Protein 1EGO (pdb70)

Nearest PDB structures (foldseek):
  1egr-assembly1_A  TM=8.446E-01  e=6.139E-14  Escherichia coli
  1ego-assembly1_A  TM=8.620E-01  e=3.626E-13  Escherichia coli
  1grx-assembly1_A  TM=8.720E-01  e=1.522E-12  Escherichia coli
  1qfn-assembly1_A  TM=8.353E-01  e=6.707E-13  Escherichia coli
  1t1v-assembly1_B  TM=6.371E-01  e=1.704E-03  Mus musculus

Sequence (85 aa):
MQTVIFGRSGCPYCVRAKDLAEKLSNERDDFQYQYVDIRAEGITKEDLQQKAGKPVETVPQIFVDQQHIGGYTDFAAWVKENLDAMQTVIFGRSGCPYCVRAKDLAEKLSNERDDFQYQYVDIRAEGITKEDLQQKAGKPVETVPQIFVDQQHIGGYTDFAAWVKENLDAMQTVIFGRSGCPYCVRAKDLAEKLSNERDDFQYQYVDIRAEGITKEDLQQKAGKPVETVPQIFVDQQHIGGYTDFAAWVKENLDAMQTVIFGRSGCPYCVRAKDLAEKLSNERDDFQYQYVDIRAEGITKEDLQQKAGKPVETVPQIFVDQQHIGGYTDFAAWVKENLDAMQTVIFGRSGCPYCVRAKDLAEKLSNERDDFQYQYVDIRAEGITKEDLQQKAGKPVETVPQIFVDQQHIGGYTDFAAWVKENLDAMQTVIFGRSGCPYCVRAKDLAEKLSNERDDFQYQYVDIRAEGITKEDLQQKAGKPVETVPQIFVDQQHIGGYTDFAAWVKENLDAMQTVIFGRSGCPYCVRAKDLAEKLSNERDDFQYQYVDIRAEGITKEDLQQKAGKPVETVPQIFVDQQHIGGYTDFAAWVKENLDAMQTVIFGRSGCPYCVRAKDLAEKLSNERDDFQYQYVDIRAEGITKEDLQQKAGKPVETVPQIFVDQQHIGGYTDFAAWVKENLDAMQTVIFGRSGCPYCVRAKDLAEKLSNERDDFQYQYVDIRAEGITKEDLQQKAGKPVETVPQIFVDQQHIGGYTDFAAWVKENLDAMQTVIFGRSGCPYCVRAKDLAEKLSNERDDFQYQYVDIRAEGITKEDLQQKAGKPVETVPQIFVDQQHIGGYTDFAAWVKENLDAMQTVIFGRSGCPYCVRAKDLAEKLSNERDDFQYQYVDIRAEGITKEDLQQKAGKPVETVPQIFVDQQHIGGYTDFAAWVKENLDAMQTVIFGRSGCPYCVRAKDLAEKLSNERDDFQYQYVDIRAEGITKEDLQQKAGKPVETVPQIFVDQQHIGGYTDFAAWVKENLDAMQTVIFGRSGCPYCVRAKDLAEKLSNERDDFQYQYVDIRAEGITKEDLQQKAGKPVETVPQIFVDQQHIGGYTDFAAWVKENLDAMQTVIFGRSGCPYCVRAKDLAEKLSNERDDFQYQYVDIRAEGITKEDLQQKAGKPVETVPQIFVDQQHIGGYTDFAAWVKENLDAMQTVIFGRSGCPYCVRAKDLAEKLSNERDDFQYQYVDIRAEGITKEDLQQKAGKPVETVPQIFVDQQHIGGYTDFAAWVKENLDAMQTVIFGRSGCPYCVRAKDLAEKLSNERDDFQYQYVDIRAEGITKEDLQQKAGKPVETVPQIFVDQQHIGGYTDFAAWVKENLDAMQTVIFGRSGCPYCVRAKDLAEKLSNERDDFQYQYVDIRAEGITKEDLQQKAGKPVETVPQIFVDQQHIGGYTDFAAWVKENLDAMQTVIFGRSGCPYCVRAKDLAEKLSNERDDFQYQYVDIRAEGITKEDLQQKAGKPVETVPQIFVDQQHIGGYTDFAAWVKENLDAMQTVIFGRSGCPYCVRAKDLAEKLSNERDDFQYQYVDIRAEGITKEDLQQKAGKPVETVPQIFVDQQHIGGYTDFAAWVKENLDAMQTVIFGRSGCPYCVRAKDLAEKLSNERDDFQYQYVDIRAEGITKEDLQQKAGKPVETVPQIFVDQQHIGGYTDFAAWVKENLDA

Foldseek 3Di:
DEKEFAAAPDDDQRVLACCVQVVCVVVDVPRHYDYHHCVVVVDDLVVVCVQAVHSPVDDDWIDRPHHTQGGHVRSVVVCVVPVPD

Structure (mmCIF, N/CA/C/O backbone):
data_1EGO
#
_entry.id   1EGO
#
_cell.length_a   1.000
_cell.length_b   1.000
_cell.length_c   1.000
_cell.angle_alpha   90.00
_cell.angle_beta   90.00
_cell.angle_gamma   90.00
#
_symmetry.space_group_name_H-M   'P 1'
#
loop_
_atom_site.group_PDB
_atom_site.id
_atom_site.type_symbol
_atom_site.label_atom_id
_atom_site.label_alt_id
_atom_site.label_comp_id
_atom_site.label_asym_id
_atom_site.label_entity_id
_atom_site.label_seq_id
_atom_site.pdbx_PDB_ins_code
_atom_site.Cartn_x
_atom_site.Cartn_y
_atom_site.Cartn_z
_atom_site.occupancy
_atom_site.B_iso_or_equiv
_atom_site.auth_seq_id
_atom_site.auth_comp_id
_atom_site.auth_asym_id
_atom_site.auth_atom_id
_atom_site.pdbx_PDB_model_num
ATOM 1 N N . MET A 1 1 ? -8.629 -3.431 8.016 1.00 2.16 1 MET A N 1
ATOM 2 C CA . MET A 1 1 ? -8.571 -3.525 6.539 1.00 1.46 1 MET A CA 1
ATOM 3 C C . MET A 1 1 ? -7.219 -4.124 6.158 1.00 1.29 1 MET A C 1
ATOM 4 O O . MET A 1 1 ? -6.329 -4.216 6.997 1.00 1.47 1 MET A O 1
ATOM 18 N N . GLN A 1 2 ? -7.073 -4.469 4.897 1.00 1.08 2 GLN A N 1
ATOM 19 C CA . GLN A 1 2 ? -5.814 -5.089 4.420 1.00 0.99 2 GLN A CA 1
ATOM 20 C C . GLN A 1 2 ? -5.222 -4.274 3.270 1.00 0.95 2 GLN A C 1
ATOM 21 O O . GLN A 1 2 ? -5.938 -3.703 2.478 1.00 1.41 2 GLN A O 1
ATOM 35 N N . THR A 1 3 ? -3.927 -4.239 3.179 1.00 0.68 3 THR A N 1
ATOM 36 C CA . THR A 1 3 ? -3.299 -3.488 2.053 1.00 0.63 3 THR A CA 1
ATOM 37 C C . THR A 1 3 ? -2.292 -4.393 1.347 1.00 0.64 3 THR A C 1
ATOM 38 O O . THR A 1 3 ? -1.795 -5.331 1.936 1.00 1.02 3 THR A O 1
ATOM 49 N N . VAL A 1 4 ? -2.043 -4.120 0.100 1.00 0.46 4 VAL A N 1
ATOM 50 C CA . VAL A 1 4 ? -1.072 -4.942 -0.684 1.00 0.46 4 VAL A CA 1
ATOM 51 C C . VAL A 1 4 ? -0.164 -3.982 -1.448 1.00 0.50 4 VAL A C 1
ATOM 52 O O . VAL A 1 4 ? -0.672 -3.074 -2.096 1.00 0.53 4 VAL A O 1
ATOM 65 N N . ILE A 1 5 ? 1.130 -4.167 -1.325 1.00 0.56 5 ILE A N 1
ATOM 66 C CA . ILE A 1 5 ? 2.072 -3.273 -2.066 1.00 0.60 5 ILE A CA 1
ATOM 67 C C . ILE A 1 5 ? 2.762 -4.104 -3.152 1.00 0.54 5 ILE A C 1
ATOM 68 O O . ILE A 1 5 ? 3.456 -5.052 -2.836 1.00 0.60 5 ILE A O 1
ATOM 84 N N . PHE A 1 6 ? 2.595 -3.711 -4.392 1.00 0.51 6 PHE A N 1
ATOM 85 C CA . PHE A 1 6 ? 3.219 -4.462 -5.521 1.00 0.48 6 PHE A CA 1
ATOM 86 C C . PHE A 1 6 ? 4.457 -3.691 -5.969 1.00 0.53 6 PHE A C 1
ATOM 87 O O . PHE A 1 6 ? 4.435 -3.037 -6.994 1.00 0.62 6 PHE A O 1
ATOM 104 N N . GLY A 1 7 ? 5.495 -3.754 -5.195 1.00 0.66 7 GLY A N 1
ATOM 105 C CA . GLY A 1 7 ? 6.728 -3.004 -5.572 1.00 0.73 7 GLY A CA 1
ATOM 106 C C . GLY A 1 7 ? 7.951 -3.766 -5.109 1.00 1.43 7 GLY A C 1
ATOM 107 O O . GLY A 1 7 ? 7.834 -4.876 -4.645 1.00 2.20 7 GLY A O 1
ATOM 111 N N . ARG A 1 8 ? 9.095 -3.168 -5.246 1.00 1.34 8 ARG A N 1
ATOM 112 C CA . ARG A 1 8 ? 10.335 -3.867 -4.802 1.00 2.12 8 ARG A CA 1
ATOM 113 C C . ARG A 1 8 ? 11.072 -3.004 -3.774 1.00 2.55 8 ARG A C 1
ATOM 114 O O . ARG A 1 8 ? 11.002 -1.788 -3.801 1.00 3.35 8 ARG A O 1
ATOM 135 N N . SER A 1 9 ? 11.842 -3.641 -2.942 1.00 2.80 9 SER A N 1
ATOM 136 C CA . SER A 1 9 ? 12.579 -2.880 -1.900 1.00 3.29 9 SER A CA 1
ATOM 137 C C . SER A 1 9 ? 13.730 -2.070 -2.511 1.00 3.02 9 SER A C 1
ATOM 138 O O . SER A 1 9 ? 14.882 -2.446 -2.406 1.00 3.44 9 SER A O 1
ATOM 146 N N . GLY A 1 10 ? 13.402 -0.967 -3.132 1.00 2.97 10 GLY A N 1
ATOM 147 C CA . GLY A 1 10 ? 14.479 -0.116 -3.741 1.00 3.01 10 GLY A CA 1
ATOM 148 C C . GLY A 1 10 ? 14.049 0.551 -5.052 1.00 2.53 10 GLY A C 1
ATOM 149 O O . GLY A 1 10 ? 14.886 0.917 -5.855 1.00 2.81 10 GLY A O 1
ATOM 153 N N . CYS A 1 11 ? 12.763 0.674 -5.246 1.00 2.14 11 CYS A N 1
ATOM 154 C CA . CYS A 1 11 ? 12.234 1.343 -6.474 1.00 2.11 11 CYS A CA 1
ATOM 155 C C . CYS A 1 11 ? 11.353 2.530 -6.058 1.00 2.52 11 CYS A C 1
ATOM 156 O O . CYS A 1 11 ? 10.142 2.442 -6.050 1.00 3.10 11 CYS A O 1
ATOM 163 N N . PRO A 1 12 ? 12.002 3.631 -5.738 1.00 2.50 12 PRO A N 1
ATOM 164 C CA . PRO A 1 12 ? 11.581 4.566 -4.662 1.00 2.53 12 PRO A CA 1
ATOM 165 C C . PRO A 1 12 ? 10.105 4.421 -4.237 1.00 2.27 12 PRO A C 1
ATOM 166 O O . PRO A 1 12 ? 9.835 3.989 -3.130 1.00 2.21 12 PRO A O 1
ATOM 177 N N . TYR A 1 13 ? 9.194 4.803 -5.107 1.00 2.49 13 TYR A N 1
ATOM 178 C CA . TYR A 1 13 ? 7.725 4.693 -4.791 1.00 2.49 13 TYR A CA 1
ATOM 179 C C . TYR A 1 13 ? 7.411 3.465 -3.926 1.00 1.99 13 TYR A C 1
ATOM 180 O O . TYR A 1 13 ? 6.675 3.553 -2.965 1.00 2.01 13 TYR A O 1
ATOM 198 N N . CYS A 1 14 ? 7.996 2.357 -4.306 1.00 1.68 14 CYS A N 1
ATOM 199 C CA . CYS A 1 14 ? 7.776 1.078 -3.572 1.00 1.31 14 CYS A CA 1
ATOM 200 C C . CYS A 1 14 ? 8.048 1.286 -2.089 1.00 0.97 14 CYS A C 1
ATOM 201 O O . CYS A 1 14 ? 7.180 1.083 -1.245 1.00 1.05 14 CYS A O 1
ATOM 208 N N . VAL A 1 15 ? 9.236 1.756 -1.826 1.00 0.79 15 VAL A N 1
ATOM 209 C CA . VAL A 1 15 ? 9.631 1.998 -0.425 1.00 0.68 15 VAL A CA 1
ATOM 210 C C . VAL A 1 15 ? 8.641 2.976 0.182 1.00 0.67 15 VAL A C 1
ATOM 211 O O . VAL A 1 15 ? 8.151 2.765 1.254 1.00 0.74 15 VAL A O 1
ATOM 224 N N . ARG A 1 16 ? 8.346 4.019 -0.548 1.00 0.77 16 ARG A N 1
ATOM 225 C CA . ARG A 1 16 ? 7.378 5.042 -0.026 1.00 0.88 16 ARG A CA 1
ATOM 226 C C . ARG A 1 16 ? 6.031 4.423 0.358 1.00 0.89 16 ARG A C 1
ATOM 227 O O . ARG A 1 16 ? 5.519 4.675 1.436 1.00 1.34 16 ARG A O 1
ATOM 248 N N . ALA A 1 17 ? 5.454 3.681 -0.545 1.00 0.82 17 ALA A N 1
ATOM 249 C CA . ALA A 1 17 ? 4.160 3.009 -0.238 1.00 0.77 17 ALA A CA 1
ATOM 250 C C . ALA A 1 17 ? 4.359 2.222 1.052 1.00 0.65 17 ALA A C 1
ATOM 251 O O . ALA A 1 17 ? 3.581 2.331 1.971 1.00 0.69 17 ALA A O 1
ATOM 258 N N . LYS A 1 18 ? 5.418 1.448 1.071 1.00 0.60 18 LYS A N 1
ATOM 259 C CA . LYS A 1 18 ? 5.732 0.651 2.286 1.00 0.60 18 LYS A CA 1
ATOM 260 C C . LYS A 1 18 ? 5.788 1.580 3.500 1.00 0.63 18 LYS A C 1
ATOM 261 O O . LYS A 1 18 ? 5.111 1.339 4.460 1.00 0.74 18 LYS A O 1
ATOM 280 N N . ASP A 1 19 ? 6.593 2.597 3.443 1.00 0.61 19 ASP A N 1
ATOM 281 C CA . ASP A 1 19 ? 6.688 3.555 4.576 1.00 0.72 19 ASP A CA 1
ATOM 282 C C . ASP A 1 19 ? 5.293 3.962 5.018 1.00 0.62 19 ASP A C 1
ATOM 283 O O . ASP A 1 19 ? 4.917 3.778 6.153 1.00 0.59 19 ASP A O 1
ATOM 292 N N . LEU A 1 20 ? 4.551 4.483 4.085 1.00 0.61 20 LEU A N 1
ATOM 293 C CA . LEU A 1 20 ? 3.167 4.938 4.393 1.00 0.58 20 LEU A CA 1
ATOM 294 C C . LEU A 1 20 ? 2.330 3.811 5.012 1.00 0.55 20 LEU A C 1
ATOM 295 O O . LEU A 1 20 ? 1.811 3.957 6.102 1.00 0.60 20 LEU A O 1
ATOM 311 N N . ALA A 1 21 ? 2.211 2.709 4.321 1.00 0.53 21 ALA A N 1
ATOM 312 C CA . ALA A 1 21 ? 1.394 1.582 4.869 1.00 0.56 21 ALA A CA 1
ATOM 313 C C . ALA A 1 21 ? 1.911 1.201 6.247 1.00 0.58 21 ALA A C 1
ATOM 314 O O . ALA A 1 21 ? 1.167 1.208 7.219 1.00 0.65 21 ALA A O 1
ATOM 321 N N . GLU A 1 22 ? 3.183 0.918 6.310 1.00 0.63 22 GLU A N 1
ATOM 322 C CA . GLU A 1 22 ? 3.777 0.525 7.604 1.00 0.75 22 GLU A CA 1
ATOM 323 C C . GLU A 1 22 ? 3.319 1.515 8.667 1.00 0.73 22 GLU A C 1
ATOM 324 O O . GLU A 1 22 ? 2.866 1.120 9.724 1.00 0.78 22 GLU A O 1
ATOM 336 N N . LYS A 1 23 ? 3.427 2.775 8.340 1.00 0.77 23 LYS A N 1
ATOM 337 C CA . LYS A 1 23 ? 2.993 3.833 9.293 1.00 0.86 23 LYS A CA 1
ATOM 338 C C . LYS A 1 23 ? 1.554 3.585 9.750 1.00 0.76 23 LYS A C 1
ATOM 339 O O . LYS A 1 23 ? 1.342 3.321 10.913 1.00 0.95 23 LYS A O 1
ATOM 358 N N . LEU A 1 24 ? 0.617 3.651 8.830 1.00 0.67 24 LEU A N 1
ATOM 359 C CA . LEU A 1 24 ? -0.829 3.440 9.194 1.00 0.65 24 LEU A CA 1
ATOM 360 C C . LEU A 1 24 ? -1.023 2.344 10.236 1.00 0.64 24 LEU A C 1
ATOM 361 O O . LEU A 1 24 ? -1.788 2.505 11.155 1.00 0.74 24 LEU A O 1
ATOM 377 N N . SER A 1 25 ? -0.381 1.241 10.019 1.00 0.62 25 SER A N 1
ATOM 378 C CA . SER A 1 25 ? -0.480 0.090 10.974 1.00 0.71 25 SER A CA 1
ATOM 379 C C . SER A 1 25 ? -0.501 0.525 12.457 1.00 1.01 25 SER A C 1
ATOM 380 O O . SER A 1 25 ? -1.225 -0.039 13.248 1.00 1.27 25 SER A O 1
ATOM 388 N N . ASN A 1 26 ? 0.242 1.559 12.778 1.00 1.16 26 ASN A N 1
ATOM 389 C CA . ASN A 1 26 ? 0.337 2.028 14.205 1.00 1.50 26 ASN A CA 1
ATOM 390 C C . ASN A 1 26 ? -0.591 3.201 14.540 1.00 1.59 26 ASN A C 1
ATOM 391 O O . ASN A 1 26 ? -0.442 3.827 15.577 1.00 1.94 26 ASN A O 1
ATOM 402 N N . GLU A 1 27 ? -1.503 3.470 13.658 1.00 1.69 27 GLU A N 1
ATOM 403 C CA . GLU A 1 27 ? -2.472 4.583 13.867 1.00 1.94 27 GLU A CA 1
ATOM 404 C C . GLU A 1 27 ? -3.903 4.121 13.590 1.00 1.97 27 GLU A C 1
ATOM 405 O O . GLU A 1 27 ? -4.846 4.642 14.156 1.00 2.46 27 GLU A O 1
ATOM 417 N N . ARG A 1 28 ? -4.034 3.185 12.687 1.00 1.64 28 ARG A N 1
ATOM 418 C CA . ARG A 1 28 ? -5.396 2.685 12.317 1.00 1.81 28 ARG A CA 1
ATOM 419 C C . ARG A 1 28 ? -5.761 1.373 13.017 1.00 1.79 28 ARG A C 1
ATOM 420 O O . ARG A 1 28 ? -6.929 1.073 13.124 1.00 3.30 28 ARG A O 1
ATOM 441 N N . ASP A 1 29 ? -4.767 0.615 13.419 1.00 1.74 29 ASP A N 1
ATOM 442 C CA . ASP A 1 29 ? -5.007 -0.694 14.130 1.00 1.97 29 ASP A CA 1
ATOM 443 C C . ASP A 1 29 ? -5.587 -1.734 13.163 1.00 1.60 29 ASP A C 1
ATOM 444 O O . ASP A 1 29 ? -4.962 -2.742 12.888 1.00 2.12 29 ASP A O 1
ATOM 453 N N . ASP A 1 30 ? -6.749 -1.468 12.638 1.00 1.27 30 ASP A N 1
ATOM 454 C CA . ASP A 1 30 ? -7.351 -2.429 11.674 1.00 1.14 30 ASP A CA 1
ATOM 455 C C . ASP A 1 30 ? -6.721 -2.138 10.305 1.00 1.00 30 ASP A C 1
ATOM 456 O O . ASP A 1 30 ? -7.388 -1.866 9.329 1.00 1.66 30 ASP A O 1
ATOM 465 N N . PHE A 1 31 ? -5.419 -2.187 10.271 1.00 1.09 31 PHE A N 1
ATOM 466 C CA . PHE A 1 31 ? -4.682 -1.910 9.009 1.00 0.87 31 PHE A CA 1
ATOM 467 C C . PHE A 1 31 ? -3.497 -2.864 8.877 1.00 0.79 31 PHE A C 1
ATOM 468 O O . PHE A 1 31 ? -2.411 -2.584 9.355 1.00 0.82 31 PHE A O 1
ATOM 485 N N . GLN A 1 32 ? -3.716 -3.965 8.233 1.00 0.90 32 GLN A N 1
ATOM 486 C CA . GLN A 1 32 ? -2.601 -4.936 8.056 1.00 0.86 32 GLN A CA 1
ATOM 487 C C . GLN A 1 32 ? -2.222 -4.915 6.578 1.00 0.86 32 GLN A C 1
ATOM 488 O O . GLN A 1 32 ? -3.079 -5.047 5.729 1.00 1.55 32 GLN A O 1
ATOM 502 N N . TYR A 1 33 ? -0.965 -4.737 6.279 1.00 0.54 33 TYR A N 1
ATOM 503 C CA . TYR A 1 33 ? -0.558 -4.698 4.840 1.00 0.46 33 TYR A CA 1
ATOM 504 C C . TYR A 1 33 ? 0.273 -5.935 4.481 1.00 0.54 33 TYR A C 1
ATOM 505 O O . TYR A 1 33 ? 0.778 -6.619 5.348 1.00 0.68 33 TYR A O 1
ATOM 523 N N . GLN A 1 34 ? 0.353 -6.221 3.212 1.00 0.57 34 GLN A N 1
ATOM 524 C CA . GLN A 1 34 ? 1.161 -7.383 2.742 1.00 0.75 34 GLN A CA 1
ATOM 525 C C . GLN A 1 34 ? 2.170 -6.856 1.732 1.00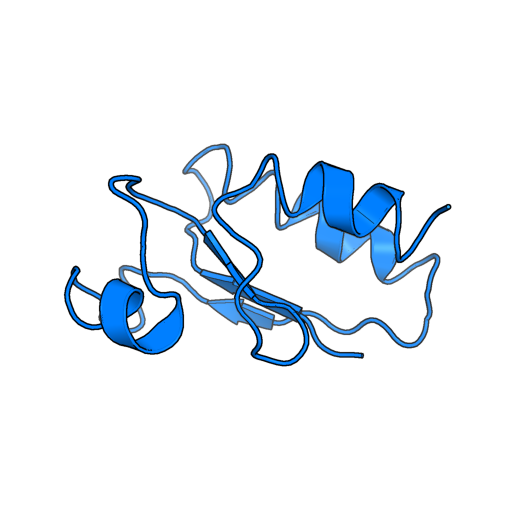 0.67 34 GLN A C 1
ATOM 526 O O . GLN A 1 34 ? 1.871 -5.949 0.967 1.00 0.55 34 GLN A O 1
ATOM 540 N N . TYR A 1 35 ? 3.320 -7.461 1.710 1.00 0.88 35 TYR A N 1
ATOM 541 C CA . TYR A 1 35 ? 4.356 -7.000 0.756 1.00 0.91 35 TYR A CA 1
ATOM 542 C C . TYR A 1 35 ? 4.388 -7.968 -0.425 1.00 0.80 35 TYR A C 1
ATOM 543 O O . TYR A 1 35 ? 4.360 -9.170 -0.238 1.00 0.95 35 TYR A O 1
ATOM 561 N N . VAL A 1 36 ? 4.379 -7.416 -1.606 1.00 0.65 36 VAL A N 1
ATOM 562 C CA . VAL A 1 36 ? 4.428 -8.237 -2.845 1.00 0.56 36 VAL A CA 1
ATOM 563 C C . VAL A 1 36 ? 5.527 -7.642 -3.747 1.00 0.52 36 VAL A C 1
ATOM 564 O O . VAL A 1 36 ? 5.599 -6.434 -3.887 1.00 0.62 36 VAL A O 1
ATOM 577 N N . ASP A 1 37 ? 6.353 -8.498 -4.319 1.00 0.47 37 ASP A N 1
ATOM 578 C CA . ASP A 1 37 ? 7.484 -8.038 -5.203 1.00 0.52 37 ASP A CA 1
ATOM 579 C C . ASP A 1 37 ? 7.197 -8.426 -6.667 1.00 0.55 37 ASP A C 1
ATOM 580 O O . ASP A 1 37 ? 7.210 -9.596 -7.051 1.00 0.88 37 ASP A O 1
ATOM 589 N N . ILE A 1 38 ? 6.957 -7.411 -7.454 1.00 0.69 38 ILE A N 1
ATOM 590 C CA . ILE A 1 38 ? 6.644 -7.601 -8.906 1.00 0.93 38 ILE A CA 1
ATOM 591 C C . ILE A 1 38 ? 7.622 -8.534 -9.641 1.00 1.14 38 ILE A C 1
ATOM 592 O O . ILE A 1 38 ? 7.217 -9.258 -10.546 1.00 1.38 38 ILE A O 1
ATOM 608 N N . ARG A 1 39 ? 8.865 -8.538 -9.230 1.00 1.15 39 ARG A N 1
ATOM 609 C CA . ARG A 1 39 ? 9.874 -9.395 -9.928 1.00 1.47 39 ARG A CA 1
ATOM 610 C C . ARG A 1 39 ? 10.164 -10.673 -9.149 1.00 1.59 39 ARG A C 1
ATOM 611 O O . ARG A 1 39 ? 11.180 -11.298 -9.369 1.00 2.28 39 ARG A O 1
ATOM 632 N N . ALA A 1 40 ? 9.276 -11.026 -8.268 1.00 1.32 40 ALA A N 1
ATOM 633 C CA . ALA A 1 40 ? 9.463 -12.270 -7.475 1.00 1.51 40 ALA A CA 1
ATOM 634 C C . ALA A 1 40 ? 8.251 -13.154 -7.711 1.00 1.38 40 ALA A C 1
ATOM 635 O O . ALA A 1 40 ? 8.368 -14.350 -7.913 1.00 1.60 40 ALA A O 1
ATOM 642 N N . GLU A 1 41 ? 7.119 -12.502 -7.676 1.00 1.11 41 GLU A N 1
ATOM 643 C CA . GLU A 1 41 ? 5.821 -13.200 -7.875 1.00 1.12 41 GLU A CA 1
ATOM 644 C C . GLU A 1 41 ? 5.627 -13.559 -9.355 1.00 1.10 41 GLU A C 1
ATOM 645 O O . GLU A 1 41 ? 5.220 -14.658 -9.674 1.00 1.33 41 GLU A O 1
ATOM 657 N N . GLY A 1 42 ? 5.908 -12.619 -10.229 1.00 1.13 42 GLY A N 1
ATOM 658 C CA . GLY A 1 42 ? 5.763 -12.899 -11.696 1.00 1.33 42 GLY A CA 1
ATOM 659 C C . GLY A 1 42 ? 4.697 -12.022 -12.363 1.00 1.38 42 GLY A C 1
ATOM 660 O O . GLY A 1 42 ? 3.722 -12.523 -12.868 1.00 1.68 42 GLY A O 1
ATOM 664 N N . ILE A 1 43 ? 4.909 -10.734 -12.375 1.00 1.28 43 ILE A N 1
ATOM 665 C CA . ILE A 1 43 ? 3.913 -9.824 -13.018 1.00 1.35 43 ILE A CA 1
ATOM 666 C C . ILE A 1 43 ? 4.529 -9.212 -14.286 1.00 1.51 43 ILE A C 1
ATOM 667 O O . ILE A 1 43 ? 5.729 -8.977 -14.324 1.00 1.60 43 ILE A O 1
ATOM 683 N N . THR A 1 44 ? 3.711 -8.995 -15.293 1.00 1.68 44 THR A N 1
ATOM 684 C CA . THR A 1 44 ? 4.232 -8.398 -16.564 1.00 1.99 44 THR A CA 1
ATOM 685 C C . THR A 1 44 ? 3.570 -7.030 -16.820 1.00 2.19 44 THR A C 1
ATOM 686 O O . THR A 1 44 ? 4.017 -6.029 -16.289 1.00 2.46 44 THR A O 1
ATOM 697 N N . LYS A 1 45 ? 2.557 -7.011 -17.634 1.00 3.04 45 LYS A N 1
ATOM 698 C CA . LYS A 1 45 ? 1.820 -5.741 -17.925 1.00 3.30 45 LYS A CA 1
ATOM 699 C C . LYS A 1 45 ? 0.347 -6.107 -17.915 1.00 3.31 45 LYS A C 1
ATOM 700 O O . LYS A 1 45 ? -0.458 -5.484 -17.254 1.00 3.42 45 LYS A O 1
ATOM 719 N N . GLU A 1 46 ? 0.057 -7.138 -18.665 1.00 3.44 46 GLU A N 1
ATOM 720 C CA . GLU A 1 46 ? -1.335 -7.653 -18.766 1.00 3.69 46 GLU A CA 1
ATOM 721 C C . GLU A 1 46 ? -1.889 -7.870 -17.350 1.00 3.16 46 GLU A C 1
ATOM 722 O O . GLU A 1 46 ? -2.981 -7.433 -17.046 1.00 3.32 46 GLU A O 1
ATOM 734 N N . ASP A 1 47 ? -1.129 -8.563 -16.526 1.00 2.64 47 ASP A N 1
ATOM 735 C CA . ASP A 1 47 ? -1.559 -8.806 -15.110 1.00 2.32 47 ASP A CA 1
ATOM 736 C C . ASP A 1 47 ? -2.057 -7.502 -14.504 1.00 2.03 47 ASP A C 1
ATOM 737 O O . ASP A 1 47 ? -3.205 -7.354 -14.151 1.00 2.14 47 ASP A O 1
ATOM 746 N N . LEU A 1 48 ? -1.141 -6.578 -14.395 1.00 1.75 48 LEU A N 1
ATOM 747 C CA . LEU A 1 48 ? -1.482 -5.255 -13.812 1.00 1.66 48 LEU A CA 1
ATOM 748 C C . LEU A 1 48 ? -2.733 -4.693 -14.485 1.00 2.01 48 LEU A C 1
ATOM 749 O O . LEU A 1 48 ? -3.661 -4.315 -13.819 1.00 2.04 48 LEU A O 1
ATOM 765 N N . GLN A 1 49 ? -2.759 -4.658 -15.786 1.00 2.39 49 GLN A N 1
ATOM 766 C CA . GLN A 1 49 ? -3.981 -4.108 -16.454 1.00 2.84 49 GLN A CA 1
ATOM 767 C C . GLN A 1 49 ? -5.239 -4.868 -16.000 1.00 2.83 49 GLN A C 1
ATOM 768 O O . GLN A 1 49 ? -6.281 -4.277 -15.822 1.00 2.97 49 GLN A O 1
ATOM 782 N N . GLN A 1 50 ? -5.100 -6.144 -15.801 1.00 2.79 50 GLN A N 1
ATOM 783 C CA . GLN A 1 50 ? -6.263 -6.977 -15.365 1.00 2.98 50 GLN A CA 1
ATOM 784 C C . GLN A 1 50 ? -6.597 -6.770 -13.875 1.00 2.69 50 GLN A C 1
ATOM 785 O O . GLN A 1 50 ? -7.744 -6.738 -13.486 1.00 2.93 50 GLN A O 1
ATOM 799 N N . LYS A 1 51 ? -5.579 -6.654 -13.078 1.00 2.24 51 LYS A N 1
ATOM 800 C CA . LYS A 1 51 ? -5.771 -6.492 -11.595 1.00 2.06 51 LYS A CA 1
ATOM 801 C C . LYS A 1 51 ? -5.952 -5.039 -11.129 1.00 1.81 51 LYS A C 1
ATOM 802 O O . LYS A 1 51 ? -6.541 -4.800 -10.085 1.00 1.84 51 LYS A O 1
ATOM 821 N N . ALA A 1 52 ? -5.376 -4.135 -11.855 1.00 1.75 52 ALA A N 1
ATOM 822 C CA . ALA A 1 52 ? -5.431 -2.680 -11.503 1.00 1.61 52 ALA A CA 1
ATOM 823 C C . ALA A 1 52 ? -6.126 -1.841 -12.573 1.00 1.54 52 ALA A C 1
ATOM 824 O O . ALA A 1 52 ? -6.779 -0.854 -12.274 1.00 1.55 52 ALA A O 1
ATOM 831 N N . GLY A 1 53 ? -5.915 -2.230 -13.795 1.00 1.85 53 GLY A N 1
ATOM 832 C CA . GLY A 1 53 ? -6.504 -1.482 -14.943 1.00 2.05 53 GLY A CA 1
ATOM 833 C C . GLY A 1 53 ? -5.330 -0.860 -15.688 1.00 2.85 53 GLY A C 1
ATOM 834 O O . GLY A 1 53 ? -5.240 -0.918 -16.895 1.00 3.87 53 GLY A O 1
ATOM 838 N N . LYS A 1 54 ? -4.444 -0.301 -14.890 1.00 2.77 54 LYS A N 1
ATOM 839 C CA . LYS A 1 54 ? -3.204 0.370 -15.388 1.00 3.64 54 LYS A CA 1
ATOM 840 C C . LYS A 1 54 ? -3.497 1.442 -16.455 1.00 2.69 54 LYS A C 1
ATOM 841 O O . LYS A 1 54 ? -3.765 1.156 -17.610 1.00 3.38 54 LYS A O 1
ATOM 860 N N . PRO A 1 55 ? -3.441 2.679 -16.010 1.00 2.78 55 PRO A N 1
ATOM 861 C CA . PRO A 1 55 ? -2.907 3.790 -16.831 1.00 2.99 55 PRO A CA 1
ATOM 862 C C . PRO A 1 55 ? -1.526 3.419 -17.399 1.00 2.47 55 PRO A C 1
ATOM 863 O O . PRO A 1 55 ? -0.981 2.380 -17.082 1.00 3.18 55 PRO A O 1
ATOM 874 N N . VAL A 1 56 ? -0.932 4.295 -18.153 1.00 2.81 56 VAL A N 1
ATOM 875 C CA . VAL A 1 56 ? 0.392 3.944 -18.749 1.00 3.18 56 VAL A CA 1
ATOM 876 C C . VAL A 1 56 ? 1.527 4.316 -17.785 1.00 2.94 56 VAL A C 1
ATOM 877 O O . VAL A 1 56 ? 2.424 5.081 -18.102 1.00 4.13 56 VAL A O 1
ATOM 890 N N . GLU A 1 57 ? 1.449 3.716 -16.627 1.00 2.22 57 GLU A N 1
ATOM 891 C CA . GLU A 1 57 ? 2.467 3.935 -15.554 1.00 2.55 57 GLU A CA 1
ATOM 892 C C . GLU A 1 57 ? 3.383 2.704 -15.527 1.00 2.32 57 GLU A C 1
ATOM 893 O O . GLU A 1 57 ? 3.152 1.764 -16.271 1.00 2.87 57 GLU A O 1
ATOM 905 N N . THR A 1 58 ? 4.368 2.684 -14.677 1.00 2.55 58 THR A N 1
ATOM 906 C CA . THR A 1 58 ? 5.256 1.481 -14.647 1.00 3.33 58 THR A CA 1
ATOM 907 C C . THR A 1 58 ? 5.130 0.799 -13.290 1.00 2.85 58 THR A C 1
ATOM 908 O O . THR A 1 58 ? 4.118 0.160 -13.059 1.00 2.92 58 THR A O 1
ATOM 919 N N . VAL A 1 59 ? 6.129 0.923 -12.445 1.00 2.60 59 VAL A N 1
ATOM 920 C CA . VAL A 1 59 ? 6.056 0.288 -11.104 1.00 2.20 59 VAL A CA 1
ATOM 921 C C . VAL A 1 59 ? 6.539 1.276 -10.033 1.00 2.21 59 VAL A C 1
ATOM 922 O O . VAL A 1 59 ? 7.342 2.155 -10.310 1.00 2.70 59 VAL A O 1
ATOM 935 N N . PRO A 1 60 ? 6.079 1.098 -8.815 1.00 1.87 60 PRO A N 1
ATOM 936 C CA . PRO A 1 60 ? 5.121 0.046 -8.392 1.00 1.55 60 PRO A CA 1
ATOM 937 C C . PRO A 1 60 ? 3.693 0.602 -8.364 1.00 1.18 60 PRO A C 1
ATOM 938 O O . PRO A 1 60 ? 3.429 1.647 -8.931 1.00 1.51 60 PRO A O 1
ATOM 949 N N . GLN A 1 61 ? 2.812 -0.132 -7.718 1.00 0.75 61 GLN A N 1
ATOM 950 C CA . GLN A 1 61 ? 1.388 0.317 -7.593 1.00 0.67 61 GLN A CA 1
ATOM 951 C C . GLN A 1 61 ? 0.830 -0.184 -6.247 1.00 0.57 61 GLN A C 1
ATOM 952 O O . GLN A 1 61 ? 1.417 -1.073 -5.628 1.00 0.64 61 GLN A O 1
ATOM 966 N N . ILE A 1 62 ? -0.280 0.385 -5.820 1.00 0.51 62 ILE A N 1
ATOM 967 C CA . ILE A 1 62 ? -0.869 -0.048 -4.511 1.00 0.50 62 ILE A CA 1
ATOM 968 C C . ILE A 1 62 ? -2.292 -0.571 -4.676 1.00 0.50 62 ILE A C 1
ATOM 969 O O . ILE A 1 62 ? -3.041 -0.167 -5.561 1.00 0.58 62 ILE A O 1
ATOM 985 N N . PHE A 1 63 ? -2.608 -1.459 -3.782 1.00 0.55 63 PHE A N 1
ATOM 986 C CA . PHE A 1 63 ? -3.948 -2.076 -3.737 1.00 0.61 63 PHE A CA 1
ATOM 987 C C . PHE A 1 63 ? -4.446 -2.057 -2.301 1.00 0.59 63 PHE A C 1
ATOM 988 O O . PHE A 1 63 ? -3.692 -2.397 -1.404 1.00 0.68 63 PHE A O 1
ATOM 1005 N N . VAL A 1 64 ? -5.649 -1.604 -2.101 1.00 0.55 64 VAL A N 1
ATOM 1006 C CA . VAL A 1 64 ? -6.212 -1.612 -0.717 1.00 0.57 64 VAL A CA 1
ATOM 1007 C C . VAL A 1 64 ? -7.492 -2.447 -0.766 1.00 0.68 64 VAL A C 1
ATOM 1008 O O . VAL A 1 64 ? -8.307 -2.267 -1.658 1.00 0.98 64 VAL A O 1
ATOM 1021 N N . ASP A 1 65 ? -7.616 -3.391 0.137 1.00 0.86 65 ASP A N 1
ATOM 1022 C CA . ASP A 1 65 ? -8.843 -4.259 0.159 1.00 1.13 65 ASP A CA 1
ATOM 1023 C C . ASP A 1 65 ? -9.144 -4.876 -1.214 1.00 1.18 65 ASP A C 1
ATOM 1024 O O . ASP A 1 65 ? -10.269 -5.161 -1.573 1.00 2.53 65 ASP A O 1
ATOM 1033 N N . GLN A 1 66 ? -8.092 -4.980 -1.940 1.00 1.67 66 GLN A N 1
ATOM 1034 C CA . GLN A 1 66 ? -8.066 -5.578 -3.322 1.00 2.09 66 GLN A CA 1
ATOM 1035 C C . GLN A 1 66 ? -8.554 -4.642 -4.429 1.00 1.52 66 GLN A C 1
ATOM 1036 O O . GLN A 1 66 ? -8.440 -4.994 -5.598 1.00 1.83 66 GLN A O 1
ATOM 1050 N N . GLN A 1 67 ? -9.058 -3.488 -4.079 1.00 0.96 67 GLN A N 1
ATOM 1051 C CA . GLN A 1 67 ? -9.520 -2.550 -5.129 1.00 0.80 67 GLN A CA 1
ATOM 1052 C C . GLN A 1 67 ? -8.272 -1.787 -5.592 1.00 0.64 67 GLN A C 1
ATOM 1053 O O . GLN A 1 67 ? -7.314 -1.676 -4.831 1.00 0.62 67 GLN A O 1
ATOM 1067 N N . HIS A 1 68 ? -8.274 -1.284 -6.796 1.00 0.76 68 HIS A N 1
ATOM 1068 C CA . HIS A 1 68 ? -7.048 -0.568 -7.243 1.00 0.73 68 HIS A CA 1
ATOM 1069 C C . HIS A 1 68 ? -7.083 0.867 -6.733 1.00 0.62 68 HIS A C 1
ATOM 1070 O O . HIS A 1 68 ? -8.146 1.454 -6.610 1.00 0.76 68 HIS A O 1
ATOM 1084 N N . ILE A 1 69 ? -5.921 1.386 -6.453 1.00 0.56 69 ILE A N 1
ATOM 1085 C CA . ILE A 1 69 ? -5.828 2.774 -5.938 1.00 0.57 69 ILE A CA 1
ATOM 1086 C C . ILE A 1 69 ? -5.056 3.634 -6.946 1.00 0.76 69 ILE A C 1
ATOM 1087 O O . ILE A 1 69 ? -5.361 4.800 -7.133 1.00 0.92 69 ILE A O 1
ATOM 1103 N N . GLY A 1 70 ? -4.076 3.039 -7.575 1.00 0.93 70 GLY A N 1
ATOM 1104 C CA . GLY A 1 70 ? -3.273 3.796 -8.580 1.00 1.23 70 GLY A CA 1
ATOM 1105 C C . GLY A 1 70 ? -1.799 3.411 -8.479 1.00 1.19 70 GLY A C 1
ATOM 1106 O O . GLY A 1 70 ? -1.473 2.249 -8.271 1.00 1.94 70 GLY A O 1
ATOM 1110 N N . GLY A 1 71 ? -0.944 4.390 -8.601 1.00 1.35 71 GLY A N 1
ATOM 1111 C CA . GLY A 1 71 ? 0.522 4.118 -8.540 1.00 1.66 71 GLY A CA 1
ATOM 1112 C C . GLY A 1 71 ? 1.069 4.435 -7.151 1.00 1.75 71 GLY A C 1
ATOM 1113 O O . GLY A 1 71 ? 1.507 3.547 -6.456 1.00 2.80 71 GLY A O 1
ATOM 1117 N N . TYR A 1 72 ? 1.051 5.677 -6.756 1.00 1.57 72 TYR A N 1
ATOM 1118 C CA . TYR A 1 72 ? 1.583 5.996 -5.388 1.00 1.49 72 TYR A CA 1
ATOM 1119 C C . TYR A 1 72 ? 1.010 7.312 -4.882 1.00 1.23 72 TYR A C 1
ATOM 1120 O O . TYR A 1 72 ? 0.515 7.391 -3.775 1.00 1.27 72 TYR A O 1
ATOM 1138 N N . THR A 1 73 ? 1.162 8.337 -5.674 1.00 1.18 73 THR A N 1
ATOM 1139 C CA . THR A 1 73 ? 0.609 9.669 -5.286 1.00 1.07 73 THR A CA 1
ATOM 1140 C C . THR A 1 73 ? -0.824 9.444 -4.799 1.00 0.90 73 THR A C 1
ATOM 1141 O O . THR A 1 73 ? -1.249 9.931 -3.769 1.00 1.06 73 THR A O 1
ATOM 1152 N N . ASP A 1 74 ? -1.522 8.699 -5.593 1.00 0.83 74 ASP A N 1
ATOM 1153 C CA . ASP A 1 74 ? -2.923 8.334 -5.267 1.00 0.73 74 ASP A CA 1
ATOM 1154 C C . ASP A 1 74 ? -2.980 7.714 -3.869 1.00 0.67 74 ASP A C 1
ATOM 1155 O O . ASP A 1 74 ? -3.652 8.230 -3.025 1.00 0.77 74 ASP A O 1
ATOM 1164 N N . PHE A 1 75 ? -2.275 6.633 -3.655 1.00 0.64 75 PHE A N 1
ATOM 1165 C CA . PHE A 1 75 ? -2.300 5.994 -2.301 1.00 0.69 75 PHE A CA 1
ATOM 1166 C C . PHE A 1 75 ? -1.987 7.051 -1.239 1.00 0.76 75 PHE A C 1
ATOM 1167 O O . PHE A 1 75 ? -2.668 7.150 -0.252 1.00 0.85 75 PHE A O 1
ATOM 1184 N N . ALA A 1 76 ? -0.961 7.820 -1.460 1.00 0.82 76 ALA A N 1
ATOM 1185 C CA . ALA A 1 76 ? -0.617 8.883 -0.469 1.00 0.94 76 ALA A CA 1
ATOM 1186 C C . ALA A 1 76 ? -1.856 9.738 -0.168 1.00 0.94 76 ALA A C 1
ATOM 1187 O O . ALA A 1 76 ? -2.325 9.806 0.958 1.00 0.97 76 ALA A O 1
ATOM 1194 N N . ALA A 1 77 ? -2.381 10.342 -1.199 1.00 0.94 77 ALA A N 1
ATOM 1195 C CA . ALA A 1 77 ? -3.592 11.197 -1.017 1.00 0.99 77 ALA A CA 1
ATOM 1196 C C . ALA A 1 77 ? -4.741 10.348 -0.478 1.00 0.95 77 ALA A C 1
ATOM 1197 O O . ALA A 1 77 ? -5.203 10.563 0.623 1.00 1.04 77 ALA A O 1
ATOM 1204 N N . TRP A 1 78 ? -5.156 9.398 -1.271 1.00 0.90 78 TRP A N 1
ATOM 1205 C CA . TRP A 1 78 ? -6.270 8.491 -0.867 1.00 0.90 78 TRP A CA 1
ATOM 1206 C C . TRP A 1 78 ? -6.132 8.113 0.606 1.00 0.88 78 TRP A C 1
ATOM 1207 O O . TRP A 1 78 ? -7.090 8.195 1.355 1.00 0.95 78 TRP A O 1
ATOM 1228 N N . VAL A 1 79 ? -4.948 7.697 0.989 1.00 0.87 79 VAL A N 1
ATOM 1229 C CA . VAL A 1 79 ? -4.733 7.322 2.412 1.00 0.89 79 VAL A CA 1
ATOM 1230 C C . VAL A 1 79 ? -5.009 8.535 3.270 1.00 1.12 79 VAL A C 1
ATOM 1231 O O . VAL A 1 79 ? -5.834 8.498 4.157 1.00 1.23 79 VAL A O 1
ATOM 1244 N N . LYS A 1 80 ? -4.263 9.572 3.010 1.00 1.33 80 LYS A N 1
ATOM 1245 C CA . LYS A 1 80 ? -4.438 10.819 3.798 1.00 1.65 80 LYS A CA 1
ATOM 1246 C C . LYS A 1 80 ? -5.925 11.089 4.022 1.00 1.73 80 LYS A C 1
ATOM 1247 O O . LYS A 1 80 ? -6.355 11.256 5.142 1.00 2.25 80 LYS A O 1
ATOM 1266 N N . GLU A 1 81 ? -6.663 11.031 2.954 1.00 1.51 81 GLU A N 1
ATOM 1267 C CA . GLU A 1 81 ? -8.122 11.320 3.014 1.00 1.67 81 GLU A CA 1
ATOM 1268 C C . GLU A 1 81 ? -8.995 10.275 3.714 1.00 1.83 81 GLU A C 1
ATOM 1269 O O . GLU A 1 81 ? -9.674 10.589 4.671 1.00 2.72 81 GLU A O 1
ATOM 1281 N N . ASN A 1 82 ? -8.928 9.057 3.273 1.00 1.34 82 ASN A N 1
ATOM 1282 C CA . ASN A 1 82 ? -9.827 8.023 3.865 1.00 1.42 82 ASN A CA 1
ATOM 1283 C C . ASN A 1 82 ? -9.301 7.413 5.153 1.00 1.52 82 ASN A C 1
ATOM 1284 O O . ASN A 1 82 ? -10.074 6.854 5.909 1.00 1.71 82 ASN A O 1
ATOM 1295 N N . LEU A 1 83 ? -8.031 7.509 5.407 1.00 1.49 83 LEU A N 1
ATOM 1296 C CA . LEU A 1 83 ? -7.518 6.880 6.657 1.00 1.73 83 LEU A CA 1
ATOM 1297 C C . LEU A 1 83 ? -7.091 7.895 7.709 1.00 2.28 83 LEU A C 1
ATOM 1298 O O . LEU A 1 83 ? -7.373 7.682 8.872 1.00 2.09 83 LEU A O 1
ATOM 1314 N N . ASP A 1 84 ? -6.503 8.994 7.303 1.00 2.99 84 ASP A N 1
ATOM 1315 C CA . ASP A 1 84 ? -6.033 9.967 8.341 1.00 3.65 84 ASP A CA 1
ATOM 1316 C C . ASP A 1 84 ? -6.708 11.333 8.219 1.00 4.17 84 ASP A C 1
ATOM 1317 O O . ASP A 1 84 ? -6.191 12.303 8.739 1.00 5.23 84 ASP A O 1
ATOM 1326 N N . ALA A 1 85 ? -7.841 11.374 7.560 1.00 3.75 85 ALA A N 1
ATOM 1327 C CA . ALA A 1 85 ? -8.598 12.664 7.373 1.00 4.65 85 ALA A CA 1
ATOM 1328 C C . ALA A 1 85 ? -7.686 13.787 6.831 1.00 6.25 85 ALA A C 1
ATOM 1329 O O . ALA A 1 85 ? -7.450 13.753 5.638 1.00 6.91 85 ALA A O 1
ATOM 1336 N N . MET A 1 1 ? -8.844 -2.374 7.416 1.00 2.24 1 MET A N 2
ATOM 1337 C CA . MET A 1 1 ? -8.758 -2.679 5.966 1.00 1.40 1 MET A CA 2
ATOM 1338 C C . MET A 1 1 ? -7.381 -3.297 5.720 1.00 1.27 1 MET A C 2
ATOM 1339 O O . MET A 1 1 ? -6.520 -3.221 6.587 1.00 1.39 1 MET A O 2
ATOM 1353 N N . GLN A 1 2 ? -7.177 -3.861 4.552 1.00 1.15 2 GLN A N 2
ATOM 1354 C CA . GLN A 1 2 ? -5.854 -4.489 4.253 1.00 1.11 2 GLN A CA 2
ATOM 1355 C C . GLN A 1 2 ? -5.265 -3.886 2.977 1.00 0.96 2 GLN A C 2
ATOM 1356 O O . GLN A 1 2 ? -5.988 -3.626 2.028 1.00 1.32 2 GLN A O 2
ATOM 1370 N N . THR A 1 3 ? -3.965 -3.717 2.951 1.00 0.56 3 THR A N 2
ATOM 1371 C CA . THR A 1 3 ? -3.335 -3.094 1.741 1.00 0.47 3 THR A CA 2
ATOM 1372 C C . THR A 1 3 ? -2.220 -3.955 1.125 1.00 0.43 3 THR A C 2
ATOM 1373 O O . THR A 1 3 ? -1.473 -4.600 1.819 1.00 0.54 3 THR A O 2
ATOM 1384 N N . VAL A 1 4 ? -2.115 -3.914 -0.179 1.00 0.37 4 VAL A N 2
ATOM 1385 C CA . VAL A 1 4 ? -1.045 -4.691 -0.896 1.00 0.37 4 VAL A CA 2
ATOM 1386 C C . VAL A 1 4 ? -0.187 -3.698 -1.680 1.00 0.37 4 VAL A C 2
ATOM 1387 O O . VAL A 1 4 ? -0.735 -2.789 -2.287 1.00 0.45 4 VAL A O 2
ATOM 1400 N N . ILE A 1 5 ? 1.113 -3.877 -1.634 1.00 0.34 5 ILE A N 2
ATOM 1401 C CA . ILE A 1 5 ? 2.024 -2.956 -2.381 1.00 0.36 5 ILE A CA 2
ATOM 1402 C C . ILE A 1 5 ? 2.810 -3.748 -3.437 1.00 0.37 5 ILE A C 2
ATOM 1403 O O . ILE A 1 5 ? 3.532 -4.667 -3.093 1.00 0.42 5 ILE A O 2
ATOM 1419 N N . PHE A 1 6 ? 2.689 -3.367 -4.687 1.00 0.43 6 PHE A N 2
ATOM 1420 C CA . PHE A 1 6 ? 3.456 -4.087 -5.752 1.00 0.51 6 PHE A CA 2
ATOM 1421 C C . PHE A 1 6 ? 4.770 -3.327 -5.972 1.00 0.64 6 PHE A C 2
ATOM 1422 O O . PHE A 1 6 ? 4.854 -2.448 -6.817 1.00 0.85 6 PHE A O 2
ATOM 1439 N N . GLY A 1 7 ? 5.760 -3.677 -5.184 1.00 0.70 7 GLY A N 2
ATOM 1440 C CA . GLY A 1 7 ? 7.091 -2.995 -5.291 1.00 0.97 7 GLY A CA 2
ATOM 1441 C C . GLY A 1 7 ? 8.141 -3.997 -5.757 1.00 0.93 7 GLY A C 2
ATOM 1442 O O . GLY A 1 7 ? 7.788 -5.036 -6.267 1.00 0.94 7 GLY A O 2
ATOM 1446 N N . ARG A 1 8 ? 9.406 -3.677 -5.610 1.00 1.09 8 ARG A N 2
ATOM 1447 C CA . ARG A 1 8 ? 10.473 -4.643 -6.053 1.00 1.21 8 ARG A CA 2
ATOM 1448 C C . ARG A 1 8 ? 11.473 -4.875 -4.902 1.00 1.60 8 ARG A C 2
ATOM 1449 O O . ARG A 1 8 ? 11.172 -4.582 -3.760 1.00 2.57 8 ARG A O 2
ATOM 1470 N N . SER A 1 9 ? 12.658 -5.322 -5.228 1.00 2.13 9 SER A N 2
ATOM 1471 C CA . SER A 1 9 ? 13.685 -5.584 -4.173 1.00 2.60 9 SER A CA 2
ATOM 1472 C C . SER A 1 9 ? 14.690 -4.417 -4.163 1.00 2.48 9 SER A C 2
ATOM 1473 O O . SER A 1 9 ? 15.868 -4.584 -4.431 1.00 3.17 9 SER A O 2
ATOM 1481 N N . GLY A 1 10 ? 14.183 -3.245 -3.883 1.00 2.24 10 GLY A N 2
ATOM 1482 C CA . GLY A 1 10 ? 15.061 -2.037 -3.860 1.00 2.44 10 GLY A CA 2
ATOM 1483 C C . GLY A 1 10 ? 14.755 -1.206 -5.104 1.00 2.22 10 GLY A C 2
ATOM 1484 O O . GLY A 1 10 ? 15.282 -1.475 -6.171 1.00 2.82 10 GLY A O 2
ATOM 1488 N N . CYS A 1 11 ? 13.853 -0.279 -4.963 1.00 1.83 11 CYS A N 2
ATOM 1489 C CA . CYS A 1 11 ? 13.468 0.577 -6.119 1.00 1.76 11 CYS A CA 2
ATOM 1490 C C . CYS A 1 11 ? 12.906 1.921 -5.622 1.00 1.76 11 CYS A C 2
ATOM 1491 O O . CYS A 1 11 ? 11.768 2.241 -5.886 1.00 2.35 11 CYS A O 2
ATOM 1498 N N . PRO A 1 12 ? 13.745 2.693 -4.953 1.00 1.77 12 PRO A N 2
ATOM 1499 C CA . PRO A 1 12 ? 13.344 3.579 -3.825 1.00 1.78 12 PRO A CA 2
ATOM 1500 C C . PRO A 1 12 ? 11.845 3.917 -3.798 1.00 1.59 12 PRO A C 2
ATOM 1501 O O . PRO A 1 12 ? 11.182 3.710 -2.797 1.00 1.86 12 PRO A O 2
ATOM 1512 N N . TYR A 1 13 ? 11.354 4.446 -4.892 1.00 1.48 13 TYR A N 2
ATOM 1513 C CA . TYR A 1 13 ? 9.899 4.805 -4.971 1.00 1.44 13 TYR A CA 2
ATOM 1514 C C . TYR A 1 13 ? 9.015 3.717 -4.360 1.00 1.19 13 TYR A C 2
ATOM 1515 O O . TYR A 1 13 ? 8.091 4.009 -3.623 1.00 1.30 13 TYR A O 2
ATOM 1533 N N . CYS A 1 14 ? 9.304 2.486 -4.688 1.00 1.02 14 CYS A N 2
ATOM 1534 C CA . CYS A 1 14 ? 8.487 1.366 -4.135 1.00 0.86 14 CYS A CA 2
ATOM 1535 C C . CYS A 1 14 ? 8.490 1.387 -2.602 1.00 0.67 14 CYS A C 2
ATOM 1536 O O . CYS A 1 14 ? 7.450 1.268 -1.972 1.00 0.69 14 CYS A O 2
ATOM 1543 N N . VAL A 1 15 ? 9.658 1.557 -2.041 1.00 0.61 15 VAL A N 2
ATOM 1544 C CA . VAL A 1 15 ? 9.786 1.573 -0.551 1.00 0.54 15 VAL A CA 2
ATOM 1545 C C . VAL A 1 15 ? 8.869 2.633 0.065 1.00 0.52 15 VAL A C 2
ATOM 1546 O O . VAL A 1 15 ? 8.236 2.406 1.083 1.00 0.60 15 VAL A O 2
ATOM 1559 N N . ARG A 1 16 ? 8.838 3.788 -0.538 1.00 0.55 16 ARG A N 2
ATOM 1560 C CA . ARG A 1 16 ? 7.970 4.871 0.028 1.00 0.63 16 ARG A CA 2
ATOM 1561 C C . ARG A 1 16 ? 6.563 4.379 0.366 1.00 0.70 16 ARG A C 2
ATOM 1562 O O . ARG A 1 16 ? 6.057 4.652 1.448 1.00 1.26 16 ARG A O 2
ATOM 1583 N N . ALA A 1 17 ? 5.950 3.701 -0.560 1.00 0.58 17 ALA A N 2
ATOM 1584 C CA . ALA A 1 17 ? 4.577 3.176 -0.289 1.00 0.58 17 ALA A CA 2
ATOM 1585 C C . ALA A 1 17 ? 4.603 2.368 1.018 1.00 0.59 17 ALA A C 2
ATOM 1586 O O . ALA A 1 17 ? 3.761 2.529 1.883 1.00 0.67 17 ALA A O 2
ATOM 1593 N N . LYS A 1 18 ? 5.599 1.522 1.145 1.00 0.56 18 LYS A N 2
ATOM 1594 C CA . LYS A 1 18 ? 5.707 0.708 2.382 1.00 0.64 18 LYS A CA 2
ATOM 1595 C C . LYS A 1 18 ? 5.800 1.657 3.578 1.00 0.67 18 LYS A C 2
ATOM 1596 O O . LYS A 1 18 ? 5.080 1.486 4.523 1.00 0.83 18 LYS A O 2
ATOM 1615 N N . ASP A 1 19 ? 6.687 2.619 3.539 1.00 0.61 19 ASP A N 2
ATOM 1616 C CA . ASP A 1 19 ? 6.766 3.561 4.695 1.00 0.70 19 ASP A CA 2
ATOM 1617 C C . ASP A 1 19 ? 5.390 4.081 5.034 1.00 0.68 19 ASP A C 2
ATOM 1618 O O . ASP A 1 19 ? 5.014 4.060 6.174 1.00 0.73 19 ASP A O 2
ATOM 1627 N N . LEU A 1 20 ? 4.673 4.525 4.043 1.00 0.63 20 LEU A N 2
ATOM 1628 C CA . LEU A 1 20 ? 3.303 5.039 4.333 1.00 0.63 20 LEU A CA 2
ATOM 1629 C C . LEU A 1 20 ? 2.444 3.930 4.957 1.00 0.60 20 LEU A C 2
ATOM 1630 O O . LEU A 1 20 ? 2.081 4.000 6.120 1.00 0.61 20 LEU A O 2
ATOM 1646 N N . ALA A 1 21 ? 2.175 2.911 4.185 1.00 0.68 21 ALA A N 2
ATOM 1647 C CA . ALA A 1 21 ? 1.330 1.784 4.686 1.00 0.73 21 ALA A CA 2
ATOM 1648 C C . ALA A 1 21 ? 1.755 1.375 6.093 1.00 0.74 21 ALA A C 2
ATOM 1649 O O . ALA A 1 21 ? 0.961 1.327 7.014 1.00 0.80 21 ALA A O 2
ATOM 1656 N N . GLU A 1 22 ? 3.014 1.134 6.224 1.00 0.77 22 GLU A N 2
ATOM 1657 C CA . GLU A 1 22 ? 3.568 0.728 7.531 1.00 0.85 22 GLU A CA 2
ATOM 1658 C C . GLU A 1 22 ? 3.259 1.843 8.542 1.00 0.86 22 GLU A C 2
ATOM 1659 O O . GLU A 1 22 ? 2.682 1.594 9.587 1.00 0.97 22 GLU A O 2
ATOM 1671 N N . LYS A 1 23 ? 3.628 3.055 8.181 1.00 0.88 23 LYS A N 2
ATOM 1672 C CA . LYS A 1 23 ? 3.381 4.244 9.070 1.00 1.04 23 LYS A CA 2
ATOM 1673 C C . LYS A 1 23 ? 1.968 4.189 9.660 1.00 1.01 23 LYS A C 2
ATOM 1674 O O . LYS A 1 23 ? 1.723 4.684 10.749 1.00 1.55 23 LYS A O 2
ATOM 1693 N N . LEU A 1 24 ? 1.055 3.717 8.864 1.00 0.64 24 LEU A N 2
ATOM 1694 C CA . LEU A 1 24 ? -0.356 3.595 9.339 1.00 0.69 24 LEU A CA 2
ATOM 1695 C C . LEU A 1 24 ? -0.514 2.370 10.223 1.00 0.66 24 LEU A C 2
ATOM 1696 O O . LEU A 1 24 ? -1.215 2.397 11.222 1.00 0.71 24 LEU A O 2
ATOM 1712 N N . SER A 1 25 ? 0.049 1.289 9.782 1.00 0.62 25 SER A N 2
ATOM 1713 C CA . SER A 1 25 ? -0.027 0.052 10.603 1.00 0.69 25 SER A CA 2
ATOM 1714 C C . SER A 1 25 ? 0.404 0.365 12.030 1.00 0.93 25 SER A C 2
ATOM 1715 O O . SER A 1 25 ? -0.235 -0.052 12.964 1.00 1.10 25 SER A O 2
ATOM 1723 N N . ASN A 1 26 ? 1.445 1.138 12.183 1.00 1.13 26 ASN A N 2
ATOM 1724 C CA . ASN A 1 26 ? 1.878 1.468 13.579 1.00 1.37 26 ASN A CA 2
ATOM 1725 C C . ASN A 1 26 ? 1.023 2.601 14.178 1.00 1.34 26 ASN A C 2
ATOM 1726 O O . ASN A 1 26 ? 1.482 3.370 15.003 1.00 2.01 26 ASN A O 2
ATOM 1737 N N . GLU A 1 27 ? -0.182 2.673 13.709 1.00 1.28 27 GLU A N 2
ATOM 1738 C CA . GLU A 1 27 ? -1.180 3.685 14.185 1.00 1.56 27 GLU A CA 2
ATOM 1739 C C . GLU A 1 27 ? -2.483 3.002 14.596 1.00 2.02 27 GLU A C 2
ATOM 1740 O O . GLU A 1 27 ? -2.855 3.020 15.754 1.00 2.91 27 GLU A O 2
ATOM 1752 N N . ARG A 1 28 ? -3.137 2.410 13.637 1.00 1.63 28 ARG A N 2
ATOM 1753 C CA . ARG A 1 28 ? -4.433 1.746 13.935 1.00 2.10 28 ARG A CA 2
ATOM 1754 C C . ARG A 1 28 ? -4.333 0.254 13.612 1.00 2.04 28 ARG A C 2
ATOM 1755 O O . ARG A 1 28 ? -3.660 -0.147 12.680 1.00 2.74 28 ARG A O 2
ATOM 1776 N N . ASP A 1 29 ? -5.084 -0.526 14.330 1.00 2.49 29 ASP A N 2
ATOM 1777 C CA . ASP A 1 29 ? -5.054 -1.999 14.113 1.00 2.69 29 ASP A CA 2
ATOM 1778 C C . ASP A 1 29 ? -5.774 -2.313 12.814 1.00 1.89 29 ASP A C 2
ATOM 1779 O O . ASP A 1 29 ? -5.485 -3.287 12.155 1.00 2.44 29 ASP A O 2
ATOM 1788 N N . ASP A 1 30 ? -6.674 -1.446 12.444 1.00 1.24 30 ASP A N 2
ATOM 1789 C CA . ASP A 1 30 ? -7.438 -1.689 11.199 1.00 1.04 30 ASP A CA 2
ATOM 1790 C C . ASP A 1 30 ? -6.592 -1.425 9.957 1.00 1.04 30 ASP A C 2
ATOM 1791 O O . ASP A 1 30 ? -7.030 -1.749 8.886 1.00 1.66 30 ASP A O 2
ATOM 1800 N N . PHE A 1 31 ? -5.414 -0.873 10.077 1.00 0.96 31 PHE A N 2
ATOM 1801 C CA . PHE A 1 31 ? -4.643 -0.649 8.814 1.00 0.93 31 PHE A CA 2
ATOM 1802 C C . PHE A 1 31 ? -3.489 -1.634 8.693 1.00 0.98 31 PHE A C 2
ATOM 1803 O O . PHE A 1 31 ? -2.429 -1.431 9.257 1.00 1.14 31 PHE A O 2
ATOM 1820 N N . GLN A 1 32 ? -3.723 -2.689 7.959 1.00 0.95 32 GLN A N 2
ATOM 1821 C CA . GLN A 1 32 ? -2.646 -3.696 7.757 1.00 1.02 32 GLN A CA 2
ATOM 1822 C C . GLN A 1 32 ? -2.254 -3.673 6.282 1.00 0.96 32 GLN A C 2
ATOM 1823 O O . GLN A 1 32 ? -2.995 -3.181 5.439 1.00 1.42 32 GLN A O 2
ATOM 1837 N N . TYR A 1 33 ? -1.089 -4.174 5.994 1.00 0.71 33 TYR A N 2
ATOM 1838 C CA . TYR A 1 33 ? -0.637 -4.206 4.584 1.00 0.60 33 TYR A CA 2
ATOM 1839 C C . TYR A 1 33 ? 0.243 -5.435 4.374 1.00 0.56 33 TYR A C 2
ATOM 1840 O O . TYR A 1 33 ? 0.688 -6.041 5.335 1.00 0.63 33 TYR A O 2
ATOM 1858 N N . GLN A 1 34 ? 0.467 -5.762 3.140 1.00 0.51 34 GLN A N 2
ATOM 1859 C CA . GLN A 1 34 ? 1.323 -6.922 2.793 1.00 0.55 34 GLN A CA 2
ATOM 1860 C C . GLN A 1 34 ? 2.322 -6.448 1.745 1.00 0.45 34 GLN A C 2
ATOM 1861 O O . GLN A 1 34 ? 1.946 -5.762 0.800 1.00 0.48 34 GLN A O 2
ATOM 1875 N N . TYR A 1 35 ? 3.561 -6.833 1.892 1.00 0.54 35 TYR A N 2
ATOM 1876 C CA . TYR A 1 35 ? 4.537 -6.375 0.879 1.00 0.59 35 TYR A CA 2
ATOM 1877 C C . TYR A 1 35 ? 4.556 -7.403 -0.241 1.00 0.52 35 TYR A C 2
ATOM 1878 O O . TYR A 1 35 ? 4.440 -8.595 0.000 1.00 0.65 35 TYR A O 2
ATOM 1896 N N . VAL A 1 36 ? 4.650 -6.916 -1.437 1.00 0.52 36 VAL A N 2
ATOM 1897 C CA . VAL A 1 36 ? 4.688 -7.819 -2.608 1.00 0.48 36 VAL A CA 2
ATOM 1898 C C . VAL A 1 36 ? 5.830 -7.378 -3.525 1.00 0.53 36 VAL A C 2
ATOM 1899 O O . VAL A 1 36 ? 6.004 -6.193 -3.750 1.00 0.63 36 VAL A O 2
ATOM 1912 N N . ASP A 1 37 ? 6.571 -8.332 -4.034 1.00 0.54 37 ASP A N 2
ATOM 1913 C CA . ASP A 1 37 ? 7.715 -8.002 -4.941 1.00 0.64 37 ASP A CA 2
ATOM 1914 C C . ASP A 1 37 ? 7.350 -8.500 -6.342 1.00 0.63 37 ASP A C 2
ATOM 1915 O O . ASP A 1 37 ? 7.058 -9.671 -6.530 1.00 0.91 37 ASP A O 2
ATOM 1924 N N . ILE A 1 38 ? 7.335 -7.607 -7.284 1.00 0.75 38 ILE A N 2
ATOM 1925 C CA . ILE A 1 38 ? 6.979 -8.002 -8.672 1.00 0.81 38 ILE A CA 2
ATOM 1926 C C . ILE A 1 38 ? 7.666 -9.304 -9.143 1.00 0.75 38 ILE A C 2
ATOM 1927 O O . ILE A 1 38 ? 7.070 -10.048 -9.906 1.00 0.91 38 ILE A O 2
ATOM 1943 N N . ARG A 1 39 ? 8.865 -9.606 -8.672 1.00 0.81 39 ARG A N 2
ATOM 1944 C CA . ARG A 1 39 ? 9.523 -10.874 -9.160 1.00 1.01 39 ARG A CA 2
ATOM 1945 C C . ARG A 1 39 ? 9.300 -12.053 -8.186 1.00 1.02 39 ARG A C 2
ATOM 1946 O O . ARG A 1 39 ? 9.995 -13.048 -8.230 1.00 1.37 39 ARG A O 2
ATOM 1967 N N . ALA A 1 40 ? 8.334 -11.916 -7.329 1.00 1.15 40 ALA A N 2
ATOM 1968 C CA . ALA A 1 40 ? 7.988 -13.002 -6.362 1.00 1.31 40 ALA A CA 2
ATOM 1969 C C . ALA A 1 40 ? 6.703 -13.645 -6.883 1.00 1.35 40 ALA A C 2
ATOM 1970 O O . ALA A 1 40 ? 6.549 -14.855 -6.874 1.00 1.58 40 ALA A O 2
ATOM 1977 N N . GLU A 1 41 ? 5.822 -12.780 -7.326 1.00 1.19 41 GLU A N 2
ATOM 1978 C CA . GLU A 1 41 ? 4.520 -13.242 -7.892 1.00 1.33 41 GLU A CA 2
ATOM 1979 C C . GLU A 1 41 ? 4.726 -13.632 -9.364 1.00 1.31 41 GLU A C 2
ATOM 1980 O O . GLU A 1 41 ? 4.169 -14.604 -9.840 1.00 1.54 41 GLU A O 2
ATOM 1992 N N . GLY A 1 42 ? 5.525 -12.850 -10.055 1.00 1.19 42 GLY A N 2
ATOM 1993 C CA . GLY A 1 42 ? 5.794 -13.137 -11.501 1.00 1.25 42 GLY A CA 2
ATOM 1994 C C . GLY A 1 42 ? 5.141 -12.058 -12.359 1.00 1.23 42 GLY A C 2
ATOM 1995 O O . GLY A 1 42 ? 4.466 -12.340 -13.331 1.00 1.46 42 GLY A O 2
ATOM 1999 N N . ILE A 1 43 ? 5.413 -10.839 -11.998 1.00 1.10 43 ILE A N 2
ATOM 2000 C CA . ILE A 1 43 ? 4.817 -9.692 -12.734 1.00 1.33 43 ILE A CA 2
ATOM 2001 C C . ILE A 1 43 ? 5.845 -9.039 -13.666 1.00 1.43 43 ILE A C 2
ATOM 2002 O O . ILE A 1 43 ? 7.041 -9.166 -13.487 1.00 1.42 43 ILE A O 2
ATOM 2018 N N . THR A 1 44 ? 5.331 -8.321 -14.621 1.00 1.71 44 THR A N 2
ATOM 2019 C CA . THR A 1 44 ? 6.187 -7.639 -15.634 1.00 1.88 44 THR A CA 2
ATOM 2020 C C . THR A 1 44 ? 6.108 -6.113 -15.478 1.00 2.40 44 THR A C 2
ATOM 2021 O O . THR A 1 44 ? 5.809 -5.613 -14.414 1.00 3.01 44 THR A O 2
ATOM 2032 N N . LYS A 1 45 ? 6.434 -5.411 -16.539 1.00 2.61 45 LYS A N 2
ATOM 2033 C CA . LYS A 1 45 ? 6.363 -3.919 -16.539 1.00 3.18 45 LYS A CA 2
ATOM 2034 C C . LYS A 1 45 ? 5.261 -3.534 -17.543 1.00 3.61 45 LYS A C 2
ATOM 2035 O O . LYS A 1 45 ? 5.125 -2.378 -17.930 1.00 4.62 45 LYS A O 2
ATOM 2054 N N . GLU A 1 46 ? 4.502 -4.530 -17.930 1.00 3.04 46 GLU A N 2
ATOM 2055 C CA . GLU A 1 46 ? 3.410 -4.328 -18.923 1.00 3.44 46 GLU A CA 2
ATOM 2056 C C . GLU A 1 46 ? 2.066 -4.689 -18.289 1.00 3.24 46 GLU A C 2
ATOM 2057 O O . GLU A 1 46 ? 1.139 -3.908 -18.360 1.00 3.51 46 GLU A O 2
ATOM 2069 N N . ASP A 1 47 ? 1.990 -5.854 -17.676 1.00 2.86 47 ASP A N 2
ATOM 2070 C CA . ASP A 1 47 ? 0.711 -6.271 -17.022 1.00 2.81 47 ASP A CA 2
ATOM 2071 C C . ASP A 1 47 ? 0.344 -5.206 -15.983 1.00 2.73 47 ASP A C 2
ATOM 2072 O O . ASP A 1 47 ? -0.780 -4.771 -15.899 1.00 2.97 47 ASP A O 2
ATOM 2081 N N . LEU A 1 48 ? 1.333 -4.808 -15.217 1.00 2.48 48 LEU A N 2
ATOM 2082 C CA . LEU A 1 48 ? 1.120 -3.751 -14.173 1.00 2.50 48 LEU A CA 2
ATOM 2083 C C . LEU A 1 48 ? 0.249 -2.624 -14.724 1.00 2.73 48 LEU A C 2
ATOM 2084 O O . LEU A 1 48 ? -0.698 -2.203 -14.094 1.00 2.80 48 LEU A O 2
ATOM 2100 N N . GLN A 1 49 ? 0.594 -2.168 -15.894 1.00 2.90 49 GLN A N 2
ATOM 2101 C CA . GLN A 1 49 ? -0.208 -1.079 -16.532 1.00 3.17 49 GLN A CA 2
ATOM 2102 C C . GLN A 1 49 ? -1.698 -1.436 -16.418 1.00 3.22 49 GLN A C 2
ATOM 2103 O O . GLN A 1 49 ? -2.496 -0.643 -15.942 1.00 3.37 49 GLN A O 2
ATOM 2117 N N . GLN A 1 50 ? -2.005 -2.655 -16.797 1.00 3.13 50 GLN A N 2
ATOM 2118 C CA . GLN A 1 50 ? -3.415 -3.159 -16.741 1.00 3.23 50 GLN A CA 2
ATOM 2119 C C . GLN A 1 50 ? -3.840 -3.445 -15.292 1.00 3.01 50 GLN A C 2
ATOM 2120 O O . GLN A 1 50 ? -4.970 -3.202 -14.925 1.00 3.06 50 GLN A O 2
ATOM 2134 N N . LYS A 1 51 ? -2.944 -4.011 -14.526 1.00 2.82 51 LYS A N 2
ATOM 2135 C CA . LYS A 1 51 ? -3.244 -4.332 -13.101 1.00 2.76 51 LYS A CA 2
ATOM 2136 C C . LYS A 1 51 ? -3.737 -3.073 -12.387 1.00 2.43 51 LYS A C 2
ATOM 2137 O O . LYS A 1 51 ? -4.713 -3.110 -11.669 1.00 2.20 51 LYS A O 2
ATOM 2156 N N . ALA A 1 52 ? -3.014 -2.002 -12.584 1.00 2.59 52 ALA A N 2
ATOM 2157 C CA . ALA A 1 52 ? -3.383 -0.710 -11.960 1.00 2.43 52 ALA A CA 2
ATOM 2158 C C . ALA A 1 52 ? -4.556 -0.085 -12.709 1.00 2.37 52 ALA A C 2
ATOM 2159 O O . ALA A 1 52 ? -5.520 0.351 -12.099 1.00 2.32 52 ALA A O 2
ATOM 2166 N N . GLY A 1 53 ? -4.441 -0.014 -14.012 1.00 2.54 53 GLY A N 2
ATOM 2167 C CA . GLY A 1 53 ? -5.554 0.584 -14.812 1.00 2.57 53 GLY A CA 2
ATOM 2168 C C . GLY A 1 53 ? -5.324 2.083 -14.971 1.00 2.73 53 GLY A C 2
ATOM 2169 O O . GLY A 1 53 ? -6.224 2.825 -15.302 1.00 3.00 53 GLY A O 2
ATOM 2173 N N . LYS A 1 54 ? -4.118 2.490 -14.708 1.00 2.85 54 LYS A N 2
ATOM 2174 C CA . LYS A 1 54 ? -3.763 3.922 -14.824 1.00 3.12 54 LYS A CA 2
ATOM 2175 C C . LYS A 1 54 ? -2.639 4.065 -15.856 1.00 3.21 54 LYS A C 2
ATOM 2176 O O . LYS A 1 54 ? -1.489 4.228 -15.504 1.00 4.05 54 LYS A O 2
ATOM 2195 N N . PRO A 1 55 ? -2.986 3.993 -17.116 1.00 2.95 55 PRO A N 2
ATOM 2196 C CA . PRO A 1 55 ? -2.314 3.070 -18.053 1.00 2.84 55 PRO A CA 2
ATOM 2197 C C . PRO A 1 55 ? -0.980 3.628 -18.573 1.00 2.82 55 PRO A C 2
ATOM 2198 O O . PRO A 1 55 ? -0.480 3.206 -19.603 1.00 3.65 55 PRO A O 2
ATOM 2209 N N . VAL A 1 56 ? -0.439 4.529 -17.812 1.00 2.88 56 VAL A N 2
ATOM 2210 C CA . VAL A 1 56 ? 0.855 5.188 -18.152 1.00 3.41 56 VAL A CA 2
ATOM 2211 C C . VAL A 1 56 ? 1.862 5.117 -16.977 1.00 3.09 56 VAL A C 2
ATOM 2212 O O . VAL A 1 56 ? 3.039 5.386 -17.174 1.00 4.18 56 VAL A O 2
ATOM 2225 N N . GLU A 1 57 ? 1.417 4.739 -15.789 1.00 2.46 57 GLU A N 2
ATOM 2226 C CA . GLU A 1 57 ? 2.382 4.697 -14.634 1.00 2.90 57 GLU A CA 2
ATOM 2227 C C . GLU A 1 57 ? 3.134 3.360 -14.538 1.00 2.23 57 GLU A C 2
ATOM 2228 O O . GLU A 1 57 ? 2.890 2.440 -15.294 1.00 2.59 57 GLU A O 2
ATOM 2240 N N . THR A 1 58 ? 4.060 3.310 -13.616 1.00 2.34 58 THR A N 2
ATOM 2241 C CA . THR A 1 58 ? 4.865 2.071 -13.413 1.00 2.75 58 THR A CA 2
ATOM 2242 C C . THR A 1 58 ? 4.910 1.690 -11.924 1.00 2.27 58 THR A C 2
ATOM 2243 O O . THR A 1 58 ? 4.159 0.850 -11.472 1.00 2.37 58 THR A O 2
ATOM 2254 N N . VAL A 1 59 ? 5.770 2.356 -11.192 1.00 2.14 59 VAL A N 2
ATOM 2255 C CA . VAL A 1 59 ? 5.910 2.069 -9.735 1.00 2.00 59 VAL A CA 2
ATOM 2256 C C . VAL A 1 59 ? 5.585 3.339 -8.929 1.00 1.96 59 VAL A C 2
ATOM 2257 O O . VAL A 1 59 ? 5.796 4.442 -9.401 1.00 2.31 59 VAL A O 2
ATOM 2270 N N . PRO A 1 60 ? 5.105 3.167 -7.712 1.00 1.90 60 PRO A N 2
ATOM 2271 C CA . PRO A 1 60 ? 4.501 1.911 -7.211 1.00 1.73 60 PRO A CA 2
ATOM 2272 C C . PRO A 1 60 ? 3.014 1.860 -7.519 1.00 1.33 60 PRO A C 2
ATOM 2273 O O . PRO A 1 60 ? 2.413 2.836 -7.912 1.00 1.35 60 PRO A O 2
ATOM 2284 N N . GLN A 1 61 ? 2.470 0.707 -7.324 1.00 1.07 61 GLN A N 2
ATOM 2285 C CA . GLN A 1 61 ? 1.018 0.519 -7.543 1.00 0.72 61 GLN A CA 2
ATOM 2286 C C . GLN A 1 61 ? 0.505 -0.203 -6.290 1.00 0.49 61 GLN A C 2
ATOM 2287 O O . GLN A 1 61 ? 0.980 -1.284 -5.941 1.00 0.50 61 GLN A O 2
ATOM 2301 N N . ILE A 1 62 ? -0.375 0.464 -5.592 1.00 0.61 62 ILE A N 2
ATOM 2302 C CA . ILE A 1 62 ? -0.935 -0.093 -4.344 1.00 0.55 62 ILE A CA 2
ATOM 2303 C C . ILE A 1 62 ? -2.408 -0.376 -4.551 1.00 0.54 62 ILE A C 2
ATOM 2304 O O . ILE A 1 62 ? -3.145 0.413 -5.140 1.00 0.74 62 ILE A O 2
ATOM 2320 N N . PHE A 1 63 ? -2.795 -1.459 -3.968 1.00 0.45 63 PHE A N 2
ATOM 2321 C CA . PHE A 1 63 ? -4.199 -1.923 -4.072 1.00 0.50 63 PHE A CA 2
ATOM 2322 C C . PHE A 1 63 ? -4.797 -1.994 -2.671 1.00 0.51 63 PHE A C 2
ATOM 2323 O O . PHE A 1 63 ? -4.123 -2.445 -1.751 1.00 0.55 63 PHE A O 2
ATOM 2340 N N . VAL A 1 64 ? -6.024 -1.556 -2.537 1.00 0.57 64 VAL A N 2
ATOM 2341 C CA . VAL A 1 64 ? -6.669 -1.613 -1.199 1.00 0.72 64 VAL A CA 2
ATOM 2342 C C . VAL A 1 64 ? -7.867 -2.544 -1.277 1.00 0.93 64 VAL A C 2
ATOM 2343 O O . VAL A 1 64 ? -8.732 -2.409 -2.150 1.00 1.22 64 VAL A O 2
ATOM 2356 N N . ASP A 1 65 ? -7.873 -3.437 -0.321 1.00 1.03 65 ASP A N 2
ATOM 2357 C CA . ASP A 1 65 ? -8.940 -4.467 -0.168 1.00 1.23 65 ASP A CA 2
ATOM 2358 C C . ASP A 1 65 ? -9.167 -5.303 -1.437 1.00 1.24 65 ASP A C 2
ATOM 2359 O O . ASP A 1 65 ? -8.846 -6.476 -1.452 1.00 1.67 65 ASP A O 2
ATOM 2368 N N . GLN A 1 66 ? -9.700 -4.716 -2.475 1.00 1.35 66 GLN A N 2
ATOM 2369 C CA . GLN A 1 66 ? -9.943 -5.512 -3.723 1.00 1.48 66 GLN A CA 2
ATOM 2370 C C . GLN A 1 66 ? -9.440 -4.861 -5.022 1.00 1.35 66 GLN A C 2
ATOM 2371 O O . GLN A 1 66 ? -9.071 -5.570 -5.934 1.00 1.70 66 GLN A O 2
ATOM 2385 N N . GLN A 1 67 ? -9.437 -3.556 -5.106 1.00 1.29 67 GLN A N 2
ATOM 2386 C CA . GLN A 1 67 ? -9.005 -2.905 -6.369 1.00 1.57 67 GLN A CA 2
ATOM 2387 C C . GLN A 1 67 ? -7.763 -2.029 -6.223 1.00 1.05 67 GLN A C 2
ATOM 2388 O O . GLN A 1 67 ? -7.295 -1.758 -5.127 1.00 0.73 67 GLN A O 2
ATOM 2402 N N . HIS A 1 68 ? -7.279 -1.586 -7.358 1.00 1.25 68 HIS A N 2
ATOM 2403 C CA . HIS A 1 68 ? -6.096 -0.681 -7.362 1.00 0.97 68 HIS A CA 2
ATOM 2404 C C . HIS A 1 68 ? -6.611 0.670 -6.873 1.00 0.63 68 HIS A C 2
ATOM 2405 O O . HIS A 1 68 ? -7.751 1.007 -7.129 1.00 0.82 68 HIS A O 2
ATOM 2419 N N . ILE A 1 69 ? -5.795 1.410 -6.191 1.00 0.52 69 ILE A N 2
ATOM 2420 C CA . ILE A 1 69 ? -6.270 2.741 -5.706 1.00 0.77 69 ILE A CA 2
ATOM 2421 C C . ILE A 1 69 ? -5.343 3.826 -6.254 1.00 1.02 69 ILE A C 2
ATOM 2422 O O . ILE A 1 69 ? -5.733 4.962 -6.437 1.00 1.26 69 ILE A O 2
ATOM 2438 N N . GLY A 1 70 ? -4.112 3.455 -6.464 1.00 1.17 70 GLY A N 2
ATOM 2439 C CA . GLY A 1 70 ? -3.123 4.425 -7.021 1.00 1.63 70 GLY A CA 2
ATOM 2440 C C . GLY A 1 70 ? -1.686 4.013 -6.682 1.00 1.33 70 GLY A C 2
ATOM 2441 O O . GLY A 1 70 ? -1.454 2.944 -6.152 1.00 2.13 70 GLY A O 2
ATOM 2445 N N . GLY A 1 71 ? -0.762 4.886 -6.977 1.00 1.12 71 GLY A N 2
ATOM 2446 C CA . GLY A 1 71 ? 0.675 4.603 -6.698 1.00 1.14 71 GLY A CA 2
ATOM 2447 C C . GLY A 1 71 ? 1.069 5.429 -5.482 1.00 1.02 71 GLY A C 2
ATOM 2448 O O . GLY A 1 71 ? 0.220 5.708 -4.658 1.00 1.56 71 GLY A O 2
ATOM 2452 N N . TYR A 1 72 ? 2.301 5.849 -5.374 1.00 1.13 72 TYR A N 2
ATOM 2453 C CA . TYR A 1 72 ? 2.655 6.669 -4.165 1.00 1.07 72 TYR A CA 2
ATOM 2454 C C . TYR A 1 72 ? 2.181 8.127 -4.374 1.00 1.36 72 TYR A C 2
ATOM 2455 O O . TYR A 1 72 ? 2.873 9.086 -4.072 1.00 2.97 72 TYR A O 2
ATOM 2473 N N . THR A 1 73 ? 0.990 8.247 -4.900 1.00 0.90 73 THR A N 2
ATOM 2474 C CA . THR A 1 73 ? 0.384 9.586 -5.160 1.00 1.02 73 THR A CA 2
ATOM 2475 C C . THR A 1 73 ? -1.125 9.526 -4.916 1.00 0.95 73 THR A C 2
ATOM 2476 O O . THR A 1 73 ? -1.633 10.053 -3.949 1.00 1.07 73 THR A O 2
ATOM 2487 N N . ASP A 1 74 ? -1.792 8.819 -5.782 1.00 0.98 74 ASP A N 2
ATOM 2488 C CA . ASP A 1 74 ? -3.276 8.696 -5.664 1.00 1.01 74 ASP A CA 2
ATOM 2489 C C . ASP A 1 74 ? -3.590 7.768 -4.500 1.00 1.06 74 ASP A C 2
ATOM 2490 O O . ASP A 1 74 ? -4.346 8.140 -3.636 1.00 1.01 74 ASP A O 2
ATOM 2499 N N . PHE A 1 75 ? -3.029 6.572 -4.504 1.00 1.29 75 PHE A N 2
ATOM 2500 C CA . PHE A 1 75 ? -3.293 5.677 -3.332 1.00 1.43 75 PHE A CA 2
ATOM 2501 C C . PHE A 1 75 ? -2.929 6.513 -2.108 1.00 1.33 75 PHE A C 2
ATOM 2502 O O . PHE A 1 75 ? -3.740 6.728 -1.238 1.00 1.33 75 PHE A O 2
ATOM 2519 N N . ALA A 1 76 ? -1.699 6.973 -2.104 1.00 1.37 76 ALA A N 2
ATOM 2520 C CA . ALA A 1 76 ? -1.216 7.847 -0.985 1.00 1.41 76 ALA A CA 2
ATOM 2521 C C . ALA A 1 76 ? -2.331 8.819 -0.548 1.00 1.22 76 ALA A C 2
ATOM 2522 O O . ALA A 1 76 ? -2.673 8.902 0.617 1.00 1.21 76 ALA A O 2
ATOM 2529 N N . ALA A 1 77 ? -2.883 9.541 -1.491 1.00 1.14 77 ALA A N 2
ATOM 2530 C CA . ALA A 1 77 ? -3.989 10.486 -1.138 1.00 1.04 77 ALA A CA 2
ATOM 2531 C C . ALA A 1 77 ? -5.198 9.706 -0.608 1.00 0.94 77 ALA A C 2
ATOM 2532 O O . ALA A 1 77 ? -5.619 9.943 0.500 1.00 0.98 77 ALA A O 2
ATOM 2539 N N . TRP A 1 78 ? -5.735 8.794 -1.398 1.00 0.92 78 TRP A N 2
ATOM 2540 C CA . TRP A 1 78 ? -6.925 8.006 -0.911 1.00 0.87 78 TRP A CA 2
ATOM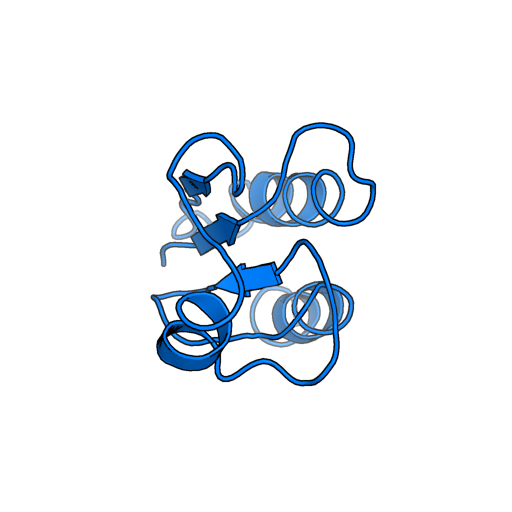 2541 C C . TRP A 1 78 ? -6.714 7.635 0.553 1.00 0.81 78 TRP A C 2
ATOM 2542 O O . TRP A 1 78 ? -7.583 7.845 1.379 1.00 0.82 78 TRP A O 2
ATOM 2563 N N . VAL A 1 79 ? -5.560 7.065 0.819 1.00 0.90 79 VAL A N 2
ATOM 2564 C CA . VAL A 1 79 ? -5.231 6.678 2.213 1.00 0.97 79 VAL A CA 2
ATOM 2565 C C . VAL A 1 79 ? -5.657 7.817 3.135 1.00 1.00 79 VAL A C 2
ATOM 2566 O O . VAL A 1 79 ? -6.500 7.649 3.987 1.00 1.12 79 VAL A O 2
ATOM 2579 N N . LYS A 1 80 ? -5.099 8.961 2.883 1.00 1.04 80 LYS A N 2
ATOM 2580 C CA . LYS A 1 80 ? -5.417 10.147 3.718 1.00 1.19 80 LYS A CA 2
ATOM 2581 C C . LYS A 1 80 ? -6.935 10.367 3.837 1.00 1.28 80 LYS A C 2
ATOM 2582 O O . LYS A 1 80 ? -7.476 10.333 4.921 1.00 1.90 80 LYS A O 2
ATOM 2601 N N . GLU A 1 81 ? -7.580 10.585 2.728 1.00 1.03 81 GLU A N 2
ATOM 2602 C CA . GLU A 1 81 ? -9.060 10.853 2.739 1.00 1.19 81 GLU A CA 2
ATOM 2603 C C . GLU A 1 81 ? -9.945 9.753 3.345 1.00 1.26 81 GLU A C 2
ATOM 2604 O O . GLU A 1 81 ? -10.988 10.074 3.873 1.00 1.71 81 GLU A O 2
ATOM 2616 N N . ASN A 1 82 ? -9.594 8.497 3.218 1.00 1.11 82 ASN A N 2
ATOM 2617 C CA . ASN A 1 82 ? -10.501 7.449 3.814 1.00 1.18 82 ASN A CA 2
ATOM 2618 C C . ASN A 1 82 ? -10.032 6.958 5.156 1.00 1.16 82 ASN A C 2
ATOM 2619 O O . ASN A 1 82 ? -10.833 6.442 5.911 1.00 1.33 82 ASN A O 2
ATOM 2630 N N . LEU A 1 83 ? -8.779 7.079 5.445 1.00 1.07 83 LEU A N 2
ATOM 2631 C CA . LEU A 1 83 ? -8.365 6.623 6.778 1.00 1.19 83 LEU A CA 2
ATOM 2632 C C . LEU A 1 83 ? -8.658 7.794 7.704 1.00 1.26 83 LEU A C 2
ATOM 2633 O O . LEU A 1 83 ? -9.229 7.561 8.739 1.00 1.35 83 LEU A O 2
ATOM 2649 N N . ASP A 1 84 ? -8.139 8.974 7.370 1.00 1.72 84 ASP A N 2
ATOM 2650 C CA . ASP A 1 84 ? -8.416 10.225 8.165 1.00 1.82 84 ASP A CA 2
ATOM 2651 C C . ASP A 1 84 ? -8.930 9.950 9.575 1.00 3.07 84 ASP A C 2
ATOM 2652 O O . ASP A 1 84 ? -8.212 10.030 10.559 1.00 4.18 84 ASP A O 2
ATOM 2661 N N . ALA A 1 85 ? -10.204 9.594 9.562 1.00 3.66 85 ALA A N 2
ATOM 2662 C CA . ALA A 1 85 ? -10.957 9.309 10.833 1.00 5.61 85 ALA A CA 2
ATOM 2663 C C . ALA A 1 85 ? -10.122 8.499 11.828 1.00 7.60 85 ALA A C 2
ATOM 2664 O O . ALA A 1 85 ? -9.820 9.056 12.865 1.00 8.60 85 ALA A O 2
ATOM 2671 N N . MET A 1 1 ? -8.337 -3.644 7.870 1.00 2.10 1 MET A N 3
ATOM 2672 C CA . MET A 1 1 ? -8.147 -3.271 6.437 1.00 1.40 1 MET A CA 3
ATOM 2673 C C . MET A 1 1 ? -6.876 -3.969 5.946 1.00 1.15 1 MET A C 3
ATOM 2674 O O . MET A 1 1 ? -6.009 -4.261 6.751 1.00 1.37 1 MET A O 3
ATOM 2688 N N . GLN A 1 2 ? -6.783 -4.203 4.651 1.00 0.98 2 GLN A N 3
ATOM 2689 C CA . GLN A 1 2 ? -5.587 -4.884 4.075 1.00 0.88 2 GLN A CA 3
ATOM 2690 C C . GLN A 1 2 ? -5.070 -4.110 2.849 1.00 0.81 2 GLN A C 3
ATOM 2691 O O . GLN A 1 2 ? -5.844 -3.762 1.991 1.00 1.22 2 GLN A O 3
ATOM 2705 N N . THR A 1 3 ? -3.789 -3.868 2.763 1.00 0.50 3 THR A N 3
ATOM 2706 C CA . THR A 1 3 ? -3.248 -3.138 1.561 1.00 0.48 3 THR A CA 3
ATOM 2707 C C . THR A 1 3 ? -2.195 -3.983 0.835 1.00 0.51 3 THR A C 3
ATOM 2708 O O . THR A 1 3 ? -1.414 -4.659 1.469 1.00 0.62 3 THR A O 3
ATOM 2719 N N . VAL A 1 4 ? -2.187 -3.911 -0.481 1.00 0.50 4 VAL A N 3
ATOM 2720 C CA . VAL A 1 4 ? -1.178 -4.680 -1.293 1.00 0.58 4 VAL A CA 3
ATOM 2721 C C . VAL A 1 4 ? -0.340 -3.680 -2.097 1.00 0.53 4 VAL A C 3
ATOM 2722 O O . VAL A 1 4 ? -0.892 -2.817 -2.775 1.00 0.54 4 VAL A O 3
ATOM 2735 N N . ILE A 1 5 ? 0.957 -3.807 -1.958 1.00 0.49 5 ILE A N 3
ATOM 2736 C CA . ILE A 1 5 ? 1.898 -2.906 -2.677 1.00 0.43 5 ILE A CA 3
ATOM 2737 C C . ILE A 1 5 ? 2.747 -3.748 -3.629 1.00 0.39 5 ILE A C 3
ATOM 2738 O O . ILE A 1 5 ? 3.570 -4.523 -3.183 1.00 0.47 5 ILE A O 3
ATOM 2754 N N . PHE A 1 6 ? 2.507 -3.600 -4.902 1.00 0.38 6 PHE A N 3
ATOM 2755 C CA . PHE A 1 6 ? 3.286 -4.365 -5.923 1.00 0.39 6 PHE A CA 3
ATOM 2756 C C . PHE A 1 6 ? 4.544 -3.555 -6.269 1.00 0.43 6 PHE A C 3
ATOM 2757 O O . PHE A 1 6 ? 4.443 -2.611 -7.022 1.00 0.56 6 PHE A O 3
ATOM 2774 N N . GLY A 1 7 ? 5.669 -3.908 -5.704 1.00 0.52 7 GLY A N 3
ATOM 2775 C CA . GLY A 1 7 ? 6.933 -3.151 -5.992 1.00 0.61 7 GLY A CA 3
ATOM 2776 C C . GLY A 1 7 ? 7.947 -4.096 -6.630 1.00 0.80 7 GLY A C 3
ATOM 2777 O O . GLY A 1 7 ? 7.580 -5.178 -7.046 1.00 0.99 7 GLY A O 3
ATOM 2781 N N . ARG A 1 8 ? 9.198 -3.694 -6.716 1.00 0.96 8 ARG A N 3
ATOM 2782 C CA . ARG A 1 8 ? 10.207 -4.628 -7.335 1.00 1.36 8 ARG A CA 3
ATOM 2783 C C . ARG A 1 8 ? 11.331 -5.003 -6.349 1.00 1.78 8 ARG A C 3
ATOM 2784 O O . ARG A 1 8 ? 12.483 -5.119 -6.737 1.00 2.99 8 ARG A O 3
ATOM 2805 N N . SER A 1 9 ? 10.934 -5.163 -5.098 1.00 1.92 9 SER A N 3
ATOM 2806 C CA . SER A 1 9 ? 11.853 -5.583 -3.968 1.00 2.44 9 SER A CA 3
ATOM 2807 C C . SER A 1 9 ? 12.671 -4.455 -3.303 1.00 2.57 9 SER A C 3
ATOM 2808 O O . SER A 1 9 ? 13.867 -4.592 -3.130 1.00 2.98 9 SER A O 3
ATOM 2816 N N . GLY A 1 10 ? 12.030 -3.392 -2.885 1.00 3.09 10 GLY A N 3
ATOM 2817 C CA . GLY A 1 10 ? 12.799 -2.300 -2.192 1.00 3.78 10 GLY A CA 3
ATOM 2818 C C . GLY A 1 10 ? 13.492 -1.323 -3.144 1.00 3.16 10 GLY A C 3
ATOM 2819 O O . GLY A 1 10 ? 14.706 -1.260 -3.189 1.00 3.68 10 GLY A O 3
ATOM 2823 N N . CYS A 1 11 ? 12.726 -0.556 -3.864 1.00 2.38 11 CYS A N 3
ATOM 2824 C CA . CYS A 1 11 ? 13.349 0.428 -4.804 1.00 2.09 11 CYS A CA 3
ATOM 2825 C C . CYS A 1 11 ? 13.097 1.857 -4.306 1.00 1.84 11 CYS A C 3
ATOM 2826 O O . CYS A 1 11 ? 12.180 2.089 -3.544 1.00 2.16 11 CYS A O 3
ATOM 2833 N N . PRO A 1 12 ? 13.903 2.806 -4.748 1.00 1.79 12 PRO A N 3
ATOM 2834 C CA . PRO A 1 12 ? 13.490 4.226 -4.758 1.00 1.97 12 PRO A CA 3
ATOM 2835 C C . PRO A 1 12 ? 12.029 4.343 -5.193 1.00 2.10 12 PRO A C 3
ATOM 2836 O O . PRO A 1 12 ? 11.592 3.590 -6.039 1.00 3.66 12 PRO A O 3
ATOM 2847 N N . TYR A 1 13 ? 11.317 5.276 -4.619 1.00 1.59 13 TYR A N 3
ATOM 2848 C CA . TYR A 1 13 ? 9.861 5.456 -4.958 1.00 1.51 13 TYR A CA 3
ATOM 2849 C C . TYR A 1 13 ? 9.077 4.353 -4.234 1.00 1.30 13 TYR A C 3
ATOM 2850 O O . TYR A 1 13 ? 8.258 4.625 -3.378 1.00 1.47 13 TYR A O 3
ATOM 2868 N N . CYS A 1 14 ? 9.417 3.120 -4.547 1.00 1.10 14 CYS A N 3
ATOM 2869 C CA . CYS A 1 14 ? 8.732 1.954 -3.919 1.00 0.98 14 CYS A CA 3
ATOM 2870 C C . CYS A 1 14 ? 8.786 2.072 -2.407 1.00 0.92 14 CYS A C 3
ATOM 2871 O O . CYS A 1 14 ? 7.795 1.845 -1.749 1.00 0.89 14 CYS A O 3
ATOM 2878 N N . VAL A 1 15 ? 9.951 2.372 -1.876 1.00 0.97 15 VAL A N 3
ATOM 2879 C CA . VAL A 1 15 ? 10.048 2.533 -0.392 1.00 1.05 15 VAL A CA 3
ATOM 2880 C C . VAL A 1 15 ? 8.923 3.461 0.057 1.00 0.93 15 VAL A C 3
ATOM 2881 O O . VAL A 1 15 ? 8.287 3.214 1.068 1.00 0.99 15 VAL A O 3
ATOM 2894 N N . ARG A 1 16 ? 8.698 4.503 -0.720 1.00 0.89 16 ARG A N 3
ATOM 2895 C CA . ARG A 1 16 ? 7.619 5.473 -0.376 1.00 1.01 16 ARG A CA 3
ATOM 2896 C C . ARG A 1 16 ? 6.289 4.816 -0.699 1.00 1.31 16 ARG A C 3
ATOM 2897 O O . ARG A 1 16 ? 5.717 4.999 -1.749 1.00 3.16 16 ARG A O 3
ATOM 2918 N N . ALA A 1 17 ? 5.885 4.041 0.246 1.00 1.01 17 ALA A N 3
ATOM 2919 C CA . ALA A 1 17 ? 4.618 3.261 0.189 1.00 0.76 17 ALA A CA 3
ATOM 2920 C C . ALA A 1 17 ? 4.632 2.375 1.422 1.00 0.75 17 ALA A C 3
ATOM 2921 O O . ALA A 1 17 ? 3.725 2.414 2.224 1.00 0.76 17 ALA A O 3
ATOM 2928 N N . LYS A 1 18 ? 5.713 1.656 1.580 1.00 0.80 18 LYS A N 3
ATOM 2929 C CA . LYS A 1 18 ? 5.850 0.761 2.745 1.00 0.83 18 LYS A CA 3
ATOM 2930 C C . LYS A 1 18 ? 5.993 1.652 3.977 1.00 0.83 18 LYS A C 3
ATOM 2931 O O . LYS A 1 18 ? 5.316 1.457 4.968 1.00 0.96 18 LYS A O 3
ATOM 2950 N N . ASP A 1 19 ? 6.850 2.639 3.878 1.00 0.75 19 ASP A N 3
ATOM 2951 C CA . ASP A 1 19 ? 7.051 3.569 5.028 1.00 0.82 19 ASP A CA 3
ATOM 2952 C C . ASP A 1 19 ? 5.700 4.160 5.424 1.00 0.86 19 ASP A C 3
ATOM 2953 O O . ASP A 1 19 ? 5.443 4.428 6.589 1.00 1.18 19 ASP A O 3
ATOM 2962 N N . LEU A 1 20 ? 4.883 4.430 4.438 1.00 0.67 20 LEU A N 3
ATOM 2963 C CA . LEU A 1 20 ? 3.542 4.985 4.765 1.00 0.71 20 LEU A CA 3
ATOM 2964 C C . LEU A 1 20 ? 2.709 3.887 5.427 1.00 0.73 20 LEU A C 3
ATOM 2965 O O . LEU A 1 20 ? 2.296 4.056 6.557 1.00 0.84 20 LEU A O 3
ATOM 2981 N N . ALA A 1 21 ? 2.499 2.779 4.745 1.00 0.68 21 ALA A N 3
ATOM 2982 C CA . ALA A 1 21 ? 1.693 1.672 5.362 1.00 0.76 21 ALA A CA 3
ATOM 2983 C C . ALA A 1 21 ? 2.039 1.505 6.850 1.00 0.92 21 ALA A C 3
ATOM 2984 O O . ALA A 1 21 ? 1.161 1.569 7.686 1.00 1.02 21 ALA A O 3
ATOM 2991 N N . GLU A 1 22 ? 3.313 1.323 7.138 1.00 1.06 22 GLU A N 3
ATOM 2992 C CA . GLU A 1 22 ? 3.776 1.143 8.547 1.00 1.28 22 GLU A CA 3
ATOM 2993 C C . GLU A 1 22 ? 3.028 2.044 9.536 1.00 1.25 22 GLU A C 3
ATOM 2994 O O . GLU A 1 22 ? 2.662 1.639 10.623 1.00 1.26 22 GLU A O 3
ATOM 3006 N N . LYS A 1 23 ? 2.824 3.262 9.125 1.00 1.37 23 LYS A N 3
ATOM 3007 C CA . LYS A 1 23 ? 2.142 4.249 9.990 1.00 1.54 23 LYS A CA 3
ATOM 3008 C C . LYS A 1 23 ? 0.672 3.884 10.115 1.00 1.38 23 LYS A C 3
ATOM 3009 O O . LYS A 1 23 ? 0.152 3.710 11.195 1.00 1.62 23 LYS A O 3
ATOM 3028 N N . LEU A 1 24 ? 0.053 3.752 8.986 1.00 1.08 24 LEU A N 3
ATOM 3029 C CA . LEU A 1 24 ? -1.387 3.388 8.973 1.00 1.05 24 LEU A CA 3
ATOM 3030 C C . LEU A 1 24 ? -1.580 2.165 9.884 1.00 1.00 24 LEU A C 3
ATOM 3031 O O . LEU A 1 24 ? -2.463 2.150 10.724 1.00 1.23 24 LEU A O 3
ATOM 3047 N N . SER A 1 25 ? -0.708 1.200 9.712 1.00 0.73 25 SER A N 3
ATOM 3048 C CA . SER A 1 25 ? -0.756 -0.050 10.544 1.00 0.68 25 SER A CA 3
ATOM 3049 C C . SER A 1 25 ? -0.647 0.236 12.048 1.00 0.92 25 SER A C 3
ATOM 3050 O O . SER A 1 25 ? -1.135 -0.529 12.849 1.00 1.05 25 SER A O 3
ATOM 3058 N N . ASN A 1 26 ? 0.015 1.300 12.398 1.00 1.10 26 ASN A N 3
ATOM 3059 C CA . ASN A 1 26 ? 0.197 1.633 13.846 1.00 1.38 26 ASN A CA 3
ATOM 3060 C C . ASN A 1 26 ? -0.753 2.742 14.296 1.00 1.56 26 ASN A C 3
ATOM 3061 O O . ASN A 1 26 ? -0.954 2.935 15.473 1.00 2.00 26 ASN A O 3
ATOM 3072 N N . GLU A 1 27 ? -1.295 3.452 13.350 1.00 1.51 27 GLU A N 3
ATOM 3073 C CA . GLU A 1 27 ? -2.226 4.567 13.687 1.00 1.75 27 GLU A CA 3
ATOM 3074 C C . GLU A 1 27 ? -3.657 4.051 13.810 1.00 1.80 27 GLU A C 3
ATOM 3075 O O . GLU A 1 27 ? -4.362 4.399 14.733 1.00 2.19 27 GLU A O 3
ATOM 3087 N N . ARG A 1 28 ? -4.046 3.238 12.867 1.00 1.61 28 ARG A N 3
ATOM 3088 C CA . ARG A 1 28 ? -5.438 2.700 12.877 1.00 1.71 28 ARG A CA 3
ATOM 3089 C C . ARG A 1 28 ? -5.471 1.239 13.331 1.00 1.59 28 ARG A C 3
ATOM 3090 O O . ARG A 1 28 ? -6.530 0.734 13.657 1.00 2.91 28 ARG A O 3
ATOM 3111 N N . ASP A 1 29 ? -4.322 0.599 13.296 1.00 1.98 29 ASP A N 3
ATOM 3112 C CA . ASP A 1 29 ? -4.194 -0.849 13.712 1.00 2.52 29 ASP A CA 3
ATOM 3113 C C . ASP A 1 29 ? -4.880 -1.803 12.723 1.00 2.07 29 ASP A C 3
ATOM 3114 O O . ASP A 1 29 ? -4.275 -2.756 12.271 1.00 2.61 29 ASP A O 3
ATOM 3123 N N . ASP A 1 30 ? -6.122 -1.546 12.396 1.00 1.52 30 ASP A N 3
ATOM 3124 C CA . ASP A 1 30 ? -6.846 -2.430 11.428 1.00 1.24 30 ASP A CA 3
ATOM 3125 C C . ASP A 1 30 ? -6.363 -2.101 10.006 1.00 0.99 30 ASP A C 3
ATOM 3126 O O . ASP A 1 30 ? -7.126 -1.780 9.117 1.00 1.62 30 ASP A O 3
ATOM 3135 N N . PHE A 1 31 ? -5.082 -2.168 9.825 1.00 1.17 31 PHE A N 3
ATOM 3136 C CA . PHE A 1 31 ? -4.498 -1.862 8.498 1.00 0.89 31 PHE A CA 3
ATOM 3137 C C . PHE A 1 31 ? -3.266 -2.740 8.260 1.00 0.94 31 PHE A C 3
ATOM 3138 O O . PHE A 1 31 ? -2.142 -2.328 8.496 1.00 1.28 31 PHE A O 3
ATOM 3155 N N . GLN A 1 32 ? -3.503 -3.942 7.832 1.00 0.92 32 GLN A N 3
ATOM 3156 C CA . GLN A 1 32 ? -2.367 -4.860 7.560 1.00 0.94 32 GLN A CA 3
ATOM 3157 C C . GLN A 1 32 ? -1.974 -4.642 6.103 1.00 0.83 32 GLN A C 3
ATOM 3158 O O . GLN A 1 32 ? -2.820 -4.407 5.271 1.00 1.23 32 GLN A O 3
ATOM 3172 N N . TYR A 1 33 ? -0.710 -4.676 5.810 1.00 0.76 33 TYR A N 3
ATOM 3173 C CA . TYR A 1 33 ? -0.284 -4.484 4.394 1.00 0.69 33 TYR A CA 3
ATOM 3174 C C . TYR A 1 33 ? 0.670 -5.610 4.015 1.00 0.76 33 TYR A C 3
ATOM 3175 O O . TYR A 1 33 ? 1.366 -6.122 4.871 1.00 0.92 33 TYR A O 3
ATOM 3193 N N . GLN A 1 34 ? 0.677 -5.969 2.760 1.00 0.69 34 GLN A N 3
ATOM 3194 C CA . GLN A 1 34 ? 1.589 -7.057 2.295 1.00 0.76 34 GLN A CA 3
ATOM 3195 C C . GLN A 1 34 ? 2.582 -6.473 1.290 1.00 0.66 34 GLN A C 3
ATOM 3196 O O . GLN A 1 34 ? 2.192 -5.706 0.418 1.00 0.74 34 GLN A O 3
ATOM 3210 N N . TYR A 1 35 ? 3.836 -6.839 1.417 1.00 0.58 35 TYR A N 3
ATOM 3211 C CA . TYR A 1 35 ? 4.836 -6.313 0.449 1.00 0.62 35 TYR A CA 3
ATOM 3212 C C . TYR A 1 35 ? 4.971 -7.371 -0.634 1.00 0.60 35 TYR A C 3
ATOM 3213 O O . TYR A 1 35 ? 5.405 -8.484 -0.380 1.00 0.87 35 TYR A O 3
ATOM 3231 N N . VAL A 1 36 ? 4.570 -6.998 -1.813 1.00 0.43 36 VAL A N 3
ATOM 3232 C CA . VAL A 1 36 ? 4.618 -7.930 -2.958 1.00 0.42 36 VAL A CA 3
ATOM 3233 C C . VAL A 1 36 ? 5.657 -7.441 -3.966 1.00 0.47 36 VAL A C 3
ATOM 3234 O O . VAL A 1 36 ? 5.709 -6.272 -4.276 1.00 0.60 36 VAL A O 3
ATOM 3247 N N . ASP A 1 37 ? 6.463 -8.345 -4.438 1.00 0.43 37 ASP A N 3
ATOM 3248 C CA . ASP A 1 37 ? 7.514 -7.992 -5.432 1.00 0.53 37 ASP A CA 3
ATOM 3249 C C . ASP A 1 37 ? 7.171 -8.667 -6.762 1.00 0.57 37 ASP A C 3
ATOM 3250 O O . ASP A 1 37 ? 6.899 -9.860 -6.803 1.00 0.92 37 ASP A O 3
ATOM 3259 N N . ILE A 1 38 ? 7.232 -7.912 -7.824 1.00 0.69 38 ILE A N 3
ATOM 3260 C CA . ILE A 1 38 ? 6.894 -8.507 -9.142 1.00 0.77 38 ILE A CA 3
ATOM 3261 C C . ILE A 1 38 ? 7.830 -9.664 -9.501 1.00 0.82 38 ILE A C 3
ATOM 3262 O O . ILE A 1 38 ? 7.389 -10.575 -10.168 1.00 0.98 38 ILE A O 3
ATOM 3278 N N . ARG A 1 39 ? 9.063 -9.646 -9.044 1.00 0.82 39 ARG A N 3
ATOM 3279 C CA . ARG A 1 39 ? 9.968 -10.787 -9.411 1.00 0.96 39 ARG A CA 3
ATOM 3280 C C . ARG A 1 39 ? 9.644 -12.023 -8.570 1.00 0.91 39 ARG A C 3
ATOM 3281 O O . ARG A 1 39 ? 9.816 -13.133 -9.027 1.00 1.25 39 ARG A O 3
ATOM 3302 N N . ALA A 1 40 ? 9.252 -11.811 -7.341 1.00 0.86 40 ALA A N 3
ATOM 3303 C CA . ALA A 1 40 ? 8.925 -12.971 -6.459 1.00 0.92 40 ALA A CA 3
ATOM 3304 C C . ALA A 1 40 ? 7.672 -13.705 -6.948 1.00 0.96 40 ALA A C 3
ATOM 3305 O O . ALA A 1 40 ? 7.670 -14.924 -7.016 1.00 1.10 40 ALA A O 3
ATOM 3312 N N . GLU A 1 41 ? 6.641 -12.957 -7.270 1.00 0.88 41 GLU A N 3
ATOM 3313 C CA . GLU A 1 41 ? 5.378 -13.613 -7.753 1.00 1.02 41 GLU A CA 3
ATOM 3314 C C . GLU A 1 41 ? 5.438 -13.892 -9.271 1.00 1.07 41 GLU A C 3
ATOM 3315 O O . GLU A 1 41 ? 4.899 -14.883 -9.725 1.00 1.32 41 GLU A O 3
ATOM 3327 N N . GLY A 1 42 ? 6.078 -13.030 -10.025 1.00 1.02 42 GLY A N 3
ATOM 3328 C CA . GLY A 1 42 ? 6.176 -13.260 -11.509 1.00 1.14 42 GLY A CA 3
ATOM 3329 C C . GLY A 1 42 ? 5.156 -12.388 -12.232 1.00 1.17 42 GLY A C 3
ATOM 3330 O O . GLY A 1 42 ? 4.423 -12.857 -13.084 1.00 1.33 42 GLY A O 3
ATOM 3334 N N . ILE A 1 43 ? 5.208 -11.122 -11.929 1.00 1.06 43 ILE A N 3
ATOM 3335 C CA . ILE A 1 43 ? 4.231 -10.170 -12.536 1.00 1.16 43 ILE A CA 3
ATOM 3336 C C . ILE A 1 43 ? 4.895 -9.332 -13.629 1.00 1.23 43 ILE A C 3
ATOM 3337 O O . ILE A 1 43 ? 6.098 -9.130 -13.624 1.00 1.22 43 ILE A O 3
ATOM 3353 N N . THR A 1 44 ? 4.081 -8.849 -14.531 1.00 1.41 44 THR A N 3
ATOM 3354 C CA . THR A 1 44 ? 4.597 -8.021 -15.658 1.00 1.58 44 THR A CA 3
ATOM 3355 C C . THR A 1 44 ? 3.991 -6.609 -15.615 1.00 1.68 44 THR A C 3
ATOM 3356 O O . THR A 1 44 ? 2.983 -6.384 -14.959 1.00 2.32 44 THR A O 3
ATOM 3367 N N . LYS A 1 45 ? 4.615 -5.672 -16.297 1.00 1.64 45 LYS A N 3
ATOM 3368 C CA . LYS A 1 45 ? 4.043 -4.288 -16.306 1.00 1.79 45 LYS A CA 3
ATOM 3369 C C . LYS A 1 45 ? 2.608 -4.411 -16.802 1.00 1.90 45 LYS A C 3
ATOM 3370 O O . LYS A 1 45 ? 1.712 -3.768 -16.310 1.00 2.23 45 LYS A O 3
ATOM 3389 N N . GLU A 1 46 ? 2.459 -5.219 -17.812 1.00 1.85 46 GLU A N 3
ATOM 3390 C CA . GLU A 1 46 ? 1.118 -5.471 -18.396 1.00 2.00 46 GLU A CA 3
ATOM 3391 C C . GLU A 1 46 ? 0.135 -5.866 -17.282 1.00 1.88 46 GLU A C 3
ATOM 3392 O O . GLU A 1 46 ? -0.876 -5.217 -17.107 1.00 1.98 46 GLU A O 3
ATOM 3404 N N . ASP A 1 47 ? 0.453 -6.910 -16.539 1.00 1.75 47 ASP A N 3
ATOM 3405 C CA . ASP A 1 47 ? -0.465 -7.338 -15.430 1.00 1.75 47 ASP A CA 3
ATOM 3406 C C . ASP A 1 47 ? -0.905 -6.139 -14.583 1.00 1.64 47 ASP A C 3
ATOM 3407 O O . ASP A 1 47 ? -2.083 -5.950 -14.338 1.00 1.72 47 ASP A O 3
ATOM 3416 N N . LEU A 1 48 ? 0.065 -5.378 -14.144 1.00 1.52 48 LEU A N 3
ATOM 3417 C CA . LEU A 1 48 ? -0.235 -4.186 -13.296 1.00 1.52 48 LEU A CA 3
ATOM 3418 C C . LEU A 1 48 ? -1.057 -3.159 -14.086 1.00 1.69 48 LEU A C 3
ATOM 3419 O O . LEU A 1 48 ? -2.123 -2.755 -13.661 1.00 1.76 48 LEU A O 3
ATOM 3435 N N . GLN A 1 49 ? -0.578 -2.806 -15.240 1.00 1.85 49 GLN A N 3
ATOM 3436 C CA . GLN A 1 49 ? -1.313 -1.819 -16.076 1.00 2.11 49 GLN A CA 3
ATOM 3437 C C . GLN A 1 49 ? -2.768 -2.286 -16.265 1.00 2.14 49 GLN A C 3
ATOM 3438 O O . GLN A 1 49 ? -3.675 -1.478 -16.271 1.00 2.32 49 GLN A O 3
ATOM 3452 N N . GLN A 1 50 ? -2.944 -3.581 -16.448 1.00 2.09 50 GLN A N 3
ATOM 3453 C CA . GLN A 1 50 ? -4.316 -4.150 -16.616 1.00 2.23 50 GLN A CA 3
ATOM 3454 C C . GLN A 1 50 ? -5.014 -4.209 -15.250 1.00 2.01 50 GLN A C 3
ATOM 3455 O O . GLN A 1 50 ? -6.216 -4.085 -15.164 1.00 2.03 50 GLN A O 3
ATOM 3469 N N . LYS A 1 51 ? -4.251 -4.451 -14.219 1.00 1.84 51 LYS A N 3
ATOM 3470 C CA . LYS A 1 51 ? -4.826 -4.516 -12.854 1.00 1.74 51 LYS A CA 3
ATOM 3471 C C . LYS A 1 51 ? -5.415 -3.150 -12.482 1.00 1.60 51 LYS A C 3
ATOM 3472 O O . LYS A 1 51 ? -6.412 -3.069 -11.788 1.00 1.69 51 LYS A O 3
ATOM 3491 N N . ALA A 1 52 ? -4.737 -2.114 -12.919 1.00 1.64 52 ALA A N 3
ATOM 3492 C CA . ALA A 1 52 ? -5.196 -0.713 -12.655 1.00 1.72 52 ALA A CA 3
ATOM 3493 C C . ALA A 1 52 ? -5.796 -0.134 -13.946 1.00 2.01 52 ALA A C 3
ATOM 3494 O O . ALA A 1 52 ? -6.995 -0.211 -14.140 1.00 2.34 52 ALA A O 3
ATOM 3501 N N . GLY A 1 53 ? -4.976 0.464 -14.780 1.00 2.61 53 GLY A N 3
ATOM 3502 C CA . GLY A 1 53 ? -5.512 0.997 -16.073 1.00 3.04 53 GLY A CA 3
ATOM 3503 C C . GLY A 1 53 ? -5.508 2.521 -16.162 1.00 2.99 53 GLY A C 3
ATOM 3504 O O . GLY A 1 53 ? -6.456 3.093 -16.667 1.00 3.11 53 GLY A O 3
ATOM 3508 N N . LYS A 1 54 ? -4.466 3.157 -15.701 1.00 3.14 54 LYS A N 3
ATOM 3509 C CA . LYS A 1 54 ? -4.425 4.648 -15.795 1.00 3.34 54 LYS A CA 3
ATOM 3510 C C . LYS A 1 54 ? -3.197 5.069 -16.619 1.00 3.68 54 LYS A C 3
ATOM 3511 O O . LYS A 1 54 ? -2.391 5.873 -16.200 1.00 4.81 54 LYS A O 3
ATOM 3530 N N . PRO A 1 55 ? -3.158 4.571 -17.837 1.00 3.33 55 PRO A N 3
ATOM 3531 C CA . PRO A 1 55 ? -2.229 3.484 -18.272 1.00 2.96 55 PRO A CA 3
ATOM 3532 C C . PRO A 1 55 ? -0.763 3.942 -18.450 1.00 2.91 55 PRO A C 3
ATOM 3533 O O . PRO A 1 55 ? -0.073 3.509 -19.362 1.00 3.67 55 PRO A O 3
ATOM 3544 N N . VAL A 1 56 ? -0.328 4.791 -17.570 1.00 3.00 56 VAL A N 3
ATOM 3545 C CA . VAL A 1 56 ? 1.064 5.300 -17.606 1.00 3.40 56 VAL A CA 3
ATOM 3546 C C . VAL A 1 56 ? 1.634 5.232 -16.179 1.00 3.07 56 VAL A C 3
ATOM 3547 O O . VAL A 1 56 ? 2.382 6.091 -15.748 1.00 4.32 56 VAL A O 3
ATOM 3560 N N . GLU A 1 57 ? 1.270 4.177 -15.493 1.00 2.31 57 GLU A N 3
ATOM 3561 C CA . GLU A 1 57 ? 1.733 3.965 -14.098 1.00 2.95 57 GLU A CA 3
ATOM 3562 C C . GLU A 1 57 ? 2.834 2.889 -14.040 1.00 2.37 57 GLU A C 3
ATOM 3563 O O . GLU A 1 57 ? 2.924 2.022 -14.898 1.00 2.68 57 GLU A O 3
ATOM 3575 N N . THR A 1 58 ? 3.649 3.000 -13.025 1.00 2.45 58 THR A N 3
ATOM 3576 C CA . THR A 1 58 ? 4.770 2.036 -12.815 1.00 2.83 58 THR A CA 3
ATOM 3577 C C . THR A 1 58 ? 4.633 1.456 -11.395 1.00 2.40 58 THR A C 3
ATOM 3578 O O . THR A 1 58 ? 3.552 1.480 -10.823 1.00 2.33 58 THR A O 3
ATOM 3589 N N . VAL A 1 59 ? 5.716 0.987 -10.839 1.00 2.51 59 VAL A N 3
ATOM 3590 C CA . VAL A 1 59 ? 5.660 0.408 -9.461 1.00 2.25 59 VAL A CA 3
ATOM 3591 C C . VAL A 1 59 ? 6.271 1.409 -8.474 1.00 2.25 59 VAL A C 3
ATOM 3592 O O . VAL A 1 59 ? 7.210 2.104 -8.812 1.00 2.80 59 VAL A O 3
ATOM 3605 N N . PRO A 1 60 ? 5.729 1.451 -7.275 1.00 1.89 60 PRO A N 3
ATOM 3606 C CA . PRO A 1 60 ? 4.841 0.394 -6.723 1.00 1.77 60 PRO A CA 3
ATOM 3607 C C . PRO A 1 60 ? 3.360 0.636 -7.065 1.00 1.39 60 PRO A C 3
ATOM 3608 O O . PRO A 1 60 ? 2.913 1.769 -7.128 1.00 1.58 60 PRO A O 3
ATOM 3619 N N . GLN A 1 61 ? 2.624 -0.418 -7.274 1.00 0.96 61 GLN A N 3
ATOM 3620 C CA . GLN A 1 61 ? 1.176 -0.229 -7.571 1.00 0.67 61 GLN A CA 3
ATOM 3621 C C . GLN A 1 61 ? 0.433 -0.555 -6.299 1.00 0.53 61 GLN A C 3
ATOM 3622 O O . GLN A 1 61 ? 0.823 -1.467 -5.588 1.00 0.64 61 GLN A O 3
ATOM 3636 N N . ILE A 1 62 ? -0.626 0.159 -6.049 1.00 0.52 62 ILE A N 3
ATOM 3637 C CA . ILE A 1 62 ? -1.352 -0.100 -4.785 1.00 0.60 62 ILE A CA 3
ATOM 3638 C C . ILE A 1 62 ? -2.833 -0.348 -4.993 1.00 0.65 62 ILE A C 3
ATOM 3639 O O . ILE A 1 62 ? -3.510 0.280 -5.802 1.00 0.66 62 ILE A O 3
ATOM 3655 N N . PHE A 1 63 ? -3.260 -1.288 -4.211 1.00 0.71 63 PHE A N 3
ATOM 3656 C CA . PHE A 1 63 ? -4.670 -1.738 -4.190 1.00 0.79 63 PHE A CA 3
ATOM 3657 C C . PHE A 1 63 ? -5.091 -1.897 -2.726 1.00 0.69 63 PHE A C 3
ATOM 3658 O O . PHE A 1 63 ? -4.322 -2.431 -1.931 1.00 0.68 63 PHE A O 3
ATOM 3675 N N . VAL A 1 64 ? -6.258 -1.423 -2.383 1.00 0.69 64 VAL A N 3
ATOM 3676 C CA . VAL A 1 64 ? -6.734 -1.587 -0.971 1.00 0.70 64 VAL A CA 3
ATOM 3677 C C . VAL A 1 64 ? -7.755 -2.729 -0.977 1.00 0.79 64 VAL A C 3
ATOM 3678 O O . VAL A 1 64 ? -8.757 -2.671 -1.675 1.00 1.08 64 VAL A O 3
ATOM 3691 N N . ASP A 1 65 ? -7.455 -3.741 -0.202 1.00 0.90 65 ASP A N 3
ATOM 3692 C CA . ASP A 1 65 ? -8.309 -4.960 -0.105 1.00 1.18 65 ASP A CA 3
ATOM 3693 C C . ASP A 1 65 ? -8.584 -5.556 -1.490 1.00 1.26 65 ASP A C 3
ATOM 3694 O O . ASP A 1 65 ? -7.932 -6.503 -1.899 1.00 1.89 65 ASP A O 3
ATOM 3703 N N . GLN A 1 66 ? -9.526 -5.004 -2.191 1.00 1.24 66 GLN A N 3
ATOM 3704 C CA . GLN A 1 66 ? -9.839 -5.545 -3.548 1.00 1.40 66 GLN A CA 3
ATOM 3705 C C . GLN A 1 66 ? -10.007 -4.424 -4.579 1.00 1.13 66 GLN A C 3
ATOM 3706 O O . GLN A 1 66 ? -10.299 -4.688 -5.727 1.00 1.48 66 GLN A O 3
ATOM 3720 N N . GLN A 1 67 ? -9.795 -3.213 -4.163 1.00 0.83 67 GLN A N 3
ATOM 3721 C CA . GLN A 1 67 ? -9.943 -2.069 -5.057 1.00 0.94 67 GLN A CA 3
ATOM 3722 C C . GLN A 1 67 ? -8.566 -1.524 -5.461 1.00 0.79 67 GLN A C 3
ATOM 3723 O O . GLN A 1 67 ? -7.603 -1.653 -4.726 1.00 0.66 67 GLN A O 3
ATOM 3737 N N . HIS A 1 68 ? -8.528 -0.871 -6.591 1.00 1.00 68 HIS A N 3
ATOM 3738 C CA . HIS A 1 68 ? -7.247 -0.287 -7.084 1.00 0.92 68 HIS A CA 3
ATOM 3739 C C . HIS A 1 68 ? -7.181 1.153 -6.587 1.00 0.79 68 HIS A C 3
ATOM 3740 O O . HIS A 1 68 ? -8.217 1.766 -6.404 1.00 0.96 68 HIS A O 3
ATOM 3754 N N . ILE A 1 69 ? -6.005 1.668 -6.338 1.00 0.68 69 ILE A N 3
ATOM 3755 C CA . ILE A 1 69 ? -5.959 3.080 -5.847 1.00 0.70 69 ILE A CA 3
ATOM 3756 C C . ILE A 1 69 ? -5.198 3.947 -6.845 1.00 0.89 69 ILE A C 3
ATOM 3757 O O . ILE A 1 69 ? -5.570 5.078 -7.085 1.00 1.06 69 ILE A O 3
ATOM 3773 N N . GLY A 1 70 ? -4.148 3.414 -7.411 1.00 0.98 70 GLY A N 3
ATOM 3774 C CA . GLY A 1 70 ? -3.375 4.221 -8.414 1.00 1.30 70 GLY A CA 3
ATOM 3775 C C . GLY A 1 70 ? -1.866 4.103 -8.218 1.00 0.98 70 GLY A C 3
ATOM 3776 O O . GLY A 1 70 ? -1.119 4.284 -9.164 1.00 2.39 70 GLY A O 3
ATOM 3780 N N . GLY A 1 71 ? -1.443 3.829 -7.016 1.00 1.48 71 GLY A N 3
ATOM 3781 C CA . GLY A 1 71 ? 0.027 3.701 -6.741 1.00 1.64 71 GLY A CA 3
ATOM 3782 C C . GLY A 1 71 ? 0.356 4.536 -5.511 1.00 1.32 71 GLY A C 3
ATOM 3783 O O . GLY A 1 71 ? -0.542 5.085 -4.915 1.00 1.61 71 GLY A O 3
ATOM 3787 N N . TYR A 1 72 ? 1.615 4.658 -5.175 1.00 1.63 72 TYR A N 3
ATOM 3788 C CA . TYR A 1 72 ? 1.966 5.465 -3.960 1.00 1.30 72 TYR A CA 3
ATOM 3789 C C . TYR A 1 72 ? 1.323 6.856 -4.001 1.00 1.14 72 TYR A C 3
ATOM 3790 O O . TYR A 1 72 ? 0.585 7.211 -3.115 1.00 1.11 72 TYR A O 3
ATOM 3808 N N . THR A 1 73 ? 1.633 7.616 -5.007 1.00 1.35 73 THR A N 3
ATOM 3809 C CA . THR A 1 73 ? 1.059 8.987 -5.107 1.00 1.43 73 THR A CA 3
ATOM 3810 C C . THR A 1 73 ? -0.463 9.013 -4.919 1.00 1.23 73 THR A C 3
ATOM 3811 O O . THR A 1 73 ? -0.972 9.814 -4.164 1.00 1.33 73 THR A O 3
ATOM 3822 N N . ASP A 1 74 ? -1.160 8.117 -5.559 1.00 1.15 74 ASP A N 3
ATOM 3823 C CA . ASP A 1 74 ? -2.652 8.111 -5.440 1.00 0.93 74 ASP A CA 3
ATOM 3824 C C . ASP A 1 74 ? -3.071 7.556 -4.078 1.00 0.75 74 ASP A C 3
ATOM 3825 O O . ASP A 1 74 ? -3.861 8.160 -3.379 1.00 0.80 74 ASP A O 3
ATOM 3834 N N . PHE A 1 75 ? -2.551 6.404 -3.750 1.00 0.70 75 PHE A N 3
ATOM 3835 C CA . PHE A 1 75 ? -2.866 5.787 -2.437 1.00 0.66 75 PHE A CA 3
ATOM 3836 C C . PHE A 1 75 ? -2.609 6.839 -1.363 1.00 0.63 75 PHE A C 3
ATOM 3837 O O . PHE A 1 75 ? -3.385 6.995 -0.469 1.00 0.65 75 PHE A O 3
ATOM 3854 N N . ALA A 1 76 ? -1.517 7.541 -1.494 1.00 0.68 76 ALA A N 3
ATOM 3855 C CA . ALA A 1 76 ? -1.187 8.612 -0.516 1.00 0.76 76 ALA A CA 3
ATOM 3856 C C . ALA A 1 76 ? -2.392 9.548 -0.375 1.00 0.84 76 ALA A C 3
ATOM 3857 O O . ALA A 1 76 ? -2.956 9.678 0.696 1.00 0.88 76 ALA A O 3
ATOM 3864 N N . ALA A 1 77 ? -2.769 10.163 -1.471 1.00 0.93 77 ALA A N 3
ATOM 3865 C CA . ALA A 1 77 ? -3.940 11.094 -1.439 1.00 1.08 77 ALA A CA 3
ATOM 3866 C C . ALA A 1 77 ? -5.185 10.406 -0.856 1.00 1.00 77 ALA A C 3
ATOM 3867 O O . ALA A 1 77 ? -5.796 10.912 0.059 1.00 1.18 77 ALA A O 3
ATOM 3874 N N . TRP A 1 78 ? -5.555 9.283 -1.406 1.00 0.84 78 TRP A N 3
ATOM 3875 C CA . TRP A 1 78 ? -6.763 8.561 -0.872 1.00 0.86 78 TRP A CA 3
ATOM 3876 C C . TRP A 1 78 ? -6.605 8.309 0.626 1.00 0.83 78 TRP A C 3
ATOM 3877 O O . TRP A 1 78 ? -7.492 8.620 1.398 1.00 0.99 78 TRP A O 3
ATOM 3898 N N . VAL A 1 79 ? -5.499 7.707 0.974 1.00 0.72 79 VAL A N 3
ATOM 3899 C CA . VAL A 1 79 ? -5.198 7.405 2.396 1.00 0.74 79 VAL A CA 3
ATOM 3900 C C . VAL A 1 79 ? -5.481 8.627 3.227 1.00 0.89 79 VAL A C 3
ATOM 3901 O O . VAL A 1 79 ? -6.315 8.614 4.111 1.00 1.05 79 VAL A O 3
ATOM 3914 N N . LYS A 1 80 ? -4.733 9.645 2.915 1.00 1.04 80 LYS A N 3
ATOM 3915 C CA . LYS A 1 80 ? -4.832 10.928 3.620 1.00 1.40 80 LYS A CA 3
ATOM 3916 C C . LYS A 1 80 ? -6.260 11.268 4.063 1.00 1.53 80 LYS A C 3
ATOM 3917 O O . LYS A 1 80 ? -6.471 11.605 5.208 1.00 2.23 80 LYS A O 3
ATOM 3936 N N . GLU A 1 81 ? -7.206 11.164 3.172 1.00 1.26 81 GLU A N 3
ATOM 3937 C CA . GLU A 1 81 ? -8.594 11.536 3.547 1.00 1.75 81 GLU A CA 3
ATOM 3938 C C . GLU A 1 81 ? -9.543 10.381 3.772 1.00 1.62 81 GLU A C 3
ATOM 3939 O O . GLU A 1 81 ? -10.746 10.580 3.729 1.00 1.73 81 GLU A O 3
ATOM 3951 N N . ASN A 1 82 ? -9.030 9.222 4.016 1.00 1.63 82 ASN A N 3
ATOM 3952 C CA . ASN A 1 82 ? -9.960 8.099 4.273 1.00 1.56 82 ASN A CA 3
ATOM 3953 C C . ASN A 1 82 ? -9.548 7.337 5.495 1.00 1.47 82 ASN A C 3
ATOM 3954 O O . ASN A 1 82 ? -10.374 6.725 6.142 1.00 1.60 82 ASN A O 3
ATOM 3965 N N . LEU A 1 83 ? -8.290 7.384 5.788 1.00 1.38 83 LEU A N 3
ATOM 3966 C CA . LEU A 1 83 ? -7.827 6.686 6.992 1.00 1.53 83 LEU A CA 3
ATOM 3967 C C . LEU A 1 83 ? -7.645 7.725 8.092 1.00 1.88 83 LEU A C 3
ATOM 3968 O O . LEU A 1 83 ? -6.607 7.774 8.715 1.00 2.75 83 LEU A O 3
ATOM 3984 N N . ASP A 1 84 ? -8.630 8.601 8.223 1.00 1.85 84 ASP A N 3
ATOM 3985 C CA . ASP A 1 84 ? -8.592 9.635 9.294 1.00 2.17 84 ASP A CA 3
ATOM 3986 C C . ASP A 1 84 ? -7.208 10.256 9.381 1.00 3.98 84 ASP A C 3
ATOM 3987 O O . ASP A 1 84 ? -6.708 10.572 10.449 1.00 5.03 84 ASP A O 3
ATOM 3996 N N . ALA A 1 85 ? -6.642 10.458 8.230 1.00 4.83 85 ALA A N 3
ATOM 3997 C CA . ALA A 1 85 ? -5.272 11.058 8.211 1.00 7.30 85 ALA A CA 3
ATOM 3998 C C . ALA A 1 85 ? -5.343 12.521 7.762 1.00 7.76 85 ALA A C 3
ATOM 3999 O O . ALA A 1 85 ? -4.299 13.059 7.431 1.00 9.04 85 ALA A O 3
ATOM 4006 N N . MET A 1 1 ? -8.311 -3.742 6.623 1.00 1.74 1 MET A N 4
ATOM 4007 C CA . MET A 1 1 ? -8.187 -4.129 5.201 1.00 1.53 1 MET A CA 4
ATOM 4008 C C . MET A 1 1 ? -6.784 -4.684 4.951 1.00 1.42 1 MET A C 4
ATOM 4009 O O . MET A 1 1 ? -5.903 -4.539 5.786 1.00 1.50 1 MET A O 4
ATOM 4023 N N . GLN A 1 2 ? -6.620 -5.285 3.802 1.00 1.35 2 GLN A N 4
ATOM 4024 C CA . GLN A 1 2 ? -5.297 -5.861 3.413 1.00 1.35 2 GLN A CA 4
ATOM 4025 C C . GLN A 1 2 ? -4.723 -4.994 2.298 1.00 1.18 2 GLN A C 4
ATOM 4026 O O . GLN A 1 2 ? -5.132 -5.101 1.161 1.00 1.70 2 GLN A O 4
ATOM 4040 N N . THR A 1 3 ? -3.797 -4.152 2.624 1.00 0.60 3 THR A N 4
ATOM 4041 C CA . THR A 1 3 ? -3.233 -3.275 1.571 1.00 0.48 3 THR A CA 4
ATOM 4042 C C . THR A 1 3 ? -2.011 -3.952 0.952 1.00 0.45 3 THR A C 4
ATOM 4043 O O . THR A 1 3 ? -1.200 -4.546 1.636 1.00 0.55 3 THR A O 4
ATOM 4054 N N . VAL A 1 4 ? -1.910 -3.832 -0.343 1.00 0.44 4 VAL A N 4
ATOM 4055 C CA . VAL A 1 4 ? -0.778 -4.460 -1.092 1.00 0.56 4 VAL A CA 4
ATOM 4056 C C . VAL A 1 4 ? 0.004 -3.389 -1.851 1.00 0.59 4 VAL A C 4
ATOM 4057 O O . VAL A 1 4 ? -0.581 -2.473 -2.420 1.00 0.66 4 VAL A O 4
ATOM 4070 N N . ILE A 1 5 ? 1.304 -3.546 -1.814 1.00 0.56 5 ILE A N 4
ATOM 4071 C CA . ILE A 1 5 ? 2.223 -2.607 -2.517 1.00 0.59 5 ILE A CA 4
ATOM 4072 C C . ILE A 1 5 ? 3.002 -3.411 -3.573 1.00 0.63 5 ILE A C 4
ATOM 4073 O O . ILE A 1 5 ? 3.823 -4.238 -3.216 1.00 0.74 5 ILE A O 4
ATOM 4089 N N . PHE A 1 6 ? 2.723 -3.190 -4.834 1.00 0.57 6 PHE A N 4
ATOM 4090 C CA . PHE A 1 6 ? 3.451 -3.943 -5.903 1.00 0.62 6 PHE A CA 4
ATOM 4091 C C . PHE A 1 6 ? 4.670 -3.101 -6.300 1.00 0.67 6 PHE A C 4
ATOM 4092 O O . PHE A 1 6 ? 4.567 -2.234 -7.154 1.00 0.78 6 PHE A O 4
ATOM 4109 N N . GLY A 1 7 ? 5.779 -3.336 -5.640 1.00 0.71 7 GLY A N 4
ATOM 4110 C CA . GLY A 1 7 ? 7.019 -2.540 -5.935 1.00 0.80 7 GLY A CA 4
ATOM 4111 C C . GLY A 1 7 ? 8.153 -3.449 -6.400 1.00 0.93 7 GLY A C 4
ATOM 4112 O O . GLY A 1 7 ? 7.905 -4.573 -6.788 1.00 1.06 7 GLY A O 4
ATOM 4116 N N . ARG A 1 8 ? 9.374 -2.963 -6.358 1.00 1.03 8 ARG A N 4
ATOM 4117 C CA . ARG A 1 8 ? 10.527 -3.811 -6.812 1.00 1.27 8 ARG A CA 4
ATOM 4118 C C . ARG A 1 8 ? 11.585 -3.975 -5.696 1.00 1.43 8 ARG A C 4
ATOM 4119 O O . ARG A 1 8 ? 12.685 -3.457 -5.766 1.00 2.45 8 ARG A O 4
ATOM 4140 N N . SER A 1 9 ? 11.194 -4.745 -4.719 1.00 1.73 9 SER A N 4
ATOM 4141 C CA . SER A 1 9 ? 12.054 -5.077 -3.529 1.00 2.20 9 SER A CA 4
ATOM 4142 C C . SER A 1 9 ? 13.027 -3.983 -3.063 1.00 2.40 9 SER A C 4
ATOM 4143 O O . SER A 1 9 ? 12.746 -3.288 -2.099 1.00 3.71 9 SER A O 4
ATOM 4151 N N . GLY A 1 10 ? 14.121 -3.822 -3.765 1.00 2.44 10 GLY A N 4
ATOM 4152 C CA . GLY A 1 10 ? 15.142 -2.816 -3.342 1.00 2.77 10 GLY A CA 4
ATOM 4153 C C . GLY A 1 10 ? 15.135 -1.537 -4.175 1.00 2.54 10 GLY A C 4
ATOM 4154 O O . GLY A 1 10 ? 16.185 -1.077 -4.592 1.00 2.92 10 GLY A O 4
ATOM 4158 N N . CYS A 1 11 ? 13.969 -1.002 -4.405 1.00 2.15 11 CYS A N 4
ATOM 4159 C CA . CYS A 1 11 ? 13.877 0.274 -5.170 1.00 2.05 11 CYS A CA 4
ATOM 4160 C C . CYS A 1 11 ? 13.293 1.351 -4.241 1.00 2.01 11 CYS A C 4
ATOM 4161 O O . CYS A 1 11 ? 12.169 1.232 -3.790 1.00 2.15 11 CYS A O 4
ATOM 4168 N N . PRO A 1 12 ? 14.084 2.359 -3.926 1.00 2.17 12 PRO A N 4
ATOM 4169 C CA . PRO A 1 12 ? 13.736 3.336 -2.860 1.00 2.20 12 PRO A CA 4
ATOM 4170 C C . PRO A 1 12 ? 12.302 3.862 -3.017 1.00 1.90 12 PRO A C 4
ATOM 4171 O O . PRO A 1 12 ? 11.497 3.779 -2.100 1.00 2.08 12 PRO A O 4
ATOM 4182 N N . TYR A 1 13 ? 12.007 4.392 -4.180 1.00 1.79 13 TYR A N 4
ATOM 4183 C CA . TYR A 1 13 ? 10.628 4.928 -4.412 1.00 1.71 13 TYR A CA 4
ATOM 4184 C C . TYR A 1 13 ? 9.586 3.863 -4.050 1.00 1.36 13 TYR A C 4
ATOM 4185 O O . TYR A 1 13 ? 8.574 4.165 -3.449 1.00 1.43 13 TYR A O 4
ATOM 4203 N N . CYS A 1 14 ? 9.860 2.629 -4.402 1.00 1.16 14 CYS A N 4
ATOM 4204 C CA . CYS A 1 14 ? 8.882 1.547 -4.081 1.00 0.92 14 CYS A CA 4
ATOM 4205 C C . CYS A 1 14 ? 8.707 1.422 -2.567 1.00 0.67 14 CYS A C 4
ATOM 4206 O O . CYS A 1 14 ? 7.601 1.468 -2.055 1.00 0.71 14 CYS A O 4
ATOM 4213 N N . VAL A 1 15 ? 9.819 1.265 -1.901 1.00 0.74 15 VAL A N 4
ATOM 4214 C CA . VAL A 1 15 ? 9.802 1.110 -0.415 1.00 0.79 15 VAL A CA 4
ATOM 4215 C C . VAL A 1 15 ? 9.020 2.243 0.264 1.00 0.72 15 VAL A C 4
ATOM 4216 O O . VAL A 1 15 ? 8.303 2.000 1.212 1.00 0.75 15 VAL A O 4
ATOM 4229 N N . ARG A 1 16 ? 9.206 3.459 -0.192 1.00 0.82 16 ARG A N 4
ATOM 4230 C CA . ARG A 1 16 ? 8.447 4.602 0.435 1.00 0.94 16 ARG A CA 4
ATOM 4231 C C . ARG A 1 16 ? 6.983 4.229 0.698 1.00 0.94 16 ARG A C 4
ATOM 4232 O O . ARG A 1 16 ? 6.435 4.557 1.729 1.00 1.45 16 ARG A O 4
ATOM 4253 N N . ALA A 1 17 ? 6.382 3.551 -0.240 1.00 0.71 17 ALA A N 4
ATOM 4254 C CA . ALA A 1 17 ? 4.964 3.141 -0.052 1.00 0.67 17 ALA A CA 4
ATOM 4255 C C . ALA A 1 17 ? 4.896 2.121 1.088 1.00 0.61 17 ALA A C 4
ATOM 4256 O O . ALA A 1 17 ? 4.040 2.197 1.942 1.00 0.67 17 ALA A O 4
ATOM 4263 N N . LYS A 1 18 ? 5.829 1.204 1.104 1.00 0.57 18 LYS A N 4
ATOM 4264 C CA . LYS A 1 18 ? 5.835 0.182 2.186 1.00 0.63 18 LYS A CA 4
ATOM 4265 C C . LYS A 1 18 ? 6.034 0.895 3.534 1.00 0.70 18 LYS A C 4
ATOM 4266 O O . LYS A 1 18 ? 5.525 0.471 4.561 1.00 0.88 18 LYS A O 4
ATOM 4285 N N . ASP A 1 19 ? 6.865 1.901 3.514 1.00 0.69 19 ASP A N 4
ATOM 4286 C CA . ASP A 1 19 ? 7.085 2.689 4.751 1.00 0.81 19 ASP A CA 4
ATOM 4287 C C . ASP A 1 19 ? 5.747 3.295 5.124 1.00 0.74 19 ASP A C 4
ATOM 4288 O O . ASP A 1 19 ? 5.275 3.112 6.203 1.00 0.78 19 ASP A O 4
ATOM 4297 N N . LEU A 1 20 ? 5.182 4.040 4.209 1.00 0.73 20 LEU A N 4
ATOM 4298 C CA . LEU A 1 20 ? 3.868 4.664 4.496 1.00 0.76 20 LEU A CA 4
ATOM 4299 C C . LEU A 1 20 ? 2.936 3.599 5.065 1.00 0.68 20 LEU A C 4
ATOM 4300 O O . LEU A 1 20 ? 2.437 3.753 6.160 1.00 0.73 20 LEU A O 4
ATOM 4316 N N . ALA A 1 21 ? 2.740 2.531 4.324 1.00 0.60 21 ALA A N 4
ATOM 4317 C CA . ALA A 1 21 ? 1.863 1.433 4.817 1.00 0.60 21 ALA A CA 4
ATOM 4318 C C . ALA A 1 21 ? 2.209 1.158 6.270 1.00 0.58 21 ALA A C 4
ATOM 4319 O O . ALA A 1 21 ? 1.340 1.131 7.107 1.00 0.63 21 ALA A O 4
ATOM 4326 N N . GLU A 1 22 ? 3.471 0.979 6.536 1.00 0.65 22 GLU A N 4
ATOM 4327 C CA . GLU A 1 22 ? 3.908 0.712 7.929 1.00 0.78 22 GLU A CA 4
ATOM 4328 C C . GLU A 1 22 ? 3.461 1.845 8.858 1.00 0.81 22 GLU A C 4
ATOM 4329 O O . GLU A 1 22 ? 2.855 1.611 9.897 1.00 0.92 22 GLU A O 4
ATOM 4341 N N . LYS A 1 23 ? 3.799 3.047 8.456 1.00 0.84 23 LYS A N 4
ATOM 4342 C CA . LYS A 1 23 ? 3.439 4.263 9.246 1.00 1.02 23 LYS A CA 4
ATOM 4343 C C . LYS A 1 23 ? 1.935 4.280 9.547 1.00 1.08 23 LYS A C 4
ATOM 4344 O O . LYS A 1 23 ? 1.466 5.055 10.361 1.00 1.92 23 LYS A O 4
ATOM 4363 N N . LEU A 1 24 ? 1.204 3.490 8.807 1.00 0.66 24 LEU A N 4
ATOM 4364 C CA . LEU A 1 24 ? -0.265 3.399 9.041 1.00 0.65 24 LEU A CA 4
ATOM 4365 C C . LEU A 1 24 ? -0.545 2.161 9.900 1.00 0.62 24 LEU A C 4
ATOM 4366 O O . LEU A 1 24 ? -1.185 2.265 10.929 1.00 0.70 24 LEU A O 4
ATOM 4382 N N . SER A 1 25 ? -0.061 1.028 9.466 1.00 0.59 25 SER A N 4
ATOM 4383 C CA . SER A 1 25 ? -0.266 -0.242 10.236 1.00 0.68 25 SER A CA 4
ATOM 4384 C C . SER A 1 25 ? -0.040 -0.062 11.735 1.00 0.82 25 SER A C 4
ATOM 4385 O O . SER A 1 25 ? -0.697 -0.698 12.529 1.00 0.99 25 SER A O 4
ATOM 4393 N N . ASN A 1 26 ? 0.902 0.775 12.079 1.00 0.93 26 ASN A N 4
ATOM 4394 C CA . ASN A 1 26 ? 1.210 0.988 13.528 1.00 1.16 26 ASN A CA 4
ATOM 4395 C C . ASN A 1 26 ? 0.703 2.324 14.086 1.00 1.24 26 ASN A C 4
ATOM 4396 O O . ASN A 1 26 ? 1.213 2.791 15.083 1.00 1.82 26 ASN A O 4
ATOM 4407 N N . GLU A 1 27 ? -0.275 2.904 13.450 1.00 1.14 27 GLU A N 4
ATOM 4408 C CA . GLU A 1 27 ? -0.841 4.197 13.942 1.00 1.31 27 GLU A CA 4
ATOM 4409 C C . GLU A 1 27 ? -2.375 4.124 13.984 1.00 1.36 27 GLU A C 4
ATOM 4410 O O . GLU A 1 27 ? -3.014 4.834 14.737 1.00 1.74 27 GLU A O 4
ATOM 4422 N N . ARG A 1 28 ? -2.932 3.303 13.133 1.00 1.17 28 ARG A N 4
ATOM 4423 C CA . ARG A 1 28 ? -4.420 3.157 13.106 1.00 1.30 28 ARG A CA 4
ATOM 4424 C C . ARG A 1 28 ? -4.797 1.681 13.315 1.00 1.31 28 ARG A C 4
ATOM 4425 O O . ARG A 1 28 ? -3.967 0.903 13.748 1.00 1.88 28 ARG A O 4
ATOM 4446 N N . ASP A 1 29 ? -6.025 1.324 13.001 1.00 1.66 29 ASP A N 4
ATOM 4447 C CA . ASP A 1 29 ? -6.479 -0.065 13.164 1.00 1.95 29 ASP A CA 4
ATOM 4448 C C . ASP A 1 29 ? -6.907 -0.540 11.770 1.00 2.03 29 ASP A C 4
ATOM 4449 O O . ASP A 1 29 ? -6.820 0.207 10.807 1.00 3.65 29 ASP A O 4
ATOM 4458 N N . ASP A 1 30 ? -7.338 -1.750 11.726 1.00 1.53 30 ASP A N 4
ATOM 4459 C CA . ASP A 1 30 ? -7.777 -2.431 10.451 1.00 1.53 30 ASP A CA 4
ATOM 4460 C C . ASP A 1 30 ? -6.800 -2.159 9.280 1.00 1.33 30 ASP A C 4
ATOM 4461 O O . ASP A 1 30 ? -7.189 -2.199 8.126 1.00 1.99 30 ASP A O 4
ATOM 4470 N N . PHE A 1 31 ? -5.538 -1.970 9.557 1.00 1.01 31 PHE A N 4
ATOM 4471 C CA . PHE A 1 31 ? -4.619 -1.698 8.410 1.00 0.81 31 PHE A CA 4
ATOM 4472 C C . PHE A 1 31 ? -3.435 -2.667 8.347 1.00 0.81 31 PHE A C 4
ATOM 4473 O O . PHE A 1 31 ? -2.352 -2.373 8.818 1.00 0.98 31 PHE A O 4
ATOM 4490 N N . GLN A 1 32 ? -3.657 -3.790 7.716 1.00 0.82 32 GLN A N 4
ATOM 4491 C CA . GLN A 1 32 ? -2.560 -4.790 7.570 1.00 0.83 32 GLN A CA 4
ATOM 4492 C C . GLN A 1 32 ? -2.069 -4.638 6.131 1.00 0.79 32 GLN A C 4
ATOM 4493 O O . GLN A 1 32 ? -2.877 -4.408 5.253 1.00 1.24 32 GLN A O 4
ATOM 4507 N N . TYR A 1 33 ? -0.794 -4.740 5.892 1.00 0.69 33 TYR A N 4
ATOM 4508 C CA . TYR A 1 33 ? -0.317 -4.603 4.484 1.00 0.63 33 TYR A CA 4
ATOM 4509 C C . TYR A 1 33 ? 0.662 -5.727 4.165 1.00 0.67 33 TYR A C 4
ATOM 4510 O O . TYR A 1 33 ? 1.304 -6.244 5.058 1.00 0.78 33 TYR A O 4
ATOM 4528 N N . GLN A 1 34 ? 0.745 -6.063 2.909 1.00 0.62 34 GLN A N 4
ATOM 4529 C CA . GLN A 1 34 ? 1.687 -7.137 2.465 1.00 0.67 34 GLN A CA 4
ATOM 4530 C C . GLN A 1 34 ? 2.645 -6.509 1.437 1.00 0.60 34 GLN A C 4
ATOM 4531 O O . GLN A 1 34 ? 2.232 -5.680 0.631 1.00 0.63 34 GLN A O 4
ATOM 4545 N N . TYR A 1 35 ? 3.893 -6.907 1.470 1.00 0.60 35 TYR A N 4
ATOM 4546 C CA . TYR A 1 35 ? 4.859 -6.313 0.501 1.00 0.63 35 TYR A CA 4
ATOM 4547 C C . TYR A 1 35 ? 4.981 -7.222 -0.707 1.00 0.65 35 TYR A C 4
ATOM 4548 O O . TYR A 1 35 ? 5.465 -8.334 -0.601 1.00 1.02 35 TYR A O 4
ATOM 4566 N N . VAL A 1 36 ? 4.628 -6.683 -1.841 1.00 0.53 36 VAL A N 4
ATOM 4567 C CA . VAL A 1 36 ? 4.688 -7.461 -3.095 1.00 0.66 36 VAL A CA 4
ATOM 4568 C C . VAL A 1 36 ? 5.830 -6.923 -3.967 1.00 0.70 36 VAL A C 4
ATOM 4569 O O . VAL A 1 36 ? 5.990 -5.721 -4.115 1.00 0.76 36 VAL A O 4
ATOM 4582 N N . ASP A 1 37 ? 6.577 -7.844 -4.526 1.00 0.69 37 ASP A N 4
ATOM 4583 C CA . ASP A 1 37 ? 7.747 -7.508 -5.409 1.00 0.74 37 ASP A CA 4
ATOM 4584 C C . ASP A 1 37 ? 7.488 -8.080 -6.810 1.00 0.80 37 ASP A C 4
ATOM 4585 O O . ASP A 1 37 ? 8.343 -8.673 -7.432 1.00 1.89 37 ASP A O 4
ATOM 4594 N N . ILE A 1 38 ? 6.285 -7.870 -7.262 1.00 0.97 38 ILE A N 4
ATOM 4595 C CA . ILE A 1 38 ? 5.810 -8.355 -8.602 1.00 1.12 38 ILE A CA 4
ATOM 4596 C C . ILE A 1 38 ? 6.468 -9.667 -9.068 1.00 1.41 38 ILE A C 4
ATOM 4597 O O . ILE A 1 38 ? 5.872 -10.726 -9.027 1.00 2.00 38 ILE A O 4
ATOM 4613 N N . ARG A 1 39 ? 7.689 -9.567 -9.482 1.00 1.45 39 ARG A N 4
ATOM 4614 C CA . ARG A 1 39 ? 8.437 -10.760 -9.970 1.00 1.73 39 ARG A CA 4
ATOM 4615 C C . ARG A 1 39 ? 8.528 -11.832 -8.878 1.00 1.41 39 ARG A C 4
ATOM 4616 O O . ARG A 1 39 ? 8.227 -12.992 -9.133 1.00 2.11 39 ARG A O 4
ATOM 4637 N N . ALA A 1 40 ? 8.973 -11.440 -7.698 1.00 0.87 40 ALA A N 4
ATOM 4638 C CA . ALA A 1 40 ? 9.081 -12.436 -6.586 1.00 0.99 40 ALA A CA 4
ATOM 4639 C C . ALA A 1 40 ? 7.876 -13.369 -6.595 1.00 1.08 40 ALA A C 4
ATOM 4640 O O . ALA A 1 40 ? 8.051 -14.575 -6.635 1.00 1.27 40 ALA A O 4
ATOM 4647 N N . GLU A 1 41 ? 6.695 -12.787 -6.617 1.00 1.13 41 GLU A N 4
ATOM 4648 C CA . GLU A 1 41 ? 5.453 -13.621 -6.614 1.00 1.58 41 GLU A CA 4
ATOM 4649 C C . GLU A 1 41 ? 5.229 -14.256 -7.994 1.00 1.77 41 GLU A C 4
ATOM 4650 O O . GLU A 1 41 ? 4.875 -15.415 -8.099 1.00 2.22 41 GLU A O 4
ATOM 4662 N N . GLY A 1 42 ? 5.430 -13.476 -9.019 1.00 1.67 42 GLY A N 4
ATOM 4663 C CA . GLY A 1 42 ? 5.244 -13.987 -10.409 1.00 2.03 42 GLY A CA 4
ATOM 4664 C C . GLY A 1 42 ? 4.194 -13.155 -11.139 1.00 2.13 42 GLY A C 4
ATOM 4665 O O . GLY A 1 42 ? 3.527 -13.645 -12.026 1.00 2.20 42 GLY A O 4
ATOM 4669 N N . ILE A 1 43 ? 4.113 -11.905 -10.782 1.00 2.18 43 ILE A N 4
ATOM 4670 C CA . ILE A 1 43 ? 3.130 -10.994 -11.421 1.00 2.29 43 ILE A CA 4
ATOM 4671 C C . ILE A 1 43 ? 3.857 -10.191 -12.505 1.00 2.30 43 ILE A C 4
ATOM 4672 O O . ILE A 1 43 ? 5.047 -9.945 -12.404 1.00 2.23 43 ILE A O 4
ATOM 4688 N N . THR A 1 44 ? 3.114 -9.785 -13.507 1.00 2.44 44 THR A N 4
ATOM 4689 C CA . THR A 1 44 ? 3.715 -9.012 -14.638 1.00 2.51 44 THR A CA 4
ATOM 4690 C C . THR A 1 44 ? 3.007 -7.659 -14.865 1.00 2.53 44 THR A C 4
ATOM 4691 O O . THR A 1 44 ? 2.054 -7.328 -14.176 1.00 3.15 44 THR A O 4
ATOM 4702 N N . LYS A 1 45 ? 3.420 -6.947 -15.897 1.00 2.22 45 LYS A N 4
ATOM 4703 C CA . LYS A 1 45 ? 2.802 -5.612 -16.181 1.00 2.26 45 LYS A CA 4
ATOM 4704 C C . LYS A 1 45 ? 1.520 -5.775 -16.993 1.00 2.34 45 LYS A C 4
ATOM 4705 O O . LYS A 1 45 ? 0.893 -4.800 -17.362 1.00 2.48 45 LYS A O 4
ATOM 4724 N N . GLU A 1 46 ? 1.169 -7.000 -17.253 1.00 2.70 46 GLU A N 4
ATOM 4725 C CA . GLU A 1 46 ? -0.079 -7.285 -18.009 1.00 2.83 46 GLU A CA 4
ATOM 4726 C C . GLU A 1 46 ? -1.095 -7.709 -16.951 1.00 2.71 46 GLU A C 4
ATOM 4727 O O . GLU A 1 46 ? -2.221 -7.249 -16.935 1.00 2.84 46 GLU A O 4
ATOM 4739 N N . ASP A 1 47 ? -0.650 -8.577 -16.067 1.00 2.53 47 ASP A N 4
ATOM 4740 C CA . ASP A 1 47 ? -1.529 -9.042 -14.954 1.00 2.50 47 ASP A CA 4
ATOM 4741 C C . ASP A 1 47 ? -2.051 -7.813 -14.201 1.00 2.28 47 ASP A C 4
ATOM 4742 O O . ASP A 1 47 ? -3.243 -7.602 -14.058 1.00 2.32 47 ASP A O 4
ATOM 4751 N N . LEU A 1 48 ? -1.119 -7.016 -13.741 1.00 2.06 48 LEU A N 4
ATOM 4752 C CA . LEU A 1 48 ? -1.473 -5.783 -12.987 1.00 1.89 48 LEU A CA 4
ATOM 4753 C C . LEU A 1 48 ? -2.537 -4.970 -13.714 1.00 2.04 48 LEU A C 4
ATOM 4754 O O . LEU A 1 48 ? -3.412 -4.451 -13.074 1.00 2.00 48 LEU A O 4
ATOM 4770 N N . GLN A 1 49 ? -2.456 -4.862 -15.018 1.00 2.30 49 GLN A N 4
ATOM 4771 C CA . GLN A 1 49 ? -3.503 -4.078 -15.746 1.00 2.53 49 GLN A CA 4
ATOM 4772 C C . GLN A 1 49 ? -4.892 -4.448 -15.195 1.00 2.53 49 GLN A C 4
ATOM 4773 O O . GLN A 1 49 ? -5.655 -3.595 -14.775 1.00 2.41 49 GLN A O 4
ATOM 4787 N N . GLN A 1 50 ? -5.132 -5.728 -15.209 1.00 2.78 50 GLN A N 4
ATOM 4788 C CA . GLN A 1 50 ? -6.419 -6.322 -14.727 1.00 3.01 50 GLN A CA 4
ATOM 4789 C C . GLN A 1 50 ? -6.924 -5.697 -13.412 1.00 2.63 50 GLN A C 4
ATOM 4790 O O . GLN A 1 50 ? -8.064 -5.295 -13.281 1.00 2.62 50 GLN A O 4
ATOM 4804 N N . LYS A 1 51 ? -6.033 -5.635 -12.467 1.00 2.45 51 LYS A N 4
ATOM 4805 C CA . LYS A 1 51 ? -6.388 -5.102 -11.115 1.00 2.38 51 LYS A CA 4
ATOM 4806 C C . LYS A 1 51 ? -6.162 -3.598 -10.956 1.00 1.82 51 LYS A C 4
ATOM 4807 O O . LYS A 1 51 ? -6.816 -2.967 -10.142 1.00 1.99 51 LYS A O 4
ATOM 4826 N N . ALA A 1 52 ? -5.230 -3.093 -11.700 1.00 1.50 52 ALA A N 4
ATOM 4827 C CA . ALA A 1 52 ? -4.870 -1.655 -11.636 1.00 1.30 52 ALA A CA 4
ATOM 4828 C C . ALA A 1 52 ? -5.912 -0.753 -12.288 1.00 1.52 52 ALA A C 4
ATOM 4829 O O . ALA A 1 52 ? -6.327 0.236 -11.711 1.00 1.95 52 ALA A O 4
ATOM 4836 N N . GLY A 1 53 ? -6.285 -1.059 -13.498 1.00 1.61 53 GLY A N 4
ATOM 4837 C CA . GLY A 1 53 ? -7.276 -0.172 -14.185 1.00 1.95 53 GLY A CA 4
ATOM 4838 C C . GLY A 1 53 ? -6.518 1.025 -14.774 1.00 2.05 53 GLY A C 4
ATOM 4839 O O . GLY A 1 53 ? -6.895 1.580 -15.787 1.00 2.32 53 GLY A O 4
ATOM 4843 N N . LYS A 1 54 ? -5.478 1.410 -14.073 1.00 2.27 54 LYS A N 4
ATOM 4844 C CA . LYS A 1 54 ? -4.611 2.549 -14.497 1.00 2.54 54 LYS A CA 4
ATOM 4845 C C . LYS A 1 54 ? -3.536 2.022 -15.455 1.00 2.58 54 LYS A C 4
ATOM 4846 O O . LYS A 1 54 ? -3.513 0.845 -15.768 1.00 3.12 54 LYS A O 4
ATOM 4865 N N . PRO A 1 55 ? -2.676 2.917 -15.903 1.00 3.00 55 PRO A N 4
ATOM 4866 C CA . PRO A 1 55 ? -1.315 2.557 -16.376 1.00 3.39 55 PRO A CA 4
ATOM 4867 C C . PRO A 1 55 ? -0.463 1.945 -15.250 1.00 3.83 55 PRO A C 4
ATOM 4868 O O . PRO A 1 55 ? -0.187 2.593 -14.247 1.00 4.81 55 PRO A O 4
ATOM 4879 N N . VAL A 1 56 ? 0.045 0.766 -15.495 1.00 4.13 56 VAL A N 4
ATOM 4880 C CA . VAL A 1 56 ? 0.873 0.073 -14.460 1.00 5.28 56 VAL A CA 4
ATOM 4881 C C . VAL A 1 56 ? 2.297 0.659 -14.395 1.00 4.58 56 VAL A C 4
ATOM 4882 O O . VAL A 1 56 ? 3.247 -0.036 -14.065 1.00 5.62 56 VAL A O 4
ATOM 4895 N N . GLU A 1 57 ? 2.409 1.927 -14.685 1.00 3.30 57 GLU A N 4
ATOM 4896 C CA . GLU A 1 57 ? 3.743 2.593 -14.634 1.00 3.22 57 GLU A CA 4
ATOM 4897 C C . GLU A 1 57 ? 3.722 3.631 -13.511 1.00 2.78 57 GLU A C 4
ATOM 4898 O O . GLU A 1 57 ? 4.746 4.144 -13.099 1.00 4.07 57 GLU A O 4
ATOM 4910 N N . THR A 1 58 ? 2.553 3.829 -12.968 1.00 2.61 58 THR A N 4
ATOM 4911 C CA . THR A 1 58 ? 2.389 4.797 -11.853 1.00 4.00 58 THR A CA 4
ATOM 4912 C C . THR A 1 58 ? 2.730 4.055 -10.552 1.00 3.68 58 THR A C 4
ATOM 4913 O O . THR A 1 58 ? 1.978 4.050 -9.590 1.00 4.25 58 THR A O 4
ATOM 4924 N N . VAL A 1 59 ? 3.904 3.477 -10.557 1.00 3.00 59 VAL A N 4
ATOM 4925 C CA . VAL A 1 59 ? 4.344 2.684 -9.376 1.00 2.63 59 VAL A CA 4
ATOM 4926 C C . VAL A 1 59 ? 5.087 3.556 -8.346 1.00 2.40 59 VAL A C 4
ATOM 4927 O O . VAL A 1 59 ? 5.451 4.674 -8.640 1.00 2.74 59 VAL A O 4
ATOM 4940 N N . PRO A 1 60 ? 5.345 3.022 -7.157 1.00 2.07 60 PRO A N 4
ATOM 4941 C CA . PRO A 1 60 ? 4.735 1.770 -6.631 1.00 1.98 60 PRO A CA 4
ATOM 4942 C C . PRO A 1 60 ? 3.226 1.770 -6.866 1.00 1.64 60 PRO A C 4
ATOM 4943 O O . PRO A 1 60 ? 2.570 2.784 -6.721 1.00 1.99 60 PRO A O 4
ATOM 4954 N N . GLN A 1 61 ? 2.713 0.652 -7.275 1.00 1.07 61 GLN A N 4
ATOM 4955 C CA . GLN A 1 61 ? 1.255 0.580 -7.537 1.00 0.77 61 GLN A CA 4
ATOM 4956 C C . GLN A 1 61 ? 0.623 0.048 -6.260 1.00 0.63 61 GLN A C 4
ATOM 4957 O O . GLN A 1 61 ? 0.938 -1.055 -5.838 1.00 0.56 61 GLN A O 4
ATOM 4971 N N . ILE A 1 62 ? -0.205 0.853 -5.644 1.00 0.83 62 ILE A N 4
ATOM 4972 C CA . ILE A 1 62 ? -0.838 0.418 -4.374 1.00 0.75 62 ILE A CA 4
ATOM 4973 C C . ILE A 1 62 ? -2.316 0.117 -4.565 1.00 0.82 62 ILE A C 4
ATOM 4974 O O . ILE A 1 62 ? -3.059 0.820 -5.239 1.00 0.98 62 ILE A O 4
ATOM 4990 N N . PHE A 1 63 ? -2.683 -0.937 -3.904 1.00 0.74 63 PHE A N 4
ATOM 4991 C CA . PHE A 1 63 ? -4.081 -1.445 -3.908 1.00 0.79 63 PHE A CA 4
ATOM 4992 C C . PHE A 1 63 ? -4.492 -1.574 -2.447 1.00 0.73 63 PHE A C 4
ATOM 4993 O O . PHE A 1 63 ? -3.721 -2.102 -1.661 1.00 0.74 63 PHE A O 4
ATOM 5010 N N . VAL A 1 64 ? -5.684 -1.155 -2.119 1.00 0.65 64 VAL A N 4
ATOM 5011 C CA . VAL A 1 64 ? -6.111 -1.252 -0.687 1.00 0.68 64 VAL A CA 4
ATOM 5012 C C . VAL A 1 64 ? -7.185 -2.312 -0.541 1.00 0.81 64 VAL A C 4
ATOM 5013 O O . VAL A 1 64 ? -8.274 -2.150 -1.066 1.00 1.14 64 VAL A O 4
ATOM 5026 N N . ASP A 1 65 ? -6.827 -3.397 0.090 1.00 0.97 65 ASP A N 4
ATOM 5027 C CA . ASP A 1 65 ? -7.799 -4.504 0.335 1.00 1.18 65 ASP A CA 4
ATOM 5028 C C . ASP A 1 65 ? -8.074 -5.318 -0.923 1.00 1.31 65 ASP A C 4
ATOM 5029 O O . ASP A 1 65 ? -7.615 -6.436 -1.075 1.00 1.91 65 ASP A O 4
ATOM 5038 N N . GLN A 1 66 ? -8.796 -4.722 -1.826 1.00 1.22 66 GLN A N 4
ATOM 5039 C CA . GLN A 1 66 ? -9.158 -5.445 -3.076 1.00 1.40 66 GLN A CA 4
ATOM 5040 C C . GLN A 1 66 ? -8.957 -4.614 -4.345 1.00 1.26 66 GLN A C 4
ATOM 5041 O O . GLN A 1 66 ? -8.428 -5.123 -5.330 1.00 1.84 66 GLN A O 4
ATOM 5055 N N . GLN A 1 67 ? -9.314 -3.354 -4.297 1.00 0.84 67 GLN A N 4
ATOM 5056 C CA . GLN A 1 67 ? -9.208 -2.518 -5.514 1.00 0.89 67 GLN A CA 4
ATOM 5057 C C . GLN A 1 67 ? -7.905 -1.740 -5.605 1.00 0.71 67 GLN A C 4
ATOM 5058 O O . GLN A 1 67 ? -7.210 -1.530 -4.623 1.00 0.67 67 GLN A O 4
ATOM 5072 N N . HIS A 1 68 ? -7.622 -1.329 -6.810 1.00 0.84 68 HIS A N 4
ATOM 5073 C CA . HIS A 1 68 ? -6.405 -0.523 -7.048 1.00 0.78 68 HIS A CA 4
ATOM 5074 C C . HIS A 1 68 ? -6.735 0.871 -6.567 1.00 0.61 68 HIS A C 4
ATOM 5075 O O . HIS A 1 68 ? -7.861 1.310 -6.729 1.00 0.68 68 HIS A O 4
ATOM 5089 N N . ILE A 1 69 ? -5.785 1.546 -6.010 1.00 0.63 69 ILE A N 4
ATOM 5090 C CA . ILE A 1 69 ? -6.095 2.910 -5.528 1.00 0.76 69 ILE A CA 4
ATOM 5091 C C . ILE A 1 69 ? -5.522 3.936 -6.500 1.00 1.07 69 ILE A C 4
ATOM 5092 O O . ILE A 1 69 ? -6.027 5.038 -6.578 1.00 1.38 69 ILE A O 4
ATOM 5108 N N . GLY A 1 70 ? -4.492 3.574 -7.228 1.00 1.20 70 GLY A N 4
ATOM 5109 C CA . GLY A 1 70 ? -3.930 4.555 -8.209 1.00 1.71 70 GLY A CA 4
ATOM 5110 C C . GLY A 1 70 ? -2.397 4.584 -8.227 1.00 1.43 70 GLY A C 4
ATOM 5111 O O . GLY A 1 70 ? -1.808 4.827 -9.276 1.00 2.77 70 GLY A O 4
ATOM 5115 N N . GLY A 1 71 ? -1.791 4.377 -7.093 1.00 1.46 71 GLY A N 4
ATOM 5116 C CA . GLY A 1 71 ? -0.298 4.400 -7.038 1.00 1.32 71 GLY A CA 4
ATOM 5117 C C . GLY A 1 71 ? 0.153 5.085 -5.756 1.00 1.11 71 GLY A C 4
ATOM 5118 O O . GLY A 1 71 ? -0.666 5.455 -4.948 1.00 1.70 71 GLY A O 4
ATOM 5122 N N . TYR A 1 72 ? 1.439 5.272 -5.612 1.00 1.11 72 TYR A N 4
ATOM 5123 C CA . TYR A 1 72 ? 1.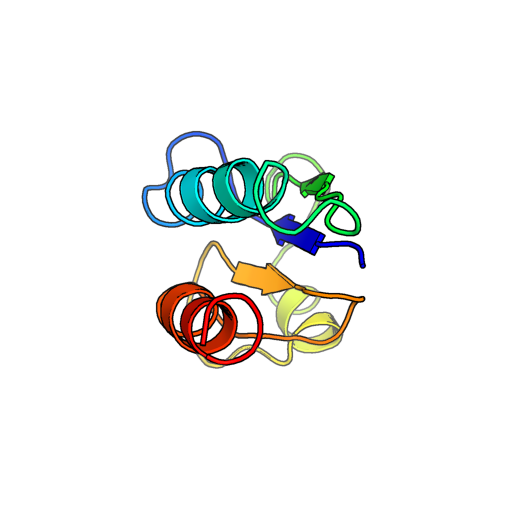953 5.921 -4.360 1.00 0.93 72 TYR A CA 4
ATOM 5124 C C . TYR A 1 72 ? 1.218 7.240 -4.062 1.00 0.87 72 TYR A C 4
ATOM 5125 O O . TYR A 1 72 ? 0.807 7.466 -2.942 1.00 1.00 72 TYR A O 4
ATOM 5143 N N . THR A 1 73 ? 1.020 8.058 -5.062 1.00 1.01 73 THR A N 4
ATOM 5144 C CA . THR A 1 73 ? 0.314 9.363 -4.833 1.00 1.01 73 THR A CA 4
ATOM 5145 C C . THR A 1 73 ? -1.147 9.123 -4.451 1.00 0.94 73 THR A C 4
ATOM 5146 O O . THR A 1 73 ? -1.617 9.551 -3.411 1.00 1.13 73 THR A O 4
ATOM 5157 N N . ASP A 1 74 ? -1.835 8.467 -5.332 1.00 0.88 74 ASP A N 4
ATOM 5158 C CA . ASP A 1 74 ? -3.269 8.159 -5.094 1.00 0.83 74 ASP A CA 4
ATOM 5159 C C . ASP A 1 74 ? -3.429 7.569 -3.706 1.00 0.69 74 ASP A C 4
ATOM 5160 O O . ASP A 1 74 ? -4.287 7.977 -2.968 1.00 0.76 74 ASP A O 4
ATOM 5169 N N . PHE A 1 75 ? -2.580 6.634 -3.376 1.00 0.62 75 PHE A N 4
ATOM 5170 C CA . PHE A 1 75 ? -2.657 6.025 -2.029 1.00 0.62 75 PHE A CA 4
ATOM 5171 C C . PHE A 1 75 ? -2.433 7.124 -0.996 1.00 0.58 75 PHE A C 4
ATOM 5172 O O . PHE A 1 75 ? -3.239 7.300 -0.134 1.00 0.66 75 PHE A O 4
ATOM 5189 N N . ALA A 1 76 ? -1.364 7.861 -1.113 1.00 0.60 76 ALA A N 4
ATOM 5190 C CA . ALA A 1 76 ? -1.103 8.950 -0.123 1.00 0.68 76 ALA A CA 4
ATOM 5191 C C . ALA A 1 76 ? -2.346 9.816 0.147 1.00 0.70 76 ALA A C 4
ATOM 5192 O O . ALA A 1 76 ? -2.752 9.982 1.282 1.00 0.79 76 ALA A O 4
ATOM 5199 N N . ALA A 1 77 ? -2.942 10.337 -0.890 1.00 0.71 77 ALA A N 4
ATOM 5200 C CA . ALA A 1 77 ? -4.152 11.198 -0.677 1.00 0.80 77 ALA A CA 4
ATOM 5201 C C . ALA A 1 77 ? -5.349 10.335 -0.293 1.00 0.77 77 ALA A C 4
ATOM 5202 O O . ALA A 1 77 ? -6.001 10.594 0.706 1.00 0.82 77 ALA A O 4
ATOM 5209 N N . TRP A 1 78 ? -5.603 9.338 -1.098 1.00 0.75 78 TRP A N 4
ATOM 5210 C CA . TRP A 1 78 ? -6.745 8.419 -0.819 1.00 0.79 78 TRP A CA 4
ATOM 5211 C C . TRP A 1 78 ? -6.739 8.063 0.662 1.00 0.74 78 TRP A C 4
ATOM 5212 O O . TRP A 1 78 ? -7.761 8.145 1.318 1.00 0.84 78 TRP A O 4
ATOM 5233 N N . VAL A 1 79 ? -5.575 7.676 1.149 1.00 0.66 79 VAL A N 4
ATOM 5234 C CA . VAL A 1 79 ? -5.449 7.317 2.584 1.00 0.68 79 VAL A CA 4
ATOM 5235 C C . VAL A 1 79 ? -6.106 8.396 3.418 1.00 0.82 79 VAL A C 4
ATOM 5236 O O . VAL A 1 79 ? -7.045 8.148 4.139 1.00 1.02 79 VAL A O 4
ATOM 5249 N N . LYS A 1 80 ? -5.622 9.589 3.282 1.00 0.87 80 LYS A N 4
ATOM 5250 C CA . LYS A 1 80 ? -6.209 10.685 4.085 1.00 1.11 80 LYS A CA 4
ATOM 5251 C C . LYS A 1 80 ? -7.719 10.827 3.833 1.00 1.25 80 LYS A C 4
ATOM 5252 O O . LYS A 1 80 ? -8.516 10.659 4.746 1.00 1.87 80 LYS A O 4
ATOM 5271 N N . GLU A 1 81 ? -8.061 11.086 2.599 1.00 1.09 81 GLU A N 4
ATOM 5272 C CA . GLU A 1 81 ? -9.490 11.308 2.226 1.00 1.24 81 GLU A CA 4
ATOM 5273 C C . GLU A 1 81 ? -10.459 10.208 2.669 1.00 1.25 81 GLU A C 4
ATOM 5274 O O . GLU A 1 81 ? -11.589 10.502 3.005 1.00 1.57 81 GLU A O 4
ATOM 5286 N N . ASN A 1 82 ? -10.030 8.981 2.637 1.00 1.21 82 ASN A N 4
ATOM 5287 C CA . ASN A 1 82 ? -10.965 7.880 3.026 1.00 1.25 82 ASN A CA 4
ATOM 5288 C C . ASN A 1 82 ? -10.737 7.358 4.440 1.00 1.22 82 ASN A C 4
ATOM 5289 O O . ASN A 1 82 ? -11.668 6.883 5.062 1.00 1.34 82 ASN A O 4
ATOM 5300 N N . LEU A 1 83 ? -9.542 7.430 4.944 1.00 1.13 83 LEU A N 4
ATOM 5301 C CA . LEU A 1 83 ? -9.332 6.893 6.322 1.00 1.21 83 LEU A CA 4
ATOM 5302 C C . LEU A 1 83 ? -9.670 7.915 7.408 1.00 1.42 83 LEU A C 4
ATOM 5303 O O . LEU A 1 83 ? -10.045 7.507 8.503 1.00 1.75 83 LEU A O 4
ATOM 5319 N N . ASP A 1 84 ? -9.573 9.198 7.109 1.00 1.51 84 ASP A N 4
ATOM 5320 C CA . ASP A 1 84 ? -9.884 10.205 8.177 1.00 1.76 84 ASP A CA 4
ATOM 5321 C C . ASP A 1 84 ? -11.272 10.811 7.976 1.00 2.46 84 ASP A C 4
ATOM 5322 O O . ASP A 1 84 ? -11.480 12.003 8.155 1.00 3.11 84 ASP A O 4
ATOM 5331 N N . ALA A 1 85 ? -12.187 9.963 7.610 1.00 3.05 85 ALA A N 4
ATOM 5332 C CA . ALA A 1 85 ? -13.589 10.398 7.394 1.00 4.06 85 ALA A CA 4
ATOM 5333 C C . ALA A 1 85 ? -14.531 9.393 8.074 1.00 5.86 85 ALA A C 4
ATOM 5334 O O . ALA A 1 85 ? -14.028 8.343 8.451 1.00 6.59 85 ALA A O 4
ATOM 5341 N N . MET A 1 1 ? -8.317 -3.362 7.044 1.00 1.78 1 MET A N 5
ATOM 5342 C CA . MET A 1 1 ? -8.084 -3.515 5.577 1.00 1.21 1 MET A CA 5
ATOM 5343 C C . MET A 1 1 ? -6.626 -3.919 5.339 1.00 1.09 1 MET A C 5
ATOM 5344 O O . MET A 1 1 ? -5.805 -3.760 6.225 1.00 1.22 1 MET A O 5
ATOM 5358 N N . GLN A 1 2 ? -6.330 -4.381 4.141 1.00 1.04 2 GLN A N 5
ATOM 5359 C CA . GLN A 1 2 ? -4.939 -4.806 3.821 1.00 1.11 2 GLN A CA 5
ATOM 5360 C C . GLN A 1 2 ? -4.404 -4.042 2.594 1.00 1.02 2 GLN A C 5
ATOM 5361 O O . GLN A 1 2 ? -5.022 -4.024 1.546 1.00 1.27 2 GLN A O 5
ATOM 5375 N N . THR A 1 3 ? -3.278 -3.411 2.752 1.00 0.91 3 THR A N 5
ATOM 5376 C CA . THR A 1 3 ? -2.685 -2.660 1.607 1.00 0.88 3 THR A CA 5
ATOM 5377 C C . THR A 1 3 ? -1.686 -3.575 0.891 1.00 0.77 3 THR A C 5
ATOM 5378 O O . THR A 1 3 ? -0.843 -4.179 1.529 1.00 0.88 3 THR A O 5
ATOM 5389 N N . VAL A 1 4 ? -1.777 -3.645 -0.410 1.00 0.62 4 VAL A N 5
ATOM 5390 C CA . VAL A 1 4 ? -0.851 -4.522 -1.180 1.00 0.54 4 VAL A CA 5
ATOM 5391 C C . VAL A 1 4 ? 0.036 -3.601 -2.002 1.00 0.52 4 VAL A C 5
ATOM 5392 O O . VAL A 1 4 ? -0.464 -2.813 -2.795 1.00 0.62 4 VAL A O 5
ATOM 5405 N N . ILE A 1 5 ? 1.310 -3.655 -1.740 1.00 0.47 5 ILE A N 5
ATOM 5406 C CA . ILE A 1 5 ? 2.231 -2.774 -2.505 1.00 0.48 5 ILE A CA 5
ATOM 5407 C C . ILE A 1 5 ? 3.052 -3.636 -3.461 1.00 0.51 5 ILE A C 5
ATOM 5408 O O . ILE A 1 5 ? 3.729 -4.551 -3.033 1.00 0.51 5 ILE A O 5
ATOM 5424 N N . PHE A 1 6 ? 3.012 -3.301 -4.729 1.00 0.65 6 PHE A N 5
ATOM 5425 C CA . PHE A 1 6 ? 3.765 -4.077 -5.760 1.00 0.71 6 PHE A CA 5
ATOM 5426 C C . PHE A 1 6 ? 5.041 -3.323 -6.113 1.00 0.78 6 PHE A C 5
ATOM 5427 O O . PHE A 1 6 ? 5.025 -2.418 -6.950 1.00 0.94 6 PHE A O 5
ATOM 5444 N N . GLY A 1 7 ? 6.109 -3.706 -5.476 1.00 0.76 7 GLY A N 5
ATOM 5445 C CA . GLY A 1 7 ? 7.408 -3.039 -5.737 1.00 0.90 7 GLY A CA 5
ATOM 5446 C C . GLY A 1 7 ? 8.352 -4.049 -6.371 1.00 0.85 7 GLY A C 5
ATOM 5447 O O . GLY A 1 7 ? 7.947 -5.152 -6.718 1.00 0.93 7 GLY A O 5
ATOM 5451 N N . ARG A 1 8 ? 9.577 -3.654 -6.545 1.00 1.00 8 ARG A N 5
ATOM 5452 C CA . ARG A 1 8 ? 10.569 -4.572 -7.160 1.00 1.30 8 ARG A CA 5
ATOM 5453 C C . ARG A 1 8 ? 11.944 -3.915 -7.110 1.00 2.29 8 ARG A C 5
ATOM 5454 O O . ARG A 1 8 ? 12.057 -2.728 -6.855 1.00 2.98 8 ARG A O 5
ATOM 5475 N N . SER A 1 9 ? 12.957 -4.664 -7.442 1.00 3.32 9 SER A N 5
ATOM 5476 C CA . SER A 1 9 ? 14.323 -4.074 -7.429 1.00 4.50 9 SER A CA 5
ATOM 5477 C C . SER A 1 9 ? 14.550 -3.516 -8.832 1.00 5.33 9 SER A C 5
ATOM 5478 O O . SER A 1 9 ? 15.474 -3.889 -9.534 1.00 6.05 9 SER A O 5
ATOM 5486 N N . GLY A 1 10 ? 13.612 -2.700 -9.218 1.00 5.69 10 GLY A N 5
ATOM 5487 C CA . GLY A 1 10 ? 13.636 -2.043 -10.555 1.00 6.99 10 GLY A CA 5
ATOM 5488 C C . GLY A 1 10 ? 13.216 -0.588 -10.382 1.00 6.03 10 GLY A C 5
ATOM 5489 O O . GLY A 1 10 ? 13.755 0.302 -11.006 1.00 6.31 10 GLY A O 5
ATOM 5493 N N . CYS A 1 11 ? 12.249 -0.380 -9.525 1.00 5.02 11 CYS A N 5
ATOM 5494 C CA . CYS A 1 11 ? 11.778 1.003 -9.274 1.00 4.14 11 CYS A CA 5
ATOM 5495 C C . CYS A 1 11 ? 12.590 1.593 -8.112 1.00 3.58 11 CYS A C 5
ATOM 5496 O O . CYS A 1 11 ? 13.104 0.873 -7.274 1.00 3.71 11 CYS A O 5
ATOM 5503 N N . PRO A 1 12 ? 12.733 2.891 -8.129 1.00 3.81 12 PRO A N 5
ATOM 5504 C CA . PRO A 1 12 ? 12.806 3.698 -6.897 1.00 3.53 12 PRO A CA 5
ATOM 5505 C C . PRO A 1 12 ? 11.399 4.155 -6.517 1.00 3.15 12 PRO A C 5
ATOM 5506 O O . PRO A 1 12 ? 10.445 3.807 -7.189 1.00 4.69 12 PRO A O 5
ATOM 5517 N N . TYR A 1 13 ? 11.286 4.870 -5.424 1.00 1.62 13 TYR A N 5
ATOM 5518 C CA . TYR A 1 13 ? 9.941 5.384 -4.984 1.00 1.50 13 TYR A CA 5
ATOM 5519 C C . TYR A 1 13 ? 9.090 4.275 -4.343 1.00 1.28 13 TYR A C 5
ATOM 5520 O O . TYR A 1 13 ? 8.424 4.516 -3.359 1.00 1.47 13 TYR A O 5
ATOM 5538 N N . CYS A 1 14 ? 9.194 3.068 -4.863 1.00 1.12 14 CYS A N 5
ATOM 5539 C CA . CYS A 1 14 ? 8.369 1.931 -4.316 1.00 0.99 14 CYS A CA 5
ATOM 5540 C C . CYS A 1 14 ? 8.466 1.836 -2.795 1.00 0.79 14 CYS A C 5
ATOM 5541 O O . CYS A 1 14 ? 7.515 1.422 -2.157 1.00 0.73 14 CYS A O 5
ATOM 5548 N N . VAL A 1 15 ? 9.589 2.201 -2.241 1.00 0.84 15 VAL A N 5
ATOM 5549 C CA . VAL A 1 15 ? 9.729 2.139 -0.755 1.00 0.74 15 VAL A CA 5
ATOM 5550 C C . VAL A 1 15 ? 8.672 3.040 -0.097 1.00 0.69 15 VAL A C 5
ATOM 5551 O O . VAL A 1 15 ? 7.910 2.593 0.729 1.00 0.81 15 VAL A O 5
ATOM 5564 N N . ARG A 1 16 ? 8.651 4.284 -0.522 1.00 0.72 16 ARG A N 5
ATOM 5565 C CA . ARG A 1 16 ? 7.685 5.288 0.034 1.00 0.78 16 ARG A CA 5
ATOM 5566 C C . ARG A 1 16 ? 6.334 4.681 0.417 1.00 0.80 16 ARG A C 5
ATOM 5567 O O . ARG A 1 16 ? 5.851 4.882 1.515 1.00 1.30 16 ARG A O 5
ATOM 5588 N N . ALA A 1 17 ? 5.732 3.993 -0.506 1.00 0.73 17 ALA A N 5
ATOM 5589 C CA . ALA A 1 17 ? 4.412 3.362 -0.208 1.00 0.69 17 ALA A CA 5
ATOM 5590 C C . ALA A 1 17 ? 4.566 2.358 0.935 1.00 0.59 17 ALA A C 5
ATOM 5591 O O . ALA A 1 17 ? 3.811 2.366 1.889 1.00 0.63 17 ALA A O 5
ATOM 5598 N N . LYS A 1 18 ? 5.566 1.533 0.809 1.00 0.62 18 LYS A N 5
ATOM 5599 C CA . LYS A 1 18 ? 5.827 0.511 1.857 1.00 0.67 18 LYS A CA 5
ATOM 5600 C C . LYS A 1 18 ? 5.930 1.181 3.242 1.00 0.63 18 LYS A C 5
ATOM 5601 O O . LYS A 1 18 ? 5.287 0.735 4.183 1.00 0.74 18 LYS A O 5
ATOM 5620 N N . ASP A 1 19 ? 6.697 2.250 3.354 1.00 0.55 19 ASP A N 5
ATOM 5621 C CA . ASP A 1 19 ? 6.791 2.910 4.684 1.00 0.63 19 ASP A CA 5
ATOM 5622 C C . ASP A 1 19 ? 5.448 3.542 5.022 1.00 0.55 19 ASP A C 5
ATOM 5623 O O . ASP A 1 19 ? 5.007 3.417 6.134 1.00 0.59 19 ASP A O 5
ATOM 5632 N N . LEU A 1 20 ? 4.813 4.194 4.087 1.00 0.53 20 LEU A N 5
ATOM 5633 C CA . LEU A 1 20 ? 3.484 4.793 4.419 1.00 0.54 20 LEU A CA 5
ATOM 5634 C C . LEU A 1 20 ? 2.554 3.715 5.010 1.00 0.50 20 LEU A C 5
ATOM 5635 O O . LEU A 1 20 ? 2.119 3.827 6.134 1.00 0.56 20 LEU A O 5
ATOM 5651 N N . ALA A 1 21 ? 2.308 2.664 4.266 1.00 0.50 21 ALA A N 5
ATOM 5652 C CA . ALA A 1 21 ? 1.401 1.595 4.779 1.00 0.57 21 ALA A CA 5
ATOM 5653 C C . ALA A 1 21 ? 1.974 0.962 6.049 1.00 0.59 21 ALA A C 5
ATOM 5654 O O . ALA A 1 21 ? 1.275 0.830 7.045 1.00 0.59 21 ALA A O 5
ATOM 5661 N N . GLU A 1 22 ? 3.215 0.555 5.989 1.00 0.82 22 GLU A N 5
ATOM 5662 C CA . GLU A 1 22 ? 3.828 -0.063 7.196 1.00 1.09 22 GLU A CA 5
ATOM 5663 C C . GLU A 1 22 ? 3.601 0.846 8.396 1.00 1.08 22 GLU A C 5
ATOM 5664 O O . GLU A 1 22 ? 3.001 0.450 9.373 1.00 1.15 22 GLU A O 5
ATOM 5676 N N . LYS A 1 23 ? 4.071 2.053 8.266 1.00 1.14 23 LYS A N 5
ATOM 5677 C CA . LYS A 1 23 ? 3.919 3.045 9.362 1.00 1.35 23 LYS A CA 5
ATOM 5678 C C . LYS A 1 23 ? 2.461 3.079 9.848 1.00 1.18 23 LYS A C 5
ATOM 5679 O O . LYS A 1 23 ? 2.209 2.916 11.027 1.00 1.39 23 LYS A O 5
ATOM 5698 N N . LEU A 1 24 ? 1.542 3.283 8.936 1.00 0.91 24 LEU A N 5
ATOM 5699 C CA . LEU A 1 24 ? 0.088 3.338 9.320 1.00 0.88 24 LEU A CA 5
ATOM 5700 C C . LEU A 1 24 ? -0.370 2.174 10.207 1.00 0.69 24 LEU A C 5
ATOM 5701 O O . LEU A 1 24 ? -1.134 2.385 11.131 1.00 0.73 24 LEU A O 5
ATOM 5717 N N . SER A 1 25 ? 0.027 0.975 9.883 1.00 0.56 25 SER A N 5
ATOM 5718 C CA . SER A 1 25 ? -0.402 -0.203 10.731 1.00 0.55 25 SER A CA 5
ATOM 5719 C C . SER A 1 25 ? -0.159 0.018 12.242 1.00 0.75 25 SER A C 5
ATOM 5720 O O . SER A 1 25 ? -0.758 -0.656 13.059 1.00 0.93 25 SER A O 5
ATOM 5728 N N . ASN A 1 26 ? 0.717 0.948 12.574 1.00 0.86 26 ASN A N 5
ATOM 5729 C CA . ASN A 1 26 ? 1.036 1.222 14.017 1.00 1.10 26 ASN A CA 5
ATOM 5730 C C . ASN A 1 26 ? 0.271 2.456 14.542 1.00 1.20 26 ASN A C 5
ATOM 5731 O O . ASN A 1 26 ? 0.389 2.803 15.701 1.00 1.64 26 ASN A O 5
ATOM 5742 N N . GLU A 1 27 ? -0.468 3.091 13.668 1.00 1.14 27 GLU A N 5
ATOM 5743 C CA . GLU A 1 27 ? -1.253 4.314 14.037 1.00 1.32 27 GLU A CA 5
ATOM 5744 C C . GLU A 1 27 ? -2.766 4.058 13.931 1.00 1.38 27 GLU A C 5
ATOM 5745 O O . GLU A 1 27 ? -3.566 4.632 14.659 1.00 1.79 27 GLU A O 5
ATOM 5757 N N . ARG A 1 28 ? -3.139 3.224 12.996 1.00 1.19 28 ARG A N 5
ATOM 5758 C CA . ARG A 1 28 ? -4.593 2.959 12.811 1.00 1.32 28 ARG A CA 5
ATOM 5759 C C . ARG A 1 28 ? -5.094 1.710 13.538 1.00 1.34 28 ARG A C 5
ATOM 5760 O O . ARG A 1 28 ? -4.378 1.076 14.288 1.00 1.82 28 ARG A O 5
ATOM 5781 N N . ASP A 1 29 ? -6.341 1.411 13.263 1.00 1.77 29 ASP A N 5
ATOM 5782 C CA . ASP A 1 29 ? -7.029 0.246 13.884 1.00 2.07 29 ASP A CA 5
ATOM 5783 C C . ASP A 1 29 ? -6.997 -1.001 12.968 1.00 1.51 29 ASP A C 5
ATOM 5784 O O . ASP A 1 29 ? -6.264 -1.930 13.238 1.00 1.76 29 ASP A O 5
ATOM 5793 N N . ASP A 1 30 ? -7.748 -0.998 11.892 1.00 1.44 30 ASP A N 5
ATOM 5794 C CA . ASP A 1 30 ? -7.743 -2.187 10.985 1.00 1.18 30 ASP A CA 5
ATOM 5795 C C . ASP A 1 30 ? -6.875 -1.875 9.766 1.00 1.06 30 ASP A C 5
ATOM 5796 O O . ASP A 1 30 ? -7.351 -1.778 8.637 1.00 1.81 30 ASP A O 5
ATOM 5805 N N . PHE A 1 31 ? -5.608 -1.729 10.022 1.00 0.78 31 PHE A N 5
ATOM 5806 C CA . PHE A 1 31 ? -4.664 -1.413 8.919 1.00 0.62 31 PHE A CA 5
ATOM 5807 C C . PHE A 1 31 ? -3.548 -2.457 8.865 1.00 0.61 31 PHE A C 5
ATOM 5808 O O . PHE A 1 31 ? -2.631 -2.442 9.662 1.00 0.77 31 PHE A O 5
ATOM 5825 N N . GLN A 1 32 ? -3.672 -3.346 7.928 1.00 0.64 32 GLN A N 5
ATOM 5826 C CA . GLN A 1 32 ? -2.661 -4.418 7.729 1.00 0.67 32 GLN A CA 5
ATOM 5827 C C . GLN A 1 32 ? -2.099 -4.225 6.314 1.00 0.68 32 GLN A C 5
ATOM 5828 O O . GLN A 1 32 ? -2.687 -3.513 5.513 1.00 1.24 32 GLN A O 5
ATOM 5842 N N . TYR A 1 33 ? -0.983 -4.810 6.002 1.00 0.57 33 TYR A N 5
ATOM 5843 C CA . TYR A 1 33 ? -0.448 -4.622 4.623 1.00 0.51 33 TYR A CA 5
ATOM 5844 C C . TYR A 1 33 ? 0.521 -5.743 4.280 1.00 0.56 33 TYR A C 5
ATOM 5845 O O . TYR A 1 33 ? 1.008 -6.436 5.153 1.00 0.65 33 TYR A O 5
ATOM 5863 N N . GLN A 1 34 ? 0.790 -5.859 3.015 1.00 0.57 34 GLN A N 5
ATOM 5864 C CA . GLN A 1 34 ? 1.729 -6.902 2.527 1.00 0.63 34 GLN A CA 5
ATOM 5865 C C . GLN A 1 34 ? 2.662 -6.278 1.490 1.00 0.59 34 GLN A C 5
ATOM 5866 O O . GLN A 1 34 ? 2.210 -5.521 0.638 1.00 0.63 34 GLN A O 5
ATOM 5880 N N . TYR A 1 35 ? 3.927 -6.605 1.558 1.00 0.61 35 TYR A N 5
ATOM 5881 C CA . TYR A 1 35 ? 4.853 -6.042 0.543 1.00 0.66 35 TYR A CA 5
ATOM 5882 C C . TYR A 1 35 ? 4.966 -7.131 -0.499 1.00 0.62 35 TYR A C 5
ATOM 5883 O O . TYR A 1 35 ? 5.044 -8.301 -0.157 1.00 0.63 35 TYR A O 5
ATOM 5901 N N . VAL A 1 36 ? 4.927 -6.742 -1.733 1.00 0.63 36 VAL A N 5
ATOM 5902 C CA . VAL A 1 36 ? 5.000 -7.742 -2.809 1.00 0.59 36 VAL A CA 5
ATOM 5903 C C . VAL A 1 36 ? 6.061 -7.379 -3.845 1.00 0.58 36 VAL A C 5
ATOM 5904 O O . VAL A 1 36 ? 6.212 -6.220 -4.209 1.00 0.70 36 VAL A O 5
ATOM 5917 N N . ASP A 1 37 ? 6.765 -8.403 -4.266 1.00 0.56 37 ASP A N 5
ATOM 5918 C CA . ASP A 1 37 ? 7.815 -8.259 -5.307 1.00 0.67 37 ASP A CA 5
ATOM 5919 C C . ASP A 1 37 ? 7.308 -9.086 -6.491 1.00 0.80 37 ASP A C 5
ATOM 5920 O O . ASP A 1 37 ? 6.980 -10.268 -6.359 1.00 1.17 37 ASP A O 5
ATOM 5929 N N . ILE A 1 38 ? 7.216 -8.441 -7.615 1.00 0.92 38 ILE A N 5
ATOM 5930 C CA . ILE A 1 38 ? 6.726 -9.139 -8.835 1.00 1.12 38 ILE A CA 5
ATOM 5931 C C . ILE A 1 38 ? 7.480 -10.455 -9.085 1.00 1.36 38 ILE A C 5
ATOM 5932 O O . ILE A 1 38 ? 6.863 -11.431 -9.478 1.00 1.68 38 ILE A O 5
ATOM 5948 N N 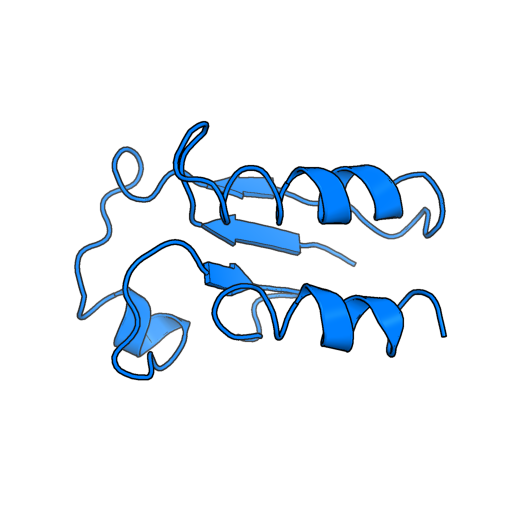. ARG A 1 39 ? 8.760 -10.469 -8.780 1.00 1.35 39 ARG A N 5
ATOM 5949 C CA . ARG A 1 39 ? 9.586 -11.697 -9.036 1.00 1.60 39 ARG A CA 5
ATOM 5950 C C . ARG A 1 39 ? 9.447 -12.759 -7.939 1.00 1.52 39 ARG A C 5
ATOM 5951 O O . ARG A 1 39 ? 10.130 -13.767 -7.994 1.00 1.84 39 ARG A O 5
ATOM 5972 N N . ALA A 1 40 ? 8.592 -12.526 -6.976 1.00 1.42 40 ALA A N 5
ATOM 5973 C CA . ALA A 1 40 ? 8.418 -13.523 -5.872 1.00 1.45 40 ALA A CA 5
ATOM 5974 C C . ALA A 1 40 ? 7.020 -14.131 -5.936 1.00 1.70 40 ALA A C 5
ATOM 5975 O O . ALA A 1 40 ? 6.859 -15.335 -5.844 1.00 1.96 40 ALA A O 5
ATOM 5982 N N . GLU A 1 41 ? 6.046 -13.280 -6.100 1.00 1.70 41 GLU A N 5
ATOM 5983 C CA . GLU A 1 41 ? 4.643 -13.777 -6.171 1.00 2.09 41 GLU A CA 5
ATOM 5984 C C . GLU A 1 41 ? 4.408 -14.444 -7.533 1.00 2.43 41 GLU A C 5
ATOM 5985 O O . GLU A 1 41 ? 3.632 -15.374 -7.642 1.00 2.90 41 GLU A O 5
ATOM 5997 N N . GLY A 1 42 ? 5.058 -13.929 -8.551 1.00 2.31 42 GLY A N 5
ATOM 5998 C CA . GLY A 1 42 ? 4.906 -14.527 -9.920 1.00 2.73 42 GLY A CA 5
ATOM 5999 C C . GLY A 1 42 ? 3.901 -13.733 -10.748 1.00 2.77 42 GLY A C 5
ATOM 6000 O O . GLY A 1 42 ? 3.045 -14.305 -11.395 1.00 3.08 42 GLY A O 5
ATOM 6004 N N . ILE A 1 43 ? 4.060 -12.440 -10.763 1.00 2.47 43 ILE A N 5
ATOM 6005 C CA . ILE A 1 43 ? 3.099 -11.592 -11.529 1.00 2.52 43 ILE A CA 5
ATOM 6006 C C . ILE A 1 43 ? 3.819 -10.852 -12.654 1.00 2.57 43 ILE A C 5
ATOM 6007 O O . ILE A 1 43 ? 4.976 -10.487 -12.518 1.00 2.49 43 ILE A O 5
ATOM 6023 N N . THR A 1 44 ? 3.114 -10.634 -13.730 1.00 2.76 44 THR A N 5
ATOM 6024 C CA . THR A 1 44 ? 3.700 -9.889 -14.882 1.00 2.88 44 THR A CA 5
ATOM 6025 C C . THR A 1 44 ? 2.873 -8.608 -15.080 1.00 3.02 44 THR A C 5
ATOM 6026 O O . THR A 1 44 ? 1.834 -8.452 -14.457 1.00 3.71 44 THR A O 5
ATOM 6037 N N . LYS A 1 45 ? 3.332 -7.707 -15.922 1.00 2.67 45 LYS A N 5
ATOM 6038 C CA . LYS A 1 45 ? 2.550 -6.443 -16.136 1.00 2.82 45 LYS A CA 5
ATOM 6039 C C . LYS A 1 45 ? 1.120 -6.805 -16.537 1.00 3.13 45 LYS A C 5
ATOM 6040 O O . LYS A 1 45 ? 0.163 -6.286 -15.986 1.00 3.50 45 LYS A O 5
ATOM 6059 N N . GLU A 1 46 ? 1.031 -7.614 -17.566 1.00 3.07 46 GLU A N 5
ATOM 6060 C CA . GLU A 1 46 ? -0.294 -8.073 -18.084 1.00 3.37 46 GLU A CA 5
ATOM 6061 C C . GLU A 1 46 ? -1.287 -8.259 -16.932 1.00 3.11 46 GLU A C 5
ATOM 6062 O O . GLU A 1 46 ? -2.292 -7.568 -16.859 1.00 3.05 46 GLU A O 5
ATOM 6074 N N . ASP A 1 47 ? -0.957 -9.175 -16.050 1.00 3.01 47 ASP A N 5
ATOM 6075 C CA . ASP A 1 47 ? -1.836 -9.471 -14.870 1.00 2.88 47 ASP A CA 5
ATOM 6076 C C . ASP A 1 47 ? -2.301 -8.188 -14.163 1.00 2.59 47 ASP A C 5
ATOM 6077 O O . ASP A 1 47 ? -3.494 -7.927 -14.041 1.00 2.59 47 ASP A O 5
ATOM 6086 N N . LEU A 1 48 ? -1.351 -7.419 -13.706 1.00 2.39 48 LEU A N 5
ATOM 6087 C CA . LEU A 1 48 ? -1.699 -6.152 -12.987 1.00 2.19 48 LEU A CA 5
ATOM 6088 C C . LEU A 1 48 ? -2.691 -5.307 -13.793 1.00 2.26 48 LEU A C 5
ATOM 6089 O O . LEU A 1 48 ? -3.664 -4.811 -13.247 1.00 2.25 48 LEU A O 5
ATOM 6105 N N . GLN A 1 49 ? -2.445 -5.175 -15.067 1.00 2.45 49 GLN A N 5
ATOM 6106 C CA . GLN A 1 49 ? -3.377 -4.376 -15.920 1.00 2.60 49 GLN A CA 5
ATOM 6107 C C . GLN A 1 49 ? -4.834 -4.691 -15.550 1.00 2.51 49 GLN A C 5
ATOM 6108 O O . GLN A 1 49 ? -5.603 -3.803 -15.226 1.00 2.33 49 GLN A O 5
ATOM 6122 N N . GLN A 1 50 ? -5.157 -5.958 -15.603 1.00 2.74 50 GLN A N 5
ATOM 6123 C CA . GLN A 1 50 ? -6.553 -6.419 -15.295 1.00 2.83 50 GLN A CA 5
ATOM 6124 C C . GLN A 1 50 ? -7.108 -5.842 -13.979 1.00 2.47 50 GLN A C 5
ATOM 6125 O O . GLN A 1 50 ? -8.295 -5.598 -13.855 1.00 2.52 50 GLN A O 5
ATOM 6139 N N . LYS A 1 51 ? -6.235 -5.660 -13.022 1.00 2.26 51 LYS A N 5
ATOM 6140 C CA . LYS A 1 51 ? -6.680 -5.138 -11.695 1.00 2.22 51 LYS A CA 5
ATOM 6141 C C . LYS A 1 51 ? -6.617 -3.605 -11.634 1.00 1.75 51 LYS A C 5
ATOM 6142 O O . LYS A 1 51 ? -7.313 -2.991 -10.845 1.00 1.97 51 LYS A O 5
ATOM 6161 N N . ALA A 1 52 ? -5.753 -3.029 -12.421 1.00 1.43 52 ALA A N 5
ATOM 6162 C CA . ALA A 1 52 ? -5.642 -1.542 -12.441 1.00 1.34 52 ALA A CA 5
ATOM 6163 C C . ALA A 1 52 ? -6.846 -0.950 -13.165 1.00 1.51 52 ALA A C 5
ATOM 6164 O O . ALA A 1 52 ? -7.427 0.017 -12.705 1.00 1.69 52 ALA A O 5
ATOM 6171 N N . GLY A 1 53 ? -7.170 -1.537 -14.292 1.00 1.87 53 GLY A N 5
ATOM 6172 C CA . GLY A 1 53 ? -8.335 -1.043 -15.094 1.00 2.22 53 GLY A CA 5
ATOM 6173 C C . GLY A 1 53 ? -7.822 -0.391 -16.373 1.00 2.77 53 GLY A C 5
ATOM 6174 O O . GLY A 1 53 ? -8.200 -0.755 -17.470 1.00 3.61 53 GLY A O 5
ATOM 6178 N N . LYS A 1 54 ? -6.914 0.524 -16.187 1.00 2.77 54 LYS A N 5
ATOM 6179 C CA . LYS A 1 54 ? -6.317 1.262 -17.337 1.00 3.51 54 LYS A CA 5
ATOM 6180 C C . LYS A 1 54 ? -5.010 0.557 -17.727 1.00 3.63 54 LYS A C 5
ATOM 6181 O O . LYS A 1 54 ? -4.481 -0.219 -16.951 1.00 3.95 54 LYS A O 5
ATOM 6200 N N . PRO A 1 55 ? -4.508 0.809 -18.929 1.00 4.05 55 PRO A N 5
ATOM 6201 C CA . PRO A 1 55 ? -3.050 0.825 -19.170 1.00 3.86 55 PRO A CA 5
ATOM 6202 C C . PRO A 1 55 ? -2.336 1.276 -17.895 1.00 3.24 55 PRO A C 5
ATOM 6203 O O . PRO A 1 55 ? -2.586 2.371 -17.404 1.00 3.28 55 PRO A O 5
ATOM 6214 N N . VAL A 1 56 ? -1.470 0.433 -17.394 1.00 3.81 56 VAL A N 5
ATOM 6215 C CA . VAL A 1 56 ? -0.765 0.769 -16.132 1.00 4.07 56 VAL A CA 5
ATOM 6216 C C . VAL A 1 56 ? 0.763 0.636 -16.277 1.00 3.82 56 VAL A C 5
ATOM 6217 O O . VAL A 1 56 ? 1.446 0.091 -15.420 1.00 4.70 56 VAL A O 5
ATOM 6230 N N . GLU A 1 57 ? 1.276 1.200 -17.339 1.00 3.48 57 GLU A N 5
ATOM 6231 C CA . GLU A 1 57 ? 2.756 1.162 -17.566 1.00 4.13 57 GLU A CA 5
ATOM 6232 C C . GLU A 1 57 ? 3.403 2.301 -16.775 1.00 3.00 57 GLU A C 5
ATOM 6233 O O . GLU A 1 57 ? 4.102 3.152 -17.292 1.00 3.43 57 GLU A O 5
ATOM 6245 N N . THR A 1 58 ? 3.082 2.305 -15.518 1.00 2.75 58 THR A N 5
ATOM 6246 C CA . THR A 1 58 ? 3.612 3.317 -14.578 1.00 2.79 58 THR A CA 5
ATOM 6247 C C . THR A 1 58 ? 3.730 2.606 -13.235 1.00 2.37 58 THR A C 5
ATOM 6248 O O . THR A 1 58 ? 2.738 2.412 -12.560 1.00 2.43 58 THR A O 5
ATOM 6259 N N . VAL A 1 59 ? 4.923 2.178 -12.921 1.00 2.30 59 VAL A N 5
ATOM 6260 C CA . VAL A 1 59 ? 5.153 1.447 -11.634 1.00 2.00 59 VAL A CA 5
ATOM 6261 C C . VAL A 1 59 ? 6.051 2.322 -10.733 1.00 2.05 59 VAL A C 5
ATOM 6262 O O . VAL A 1 59 ? 6.904 3.033 -11.234 1.00 2.60 59 VAL A O 5
ATOM 6275 N N . PRO A 1 60 ? 5.871 2.248 -9.423 1.00 1.80 60 PRO A N 5
ATOM 6276 C CA . PRO A 1 60 ? 5.228 1.119 -8.706 1.00 1.47 60 PRO A CA 5
ATOM 6277 C C . PRO A 1 60 ? 3.699 1.256 -8.698 1.00 1.26 60 PRO A C 5
ATOM 6278 O O . PRO A 1 60 ? 3.174 2.259 -9.117 1.00 1.44 60 PRO A O 5
ATOM 6289 N N . GLN A 1 61 ? 3.017 0.258 -8.192 1.00 0.96 61 GLN A N 5
ATOM 6290 C CA . GLN A 1 61 ? 1.513 0.329 -8.161 1.00 0.82 61 GLN A CA 5
ATOM 6291 C C . GLN A 1 61 ? 0.992 0.125 -6.729 1.00 0.85 61 GLN A C 5
ATOM 6292 O O . GLN A 1 61 ? 1.589 -0.632 -5.967 1.00 0.96 61 GLN A O 5
ATOM 6306 N N . ILE A 1 62 ? -0.101 0.781 -6.407 1.00 0.90 62 ILE A N 5
ATOM 6307 C CA . ILE A 1 62 ? -0.694 0.638 -5.042 1.00 1.01 62 ILE A CA 5
ATOM 6308 C C . ILE A 1 62 ? -2.122 0.088 -5.175 1.00 0.92 62 ILE A C 5
ATOM 6309 O O . ILE A 1 62 ? -2.888 0.536 -6.027 1.00 0.90 62 ILE A O 5
ATOM 6325 N N . PHE A 1 63 ? -2.437 -0.878 -4.347 1.00 0.91 63 PHE A N 5
ATOM 6326 C CA . PHE A 1 63 ? -3.801 -1.486 -4.369 1.00 0.91 63 PHE A CA 5
ATOM 6327 C C . PHE A 1 63 ? -4.331 -1.705 -2.951 1.00 0.78 63 PHE A C 5
ATOM 6328 O O . PHE A 1 63 ? -3.616 -2.227 -2.111 1.00 0.80 63 PHE A O 5
ATOM 6345 N N . VAL A 1 64 ? -5.555 -1.322 -2.695 1.00 0.69 64 VAL A N 5
ATOM 6346 C CA . VAL A 1 64 ? -6.108 -1.582 -1.327 1.00 0.70 64 VAL A CA 5
ATOM 6347 C C . VAL A 1 64 ? -6.981 -2.827 -1.449 1.00 1.06 64 VAL A C 5
ATOM 6348 O O . VAL A 1 64 ? -7.891 -2.861 -2.252 1.00 1.30 64 VAL A O 5
ATOM 6361 N N . ASP A 1 65 ? -6.659 -3.827 -0.674 1.00 1.35 65 ASP A N 5
ATOM 6362 C CA . ASP A 1 65 ? -7.412 -5.114 -0.704 1.00 1.83 65 ASP A CA 5
ATOM 6363 C C . ASP A 1 65 ? -7.516 -5.671 -2.122 1.00 2.08 65 ASP A C 5
ATOM 6364 O O . ASP A 1 65 ? -6.732 -6.517 -2.513 1.00 2.82 65 ASP A O 5
ATOM 6373 N N . GLN A 1 66 ? -8.478 -5.194 -2.859 1.00 1.79 66 GLN A N 5
ATOM 6374 C CA . GLN A 1 66 ? -8.651 -5.688 -4.251 1.00 2.05 66 GLN A CA 5
ATOM 6375 C C . GLN A 1 66 ? -8.974 -4.554 -5.234 1.00 1.56 66 GLN A C 5
ATOM 6376 O O . GLN A 1 66 ? -9.296 -4.827 -6.372 1.00 1.72 66 GLN A O 5
ATOM 6390 N N . GLN A 1 67 ? -8.860 -3.323 -4.806 1.00 1.24 67 GLN A N 5
ATOM 6391 C CA . GLN A 1 67 ? -9.161 -2.182 -5.706 1.00 0.99 67 GLN A CA 5
ATOM 6392 C C . GLN A 1 67 ? -7.867 -1.460 -6.092 1.00 0.94 67 GLN A C 5
ATOM 6393 O O . GLN A 1 67 ? -6.918 -1.442 -5.323 1.00 0.99 67 GLN A O 5
ATOM 6407 N N . HIS A 1 68 ? -7.878 -0.840 -7.241 1.00 1.00 68 HIS A N 5
ATOM 6408 C CA . HIS A 1 68 ? -6.662 -0.101 -7.690 1.00 1.04 68 HIS A CA 5
ATOM 6409 C C . HIS A 1 68 ? -6.716 1.290 -7.075 1.00 0.85 68 HIS A C 5
ATOM 6410 O O . HIS A 1 68 ? -7.792 1.833 -6.943 1.00 0.81 68 HIS A O 5
ATOM 6424 N N . ILE A 1 69 ? -5.581 1.839 -6.722 1.00 0.90 69 ILE A N 5
ATOM 6425 C CA . ILE A 1 69 ? -5.589 3.201 -6.102 1.00 0.83 69 ILE A CA 5
ATOM 6426 C C . ILE A 1 69 ? -4.916 4.223 -7.021 1.00 1.05 69 ILE A C 5
ATOM 6427 O O . ILE A 1 69 ? -5.314 5.376 -7.068 1.00 1.20 69 ILE A O 5
ATOM 6443 N N . GLY A 1 70 ? -3.914 3.778 -7.735 1.00 1.28 70 GLY A N 5
ATOM 6444 C CA . GLY A 1 70 ? -3.191 4.698 -8.659 1.00 1.60 70 GLY A CA 5
ATOM 6445 C C . GLY A 1 70 ? -1.680 4.495 -8.536 1.00 1.30 70 GLY A C 5
ATOM 6446 O O . GLY A 1 70 ? -1.209 3.365 -8.578 1.00 1.77 70 GLY A O 5
ATOM 6450 N N . GLY A 1 71 ? -0.952 5.571 -8.342 1.00 1.52 71 GLY A N 5
ATOM 6451 C CA . GLY A 1 71 ? 0.538 5.456 -8.246 1.00 1.43 71 GLY A CA 5
ATOM 6452 C C . GLY A 1 71 ? 1.038 5.641 -6.811 1.00 1.27 71 GLY A C 5
ATOM 6453 O O . GLY A 1 71 ? 1.708 4.781 -6.288 1.00 2.32 71 GLY A O 5
ATOM 6457 N N . TYR A 1 72 ? 0.769 6.760 -6.213 1.00 1.62 72 TYR A N 5
ATOM 6458 C CA . TYR A 1 72 ? 1.243 6.963 -4.808 1.00 1.31 72 TYR A CA 5
ATOM 6459 C C . TYR A 1 72 ? 0.486 8.130 -4.189 1.00 1.14 72 TYR A C 5
ATOM 6460 O O . TYR A 1 72 ? -0.159 7.982 -3.173 1.00 1.24 72 TYR A O 5
ATOM 6478 N N . THR A 1 73 ? 0.634 9.282 -4.796 1.00 1.21 73 THR A N 5
ATOM 6479 C CA . THR A 1 73 ? -0.075 10.503 -4.301 1.00 1.26 73 THR A CA 5
ATOM 6480 C C . THR A 1 73 ? -1.501 10.098 -3.916 1.00 1.20 73 THR A C 5
ATOM 6481 O O . THR A 1 73 ? -2.011 10.427 -2.861 1.00 1.35 73 THR A O 5
ATOM 6492 N N . ASP A 1 74 ? -2.084 9.389 -4.829 1.00 1.16 74 ASP A N 5
ATOM 6493 C CA . ASP A 1 74 ? -3.457 8.855 -4.651 1.00 1.06 74 ASP A CA 5
ATOM 6494 C C . ASP A 1 74 ? -3.573 8.124 -3.318 1.00 0.94 74 ASP A C 5
ATOM 6495 O O . ASP A 1 74 ? -4.227 8.599 -2.430 1.00 1.01 74 ASP A O 5
ATOM 6504 N N . PHE A 1 75 ? -2.916 7.002 -3.200 1.00 0.86 75 PHE A N 5
ATOM 6505 C CA . PHE A 1 75 ? -2.999 6.236 -1.917 1.00 0.80 75 PHE A CA 5
ATOM 6506 C C . PHE A 1 75 ? -2.656 7.137 -0.722 1.00 0.72 75 PHE A C 5
ATOM 6507 O O . PHE A 1 75 ? -3.274 7.038 0.308 1.00 0.78 75 PHE A O 5
ATOM 6524 N N . ALA A 1 76 ? -1.683 7.995 -0.886 1.00 0.75 76 ALA A N 5
ATOM 6525 C CA . ALA A 1 76 ? -1.284 8.916 0.229 1.00 0.77 76 ALA A CA 5
ATOM 6526 C C . ALA A 1 76 ? -2.470 9.775 0.690 1.00 0.90 76 ALA A C 5
ATOM 6527 O O . ALA A 1 76 ? -2.841 9.752 1.844 1.00 0.94 76 ALA A O 5
ATOM 6534 N N . ALA A 1 77 ? -3.043 10.520 -0.214 1.00 1.06 77 ALA A N 5
ATOM 6535 C CA . ALA A 1 77 ? -4.211 11.378 0.173 1.00 1.28 77 ALA A CA 5
ATOM 6536 C C . ALA A 1 77 ? -5.384 10.460 0.479 1.00 1.12 77 ALA A C 5
ATOM 6537 O O . ALA A 1 77 ? -6.033 10.585 1.501 1.00 1.14 77 ALA A O 5
ATOM 6544 N N . TRP A 1 78 ? -5.613 9.548 -0.425 1.00 1.04 78 TRP A N 5
ATOM 6545 C CA . TRP A 1 78 ? -6.715 8.561 -0.244 1.00 0.93 78 TRP A CA 5
ATOM 6546 C C . TRP A 1 78 ? -6.727 8.091 1.216 1.00 0.83 78 TRP A C 5
ATOM 6547 O O . TRP A 1 78 ? -7.764 8.110 1.864 1.00 0.88 78 TRP A O 5
ATOM 6568 N N . VAL A 1 79 ? -5.568 7.656 1.673 1.00 0.77 79 VAL A N 5
ATOM 6569 C CA . VAL A 1 79 ? -5.432 7.198 3.088 1.00 0.77 79 VAL A CA 5
ATOM 6570 C C . VAL A 1 79 ? -6.204 8.175 3.965 1.00 0.99 79 VAL A C 5
ATOM 6571 O O . VAL A 1 79 ? -7.212 7.826 4.519 1.00 1.16 79 VAL A O 5
ATOM 6584 N N . LYS A 1 80 ? -5.742 9.394 4.012 1.00 1.23 80 LYS A N 5
ATOM 6585 C CA . LYS A 1 80 ? -6.426 10.437 4.841 1.00 1.54 80 LYS A CA 5
ATOM 6586 C C . LYS A 1 80 ? -7.954 10.438 4.592 1.00 1.68 80 LYS A C 5
ATOM 6587 O O . LYS A 1 80 ? -8.754 10.362 5.519 1.00 2.31 80 LYS A O 5
ATOM 6606 N N . GLU A 1 81 ? -8.345 10.542 3.352 1.00 1.36 81 GLU A N 5
ATOM 6607 C CA . GLU A 1 81 ? -9.814 10.570 3.026 1.00 1.53 81 GLU A CA 5
ATOM 6608 C C . GLU A 1 81 ? -10.566 9.288 3.412 1.00 1.52 81 GLU A C 5
ATOM 6609 O O . GLU A 1 81 ? -11.779 9.314 3.489 1.00 1.89 81 GLU A O 5
ATOM 6621 N N . ASN A 1 82 ? -9.871 8.206 3.629 1.00 1.36 82 ASN A N 5
ATOM 6622 C CA . ASN A 1 82 ? -10.596 6.937 3.977 1.00 1.44 82 ASN A CA 5
ATOM 6623 C C . ASN A 1 82 ? -10.380 6.492 5.423 1.00 1.41 82 ASN A C 5
ATOM 6624 O O . ASN A 1 82 ? -11.251 5.893 6.014 1.00 1.53 82 ASN A O 5
ATOM 6635 N N . LEU A 1 83 ? -9.236 6.765 5.963 1.00 1.32 83 LEU A N 5
ATOM 6636 C CA . LEU A 1 83 ? -8.961 6.318 7.359 1.00 1.37 83 LEU A CA 5
ATOM 6637 C C . LEU A 1 83 ? -9.316 7.396 8.376 1.00 1.56 83 LEU A C 5
ATOM 6638 O O . LEU A 1 83 ? -9.454 7.086 9.555 1.00 1.74 83 LEU A O 5
ATOM 6654 N N . ASP A 1 84 ? -9.407 8.621 7.923 1.00 1.68 84 ASP A N 5
ATOM 6655 C CA . ASP A 1 84 ? -9.755 9.733 8.859 1.00 1.93 84 ASP A CA 5
ATOM 6656 C C . ASP A 1 84 ? -11.126 10.272 8.476 1.00 2.49 84 ASP A C 5
ATOM 6657 O O . ASP A 1 84 ? -11.998 10.375 9.312 1.00 3.36 84 ASP A O 5
ATOM 6666 N N . ALA A 1 85 ? -11.226 10.579 7.199 1.00 2.47 85 ALA A N 5
ATOM 6667 C CA . ALA A 1 85 ? -12.466 11.135 6.552 1.00 3.44 85 ALA A CA 5
ATOM 6668 C C . ALA A 1 85 ? -12.131 12.496 5.927 1.00 4.47 85 ALA A C 5
ATOM 6669 O O . ALA A 1 85 ? -11.287 13.178 6.487 1.00 5.23 85 ALA A O 5
ATOM 6676 N N . MET A 1 1 ? -10.450 -4.912 3.791 1.00 4.04 1 MET A N 6
ATOM 6677 C CA . MET A 1 1 ? -9.925 -3.549 3.481 1.00 3.02 1 MET A CA 6
ATOM 6678 C C . MET A 1 1 ? -8.447 -3.432 3.884 1.00 2.45 1 MET A C 6
ATOM 6679 O O . MET A 1 1 ? -8.068 -2.536 4.608 1.00 3.11 1 MET A O 6
ATOM 6693 N N . GLN A 1 2 ? -7.629 -4.329 3.400 1.00 1.54 2 GLN A N 6
ATOM 6694 C CA . GLN A 1 2 ? -6.179 -4.259 3.745 1.00 1.38 2 GLN A CA 6
ATOM 6695 C C . GLN A 1 2 ? -5.417 -3.773 2.513 1.00 1.11 2 GLN A C 6
ATOM 6696 O O . GLN A 1 2 ? -6.007 -3.625 1.460 1.00 1.37 2 GLN A O 6
ATOM 6710 N N . THR A 1 3 ? -4.145 -3.549 2.652 1.00 0.75 3 THR A N 6
ATOM 6711 C CA . THR A 1 3 ? -3.373 -3.037 1.479 1.00 0.57 3 THR A CA 6
ATOM 6712 C C . THR A 1 3 ? -2.313 -4.017 0.964 1.00 0.50 3 THR A C 6
ATOM 6713 O O . THR A 1 3 ? -1.645 -4.677 1.729 1.00 0.62 3 THR A O 6
ATOM 6724 N N . VAL A 1 4 ? -2.187 -4.069 -0.335 1.00 0.42 4 VAL A N 6
ATOM 6725 C CA . VAL A 1 4 ? -1.164 -4.940 -0.988 1.00 0.44 4 VAL A CA 6
ATOM 6726 C C . VAL A 1 4 ? -0.271 -3.986 -1.772 1.00 0.40 4 VAL A C 6
ATOM 6727 O O . VAL A 1 4 ? -0.791 -3.151 -2.506 1.00 0.41 4 VAL A O 6
ATOM 6740 N N . ILE A 1 5 ? 1.018 -4.091 -1.565 1.00 0.41 5 ILE A N 6
ATOM 6741 C CA . ILE A 1 5 ? 1.960 -3.183 -2.298 1.00 0.43 5 ILE A CA 6
ATOM 6742 C C . ILE A 1 5 ? 2.810 -3.983 -3.296 1.00 0.42 5 ILE A C 6
ATOM 6743 O O . ILE A 1 5 ? 3.565 -4.843 -2.892 1.00 0.48 5 ILE A O 6
ATOM 6759 N N . PHE A 1 6 ? 2.718 -3.645 -4.558 1.00 0.42 6 PHE A N 6
ATOM 6760 C CA . PHE A 1 6 ? 3.515 -4.359 -5.601 1.00 0.50 6 PHE A CA 6
ATOM 6761 C C . PHE A 1 6 ? 4.730 -3.494 -5.909 1.00 0.62 6 PHE A C 6
ATOM 6762 O O . PHE A 1 6 ? 4.728 -2.728 -6.862 1.00 0.70 6 PHE A O 6
ATOM 6779 N N . GLY A 1 7 ? 5.712 -3.609 -5.068 1.00 0.79 7 GLY A N 6
ATOM 6780 C CA . GLY A 1 7 ? 6.947 -2.801 -5.252 1.00 1.00 7 GLY A CA 6
ATOM 6781 C C . GLY A 1 7 ? 8.165 -3.694 -5.166 1.00 1.42 7 GLY A C 6
ATOM 6782 O O . GLY A 1 7 ? 8.049 -4.896 -5.046 1.00 1.87 7 GLY A O 6
ATOM 6786 N N . ARG A 1 8 ? 9.313 -3.091 -5.193 1.00 1.42 8 ARG A N 6
ATOM 6787 C CA . ARG A 1 8 ? 10.568 -3.888 -5.108 1.00 1.89 8 ARG A CA 6
ATOM 6788 C C . ARG A 1 8 ? 11.175 -3.802 -3.705 1.00 2.30 8 ARG A C 6
ATOM 6789 O O . ARG A 1 8 ? 11.302 -4.812 -3.048 1.00 3.09 8 ARG A O 6
ATOM 6810 N N . SER A 1 9 ? 11.561 -2.605 -3.339 1.00 3.04 9 SER A N 6
ATOM 6811 C CA . SER A 1 9 ? 12.196 -2.291 -2.011 1.00 3.56 9 SER A CA 6
ATOM 6812 C C . SER A 1 9 ? 13.706 -2.260 -2.213 1.00 3.09 9 SER A C 6
ATOM 6813 O O . SER A 1 9 ? 14.248 -3.003 -3.009 1.00 2.89 9 SER A O 6
ATOM 6821 N N . GLY A 1 10 ? 14.349 -1.395 -1.478 1.00 3.71 10 GLY A N 6
ATOM 6822 C CA . GLY A 1 10 ? 15.825 -1.240 -1.625 1.00 3.81 10 GLY A CA 6
ATOM 6823 C C . GLY A 1 10 ? 16.056 0.091 -2.340 1.00 3.92 10 GLY A C 6
ATOM 6824 O O . GLY A 1 10 ? 17.124 0.668 -2.287 1.00 4.70 10 GLY A O 6
ATOM 6828 N N . CYS A 1 11 ? 15.019 0.521 -3.012 1.00 3.29 11 CYS A N 6
ATOM 6829 C CA . CYS A 1 11 ? 15.049 1.808 -3.768 1.00 3.44 11 CYS A CA 6
ATOM 6830 C C . CYS A 1 11 ? 14.085 2.825 -3.121 1.00 3.00 11 CYS A C 6
ATOM 6831 O O . CYS A 1 11 ? 13.063 2.454 -2.576 1.00 3.05 11 CYS A O 6
ATOM 6838 N N . PRO A 1 12 ? 14.402 4.098 -3.237 1.00 2.82 12 PRO A N 6
ATOM 6839 C CA . PRO A 1 12 ? 13.652 5.155 -2.521 1.00 2.58 12 PRO A CA 6
ATOM 6840 C C . PRO A 1 12 ? 12.140 5.089 -2.799 1.00 2.10 12 PRO A C 6
ATOM 6841 O O . PRO A 1 12 ? 11.346 4.953 -1.881 1.00 2.31 12 PRO A O 6
ATOM 6852 N N . TYR A 1 13 ? 11.784 5.153 -4.066 1.00 1.80 13 TYR A N 6
ATOM 6853 C CA . TYR A 1 13 ? 10.328 5.128 -4.429 1.00 1.58 13 TYR A CA 6
ATOM 6854 C C . TYR A 1 13 ? 9.681 3.776 -4.122 1.00 1.43 13 TYR A C 6
ATOM 6855 O O . TYR A 1 13 ? 8.590 3.751 -3.597 1.00 1.46 13 TYR A O 6
ATOM 6873 N N . CYS A 1 14 ? 10.321 2.681 -4.445 1.00 1.48 14 CYS A N 6
ATOM 6874 C CA . CYS A 1 14 ? 9.661 1.375 -4.113 1.00 1.46 14 CYS A CA 6
ATOM 6875 C C . CYS A 1 14 ? 9.338 1.375 -2.615 1.00 1.05 14 CYS A C 6
ATOM 6876 O O . CYS A 1 14 ? 8.184 1.253 -2.221 1.00 1.00 14 CYS A O 6
ATOM 6883 N N . VAL A 1 15 ? 10.363 1.604 -1.829 1.00 0.93 15 VAL A N 6
ATOM 6884 C CA . VAL A 1 15 ? 10.208 1.637 -0.352 1.00 0.68 15 VAL A CA 6
ATOM 6885 C C . VAL A 1 15 ? 9.091 2.609 0.068 1.00 0.56 15 VAL A C 6
ATOM 6886 O O . VAL A 1 15 ? 8.305 2.288 0.936 1.00 0.64 15 VAL A O 6
ATOM 6899 N N . ARG A 1 16 ? 9.100 3.803 -0.487 1.00 0.61 16 ARG A N 6
ATOM 6900 C CA . ARG A 1 16 ? 8.035 4.815 -0.133 1.00 0.67 16 ARG A CA 6
ATOM 6901 C C . ARG A 1 16 ? 6.674 4.187 0.180 1.00 0.75 16 ARG A C 6
ATOM 6902 O O . ARG A 1 16 ? 6.082 4.512 1.193 1.00 1.23 16 ARG A O 6
ATOM 6923 N N . ALA A 1 17 ? 6.198 3.325 -0.678 1.00 0.72 17 ALA A N 6
ATOM 6924 C CA . ALA A 1 17 ? 4.877 2.683 -0.403 1.00 0.75 17 ALA A CA 6
ATOM 6925 C C . ALA A 1 17 ? 4.954 1.811 0.864 1.00 0.75 17 ALA A C 6
ATOM 6926 O O . ALA A 1 17 ? 4.070 1.852 1.701 1.00 0.82 17 ALA A O 6
ATOM 6933 N N . LYS A 1 18 ? 6.022 1.062 0.990 1.00 0.72 18 LYS A N 6
ATOM 6934 C CA . LYS A 1 18 ? 6.184 0.171 2.187 1.00 0.75 18 LYS A CA 6
ATOM 6935 C C . LYS A 1 18 ? 6.207 1.023 3.447 1.00 0.72 18 LYS A C 6
ATOM 6936 O O . LYS A 1 18 ? 5.553 0.709 4.428 1.00 0.78 18 LYS A O 6
ATOM 6955 N N . ASP A 1 19 ? 6.991 2.065 3.408 1.00 0.68 19 ASP A N 6
ATOM 6956 C CA . ASP A 1 19 ? 7.058 2.951 4.590 1.00 0.70 19 ASP A CA 6
ATOM 6957 C C . ASP A 1 19 ? 5.679 3.449 4.914 1.00 0.67 19 ASP A C 6
ATOM 6958 O O . ASP A 1 19 ? 5.301 3.415 6.051 1.00 0.68 19 ASP A O 6
ATOM 6967 N N . LEU A 1 20 ? 4.976 3.918 3.923 1.00 0.69 20 LEU A N 6
ATOM 6968 C CA . LEU A 1 20 ? 3.609 4.415 4.201 1.00 0.70 20 LEU A CA 6
ATOM 6969 C C . LEU A 1 20 ? 2.774 3.288 4.811 1.00 0.69 20 LEU A C 6
ATOM 6970 O O . LEU A 1 20 ? 2.302 3.443 5.908 1.00 0.74 20 LEU A O 6
ATOM 6986 N N . ALA A 1 21 ? 2.633 2.176 4.140 1.00 0.66 21 ALA A N 6
ATOM 6987 C CA . ALA A 1 21 ? 1.819 1.080 4.753 1.00 0.65 21 ALA A CA 6
ATOM 6988 C C . ALA A 1 21 ? 2.295 0.810 6.193 1.00 0.63 21 ALA A C 6
ATOM 6989 O O . ALA A 1 21 ? 1.512 0.844 7.123 1.00 0.63 21 ALA A O 6
ATOM 6996 N N . GLU A 1 22 ? 3.572 0.571 6.339 1.00 0.72 22 GLU A N 6
ATOM 6997 C CA . GLU A 1 22 ? 4.151 0.294 7.687 1.00 0.81 22 GLU A CA 6
ATOM 6998 C C . GLU A 1 22 ? 3.838 1.407 8.692 1.00 0.85 22 GLU A C 6
ATOM 6999 O O . GLU A 1 22 ? 3.400 1.160 9.802 1.00 0.92 22 GLU A O 6
ATOM 7011 N N . LYS A 1 23 ? 4.092 2.615 8.283 1.00 0.92 23 LYS A N 6
ATOM 7012 C CA . LYS A 1 23 ? 3.859 3.751 9.181 1.00 1.10 23 LYS A CA 6
ATOM 7013 C C . LYS A 1 23 ? 2.383 3.757 9.561 1.00 1.03 23 LYS A C 6
ATOM 7014 O O . LYS A 1 23 ? 2.047 3.744 10.725 1.00 1.16 23 LYS A O 6
ATOM 7033 N N . LEU A 1 24 ? 1.547 3.692 8.563 1.00 0.95 24 LEU A N 6
ATOM 7034 C CA . LEU A 1 24 ? 0.083 3.685 8.825 1.00 0.99 24 LEU A CA 6
ATOM 7035 C C . LEU A 1 24 ? -0.254 2.625 9.864 1.00 0.93 24 LEU A C 6
ATOM 7036 O O . LEU A 1 24 ? -0.903 2.907 10.852 1.00 1.10 24 LEU A O 6
ATOM 7052 N N . SER A 1 25 ? 0.184 1.416 9.621 1.00 0.75 25 SER A N 6
ATOM 7053 C CA . SER A 1 25 ? -0.131 0.336 10.616 1.00 0.79 25 SER A CA 6
ATOM 7054 C C . SER A 1 25 ? 0.448 0.638 12.012 1.00 1.05 25 SER A C 6
ATOM 7055 O O . SER A 1 25 ? 0.057 0.007 12.966 1.00 1.25 25 SER A O 6
ATOM 7063 N N . ASN A 1 26 ? 1.355 1.587 12.101 1.00 1.19 26 ASN A N 6
ATOM 7064 C CA . ASN A 1 26 ? 1.953 1.952 13.438 1.00 1.52 26 ASN A CA 6
ATOM 7065 C C . ASN A 1 26 ? 1.619 3.419 13.789 1.00 1.95 26 ASN A C 6
ATOM 7066 O O . ASN A 1 26 ? 2.272 4.035 14.614 1.00 2.81 26 ASN A O 6
ATOM 7077 N N . GLU A 1 27 ? 0.634 3.947 13.110 1.00 1.60 27 GLU A N 6
ATOM 7078 C CA . GLU A 1 27 ? 0.178 5.351 13.343 1.00 1.99 27 GLU A CA 6
ATOM 7079 C C . GLU A 1 27 ? -1.345 5.372 13.513 1.00 2.12 27 GLU A C 6
ATOM 7080 O O . GLU A 1 27 ? -1.890 6.020 14.383 1.00 2.42 27 GLU A O 6
ATOM 7092 N N . ARG A 1 28 ? -1.990 4.663 12.632 1.00 2.09 28 ARG A N 6
ATOM 7093 C CA . ARG A 1 28 ? -3.474 4.595 12.628 1.00 2.28 28 ARG A CA 6
ATOM 7094 C C . ARG A 1 28 ? -3.973 3.292 13.245 1.00 2.21 28 ARG A C 6
ATOM 7095 O O . ARG A 1 28 ? -5.029 3.281 13.839 1.00 2.82 28 ARG A O 6
ATOM 7116 N N . ASP A 1 29 ? -3.249 2.229 12.993 1.00 2.94 29 ASP A N 6
ATOM 7117 C CA . ASP A 1 29 ? -3.607 0.864 13.528 1.00 3.02 29 ASP A CA 6
ATOM 7118 C C . ASP A 1 29 ? -4.747 0.255 12.713 1.00 2.42 29 ASP A C 6
ATOM 7119 O O . ASP A 1 29 ? -4.675 -0.900 12.332 1.00 2.37 29 ASP A O 6
ATOM 7128 N N . ASP A 1 30 ? -5.721 1.060 12.357 1.00 2.70 30 ASP A N 6
ATOM 7129 C CA . ASP A 1 30 ? -6.862 0.524 11.541 1.00 2.76 30 ASP A CA 6
ATOM 7130 C C . ASP A 1 30 ? -6.393 0.264 10.102 1.00 2.37 30 ASP A C 6
ATOM 7131 O O . ASP A 1 30 ? -7.184 0.127 9.185 1.00 2.83 30 ASP A O 6
ATOM 7140 N N . PHE A 1 31 ? -5.101 0.191 9.946 1.00 1.91 31 PHE A N 6
ATOM 7141 C CA . PHE A 1 31 ? -4.503 -0.057 8.622 1.00 1.48 31 PHE A CA 6
ATOM 7142 C C . PHE A 1 31 ? -3.568 -1.273 8.696 1.00 1.28 31 PHE A C 6
ATOM 7143 O O . PHE A 1 31 ? -2.618 -1.293 9.458 1.00 1.21 31 PHE A O 6
ATOM 7160 N N . GLN A 1 32 ? -3.877 -2.261 7.898 1.00 1.31 32 GLN A N 6
ATOM 7161 C CA . GLN A 1 32 ? -3.048 -3.502 7.848 1.00 1.18 32 GLN A CA 6
ATOM 7162 C C . GLN A 1 32 ? -2.691 -3.754 6.375 1.00 0.99 32 GLN A C 6
ATOM 7163 O O . GLN A 1 32 ? -3.496 -3.500 5.489 1.00 1.39 32 GLN A O 6
ATOM 7177 N N . TYR A 1 33 ? -1.506 -4.252 6.123 1.00 0.72 33 TYR A N 6
ATOM 7178 C CA . TYR A 1 33 ? -1.084 -4.477 4.704 1.00 0.64 33 TYR A CA 6
ATOM 7179 C C . TYR A 1 33 ? -0.215 -5.724 4.536 1.00 0.76 33 TYR A C 6
ATOM 7180 O O . TYR A 1 33 ? 0.130 -6.388 5.488 1.00 0.99 33 TYR A O 6
ATOM 7198 N N . GLN A 1 34 ? 0.098 -5.985 3.299 1.00 0.67 34 GLN A N 6
ATOM 7199 C CA . GLN A 1 34 ? 0.978 -7.122 2.914 1.00 0.79 34 GLN A CA 6
ATOM 7200 C C . GLN A 1 34 ? 1.954 -6.584 1.858 1.00 0.68 34 GLN A C 6
ATOM 7201 O O . GLN A 1 34 ? 1.567 -5.798 1.000 1.00 0.61 34 GLN A O 6
ATOM 7215 N N . TYR A 1 35 ? 3.182 -7.013 1.910 1.00 0.75 35 TYR A N 6
ATOM 7216 C CA . TYR A 1 35 ? 4.140 -6.510 0.889 1.00 0.73 35 TYR A CA 6
ATOM 7217 C C . TYR A 1 35 ? 4.267 -7.565 -0.198 1.00 0.68 35 TYR A C 6
ATOM 7218 O O . TYR A 1 35 ? 4.255 -8.747 0.092 1.00 0.84 35 TYR A O 6
ATOM 7236 N N . VAL A 1 36 ? 4.360 -7.117 -1.417 1.00 0.56 36 VAL A N 6
ATOM 7237 C CA . VAL A 1 36 ? 4.501 -8.052 -2.555 1.00 0.54 36 VAL A CA 6
ATOM 7238 C C . VAL A 1 36 ? 5.660 -7.563 -3.428 1.00 0.61 36 VAL A C 6
ATOM 7239 O O . VAL A 1 36 ? 5.884 -6.370 -3.542 1.00 0.75 36 VAL A O 6
ATOM 7252 N N . ASP A 1 37 ? 6.337 -8.491 -4.041 1.00 0.57 37 ASP A N 6
ATOM 7253 C CA . ASP A 1 37 ? 7.499 -8.150 -4.920 1.00 0.66 37 ASP A CA 6
ATOM 7254 C C . ASP A 1 37 ? 7.118 -8.495 -6.357 1.00 0.63 37 ASP A C 6
ATOM 7255 O O . ASP A 1 37 ? 6.746 -9.621 -6.671 1.00 0.99 37 ASP A O 6
ATOM 7264 N N . ILE A 1 38 ? 7.205 -7.519 -7.206 1.00 0.76 38 ILE A N 6
ATOM 7265 C CA . ILE A 1 38 ? 6.871 -7.770 -8.633 1.00 0.89 38 ILE A CA 6
ATOM 7266 C C . ILE A 1 38 ? 7.698 -8.952 -9.170 1.00 0.86 38 ILE A C 6
ATOM 7267 O O . ILE A 1 38 ? 7.257 -9.637 -10.076 1.00 1.05 38 ILE A O 6
ATOM 7283 N N . ARG A 1 39 ? 8.840 -9.180 -8.553 1.00 0.84 39 ARG A N 6
ATOM 7284 C CA . ARG A 1 39 ? 9.737 -10.289 -8.981 1.00 0.95 39 ARG A CA 6
ATOM 7285 C C . ARG A 1 39 ? 9.392 -11.608 -8.264 1.00 0.90 39 ARG A C 6
ATOM 7286 O O . ARG A 1 39 ? 10.154 -12.559 -8.346 1.00 1.28 39 ARG A O 6
ATOM 7307 N N . ALA A 1 40 ? 8.272 -11.650 -7.587 1.00 1.17 40 ALA A N 6
ATOM 7308 C CA . ALA A 1 40 ? 7.851 -12.897 -6.866 1.00 1.42 40 ALA A CA 6
ATOM 7309 C C . ALA A 1 40 ? 6.573 -13.445 -7.503 1.00 1.53 40 ALA A C 6
ATOM 7310 O O . ALA A 1 40 ? 6.502 -14.605 -7.870 1.00 1.79 40 ALA A O 6
ATOM 7317 N N . GLU A 1 41 ? 5.615 -12.568 -7.638 1.00 1.41 41 GLU A N 6
ATOM 7318 C CA . GLU A 1 41 ? 4.307 -12.956 -8.246 1.00 1.62 41 GLU A CA 6
ATOM 7319 C C . GLU A 1 41 ? 4.474 -13.131 -9.758 1.00 1.69 41 GLU A C 6
ATOM 7320 O O . GLU A 1 41 ? 3.792 -13.932 -10.372 1.00 2.05 41 GLU A O 6
ATOM 7332 N N . GLY A 1 42 ? 5.358 -12.350 -10.329 1.00 1.48 42 GLY A N 6
ATOM 7333 C CA . GLY A 1 42 ? 5.607 -12.459 -11.801 1.00 1.60 42 GLY A CA 6
ATOM 7334 C C . GLY A 1 42 ? 4.861 -11.376 -12.569 1.00 1.67 42 GLY A C 6
ATOM 7335 O O . GLY A 1 42 ? 4.249 -11.649 -13.582 1.00 1.95 42 GLY A O 6
ATOM 7339 N N . ILE A 1 43 ? 4.953 -10.164 -12.100 1.00 1.51 43 ILE A N 6
ATOM 7340 C CA . ILE A 1 43 ? 4.234 -9.069 -12.817 1.00 1.66 43 ILE A CA 6
ATOM 7341 C C . ILE A 1 43 ? 5.257 -8.105 -13.408 1.00 1.79 43 ILE A C 6
ATOM 7342 O O . ILE A 1 43 ? 6.305 -7.873 -12.826 1.00 1.86 43 ILE A O 6
ATOM 7358 N N . THR A 1 44 ? 4.921 -7.535 -14.529 1.00 2.03 44 THR A N 6
ATOM 7359 C CA . THR A 1 44 ? 5.867 -6.579 -15.167 1.00 2.34 44 THR A CA 6
ATOM 7360 C C . THR A 1 44 ? 5.374 -5.133 -14.970 1.00 2.59 44 THR A C 6
ATOM 7361 O O . THR A 1 44 ? 5.570 -4.539 -13.921 1.00 3.51 44 THR A O 6
ATOM 7372 N N . LYS A 1 45 ? 4.752 -4.606 -15.984 1.00 2.20 45 LYS A N 6
ATOM 7373 C CA . LYS A 1 45 ? 4.217 -3.216 -15.938 1.00 2.38 45 LYS A CA 6
ATOM 7374 C C . LYS A 1 45 ? 2.875 -3.231 -16.660 1.00 2.51 45 LYS A C 6
ATOM 7375 O O . LYS A 1 45 ? 1.837 -2.955 -16.082 1.00 2.59 45 LYS A O 6
ATOM 7394 N N . GLU A 1 46 ? 2.939 -3.544 -17.922 1.00 2.84 46 GLU A N 6
ATOM 7395 C CA . GLU A 1 46 ? 1.699 -3.618 -18.749 1.00 3.05 46 GLU A CA 6
ATOM 7396 C C . GLU A 1 46 ? 0.619 -4.382 -17.975 1.00 2.73 46 GLU A C 6
ATOM 7397 O O . GLU A 1 46 ? -0.547 -4.026 -18.016 1.00 2.63 46 GLU A O 6
ATOM 7409 N N . ASP A 1 47 ? 1.040 -5.427 -17.304 1.00 2.65 47 ASP A N 6
ATOM 7410 C CA . ASP A 1 47 ? 0.078 -6.223 -16.492 1.00 2.44 47 ASP A CA 6
ATOM 7411 C C . ASP A 1 47 ? -0.595 -5.295 -15.489 1.00 2.17 47 ASP A C 6
ATOM 7412 O O . ASP A 1 47 ? -1.766 -5.036 -15.582 1.00 2.34 47 ASP A O 6
ATOM 7421 N N . LEU A 1 48 ? 0.191 -4.817 -14.555 1.00 1.86 48 LEU A N 6
ATOM 7422 C CA . LEU A 1 48 ? -0.342 -3.890 -13.501 1.00 1.68 48 LEU A CA 6
ATOM 7423 C C . LEU A 1 48 ? -1.390 -2.959 -14.108 1.00 1.77 48 LEU A C 6
ATOM 7424 O O . LEU A 1 48 ? -2.509 -2.858 -13.623 1.00 1.68 48 LEU A O 6
ATOM 7440 N N . GLN A 1 49 ? -0.992 -2.337 -15.192 1.00 2.03 49 GLN A N 6
ATOM 7441 C CA . GLN A 1 49 ? -1.911 -1.399 -15.909 1.00 2.18 49 GLN A CA 6
ATOM 7442 C C . GLN A 1 49 ? -3.245 -2.085 -16.221 1.00 2.12 49 GLN A C 6
ATOM 7443 O O . GLN A 1 49 ? -4.285 -1.700 -15.714 1.00 1.94 49 GLN A O 6
ATOM 7457 N N . GLN A 1 50 ? -3.182 -3.127 -17.010 1.00 2.41 50 GLN A N 6
ATOM 7458 C CA . GLN A 1 50 ? -4.434 -3.858 -17.385 1.00 2.63 50 GLN A CA 6
ATOM 7459 C C . GLN A 1 50 ? -5.170 -4.369 -16.141 1.00 2.28 50 GLN A C 6
ATOM 7460 O O . GLN A 1 50 ? -6.370 -4.233 -16.017 1.00 2.33 50 GLN A O 6
ATOM 7474 N N . LYS A 1 51 ? -4.423 -4.944 -15.247 1.00 2.06 51 LYS A N 6
ATOM 7475 C CA . LYS A 1 51 ? -5.015 -5.499 -13.997 1.00 2.02 51 LYS A CA 6
ATOM 7476 C C . LYS A 1 51 ? -5.678 -4.390 -13.178 1.00 1.69 51 LYS A C 6
ATOM 7477 O O . LYS A 1 51 ? -6.583 -4.648 -12.405 1.00 1.97 51 LYS A O 6
ATOM 7496 N N . ALA A 1 52 ? -5.161 -3.209 -13.306 1.00 1.40 52 ALA A N 6
ATOM 7497 C CA . ALA A 1 52 ? -5.738 -2.066 -12.557 1.00 1.40 52 ALA A CA 6
ATOM 7498 C C . ALA A 1 52 ? -6.958 -1.512 -13.282 1.00 1.62 52 ALA A C 6
ATOM 7499 O O . ALA A 1 52 ? -8.038 -1.423 -12.731 1.00 2.07 52 ALA A O 6
ATOM 7506 N N . GLY A 1 53 ? -6.742 -1.165 -14.513 1.00 1.66 53 GLY A N 6
ATOM 7507 C CA . GLY A 1 53 ? -7.838 -0.573 -15.335 1.00 1.94 53 GLY A CA 6
ATOM 7508 C C . GLY A 1 53 ? -7.417 0.839 -15.734 1.00 2.15 53 GLY A C 6
ATOM 7509 O O . GLY A 1 53 ? -7.969 1.429 -16.639 1.00 2.54 53 GLY A O 6
ATOM 7513 N N . LYS A 1 54 ? -6.429 1.337 -15.028 1.00 2.20 54 LYS A N 6
ATOM 7514 C CA . LYS A 1 54 ? -5.892 2.693 -15.287 1.00 2.50 54 LYS A CA 6
ATOM 7515 C C . LYS A 1 54 ? -4.442 2.561 -15.798 1.00 2.45 54 LYS A C 6
ATOM 7516 O O . LYS A 1 54 ? -3.508 2.620 -15.029 1.00 3.01 54 LYS A O 6
ATOM 7535 N N . PRO A 1 55 ? -4.278 2.340 -17.086 1.00 2.71 55 PRO A N 6
ATOM 7536 C CA . PRO A 1 55 ? -2.951 2.434 -17.739 1.00 2.81 55 PRO A CA 6
ATOM 7537 C C . PRO A 1 55 ? -2.246 3.750 -17.392 1.00 2.57 55 PRO A C 6
ATOM 7538 O O . PRO A 1 55 ? -2.791 4.569 -16.692 1.00 3.55 55 PRO A O 6
ATOM 7549 N N . VAL A 1 56 ? -1.044 3.911 -17.878 1.00 2.60 56 VAL A N 6
ATOM 7550 C CA . VAL A 1 56 ? -0.270 5.168 -17.598 1.00 3.16 56 VAL A CA 6
ATOM 7551 C C . VAL A 1 56 ? 0.165 5.168 -16.127 1.00 3.06 56 VAL A C 6
ATOM 7552 O O . VAL A 1 56 ? -0.383 5.865 -15.279 1.00 4.47 56 VAL A O 6
ATOM 7565 N N . GLU A 1 57 ? 1.094 4.291 -15.862 1.00 2.28 57 GLU A N 6
ATOM 7566 C CA . GLU A 1 57 ? 1.651 4.142 -14.493 1.00 2.84 57 GLU A CA 6
ATOM 7567 C C . GLU A 1 57 ? 2.862 3.209 -14.529 1.00 2.22 57 GLU A C 6
ATOM 7568 O O . GLU A 1 57 ? 3.092 2.517 -15.509 1.00 2.57 57 GLU A O 6
ATOM 7580 N N . THR A 1 58 ? 3.590 3.216 -13.460 1.00 2.27 58 THR A N 6
ATOM 7581 C CA . THR A 1 58 ? 4.792 2.358 -13.351 1.00 2.68 58 THR A CA 6
ATOM 7582 C C . THR A 1 58 ? 4.811 1.805 -11.921 1.00 2.23 58 THR A C 6
ATOM 7583 O O . THR A 1 58 ? 3.940 2.151 -11.145 1.00 2.34 58 THR A O 6
ATOM 7594 N N . VAL A 1 59 ? 5.785 0.990 -11.603 1.00 2.36 59 VAL A N 6
ATOM 7595 C CA . VAL A 1 59 ? 5.858 0.404 -10.224 1.00 2.03 59 VAL A CA 6
ATOM 7596 C C . VAL A 1 59 ? 6.559 1.378 -9.261 1.00 2.13 59 VAL A C 6
ATOM 7597 O O . VAL A 1 59 ? 7.374 2.178 -9.678 1.00 2.67 59 VAL A O 6
ATOM 7610 N N . PRO A 1 60 ? 6.256 1.275 -7.979 1.00 1.85 60 PRO A N 6
ATOM 7611 C CA . PRO A 1 60 ? 5.396 0.209 -7.379 1.00 1.61 60 PRO A CA 6
ATOM 7612 C C . PRO A 1 60 ? 3.906 0.463 -7.641 1.00 1.35 60 PRO A C 6
ATOM 7613 O O . PRO A 1 60 ? 3.533 1.526 -8.077 1.00 1.45 60 PRO A O 6
ATOM 7624 N N . GLN A 1 61 ? 3.085 -0.517 -7.378 1.00 1.11 61 GLN A N 6
ATOM 7625 C CA . GLN A 1 61 ? 1.605 -0.343 -7.589 1.00 0.90 61 GLN A CA 6
ATOM 7626 C C . GLN A 1 61 ? 0.864 -0.611 -6.275 1.00 0.61 61 GLN A C 6
ATOM 7627 O O . GLN A 1 61 ? 1.277 -1.466 -5.507 1.00 0.64 61 GLN A O 6
ATOM 7641 N N . ILE A 1 62 ? -0.207 0.109 -6.044 1.00 0.56 62 ILE A N 6
ATOM 7642 C CA . ILE A 1 62 ? -0.977 -0.076 -4.780 1.00 0.49 62 ILE A CA 6
ATOM 7643 C C . ILE A 1 62 ? -2.406 -0.545 -5.055 1.00 0.53 62 ILE A C 6
ATOM 7644 O O . ILE A 1 62 ? -3.149 0.101 -5.792 1.00 0.55 62 ILE A O 6
ATOM 7660 N N . PHE A 1 63 ? -2.765 -1.625 -4.426 1.00 0.61 63 PHE A N 6
ATOM 7661 C CA . PHE A 1 63 ? -4.140 -2.166 -4.563 1.00 0.74 63 PHE A CA 6
ATOM 7662 C C . PHE A 1 63 ? -4.682 -2.279 -3.142 1.00 0.76 63 PHE A C 6
ATOM 7663 O O . PHE A 1 63 ? -3.973 -2.758 -2.264 1.00 0.75 63 PHE A O 6
ATOM 7680 N N . VAL A 1 64 ? -5.876 -1.805 -2.917 1.00 0.82 64 VAL A N 6
ATOM 7681 C CA . VAL A 1 64 ? -6.444 -1.908 -1.542 1.00 0.91 64 VAL A CA 6
ATOM 7682 C C . VAL A 1 64 ? -7.713 -2.739 -1.601 1.00 1.09 64 VAL A C 6
ATOM 7683 O O . VAL A 1 64 ? -8.462 -2.657 -2.557 1.00 1.42 64 VAL A O 6
ATOM 7696 N N . ASP A 1 65 ? -7.931 -3.490 -0.554 1.00 1.16 65 ASP A N 6
ATOM 7697 C CA . ASP A 1 65 ? -9.132 -4.374 -0.455 1.00 1.46 65 ASP A CA 6
ATOM 7698 C C . ASP A 1 65 ? -9.188 -5.293 -1.679 1.00 1.35 65 ASP A C 6
ATOM 7699 O O . ASP A 1 65 ? -8.715 -6.409 -1.638 1.00 1.67 65 ASP A O 6
ATOM 7708 N N . GLN A 1 66 ? -9.753 -4.798 -2.733 1.00 1.51 66 GLN A N 6
ATOM 7709 C CA . GLN A 1 66 ? -9.850 -5.594 -3.987 1.00 1.61 66 GLN A CA 6
ATOM 7710 C C . GLN A 1 66 ? -9.793 -4.663 -5.204 1.00 1.41 66 GLN A C 6
ATOM 7711 O O . GLN A 1 66 ? -10.026 -5.094 -6.311 1.00 1.68 66 GLN A O 6
ATOM 7725 N N . GLN A 1 67 ? -9.480 -3.415 -4.985 1.00 1.17 67 GLN A N 6
ATOM 7726 C CA . GLN A 1 67 ? -9.414 -2.446 -6.099 1.00 1.16 67 GLN A CA 6
ATOM 7727 C C . GLN A 1 67 ? -8.002 -1.903 -6.279 1.00 0.99 67 GLN A C 6
ATOM 7728 O O . GLN A 1 67 ? -7.145 -2.065 -5.427 1.00 1.02 67 GLN A O 6
ATOM 7742 N N . HIS A 1 68 ? -7.835 -1.215 -7.368 1.00 0.97 68 HIS A N 6
ATOM 7743 C CA . HIS A 1 68 ? -6.525 -0.588 -7.678 1.00 0.88 68 HIS A CA 6
ATOM 7744 C C . HIS A 1 68 ? -6.646 0.831 -7.156 1.00 0.73 68 HIS A C 6
ATOM 7745 O O . HIS A 1 68 ? -7.660 1.458 -7.395 1.00 0.89 68 HIS A O 6
ATOM 7759 N N . ILE A 1 69 ? -5.650 1.323 -6.480 1.00 0.55 69 ILE A N 6
ATOM 7760 C CA . ILE A 1 69 ? -5.790 2.705 -5.937 1.00 0.56 69 ILE A CA 6
ATOM 7761 C C . ILE A 1 69 ? -4.844 3.647 -6.683 1.00 0.73 69 ILE A C 6
ATOM 7762 O O . ILE A 1 69 ? -5.197 4.784 -6.953 1.00 0.92 69 ILE A O 6
ATOM 7778 N N . GLY A 1 70 ? -3.684 3.156 -7.023 1.00 0.80 70 GLY A N 6
ATOM 7779 C CA . GLY A 1 70 ? -2.721 4.014 -7.774 1.00 1.12 70 GLY A CA 6
ATOM 7780 C C . GLY A 1 70 ? -1.275 3.631 -7.463 1.00 0.92 70 GLY A C 6
ATOM 7781 O O . GLY A 1 70 ? -0.973 2.470 -7.239 1.00 1.78 70 GLY A O 6
ATOM 7785 N N . GLY A 1 71 ? -0.417 4.624 -7.428 1.00 0.98 71 GLY A N 6
ATOM 7786 C CA . GLY A 1 71 ? 1.030 4.374 -7.156 1.00 1.15 71 GLY A CA 6
ATOM 7787 C C . GLY A 1 71 ? 1.445 4.753 -5.725 1.00 1.25 71 GLY A C 6
ATOM 7788 O O . GLY A 1 71 ? 1.934 3.906 -5.007 1.00 2.57 71 GLY A O 6
ATOM 7792 N N . TYR A 1 72 ? 1.312 5.993 -5.329 1.00 0.98 72 TYR A N 6
ATOM 7793 C CA . TYR A 1 72 ? 1.738 6.334 -3.928 1.00 0.89 72 TYR A CA 6
ATOM 7794 C C . TYR A 1 72 ? 0.914 7.488 -3.369 1.00 1.05 72 TYR A C 6
ATOM 7795 O O . TYR A 1 72 ? 0.163 7.320 -2.429 1.00 1.32 72 TYR A O 6
ATOM 7813 N N . THR A 1 73 ? 1.112 8.651 -3.923 1.00 1.24 73 THR A N 6
ATOM 7814 C CA . THR A 1 73 ? 0.339 9.839 -3.458 1.00 1.49 73 THR A CA 6
ATOM 7815 C C . THR A 1 73 ? -1.144 9.453 -3.411 1.00 1.32 73 THR A C 6
ATOM 7816 O O . THR A 1 73 ? -1.831 9.645 -2.429 1.00 1.60 73 THR A O 6
ATOM 7827 N N . ASP A 1 74 ? -1.580 8.920 -4.510 1.00 1.03 74 ASP A N 6
ATOM 7828 C CA . ASP A 1 74 ? -2.989 8.441 -4.648 1.00 0.83 74 ASP A CA 6
ATOM 7829 C C . ASP A 1 74 ? -3.388 7.579 -3.444 1.00 0.74 74 ASP A C 6
ATOM 7830 O O . ASP A 1 74 ? -4.381 7.827 -2.800 1.00 0.85 74 ASP A O 6
ATOM 7839 N N . PHE A 1 75 ? -2.602 6.583 -3.177 1.00 0.70 75 PHE A N 6
ATOM 7840 C CA . PHE A 1 75 ? -2.890 5.691 -2.030 1.00 0.70 75 PHE A CA 6
ATOM 7841 C C . PHE A 1 75 ? -2.916 6.517 -0.747 1.00 0.89 75 PHE A C 6
ATOM 7842 O O . PHE A 1 75 ? -3.847 6.424 0.014 1.00 1.02 75 PHE A O 6
ATOM 7859 N N . ALA A 1 76 ? -1.887 7.290 -0.529 1.00 1.07 76 ALA A N 6
ATOM 7860 C CA . ALA A 1 76 ? -1.846 8.149 0.694 1.00 1.36 76 ALA A CA 6
ATOM 7861 C C . ALA A 1 76 ? -3.177 8.890 0.824 1.00 1.40 76 ALA A C 6
ATOM 7862 O O . ALA A 1 76 ? -3.840 8.837 1.847 1.00 1.54 76 ALA A O 6
ATOM 7869 N N . ALA A 1 77 ? -3.539 9.559 -0.240 1.00 1.32 77 ALA A N 6
ATOM 7870 C CA . ALA A 1 77 ? -4.821 10.308 -0.242 1.00 1.38 77 ALA A CA 6
ATOM 7871 C C . ALA A 1 77 ? -5.956 9.351 0.093 1.00 1.36 77 ALA A C 6
ATOM 7872 O O . ALA A 1 77 ? -6.569 9.507 1.117 1.00 1.46 77 ALA A O 6
ATOM 7879 N N . TRP A 1 78 ? -6.185 8.365 -0.750 1.00 1.28 78 TRP A N 6
ATOM 7880 C CA . TRP A 1 78 ? -7.293 7.387 -0.472 1.00 1.31 78 TRP A CA 6
ATOM 7881 C C . TRP A 1 78 ? -7.280 6.994 1.011 1.00 1.37 78 TRP A C 6
ATOM 7882 O O . TRP A 1 78 ? -8.288 7.084 1.684 1.00 1.45 78 TRP A O 6
ATOM 7903 N N . VAL A 1 79 ? -6.133 6.541 1.459 1.00 1.37 79 VAL A N 6
ATOM 7904 C CA . VAL A 1 79 ? -5.983 6.136 2.883 1.00 1.46 79 VAL A CA 6
ATOM 7905 C C . VAL A 1 79 ? -6.632 7.202 3.744 1.00 1.65 79 VAL A C 6
ATOM 7906 O O . VAL A 1 79 ? -7.619 6.955 4.398 1.00 1.86 79 VAL A O 6
ATOM 7919 N N . LYS A 1 80 ? -6.089 8.380 3.689 1.00 1.67 80 LYS A N 6
ATOM 7920 C CA . LYS A 1 80 ? -6.670 9.479 4.501 1.00 1.92 80 LYS A CA 6
ATOM 7921 C C . LYS A 1 80 ? -8.185 9.608 4.223 1.00 2.07 80 LYS A C 6
ATOM 7922 O O . LYS A 1 80 ? -8.988 9.618 5.149 1.00 2.66 80 LYS A O 6
ATOM 7941 N N . GLU A 1 81 ? -8.540 9.625 2.964 1.00 1.77 81 GLU A N 6
ATOM 7942 C CA . GLU A 1 81 ? -9.978 9.783 2.579 1.00 1.91 81 GLU A CA 6
ATOM 7943 C C . GLU A 1 81 ? -10.789 8.483 2.773 1.00 2.01 81 GLU A C 6
ATOM 7944 O O . GLU A 1 81 ? -11.793 8.286 2.112 1.00 2.65 81 GLU A O 6
ATOM 7956 N N . ASN A 1 82 ? -10.293 7.595 3.596 1.00 1.81 82 ASN A N 6
ATOM 7957 C CA . ASN A 1 82 ? -11.037 6.325 3.877 1.00 1.87 82 ASN A CA 6
ATOM 7958 C C . ASN A 1 82 ? -10.891 5.905 5.344 1.00 1.85 82 ASN A C 6
ATOM 7959 O O . ASN A 1 82 ? -11.818 5.394 5.936 1.00 1.91 82 ASN A O 6
ATOM 7970 N N . LEU A 1 83 ? -9.722 6.099 5.888 1.00 1.79 83 LEU A N 6
ATOM 7971 C CA . LEU A 1 83 ? -9.480 5.693 7.305 1.00 1.80 83 LEU A CA 6
ATOM 7972 C C . LEU A 1 83 ? -9.701 6.849 8.277 1.00 1.90 83 LEU A C 6
ATOM 7973 O O . LEU A 1 83 ? -9.766 6.624 9.479 1.00 2.03 83 LEU A O 6
ATOM 7989 N N . ASP A 1 84 ? -9.771 8.053 7.758 1.00 1.96 84 ASP A N 6
ATOM 7990 C CA . ASP A 1 84 ? -9.991 9.233 8.653 1.00 2.13 84 ASP A CA 6
ATOM 7991 C C . ASP A 1 84 ? -11.306 9.940 8.299 1.00 2.64 84 ASP A C 6
ATOM 7992 O O . ASP A 1 84 ? -12.096 10.249 9.171 1.00 3.42 84 ASP A O 6
ATOM 8001 N N . ALA A 1 85 ? -11.483 10.207 7.032 1.00 2.61 85 ALA A N 6
ATOM 8002 C CA . ALA A 1 85 ? -12.732 10.891 6.568 1.00 3.55 85 ALA A CA 6
ATOM 8003 C C . ALA A 1 85 ? -13.357 10.081 5.431 1.00 4.94 85 ALA A C 6
ATOM 8004 O O . ALA A 1 85 ? -14.570 9.977 5.431 1.00 6.03 85 ALA A O 6
ATOM 8011 N N . MET A 1 1 ? -9.349 -4.245 7.520 1.00 2.06 1 MET A N 7
ATOM 8012 C CA . MET A 1 1 ? -9.107 -3.807 6.116 1.00 1.53 1 MET A CA 7
ATOM 8013 C C . MET A 1 1 ? -7.698 -4.246 5.708 1.00 1.31 1 MET A C 7
ATOM 8014 O O . MET A 1 1 ? -6.829 -4.265 6.552 1.00 1.47 1 MET A O 7
ATOM 8028 N N . GLN A 1 2 ? -7.477 -4.562 4.451 1.00 1.10 2 GLN A N 7
ATOM 8029 C CA . GLN A 1 2 ? -6.109 -4.988 4.040 1.00 1.02 2 GLN A CA 7
ATOM 8030 C C . GLN A 1 2 ? -5.490 -4.009 3.034 1.00 1.02 2 GLN A C 7
ATOM 8031 O O . GLN A 1 2 ? -6.180 -3.244 2.394 1.00 1.67 2 GLN A O 7
ATOM 8045 N N . THR A 1 3 ? -4.184 -4.011 2.951 1.00 0.63 3 THR A N 7
ATOM 8046 C CA . THR A 1 3 ? -3.481 -3.141 1.962 1.00 0.57 3 THR A CA 7
ATOM 8047 C C . THR A 1 3 ? -2.225 -3.873 1.442 1.00 0.57 3 THR A C 7
ATOM 8048 O O . THR A 1 3 ? -1.405 -4.313 2.216 1.00 0.75 3 THR A O 7
ATOM 8059 N N . VAL A 1 4 ? -2.088 -3.969 0.140 1.00 0.49 4 VAL A N 7
ATOM 8060 C CA . VAL A 1 4 ? -0.905 -4.679 -0.463 1.00 0.60 4 VAL A CA 7
ATOM 8061 C C . VAL A 1 4 ? -0.181 -3.721 -1.405 1.00 0.51 4 VAL A C 7
ATOM 8062 O O . VAL A 1 4 ? -0.810 -3.005 -2.174 1.00 0.48 4 VAL A O 7
ATOM 8075 N N . ILE A 1 5 ? 1.121 -3.732 -1.317 1.00 0.53 5 ILE A N 7
ATOM 8076 C CA . ILE A 1 5 ? 1.941 -2.844 -2.199 1.00 0.47 5 ILE A CA 7
ATOM 8077 C C . ILE A 1 5 ? 2.735 -3.726 -3.161 1.00 0.50 5 ILE A C 7
ATOM 8078 O O . ILE A 1 5 ? 3.391 -4.644 -2.721 1.00 0.58 5 ILE A O 7
ATOM 8094 N N . PHE A 1 6 ? 2.686 -3.402 -4.429 1.00 0.52 6 PHE A N 7
ATOM 8095 C CA . PHE A 1 6 ? 3.421 -4.207 -5.453 1.00 0.57 6 PHE A CA 7
ATOM 8096 C C . PHE A 1 6 ? 4.627 -3.419 -5.968 1.00 0.56 6 PHE A C 7
ATOM 8097 O O . PHE A 1 6 ? 4.463 -2.545 -6.800 1.00 0.67 6 PHE A O 7
ATOM 8114 N N . GLY A 1 7 ? 5.789 -3.693 -5.431 1.00 0.58 7 GLY A N 7
ATOM 8115 C CA . GLY A 1 7 ? 7.013 -2.957 -5.892 1.00 0.63 7 GLY A CA 7
ATOM 8116 C C . GLY A 1 7 ? 8.140 -3.963 -6.111 1.00 0.77 7 GLY A C 7
ATOM 8117 O O . GLY A 1 7 ? 7.894 -5.056 -6.568 1.00 0.90 7 GLY A O 7
ATOM 8121 N N . ARG A 1 8 ? 9.339 -3.590 -5.763 1.00 0.97 8 ARG A N 7
ATOM 8122 C CA . ARG A 1 8 ? 10.496 -4.518 -5.949 1.00 1.23 8 ARG A CA 7
ATOM 8123 C C . ARG A 1 8 ? 11.096 -4.859 -4.577 1.00 1.72 8 ARG A C 7
ATOM 8124 O O . ARG A 1 8 ? 10.687 -4.313 -3.557 1.00 2.75 8 ARG A O 7
ATOM 8145 N N . SER A 1 9 ? 12.077 -5.718 -4.598 1.00 2.12 9 SER A N 7
ATOM 8146 C CA . SER A 1 9 ? 12.767 -6.145 -3.348 1.00 2.72 9 SER A CA 7
ATOM 8147 C C . SER A 1 9 ? 13.854 -5.123 -2.953 1.00 2.85 9 SER A C 7
ATOM 8148 O O . SER A 1 9 ? 15.038 -5.424 -2.926 1.00 3.50 9 SER A O 7
ATOM 8156 N N . GLY A 1 10 ? 13.432 -3.912 -2.686 1.00 2.83 10 GLY A N 7
ATOM 8157 C CA . GLY A 1 10 ? 14.422 -2.865 -2.286 1.00 3.29 10 GLY A CA 7
ATOM 8158 C C . GLY A 1 10 ? 14.588 -1.830 -3.391 1.00 2.95 10 GLY A C 7
ATOM 8159 O O . GLY A 1 10 ? 15.599 -1.802 -4.073 1.00 3.30 10 GLY A O 7
ATOM 8163 N N . CYS A 1 11 ? 13.556 -1.060 -3.601 1.00 2.52 11 CYS A N 7
ATOM 8164 C CA . CYS A 1 11 ? 13.603 0.007 -4.641 1.00 2.33 11 CYS A CA 7
ATOM 8165 C C . CYS A 1 11 ? 13.385 1.347 -3.937 1.00 2.18 11 CYS A C 7
ATOM 8166 O O . CYS A 1 11 ? 12.320 1.574 -3.408 1.00 2.26 11 CYS A O 7
ATOM 8173 N N . PRO A 1 12 ? 14.397 2.200 -3.909 1.00 2.34 12 PRO A N 7
ATOM 8174 C CA . PRO A 1 12 ? 14.351 3.458 -3.126 1.00 2.32 12 PRO A CA 7
ATOM 8175 C C . PRO A 1 12 ? 12.968 4.124 -3.135 1.00 2.15 12 PRO A C 7
ATOM 8176 O O . PRO A 1 12 ? 12.442 4.455 -2.090 1.00 2.47 12 PRO A O 7
ATOM 8187 N N . TYR A 1 13 ? 12.397 4.298 -4.301 1.00 2.01 13 TYR A N 7
ATOM 8188 C CA . TYR A 1 13 ? 11.052 4.957 -4.342 1.00 1.99 13 TYR A CA 7
ATOM 8189 C C . TYR A 1 13 ? 9.971 4.060 -3.731 1.00 1.68 13 TYR A C 7
ATOM 8190 O O . TYR A 1 13 ? 9.214 4.506 -2.890 1.00 1.96 13 TYR A O 7
ATOM 8208 N N . CYS A 1 14 ? 9.926 2.806 -4.111 1.00 1.27 14 CYS A N 7
ATOM 8209 C CA . CYS A 1 14 ? 8.852 1.933 -3.535 1.00 1.12 14 CYS A CA 7
ATOM 8210 C C . CYS A 1 14 ? 8.955 1.904 -2.012 1.00 1.02 14 CYS A C 7
ATOM 8211 O O . CYS A 1 14 ? 7.957 1.989 -1.310 1.00 1.19 14 CYS A O 7
ATOM 8218 N N . VAL A 1 15 ? 10.170 1.793 -1.542 1.00 0.90 15 VAL A N 7
ATOM 8219 C CA . VAL A 1 15 ? 10.413 1.743 -0.069 1.00 0.91 15 VAL A CA 7
ATOM 8220 C C . VAL A 1 15 ? 9.566 2.796 0.659 1.00 1.02 15 VAL A C 7
ATOM 8221 O O . VAL A 1 15 ? 9.214 2.618 1.807 1.00 1.35 15 VAL A O 7
ATOM 8234 N N . ARG A 1 16 ? 9.218 3.857 -0.019 1.00 0.81 16 ARG A N 7
ATOM 8235 C CA . ARG A 1 16 ? 8.393 4.884 0.636 1.00 0.97 16 ARG A CA 7
ATOM 8236 C C . ARG A 1 16 ? 6.955 4.371 0.768 1.00 0.94 16 ARG A C 7
ATOM 8237 O O . ARG A 1 16 ? 6.382 4.433 1.835 1.00 1.50 16 ARG A O 7
ATOM 8258 N N . ALA A 1 17 ? 6.394 3.882 -0.311 1.00 0.73 17 ALA A N 7
ATOM 8259 C CA . ALA A 1 17 ? 5.005 3.321 -0.230 1.00 0.71 17 ALA A CA 7
ATOM 8260 C C . ALA A 1 17 ? 5.019 2.288 0.898 1.00 0.66 17 ALA A C 7
ATOM 8261 O O . ALA A 1 17 ? 4.108 2.205 1.707 1.00 0.70 17 ALA A O 7
ATOM 8268 N N . LYS A 1 18 ? 6.095 1.530 0.915 1.00 0.70 18 LYS A N 7
ATOM 8269 C CA . LYS A 1 18 ? 6.254 0.494 1.963 1.00 0.77 18 LYS A CA 7
ATOM 8270 C C . LYS A 1 18 ? 6.132 1.169 3.324 1.00 0.65 18 LYS A C 7
ATOM 8271 O O . LYS A 1 18 ? 5.285 0.808 4.097 1.00 0.75 18 LYS A O 7
ATOM 8290 N N . ASP A 1 19 ? 6.991 2.125 3.591 1.00 0.64 19 ASP A N 7
ATOM 8291 C CA . ASP A 1 19 ? 6.908 2.821 4.897 1.00 0.70 19 ASP A CA 7
ATOM 8292 C C . ASP A 1 19 ? 5.505 3.369 5.109 1.00 0.61 19 ASP A C 7
ATOM 8293 O O . ASP A 1 19 ? 4.916 3.094 6.107 1.00 0.76 19 ASP A O 7
ATOM 8302 N N . LEU A 1 20 ? 5.004 4.127 4.180 1.00 0.61 20 LEU A N 7
ATOM 8303 C CA . LEU A 1 20 ? 3.629 4.679 4.359 1.00 0.60 20 LEU A CA 7
ATOM 8304 C C . LEU A 1 20 ? 2.669 3.578 4.836 1.00 0.56 20 LEU A C 7
ATOM 8305 O O . LEU A 1 20 ? 2.143 3.654 5.932 1.00 0.61 20 LEU A O 7
ATOM 8321 N N . ALA A 1 21 ? 2.513 2.550 4.040 1.00 0.59 21 ALA A N 7
ATOM 8322 C CA . ALA A 1 21 ? 1.581 1.462 4.445 1.00 0.69 21 ALA A CA 7
ATOM 8323 C C . ALA A 1 21 ? 2.036 0.807 5.749 1.00 0.80 21 ALA A C 7
ATOM 8324 O O . ALA A 1 21 ? 1.291 0.795 6.701 1.00 0.78 21 ALA A O 7
ATOM 8331 N N . GLU A 1 22 ? 3.248 0.332 5.796 1.00 1.03 22 GLU A N 7
ATOM 8332 C CA . GLU A 1 22 ? 3.725 -0.337 7.043 1.00 1.34 22 GLU A CA 7
ATOM 8333 C C . GLU A 1 22 ? 3.500 0.554 8.260 1.00 1.31 22 GLU A C 7
ATOM 8334 O O . GLU A 1 22 ? 2.888 0.160 9.233 1.00 1.39 22 GLU A O 7
ATOM 8346 N N . LYS A 1 23 ? 4.056 1.728 8.173 1.00 1.37 23 LYS A N 7
ATOM 8347 C CA . LYS A 1 23 ? 3.929 2.712 9.273 1.00 1.57 23 LYS A CA 7
ATOM 8348 C C . LYS A 1 23 ? 2.486 2.743 9.718 1.00 1.38 23 LYS A C 7
ATOM 8349 O O . LYS A 1 23 ? 2.208 2.512 10.862 1.00 1.61 23 LYS A O 7
ATOM 8368 N N . LEU A 1 24 ? 1.595 3.023 8.806 1.00 1.04 24 LEU A N 7
ATOM 8369 C CA . LEU A 1 24 ? 0.156 3.051 9.196 1.00 0.95 24 LEU A CA 7
ATOM 8370 C C . LEU A 1 24 ? -0.244 1.714 9.816 1.00 0.92 24 LEU A C 7
ATOM 8371 O O . LEU A 1 24 ? -0.949 1.672 10.794 1.00 1.05 24 LEU A O 7
ATOM 8387 N N . SER A 1 25 ? 0.157 0.660 9.181 1.00 0.93 25 SER A N 7
ATOM 8388 C CA . SER A 1 25 ? -0.163 -0.702 9.698 1.00 1.23 25 SER A CA 7
ATOM 8389 C C . SER A 1 25 ? 0.209 -0.829 11.184 1.00 1.53 25 SER A C 7
ATOM 8390 O O . SER A 1 25 ? -0.594 -1.247 11.992 1.00 1.48 25 SER A O 7
ATOM 8398 N N . ASN A 1 26 ? 1.410 -0.432 11.509 1.00 2.06 26 ASN A N 7
ATOM 8399 C CA . ASN A 1 26 ? 1.867 -0.520 12.935 1.00 2.53 26 ASN A CA 7
ATOM 8400 C C . ASN A 1 26 ? 1.357 0.658 13.782 1.00 2.59 26 ASN A C 7
ATOM 8401 O O . ASN A 1 26 ? 1.169 0.520 14.969 1.00 3.09 26 ASN A O 7
ATOM 8412 N N . GLU A 1 27 ? 1.151 1.778 13.156 1.00 2.40 27 GLU A N 7
ATOM 8413 C CA . GLU A 1 27 ? 0.696 2.992 13.895 1.00 2.66 27 GLU A CA 7
ATOM 8414 C C . GLU A 1 27 ? -0.812 3.249 13.742 1.00 2.41 27 GLU A C 7
ATOM 8415 O O . GLU A 1 27 ? -1.269 4.374 13.559 1.00 2.74 27 GLU A O 7
ATOM 8427 N N . ARG A 1 28 ? -1.572 2.201 13.817 1.00 2.35 28 ARG A N 7
ATOM 8428 C CA . ARG A 1 28 ? -3.045 2.367 13.709 1.00 2.17 28 ARG A CA 7
ATOM 8429 C C . ARG A 1 28 ? -3.737 1.284 14.533 1.00 2.01 28 ARG A C 7
ATOM 8430 O O . ARG A 1 28 ? -3.256 0.916 15.589 1.00 2.72 28 ARG A O 7
ATOM 8451 N N . ASP A 1 29 ? -4.844 0.811 14.032 1.00 1.76 29 ASP A N 7
ATOM 8452 C CA . ASP A 1 29 ? -5.636 -0.231 14.750 1.00 1.84 29 ASP A CA 7
ATOM 8453 C C . ASP A 1 29 ? -6.030 -1.325 13.748 1.00 1.50 29 ASP A C 7
ATOM 8454 O O . ASP A 1 29 ? -5.840 -2.504 13.982 1.00 2.07 29 ASP A O 7
ATOM 8463 N N . ASP A 1 30 ? -6.559 -0.883 12.628 1.00 1.23 30 ASP A N 7
ATOM 8464 C CA . ASP A 1 30 ? -6.980 -1.858 11.564 1.00 1.09 30 ASP A CA 7
ATOM 8465 C C . ASP A 1 30 ? -5.899 -1.963 10.476 1.00 1.22 30 ASP A C 7
ATOM 8466 O O . ASP A 1 30 ? -5.087 -2.864 10.518 1.00 2.77 30 ASP A O 7
ATOM 8475 N N . PHE A 1 31 ? -5.913 -1.017 9.559 1.00 1.01 31 PHE A N 7
ATOM 8476 C CA . PHE A 1 31 ? -4.934 -0.972 8.415 1.00 0.80 31 PHE A CA 7
ATOM 8477 C C . PHE A 1 31 ? -3.943 -2.159 8.403 1.00 0.76 31 PHE A C 7
ATOM 8478 O O . PHE A 1 31 ? -2.807 -2.026 8.828 1.00 0.94 31 PHE A O 7
ATOM 8495 N N . GLN A 1 32 ? -4.377 -3.311 7.952 1.00 0.81 32 GLN A N 7
ATOM 8496 C CA . GLN A 1 32 ? -3.418 -4.454 7.919 1.00 0.87 32 GLN A CA 7
ATOM 8497 C C . GLN A 1 32 ? -2.807 -4.489 6.534 1.00 0.84 32 GLN A C 7
ATOM 8498 O O . GLN A 1 32 ? -3.480 -4.771 5.564 1.00 1.48 32 GLN A O 7
ATOM 8512 N N . TYR A 1 33 ? -1.556 -4.199 6.467 1.00 0.83 33 TYR A N 7
ATOM 8513 C CA . TYR A 1 33 ? -0.903 -4.196 5.135 1.00 0.73 33 TYR A CA 7
ATOM 8514 C C . TYR A 1 33 ? 0.080 -5.361 4.994 1.00 0.80 33 TYR A C 7
ATOM 8515 O O . TYR A 1 33 ? 0.430 -6.025 5.952 1.00 0.92 33 TYR A O 7
ATOM 8533 N N . GLN A 1 34 ? 0.430 -5.602 3.771 1.00 0.78 34 GLN A N 7
ATOM 8534 C CA . GLN A 1 34 ? 1.416 -6.657 3.425 1.00 0.85 34 GLN A CA 7
ATOM 8535 C C . GLN A 1 34 ? 2.219 -6.104 2.244 1.00 0.78 34 GLN A C 7
ATOM 8536 O O . GLN A 1 34 ? 1.740 -5.224 1.540 1.00 0.91 34 GLN A O 7
ATOM 8550 N N . TYR A 1 35 ? 3.405 -6.604 2.035 1.00 0.68 35 TYR A N 7
ATOM 8551 C CA . TYR A 1 35 ? 4.206 -6.084 0.889 1.00 0.67 35 TYR A CA 7
ATOM 8552 C C . TYR A 1 35 ? 4.309 -7.166 -0.179 1.00 0.65 35 TYR A C 7
ATOM 8553 O O . TYR A 1 35 ? 4.293 -8.345 0.124 1.00 0.78 35 TYR A O 7
ATOM 8571 N N . VAL A 1 36 ? 4.399 -6.740 -1.405 1.00 0.56 36 VAL A N 7
ATOM 8572 C CA . VAL A 1 36 ? 4.517 -7.700 -2.530 1.00 0.55 36 VAL A CA 7
ATOM 8573 C C . VAL A 1 36 ? 5.654 -7.255 -3.472 1.00 0.56 36 VAL A C 7
ATOM 8574 O O . VAL A 1 36 ? 5.885 -6.068 -3.669 1.00 0.66 36 VAL A O 7
ATOM 8587 N N . ASP A 1 37 ? 6.306 -8.228 -4.052 1.00 0.53 37 ASP A N 7
ATOM 8588 C CA . ASP A 1 37 ? 7.460 -7.959 -4.966 1.00 0.59 37 ASP A CA 7
ATOM 8589 C C . ASP A 1 37 ? 7.169 -8.509 -6.367 1.00 0.61 37 ASP A C 7
ATOM 8590 O O . ASP A 1 37 ? 6.967 -9.706 -6.572 1.00 0.91 37 ASP A O 7
ATOM 8599 N N . ILE A 1 38 ? 7.196 -7.629 -7.320 1.00 0.67 38 ILE A N 7
ATOM 8600 C CA . ILE A 1 38 ? 6.920 -8.044 -8.709 1.00 0.76 38 ILE A CA 7
ATOM 8601 C C . ILE A 1 38 ? 7.883 -9.139 -9.177 1.00 0.83 38 ILE A C 7
ATOM 8602 O O . ILE A 1 38 ? 7.468 -9.993 -9.933 1.00 0.97 38 ILE A O 7
ATOM 8618 N N . ARG A 1 39 ? 9.103 -9.172 -8.683 1.00 0.85 39 ARG A N 7
ATOM 8619 C CA . ARG A 1 39 ? 10.032 -10.235 -9.192 1.00 0.94 39 ARG A CA 7
ATOM 8620 C C . ARG A 1 39 ? 9.852 -11.561 -8.436 1.00 0.90 39 ARG A C 7
ATOM 8621 O O . ARG A 1 39 ? 10.652 -12.467 -8.579 1.00 1.42 39 ARG A O 7
ATOM 8642 N N . ALA A 1 40 ? 8.829 -11.631 -7.624 1.00 0.86 40 ALA A N 7
ATOM 8643 C CA . ALA A 1 40 ? 8.533 -12.888 -6.875 1.00 1.01 40 ALA A CA 7
ATOM 8644 C C . ALA A 1 40 ? 7.235 -13.454 -7.452 1.00 1.11 40 ALA A C 7
ATOM 8645 O O . ALA A 1 40 ? 7.121 -14.650 -7.673 1.00 1.33 40 ALA A O 7
ATOM 8652 N N . GLU A 1 41 ? 6.289 -12.567 -7.671 1.00 1.01 41 GLU A N 7
ATOM 8653 C CA . GLU A 1 41 ? 4.991 -13.012 -8.263 1.00 1.23 41 GLU A CA 7
ATOM 8654 C C . GLU A 1 41 ? 5.215 -13.303 -9.763 1.00 1.28 41 GLU A C 7
ATOM 8655 O O . GLU A 1 41 ? 4.632 -14.217 -10.316 1.00 1.55 41 GLU A O 7
ATOM 8667 N N . GLY A 1 42 ? 6.055 -12.505 -10.387 1.00 1.19 42 GLY A N 7
ATOM 8668 C CA . GLY A 1 42 ? 6.352 -12.705 -11.846 1.00 1.32 42 GLY A CA 7
ATOM 8669 C C . GLY A 1 42 ? 5.646 -11.622 -12.654 1.00 1.50 42 GLY A C 7
ATOM 8670 O O . GLY A 1 42 ? 5.074 -11.880 -13.696 1.00 1.83 42 GLY A O 7
ATOM 8674 N N . ILE A 1 43 ? 5.775 -10.420 -12.185 1.00 1.39 43 ILE A N 7
ATOM 8675 C CA . ILE A 1 43 ? 5.096 -9.270 -12.843 1.00 1.67 43 ILE A CA 7
ATOM 8676 C C . ILE A 1 43 ? 6.077 -8.351 -13.586 1.00 1.85 43 ILE A C 7
ATOM 8677 O O . ILE A 1 43 ? 7.204 -8.157 -13.157 1.00 1.82 43 ILE A O 7
ATOM 8693 N N . THR A 1 44 ? 5.626 -7.792 -14.681 1.00 2.13 44 THR A N 7
ATOM 8694 C CA . THR A 1 44 ? 6.501 -6.861 -15.454 1.00 2.40 44 THR A CA 7
ATOM 8695 C C . THR A 1 44 ? 5.837 -5.479 -15.467 1.00 2.49 44 THR A C 7
ATOM 8696 O O . THR A 1 44 ? 6.010 -4.710 -14.538 1.00 3.48 44 THR A O 7
ATOM 8707 N N . LYS A 1 45 ? 5.078 -5.193 -16.494 1.00 1.89 45 LYS A N 7
ATOM 8708 C CA . LYS A 1 45 ? 4.382 -3.873 -16.563 1.00 1.99 45 LYS A CA 7
ATOM 8709 C C . LYS A 1 45 ? 2.941 -4.110 -17.012 1.00 2.01 45 LYS A C 7
ATOM 8710 O O . LYS A 1 45 ? 2.000 -3.797 -16.303 1.00 2.24 45 LYS A O 7
ATOM 8729 N N . GLU A 1 46 ? 2.822 -4.648 -18.199 1.00 2.12 46 GLU A N 7
ATOM 8730 C CA . GLU A 1 46 ? 1.484 -4.959 -18.793 1.00 2.18 46 GLU A CA 7
ATOM 8731 C C . GLU A 1 46 ? 0.490 -5.441 -17.721 1.00 2.03 46 GLU A C 7
ATOM 8732 O O . GLU A 1 46 ? -0.603 -4.911 -17.592 1.00 2.06 46 GLU A O 7
ATOM 8744 N N . ASP A 1 47 ? 0.893 -6.437 -16.968 1.00 1.93 47 ASP A N 7
ATOM 8745 C CA . ASP A 1 47 ? -0.025 -6.962 -15.917 1.00 1.89 47 ASP A CA 7
ATOM 8746 C C . ASP A 1 47 ? -0.400 -5.857 -14.934 1.00 1.82 47 ASP A C 7
ATOM 8747 O O . ASP A 1 47 ? -1.560 -5.588 -14.736 1.00 1.92 47 ASP A O 7
ATOM 8756 N N . LEU A 1 48 ? 0.587 -5.251 -14.324 1.00 1.70 48 LEU A N 7
ATOM 8757 C CA . LEU A 1 48 ? 0.282 -4.153 -13.353 1.00 1.70 48 LEU A CA 7
ATOM 8758 C C . LEU A 1 48 ? -0.678 -3.162 -13.976 1.00 1.83 48 LEU A C 7
ATOM 8759 O O . LEU A 1 48 ? -1.645 -2.808 -13.365 1.00 1.88 48 LEU A O 7
ATOM 8775 N N . GLN A 1 49 ? -0.410 -2.742 -15.175 1.00 1.95 49 GLN A N 7
ATOM 8776 C CA . GLN A 1 49 ? -1.348 -1.791 -15.824 1.00 2.10 49 GLN A CA 7
ATOM 8777 C C . GLN A 1 49 ? -2.750 -2.429 -15.850 1.00 2.05 49 GLN A C 7
ATOM 8778 O O . GLN A 1 49 ? -3.714 -1.830 -15.384 1.00 2.03 49 GLN A O 7
ATOM 8792 N N . GLN A 1 50 ? -2.810 -3.618 -16.390 1.00 2.11 50 GLN A N 7
ATOM 8793 C CA . GLN A 1 50 ? -4.098 -4.364 -16.474 1.00 2.18 50 GLN A CA 7
ATOM 8794 C C . GLN A 1 50 ? -4.789 -4.442 -15.101 1.00 1.95 50 GLN A 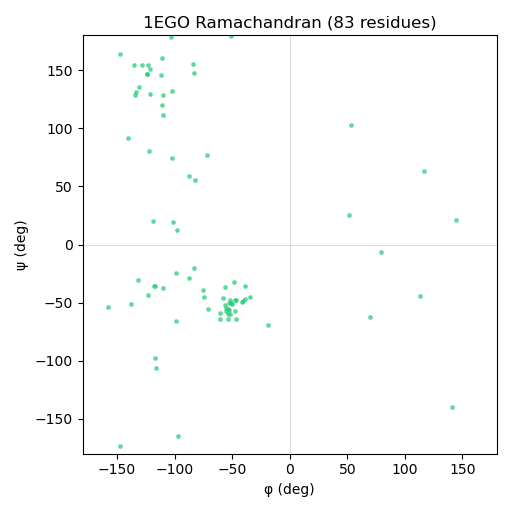C 7
ATOM 8795 O O . GLN A 1 50 ? -5.850 -3.891 -14.904 1.00 2.19 50 GLN A O 7
ATOM 8809 N N . LYS A 1 51 ? -4.146 -5.113 -14.188 1.00 1.60 51 LYS A N 7
ATOM 8810 C CA . LYS A 1 51 ? -4.695 -5.296 -12.817 1.00 1.50 51 LYS A CA 7
ATOM 8811 C C . LYS A 1 51 ? -4.961 -3.971 -12.117 1.00 1.30 51 LYS A C 7
ATOM 8812 O O . LYS A 1 51 ? -5.976 -3.810 -11.473 1.00 1.30 51 LYS A O 7
ATOM 8831 N N . ALA A 1 52 ? -4.012 -3.090 -12.207 1.00 1.56 52 ALA A N 7
ATOM 8832 C CA . ALA A 1 52 ? -4.144 -1.760 -11.554 1.00 1.65 52 ALA A CA 7
ATOM 8833 C C . ALA A 1 52 ? -5.384 -1.042 -12.074 1.00 1.76 52 ALA A C 7
ATOM 8834 O O . ALA A 1 52 ? -6.045 -0.313 -11.350 1.00 2.10 52 ALA A O 7
ATOM 8841 N N . GLY A 1 53 ? -5.615 -1.196 -13.348 1.00 1.73 53 GLY A N 7
ATOM 8842 C CA . GLY A 1 53 ? -6.810 -0.550 -13.962 1.00 2.02 53 GLY A CA 7
ATOM 8843 C C . GLY A 1 53 ? -6.433 0.859 -14.394 1.00 2.19 53 GLY A C 7
ATOM 8844 O O . GLY A 1 53 ? -7.193 1.793 -14.238 1.00 2.94 53 GLY A O 7
ATOM 8848 N N . LYS A 1 54 ? -5.250 0.987 -14.926 1.00 2.05 54 LYS A N 7
ATOM 8849 C CA . LYS A 1 54 ? -4.794 2.336 -15.370 1.00 2.33 54 LYS A CA 7
ATOM 8850 C C . LYS A 1 54 ? -4.504 2.336 -16.873 1.00 2.55 54 LYS A C 7
ATOM 8851 O O . LYS A 1 54 ? -4.169 1.318 -17.435 1.00 3.32 54 LYS A O 7
ATOM 8870 N N . PRO A 1 55 ? -4.663 3.490 -17.488 1.00 2.88 55 PRO A N 7
ATOM 8871 C CA . PRO A 1 55 ? -3.937 3.817 -18.735 1.00 3.35 55 PRO A CA 7
ATOM 8872 C C . PRO A 1 55 ? -2.611 4.505 -18.449 1.00 3.08 55 PRO A C 7
ATOM 8873 O O . PRO A 1 55 ? -1.670 4.456 -19.211 1.00 3.46 55 PRO A O 7
ATOM 8884 N N . VAL A 1 56 ? -2.610 5.111 -17.329 1.00 3.45 56 VAL A N 7
ATOM 8885 C CA . VAL A 1 56 ? -1.413 5.857 -16.836 1.00 3.81 56 VAL A CA 7
ATOM 8886 C C . VAL A 1 56 ? -0.948 5.234 -15.518 1.00 3.69 56 VAL A C 7
ATOM 8887 O O . VAL A 1 56 ? -1.611 5.360 -14.489 1.00 5.11 56 VAL A O 7
ATOM 8900 N N . GLU A 1 57 ? 0.169 4.553 -15.594 1.00 2.68 57 GLU A N 7
ATOM 8901 C CA . GLU A 1 57 ? 0.732 3.868 -14.390 1.00 3.17 57 GLU A CA 7
ATOM 8902 C C . GLU A 1 57 ? 2.122 4.405 -14.025 1.00 2.86 57 GLU A C 7
ATOM 8903 O O . GLU A 1 57 ? 2.742 5.136 -14.777 1.00 3.73 57 GLU A O 7
ATOM 8915 N N . THR A 1 58 ? 2.539 4.023 -12.856 1.00 2.72 58 THR A N 7
ATOM 8916 C CA . THR A 1 58 ? 3.872 4.407 -12.311 1.00 3.24 58 THR A CA 7
ATOM 8917 C C . THR A 1 58 ? 4.218 3.330 -11.282 1.00 2.62 58 THR A C 7
ATOM 8918 O O . THR A 1 58 ? 3.382 2.483 -11.029 1.00 2.41 58 THR A O 7
ATOM 8929 N N . VAL A 1 59 ? 5.394 3.355 -10.705 1.00 2.58 59 VAL A N 7
ATOM 8930 C CA . VAL A 1 59 ? 5.699 2.320 -9.675 1.00 2.08 59 VAL A CA 7
ATOM 8931 C C . VAL A 1 59 ? 5.883 3.014 -8.328 1.00 2.11 59 VAL A C 7
ATOM 8932 O O . VAL A 1 59 ? 6.216 4.187 -8.268 1.00 2.65 59 VAL A O 7
ATOM 8945 N N . PRO A 1 60 ? 5.680 2.273 -7.268 1.00 1.78 60 PRO A N 7
ATOM 8946 C CA . PRO A 1 60 ? 4.952 0.972 -7.277 1.00 1.34 60 PRO A CA 7
ATOM 8947 C C . PRO A 1 60 ? 3.439 1.180 -7.457 1.00 1.08 60 PRO A C 7
ATOM 8948 O O . PRO A 1 60 ? 2.976 2.280 -7.715 1.00 1.18 60 PRO A O 7
ATOM 8959 N N . GLN A 1 61 ? 2.704 0.105 -7.326 1.00 0.83 61 GLN A N 7
ATOM 8960 C CA . GLN A 1 61 ? 1.208 0.188 -7.450 1.00 0.64 61 GLN A CA 7
ATOM 8961 C C . GLN A 1 61 ? 0.605 -0.286 -6.122 1.00 0.54 61 GLN A C 7
ATOM 8962 O O . GLN A 1 61 ? 1.186 -1.151 -5.468 1.00 0.62 61 GLN A O 7
ATOM 8976 N N . ILE A 1 62 ? -0.522 0.279 -5.747 1.00 0.51 62 ILE A N 7
ATOM 8977 C CA . ILE A 1 62 ? -1.150 -0.116 -4.456 1.00 0.52 62 ILE A CA 7
ATOM 8978 C C . ILE A 1 62 ? -2.569 -0.623 -4.631 1.00 0.52 62 ILE A C 7
ATOM 8979 O O . ILE A 1 62 ? -3.361 -0.095 -5.395 1.00 0.58 62 ILE A O 7
ATOM 8995 N N . PHE A 1 63 ? -2.842 -1.595 -3.824 1.00 0.52 63 PHE A N 7
ATOM 8996 C CA . PHE A 1 63 ? -4.177 -2.245 -3.768 1.00 0.60 63 PHE A CA 7
ATOM 8997 C C . PHE A 1 63 ? -4.655 -2.111 -2.325 1.00 0.55 63 PHE A C 7
ATOM 8998 O O . PHE A 1 63 ? -3.923 -2.497 -1.430 1.00 0.60 63 PHE A O 7
ATOM 9015 N N . VAL A 1 64 ? -5.810 -1.551 -2.107 1.00 0.53 64 VAL A N 7
ATOM 9016 C CA . VAL A 1 64 ? -6.281 -1.438 -0.693 1.00 0.59 64 VAL A CA 7
ATOM 9017 C C . VAL A 1 64 ? -7.238 -2.614 -0.428 1.00 0.82 64 VAL A C 7
ATOM 9018 O O . VAL A 1 64 ? -7.390 -3.489 -1.252 1.00 1.69 64 VAL A O 7
ATOM 9031 N N . ASP A 1 65 ? -7.857 -2.604 0.699 1.00 1.45 65 ASP A N 7
ATOM 9032 C CA . ASP A 1 65 ? -8.788 -3.695 1.088 1.00 1.62 65 ASP A CA 7
ATOM 9033 C C . ASP A 1 65 ? -9.790 -4.039 -0.006 1.00 2.16 65 ASP A C 7
ATOM 9034 O O . ASP A 1 65 ? -10.136 -5.191 -0.188 1.00 2.63 65 ASP A O 7
ATOM 9043 N N . GLN A 1 66 ? -10.204 -3.048 -0.725 1.00 2.51 66 GLN A N 7
ATOM 9044 C CA . GLN A 1 66 ? -11.202 -3.315 -1.795 1.00 3.18 66 GLN A CA 7
ATOM 9045 C C . GLN A 1 66 ? -10.577 -3.556 -3.188 1.00 2.03 66 GLN A C 7
ATOM 9046 O O . GLN A 1 66 ? -10.592 -4.674 -3.672 1.00 2.33 66 GLN A O 7
ATOM 9060 N N . GLN A 1 67 ? -10.070 -2.527 -3.830 1.00 1.24 67 GLN A N 7
ATOM 9061 C CA . GLN A 1 67 ? -9.500 -2.705 -5.192 1.00 0.87 67 GLN A CA 7
ATOM 9062 C C . GLN A 1 67 ? -8.150 -1.998 -5.382 1.00 0.74 67 GLN A C 7
ATOM 9063 O O . GLN A 1 67 ? -7.521 -1.571 -4.421 1.00 0.74 67 GLN A O 7
ATOM 9077 N N . HIS A 1 68 ? -7.731 -1.896 -6.629 1.00 1.03 68 HIS A N 7
ATOM 9078 C CA . HIS A 1 68 ? -6.458 -1.178 -6.893 1.00 0.97 68 HIS A CA 7
ATOM 9079 C C . HIS A 1 68 ? -6.771 0.285 -6.610 1.00 0.79 68 HIS A C 7
ATOM 9080 O O . HIS A 1 68 ? -7.835 0.761 -6.969 1.00 0.95 68 HIS A O 7
ATOM 9094 N N . ILE A 1 69 ? -5.861 0.975 -6.012 1.00 0.68 69 ILE A N 7
ATOM 9095 C CA . ILE A 1 69 ? -6.136 2.399 -5.677 1.00 0.77 69 ILE A CA 7
ATOM 9096 C C . ILE A 1 69 ? -5.340 3.327 -6.589 1.00 0.89 69 ILE A C 7
ATOM 9097 O O . ILE A 1 69 ? -5.837 4.365 -6.984 1.00 1.12 69 ILE A O 7
ATOM 9113 N N . GLY A 1 70 ? -4.155 2.921 -6.949 1.00 0.88 70 GLY A N 7
ATOM 9114 C CA . GLY A 1 70 ? -3.326 3.779 -7.846 1.00 1.14 70 GLY A CA 7
ATOM 9115 C C . GLY A 1 70 ? -1.857 3.709 -7.449 1.00 0.88 70 GLY A C 7
ATOM 9116 O O . GLY A 1 70 ? -1.406 2.695 -6.947 1.00 1.74 70 GLY A O 7
ATOM 9120 N N . GLY A 1 71 ? -1.142 4.775 -7.689 1.00 0.96 71 GLY A N 7
ATOM 9121 C CA . GLY A 1 71 ? 0.313 4.798 -7.341 1.00 0.91 71 GLY A CA 7
ATOM 9122 C C . GLY A 1 71 ? 0.516 5.469 -5.983 1.00 0.90 71 GLY A C 7
ATOM 9123 O O . GLY A 1 71 ? -0.438 5.736 -5.278 1.00 1.64 71 GLY A O 7
ATOM 9127 N N . TYR A 1 72 ? 1.753 5.758 -5.650 1.00 0.89 72 TYR A N 7
ATOM 9128 C CA . TYR A 1 72 ? 2.011 6.401 -4.318 1.00 0.77 72 TYR A CA 7
ATOM 9129 C C . TYR A 1 72 ? 1.134 7.645 -4.137 1.00 0.75 72 TYR A C 7
ATOM 9130 O O . TYR A 1 72 ? 0.522 7.802 -3.103 1.00 0.92 72 TYR A O 7
ATOM 9148 N N . THR A 1 73 ? 1.083 8.501 -5.118 1.00 0.86 73 THR A N 7
ATOM 9149 C CA . THR A 1 73 ? 0.233 9.721 -4.983 1.00 0.95 73 THR A CA 7
ATOM 9150 C C . THR A 1 73 ? -1.242 9.318 -4.828 1.00 0.98 73 THR A C 7
ATOM 9151 O O . THR A 1 73 ? -1.873 9.612 -3.831 1.00 1.19 73 THR A O 7
ATOM 9162 N N . ASP A 1 74 ? -1.731 8.667 -5.842 1.00 1.02 74 ASP A N 7
ATOM 9163 C CA . ASP A 1 74 ? -3.148 8.194 -5.872 1.00 1.13 74 ASP A CA 7
ATOM 9164 C C . ASP A 1 74 ? -3.514 7.597 -4.509 1.00 1.06 74 ASP A C 7
ATOM 9165 O O . ASP A 1 74 ? -4.465 8.000 -3.871 1.00 1.24 74 ASP A O 7
ATOM 9174 N N . PHE A 1 75 ? -2.714 6.658 -4.091 1.00 0.86 75 PHE A N 7
ATOM 9175 C CA . PHE A 1 75 ? -2.944 5.993 -2.785 1.00 0.84 75 PHE A CA 7
ATOM 9176 C C . PHE A 1 75 ? -2.861 7.029 -1.666 1.00 0.90 75 PHE A C 7
ATOM 9177 O O . PHE A 1 75 ? -3.789 7.187 -0.918 1.00 1.11 75 PHE A O 7
ATOM 9194 N N . ALA A 1 76 ? -1.752 7.716 -1.571 1.00 0.78 76 ALA A N 7
ATOM 9195 C CA . ALA A 1 76 ? -1.600 8.755 -0.501 1.00 0.88 76 ALA A CA 7
ATOM 9196 C C . ALA A 1 76 ? -2.889 9.575 -0.368 1.00 0.98 76 ALA A C 7
ATOM 9197 O O . ALA A 1 76 ? -3.468 9.678 0.699 1.00 1.06 76 ALA A O 7
ATOM 9204 N N . ALA A 1 77 ? -3.311 10.126 -1.476 1.00 1.03 77 ALA A N 7
ATOM 9205 C CA . ALA A 1 77 ? -4.558 10.941 -1.482 1.00 1.20 77 ALA A CA 7
ATOM 9206 C C . ALA A 1 77 ? -5.714 10.060 -1.018 1.00 1.18 77 ALA A C 7
ATOM 9207 O O . ALA A 1 77 ? -6.361 10.364 -0.043 1.00 1.25 77 ALA A O 7
ATOM 9214 N N . TRP A 1 78 ? -5.925 8.974 -1.717 1.00 1.11 78 TRP A N 7
ATOM 9215 C CA . TRP A 1 78 ? -7.022 8.042 -1.332 1.00 1.11 78 TRP A CA 7
ATOM 9216 C C . TRP A 1 78 ? -7.034 7.885 0.192 1.00 1.06 78 TRP A C 7
ATOM 9217 O O . TRP A 1 78 ? -8.063 7.995 0.819 1.00 1.19 78 TRP A O 7
ATOM 9238 N N . VAL A 1 79 ? -5.871 7.661 0.752 1.00 0.94 79 VAL A N 7
ATOM 9239 C CA . VAL A 1 79 ? -5.750 7.506 2.236 1.00 1.00 79 VAL A CA 7
ATOM 9240 C C . VAL A 1 79 ? -6.184 8.802 2.922 1.00 1.13 79 VAL A C 7
ATOM 9241 O O . VAL A 1 79 ? -6.747 8.772 3.997 1.00 1.11 79 VAL A O 7
ATOM 9254 N N . LYS A 1 80 ? -5.860 9.910 2.315 1.00 1.43 80 LYS A N 7
ATOM 9255 C CA . LYS A 1 80 ? -6.248 11.229 2.880 1.00 1.67 80 LYS A CA 7
ATOM 9256 C C . LYS A 1 80 ? -7.565 11.749 2.283 1.00 2.09 80 LYS A C 7
ATOM 9257 O O . LYS A 1 80 ? -7.821 12.944 2.288 1.00 3.31 80 LYS A O 7
ATOM 9276 N N . GLU A 1 81 ? -8.354 10.846 1.766 1.00 1.55 81 GLU A N 7
ATOM 9277 C CA . GLU A 1 81 ? -9.678 11.240 1.187 1.00 1.83 81 GLU A CA 7
ATOM 9278 C C . GLU A 1 81 ? -10.774 10.268 1.661 1.00 1.86 81 GLU A C 7
ATOM 9279 O O . GLU A 1 81 ? -11.867 10.677 1.991 1.00 2.01 81 GLU A O 7
ATOM 9291 N N . ASN A 1 82 ? -10.444 9.000 1.694 1.00 1.93 82 ASN A N 7
ATOM 9292 C CA . ASN A 1 82 ? -11.430 7.965 2.134 1.00 1.97 82 ASN A CA 7
ATOM 9293 C C . ASN A 1 82 ? -11.325 7.661 3.635 1.00 1.99 82 ASN A C 7
ATOM 9294 O O . ASN A 1 82 ? -12.277 7.183 4.208 1.00 2.12 82 ASN A O 7
ATOM 9305 N N . LEU A 1 83 ? -10.194 7.913 4.255 1.00 1.92 83 LEU A N 7
ATOM 9306 C CA . LEU A 1 83 ? -10.098 7.591 5.722 1.00 2.06 83 LEU A CA 7
ATOM 9307 C C . LEU A 1 83 ? -10.267 8.858 6.573 1.00 2.31 83 LEU A C 7
ATOM 9308 O O . LEU A 1 83 ? -10.006 8.841 7.766 1.00 2.28 83 LEU A O 7
ATOM 9324 N N . ASP A 1 84 ? -10.719 9.911 5.948 1.00 2.70 84 ASP A N 7
ATOM 9325 C CA . ASP A 1 84 ? -10.903 11.198 6.690 1.00 2.99 84 ASP A CA 7
ATOM 9326 C C . ASP A 1 84 ? -12.385 11.588 6.747 1.00 3.53 84 ASP A C 7
ATOM 9327 O O . ASP A 1 84 ? -12.957 11.668 7.818 1.00 3.94 84 ASP A O 7
ATOM 9336 N N . ALA A 1 85 ? -12.964 11.838 5.603 1.00 3.90 85 ALA A N 7
ATOM 9337 C CA . ALA A 1 85 ? -14.410 12.207 5.551 1.00 4.73 85 ALA A CA 7
ATOM 9338 C C . ALA A 1 85 ? -15.113 11.250 4.572 1.00 5.99 85 ALA A C 7
ATOM 9339 O O . ALA A 1 85 ? -15.461 11.701 3.493 1.00 7.07 85 ALA A O 7
ATOM 9346 N N . MET A 1 1 ? -7.509 -3.875 7.988 1.00 2.51 1 MET A N 8
ATOM 9347 C CA . MET A 1 1 ? -7.540 -3.585 6.531 1.00 1.70 1 MET A CA 8
ATOM 9348 C C . MET A 1 1 ? -6.383 -4.365 5.908 1.00 1.39 1 MET A C 8
ATOM 9349 O O . MET A 1 1 ? -5.386 -4.575 6.580 1.00 1.67 1 MET A O 8
ATOM 9363 N N . GLN A 1 2 ? -6.516 -4.766 4.665 1.00 1.05 2 GLN A N 8
ATOM 9364 C CA . GLN A 1 2 ? -5.417 -5.531 4.009 1.00 0.99 2 GLN A CA 8
ATOM 9365 C C . GLN A 1 2 ? -4.971 -4.800 2.741 1.00 0.91 2 GLN A C 8
ATOM 9366 O O . GLN A 1 2 ? -5.439 -5.075 1.648 1.00 1.49 2 GLN A O 8
ATOM 9380 N N . THR A 1 3 ? -4.088 -3.869 2.912 1.00 0.56 3 THR A N 8
ATOM 9381 C CA . THR A 1 3 ? -3.594 -3.114 1.738 1.00 0.60 3 THR A CA 8
ATOM 9382 C C . THR A 1 3 ? -2.386 -3.865 1.156 1.00 0.53 3 THR A C 8
ATOM 9383 O O . THR A 1 3 ? -1.476 -4.227 1.875 1.00 0.68 3 THR A O 8
ATOM 9394 N N . VAL A 1 4 ? -2.390 -4.075 -0.136 1.00 0.52 4 VAL A N 8
ATOM 9395 C CA . VAL A 1 4 ? -1.265 -4.815 -0.794 1.00 0.48 4 VAL A CA 8
ATOM 9396 C C . VAL A 1 4 ? -0.501 -3.850 -1.689 1.00 0.48 4 VAL A C 8
ATOM 9397 O O . VAL A 1 4 ? -1.102 -3.031 -2.371 1.00 0.52 4 VAL A O 8
ATOM 9410 N N . ILE A 1 5 ? 0.797 -3.965 -1.644 1.00 0.48 5 ILE A N 8
ATOM 9411 C CA . ILE A 1 5 ? 1.651 -3.076 -2.476 1.00 0.50 5 ILE A CA 8
ATOM 9412 C C . ILE A 1 5 ? 2.396 -3.916 -3.513 1.00 0.50 5 ILE A C 8
ATOM 9413 O O . ILE A 1 5 ? 3.159 -4.787 -3.144 1.00 0.54 5 ILE A O 8
ATOM 9429 N N . PHE A 1 6 ? 2.175 -3.635 -4.772 1.00 0.52 6 PHE A N 8
ATOM 9430 C CA . PHE A 1 6 ? 2.874 -4.383 -5.855 1.00 0.54 6 PHE A CA 8
ATOM 9431 C C . PHE A 1 6 ? 4.127 -3.561 -6.151 1.00 0.55 6 PHE A C 8
ATOM 9432 O O . PHE A 1 6 ? 4.109 -2.697 -7.014 1.00 0.61 6 PHE A O 8
ATOM 9449 N N . GLY A 1 7 ? 5.173 -3.799 -5.409 1.00 0.67 7 GLY A N 8
ATOM 9450 C CA . GLY A 1 7 ? 6.408 -2.992 -5.634 1.00 0.80 7 GLY A CA 8
ATOM 9451 C C . GLY A 1 7 ? 7.542 -3.875 -6.105 1.00 0.83 7 GLY A C 8
ATOM 9452 O O . GLY A 1 7 ? 7.333 -5.013 -6.486 1.00 0.94 7 GLY A O 8
ATOM 9456 N N . ARG A 1 8 ? 8.716 -3.323 -6.107 1.00 0.92 8 ARG A N 8
ATOM 9457 C CA . ARG A 1 8 ? 9.896 -4.108 -6.531 1.00 1.14 8 ARG A CA 8
ATOM 9458 C C . ARG A 1 8 ? 10.793 -4.347 -5.314 1.00 1.41 8 ARG A C 8
ATOM 9459 O O . ARG A 1 8 ? 11.067 -3.438 -4.538 1.00 2.23 8 ARG A O 8
ATOM 9480 N N . SER A 1 9 ? 11.214 -5.570 -5.163 1.00 2.02 9 SER A N 8
ATOM 9481 C CA . SER A 1 9 ? 12.114 -5.927 -4.032 1.00 2.57 9 SER A CA 8
ATOM 9482 C C . SER A 1 9 ? 13.483 -5.259 -4.219 1.00 2.69 9 SER A C 8
ATOM 9483 O O . SER A 1 9 ? 14.316 -5.761 -4.961 1.00 3.40 9 SER A O 8
ATOM 9491 N N . GLY A 1 10 ? 13.642 -4.108 -3.620 1.00 2.60 10 GLY A N 8
ATOM 9492 C CA . GLY A 1 10 ? 14.943 -3.370 -3.720 1.00 2.92 10 GLY A CA 8
ATOM 9493 C C . GLY A 1 10 ? 14.819 -2.182 -4.674 1.00 2.68 10 GLY A C 8
ATOM 9494 O O . GLY A 1 10 ? 15.808 -1.710 -5.204 1.00 2.94 10 GLY A O 8
ATOM 9498 N N . CYS A 1 11 ? 13.610 -1.725 -4.858 1.00 2.40 11 CYS A N 8
ATOM 9499 C CA . CYS A 1 11 ? 13.377 -0.570 -5.774 1.00 2.30 11 CYS A CA 8
ATOM 9500 C C . CYS A 1 11 ? 13.122 0.712 -4.976 1.00 2.15 11 CYS A C 8
ATOM 9501 O O . CYS A 1 11 ? 12.121 0.834 -4.281 1.00 2.20 11 CYS A O 8
ATOM 9508 N N . PRO A 1 12 ? 14.023 1.665 -5.117 1.00 2.30 12 PRO A N 8
ATOM 9509 C CA . PRO A 1 12 ? 14.189 2.762 -4.127 1.00 2.40 12 PRO A CA 8
ATOM 9510 C C . PRO A 1 12 ? 12.886 3.543 -3.927 1.00 2.11 12 PRO A C 8
ATOM 9511 O O . PRO A 1 12 ? 12.614 4.052 -2.839 1.00 2.38 12 PRO A O 8
ATOM 9522 N N . TYR A 1 13 ? 12.119 3.609 -4.986 1.00 2.08 13 TYR A N 8
ATOM 9523 C CA . TYR A 1 13 ? 10.831 4.355 -4.925 1.00 1.92 13 TYR A CA 8
ATOM 9524 C C . TYR A 1 13 ? 9.676 3.421 -4.556 1.00 1.51 13 TYR A C 8
ATOM 9525 O O . TYR A 1 13 ? 8.820 3.802 -3.785 1.00 1.58 13 TYR A O 8
ATOM 9543 N N . CYS A 1 14 ? 9.694 2.209 -5.051 1.00 1.30 14 CYS A N 8
ATOM 9544 C CA . CYS A 1 14 ? 8.566 1.286 -4.725 1.00 1.12 14 CYS A CA 8
ATOM 9545 C C . CYS A 1 14 ? 8.368 1.250 -3.211 1.00 1.00 14 CYS A C 8
ATOM 9546 O O . CYS A 1 14 ? 7.259 1.348 -2.715 1.00 1.13 14 CYS A O 8
ATOM 9553 N N . VAL A 1 15 ? 9.467 1.136 -2.522 1.00 1.00 15 VAL A N 8
ATOM 9554 C CA . VAL A 1 15 ? 9.417 1.104 -1.029 1.00 1.03 15 VAL A CA 8
ATOM 9555 C C . VAL A 1 15 ? 8.501 2.226 -0.468 1.00 1.00 15 VAL A C 8
ATOM 9556 O O . VAL A 1 15 ? 7.746 1.991 0.450 1.00 1.14 15 VAL A O 8
ATOM 9569 N N . ARG A 1 16 ? 8.586 3.409 -1.043 1.00 0.94 16 ARG A N 8
ATOM 9570 C CA . ARG A 1 16 ? 7.750 4.578 -0.565 1.00 0.97 16 ARG A CA 8
ATOM 9571 C C . ARG A 1 16 ? 6.301 4.182 -0.310 1.00 0.97 16 ARG A C 8
ATOM 9572 O O . ARG A 1 16 ? 5.701 4.640 0.644 1.00 1.31 16 ARG A O 8
ATOM 9593 N N . ALA A 1 17 ? 5.775 3.317 -1.127 1.00 0.98 17 ALA A N 8
ATOM 9594 C CA . ALA A 1 17 ? 4.364 2.883 -0.901 1.00 0.94 17 ALA A CA 8
ATOM 9595 C C . ALA A 1 17 ? 4.295 2.163 0.451 1.00 0.87 17 ALA A C 8
ATOM 9596 O O . ALA A 1 17 ? 3.384 2.366 1.238 1.00 0.97 17 ALA A O 8
ATOM 9603 N N . LYS A 1 18 ? 5.289 1.362 0.720 1.00 0.75 18 LYS A N 8
ATOM 9604 C CA . LYS A 1 18 ? 5.291 0.618 2.003 1.00 0.82 18 LYS A CA 8
ATOM 9605 C C . LYS A 1 18 ? 5.603 1.552 3.166 1.00 0.76 18 LYS A C 8
ATOM 9606 O O . LYS A 1 18 ? 5.177 1.298 4.280 1.00 0.73 18 LYS A O 8
ATOM 9625 N N . ASP A 1 19 ? 6.411 2.544 2.941 1.00 0.87 19 ASP A N 8
ATOM 9626 C CA . ASP A 1 19 ? 6.692 3.480 4.056 1.00 0.95 19 ASP A CA 8
ATOM 9627 C C . ASP A 1 19 ? 5.367 3.949 4.644 1.00 0.76 19 ASP A C 8
ATOM 9628 O O . ASP A 1 19 ? 5.099 3.740 5.812 1.00 0.72 19 ASP A O 8
ATOM 9637 N N . LEU A 1 20 ? 4.547 4.531 3.805 1.00 0.73 20 LEU A N 8
ATOM 9638 C CA . LEU A 1 20 ? 3.216 5.036 4.278 1.00 0.65 20 LEU A CA 8
ATOM 9639 C C . LEU A 1 20 ? 2.462 4.023 5.160 1.00 0.67 20 LEU A C 8
ATOM 9640 O O . LEU A 1 20 ? 2.150 4.322 6.298 1.00 0.85 20 LEU A O 8
ATOM 9656 N N . ALA A 1 21 ? 2.149 2.873 4.616 1.00 0.69 21 ALA A N 8
ATOM 9657 C CA . ALA A 1 21 ? 1.400 1.835 5.405 1.00 0.87 21 ALA A CA 8
ATOM 9658 C C . ALA A 1 21 ? 1.865 1.754 6.871 1.00 1.11 21 ALA A C 8
ATOM 9659 O O . ALA A 1 21 ? 1.041 1.587 7.758 1.00 1.09 21 ALA A O 8
ATOM 9666 N N . GLU A 1 22 ? 3.153 1.859 7.114 1.00 1.40 22 GLU A N 8
ATOM 9667 C CA . GLU A 1 22 ? 3.635 1.784 8.530 1.00 1.73 22 GLU A CA 8
ATOM 9668 C C . GLU A 1 22 ? 2.922 2.845 9.387 1.00 1.75 22 GLU A C 8
ATOM 9669 O O . GLU A 1 22 ? 2.389 2.569 10.453 1.00 1.86 22 GLU A O 8
ATOM 9681 N N . LYS A 1 23 ? 2.949 4.052 8.888 1.00 1.74 23 LYS A N 8
ATOM 9682 C CA . LYS A 1 23 ? 2.293 5.193 9.612 1.00 1.92 23 LYS A CA 8
ATOM 9683 C C . LYS A 1 23 ? 0.898 4.775 10.113 1.00 1.69 23 LYS A C 8
ATOM 9684 O O . LYS A 1 23 ? 0.562 4.945 11.267 1.00 1.97 23 LYS A O 8
ATOM 9703 N N . LEU A 1 24 ? 0.170 4.164 9.220 1.00 1.23 24 LEU A N 8
ATOM 9704 C CA . LEU A 1 24 ? -1.233 3.716 9.517 1.00 1.06 24 LEU A CA 8
ATOM 9705 C C . LEU A 1 24 ? -1.280 2.508 10.462 1.00 0.92 24 LEU A C 8
ATOM 9706 O O . LEU A 1 24 ? -2.047 2.482 11.420 1.00 0.95 24 LEU A O 8
ATOM 9722 N N . SER A 1 25 ? -0.519 1.503 10.139 1.00 0.85 25 SER A N 8
ATOM 9723 C CA . SER A 1 25 ? -0.501 0.280 10.996 1.00 0.82 25 SER A CA 8
ATOM 9724 C C . SER A 1 25 ? -0.147 0.635 12.443 1.00 0.98 25 SER A C 8
ATOM 9725 O O . SER A 1 25 ? -0.540 -0.050 13.362 1.00 1.13 25 SER A O 8
ATOM 9733 N N . ASN A 1 26 ? 0.577 1.713 12.615 1.00 1.09 26 ASN A N 8
ATOM 9734 C CA . ASN A 1 26 ? 0.955 2.149 13.998 1.00 1.32 26 ASN A CA 8
ATOM 9735 C C . ASN A 1 26 ? -0.071 3.159 14.541 1.00 1.34 26 ASN A C 8
ATOM 9736 O O . ASN A 1 26 ? 0.253 3.971 15.390 1.00 1.84 26 ASN A O 8
ATOM 9747 N N . GLU A 1 27 ? -1.269 3.103 14.008 1.00 1.61 27 GLU A N 8
ATOM 9748 C CA . GLU A 1 27 ? -2.355 4.019 14.454 1.00 2.04 27 GLU A CA 8
ATOM 9749 C C . GLU A 1 27 ? -3.677 3.261 14.624 1.00 2.24 27 GLU A C 8
ATOM 9750 O O . GLU A 1 27 ? -4.342 3.371 15.637 1.00 2.90 27 GLU A O 8
ATOM 9762 N N . ARG A 1 28 ? -4.025 2.508 13.608 1.00 1.89 28 ARG A N 8
ATOM 9763 C CA . ARG A 1 28 ? -5.315 1.759 13.646 1.00 2.18 28 ARG A CA 8
ATOM 9764 C C . ARG A 1 28 ? -5.087 0.249 13.820 1.00 2.05 28 ARG A C 8
ATOM 9765 O O . ARG A 1 28 ? -4.434 -0.374 13.000 1.00 2.64 28 ARG A O 8
ATOM 9786 N N . ASP A 1 29 ? -5.702 -0.291 14.851 1.00 2.56 29 ASP A N 8
ATOM 9787 C CA . ASP A 1 29 ? -5.595 -1.752 15.182 1.00 2.68 29 ASP A CA 8
ATOM 9788 C C . ASP A 1 29 ? -6.437 -2.554 14.190 1.00 2.31 29 ASP A C 8
ATOM 9789 O O . ASP A 1 29 ? -7.363 -3.263 14.548 1.00 3.16 29 ASP A O 8
ATOM 9798 N N . ASP A 1 30 ? -6.066 -2.417 12.957 1.00 2.14 30 ASP A N 8
ATOM 9799 C CA . ASP A 1 30 ? -6.796 -3.099 11.867 1.00 1.73 30 ASP A CA 8
ATOM 9800 C C . ASP A 1 30 ? -5.956 -3.080 10.588 1.00 1.75 30 ASP A C 8
ATOM 9801 O O . ASP A 1 30 ? -5.914 -4.046 9.846 1.00 2.70 30 ASP A O 8
ATOM 9810 N N . PHE A 1 31 ? -5.336 -1.963 10.339 1.00 0.99 31 PHE A N 8
ATOM 9811 C CA . PHE A 1 31 ? -4.503 -1.831 9.111 1.00 0.89 31 PHE A CA 8
ATOM 9812 C C . PHE A 1 31 ? -3.286 -2.770 9.197 1.00 0.92 31 PHE A C 8
ATOM 9813 O O . PHE A 1 31 ? -2.317 -2.467 9.870 1.00 0.95 31 PHE A O 8
ATOM 9830 N N . GLN A 1 32 ? -3.361 -3.885 8.494 1.00 1.07 32 GLN A N 8
ATOM 9831 C CA . GLN A 1 32 ? -2.234 -4.873 8.521 1.00 1.19 32 GLN A CA 8
ATOM 9832 C C . GLN A 1 32 ? -1.237 -4.605 7.407 1.00 1.61 32 GLN A C 8
ATOM 9833 O O . GLN A 1 32 ? -0.076 -4.421 7.642 1.00 3.74 32 GLN A O 8
ATOM 9847 N N . TYR A 1 33 ? -1.792 -4.572 6.255 1.00 0.80 33 TYR A N 8
ATOM 9848 C CA . TYR A 1 33 ? -1.038 -4.328 4.955 1.00 0.67 33 TYR A CA 8
ATOM 9849 C C . TYR A 1 33 ? 0.076 -5.373 4.680 1.00 0.65 33 TYR A C 8
ATOM 9850 O O . TYR A 1 33 ? 0.683 -5.913 5.580 1.00 0.69 33 TYR A O 8
ATOM 9868 N N . GLN A 1 34 ? 0.316 -5.614 3.410 1.00 0.63 34 GLN A N 8
ATOM 9869 C CA . GLN A 1 34 ? 1.352 -6.616 2.982 1.00 0.66 34 GLN A CA 8
ATOM 9870 C C . GLN A 1 34 ? 2.148 -6.098 1.769 1.00 0.61 34 GLN A C 8
ATOM 9871 O O . GLN A 1 34 ? 1.588 -5.484 0.869 1.00 0.58 34 GLN A O 8
ATOM 9885 N N . TYR A 1 35 ? 3.415 -6.424 1.732 1.00 0.66 35 TYR A N 8
ATOM 9886 C CA . TYR A 1 35 ? 4.249 -5.973 0.580 1.00 0.62 35 TYR A CA 8
ATOM 9887 C C . TYR A 1 35 ? 4.352 -7.136 -0.394 1.00 0.56 35 TYR A C 8
ATOM 9888 O O . TYR A 1 35 ? 4.492 -8.278 0.015 1.00 0.67 3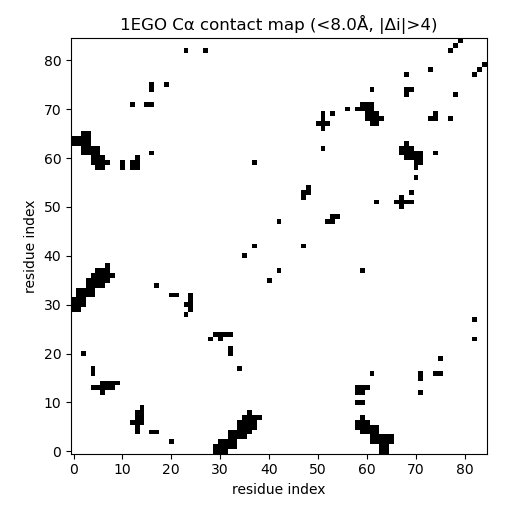5 TYR A O 8
ATOM 9906 N N . VAL A 1 36 ? 4.240 -6.819 -1.649 1.00 0.51 36 VAL A N 8
ATOM 9907 C CA . VAL A 1 36 ? 4.339 -7.846 -2.711 1.00 0.50 36 VAL A CA 8
ATOM 9908 C C . VAL A 1 36 ? 5.428 -7.384 -3.690 1.00 0.51 36 VAL A C 8
ATOM 9909 O O . VAL A 1 36 ? 5.527 -6.200 -3.963 1.00 0.60 36 VAL A O 8
ATOM 9922 N N . ASP A 1 37 ? 6.163 -8.327 -4.221 1.00 0.51 37 ASP A N 8
ATOM 9923 C CA . ASP A 1 37 ? 7.288 -8.003 -5.158 1.00 0.57 37 ASP A CA 8
ATOM 9924 C C . ASP A 1 37 ? 7.027 -8.542 -6.563 1.00 0.58 37 ASP A C 8
ATOM 9925 O O . ASP A 1 37 ? 6.948 -9.741 -6.773 1.00 0.89 37 ASP A O 8
ATOM 9934 N N . ILE A 1 38 ? 6.950 -7.656 -7.514 1.00 0.59 38 ILE A N 8
ATOM 9935 C CA . ILE A 1 38 ? 6.699 -8.119 -8.911 1.00 0.66 38 ILE A CA 8
ATOM 9936 C C . ILE A 1 38 ? 7.794 -9.111 -9.373 1.00 0.79 38 ILE A C 8
ATOM 9937 O O . ILE A 1 38 ? 7.566 -9.869 -10.293 1.00 1.05 38 ILE A O 8
ATOM 9953 N N . ARG A 1 39 ? 8.938 -9.097 -8.711 1.00 0.82 39 ARG A N 8
ATOM 9954 C CA . ARG A 1 39 ? 10.064 -10.005 -9.094 1.00 1.05 39 ARG A CA 8
ATOM 9955 C C . ARG A 1 39 ? 9.935 -11.363 -8.398 1.00 0.98 39 ARG A C 8
ATOM 9956 O O . ARG A 1 39 ? 10.666 -12.282 -8.707 1.00 1.44 39 ARG A O 8
ATOM 9977 N N . ALA A 1 40 ? 9.032 -11.462 -7.465 1.00 0.82 40 ALA A N 8
ATOM 9978 C CA . ALA A 1 40 ? 8.823 -12.748 -6.741 1.00 0.91 40 ALA A CA 8
ATOM 9979 C C . ALA A 1 40 ? 7.617 -13.440 -7.368 1.00 1.00 40 ALA A C 8
ATOM 9980 O O . ALA A 1 40 ? 7.597 -14.647 -7.550 1.00 1.17 40 ALA A O 8
ATOM 9987 N N . GLU A 1 41 ? 6.639 -12.630 -7.689 1.00 0.96 41 GLU A N 8
ATOM 9988 C CA . GLU A 1 41 ? 5.402 -13.176 -8.330 1.00 1.16 41 GLU A CA 8
ATOM 9989 C C . GLU A 1 41 ? 5.399 -12.845 -9.831 1.00 1.52 41 GLU A C 8
ATOM 9990 O O . GLU A 1 41 ? 4.361 -12.769 -10.456 1.00 2.54 41 GLU A O 8
ATOM 10002 N N . GLY A 1 42 ? 6.588 -12.720 -10.365 1.00 1.22 42 GLY A N 8
ATOM 10003 C CA . GLY A 1 42 ? 6.801 -12.403 -11.823 1.00 1.57 42 GLY A CA 8
ATOM 10004 C C . GLY A 1 42 ? 5.645 -11.617 -12.455 1.00 1.47 42 GLY A C 8
ATOM 10005 O O . GLY A 1 42 ? 5.015 -12.083 -13.389 1.00 1.64 42 GLY A O 8
ATOM 10009 N N . ILE A 1 43 ? 5.442 -10.414 -11.980 1.00 1.31 43 ILE A N 8
ATOM 10010 C CA . ILE A 1 43 ? 4.324 -9.575 -12.536 1.00 1.34 43 ILE A CA 8
ATOM 10011 C C . ILE A 1 43 ? 4.904 -8.388 -13.316 1.00 1.63 43 ILE A C 8
ATOM 10012 O O . ILE A 1 43 ? 5.970 -7.903 -12.981 1.00 1.82 43 ILE A O 8
ATOM 10028 N N . THR A 1 44 ? 4.217 -7.957 -14.341 1.00 1.75 44 THR A N 8
ATOM 10029 C CA . THR A 1 44 ? 4.713 -6.785 -15.123 1.00 2.14 44 THR A CA 8
ATOM 10030 C C . THR A 1 44 ? 3.569 -5.776 -15.302 1.00 2.15 44 THR A C 8
ATOM 10031 O O . THR A 1 44 ? 2.446 -6.024 -14.891 1.00 2.65 44 THR A O 8
ATOM 10042 N N . LYS A 1 45 ? 3.881 -4.630 -15.853 1.00 2.30 45 LYS A N 8
ATOM 10043 C CA . LYS A 1 45 ? 2.821 -3.597 -16.065 1.00 2.36 45 LYS A CA 8
ATOM 10044 C C . LYS A 1 45 ? 1.612 -4.219 -16.774 1.00 2.18 45 LYS A C 8
ATOM 10045 O O . LYS A 1 45 ? 0.494 -4.051 -16.338 1.00 2.54 45 LYS A O 8
ATOM 10064 N N . GLU A 1 46 ? 1.883 -4.900 -17.863 1.00 2.00 46 GLU A N 8
ATOM 10065 C CA . GLU A 1 46 ? 0.812 -5.565 -18.674 1.00 2.00 46 GLU A CA 8
ATOM 10066 C C . GLU A 1 46 ? -0.349 -6.104 -17.815 1.00 1.86 46 GLU A C 8
ATOM 10067 O O . GLU A 1 46 ? -1.456 -5.581 -17.861 1.00 1.96 46 GLU A O 8
ATOM 10079 N N . ASP A 1 47 ? -0.083 -7.127 -17.045 1.00 1.73 47 ASP A N 8
ATOM 10080 C CA . ASP A 1 47 ? -1.165 -7.725 -16.190 1.00 1.73 47 ASP A CA 8
ATOM 10081 C C . ASP A 1 47 ? -1.814 -6.702 -15.248 1.00 1.67 47 ASP A C 8
ATOM 10082 O O . ASP A 1 47 ? -3.031 -6.694 -15.083 1.00 1.77 47 ASP A O 8
ATOM 10091 N N . LEU A 1 48 ? -0.997 -5.926 -14.590 1.00 1.59 48 LEU A N 8
ATOM 10092 C CA . LEU A 1 48 ? -1.572 -4.924 -13.651 1.00 1.67 48 LEU A CA 8
ATOM 10093 C C . LEU A 1 48 ? -2.524 -3.984 -14.385 1.00 1.74 48 LEU A C 8
ATOM 10094 O O . LEU A 1 48 ? -3.663 -3.864 -13.980 1.00 1.97 48 LEU A O 8
ATOM 10110 N N . GLN A 1 49 ? -2.063 -3.372 -15.459 1.00 1.71 49 GLN A N 8
ATOM 10111 C CA . GLN A 1 49 ? -2.971 -2.438 -16.219 1.00 1.85 49 GLN A CA 8
ATOM 10112 C C . GLN A 1 49 ? -4.352 -3.076 -16.332 1.00 1.86 49 GLN A C 8
ATOM 10113 O O . GLN A 1 49 ? -5.352 -2.474 -15.962 1.00 1.91 49 GLN A O 8
ATOM 10127 N N . GLN A 1 50 ? -4.346 -4.294 -16.829 1.00 1.91 50 GLN A N 8
ATOM 10128 C CA . GLN A 1 50 ? -5.619 -5.058 -17.001 1.00 2.05 50 GLN A CA 8
ATOM 10129 C C . GLN A 1 50 ? -6.386 -5.155 -15.667 1.00 1.97 50 GLN A C 8
ATOM 10130 O O . GLN A 1 50 ? -7.577 -4.919 -15.620 1.00 2.11 50 GLN A O 8
ATOM 10144 N N . LYS A 1 51 ? -5.690 -5.459 -14.602 1.00 1.83 51 LYS A N 8
ATOM 10145 C CA . LYS A 1 51 ? -6.382 -5.580 -13.270 1.00 1.95 51 LYS A CA 8
ATOM 10146 C C . LYS A 1 51 ? -6.412 -4.247 -12.521 1.00 1.58 51 LYS A C 8
ATOM 10147 O O . LYS A 1 51 ? -6.784 -4.206 -11.364 1.00 1.40 51 LYS A O 8
ATOM 10166 N N . ALA A 1 52 ? -6.063 -3.197 -13.198 1.00 1.75 52 ALA A N 8
ATOM 10167 C CA . ALA A 1 52 ? -6.003 -1.859 -12.546 1.00 1.53 52 ALA A CA 8
ATOM 10168 C C . ALA A 1 52 ? -7.207 -0.975 -12.891 1.00 1.69 52 ALA A C 8
ATOM 10169 O O . ALA A 1 52 ? -7.991 -0.614 -12.021 1.00 1.86 52 ALA A O 8
ATOM 10176 N N . GLY A 1 53 ? -7.298 -0.608 -14.140 1.00 2.00 53 GLY A N 8
ATOM 10177 C CA . GLY A 1 53 ? -8.439 0.260 -14.584 1.00 2.41 53 GLY A CA 8
ATOM 10178 C C . GLY A 1 53 ? -8.079 1.756 -14.601 1.00 2.80 53 GLY A C 8
ATOM 10179 O O . GLY A 1 53 ? -8.966 2.588 -14.630 1.00 3.52 53 GLY A O 8
ATOM 10183 N N . LYS A 1 54 ? -6.805 2.078 -14.603 1.00 2.60 54 LYS A N 8
ATOM 10184 C CA . LYS A 1 54 ? -6.391 3.522 -14.626 1.00 3.05 54 LYS A CA 8
ATOM 10185 C C . LYS A 1 54 ? -5.508 3.816 -15.845 1.00 3.15 54 LYS A C 8
ATOM 10186 O O . LYS A 1 54 ? -4.739 4.758 -15.836 1.00 4.05 54 LYS A O 8
ATOM 10205 N N . PRO A 1 55 ? -5.666 3.016 -16.864 1.00 3.21 55 PRO A N 8
ATOM 10206 C CA . PRO A 1 55 ? -4.678 1.971 -17.224 1.00 3.53 55 PRO A CA 8
ATOM 10207 C C . PRO A 1 55 ? -3.400 2.535 -17.885 1.00 3.11 55 PRO A C 8
ATOM 10208 O O . PRO A 1 55 ? -2.946 2.022 -18.889 1.00 3.77 55 PRO A O 8
ATOM 10219 N N . VAL A 1 56 ? -2.853 3.576 -17.310 1.00 3.05 56 VAL A N 8
ATOM 10220 C CA . VAL A 1 56 ? -1.597 4.168 -17.858 1.00 3.24 56 VAL A CA 8
ATOM 10221 C C . VAL A 1 56 ? -0.610 4.356 -16.689 1.00 3.01 56 VAL A C 8
ATOM 10222 O O . VAL A 1 56 ? 0.376 5.069 -16.776 1.00 3.67 56 VAL A O 8
ATOM 10235 N N . GLU A 1 57 ? -0.924 3.689 -15.613 1.00 3.17 57 GLU A N 8
ATOM 10236 C CA . GLU A 1 57 ? -0.080 3.745 -14.388 1.00 3.63 57 GLU A CA 8
ATOM 10237 C C . GLU A 1 57 ? 1.064 2.739 -14.509 1.00 2.97 57 GLU A C 8
ATOM 10238 O O . GLU A 1 57 ? 1.098 1.968 -15.442 1.00 3.43 57 GLU A O 8
ATOM 10250 N N . THR A 1 58 ? 1.959 2.763 -13.563 1.00 2.62 58 THR A N 8
ATOM 10251 C CA . THR A 1 58 ? 3.116 1.824 -13.611 1.00 2.83 58 THR A CA 8
ATOM 10252 C C . THR A 1 58 ? 3.551 1.480 -12.178 1.00 2.24 58 THR A C 8
ATOM 10253 O O . THR A 1 58 ? 2.788 1.656 -11.252 1.00 2.23 58 THR A O 8
ATOM 10264 N N . VAL A 1 59 ? 4.777 1.075 -12.017 1.00 2.27 59 VAL A N 8
ATOM 10265 C CA . VAL A 1 59 ? 5.262 0.719 -10.653 1.00 1.80 59 VAL A CA 8
ATOM 10266 C C . VAL A 1 59 ? 5.669 2.020 -9.937 1.00 1.68 59 VAL A C 8
ATOM 10267 O O . VAL A 1 59 ? 6.402 2.824 -10.484 1.00 2.18 59 VAL A O 8
ATOM 10280 N N . PRO A 1 60 ? 5.196 2.201 -8.710 1.00 1.42 60 PRO A N 8
ATOM 10281 C CA . PRO A 1 60 ? 4.537 1.165 -7.882 1.00 1.18 60 PRO A CA 8
ATOM 10282 C C . PRO A 1 60 ? 3.010 1.286 -7.935 1.00 0.96 60 PRO A C 8
ATOM 10283 O O . PRO A 1 60 ? 2.459 2.373 -8.063 1.00 1.11 60 PRO A O 8
ATOM 10294 N N . GLN A 1 61 ? 2.356 0.169 -7.754 1.00 0.73 61 GLN A N 8
ATOM 10295 C CA . GLN A 1 61 ? 0.869 0.169 -7.778 1.00 0.59 61 GLN A CA 8
ATOM 10296 C C . GLN A 1 61 ? 0.349 -0.393 -6.455 1.00 0.50 61 GLN A C 8
ATOM 10297 O O . GLN A 1 61 ? 0.899 -1.353 -5.935 1.00 0.53 61 GLN A O 8
ATOM 10311 N N . ILE A 1 62 ? -0.687 0.214 -5.944 1.00 0.53 62 ILE A N 8
ATOM 10312 C CA . ILE A 1 62 ? -1.258 -0.262 -4.658 1.00 0.56 62 ILE A CA 8
ATOM 10313 C C . ILE A 1 62 ? -2.680 -0.705 -4.923 1.00 0.56 62 ILE A C 8
ATOM 10314 O O . ILE A 1 62 ? -3.344 -0.186 -5.803 1.00 0.63 62 ILE A O 8
ATOM 10330 N N . PHE A 1 63 ? -3.077 -1.652 -4.152 1.00 0.57 63 PHE A N 8
ATOM 10331 C CA . PHE A 1 63 ? -4.449 -2.222 -4.242 1.00 0.63 63 PHE A CA 8
ATOM 10332 C C . PHE A 1 63 ? -4.980 -2.321 -2.809 1.00 0.67 63 PHE A C 8
ATOM 10333 O O . PHE A 1 63 ? -4.365 -2.981 -1.988 1.00 0.82 63 PHE A O 8
ATOM 10350 N N . VAL A 1 64 ? -6.029 -1.605 -2.491 1.00 0.56 64 VAL A N 8
ATOM 10351 C CA . VAL A 1 64 ? -6.552 -1.702 -1.084 1.00 0.63 64 VAL A CA 8
ATOM 10352 C C . VAL A 1 64 ? -7.562 -2.850 -0.976 1.00 0.76 64 VAL A C 8
ATOM 10353 O O . VAL A 1 64 ? -8.635 -2.762 -1.521 1.00 1.04 64 VAL A O 8
ATOM 10366 N N . ASP A 1 65 ? -7.168 -3.911 -0.304 1.00 1.03 65 ASP A N 8
ATOM 10367 C CA . ASP A 1 65 ? -8.053 -5.105 -0.114 1.00 1.31 65 ASP A CA 8
ATOM 10368 C C . ASP A 1 65 ? -8.586 -5.650 -1.453 1.00 1.29 65 ASP A C 8
ATOM 10369 O O . ASP A 1 65 ? -8.068 -6.635 -1.956 1.00 1.91 65 ASP A O 8
ATOM 10378 N N . GLN A 1 66 ? -9.596 -5.029 -2.004 1.00 1.2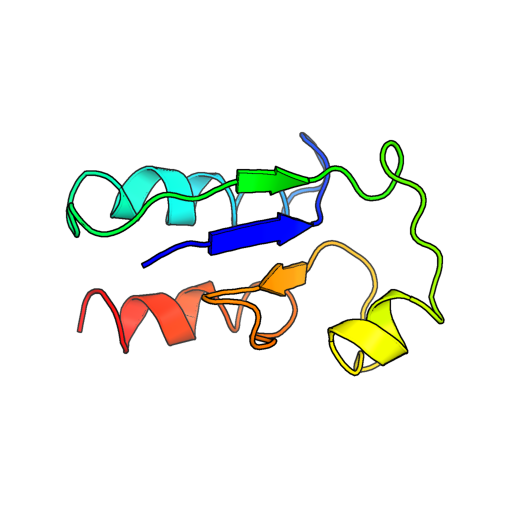3 66 GLN A N 8
ATOM 10379 C CA . GLN A 1 66 ? -10.131 -5.528 -3.314 1.00 1.42 66 GLN A CA 8
ATOM 10380 C C . GLN A 1 66 ? -10.231 -4.396 -4.356 1.00 1.19 66 GLN A C 8
ATOM 10381 O O . GLN A 1 66 ? -10.663 -4.623 -5.468 1.00 1.63 66 GLN A O 8
ATOM 10395 N N . GLN A 1 67 ? -9.818 -3.215 -3.989 1.00 0.86 67 GLN A N 8
ATOM 10396 C CA . GLN A 1 67 ? -9.862 -2.066 -4.932 1.00 0.94 67 GLN A CA 8
ATOM 10397 C C . GLN A 1 67 ? -8.469 -1.804 -5.499 1.00 0.71 67 GLN A C 8
ATOM 10398 O O . GLN A 1 67 ? -7.475 -2.174 -4.902 1.00 0.82 67 GLN A O 8
ATOM 10412 N N . HIS A 1 68 ? -8.436 -1.120 -6.603 1.00 0.87 68 HIS A N 8
ATOM 10413 C CA . HIS A 1 68 ? -7.136 -0.793 -7.224 1.00 0.78 68 HIS A CA 8
ATOM 10414 C C . HIS A 1 68 ? -6.872 0.687 -6.994 1.00 0.63 68 HIS A C 8
ATOM 10415 O O . HIS A 1 68 ? -7.746 1.508 -7.199 1.00 0.76 68 HIS A O 8
ATOM 10429 N N . ILE A 1 69 ? -5.695 1.000 -6.562 1.00 0.65 69 ILE A N 8
ATOM 10430 C CA . ILE A 1 69 ? -5.357 2.429 -6.335 1.00 0.91 69 ILE A CA 8
ATOM 10431 C C . ILE A 1 69 ? -4.327 2.791 -7.408 1.00 1.38 69 ILE A C 8
ATOM 10432 O O . ILE A 1 69 ? -4.554 3.678 -8.195 1.00 1.89 69 ILE A O 8
ATOM 10448 N N . GLY A 1 70 ? -3.248 2.051 -7.444 1.00 1.40 70 GLY A N 8
ATOM 10449 C CA . GLY A 1 70 ? -2.193 2.285 -8.486 1.00 2.01 70 GLY A CA 8
ATOM 10450 C C . GLY A 1 70 ? -1.393 3.587 -8.361 1.00 1.07 70 GLY A C 8
ATOM 10451 O O . GLY A 1 70 ? -1.747 4.555 -9.004 1.00 2.44 70 GLY A O 8
ATOM 10455 N N . GLY A 1 71 ? -0.309 3.590 -7.614 1.00 1.46 71 GLY A N 8
ATOM 10456 C CA . GLY A 1 71 ? 0.509 4.850 -7.508 1.00 0.90 71 GLY A CA 8
ATOM 10457 C C . GLY A 1 71 ? 0.703 5.367 -6.079 1.00 0.85 71 GLY A C 8
ATOM 10458 O O . GLY A 1 71 ? -0.250 5.520 -5.332 1.00 1.49 71 GLY A O 8
ATOM 10462 N N . TYR A 1 72 ? 1.943 5.670 -5.742 1.00 0.96 72 TYR A N 8
ATOM 10463 C CA . TYR A 1 72 ? 2.224 6.208 -4.382 1.00 0.84 72 TYR A CA 8
ATOM 10464 C C . TYR A 1 72 ? 1.570 7.593 -4.243 1.00 0.85 72 TYR A C 8
ATOM 10465 O O . TYR A 1 72 ? 0.733 7.784 -3.390 1.00 0.98 72 TYR A O 8
ATOM 10483 N N . THR A 1 73 ? 1.929 8.515 -5.105 1.00 1.10 73 THR A N 8
ATOM 10484 C CA . THR A 1 73 ? 1.325 9.888 -5.041 1.00 1.24 73 THR A CA 8
ATOM 10485 C C . THR A 1 73 ? -0.204 9.880 -5.303 1.00 1.46 73 THR A C 8
ATOM 10486 O O . THR A 1 73 ? -0.787 10.914 -5.573 1.00 2.57 73 THR A O 8
ATOM 10497 N N . ASP A 1 74 ? -0.801 8.712 -5.243 1.00 1.06 74 ASP A N 8
ATOM 10498 C CA . ASP A 1 74 ? -2.275 8.559 -5.436 1.00 1.07 74 ASP A CA 8
ATOM 10499 C C . ASP A 1 74 ? -2.805 7.961 -4.131 1.00 0.87 74 ASP A C 8
ATOM 10500 O O . ASP A 1 74 ? -3.512 8.606 -3.370 1.00 1.03 74 ASP A O 8
ATOM 10509 N N . PHE A 1 75 ? -2.347 6.763 -3.873 1.00 0.70 75 PHE A N 8
ATOM 10510 C CA . PHE A 1 75 ? -2.753 6.051 -2.633 1.00 0.70 75 PHE A CA 8
ATOM 10511 C C . PHE A 1 75 ? -2.401 6.932 -1.432 1.00 0.64 75 PHE A C 8
ATOM 10512 O O . PHE A 1 75 ? -3.142 7.017 -0.481 1.00 0.65 75 PHE A O 8
ATOM 10529 N N . ALA A 1 76 ? -1.263 7.576 -1.524 1.00 0.71 76 ALA A N 8
ATOM 10530 C CA . ALA A 1 76 ? -0.802 8.480 -0.434 1.00 0.83 76 ALA A CA 8
ATOM 10531 C C . ALA A 1 76 ? -1.881 9.520 -0.139 1.00 0.89 76 ALA A C 8
ATOM 10532 O O . ALA A 1 76 ? -2.447 9.536 0.936 1.00 0.88 76 ALA A O 8
ATOM 10539 N N . ALA A 1 77 ? -2.144 10.377 -1.098 1.00 1.06 77 ALA A N 8
ATOM 10540 C CA . ALA A 1 77 ? -3.199 11.411 -0.881 1.00 1.27 77 ALA A CA 8
ATOM 10541 C C . ALA A 1 77 ? -4.468 10.701 -0.420 1.00 1.23 77 ALA A C 8
ATOM 10542 O O . ALA A 1 77 ? -5.026 11.007 0.604 1.00 1.29 77 ALA A O 8
ATOM 10549 N N . TRP A 1 78 ? -4.857 9.740 -1.200 1.00 1.18 78 TRP A N 8
ATOM 10550 C CA . TRP A 1 78 ? -6.073 8.933 -0.896 1.00 1.21 78 TRP A CA 8
ATOM 10551 C C . TRP A 1 78 ? -6.149 8.600 0.606 1.00 1.10 78 TRP A C 8
ATOM 10552 O O . TRP A 1 78 ? -7.051 9.055 1.280 1.00 1.42 78 TRP A O 8
ATOM 10573 N N . VAL A 1 79 ? -5.208 7.817 1.085 1.00 0.75 79 VAL A N 8
ATOM 10574 C CA . VAL A 1 79 ? -5.191 7.453 2.537 1.00 0.71 79 VAL A CA 8
ATOM 10575 C C . VAL A 1 79 ? -5.500 8.697 3.349 1.00 0.87 79 VAL A C 8
ATOM 10576 O O . VAL A 1 79 ? -6.378 8.695 4.202 1.00 1.04 79 VAL A O 8
ATOM 10589 N N . LYS A 1 80 ? -4.735 9.717 3.050 1.00 1.01 80 LYS A N 8
ATOM 10590 C CA . LYS A 1 80 ? -4.903 11.015 3.748 1.00 1.34 80 LYS A CA 8
ATOM 10591 C C . LYS A 1 80 ? -6.396 11.395 3.798 1.00 1.44 80 LYS A C 8
ATOM 10592 O O . LYS A 1 80 ? -6.867 11.868 4.809 1.00 1.98 80 LYS A O 8
ATOM 10611 N N . GLU A 1 81 ? -7.093 11.192 2.712 1.00 1.24 81 GLU A N 8
ATOM 10612 C CA . GLU A 1 81 ? -8.560 11.519 2.686 1.00 1.38 81 GLU A CA 8
ATOM 10613 C C . GLU A 1 81 ? -9.440 10.266 2.706 1.00 1.36 81 GLU A C 8
ATOM 10614 O O . GLU A 1 81 ? -10.553 10.313 2.213 1.00 1.76 81 GLU A O 8
ATOM 10626 N N . ASN A 1 82 ? -8.951 9.177 3.227 1.00 1.34 82 ASN A N 8
ATOM 10627 C CA . ASN A 1 82 ? -9.806 7.958 3.251 1.00 1.36 82 ASN A CA 8
ATOM 10628 C C . ASN A 1 82 ? -9.882 7.295 4.601 1.00 1.16 82 ASN A C 8
ATOM 10629 O O . ASN A 1 82 ? -10.951 6.901 5.022 1.00 1.29 82 ASN A O 8
ATOM 10640 N N . LEU A 1 83 ? -8.782 7.186 5.260 1.00 1.04 83 LEU A N 8
ATOM 10641 C CA . LEU A 1 83 ? -8.831 6.549 6.600 1.00 1.09 83 LEU A CA 8
ATOM 10642 C C . LEU A 1 83 ? -8.788 7.700 7.587 1.00 1.25 83 LEU A C 8
ATOM 10643 O O . LEU A 1 83 ? -8.267 7.583 8.680 1.00 1.50 83 LEU A O 8
ATOM 10659 N N . ASP A 1 84 ? -9.377 8.789 7.135 1.00 1.48 84 ASP A N 8
ATOM 10660 C CA . ASP A 1 84 ? -9.414 10.032 7.915 1.00 1.67 84 ASP A CA 8
ATOM 10661 C C . ASP A 1 84 ? -7.969 10.382 8.254 1.00 3.14 84 ASP A C 8
ATOM 10662 O O . ASP A 1 84 ? -7.712 11.004 9.265 1.00 3.92 84 ASP A O 8
ATOM 10671 N N . ALA A 1 85 ? -7.083 9.983 7.338 1.00 4.38 85 ALA A N 8
ATOM 10672 C CA . ALA A 1 85 ? -5.577 10.219 7.478 1.00 7.00 85 ALA A CA 8
ATOM 10673 C C . ALA A 1 85 ? -4.809 8.898 7.717 1.00 8.49 85 ALA A C 8
ATOM 10674 O O . ALA A 1 85 ? -5.390 7.874 7.426 1.00 8.66 85 ALA A O 8
ATOM 10681 N N . MET A 1 1 ? -9.067 -3.388 6.259 1.00 1.76 1 MET A N 9
ATOM 10682 C CA . MET A 1 1 ? -8.310 -2.316 5.562 1.00 1.54 1 MET A CA 9
ATOM 10683 C C . MET A 1 1 ? -6.813 -2.675 5.533 1.00 1.62 1 MET A C 9
ATOM 10684 O O . MET A 1 1 ? -5.997 -1.954 6.064 1.00 2.22 1 MET A O 9
ATOM 10698 N N . GLN A 1 2 ? -6.458 -3.763 4.900 1.00 1.34 2 GLN A N 9
ATOM 10699 C CA . GLN A 1 2 ? -5.004 -4.129 4.860 1.00 1.67 2 GLN A CA 9
ATOM 10700 C C . GLN A 1 2 ? -4.398 -3.576 3.564 1.00 1.46 2 GLN A C 9
ATOM 10701 O O . GLN A 1 2 ? -5.120 -3.056 2.757 1.00 1.87 2 GLN A O 9
ATOM 10715 N N . THR A 1 3 ? -3.109 -3.658 3.377 1.00 1.05 3 THR A N 9
ATOM 10716 C CA . THR A 1 3 ? -2.520 -3.113 2.109 1.00 0.91 3 THR A CA 9
ATOM 10717 C C . THR A 1 3 ? -1.594 -4.121 1.435 1.00 0.73 3 THR A C 9
ATOM 10718 O O . THR A 1 3 ? -0.901 -4.878 2.082 1.00 0.77 3 THR A O 9
ATOM 10729 N N . VAL A 1 4 ? -1.606 -4.092 0.136 1.00 0.65 4 VAL A N 9
ATOM 10730 C CA . VAL A 1 4 ? -0.729 -4.995 -0.662 1.00 0.55 4 VAL A CA 9
ATOM 10731 C C . VAL A 1 4 ? 0.122 -4.080 -1.534 1.00 0.58 4 VAL A C 9
ATOM 10732 O O . VAL A 1 4 ? -0.419 -3.301 -2.309 1.00 0.62 4 VAL A O 9
ATOM 10745 N N . ILE A 1 5 ? 1.408 -4.134 -1.337 1.00 0.61 5 ILE A N 9
ATOM 10746 C CA . ILE A 1 5 ? 2.306 -3.269 -2.153 1.00 0.63 5 ILE A CA 9
ATOM 10747 C C . ILE A 1 5 ? 2.899 -4.125 -3.270 1.00 0.51 5 ILE A C 9
ATOM 10748 O O . ILE A 1 5 ? 3.685 -5.010 -3.003 1.00 0.55 5 ILE A O 9
ATOM 10764 N N . PHE A 1 6 ? 2.534 -3.818 -4.484 1.00 0.49 6 PHE A N 9
ATOM 10765 C CA . PHE A 1 6 ? 3.046 -4.592 -5.647 1.00 0.51 6 PHE A CA 9
ATOM 10766 C C . PHE A 1 6 ? 4.208 -3.789 -6.196 1.00 0.55 6 PHE A C 9
ATOM 10767 O O . PHE A 1 6 ? 4.064 -3.067 -7.169 1.00 0.70 6 PHE A O 9
ATOM 10784 N N . GLY A 1 7 ? 5.327 -3.891 -5.531 1.00 0.57 7 GLY A N 9
ATOM 10785 C CA . GLY A 1 7 ? 6.501 -3.100 -5.981 1.00 0.66 7 GLY A CA 9
ATOM 10786 C C . GLY A 1 7 ? 7.714 -3.972 -6.224 1.00 0.74 7 GLY A C 9
ATOM 10787 O O . GLY A 1 7 ? 7.697 -4.823 -7.082 1.00 1.03 7 GLY A O 9
ATOM 10791 N N . ARG A 1 8 ? 8.701 -3.787 -5.399 1.00 1.28 8 ARG A N 9
ATOM 10792 C CA . ARG A 1 8 ? 9.980 -4.536 -5.530 1.00 1.49 8 ARG A CA 9
ATOM 10793 C C . ARG A 1 8 ? 10.919 -4.060 -4.414 1.00 1.75 8 ARG A C 9
ATOM 10794 O O . ARG A 1 8 ? 11.538 -4.869 -3.746 1.00 2.63 8 ARG A O 9
ATOM 10815 N N . SER A 1 9 ? 10.959 -2.745 -4.256 1.00 2.64 9 SER A N 9
ATOM 10816 C CA . SER A 1 9 ? 11.809 -2.046 -3.220 1.00 3.33 9 SER A CA 9
ATOM 10817 C C . SER A 1 9 ? 13.123 -1.557 -3.847 1.00 2.92 9 SER A C 9
ATOM 10818 O O . SER A 1 9 ? 13.499 -1.980 -4.935 1.00 3.16 9 SER A O 9
ATOM 10826 N N . GLY A 1 10 ? 13.781 -0.647 -3.161 1.00 3.14 10 GLY A N 9
ATOM 10827 C CA . GLY A 1 10 ? 15.085 -0.107 -3.678 1.00 3.03 10 GLY A CA 9
ATOM 10828 C C . GLY A 1 10 ? 14.867 1.218 -4.412 1.00 2.98 10 GLY A C 9
ATOM 10829 O O . GLY A 1 10 ? 15.807 1.939 -4.703 1.00 3.52 10 GLY A O 9
ATOM 10833 N N . CYS A 1 11 ? 13.621 1.501 -4.677 1.00 2.53 11 CYS A N 9
ATOM 10834 C CA . CYS A 1 11 ? 13.241 2.745 -5.404 1.00 2.55 11 CYS A CA 9
ATOM 10835 C C . CYS A 1 11 ? 12.404 3.672 -4.499 1.00 2.47 11 CYS A C 9
ATOM 10836 O O . CYS A 1 11 ? 11.572 3.214 -3.745 1.00 2.48 11 CYS A O 9
ATOM 10843 N N . PRO A 1 12 ? 12.591 4.971 -4.620 1.00 2.78 12 PRO A N 9
ATOM 10844 C CA . PRO A 1 12 ? 11.830 5.937 -3.795 1.00 2.95 12 PRO A CA 9
ATOM 10845 C C . PRO A 1 12 ? 10.316 5.659 -3.845 1.00 2.51 12 PRO A C 9
ATOM 10846 O O . PRO A 1 12 ? 9.701 5.406 -2.827 1.00 2.65 12 PRO A O 9
ATOM 10857 N N . TYR A 1 13 ? 9.772 5.611 -5.035 1.00 2.26 13 TYR A N 9
ATOM 10858 C CA . TYR A 1 13 ? 8.292 5.373 -5.168 1.00 2.12 13 TYR A CA 9
ATOM 10859 C C . TYR A 1 13 ? 7.851 3.969 -4.743 1.00 1.70 13 TYR A C 9
ATOM 10860 O O . TYR A 1 13 ? 6.674 3.681 -4.761 1.00 2.31 13 TYR A O 9
ATOM 10878 N N . CYS A 1 14 ? 8.761 3.119 -4.369 1.00 1.21 14 CYS A N 9
ATOM 10879 C CA . CYS A 1 14 ? 8.332 1.748 -3.944 1.00 0.90 14 CYS A CA 9
ATOM 10880 C C . CYS A 1 14 ? 8.578 1.590 -2.447 1.00 0.66 14 CYS A C 9
ATOM 10881 O O . CYS A 1 14 ? 7.743 1.072 -1.720 1.00 0.77 14 CYS A O 9
ATOM 10888 N N . VAL A 1 15 ? 9.702 2.073 -1.993 1.00 0.72 15 VAL A N 9
ATOM 10889 C CA . VAL A 1 15 ? 9.993 1.965 -0.541 1.00 0.62 15 VAL A CA 9
ATOM 10890 C C . VAL A 1 15 ? 9.103 2.961 0.204 1.00 0.62 15 VAL A C 9
ATOM 10891 O O . VAL A 1 15 ? 8.682 2.687 1.308 1.00 0.79 15 VAL A O 9
ATOM 10904 N N . ARG A 1 16 ? 8.774 4.076 -0.428 1.00 0.60 16 ARG A N 9
ATOM 10905 C CA . ARG A 1 16 ? 7.887 5.088 0.247 1.00 0.69 16 ARG A CA 9
ATOM 10906 C C . ARG A 1 16 ? 6.441 4.579 0.336 1.00 0.73 16 ARG A C 9
ATOM 10907 O O . ARG A 1 16 ? 5.503 5.356 0.431 1.00 1.60 16 ARG A O 9
ATOM 10928 N N . ALA A 1 17 ? 6.301 3.290 0.290 1.00 1.06 17 ALA A N 9
ATOM 10929 C CA . ALA A 1 17 ? 4.965 2.652 0.385 1.00 1.02 17 ALA A CA 9
ATOM 10930 C C . ALA A 1 17 ? 4.986 1.710 1.589 1.00 1.02 17 ALA A C 9
ATOM 10931 O O . ALA A 1 17 ? 4.120 1.759 2.447 1.00 1.08 17 ALA A O 9
ATOM 10938 N N . LYS A 1 18 ? 6.010 0.893 1.659 1.00 1.00 18 LYS A N 9
ATOM 10939 C CA . LYS A 1 18 ? 6.113 -0.063 2.780 1.00 1.02 18 LYS A CA 9
ATOM 10940 C C . LYS A 1 18 ? 6.110 0.686 4.114 1.00 1.07 18 LYS A C 9
ATOM 10941 O O . LYS A 1 18 ? 5.728 0.139 5.137 1.00 1.38 18 LYS A O 9
ATOM 10960 N N . ASP A 1 19 ? 6.601 1.890 4.088 1.00 0.90 19 ASP A N 9
ATOM 10961 C CA . ASP A 1 19 ? 6.619 2.704 5.328 1.00 0.97 19 ASP A CA 9
ATOM 10962 C C . ASP A 1 19 ? 5.228 3.331 5.534 1.00 0.78 19 ASP A C 9
ATOM 10963 O O . ASP A 1 19 ? 4.760 3.444 6.641 1.00 0.74 19 ASP A O 9
ATOM 10972 N N . LEU A 1 20 ? 4.598 3.757 4.465 1.00 0.74 20 LEU A N 9
ATOM 10973 C CA . LEU A 1 20 ? 3.238 4.363 4.631 1.00 0.64 20 LEU A CA 9
ATOM 10974 C C . LEU A 1 20 ? 2.350 3.285 5.252 1.00 0.61 20 LEU A C 9
ATOM 10975 O O . LEU A 1 20 ? 1.698 3.518 6.254 1.00 0.63 20 LEU A O 9
ATOM 10991 N N . ALA A 1 21 ? 2.393 2.108 4.671 1.00 0.66 21 ALA A N 9
ATOM 10992 C CA . ALA A 1 21 ? 1.585 0.990 5.228 1.00 0.69 21 ALA A CA 9
ATOM 10993 C C . ALA A 1 21 ? 2.067 0.723 6.652 1.00 0.69 21 ALA A C 9
ATOM 10994 O O . ALA A 1 21 ? 1.302 0.290 7.501 1.00 0.87 21 ALA A O 9
ATOM 11001 N N . GLU A 1 22 ? 3.336 0.951 6.884 1.00 0.76 22 GLU A N 9
ATOM 11002 C CA . GLU A 1 22 ? 3.856 0.727 8.249 1.00 0.91 22 GLU A CA 9
ATOM 11003 C C . GLU A 1 22 ? 3.162 1.698 9.196 1.00 0.88 22 GLU A C 9
ATOM 11004 O O . GLU A 1 22 ? 2.545 1.303 10.168 1.00 0.93 22 GLU A O 9
ATOM 11016 N N . LYS A 1 23 ? 3.278 2.961 8.897 1.00 0.93 23 LYS A N 9
ATOM 11017 C CA . LYS A 1 23 ? 2.627 3.953 9.777 1.00 1.08 23 LYS A CA 9
ATOM 11018 C C . LYS A 1 23 ? 1.147 3.594 9.885 1.00 0.95 23 LYS A C 9
ATOM 11019 O O . LYS A 1 23 ? 0.658 3.467 10.975 1.00 1.21 23 LYS A O 9
ATOM 11038 N N . LEU A 1 24 ? 0.472 3.412 8.769 1.00 0.73 24 LEU A N 9
ATOM 11039 C CA . LEU A 1 24 ? -0.975 3.038 8.864 1.00 0.82 24 LEU A CA 9
ATOM 11040 C C . LEU A 1 24 ? -1.144 1.901 9.884 1.00 0.71 24 LEU A C 9
ATOM 11041 O O . LEU A 1 24 ? -1.973 2.014 10.774 1.00 0.87 24 LEU A O 9
ATOM 11057 N N . SER A 1 25 ? -0.413 0.822 9.713 1.00 0.56 25 SER A N 9
ATOM 11058 C CA . SER A 1 25 ? -0.513 -0.285 10.723 1.00 0.56 25 SER A CA 9
ATOM 11059 C C . SER A 1 25 ? -0.319 0.308 12.124 1.00 0.78 25 SER A C 9
ATOM 11060 O O . SER A 1 25 ? -1.046 0.005 13.041 1.00 1.17 25 SER A O 9
ATOM 11068 N N . ASN A 1 26 ? 0.648 1.174 12.223 1.00 0.83 26 ASN A N 9
ATOM 11069 C CA . ASN A 1 26 ? 0.967 1.850 13.520 1.00 1.16 26 ASN A CA 9
ATOM 11070 C C . ASN A 1 26 ? 0.245 3.207 13.568 1.00 1.40 26 ASN A C 9
ATOM 11071 O O . ASN A 1 26 ? 0.806 4.223 13.947 1.00 2.41 26 ASN A O 9
ATOM 11082 N N . GLU A 1 27 ? -0.976 3.192 13.136 1.00 1.32 27 GLU A N 9
ATOM 11083 C CA . GLU A 1 27 ? -1.790 4.446 13.123 1.00 1.60 27 GLU A CA 9
ATOM 11084 C C . GLU A 1 27 ? -3.263 4.216 13.426 1.00 1.58 27 GLU A C 9
ATOM 11085 O O . GLU A 1 27 ? -3.808 4.789 14.343 1.00 1.83 27 GLU A O 9
ATOM 11097 N N . ARG A 1 28 ? -3.872 3.398 12.604 1.00 1.55 28 ARG A N 9
ATOM 11098 C CA . ARG A 1 28 ? -5.334 3.162 12.758 1.00 1.62 28 ARG A CA 9
ATOM 11099 C C . ARG A 1 28 ? -5.642 1.837 13.458 1.00 1.59 28 ARG A C 9
ATOM 11100 O O . ARG A 1 28 ? -4.814 1.305 14.176 1.00 1.85 28 ARG A O 9
ATOM 11121 N N . ASP A 1 29 ? -6.842 1.351 13.232 1.00 2.08 29 ASP A N 9
ATOM 11122 C CA . ASP A 1 29 ? -7.288 0.085 13.895 1.00 2.21 29 ASP A CA 9
ATOM 11123 C C . ASP A 1 29 ? -7.248 -1.141 12.963 1.00 1.66 29 ASP A C 9
ATOM 11124 O O . ASP A 1 29 ? -6.312 -1.914 13.029 1.00 1.76 29 ASP A O 9
ATOM 11133 N N . ASP A 1 30 ? -8.189 -1.269 12.053 1.00 1.71 30 ASP A N 9
ATOM 11134 C CA . ASP A 1 30 ? -8.177 -2.483 11.173 1.00 1.42 30 ASP A CA 9
ATOM 11135 C C . ASP A 1 30 ? -7.252 -2.316 9.956 1.00 1.27 30 ASP A C 9
ATOM 11136 O O . ASP A 1 30 ? -7.638 -2.565 8.820 1.00 1.86 30 ASP A O 9
ATOM 11145 N N . PHE A 1 31 ? -6.020 -1.966 10.218 1.00 1.01 31 PHE A N 9
ATOM 11146 C CA . PHE A 1 31 ? -5.063 -1.800 9.091 1.00 0.87 31 PHE A CA 9
ATOM 11147 C C . PHE A 1 31 ? -3.918 -2.800 9.231 1.00 0.91 31 PHE A C 9
ATOM 11148 O O . PHE A 1 31 ? -3.436 -3.052 10.312 1.00 1.62 31 PHE A O 9
ATOM 11165 N N . GLN A 1 32 ? -3.519 -3.346 8.119 1.00 0.71 32 GLN A N 9
ATOM 11166 C CA . GLN A 1 32 ? -2.395 -4.334 8.087 1.00 0.81 32 GLN A CA 9
ATOM 11167 C C . GLN A 1 32 ? -1.839 -4.295 6.673 1.00 0.82 32 GLN A C 9
ATOM 11168 O O . GLN A 1 32 ? -2.350 -3.559 5.855 1.00 1.34 32 GLN A O 9
ATOM 11182 N N . TYR A 1 33 ? -0.841 -5.070 6.377 1.00 0.76 33 TYR A N 9
ATOM 11183 C CA . TYR A 1 33 ? -0.323 -5.043 4.982 1.00 0.76 33 TYR A CA 9
ATOM 11184 C C . TYR A 1 33 ? 0.697 -6.144 4.749 1.00 0.78 33 TYR A C 9
ATOM 11185 O O . TYR A 1 33 ? 1.286 -6.660 5.674 1.00 0.82 33 TYR A O 9
ATOM 11203 N N . GLN A 1 34 ? 0.868 -6.451 3.502 1.00 0.78 34 GLN A N 9
ATOM 11204 C CA . GLN A 1 34 ? 1.846 -7.486 3.085 1.00 0.80 34 GLN A CA 9
ATOM 11205 C C . GLN A 1 34 ? 2.647 -6.894 1.922 1.00 0.73 34 GLN A C 9
ATOM 11206 O O . GLN A 1 34 ? 2.130 -6.074 1.171 1.00 0.71 34 GLN A O 9
ATOM 11220 N N . TYR A 1 35 ? 3.868 -7.314 1.759 1.00 0.75 35 TYR A N 9
ATOM 11221 C CA . TYR A 1 35 ? 4.648 -6.733 0.637 1.00 0.69 35 TYR A CA 9
ATOM 11222 C C . TYR A 1 35 ? 4.723 -7.731 -0.504 1.00 0.60 35 TYR A C 9
ATOM 11223 O O . TYR A 1 35 ? 4.796 -8.927 -0.289 1.00 0.69 35 TYR A O 9
ATOM 11241 N N . VAL A 1 36 ? 4.701 -7.195 -1.692 1.00 0.52 36 VAL A N 9
ATOM 11242 C CA . VAL A 1 36 ? 4.771 -8.026 -2.906 1.00 0.46 36 VAL A CA 9
ATOM 11243 C C . VAL A 1 36 ? 5.813 -7.424 -3.863 1.00 0.46 36 VAL A C 9
ATOM 11244 O O . VAL A 1 36 ? 5.997 -6.217 -3.916 1.00 0.57 36 VAL A O 9
ATOM 11257 N N . ASP A 1 37 ? 6.442 -8.288 -4.603 1.00 0.50 37 ASP A N 9
ATOM 11258 C CA . ASP A 1 37 ? 7.480 -7.861 -5.578 1.00 0.60 37 ASP A CA 9
ATOM 11259 C C . ASP A 1 37 ? 7.022 -8.305 -6.965 1.00 0.70 37 ASP A C 9
ATOM 11260 O O . ASP A 1 37 ? 6.943 -9.495 -7.251 1.00 1.00 37 ASP A O 9
ATOM 11269 N N . ILE A 1 38 ? 6.729 -7.336 -7.791 1.00 0.80 38 ILE A N 9
ATOM 11270 C CA . ILE A 1 38 ? 6.251 -7.642 -9.158 1.00 1.01 38 ILE A CA 9
ATOM 11271 C C . ILE A 1 38 ? 7.097 -8.743 -9.784 1.00 1.14 38 ILE A C 9
ATOM 11272 O O . ILE A 1 38 ? 6.599 -9.514 -10.561 1.00 1.35 38 ILE A O 9
ATOM 11288 N N . ARG A 1 39 ? 8.357 -8.813 -9.423 1.00 1.12 39 ARG A N 9
ATOM 11289 C CA . ARG A 1 39 ? 9.225 -9.879 -10.013 1.00 1.31 39 ARG A CA 9
ATOM 11290 C C . ARG A 1 39 ? 8.827 -11.236 -9.430 1.00 1.52 39 ARG A C 9
ATOM 11291 O O . ARG A 1 39 ? 8.471 -12.126 -10.171 1.00 2.36 39 ARG A O 9
ATOM 11312 N N . ALA A 1 40 ? 8.937 -11.375 -8.126 1.00 1.09 40 ALA A N 9
ATOM 11313 C CA . ALA A 1 40 ? 8.543 -12.663 -7.463 1.00 1.31 40 ALA A CA 9
ATOM 11314 C C . ALA A 1 40 ? 7.272 -13.228 -8.116 1.00 1.52 40 ALA A C 9
ATOM 11315 O O . ALA A 1 40 ? 7.168 -14.426 -8.344 1.00 1.75 40 ALA A O 9
ATOM 11322 N N . GLU A 1 41 ? 6.329 -12.340 -8.364 1.00 1.47 41 GLU A N 9
ATOM 11323 C CA . GLU A 1 41 ? 5.048 -12.772 -9.019 1.00 1.75 41 GLU A CA 9
ATOM 11324 C C . GLU A 1 41 ? 5.304 -13.038 -10.518 1.00 1.82 41 GLU A C 9
ATOM 11325 O O . GLU A 1 41 ? 4.908 -14.060 -11.042 1.00 1.99 41 GLU A O 9
ATOM 11337 N N . GLY A 1 42 ? 5.961 -12.114 -11.177 1.00 1.81 42 GLY A N 9
ATOM 11338 C CA . GLY A 1 42 ? 6.268 -12.294 -12.637 1.00 1.92 42 GLY A CA 9
ATOM 11339 C C . GLY A 1 42 ? 5.550 -11.246 -13.487 1.00 2.09 42 GLY A C 9
ATOM 11340 O O . GLY A 1 42 ? 5.075 -11.535 -14.568 1.00 2.47 42 GLY A O 9
ATOM 11344 N N . ILE A 1 43 ? 5.543 -10.040 -13.007 1.00 1.88 43 ILE A N 9
ATOM 11345 C CA . ILE A 1 43 ? 4.860 -8.940 -13.737 1.00 2.10 43 ILE A CA 9
ATOM 11346 C C . ILE A 1 43 ? 5.906 -8.055 -14.434 1.00 2.11 43 ILE A C 9
ATOM 11347 O O . ILE A 1 43 ? 7.088 -8.114 -14.122 1.00 1.88 43 ILE A O 9
ATOM 11363 N N . THR A 1 44 ? 5.441 -7.248 -15.358 1.00 2.50 44 THR A N 9
ATOM 11364 C CA . THR A 1 44 ? 6.358 -6.348 -16.122 1.00 2.68 44 THR A CA 9
ATOM 11365 C C . THR A 1 44 ? 6.121 -4.850 -15.818 1.00 3.03 44 THR A C 9
ATOM 11366 O O . THR A 1 44 ? 6.500 -4.356 -14.773 1.00 3.96 44 THR A O 9
ATOM 11377 N N . LYS A 1 45 ? 5.495 -4.172 -16.750 1.00 2.70 45 LYS A N 9
ATOM 11378 C CA . LYS A 1 45 ? 5.210 -2.705 -16.612 1.00 3.02 45 LYS A CA 9
ATOM 11379 C C . LYS A 1 45 ? 3.831 -2.387 -17.219 1.00 3.36 45 LYS A C 9
ATOM 11380 O O . LYS A 1 45 ? 3.171 -1.429 -16.858 1.00 3.84 45 LYS A O 9
ATOM 11399 N N . GLU A 1 46 ? 3.430 -3.213 -18.147 1.00 3.23 46 GLU A N 9
ATOM 11400 C CA . GLU A 1 46 ? 2.116 -3.012 -18.822 1.00 3.63 46 GLU A CA 9
ATOM 11401 C C . GLU A 1 46 ? 1.037 -3.705 -17.989 1.00 3.35 46 GLU A C 9
ATOM 11402 O O . GLU A 1 46 ? 0.058 -3.093 -17.616 1.00 3.42 46 GLU A O 9
ATOM 11414 N N . ASP A 1 47 ? 1.242 -4.971 -17.700 1.00 3.12 47 ASP A N 9
ATOM 11415 C CA . ASP A 1 47 ? 0.231 -5.720 -16.886 1.00 2.94 47 ASP A CA 9
ATOM 11416 C C . ASP A 1 47 ? -0.189 -4.925 -15.649 1.00 2.58 47 ASP A C 9
ATOM 11417 O O . ASP A 1 47 ? -1.352 -4.621 -15.475 1.00 2.70 47 ASP A O 9
ATOM 11426 N N . LEU A 1 48 ? 0.773 -4.663 -14.793 1.00 2.16 48 LEU A N 9
ATOM 11427 C CA . LEU A 1 48 ? 0.487 -3.902 -13.535 1.00 1.93 48 LEU A CA 9
ATOM 11428 C C . LEU A 1 48 ? -0.602 -2.848 -13.764 1.00 2.08 48 LEU A C 9
ATOM 11429 O O . LEU A 1 48 ? -1.536 -2.760 -12.992 1.00 2.04 48 LEU A O 9
ATOM 11445 N N . GLN A 1 49 ? -0.475 -2.093 -14.832 1.00 2.38 49 GLN A N 9
ATOM 11446 C CA . GLN A 1 49 ? -1.513 -1.052 -15.116 1.00 2.66 49 GLN A CA 9
ATOM 11447 C C . GLN A 1 49 ? -2.895 -1.737 -15.155 1.00 2.53 49 GLN A C 9
ATOM 11448 O O . GLN A 1 49 ? -3.788 -1.369 -14.418 1.00 2.54 49 GLN A O 9
ATOM 11462 N N . GLN A 1 50 ? -3.031 -2.750 -15.974 1.00 2.58 50 GLN A N 9
ATOM 11463 C CA . GLN A 1 50 ? -4.346 -3.487 -16.040 1.00 2.59 50 GLN A CA 9
ATOM 11464 C C . GLN A 1 50 ? -4.675 -4.097 -14.666 1.00 2.16 50 GLN A C 9
ATOM 11465 O O . GLN A 1 50 ? -5.818 -4.195 -14.267 1.00 2.11 50 GLN A O 9
ATOM 11479 N N . LYS A 1 51 ? -3.646 -4.552 -14.010 1.00 2.04 51 LYS A N 9
ATOM 11480 C CA . LYS A 1 51 ? -3.799 -5.173 -12.658 1.00 2.03 51 LYS A CA 9
ATOM 11481 C C . LYS A 1 51 ? -4.308 -4.132 -11.654 1.00 1.74 51 LYS A C 9
ATOM 11482 O O . LYS A 1 51 ? -4.934 -4.465 -10.660 1.00 1.90 51 LYS A O 9
ATOM 11501 N N . ALA A 1 52 ? -3.954 -2.909 -11.914 1.00 1.72 52 ALA A N 9
ATOM 11502 C CA . ALA A 1 52 ? -4.369 -1.778 -11.041 1.00 1.79 52 ALA A CA 9
ATOM 11503 C C . ALA A 1 52 ? -5.552 -1.044 -11.679 1.00 1.93 52 ALA A C 9
ATOM 11504 O O . ALA A 1 52 ? -6.686 -1.229 -11.279 1.00 2.06 52 ALA A O 9
ATOM 11511 N N . GLY A 1 53 ? -5.268 -0.283 -12.697 1.00 2.41 53 GLY A N 9
ATOM 11512 C CA . GLY A 1 53 ? -6.359 0.474 -13.384 1.00 2.67 53 GLY A CA 9
ATOM 11513 C C . GLY A 1 53 ? -6.082 1.972 -13.371 1.00 3.14 53 GLY A C 9
ATOM 11514 O O . GLY A 1 53 ? -6.987 2.765 -13.182 1.00 3.96 53 GLY A O 9
ATOM 11518 N N . LYS A 1 54 ? -4.841 2.342 -13.570 1.00 2.89 54 LYS A N 9
ATOM 11519 C CA . LYS A 1 54 ? -4.500 3.802 -13.583 1.00 3.35 54 LYS A CA 9
ATOM 11520 C C . LYS A 1 54 ? -3.510 4.103 -14.722 1.00 3.29 54 LYS A C 9
ATOM 11521 O O . LYS A 1 54 ? -2.706 3.267 -15.076 1.00 3.24 54 LYS A O 9
ATOM 11540 N N . PRO A 1 55 ? -3.543 5.321 -15.234 1.00 3.94 55 PRO A N 9
ATOM 11541 C CA . PRO A 1 55 ? -2.681 5.729 -16.370 1.00 4.16 55 PRO A CA 9
ATOM 11542 C C . PRO A 1 55 ? -1.268 6.101 -15.890 1.00 4.18 55 PRO A C 9
ATOM 11543 O O . PRO A 1 55 ? -0.725 7.134 -16.242 1.00 5.07 55 PRO A O 9
ATOM 11554 N N . VAL A 1 56 ? -0.703 5.231 -15.105 1.00 3.82 56 VAL A N 9
ATOM 11555 C CA . VAL A 1 56 ? 0.671 5.467 -14.575 1.00 4.22 56 VAL A CA 9
ATOM 11556 C C . VAL A 1 56 ? 1.565 4.294 -14.988 1.00 3.02 56 VAL A C 9
ATOM 11557 O O . VAL A 1 56 ? 1.625 3.279 -14.327 1.00 3.74 56 VAL A O 9
ATOM 11570 N N . GLU A 1 57 ? 2.251 4.459 -16.088 1.00 2.51 57 GLU A N 9
ATOM 11571 C CA . GLU A 1 57 ? 3.144 3.367 -16.578 1.00 2.91 57 GLU A CA 9
ATOM 11572 C C . GLU A 1 57 ? 4.390 3.215 -15.690 1.00 2.73 57 GLU A C 9
ATOM 11573 O O . GLU A 1 57 ? 5.208 2.338 -15.917 1.00 3.34 57 GLU A O 9
ATOM 11585 N N . THR A 1 58 ? 4.484 4.043 -14.685 1.00 2.68 58 THR A N 9
ATOM 11586 C CA . THR A 1 58 ? 5.656 4.005 -13.754 1.00 3.28 58 THR A CA 9
ATOM 11587 C C . THR A 1 58 ? 5.392 3.027 -12.599 1.00 2.63 58 THR A C 9
ATOM 11588 O O . THR A 1 58 ? 4.286 2.551 -12.417 1.00 2.54 58 THR A O 9
ATOM 11599 N N . VAL A 1 59 ? 6.409 2.785 -11.813 1.00 2.44 59 VAL A N 9
ATOM 11600 C CA . VAL A 1 59 ? 6.268 1.836 -10.668 1.00 1.91 59 VAL A CA 9
ATOM 11601 C C . VAL A 1 59 ? 6.087 2.606 -9.340 1.00 1.67 59 VAL A C 9
ATOM 11602 O O . VAL A 1 59 ? 6.438 3.769 -9.242 1.00 2.11 59 VAL A O 9
ATOM 11615 N N . PRO A 1 60 ? 5.562 1.946 -8.325 1.00 1.36 60 PRO A N 9
ATOM 11616 C CA . PRO A 1 60 ? 4.635 0.791 -8.426 1.00 1.24 60 PRO A CA 9
ATOM 11617 C C . PRO A 1 60 ? 3.182 1.222 -8.209 1.00 0.94 60 PRO A C 9
ATOM 11618 O O . PRO A 1 60 ? 2.841 2.393 -8.263 1.00 1.06 60 PRO A O 9
ATOM 11629 N N . GLN A 1 61 ? 2.362 0.238 -7.953 1.00 0.77 61 GLN A N 9
ATOM 11630 C CA . GLN A 1 61 ? 0.917 0.501 -7.686 1.00 0.70 61 GLN A CA 9
ATOM 11631 C C . GLN A 1 61 ? 0.550 -0.114 -6.329 1.00 0.51 61 GLN A C 9
ATOM 11632 O O . GLN A 1 61 ? 1.188 -1.059 -5.880 1.00 0.53 61 GLN A O 9
ATOM 11646 N N . ILE A 1 62 ? -0.474 0.429 -5.725 1.00 0.53 62 ILE A N 9
ATOM 11647 C CA . ILE A 1 62 ? -0.931 -0.072 -4.398 1.00 0.53 62 ILE A CA 9
ATOM 11648 C C . ILE A 1 62 ? -2.392 -0.518 -4.475 1.00 0.57 62 ILE A C 9
ATOM 11649 O O . ILE A 1 62 ? -3.197 0.056 -5.210 1.00 0.61 62 ILE A O 9
ATOM 11665 N N . PHE A 1 63 ? -2.672 -1.537 -3.706 1.00 0.57 63 PHE A N 9
ATOM 11666 C CA . PHE A 1 63 ? -4.037 -2.118 -3.614 1.00 0.67 63 PHE A CA 9
ATOM 11667 C C . PHE A 1 63 ? -4.450 -2.072 -2.148 1.00 0.69 63 PHE A C 9
ATOM 11668 O O . PHE A 1 63 ? -3.664 -2.484 -1.303 1.00 0.73 63 PHE A O 9
ATOM 11685 N N . VAL A 1 64 ? -5.625 -1.573 -1.855 1.00 0.70 64 VAL A N 9
ATOM 11686 C CA . VAL A 1 64 ? -6.043 -1.545 -0.421 1.00 0.77 64 VAL A CA 9
ATOM 11687 C C . VAL A 1 64 ? -7.164 -2.558 -0.203 1.00 0.96 64 VAL A C 9
ATOM 11688 O O . VAL A 1 64 ? -8.081 -2.692 -0.998 1.00 1.13 64 VAL A O 9
ATOM 11701 N N . ASP A 1 65 ? -7.034 -3.237 0.899 1.00 1.27 65 ASP A N 9
ATOM 11702 C CA . ASP A 1 65 ? -7.994 -4.291 1.334 1.00 1.59 65 ASP A CA 9
ATOM 11703 C C . ASP A 1 65 ? -8.213 -5.337 0.248 1.00 1.81 65 ASP A C 9
ATOM 11704 O O . ASP A 1 65 ? -7.622 -6.399 0.290 1.00 2.45 65 ASP A O 9
ATOM 11713 N N . GLN A 1 66 ? -9.062 -5.022 -0.686 1.00 1.70 66 GLN A N 9
ATOM 11714 C CA . GLN A 1 66 ? -9.362 -5.977 -1.786 1.00 2.04 66 GLN A CA 9
ATOM 11715 C C . GLN A 1 66 ? -9.406 -5.272 -3.145 1.00 1.81 66 GLN A C 9
ATOM 11716 O O . GLN A 1 66 ? -9.593 -5.914 -4.154 1.00 2.05 66 GLN A O 9
ATOM 11730 N N . GLN A 1 67 ? -9.239 -3.978 -3.170 1.00 1.54 67 GLN A N 9
ATOM 11731 C CA . GLN A 1 67 ? -9.307 -3.239 -4.456 1.00 1.48 67 GLN A CA 9
ATOM 11732 C C . GLN A 1 67 ? -7.968 -2.605 -4.813 1.00 1.38 67 GLN A C 9
ATOM 11733 O O . GLN A 1 67 ? -7.020 -2.654 -4.052 1.00 1.42 67 GLN A O 9
ATOM 11747 N N . HIS A 1 68 ? -7.950 -2.007 -5.966 1.00 1.34 68 HIS A N 9
ATOM 11748 C CA . HIS A 1 68 ? -6.725 -1.323 -6.456 1.00 1.22 68 HIS A CA 9
ATOM 11749 C C . HIS A 1 68 ? -6.891 0.155 -6.100 1.00 1.09 68 HIS A C 9
ATOM 11750 O O . HIS A 1 68 ? -8.000 0.660 -6.118 1.00 1.26 68 HIS A O 9
ATOM 11764 N N . ILE A 1 69 ? -5.822 0.835 -5.802 1.00 0.85 69 ILE A N 9
ATOM 11765 C CA . ILE A 1 69 ? -5.966 2.276 -5.445 1.00 0.83 69 ILE A CA 9
ATOM 11766 C C . ILE A 1 69 ? -5.252 3.154 -6.473 1.00 0.92 69 ILE A C 9
ATOM 11767 O O . ILE A 1 69 ? -5.805 4.132 -6.939 1.00 1.17 69 ILE A O 9
ATOM 11783 N N . GLY A 1 70 ? -4.048 2.793 -6.815 1.00 0.89 70 GLY A N 9
ATOM 11784 C CA . GLY A 1 70 ? -3.291 3.610 -7.817 1.00 1.13 70 GLY A CA 9
ATOM 11785 C C . GLY A 1 70 ? -1.802 3.622 -7.504 1.00 0.87 70 GLY A C 9
ATOM 11786 O O . GLY A 1 70 ? -1.318 2.694 -6.908 1.00 1.76 70 GLY A O 9
ATOM 11790 N N . GLY A 1 71 ? -1.108 4.654 -7.905 1.00 0.97 71 GLY A N 9
ATOM 11791 C CA . GLY A 1 71 ? 0.372 4.693 -7.638 1.00 0.95 71 GLY A CA 9
ATOM 11792 C C . GLY A 1 71 ? 0.694 5.251 -6.246 1.00 0.89 71 GLY A C 9
ATOM 11793 O O . GLY A 1 71 ? -0.185 5.443 -5.427 1.00 1.46 71 GLY A O 9
ATOM 11797 N N . TYR A 1 72 ? 1.961 5.500 -6.008 1.00 1.09 72 TYR A N 9
ATOM 11798 C CA . TYR A 1 72 ? 2.381 6.049 -4.680 1.00 1.04 72 TYR A CA 9
ATOM 11799 C C . TYR A 1 72 ? 1.545 7.292 -4.342 1.00 0.97 72 TYR A C 9
ATOM 11800 O O . TYR A 1 72 ? 1.058 7.425 -3.231 1.00 1.11 72 TYR A O 9
ATOM 11818 N N . THR A 1 73 ? 1.384 8.158 -5.305 1.00 1.04 73 THR A N 9
ATOM 11819 C CA . THR A 1 73 ? 0.571 9.376 -5.060 1.00 1.06 73 THR A CA 9
ATOM 11820 C C . THR A 1 73 ? -0.886 8.967 -4.779 1.00 1.09 73 THR A C 9
ATOM 11821 O O . THR A 1 73 ? -1.487 9.466 -3.854 1.00 1.21 73 THR A O 9
ATOM 11832 N N . ASP A 1 74 ? -1.406 8.028 -5.530 1.00 1.14 74 ASP A N 9
ATOM 11833 C CA . ASP A 1 74 ? -2.820 7.613 -5.266 1.00 1.14 74 ASP A CA 9
ATOM 11834 C C . ASP A 1 74 ? -2.939 7.033 -3.868 1.00 1.01 74 ASP A C 9
ATOM 11835 O O . ASP A 1 74 ? -3.824 7.395 -3.141 1.00 1.07 74 ASP A O 9
ATOM 11844 N N . PHE A 1 75 ? -2.066 6.131 -3.522 1.00 0.93 75 PHE A N 9
ATOM 11845 C CA . PHE A 1 75 ? -2.160 5.560 -2.153 1.00 0.88 75 PHE A CA 9
ATOM 11846 C C . PHE A 1 75 ? -1.987 6.699 -1.151 1.00 0.78 75 PHE A C 9
ATOM 11847 O O . PHE A 1 75 ? -2.811 6.885 -0.298 1.00 0.74 75 PHE A O 9
ATOM 11864 N N . ALA A 1 76 ? -0.942 7.464 -1.304 1.00 0.82 76 ALA A N 9
ATOM 11865 C CA . ALA A 1 76 ? -0.717 8.596 -0.359 1.00 0.83 76 ALA A CA 9
ATOM 11866 C C . ALA A 1 76 ? -1.985 9.451 -0.209 1.00 0.87 76 ALA A C 9
ATOM 11867 O O . ALA A 1 76 ? -2.446 9.675 0.890 1.00 0.91 76 ALA A O 9
ATOM 11874 N N . ALA A 1 77 ? -2.536 9.894 -1.311 1.00 0.94 77 ALA A N 9
ATOM 11875 C CA . ALA A 1 77 ? -3.768 10.735 -1.236 1.00 1.04 77 ALA A CA 9
ATOM 11876 C C . ALA A 1 77 ? -4.934 9.888 -0.739 1.00 0.98 77 ALA A C 9
ATOM 11877 O O . ALA A 1 77 ? -5.567 10.252 0.217 1.00 1.01 77 ALA A O 9
ATOM 11884 N N . TRP A 1 78 ? -5.198 8.794 -1.415 1.00 0.97 78 TRP A N 9
ATOM 11885 C CA . TRP A 1 78 ? -6.308 7.889 -0.983 1.00 0.94 78 TRP A CA 9
ATOM 11886 C C . TRP A 1 78 ? -6.261 7.781 0.542 1.00 0.83 78 TRP A C 9
ATOM 11887 O O . TRP A 1 78 ? -7.266 7.916 1.218 1.00 0.90 78 TRP A O 9
ATOM 11908 N N . VAL A 1 79 ? -5.072 7.545 1.047 1.00 0.75 79 VAL A N 9
ATOM 11909 C CA . VAL A 1 79 ? -4.887 7.467 2.520 1.00 0.81 79 VAL A CA 9
ATOM 11910 C C . VAL A 1 79 ? -5.290 8.833 3.072 1.00 1.11 79 VAL A C 9
ATOM 11911 O O . VAL A 1 79 ? -6.235 8.956 3.830 1.00 1.34 79 VAL A O 9
ATOM 11924 N N . LYS A 1 80 ? -4.636 9.857 2.597 1.00 1.28 80 LYS A N 9
ATOM 11925 C CA . LYS A 1 80 ? -4.966 11.229 3.068 1.00 1.64 80 LYS A CA 9
ATOM 11926 C C . LYS A 1 80 ? -6.278 11.720 2.420 1.00 2.16 80 LYS A C 9
ATOM 11927 O O . LYS A 1 80 ? -6.420 12.893 2.151 1.00 3.67 80 LYS A O 9
ATOM 11946 N N . GLU A 1 81 ? -7.179 10.809 2.159 1.00 1.29 81 GLU A N 9
ATOM 11947 C CA . GLU A 1 81 ? -8.481 11.150 1.546 1.00 1.64 81 GLU A CA 9
ATOM 11948 C C . GLU A 1 81 ? -9.604 10.465 2.331 1.00 1.46 81 GLU A C 9
ATOM 11949 O O . GLU A 1 81 ? -10.498 11.105 2.851 1.00 1.86 81 GLU A O 9
ATOM 11961 N N . ASN A 1 82 ? -9.494 9.164 2.427 1.00 1.31 82 ASN A N 9
ATOM 11962 C CA . ASN A 1 82 ? -10.533 8.378 3.153 1.00 1.33 82 ASN A CA 9
ATOM 11963 C C . ASN A 1 82 ? -10.086 8.057 4.577 1.00 1.42 82 ASN A C 9
ATOM 11964 O O . ASN A 1 82 ? -10.882 7.576 5.365 1.00 1.53 82 ASN A O 9
ATOM 11975 N N . LEU A 1 83 ? -8.830 8.286 4.875 1.00 1.48 83 LEU A N 9
ATOM 11976 C CA . LEU A 1 83 ? -8.357 8.008 6.272 1.00 1.73 83 LEU A CA 9
ATOM 11977 C C . LEU A 1 83 ? -8.106 9.338 6.982 1.00 2.19 83 LEU A C 9
ATOM 11978 O O . LEU A 1 83 ? -8.289 9.432 8.186 1.00 2.36 83 LEU A O 9
ATOM 11994 N N . ASP A 1 84 ? -7.646 10.311 6.234 1.00 2.60 84 ASP A N 9
ATOM 11995 C CA . ASP A 1 84 ? -7.386 11.648 6.855 1.00 3.18 84 ASP A CA 9
ATOM 11996 C C . ASP A 1 84 ? -7.831 12.775 5.913 1.00 4.39 84 ASP A C 9
ATOM 11997 O O . ASP A 1 84 ? -7.030 13.606 5.511 1.00 6.06 84 ASP A O 9
ATOM 12006 N N . ALA A 1 85 ? -9.119 12.738 5.620 1.00 3.79 85 ALA A N 9
ATOM 12007 C CA . ALA A 1 85 ? -9.823 13.726 4.721 1.00 4.97 85 ALA A CA 9
ATOM 12008 C C . ALA A 1 85 ? -8.895 14.731 4.027 1.00 6.58 85 ALA A C 9
ATOM 12009 O O . ALA A 1 85 ? -8.572 14.448 2.887 1.00 7.53 85 ALA A O 9
ATOM 12016 N N . MET A 1 1 ? -9.075 -2.547 7.755 1.00 2.29 1 MET A N 10
ATOM 12017 C CA . MET A 1 1 ? -8.981 -2.816 6.298 1.00 1.52 1 MET A CA 10
ATOM 12018 C C . MET A 1 1 ? -7.631 -3.487 6.027 1.00 1.39 1 MET A C 10
ATOM 12019 O O . MET A 1 1 ? -6.844 -3.661 6.947 1.00 1.54 1 MET A O 10
ATOM 12033 N N . GLN A 1 2 ? -7.388 -3.846 4.777 1.00 1.30 2 GLN A N 10
ATOM 12034 C CA . GLN A 1 2 ? -6.101 -4.497 4.419 1.00 1.25 2 GLN A CA 10
ATOM 12035 C C . GLN A 1 2 ? -5.448 -3.759 3.240 1.00 1.17 2 GLN A C 10
ATOM 12036 O O . GLN A 1 2 ? -6.134 -3.120 2.455 1.00 1.74 2 GLN A O 10
ATOM 12050 N N . THR A 1 3 ? -4.150 -3.906 3.108 1.00 0.64 3 THR A N 10
ATOM 12051 C CA . THR A 1 3 ? -3.431 -3.214 1.988 1.00 0.56 3 THR A CA 10
ATOM 12052 C C . THR A 1 3 ? -2.317 -4.094 1.383 1.00 0.55 3 THR A C 10
ATOM 12053 O O . THR A 1 3 ? -1.600 -4.781 2.094 1.00 0.68 3 THR A O 10
ATOM 12064 N N . VAL A 1 4 ? -2.181 -4.016 0.078 1.00 0.46 4 VAL A N 10
ATOM 12065 C CA . VAL A 1 4 ? -1.137 -4.803 -0.660 1.00 0.46 4 VAL A CA 10
ATOM 12066 C C . VAL A 1 4 ? -0.455 -3.830 -1.616 1.00 0.47 4 VAL A C 10
ATOM 12067 O O . VAL A 1 4 ? -1.105 -2.974 -2.208 1.00 0.57 4 VAL A O 10
ATOM 12080 N N . ILE A 1 5 ? 0.833 -3.951 -1.714 1.00 0.45 5 ILE A N 10
ATOM 12081 C CA . ILE A 1 5 ? 1.591 -3.047 -2.612 1.00 0.56 5 ILE A CA 10
ATOM 12082 C C . ILE A 1 5 ? 2.377 -3.901 -3.601 1.00 0.53 5 ILE A C 10
ATOM 12083 O O . ILE A 1 5 ? 3.132 -4.757 -3.186 1.00 0.56 5 ILE A O 10
ATOM 12099 N N . PHE A 1 6 ? 2.238 -3.618 -4.867 1.00 0.48 6 PHE A N 10
ATOM 12100 C CA . PHE A 1 6 ? 2.966 -4.404 -5.901 1.00 0.48 6 PHE A CA 10
ATOM 12101 C C . PHE A 1 6 ? 4.219 -3.623 -6.267 1.00 0.49 6 PHE A C 10
ATOM 12102 O O . PHE A 1 6 ? 4.422 -3.239 -7.406 1.00 0.78 6 PHE A O 10
ATOM 12119 N N . GLY A 1 7 ? 5.039 -3.433 -5.281 1.00 0.88 7 GLY A N 10
ATOM 12120 C CA . GLY A 1 7 ? 6.297 -2.680 -5.506 1.00 0.99 7 GLY A CA 10
ATOM 12121 C C . GLY A 1 7 ? 7.440 -3.670 -5.535 1.00 1.20 7 GLY A C 10
ATOM 12122 O O . GLY A 1 7 ? 7.228 -4.837 -5.798 1.00 1.30 7 GLY A O 10
ATOM 12126 N N . ARG A 1 8 ? 8.618 -3.190 -5.291 1.00 1.39 8 ARG A N 10
ATOM 12127 C CA . ARG A 1 8 ? 9.801 -4.094 -5.287 1.00 1.73 8 ARG A CA 10
ATOM 12128 C C . ARG A 1 8 ? 10.540 -3.877 -3.970 1.00 2.19 8 ARG A C 10
ATOM 12129 O O . ARG A 1 8 ? 10.226 -2.947 -3.249 1.00 3.29 8 ARG A O 10
ATOM 12150 N N . SER A 1 9 ? 11.482 -4.723 -3.675 1.00 2.13 9 SER A N 10
ATOM 12151 C CA . SER A 1 9 ? 12.245 -4.559 -2.417 1.00 2.56 9 SER A CA 10
ATOM 12152 C C . SER A 1 9 ? 12.782 -3.134 -2.369 1.00 2.87 9 SER A C 10
ATOM 12153 O O . SER A 1 9 ? 12.633 -2.446 -1.379 1.00 4.41 9 SER A O 10
ATOM 12161 N N . GLY A 1 10 ? 13.412 -2.727 -3.435 1.00 2.25 10 GLY A N 10
ATOM 12162 C CA . GLY A 1 10 ? 13.948 -1.340 -3.493 1.00 2.67 10 GLY A CA 10
ATOM 12163 C C . GLY A 1 10 ? 13.944 -0.799 -4.928 1.00 2.23 10 GLY A C 10
ATOM 12164 O O . GLY A 1 10 ? 13.791 -1.554 -5.880 1.00 3.20 10 GLY A O 10
ATOM 12168 N N . CYS A 1 11 ? 14.144 0.499 -5.026 1.00 2.03 11 CYS A N 10
ATOM 12169 C CA . CYS A 1 11 ? 14.211 1.236 -6.338 1.00 2.03 11 CYS A CA 10
ATOM 12170 C C . CYS A 1 11 ? 14.147 2.750 -6.050 1.00 2.49 11 CYS A C 10
ATOM 12171 O O . CYS A 1 11 ? 13.496 3.523 -6.728 1.00 3.70 11 CYS A O 10
ATOM 12178 N N . PRO A 1 12 ? 14.873 3.149 -5.033 1.00 2.25 12 PRO A N 10
ATOM 12179 C CA . PRO A 1 12 ? 14.318 3.407 -3.688 1.00 2.20 12 PRO A CA 10
ATOM 12180 C C . PRO A 1 12 ? 12.805 3.663 -3.709 1.00 2.03 12 PRO A C 10
ATOM 12181 O O . PRO A 1 12 ? 12.079 3.054 -2.953 1.00 2.33 12 PRO A O 10
ATOM 12192 N N . TYR A 1 13 ? 12.396 4.531 -4.600 1.00 1.95 13 TYR A N 10
ATOM 12193 C CA . TYR A 1 13 ? 10.949 4.919 -4.766 1.00 1.89 13 TYR A CA 10
ATOM 12194 C C . TYR A 1 13 ? 9.953 3.819 -4.338 1.00 1.60 13 TYR A C 10
ATOM 12195 O O . TYR A 1 13 ? 8.944 4.106 -3.734 1.00 1.64 13 TYR A O 10
ATOM 12213 N N . CYS A 1 14 ? 10.244 2.592 -4.662 1.00 1.42 14 CYS A N 10
ATOM 12214 C CA . CYS A 1 14 ? 9.315 1.479 -4.286 1.00 1.21 14 CYS A CA 10
ATOM 12215 C C . CYS A 1 14 ? 8.991 1.472 -2.787 1.00 0.83 14 CYS A C 10
ATOM 12216 O O . CYS A 1 14 ? 7.848 1.358 -2.389 1.00 0.90 14 CYS A O 10
ATOM 12223 N N . VAL A 1 15 ? 10.000 1.634 -1.989 1.00 0.67 15 VAL A N 10
ATOM 12224 C CA . VAL A 1 15 ? 9.805 1.622 -0.514 1.00 0.54 15 VAL A CA 10
ATOM 12225 C C . VAL A 1 15 ? 8.813 2.711 -0.079 1.00 0.55 15 VAL A C 10
ATOM 12226 O O . VAL A 1 15 ? 8.065 2.530 0.856 1.00 0.69 15 VAL A O 10
ATOM 12239 N N . ARG A 1 16 ? 8.831 3.823 -0.761 1.00 0.60 16 ARG A N 10
ATOM 12240 C CA . ARG A 1 16 ? 7.898 4.926 -0.370 1.00 0.76 16 ARG A CA 10
ATOM 12241 C C . ARG A 1 16 ? 6.453 4.437 -0.239 1.00 0.87 16 ARG A C 10
ATOM 12242 O O . ARG A 1 16 ? 5.806 4.672 0.772 1.00 1.25 16 ARG A O 10
ATOM 12263 N N . ALA A 1 17 ? 5.981 3.769 -1.253 1.00 1.00 17 ALA A N 10
ATOM 12264 C CA . ALA A 1 17 ? 4.579 3.252 -1.200 1.00 1.12 17 ALA A CA 10
ATOM 12265 C C . ALA A 1 17 ? 4.406 2.350 0.023 1.00 1.16 17 ALA A C 10
ATOM 12266 O O . ALA A 1 17 ? 3.425 2.426 0.746 1.00 1.33 17 ALA A O 10
ATOM 12273 N N . LYS A 1 18 ? 5.400 1.532 0.229 1.00 1.05 18 LYS A N 10
ATOM 12274 C CA . LYS A 1 18 ? 5.404 0.568 1.350 1.00 1.14 18 LYS A CA 10
ATOM 12275 C C . LYS A 1 18 ? 5.389 1.224 2.738 1.00 1.08 18 LYS A C 10
ATOM 12276 O O . LYS A 1 18 ? 4.580 0.865 3.571 1.00 1.29 18 LYS A O 10
ATOM 12295 N N . ASP A 1 19 ? 6.302 2.124 2.996 1.00 0.86 19 ASP A N 10
ATOM 12296 C CA . ASP A 1 19 ? 6.318 2.742 4.343 1.00 0.94 19 ASP A CA 10
ATOM 12297 C C . ASP A 1 19 ? 4.951 3.329 4.695 1.00 0.88 19 ASP A C 10
ATOM 12298 O O . ASP A 1 19 ? 4.584 3.322 5.835 1.00 0.85 19 ASP A O 10
ATOM 12307 N N . LEU A 1 20 ? 4.227 3.846 3.739 1.00 0.88 20 LEU A N 10
ATOM 12308 C CA . LEU A 1 20 ? 2.872 4.401 4.091 1.00 0.83 20 LEU A CA 10
ATOM 12309 C C . LEU A 1 20 ? 2.001 3.290 4.718 1.00 0.82 20 LEU A C 10
ATOM 12310 O O . LEU A 1 20 ? 1.352 3.503 5.711 1.00 0.95 20 LEU A O 10
ATOM 12326 N N . ALA A 1 21 ? 2.056 2.111 4.148 1.00 0.70 21 ALA A N 10
ATOM 12327 C CA . ALA A 1 21 ? 1.242 0.971 4.681 1.00 0.74 21 ALA A CA 10
ATOM 12328 C C . ALA A 1 21 ? 1.879 0.387 5.949 1.00 0.91 21 ALA A C 10
ATOM 12329 O O . ALA A 1 21 ? 1.196 0.173 6.936 1.00 0.97 21 ALA A O 10
ATOM 12336 N N . GLU A 1 22 ? 3.162 0.131 5.904 1.00 1.10 22 GLU A N 10
ATOM 12337 C CA . GLU A 1 22 ? 3.843 -0.428 7.114 1.00 1.36 22 GLU A CA 10
ATOM 12338 C C . GLU A 1 22 ? 3.656 0.568 8.259 1.00 1.33 22 GLU A C 10
ATOM 12339 O O . GLU A 1 22 ? 3.384 0.208 9.390 1.00 1.39 22 GLU A O 10
ATOM 12351 N N . LYS A 1 23 ? 3.787 1.814 7.903 1.00 1.34 23 LYS A N 10
ATOM 12352 C CA . LYS A 1 23 ? 3.608 2.896 8.898 1.00 1.40 23 LYS A CA 10
ATOM 12353 C C . LYS A 1 23 ? 2.160 2.835 9.359 1.00 1.25 23 LYS A C 10
ATOM 12354 O O . LYS A 1 23 ? 1.934 2.687 10.526 1.00 1.43 23 LYS A O 10
ATOM 12373 N N . LEU A 1 24 ? 1.220 2.911 8.437 1.00 0.99 24 LEU A N 10
ATOM 12374 C CA . LEU A 1 24 ? -0.228 2.821 8.833 1.00 0.88 24 LEU A CA 10
ATOM 12375 C C . LEU A 1 24 ? -0.448 1.649 9.793 1.00 0.85 24 LEU A C 10
ATOM 12376 O O . LEU A 1 24 ? -1.105 1.799 10.799 1.00 0.90 24 LEU A O 10
ATOM 12392 N N . SER A 1 25 ? 0.099 0.517 9.433 1.00 0.84 25 SER A N 10
ATOM 12393 C CA . SER A 1 25 ? -0.024 -0.731 10.279 1.00 0.92 25 SER A CA 10
ATOM 12394 C C . SER A 1 25 ? 0.524 -0.535 11.701 1.00 1.22 25 SER A C 10
ATOM 12395 O O . SER A 1 25 ? 0.358 -1.387 12.552 1.00 1.62 25 SER A O 10
ATOM 12403 N N . ASN A 1 26 ? 1.206 0.550 11.906 1.00 1.18 26 ASN A N 10
ATOM 12404 C CA . ASN A 1 26 ? 1.807 0.849 13.242 1.00 1.51 26 ASN A CA 10
ATOM 12405 C C . ASN A 1 26 ? 1.161 2.097 13.873 1.00 1.55 26 ASN A C 10
ATOM 12406 O O . ASN A 1 26 ? 0.902 2.131 15.061 1.00 1.86 26 ASN A O 10
ATOM 12417 N N . GLU A 1 27 ? 0.932 3.089 13.044 1.00 1.69 27 GLU A N 10
ATOM 12418 C CA . GLU A 1 27 ? 0.319 4.382 13.500 1.00 1.87 27 GLU A CA 10
ATOM 12419 C C . GLU A 1 27 ? -1.182 4.234 13.768 1.00 1.88 27 GLU A C 10
ATOM 12420 O O . GLU A 1 27 ? -1.708 4.812 14.704 1.00 2.25 27 GLU A O 10
ATOM 12432 N N . ARG A 1 28 ? -1.837 3.455 12.942 1.00 1.66 28 ARG A N 10
ATOM 12433 C CA . ARG A 1 28 ? -3.312 3.273 13.092 1.00 1.72 28 ARG A CA 10
ATOM 12434 C C . ARG A 1 28 ? -3.653 1.829 13.479 1.00 1.70 28 ARG A C 10
ATOM 12435 O O . ARG A 1 28 ? -2.790 1.047 13.834 1.00 2.41 28 ARG A O 10
ATOM 12456 N N . ASP A 1 29 ? -4.924 1.532 13.393 1.00 1.62 29 ASP A N 10
ATOM 12457 C CA . ASP A 1 29 ? -5.482 0.210 13.712 1.00 1.74 29 ASP A CA 10
ATOM 12458 C C . ASP A 1 29 ? -6.236 -0.231 12.454 1.00 1.67 29 ASP A C 10
ATOM 12459 O O . ASP A 1 29 ? -6.066 0.358 11.406 1.00 3.27 29 ASP A O 10
ATOM 12468 N N . ASP A 1 30 ? -7.005 -1.263 12.580 1.00 1.17 30 ASP A N 10
ATOM 12469 C CA . ASP A 1 30 ? -7.816 -1.778 11.417 1.00 1.10 30 ASP A CA 10
ATOM 12470 C C . ASP A 1 30 ? -7.015 -1.656 10.101 1.00 1.06 30 ASP A C 10
ATOM 12471 O O . ASP A 1 30 ? -7.547 -1.272 9.075 1.00 1.94 30 ASP A O 10
ATOM 12480 N N . PHE A 1 31 ? -5.748 -1.968 10.140 1.00 0.92 31 PHE A N 10
ATOM 12481 C CA . PHE A 1 31 ? -4.924 -1.847 8.901 1.00 0.81 31 PHE A CA 10
ATOM 12482 C C . PHE A 1 31 ? -3.925 -2.992 8.830 1.00 0.90 31 PHE A C 10
ATOM 12483 O O . PHE A 1 31 ? -2.850 -2.917 9.390 1.00 0.98 31 PHE A O 10
ATOM 12500 N N . GLN A 1 32 ? -4.309 -4.033 8.172 1.00 1.04 32 GLN A N 10
ATOM 12501 C CA . GLN A 1 32 ? -3.383 -5.181 8.049 1.00 1.16 32 GLN A CA 10
ATOM 12502 C C . GLN A 1 32 ? -2.851 -5.159 6.625 1.00 1.21 32 GLN A C 10
ATOM 12503 O O . GLN A 1 32 ? -3.588 -5.274 5.664 1.00 1.85 32 GLN A O 10
ATOM 12517 N N . TYR A 1 33 ? -1.573 -4.992 6.522 1.00 0.81 33 TYR A N 10
ATOM 12518 C CA . TYR A 1 33 ? -0.953 -4.901 5.178 1.00 0.76 33 TYR A CA 10
ATOM 12519 C C . TYR A 1 33 ? 0.059 -6.005 4.939 1.00 0.78 33 TYR A C 10
ATOM 12520 O O . TYR A 1 33 ? 0.615 -6.574 5.858 1.00 0.83 33 TYR A O 10
ATOM 12538 N N . GLN A 1 34 ? 0.235 -6.267 3.682 1.00 0.77 34 GLN A N 10
ATOM 12539 C CA . GLN A 1 34 ? 1.207 -7.284 3.227 1.00 0.77 34 GLN A CA 10
ATOM 12540 C C . GLN A 1 34 ? 2.061 -6.589 2.173 1.00 0.75 34 GLN A C 10
ATOM 12541 O O . GLN A 1 34 ? 1.579 -5.691 1.496 1.00 0.82 34 GLN A O 10
ATOM 12555 N N . TYR A 1 35 ? 3.292 -6.980 2.035 1.00 0.72 35 TYR A N 10
ATOM 12556 C CA . TYR A 1 35 ? 4.125 -6.302 1.000 1.00 0.75 35 TYR A CA 10
ATOM 12557 C C . TYR A 1 35 ? 4.427 -7.301 -0.106 1.00 0.62 35 TYR A C 10
ATOM 12558 O O . TYR A 1 35 ? 4.558 -8.486 0.139 1.00 0.65 35 TYR A O 10
ATOM 12576 N N . VAL A 1 36 ? 4.493 -6.804 -1.300 1.00 0.61 36 VAL A N 10
ATOM 12577 C CA . VAL A 1 36 ? 4.793 -7.678 -2.460 1.00 0.63 36 VAL A CA 10
ATOM 12578 C C . VAL A 1 36 ? 6.022 -7.081 -3.181 1.00 0.91 36 VAL A C 10
ATOM 12579 O O . VAL A 1 36 ? 6.275 -5.895 -3.067 1.00 1.26 36 VAL A O 10
ATOM 12592 N N . ASP A 1 37 ? 6.759 -7.898 -3.897 1.00 0.82 37 ASP A N 10
ATOM 12593 C CA . ASP A 1 37 ? 8.015 -7.409 -4.573 1.00 1.16 37 ASP A CA 10
ATOM 12594 C C . ASP A 1 37 ? 8.055 -7.747 -6.082 1.00 1.43 37 ASP A C 10
ATOM 12595 O O . ASP A 1 37 ? 9.082 -8.117 -6.604 1.00 2.66 37 ASP A O 10
ATOM 12604 N N . ILE A 1 38 ? 6.924 -7.555 -6.727 1.00 1.06 38 ILE A N 10
ATOM 12605 C CA . ILE A 1 38 ? 6.717 -7.828 -8.203 1.00 1.08 38 ILE A CA 10
ATOM 12606 C C . ILE A 1 38 ? 7.548 -8.991 -8.771 1.00 1.02 38 ILE A C 10
ATOM 12607 O O . ILE A 1 38 ? 6.991 -9.980 -9.213 1.00 1.30 38 ILE A O 10
ATOM 12623 N N . ARG A 1 39 ? 8.841 -8.857 -8.790 1.00 0.90 39 ARG A N 10
ATOM 12624 C CA . ARG A 1 39 ? 9.704 -9.956 -9.309 1.00 0.97 39 ARG A CA 10
ATOM 12625 C C . ARG A 1 39 ? 9.394 -11.231 -8.521 1.00 0.96 39 ARG A C 10
ATOM 12626 O O . ARG A 1 39 ? 9.176 -12.283 -9.098 1.00 1.43 39 ARG A O 10
ATOM 12647 N N . ALA A 1 40 ? 9.433 -11.097 -7.213 1.00 1.06 40 ALA A N 10
ATOM 12648 C CA . ALA A 1 40 ? 9.134 -12.258 -6.318 1.00 1.11 40 ALA A CA 10
ATOM 12649 C C . ALA A 1 40 ? 7.947 -13.072 -6.844 1.00 1.11 40 ALA A C 10
ATOM 12650 O O . ALA A 1 40 ? 7.985 -14.291 -6.819 1.00 1.26 40 ALA A O 10
ATOM 12657 N N . GLU A 1 41 ? 6.920 -12.378 -7.288 1.00 1.01 41 GLU A N 10
ATOM 12658 C CA . GLU A 1 41 ? 5.712 -13.084 -7.821 1.00 1.11 41 GLU A CA 10
ATOM 12659 C C . GLU A 1 41 ? 6.030 -13.559 -9.241 1.00 1.23 41 GLU A C 10
ATOM 12660 O O . GLU A 1 41 ? 5.772 -14.687 -9.611 1.00 1.56 41 GLU A O 10
ATOM 12672 N N . GLY A 1 42 ? 6.569 -12.646 -10.001 1.00 1.17 42 GLY A N 10
ATOM 12673 C CA . GLY A 1 42 ? 6.930 -12.938 -11.417 1.00 1.36 42 GLY A CA 10
ATOM 12674 C C . GLY A 1 42 ? 5.969 -12.180 -12.325 1.00 1.37 42 GLY A C 10
ATOM 12675 O O . GLY A 1 42 ? 5.479 -12.724 -13.296 1.00 1.60 42 GLY A O 10
ATOM 12679 N N . ILE A 1 43 ? 5.762 -10.921 -12.012 1.00 1.18 43 ILE A N 10
ATOM 12680 C CA . ILE A 1 43 ? 4.814 -10.085 -12.819 1.00 1.24 43 ILE A CA 10
ATOM 12681 C C . ILE A 1 43 ? 5.525 -9.389 -14.000 1.00 1.30 43 ILE A C 10
ATOM 12682 O O . ILE A 1 43 ? 6.721 -9.151 -13.965 1.00 1.37 43 ILE A O 10
ATOM 12698 N N . THR A 1 44 ? 4.760 -9.060 -15.016 1.00 1.40 44 THR A N 10
ATOM 12699 C CA . THR A 1 44 ? 5.333 -8.374 -16.223 1.00 1.61 44 THR A CA 10
ATOM 12700 C C . THR A 1 44 ? 4.572 -7.073 -16.552 1.00 1.84 44 THR A C 10
ATOM 12701 O O . THR A 1 44 ? 3.558 -7.118 -17.216 1.00 3.12 44 THR A O 10
ATOM 12712 N N . LYS A 1 45 ? 5.085 -5.961 -16.069 1.00 1.73 45 LYS A N 10
ATOM 12713 C CA . LYS A 1 45 ? 4.479 -4.581 -16.285 1.00 1.85 45 LYS A CA 10
ATOM 12714 C C . LYS A 1 45 ? 3.105 -4.529 -17.002 1.00 1.94 45 LYS A C 10
ATOM 12715 O O . LYS A 1 45 ? 2.136 -4.073 -16.422 1.00 2.20 45 LYS A O 10
ATOM 12734 N N . GLU A 1 46 ? 3.036 -4.932 -18.243 1.00 2.08 46 GLU A N 10
ATOM 12735 C CA . GLU A 1 46 ? 1.715 -4.874 -18.963 1.00 2.31 46 GLU A CA 10
ATOM 12736 C C . GLU A 1 46 ? 0.597 -5.477 -18.102 1.00 2.11 46 GLU A C 10
ATOM 12737 O O . GLU A 1 46 ? -0.470 -4.913 -17.962 1.00 2.15 46 GLU A O 10
ATOM 12749 N N . ASP A 1 47 ? 0.889 -6.599 -17.520 1.00 1.97 47 ASP A N 10
ATOM 12750 C CA . ASP A 1 47 ? -0.101 -7.295 -16.651 1.00 1.89 47 ASP A CA 10
ATOM 12751 C C . ASP A 1 47 ? -0.537 -6.379 -15.487 1.00 1.66 47 ASP A C 10
ATOM 12752 O O . ASP A 1 47 ? -1.693 -6.384 -15.068 1.00 1.65 47 ASP A O 10
ATOM 12761 N N . LEU A 1 48 ? 0.408 -5.627 -14.973 1.00 1.57 48 LEU A N 10
ATOM 12762 C CA . LEU A 1 48 ? 0.087 -4.695 -13.850 1.00 1.45 48 LEU A CA 10
ATOM 12763 C C . LEU A 1 48 ? -0.876 -3.636 -14.373 1.00 1.58 48 LEU A C 10
ATOM 12764 O O . LEU A 1 48 ? -1.860 -3.313 -13.730 1.00 1.62 48 LEU A O 10
ATOM 12780 N N . GLN A 1 49 ? -0.560 -3.106 -15.530 1.00 1.75 49 GLN A N 10
ATOM 12781 C CA . GLN A 1 49 ? -1.485 -2.099 -16.143 1.00 1.93 49 GLN A CA 10
ATOM 12782 C C . GLN A 1 49 ? -2.904 -2.700 -16.123 1.00 1.90 49 GLN A C 10
ATOM 12783 O O . GLN A 1 49 ? -3.859 -2.016 -15.820 1.00 1.92 49 GLN A O 10
ATOM 12797 N N . GLN A 1 50 ? -2.987 -3.977 -16.444 1.00 1.93 50 GLN A N 10
ATOM 12798 C CA . GLN A 1 50 ? -4.315 -4.685 -16.456 1.00 2.00 50 GLN A CA 10
ATOM 12799 C C . GLN A 1 50 ? -4.927 -4.814 -15.048 1.00 1.78 50 GLN A C 10
ATOM 12800 O O . GLN A 1 50 ? -6.004 -4.319 -14.806 1.00 1.95 50 GLN A O 10
ATOM 12814 N N . LYS A 1 51 ? -4.248 -5.484 -14.146 1.00 1.53 51 LYS A N 10
ATOM 12815 C CA . LYS A 1 51 ? -4.819 -5.653 -12.768 1.00 1.46 51 LYS A CA 10
ATOM 12816 C C . LYS A 1 51 ? -5.059 -4.333 -12.050 1.00 1.27 51 LYS A C 10
ATOM 12817 O O . LYS A 1 51 ? -6.001 -4.209 -11.304 1.00 1.26 51 LYS A O 10
ATOM 12836 N N . ALA A 1 52 ? -4.172 -3.410 -12.246 1.00 1.48 52 ALA A N 10
ATOM 12837 C CA . ALA A 1 52 ? -4.303 -2.092 -11.574 1.00 1.58 52 ALA A CA 10
ATOM 12838 C C . ALA A 1 52 ? -5.179 -1.153 -12.404 1.00 1.74 52 ALA A C 10
ATOM 12839 O O . ALA A 1 52 ? -6.128 -0.561 -11.915 1.00 1.81 52 ALA A O 10
ATOM 12846 N N . GLY A 1 53 ? -4.816 -1.008 -13.635 1.00 2.04 53 GLY A N 10
ATOM 12847 C CA . GLY A 1 53 ? -5.587 -0.126 -14.550 1.00 2.37 53 GLY A CA 10
ATOM 12848 C C . GLY A 1 53 ? -4.823 1.167 -14.754 1.00 2.76 53 GLY A C 10
ATOM 12849 O O . GLY A 1 53 ? -4.477 1.522 -15.861 1.00 3.57 53 GLY A O 10
ATOM 12853 N N . LYS A 1 54 ? -4.524 1.809 -13.655 1.00 2.77 54 LYS A N 10
ATOM 12854 C CA . LYS A 1 54 ? -3.794 3.115 -13.736 1.00 3.23 54 LYS A CA 10
ATOM 12855 C C . LYS A 1 54 ? -2.703 3.262 -12.666 1.00 4.58 54 LYS A C 10
ATOM 12856 O O . LYS A 1 54 ? -2.849 4.004 -11.698 1.00 5.63 54 LYS A O 10
ATOM 12875 N N . PRO A 1 55 ? -1.632 2.557 -12.898 1.00 5.33 55 PRO A N 10
ATOM 12876 C CA . PRO A 1 55 ? -0.291 3.154 -12.918 1.00 6.09 55 PRO A CA 10
ATOM 12877 C C . PRO A 1 55 ? -0.009 3.614 -14.354 1.00 4.43 55 PRO A C 10
ATOM 12878 O O . PRO A 1 55 ? -0.358 2.920 -15.292 1.00 4.00 55 PRO A O 10
ATOM 12889 N N . VAL A 1 56 ? 0.624 4.747 -14.503 1.00 4.36 56 VAL A N 10
ATOM 12890 C CA . VAL A 1 56 ? 0.928 5.260 -15.879 1.00 3.53 56 VAL A CA 10
ATOM 12891 C C . VAL A 1 56 ? 2.399 5.016 -16.216 1.00 3.24 56 VAL A C 10
ATOM 12892 O O . VAL A 1 56 ? 2.795 5.066 -17.363 1.00 3.99 56 VAL A O 10
ATOM 12905 N N . GLU A 1 57 ? 3.169 4.735 -15.213 1.00 3.24 57 GLU A N 10
ATOM 12906 C CA . GLU A 1 57 ? 4.621 4.497 -15.420 1.00 3.65 57 GLU A CA 10
ATOM 12907 C C . GLU A 1 57 ? 5.021 3.086 -14.982 1.00 3.03 57 GLU A C 10
ATOM 12908 O O . GLU A 1 57 ? 4.792 2.116 -15.688 1.00 3.09 57 GLU A O 10
ATOM 12920 N N . THR A 1 58 ? 5.669 2.990 -13.865 1.00 3.29 58 THR A N 10
ATOM 12921 C CA . THR A 1 58 ? 6.097 1.658 -13.374 1.00 3.52 58 THR A CA 10
ATOM 12922 C C . THR A 1 58 ? 5.909 1.587 -11.866 1.00 2.83 58 THR A C 10
ATOM 12923 O O . THR A 1 58 ? 5.198 0.735 -11.376 1.00 2.97 58 THR A O 10
ATOM 12934 N N . VAL A 1 59 ? 6.529 2.498 -11.173 1.00 2.52 59 VAL A N 10
ATOM 12935 C CA . VAL A 1 59 ? 6.410 2.503 -9.691 1.00 2.39 59 VAL A CA 10
ATOM 12936 C C . VAL A 1 59 ? 5.627 3.754 -9.255 1.00 2.14 59 VAL A C 10
ATOM 12937 O O . VAL A 1 59 ? 5.697 4.773 -9.913 1.00 2.47 59 VAL A O 10
ATOM 12950 N N . PRO A 1 60 ? 4.933 3.677 -8.131 1.00 2.20 60 PRO A N 10
ATOM 12951 C CA . PRO A 1 60 ? 4.584 2.419 -7.413 1.00 2.01 60 PRO A CA 10
ATOM 12952 C C . PRO A 1 60 ? 3.157 1.948 -7.755 1.00 1.31 60 PRO A C 10
ATOM 12953 O O . PRO A 1 60 ? 2.427 2.639 -8.435 1.00 1.21 60 PRO A O 10
ATOM 12964 N N . GLN A 1 61 ? 2.798 0.775 -7.277 1.00 1.17 61 GLN A N 10
ATOM 12965 C CA . GLN A 1 61 ? 1.427 0.224 -7.536 1.00 0.69 61 GLN A CA 10
ATOM 12966 C C . GLN A 1 61 ? 0.817 -0.256 -6.213 1.00 0.56 61 GLN A C 10
ATOM 12967 O O . GLN A 1 61 ? 1.372 -1.122 -5.560 1.00 0.64 61 GLN A O 10
ATOM 12981 N N . ILE A 1 62 ? -0.296 0.312 -5.836 1.00 0.50 62 ILE A N 10
ATOM 12982 C CA . ILE A 1 62 ? -0.935 -0.103 -4.554 1.00 0.48 62 ILE A CA 10
ATOM 12983 C C . ILE A 1 62 ? -2.393 -0.479 -4.760 1.00 0.46 62 ILE A C 10
ATOM 12984 O O . ILE A 1 62 ? -3.091 0.098 -5.583 1.00 0.51 62 ILE A O 10
ATOM 13000 N N . PHE A 1 63 ? -2.790 -1.430 -3.966 1.00 0.45 63 PHE A N 10
ATOM 13001 C CA . PHE A 1 63 ? -4.186 -1.951 -3.970 1.00 0.49 63 PHE A CA 10
ATOM 13002 C C . PHE A 1 63 ? -4.695 -1.877 -2.533 1.00 0.51 63 PHE A C 10
ATOM 13003 O O . PHE A 1 63 ? -3.983 -2.291 -1.616 1.00 0.59 63 PHE A O 10
ATOM 13020 N N . VAL A 1 64 ? -5.885 -1.364 -2.351 1.00 0.51 64 VAL A N 10
ATOM 13021 C CA . VAL A 1 64 ? -6.427 -1.283 -0.962 1.00 0.62 64 VAL A CA 10
ATOM 13022 C C . VAL A 1 64 ? -7.850 -1.825 -0.923 1.00 1.10 64 VAL A C 10
ATOM 13023 O O . VAL A 1 64 ? -8.610 -1.719 -1.885 1.00 1.34 64 VAL A O 10
ATOM 13036 N N . ASP A 1 65 ? -8.176 -2.355 0.233 1.00 1.61 65 ASP A N 10
ATOM 13037 C CA . ASP A 1 65 ? -9.524 -2.932 0.463 1.00 2.21 65 ASP A CA 10
ATOM 13038 C C . ASP A 1 65 ? -9.728 -4.062 -0.536 1.00 1.89 65 ASP A C 10
ATOM 13039 O O . ASP A 1 65 ? -9.385 -5.196 -0.253 1.00 2.20 65 ASP A O 10
ATOM 13048 N N . GLN A 1 66 ? -10.235 -3.718 -1.677 1.00 1.79 66 GLN A N 10
ATOM 13049 C CA . GLN A 1 66 ? -10.482 -4.743 -2.728 1.00 1.69 66 GLN A CA 10
ATOM 13050 C C . GLN A 1 66 ? -10.109 -4.236 -4.126 1.00 1.16 66 GLN A C 10
ATOM 13051 O O . GLN A 1 66 ? -9.949 -5.029 -5.035 1.00 1.33 66 GLN A O 10
ATOM 13065 N N . GLN A 1 67 ? -9.954 -2.942 -4.282 1.00 0.94 67 GLN A N 10
ATOM 13066 C CA . GLN A 1 67 ? -9.637 -2.397 -5.619 1.00 0.85 67 GLN A CA 10
ATOM 13067 C C . GLN A 1 67 ? -8.217 -1.852 -5.721 1.00 0.66 67 GLN A C 10
ATOM 13068 O O . GLN A 1 67 ? -7.512 -1.712 -4.730 1.00 0.63 67 GLN A O 10
ATOM 13082 N N . HIS A 1 68 ? -7.866 -1.520 -6.932 1.00 0.80 68 HIS A N 10
ATOM 13083 C CA . HIS A 1 68 ? -6.527 -0.942 -7.183 1.00 0.76 68 HIS A CA 10
ATOM 13084 C C . HIS A 1 68 ? -6.636 0.533 -6.821 1.00 0.65 68 HIS A C 10
ATOM 13085 O O . HIS A 1 68 ? -7.717 1.093 -6.890 1.00 0.73 68 HIS A O 10
ATOM 13099 N N . ILE A 1 69 ? -5.553 1.137 -6.449 1.00 0.59 69 ILE A N 10
ATOM 13100 C CA . ILE A 1 69 ? -5.639 2.573 -6.066 1.00 0.63 69 ILE A CA 10
ATOM 13101 C C . ILE A 1 69 ? -4.818 3.415 -7.033 1.00 0.78 69 ILE A C 10
ATOM 13102 O O . ILE A 1 69 ? -5.266 4.444 -7.500 1.00 1.01 69 ILE A O 10
ATOM 13118 N N . GLY A 1 70 ? -3.644 2.944 -7.342 1.00 0.82 70 GLY A N 10
ATOM 13119 C CA . GLY A 1 70 ? -2.752 3.695 -8.275 1.00 1.07 70 GLY A CA 10
ATOM 13120 C C . GLY A 1 70 ? -1.316 3.618 -7.776 1.00 0.87 70 GLY A C 10
ATOM 13121 O O . GLY A 1 70 ? -0.845 2.541 -7.456 1.00 1.75 70 GLY A O 10
ATOM 13125 N N . GLY A 1 71 ? -0.658 4.746 -7.716 1.00 0.90 71 GLY A N 10
ATOM 13126 C CA . GLY A 1 71 ? 0.760 4.784 -7.238 1.00 0.93 71 GLY A CA 10
ATOM 13127 C C . GLY A 1 71 ? 0.860 5.509 -5.890 1.00 0.86 71 GLY A C 10
ATOM 13128 O O . GLY A 1 71 ? -0.086 5.547 -5.137 1.00 1.44 71 GLY A O 10
ATOM 13132 N N . TYR A 1 72 ? 2.010 6.071 -5.600 1.00 0.96 72 TYR A N 10
ATOM 13133 C CA . TYR A 1 72 ? 2.167 6.769 -4.290 1.00 0.87 72 TYR A CA 10
ATOM 13134 C C . TYR A 1 72 ? 1.131 7.876 -4.133 1.00 0.77 72 TYR A C 10
ATOM 13135 O O . TYR A 1 72 ? 0.404 7.900 -3.170 1.00 0.95 72 TYR A O 10
ATOM 13153 N N . THR A 1 73 ? 1.110 8.780 -5.063 1.00 0.84 73 THR A N 10
ATOM 13154 C CA . THR A 1 73 ? 0.129 9.893 -4.991 1.00 0.97 73 THR A CA 10
ATOM 13155 C C . THR A 1 73 ? -1.280 9.352 -4.697 1.00 0.92 73 THR A C 10
ATOM 13156 O O . THR A 1 73 ? -2.012 9.902 -3.894 1.00 1.17 73 THR A O 10
ATOM 13167 N N . ASP A 1 74 ? -1.574 8.234 -5.288 1.00 0.94 74 ASP A N 10
ATOM 13168 C CA . ASP A 1 74 ? -2.909 7.602 -5.112 1.00 1.12 74 ASP A CA 10
ATOM 13169 C C . ASP A 1 74 ? -3.032 7.009 -3.713 1.00 1.00 74 ASP A C 10
ATOM 13170 O O . ASP A 1 74 ? -3.901 7.383 -2.969 1.00 1.05 74 ASP A O 10
ATOM 13179 N N . PHE A 1 75 ? -2.161 6.094 -3.388 1.00 0.93 75 PHE A N 10
ATOM 13180 C CA . PHE A 1 75 ? -2.205 5.469 -2.029 1.00 0.93 75 PHE A CA 10
ATOM 13181 C C . PHE A 1 75 ? -2.226 6.590 -0.978 1.00 0.71 75 PHE A C 10
ATOM 13182 O O . PHE A 1 75 ? -3.014 6.583 -0.063 1.00 0.75 75 PHE A O 10
ATOM 13199 N N . ALA A 1 76 ? -1.368 7.544 -1.178 1.00 0.60 76 ALA A N 10
ATOM 13200 C CA . ALA A 1 76 ? -1.288 8.707 -0.257 1.00 0.66 76 ALA A CA 10
ATOM 13201 C C . ALA A 1 76 ? -2.666 9.361 -0.149 1.00 0.79 76 ALA A C 10
ATOM 13202 O O . ALA A 1 76 ? -3.241 9.450 0.919 1.00 0.85 76 ALA A O 10
ATOM 13209 N N . ALA A 1 77 ? -3.191 9.791 -1.266 1.00 0.94 77 ALA A N 10
ATOM 13210 C CA . ALA A 1 77 ? -4.531 10.438 -1.234 1.00 1.20 77 ALA A CA 10
ATOM 13211 C C . ALA A 1 77 ? -5.571 9.488 -0.644 1.00 1.13 77 ALA A C 10
ATOM 13212 O O . ALA A 1 77 ? -6.221 9.847 0.303 1.00 1.15 77 ALA A O 10
ATOM 13219 N N . TRP A 1 78 ? -5.699 8.304 -1.198 1.00 1.15 78 TRP A N 10
ATOM 13220 C CA . TRP A 1 78 ? -6.710 7.338 -0.649 1.00 1.17 78 TRP A CA 10
ATOM 13221 C C . TRP A 1 78 ? -6.603 7.313 0.868 1.00 0.93 78 TRP A C 10
ATOM 13222 O O . TRP A 1 78 ? -7.592 7.500 1.557 1.00 0.96 78 TRP A O 10
ATOM 13243 N N . VAL A 1 79 ? -5.397 7.069 1.344 1.00 0.76 79 VAL A N 10
ATOM 13244 C CA . VAL A 1 79 ? -5.171 7.038 2.813 1.00 0.67 79 VAL A CA 10
ATOM 13245 C C . VAL A 1 79 ? -5.831 8.261 3.420 1.00 0.75 79 VAL A C 10
ATOM 13246 O O . VAL A 1 79 ? -6.721 8.157 4.225 1.00 0.90 79 VAL A O 10
ATOM 13259 N N . LYS A 1 80 ? -5.415 9.406 2.979 1.00 0.85 80 LYS A N 10
ATOM 13260 C CA . LYS A 1 80 ? -5.996 10.665 3.517 1.00 1.12 80 LYS A CA 10
ATOM 13261 C C . LYS A 1 80 ? -7.536 10.758 3.379 1.00 1.25 80 LYS A C 10
ATOM 13262 O O . LYS A 1 80 ? -8.246 11.029 4.341 1.00 1.69 80 LYS A O 10
ATOM 13281 N N . GLU A 1 81 ? -8.016 10.586 2.180 1.00 1.22 81 GLU A N 10
ATOM 13282 C CA . GLU A 1 81 ? -9.484 10.695 1.906 1.00 1.38 81 GLU A CA 10
ATOM 13283 C C . GLU A 1 81 ? -10.329 9.704 2.706 1.00 1.21 81 GLU A C 10
ATOM 13284 O O . GLU A 1 81 ? -11.450 10.010 3.055 1.00 1.50 81 GLU A O 10
ATOM 13296 N N . ASN A 1 82 ? -9.795 8.544 2.962 1.00 1.10 82 ASN A N 10
ATOM 13297 C CA . ASN A 1 82 ? -10.594 7.526 3.707 1.00 1.13 82 ASN A CA 10
ATOM 13298 C C . ASN A 1 82 ? -10.227 7.401 5.182 1.00 1.13 82 ASN A C 10
ATOM 13299 O O . ASN A 1 82 ? -11.054 6.989 5.971 1.00 1.32 82 ASN A O 10
ATOM 13310 N N . LEU A 1 83 ? -9.021 7.711 5.548 1.00 1.07 83 LEU A N 10
ATOM 13311 C CA . LEU A 1 83 ? -8.657 7.565 6.990 1.00 1.34 83 LEU A CA 10
ATOM 13312 C C . LEU A 1 83 ? -8.863 8.875 7.757 1.00 1.54 83 LEU A C 10
ATOM 13313 O O . LEU A 1 83 ? -9.052 8.847 8.966 1.00 1.73 83 LEU A O 10
ATOM 13329 N N . ASP A 1 84 ? -8.860 9.977 7.046 1.00 1.70 84 ASP A N 10
ATOM 13330 C CA . ASP A 1 84 ? -9.054 11.290 7.733 1.00 2.01 84 ASP A CA 10
ATOM 13331 C C . ASP A 1 84 ? -10.410 11.855 7.332 1.00 2.55 84 ASP A C 10
ATOM 13332 O O . ASP A 1 84 ? -11.202 12.233 8.177 1.00 3.09 84 ASP A O 10
ATOM 13341 N N . ALA A 1 85 ? -10.591 11.873 6.031 1.00 2.86 85 ALA A N 10
ATOM 13342 C CA . ALA A 1 85 ? -11.827 12.388 5.350 1.00 3.82 85 ALA A CA 10
ATOM 13343 C C . ALA A 1 85 ? -11.408 13.602 4.521 1.00 5.23 85 ALA A C 10
ATOM 13344 O O . ALA A 1 85 ? -10.835 14.497 5.116 1.00 6.08 85 ALA A O 10
ATOM 13351 N N . MET A 1 1 ? -8.416 -5.112 6.124 1.00 2.34 1 MET A N 11
ATOM 13352 C CA . MET A 1 1 ? -7.707 -4.022 5.392 1.00 1.56 1 MET A CA 11
ATOM 13353 C C . MET A 1 1 ? -6.291 -4.509 5.057 1.00 1.46 1 MET A C 11
ATOM 13354 O O . MET A 1 1 ? -5.352 -4.155 5.741 1.00 1.56 1 MET A O 11
ATOM 13368 N N . GLN A 1 2 ? -6.163 -5.295 4.018 1.00 1.44 2 GLN A N 11
ATOM 13369 C CA . GLN A 1 2 ? -4.822 -5.831 3.651 1.00 1.43 2 GLN A CA 11
ATOM 13370 C C . GLN A 1 2 ? -4.200 -4.965 2.554 1.00 1.30 2 GLN A C 11
ATOM 13371 O O . GLN A 1 2 ? -4.491 -5.126 1.387 1.00 1.91 2 GLN A O 11
ATOM 13385 N N . THR A 1 3 ? -3.359 -4.061 2.961 1.00 0.70 3 THR A N 11
ATOM 13386 C CA . THR A 1 3 ? -2.714 -3.163 1.970 1.00 0.70 3 THR A CA 11
ATOM 13387 C C . THR A 1 3 ? -1.500 -3.861 1.346 1.00 0.78 3 THR A C 11
ATOM 13388 O O . THR A 1 3 ? -0.538 -4.159 2.018 1.00 1.08 3 THR A O 11
ATOM 13399 N N . VAL A 1 4 ? -1.586 -4.134 0.072 1.00 0.64 4 VAL A N 11
ATOM 13400 C CA . VAL A 1 4 ? -0.461 -4.810 -0.651 1.00 0.69 4 VAL A CA 11
ATOM 13401 C C . VAL A 1 4 ? 0.241 -3.766 -1.517 1.00 0.61 4 VAL A C 11
ATOM 13402 O O . VAL A 1 4 ? -0.419 -2.918 -2.095 1.00 0.63 4 VAL A O 11
ATOM 13415 N N . ILE A 1 5 ? 1.549 -3.843 -1.558 1.00 0.57 5 ILE A N 11
ATOM 13416 C CA . ILE A 1 5 ? 2.338 -2.868 -2.377 1.00 0.52 5 ILE A CA 11
ATOM 13417 C C . ILE A 1 5 ? 3.156 -3.605 -3.446 1.00 0.60 5 ILE A C 11
ATOM 13418 O O . ILE A 1 5 ? 4.169 -4.208 -3.137 1.00 0.96 5 ILE A O 11
ATOM 13434 N N . PHE A 1 6 ? 2.716 -3.523 -4.672 1.00 0.39 6 PHE A N 11
ATOM 13435 C CA . PHE A 1 6 ? 3.440 -4.207 -5.777 1.00 0.45 6 PHE A CA 11
ATOM 13436 C C . PHE A 1 6 ? 4.561 -3.296 -6.248 1.00 0.51 6 PHE A C 11
ATOM 13437 O O . PHE A 1 6 ? 4.332 -2.410 -7.051 1.00 0.64 6 PHE A O 11
ATOM 13454 N N . GLY A 1 7 ? 5.720 -3.501 -5.700 1.00 0.59 7 GLY A N 11
ATOM 13455 C CA . GLY A 1 7 ? 6.881 -2.667 -6.096 1.00 0.70 7 GLY A CA 11
ATOM 13456 C C . GLY A 1 7 ? 7.838 -3.480 -6.960 1.00 1.10 7 GLY A C 11
ATOM 13457 O O . GLY A 1 7 ? 7.479 -4.518 -7.490 1.00 1.39 7 GLY A O 11
ATOM 13461 N N . ARG A 1 8 ? 9.041 -3.009 -7.099 1.00 1.29 8 ARG A N 11
ATOM 13462 C CA . ARG A 1 8 ? 10.002 -3.765 -7.955 1.00 1.92 8 ARG A CA 11
ATOM 13463 C C . ARG A 1 8 ? 11.434 -3.759 -7.361 1.00 2.41 8 ARG A C 11
ATOM 13464 O O . ARG A 1 8 ? 12.406 -3.470 -8.039 1.00 3.71 8 ARG A O 11
ATOM 13485 N N . SER A 1 9 ? 11.525 -4.030 -6.090 1.00 2.07 9 SER A N 11
ATOM 13486 C CA . SER A 1 9 ? 12.856 -4.085 -5.371 1.00 2.54 9 SER A CA 11
ATOM 13487 C C . SER A 1 9 ? 13.532 -2.717 -5.214 1.00 2.46 9 SER A C 11
ATOM 13488 O O . SER A 1 9 ? 13.595 -2.174 -4.126 1.00 2.97 9 SER A O 11
ATOM 13496 N N . GLY A 1 10 ? 14.009 -2.175 -6.308 1.00 3.18 10 GLY A N 11
ATOM 13497 C CA . GLY A 1 10 ? 14.730 -0.861 -6.240 1.00 3.29 10 GLY A CA 11
ATOM 13498 C C . GLY A 1 10 ? 13.920 0.286 -6.831 1.00 3.05 10 GLY A C 11
ATOM 13499 O O . GLY A 1 10 ? 14.219 0.785 -7.901 1.00 3.77 10 GLY A O 11
ATOM 13503 N N . CYS A 1 11 ? 12.847 0.607 -6.184 1.00 2.35 11 CYS A N 11
ATOM 13504 C CA . CYS A 1 11 ? 12.004 1.737 -6.654 1.00 2.40 11 CYS A CA 11
ATOM 13505 C C . CYS A 1 11 ? 11.647 2.578 -5.430 1.00 2.17 11 CYS A C 11
ATOM 13506 O O . CYS A 1 11 ? 10.972 2.091 -4.537 1.00 2.14 11 CYS A O 11
ATOM 13513 N N . PRO A 1 12 ? 12.139 3.804 -5.363 1.00 2.37 12 PRO A N 11
ATOM 13514 C CA . PRO A 1 12 ? 11.923 4.644 -4.167 1.00 2.24 12 PRO A CA 11
ATOM 13515 C C . PRO A 1 12 ? 10.457 4.559 -3.758 1.00 2.01 12 PRO A C 11
ATOM 13516 O O . PRO A 1 12 ? 10.139 4.250 -2.638 1.00 2.08 12 PRO A O 11
ATOM 13527 N N . TYR A 1 13 ? 9.605 4.778 -4.715 1.00 2.14 13 TYR A N 11
ATOM 13528 C CA . TYR A 1 13 ? 8.140 4.720 -4.441 1.00 2.17 13 TYR A CA 11
ATOM 13529 C C . TYR A 1 13 ? 7.733 3.402 -3.761 1.00 1.79 13 TYR A C 11
ATOM 13530 O O . TYR A 1 13 ? 6.861 3.406 -2.922 1.00 1.94 13 TYR A O 11
ATOM 13548 N N . CYS A 1 14 ? 8.358 2.316 -4.122 1.00 1.46 14 CYS A N 11
ATOM 13549 C CA . CYS A 1 14 ? 7.984 1.017 -3.491 1.00 1.25 14 CYS A CA 11
ATOM 13550 C C . CYS A 1 14 ? 8.356 1.045 -2.006 1.00 0.98 14 CYS A C 11
ATOM 13551 O O . CYS A 1 14 ? 7.526 0.815 -1.133 1.00 1.15 14 CYS A O 11
ATOM 13558 N N . VAL A 1 15 ? 9.593 1.366 -1.759 1.00 0.73 15 VAL A N 11
ATOM 13559 C CA . VAL A 1 15 ? 10.068 1.418 -0.344 1.00 0.66 15 VAL A CA 11
ATOM 13560 C C . VAL A 1 15 ? 9.287 2.489 0.438 1.00 0.76 15 VAL A C 11
ATOM 13561 O O . VAL A 1 15 ? 8.836 2.258 1.537 1.00 0.95 15 VAL A O 11
ATOM 13574 N N . ARG A 1 16 ? 9.137 3.641 -0.167 1.00 0.73 16 ARG A N 11
ATOM 13575 C CA . ARG A 1 16 ? 8.402 4.763 0.480 1.00 0.90 16 ARG A CA 11
ATOM 13576 C C . ARG A 1 16 ? 6.946 4.363 0.756 1.00 0.94 16 ARG A C 11
ATOM 13577 O O . ARG A 1 16 ? 6.415 4.617 1.823 1.00 1.49 16 ARG A O 11
ATOM 13598 N N . ALA A 1 17 ? 6.294 3.796 -0.222 1.00 0.69 17 ALA A N 11
ATOM 13599 C CA . ALA A 1 17 ? 4.890 3.365 0.024 1.00 0.73 17 ALA A CA 11
ATOM 13600 C C . ALA A 1 17 ? 4.919 2.395 1.207 1.00 0.68 17 ALA A C 11
ATOM 13601 O O . ALA A 1 17 ? 4.145 2.514 2.146 1.00 0.81 17 ALA A O 11
ATOM 13608 N N . LYS A 1 18 ? 5.820 1.447 1.153 1.00 0.55 18 LYS A N 11
ATOM 13609 C CA . LYS A 1 18 ? 5.914 0.496 2.284 1.00 0.57 18 LYS A CA 11
ATOM 13610 C C . LYS A 1 18 ? 6.156 1.266 3.589 1.00 0.62 18 LYS A C 11
ATOM 13611 O O . LYS A 1 18 ? 5.626 0.905 4.624 1.00 0.77 18 LYS A O 11
ATOM 13630 N N . ASP A 1 19 ? 7.032 2.227 3.546 1.00 0.64 19 ASP A N 11
ATOM 13631 C CA . ASP A 1 19 ? 7.301 3.051 4.760 1.00 0.79 19 ASP A CA 11
ATOM 13632 C C . ASP A 1 19 ? 5.956 3.566 5.282 1.00 0.80 19 ASP A C 11
ATOM 13633 O O . ASP A 1 19 ? 5.626 3.393 6.431 1.00 0.89 19 ASP A O 11
ATOM 13642 N N . LEU A 1 20 ? 5.184 4.160 4.405 1.00 0.76 20 LEU A N 11
ATOM 13643 C CA . LEU A 1 20 ? 3.856 4.692 4.851 1.00 0.85 20 LEU A CA 11
ATOM 13644 C C . LEU A 1 20 ? 3.025 3.572 5.478 1.00 0.86 20 LEU A C 11
ATOM 13645 O O . LEU A 1 20 ? 2.506 3.730 6.565 1.00 0.89 20 LEU A O 11
ATOM 13661 N N . ALA A 1 21 ? 2.879 2.475 4.777 1.00 0.81 21 ALA A N 11
ATOM 13662 C CA . ALA A 1 21 ? 2.081 1.349 5.358 1.00 0.86 21 ALA A CA 11
ATOM 13663 C C . ALA A 1 21 ? 2.501 1.107 6.817 1.00 0.89 21 ALA A C 11
ATOM 13664 O O . ALA A 1 21 ? 1.663 1.044 7.705 1.00 0.88 21 ALA A O 11
ATOM 13671 N N . GLU A 1 22 ? 3.791 0.954 7.019 1.00 0.99 22 GLU A N 11
ATOM 13672 C CA . GLU A 1 22 ? 4.330 0.729 8.392 1.00 1.11 22 GLU A CA 11
ATOM 13673 C C . GLU A 1 22 ? 3.670 1.686 9.399 1.00 1.00 22 GLU A C 11
ATOM 13674 O O . GLU A 1 22 ? 3.221 1.296 10.470 1.00 1.08 22 GLU A O 11
ATOM 13686 N N . LYS A 1 23 ? 3.617 2.937 9.029 1.00 0.94 23 LYS A N 11
ATOM 13687 C CA . LYS A 1 23 ? 3.010 3.926 9.962 1.00 1.01 23 LYS A CA 11
ATOM 13688 C C . LYS A 1 23 ? 1.478 3.816 9.995 1.00 0.84 23 LYS A C 11
ATOM 13689 O O . LYS A 1 23 ? 0.911 3.861 11.073 1.00 1.12 23 LYS A O 11
ATOM 13708 N N . LEU A 1 24 ? 0.831 3.724 8.848 1.00 0.63 24 LEU A N 11
ATOM 13709 C CA . LEU A 1 24 ? -0.675 3.610 8.854 1.00 0.73 24 LEU A CA 11
ATOM 13710 C C . LEU A 1 24 ? -1.124 2.524 9.820 1.00 0.81 24 LEU A C 11
ATOM 13711 O O . LEU A 1 24 ? -2.064 2.689 10.581 1.00 1.08 24 LEU A O 11
ATOM 13727 N N . SER A 1 25 ? -0.480 1.409 9.673 1.00 0.69 25 SER A N 11
ATOM 13728 C CA . SER A 1 25 ? -0.752 0.230 10.555 1.00 0.79 25 SER A CA 11
ATOM 13729 C C . SER A 1 25 ? -0.889 0.695 12.003 1.00 1.25 25 SER A C 11
ATOM 13730 O O . SER A 1 25 ? -1.645 0.135 12.771 1.00 1.57 25 SER A O 11
ATOM 13738 N N . ASN A 1 26 ? -0.149 1.727 12.322 1.00 1.37 26 ASN A N 11
ATOM 13739 C CA . ASN A 1 26 ? -0.172 2.296 13.695 1.00 1.86 26 ASN A CA 11
ATOM 13740 C C . ASN A 1 26 ? -0.859 3.672 13.679 1.00 2.01 26 ASN A C 11
ATOM 13741 O O . ASN A 1 26 ? -0.335 4.648 14.199 1.00 2.58 26 ASN A O 11
ATOM 13752 N N . GLU A 1 27 ? -1.966 3.720 12.996 1.00 2.13 27 GLU A N 11
ATOM 13753 C CA . GLU A 1 27 ? -2.779 4.968 12.897 1.00 2.40 27 GLU A CA 11
ATOM 13754 C C . GLU A 1 27 ? -4.254 4.643 13.047 1.00 2.39 27 GLU A C 11
ATOM 13755 O O . GLU A 1 27 ? -4.948 5.234 13.847 1.00 2.60 27 GLU A O 11
ATOM 13767 N N . ARG A 1 28 ? -4.702 3.740 12.224 1.00 2.31 28 ARG A N 11
ATOM 13768 C CA . ARG A 1 28 ? -6.129 3.358 12.280 1.00 2.32 28 ARG A CA 11
ATOM 13769 C C . ARG A 1 28 ? -6.277 2.024 13.020 1.00 2.12 28 ARG A C 11
ATOM 13770 O O . ARG A 1 28 ? -5.311 1.352 13.340 1.00 2.13 28 ARG A O 11
ATOM 13791 N N . ASP A 1 29 ? -7.498 1.657 13.198 1.00 2.63 29 ASP A N 11
ATOM 13792 C CA . ASP A 1 29 ? -7.839 0.418 13.955 1.00 2.66 29 ASP A CA 11
ATOM 13793 C C . ASP A 1 29 ? -7.548 -0.886 13.198 1.00 1.87 29 ASP A C 11
ATOM 13794 O O . ASP A 1 29 ? -6.875 -1.754 13.722 1.00 2.13 29 ASP A O 11
ATOM 13803 N N . ASP A 1 30 ? -8.022 -1.004 11.983 1.00 1.58 30 ASP A N 11
ATOM 13804 C CA . ASP A 1 30 ? -7.787 -2.275 11.223 1.00 1.14 30 ASP A CA 11
ATOM 13805 C C . ASP A 1 30 ? -6.974 -2.032 9.955 1.00 1.04 30 ASP A C 11
ATOM 13806 O O . ASP A 1 30 ? -7.519 -1.864 8.882 1.00 1.76 30 ASP A O 11
ATOM 13815 N N . PHE A 1 31 ? -5.688 -1.959 10.113 1.00 0.90 31 PHE A N 11
ATOM 13816 C CA . PHE A 1 31 ? -4.805 -1.759 8.922 1.00 0.74 31 PHE A CA 11
ATOM 13817 C C . PHE A 1 31 ? -3.669 -2.789 8.918 1.00 0.73 31 PHE A C 11
ATOM 13818 O O . PHE A 1 31 ? -2.833 -2.790 9.799 1.00 0.98 31 PHE A O 11
ATOM 13835 N N . GLN A 1 32 ? -3.695 -3.669 7.947 1.00 0.69 32 GLN A N 11
ATOM 13836 C CA . GLN A 1 32 ? -2.622 -4.704 7.822 1.00 0.71 32 GLN A CA 11
ATOM 13837 C C . GLN A 1 32 ? -1.949 -4.440 6.479 1.00 0.72 32 GLN A C 11
ATOM 13838 O O . GLN A 1 32 ? -2.562 -3.850 5.619 1.00 1.16 32 GLN A O 11
ATOM 13852 N N . TYR A 1 33 ? -0.739 -4.870 6.273 1.00 0.71 33 TYR A N 11
ATOM 13853 C CA . TYR A 1 33 ? -0.130 -4.605 4.936 1.00 0.71 33 TYR A CA 11
ATOM 13854 C C . TYR A 1 33 ? 0.982 -5.611 4.622 1.00 0.80 33 TYR A C 11
ATOM 13855 O O . TYR A 1 33 ? 1.608 -6.148 5.515 1.00 0.91 33 TYR A O 11
ATOM 13873 N N . GLN A 1 34 ? 1.195 -5.824 3.355 1.00 0.80 34 GLN A N 11
ATOM 13874 C CA . GLN A 1 34 ? 2.264 -6.775 2.911 1.00 0.92 34 GLN A CA 11
ATOM 13875 C C . GLN A 1 34 ? 3.025 -6.179 1.720 1.00 0.82 34 GLN A C 11
ATOM 13876 O O . GLN A 1 34 ? 2.440 -5.521 0.864 1.00 0.72 34 GLN A O 11
ATOM 13890 N N . TYR A 1 35 ? 4.294 -6.474 1.643 1.00 0.91 35 TYR A N 11
ATOM 13891 C CA . TYR A 1 35 ? 5.078 -5.940 0.499 1.00 0.86 35 TYR A CA 11
ATOM 13892 C C . TYR A 1 35 ? 5.098 -7.018 -0.578 1.00 0.77 35 TYR A C 11
ATOM 13893 O O . TYR A 1 35 ? 5.119 -8.203 -0.266 1.00 0.72 35 TYR A O 11
ATOM 13911 N N . VAL A 1 36 ? 5.058 -6.592 -1.816 1.00 0.80 36 VAL A N 11
ATOM 13912 C CA . VAL A 1 36 ? 5.070 -7.557 -2.949 1.00 0.73 36 VAL A CA 11
ATOM 13913 C C . VAL A 1 36 ? 5.942 -7.003 -4.094 1.00 0.71 36 VAL A C 11
ATOM 13914 O O . VAL A 1 36 ? 6.127 -5.806 -4.199 1.00 0.77 36 VAL A O 11
ATOM 13927 N N . ASP A 1 37 ? 6.454 -7.878 -4.924 1.00 0.85 37 ASP A N 11
ATOM 13928 C CA . ASP A 1 37 ? 7.316 -7.435 -6.068 1.00 1.11 37 ASP A CA 11
ATOM 13929 C C . ASP A 1 37 ? 6.855 -8.137 -7.352 1.00 1.06 37 ASP A C 11
ATOM 13930 O O . ASP A 1 37 ? 6.601 -9.336 -7.370 1.00 1.22 37 ASP A O 11
ATOM 13939 N N . ILE A 1 38 ? 6.807 -7.393 -8.411 1.00 1.11 38 ILE A N 11
ATOM 13940 C CA . ILE A 1 38 ? 6.346 -7.963 -9.707 1.00 1.10 38 ILE A CA 11
ATOM 13941 C C . ILE A 1 38 ? 7.114 -9.232 -10.125 1.00 1.14 38 ILE A C 11
ATOM 13942 O O . ILE A 1 38 ? 6.577 -10.050 -10.835 1.00 1.30 38 ILE A O 11
ATOM 13958 N N . ARG A 1 39 ? 8.330 -9.410 -9.680 1.00 1.13 39 ARG A N 11
ATOM 13959 C CA . ARG A 1 39 ? 9.073 -10.652 -10.095 1.00 1.33 39 ARG A CA 11
ATOM 13960 C C . ARG A 1 39 ? 8.798 -11.807 -9.122 1.00 1.30 39 ARG A C 11
ATOM 13961 O O . ARG A 1 39 ? 9.125 -12.943 -9.405 1.00 1.52 39 ARG A O 11
ATOM 13982 N N . ALA A 1 40 ? 8.239 -11.488 -7.987 1.00 1.28 40 ALA A N 11
ATOM 13983 C CA . ALA A 1 40 ? 7.935 -12.549 -6.988 1.00 1.38 40 ALA A CA 11
ATOM 13984 C C . ALA A 1 40 ? 6.723 -13.313 -7.505 1.00 1.41 40 ALA A C 11
ATOM 13985 O O . ALA A 1 40 ? 6.649 -14.526 -7.424 1.00 1.52 40 ALA A O 11
ATOM 13992 N N . GLU A 1 41 ? 5.812 -12.546 -8.032 1.00 1.41 41 GLU A N 11
ATOM 13993 C CA . GLU A 1 41 ? 4.572 -13.144 -8.602 1.00 1.54 41 GLU A CA 11
ATOM 13994 C C . GLU A 1 41 ? 4.802 -13.480 -10.087 1.00 1.53 41 GLU A C 11
ATOM 13995 O O . GLU A 1 41 ? 4.367 -14.515 -10.555 1.00 1.68 41 GLU A O 11
ATOM 14007 N N . GLY A 1 42 ? 5.462 -12.601 -10.809 1.00 1.51 42 GLY A N 11
ATOM 14008 C CA . GLY A 1 42 ? 5.735 -12.885 -12.261 1.00 1.55 42 GLY A CA 11
ATOM 14009 C C . GLY A 1 42 ? 4.908 -11.973 -13.165 1.00 1.60 42 GLY A C 11
ATOM 14010 O O . GLY A 1 42 ? 4.142 -12.439 -13.988 1.00 1.73 42 GLY A O 11
ATOM 14014 N N . ILE A 1 43 ? 5.094 -10.699 -13.013 1.00 1.56 43 ILE A N 11
ATOM 14015 C CA . ILE A 1 43 ? 4.318 -9.736 -13.835 1.00 1.70 43 ILE A CA 11
ATOM 14016 C C . ILE A 1 43 ? 5.260 -8.866 -14.667 1.00 1.65 43 ILE A C 11
ATOM 14017 O O . ILE A 1 43 ? 6.401 -8.634 -14.288 1.00 1.53 43 ILE A O 11
ATOM 14033 N N . THR A 1 44 ? 4.742 -8.383 -15.764 1.00 1.83 44 THR A N 11
ATOM 14034 C CA . THR A 1 44 ? 5.546 -7.503 -16.657 1.00 1.92 44 THR A CA 11
ATOM 14035 C C . THR A 1 44 ? 4.926 -6.111 -16.548 1.00 1.98 44 THR A C 11
ATOM 14036 O O . THR A 1 44 ? 4.201 -5.856 -15.604 1.00 2.23 44 THR A O 11
ATOM 14047 N N . LYS A 1 45 ? 5.162 -5.224 -17.479 1.00 2.21 45 LYS A N 11
ATOM 14048 C CA . LYS A 1 45 ? 4.513 -3.883 -17.314 1.00 2.22 45 LYS A CA 11
ATOM 14049 C C . LYS A 1 45 ? 3.259 -3.818 -18.176 1.00 2.50 45 LYS A C 11
ATOM 14050 O O . LYS A 1 45 ? 2.716 -2.754 -18.440 1.00 3.27 45 LYS A O 11
ATOM 14069 N N . GLU A 1 46 ? 2.817 -4.979 -18.541 1.00 2.06 46 GLU A N 11
ATOM 14070 C CA . GLU A 1 46 ? 1.607 -5.101 -19.403 1.00 2.30 46 GLU A CA 11
ATOM 14071 C C . GLU A 1 46 ? 0.374 -5.489 -18.570 1.00 2.20 46 GLU A C 11
ATOM 14072 O O . GLU A 1 46 ? -0.568 -4.725 -18.473 1.00 2.36 46 GLU A O 11
ATOM 14084 N N . ASP A 1 47 ? 0.417 -6.656 -17.965 1.00 2.05 47 ASP A N 11
ATOM 14085 C CA . ASP A 1 47 ? -0.752 -7.122 -17.137 1.00 2.12 47 ASP A CA 11
ATOM 14086 C C . ASP A 1 47 ? -1.066 -6.094 -16.051 1.00 1.89 47 ASP A C 11
ATOM 14087 O O . ASP A 1 47 ? -2.211 -5.809 -15.771 1.00 1.93 47 ASP A O 11
ATOM 14096 N N . LEU A 1 48 ? -0.032 -5.583 -15.420 1.00 1.70 48 LEU A N 11
ATOM 14097 C CA . LEU A 1 48 ? -0.271 -4.556 -14.357 1.00 1.57 48 LEU A CA 11
ATOM 14098 C C . LEU A 1 48 ? -1.321 -3.545 -14.833 1.00 1.62 48 LEU A C 11
ATOM 14099 O O . LEU A 1 48 ? -2.159 -3.135 -14.065 1.00 1.66 48 LEU A O 11
ATOM 14115 N N . GLN A 1 49 ? -1.284 -3.177 -16.090 1.00 1.72 49 GLN A N 11
ATOM 14116 C CA . GLN A 1 49 ? -2.317 -2.213 -16.593 1.00 1.83 49 GLN A CA 11
ATOM 14117 C C . GLN A 1 49 ? -3.717 -2.747 -16.250 1.00 1.76 49 GLN A C 11
ATOM 14118 O O . GLN A 1 49 ? -4.577 -2.021 -15.792 1.00 1.78 49 GLN A O 11
ATOM 14132 N N . GLN A 1 50 ? -3.880 -4.022 -16.453 1.00 1.77 50 GLN A N 11
ATOM 14133 C CA . GLN A 1 50 ? -5.182 -4.693 -16.173 1.00 1.86 50 GLN A CA 11
ATOM 14134 C C . GLN A 1 50 ? -5.375 -4.951 -14.674 1.00 1.63 50 GLN A C 11
ATOM 14135 O O . GLN A 1 50 ? -6.476 -4.870 -14.169 1.00 1.78 50 GLN A O 11
ATOM 14149 N N . LYS A 1 51 ? -4.311 -5.288 -14.000 1.00 1.50 51 LYS A N 11
ATOM 14150 C CA . LYS A 1 51 ? -4.422 -5.566 -12.539 1.00 1.60 51 LYS A CA 11
ATOM 14151 C C . LYS A 1 51 ? -4.730 -4.287 -11.748 1.00 1.46 51 LYS A C 11
ATOM 14152 O O . LYS A 1 51 ? -5.458 -4.325 -10.776 1.00 1.52 51 LYS A O 11
ATOM 14171 N N . ALA A 1 52 ? -4.139 -3.205 -12.179 1.00 1.50 52 ALA A N 11
ATOM 14172 C CA . ALA A 1 52 ? -4.328 -1.899 -11.497 1.00 1.58 52 ALA A CA 11
ATOM 14173 C C . ALA A 1 52 ? -5.537 -1.150 -12.057 1.00 1.71 52 ALA A C 11
ATOM 14174 O O . ALA A 1 52 ? -6.347 -0.637 -11.307 1.00 2.00 52 ALA A O 11
ATOM 14181 N N . GLY A 1 53 ? -5.631 -1.077 -13.359 1.00 1.73 53 GLY A N 11
ATOM 14182 C CA . GLY A 1 53 ? -6.785 -0.351 -13.977 1.00 2.02 53 GLY A CA 11
ATOM 14183 C C . GLY A 1 53 ? -6.410 1.116 -14.193 1.00 2.32 53 GLY A C 11
ATOM 14184 O O . GLY A 1 53 ? -7.262 1.955 -14.422 1.00 2.86 53 GLY A O 11
ATOM 14188 N N . LYS A 1 54 ? -5.136 1.388 -14.112 1.00 2.29 54 LYS A N 11
ATOM 14189 C CA . LYS A 1 54 ? -4.646 2.775 -14.292 1.00 2.64 54 LYS A CA 11
ATOM 14190 C C . LYS A 1 54 ? -3.704 2.769 -15.511 1.00 2.51 54 LYS A C 11
ATOM 14191 O O . LYS A 1 54 ? -2.966 1.821 -15.703 1.00 2.87 54 LYS A O 11
ATOM 14210 N N . PRO A 1 55 ? -3.763 3.784 -16.345 1.00 2.79 55 PRO A N 11
ATOM 14211 C CA . PRO A 1 55 ? -3.140 3.704 -17.686 1.00 2.89 55 PRO A CA 11
ATOM 14212 C C . PRO A 1 55 ? -1.634 4.007 -17.631 1.00 2.58 55 PRO A C 11
ATOM 14213 O O . PRO A 1 55 ? -1.208 4.862 -16.880 1.00 3.37 55 PRO A O 11
ATOM 14224 N N . VAL A 1 56 ? -0.873 3.298 -18.432 1.00 2.74 56 VAL A N 11
ATOM 14225 C CA . VAL A 1 56 ? 0.616 3.505 -18.506 1.00 3.07 56 VAL A CA 11
ATOM 14226 C C . VAL A 1 56 ? 1.385 3.119 -17.221 1.00 2.61 56 VAL A C 11
ATOM 14227 O O . VAL A 1 56 ? 2.181 2.168 -17.263 1.00 3.61 56 VAL A O 11
ATOM 14240 N N . GLU A 1 57 ? 1.156 3.846 -16.133 1.00 2.16 57 GLU A N 11
ATOM 14241 C CA . GLU A 1 57 ? 1.905 3.549 -14.865 1.00 2.61 57 GLU A CA 11
ATOM 14242 C C . GLU A 1 57 ? 1.927 2.047 -14.569 1.00 2.68 57 GLU A C 11
ATOM 14243 O O . GLU A 1 57 ? 0.982 1.337 -14.857 1.00 3.73 57 GLU A O 11
ATOM 14255 N N . THR A 1 58 ? 3.024 1.596 -14.019 1.00 2.74 58 THR A N 11
ATOM 14256 C CA . THR A 1 58 ? 3.163 0.144 -13.725 1.00 3.80 58 THR A CA 11
ATOM 14257 C C . THR A 1 58 ? 3.400 -0.109 -12.240 1.00 3.16 58 THR A C 11
ATOM 14258 O O . THR A 1 58 ? 2.577 -0.716 -11.592 1.00 3.26 58 THR A O 11
ATOM 14269 N N . VAL A 1 59 ? 4.518 0.345 -11.735 1.00 2.74 59 VAL A N 11
ATOM 14270 C CA . VAL A 1 59 ? 4.830 0.133 -10.294 1.00 2.21 59 VAL A CA 11
ATOM 14271 C C . VAL A 1 59 ? 5.300 1.443 -9.655 1.00 1.90 59 VAL A C 11
ATOM 14272 O O . VAL A 1 59 ? 5.885 2.275 -10.318 1.00 2.33 59 VAL A O 11
ATOM 14285 N N . PRO A 1 60 ? 5.121 1.555 -8.359 1.00 1.48 60 PRO A N 11
ATOM 14286 C CA . PRO A 1 60 ? 4.516 0.509 -7.509 1.00 1.30 60 PRO A CA 11
ATOM 14287 C C . PRO A 1 60 ? 3.015 0.752 -7.381 1.00 1.17 60 PRO A C 11
ATOM 14288 O O . PRO A 1 60 ? 2.593 1.884 -7.298 1.00 1.43 60 PRO A O 11
ATOM 14299 N N . GLN A 1 61 ? 2.244 -0.290 -7.367 1.00 0.92 61 GLN A N 11
ATOM 14300 C CA . GLN A 1 61 ? 0.768 -0.096 -7.235 1.00 0.86 61 GLN A CA 11
ATOM 14301 C C . GLN A 1 61 ? 0.327 -0.670 -5.897 1.00 0.81 61 GLN A C 11
ATOM 14302 O O . GLN A 1 61 ? 0.823 -1.697 -5.476 1.00 0.80 61 GLN A O 11
ATOM 14316 N N . ILE A 1 62 ? -0.585 0.013 -5.263 1.00 0.90 62 ILE A N 11
ATOM 14317 C CA . ILE A 1 62 ? -1.070 -0.453 -3.945 1.00 0.94 62 ILE A CA 11
ATOM 14318 C C . ILE A 1 62 ? -2.504 -0.918 -4.085 1.00 0.96 62 ILE A C 11
ATOM 14319 O O . ILE A 1 62 ? -3.295 -0.318 -4.790 1.00 1.02 62 ILE A O 11
ATOM 14335 N N . PHE A 1 63 ? -2.767 -1.988 -3.431 1.00 0.92 63 PHE A N 11
ATOM 14336 C CA . PHE A 1 63 ? -4.126 -2.584 -3.432 1.00 0.97 63 PHE A CA 11
ATOM 14337 C C . PHE A 1 63 ? -4.539 -2.529 -1.984 1.00 0.92 63 PHE A C 11
ATOM 14338 O O . PHE A 1 63 ? -3.836 -3.068 -1.160 1.00 0.93 63 PHE A O 11
ATOM 14355 N N . VAL A 1 64 ? -5.625 -1.894 -1.682 1.00 0.92 64 VAL A N 11
ATOM 14356 C CA . VAL A 1 64 ? -5.988 -1.815 -0.243 1.00 0.96 64 VAL A CA 11
ATOM 14357 C C . VAL A 1 64 ? -7.043 -2.848 0.127 1.00 1.29 64 VAL A C 11
ATOM 14358 O O . VAL A 1 64 ? -8.226 -2.586 0.070 1.00 1.92 64 VAL A O 11
ATOM 14371 N N . ASP A 1 65 ? -6.564 -4.035 0.395 1.00 1.37 65 ASP A N 11
ATOM 14372 C CA . ASP A 1 65 ? -7.444 -5.163 0.833 1.00 1.70 65 ASP A CA 11
ATOM 14373 C C . ASP A 1 65 ? -8.307 -5.735 -0.286 1.00 1.55 65 ASP A C 11
ATOM 14374 O O . ASP A 1 65 ? -8.195 -6.897 -0.631 1.00 1.96 65 ASP A O 11
ATOM 14383 N N . GLN A 1 66 ? -9.129 -4.891 -0.835 1.00 1.57 66 GLN A N 11
ATOM 14384 C CA . GLN A 1 66 ? -10.058 -5.335 -1.904 1.00 1.86 66 GLN A CA 11
ATOM 14385 C C . GLN A 1 66 ? -9.695 -4.873 -3.325 1.00 1.52 66 GLN A C 11
ATOM 14386 O O . GLN A 1 66 ? -9.558 -5.704 -4.201 1.00 1.93 66 GLN A O 11
ATOM 14400 N N . GLN A 1 67 ? -9.552 -3.591 -3.552 1.00 1.09 67 GLN A N 11
ATOM 14401 C CA . GLN A 1 67 ? -9.254 -3.118 -4.929 1.00 1.20 67 GLN A CA 11
ATOM 14402 C C . GLN A 1 67 ? -7.922 -2.374 -5.066 1.00 1.10 67 GLN A C 11
ATOM 14403 O O . GLN A 1 67 ? -7.238 -2.103 -4.091 1.00 1.03 67 GLN A O 11
ATOM 14417 N N . HIS A 1 68 ? -7.625 -2.027 -6.294 1.00 1.24 68 HIS A N 11
ATOM 14418 C CA . HIS A 1 68 ? -6.380 -1.266 -6.572 1.00 1.18 68 HIS A CA 11
ATOM 14419 C C . HIS A 1 68 ? -6.651 0.190 -6.177 1.00 1.04 68 HIS A C 11
ATOM 14420 O O . HIS A 1 68 ? -7.767 0.674 -6.317 1.00 1.14 68 HIS A O 11
ATOM 14434 N N . ILE A 1 69 ? -5.643 0.862 -5.711 1.00 0.90 69 ILE A N 11
ATOM 14435 C CA . ILE A 1 69 ? -5.833 2.275 -5.273 1.00 0.91 69 ILE A CA 11
ATOM 14436 C C . ILE A 1 69 ? -4.990 3.242 -6.116 1.00 1.00 69 ILE A C 11
ATOM 14437 O O . ILE A 1 69 ? -5.350 4.391 -6.281 1.00 1.23 69 ILE A O 11
ATOM 14453 N N . GLY A 1 70 ? -3.883 2.769 -6.604 1.00 0.97 70 GLY A N 11
ATOM 14454 C CA . GLY A 1 70 ? -3.001 3.639 -7.437 1.00 1.20 70 GLY A CA 11
ATOM 14455 C C . GLY A 1 70 ? -1.563 3.478 -6.973 1.00 1.17 70 GLY A C 11
ATOM 14456 O O . GLY A 1 70 ? -1.232 2.478 -6.357 1.00 2.14 70 GLY A O 11
ATOM 14460 N N . GLY A 1 71 ? -0.754 4.464 -7.234 1.00 0.97 71 GLY A N 11
ATOM 14461 C CA . GLY A 1 71 ? 0.674 4.366 -6.822 1.00 1.15 71 GLY A CA 11
ATOM 14462 C C . GLY A 1 71 ? 0.870 5.083 -5.494 1.00 1.00 71 GLY A C 11
ATOM 14463 O O . GLY A 1 71 ? -0.089 5.500 -4.873 1.00 1.48 71 GLY A O 11
ATOM 14467 N N . TYR A 1 72 ? 2.111 5.242 -5.099 1.00 1.33 72 TYR A N 11
ATOM 14468 C CA . TYR A 1 72 ? 2.365 5.927 -3.800 1.00 1.12 72 TYR A CA 11
ATOM 14469 C C . TYR A 1 72 ? 1.635 7.267 -3.752 1.00 0.99 72 TYR A C 11
ATOM 14470 O O . TYR A 1 72 ? 1.141 7.643 -2.719 1.00 1.11 72 TYR A O 11
ATOM 14488 N N . THR A 1 73 ? 1.560 7.953 -4.855 1.00 1.08 73 THR A N 11
ATOM 14489 C CA . THR A 1 73 ? 0.854 9.259 -4.827 1.00 1.11 73 THR A CA 11
ATOM 14490 C C . THR A 1 73 ? -0.624 9.043 -4.499 1.00 1.04 73 THR A C 11
ATOM 14491 O O . THR A 1 73 ? -1.102 9.496 -3.481 1.00 1.23 73 THR A O 11
ATOM 14502 N N . ASP A 1 74 ? -1.289 8.320 -5.350 1.00 0.93 74 ASP A N 11
ATOM 14503 C CA . ASP A 1 74 ? -2.743 8.066 -5.139 1.00 0.84 74 ASP A CA 11
ATOM 14504 C C . ASP A 1 74 ? -2.981 7.481 -3.758 1.00 0.72 74 ASP A C 11
ATOM 14505 O O . ASP A 1 74 ? -3.811 7.968 -3.040 1.00 0.73 74 ASP A O 11
ATOM 14514 N N . PHE A 1 75 ? -2.242 6.458 -3.420 1.00 0.69 75 PHE A N 11
ATOM 14515 C CA . PHE A 1 75 ? -2.418 5.837 -2.080 1.00 0.66 75 PHE A CA 11
ATOM 14516 C C . PHE A 1 75 ? -2.132 6.881 -1.008 1.00 0.65 75 PHE A C 11
ATOM 14517 O O . PHE A 1 75 ? -2.889 7.040 -0.094 1.00 0.69 75 PHE A O 11
ATOM 14534 N N . ALA A 1 76 ? -1.055 7.594 -1.162 1.00 0.70 76 ALA A N 11
ATOM 14535 C CA . ALA A 1 76 ? -0.710 8.638 -0.150 1.00 0.79 76 ALA A CA 11
ATOM 14536 C C . ALA A 1 76 ? -1.869 9.627 0.014 1.00 0.86 76 ALA A C 11
ATOM 14537 O O . ALA A 1 76 ? -2.385 9.807 1.103 1.00 0.90 76 ALA A O 11
ATOM 14544 N N . ALA A 1 77 ? -2.284 10.229 -1.071 1.00 0.94 77 ALA A N 11
ATOM 14545 C CA . ALA A 1 77 ? -3.416 11.206 -0.977 1.00 1.08 77 ALA A CA 11
ATOM 14546 C C . ALA A 1 77 ? -4.666 10.465 -0.517 1.00 1.03 77 ALA A C 11
ATOM 14547 O O . ALA A 1 77 ? -5.248 10.804 0.484 1.00 1.10 77 ALA A O 11
ATOM 14554 N N . TRP A 1 78 ? -5.047 9.485 -1.284 1.00 0.98 78 TRP A N 11
ATOM 14555 C CA . TRP A 1 78 ? -6.242 8.652 -0.947 1.00 1.00 78 TRP A CA 11
ATOM 14556 C C . TRP A 1 78 ? -6.248 8.376 0.564 1.00 0.94 78 TRP A C 11
ATOM 14557 O O . TRP A 1 78 ? -7.198 8.703 1.251 1.00 1.13 78 TRP A O 11
ATOM 14578 N N . VAL A 1 79 ? -5.171 7.772 1.025 1.00 0.76 79 VAL A N 11
ATOM 14579 C CA . VAL A 1 79 ? -5.031 7.466 2.477 1.00 0.76 79 VAL A CA 11
ATOM 14580 C C . VAL A 1 79 ? -5.558 8.660 3.241 1.00 0.87 79 VAL A C 11
ATOM 14581 O O . VAL A 1 79 ? -6.394 8.534 4.112 1.00 1.00 79 VAL A O 11
ATOM 14594 N N . LYS A 1 80 ? -5.048 9.800 2.877 1.00 0.96 80 LYS A N 11
ATOM 14595 C CA . LYS A 1 80 ? -5.496 11.041 3.548 1.00 1.15 80 LYS A CA 11
ATOM 14596 C C . LYS A 1 80 ? -7.015 11.231 3.368 1.00 1.24 80 LYS A C 11
ATOM 14597 O O . LYS A 1 80 ? -7.761 11.243 4.336 1.00 1.61 80 LYS A O 11
ATOM 14616 N N . GLU A 1 81 ? -7.457 11.348 2.144 1.00 1.33 81 GLU A N 11
ATOM 14617 C CA . GLU A 1 81 ? -8.926 11.568 1.895 1.00 1.41 81 GLU A CA 11
ATOM 14618 C C . GLU A 1 81 ? -9.772 10.291 2.051 1.00 1.50 81 GLU A C 11
ATOM 14619 O O . GLU A 1 81 ? -10.749 10.106 1.354 1.00 2.26 81 GLU A O 11
ATOM 14631 N N . ASN A 1 82 ? -9.342 9.427 2.918 1.00 1.28 82 ASN A N 11
ATOM 14632 C CA . ASN A 1 82 ? -10.104 8.163 3.181 1.00 1.30 82 ASN A CA 11
ATOM 14633 C C . ASN A 1 82 ? -10.000 7.766 4.652 1.00 1.26 82 ASN A C 11
ATOM 14634 O O . ASN A 1 82 ? -10.953 7.294 5.240 1.00 1.37 82 ASN A O 11
ATOM 14645 N N . LEU A 1 83 ? -8.835 7.934 5.208 1.00 1.19 83 LEU A N 11
ATOM 14646 C CA . LEU A 1 83 ? -8.651 7.542 6.629 1.00 1.29 83 LEU A CA 11
ATOM 14647 C C . LEU A 1 83 ? -8.821 8.738 7.561 1.00 1.46 83 LEU A C 11
ATOM 14648 O O . LEU A 1 83 ? -9.167 8.549 8.714 1.00 1.56 83 LEU A O 11
ATOM 14664 N N . ASP A 1 84 ? -8.569 9.931 7.061 1.00 1.74 84 ASP A N 11
ATOM 14665 C CA . ASP A 1 84 ? -8.741 11.154 7.920 1.00 1.96 84 ASP A CA 11
ATOM 14666 C C . ASP A 1 84 ? -10.144 11.692 7.660 1.00 2.38 84 ASP A C 11
ATOM 14667 O O . ASP A 1 84 ? -10.833 12.132 8.556 1.00 2.92 84 ASP A O 11
ATOM 14676 N N . ALA A 1 85 ? -10.492 11.681 6.405 1.00 2.66 85 ALA A N 11
ATOM 14677 C CA . ALA A 1 85 ? -11.836 12.140 5.979 1.00 3.52 85 ALA A CA 11
ATOM 14678 C C . ALA A 1 85 ? -12.484 10.980 5.225 1.00 4.55 85 ALA A C 11
ATOM 14679 O O . ALA A 1 85 ? -13.617 10.687 5.552 1.00 5.44 85 ALA A O 11
ATOM 14686 N N . MET A 1 1 ? -8.876 -2.532 7.733 1.00 2.27 1 MET A N 12
ATOM 14687 C CA . MET A 1 1 ? -8.477 -2.256 6.328 1.00 1.70 1 MET A CA 12
ATOM 14688 C C . MET A 1 1 ? -7.227 -3.082 6.025 1.00 1.45 1 MET A C 12
ATOM 14689 O O . MET A 1 1 ? -6.500 -3.432 6.936 1.00 1.45 1 MET A O 12
ATOM 14703 N N . GLN A 1 2 ? -7.006 -3.385 4.764 1.00 1.49 2 GLN A N 12
ATOM 14704 C CA . GLN A 1 2 ? -5.816 -4.183 4.362 1.00 1.32 2 GLN A CA 12
ATOM 14705 C C . GLN A 1 2 ? -5.138 -3.514 3.158 1.00 1.20 2 GLN A C 12
ATOM 14706 O O . GLN A 1 2 ? -5.806 -2.878 2.369 1.00 1.80 2 GLN A O 12
ATOM 14720 N N . THR A 1 3 ? -3.846 -3.650 3.005 1.00 0.57 3 THR A N 12
ATOM 14721 C CA . THR A 1 3 ? -3.191 -3.011 1.814 1.00 0.47 3 THR A CA 12
ATOM 14722 C C . THR A 1 3 ? -2.096 -3.897 1.189 1.00 0.42 3 THR A C 12
ATOM 14723 O O . THR A 1 3 ? -1.304 -4.488 1.887 1.00 0.53 3 THR A O 12
ATOM 14734 N N . VAL A 1 4 ? -2.068 -3.952 -0.124 1.00 0.35 4 VAL A N 12
ATOM 14735 C CA . VAL A 1 4 ? -1.025 -4.769 -0.840 1.00 0.36 4 VAL A CA 12
ATOM 14736 C C . VAL A 1 4 ? -0.245 -3.844 -1.777 1.00 0.35 4 VAL A C 12
ATOM 14737 O O . VAL A 1 4 ? -0.839 -3.043 -2.491 1.00 0.39 4 VAL A O 12
ATOM 14750 N N . ILE A 1 5 ? 1.058 -3.971 -1.731 1.00 0.35 5 ILE A N 12
ATOM 14751 C CA . ILE A 1 5 ? 1.928 -3.134 -2.610 1.00 0.40 5 ILE A CA 12
ATOM 14752 C C . ILE A 1 5 ? 2.584 -4.049 -3.647 1.00 0.46 5 ILE A C 12
ATOM 14753 O O . ILE A 1 5 ? 3.175 -5.041 -3.272 1.00 0.64 5 ILE A O 12
ATOM 14769 N N . PHE A 1 6 ? 2.484 -3.696 -4.904 1.00 0.39 6 PHE A N 12
ATOM 14770 C CA . PHE A 1 6 ? 3.097 -4.522 -5.985 1.00 0.46 6 PHE A CA 12
ATOM 14771 C C . PHE A 1 6 ? 4.282 -3.745 -6.556 1.00 0.58 6 PHE A C 12
ATOM 14772 O O . PHE A 1 6 ? 4.185 -3.165 -7.625 1.00 0.86 6 PHE A O 12
ATOM 14789 N N . GLY A 1 7 ? 5.338 -3.682 -5.809 1.00 0.58 7 GLY A N 12
ATOM 14790 C CA . GLY A 1 7 ? 6.537 -2.943 -6.302 1.00 0.71 7 GLY A CA 12
ATOM 14791 C C . GLY A 1 7 ? 7.726 -3.826 -6.037 1.00 0.79 7 GLY A C 12
ATOM 14792 O O . GLY A 1 7 ? 7.549 -5.013 -5.899 1.00 1.14 7 GLY A O 12
ATOM 14796 N N . ARG A 1 8 ? 8.901 -3.278 -5.995 1.00 0.89 8 ARG A N 12
ATOM 14797 C CA . ARG A 1 8 ? 10.072 -4.152 -5.690 1.00 1.39 8 ARG A CA 12
ATOM 14798 C C . ARG A 1 8 ? 10.816 -3.593 -4.472 1.00 1.86 8 ARG A C 12
ATOM 14799 O O . ARG A 1 8 ? 10.912 -2.392 -4.249 1.00 2.81 8 ARG A O 12
ATOM 14820 N N . SER A 1 9 ? 11.292 -4.510 -3.698 1.00 2.13 9 SER A N 12
ATOM 14821 C CA . SER A 1 9 ? 12.040 -4.184 -2.464 1.00 2.58 9 SER A CA 12
ATOM 14822 C C . SER A 1 9 ? 13.337 -3.466 -2.844 1.00 2.44 9 SER A C 12
ATOM 14823 O O . SER A 1 9 ? 14.398 -4.053 -2.871 1.00 2.95 9 SER A O 12
ATOM 14831 N N . GLY A 1 10 ? 13.204 -2.212 -3.179 1.00 2.44 10 GLY A N 12
ATOM 14832 C CA . GLY A 1 10 ? 14.398 -1.411 -3.576 1.00 2.54 10 GLY A CA 12
ATOM 14833 C C . GLY A 1 10 ? 14.035 -0.294 -4.562 1.00 2.29 10 GLY A C 12
ATOM 14834 O O . GLY A 1 10 ? 14.913 0.234 -5.219 1.00 2.59 10 GLY A O 12
ATOM 14838 N N . CYS A 1 11 ? 12.758 -0.014 -4.707 1.00 2.01 11 CYS A N 12
ATOM 14839 C CA . CYS A 1 11 ? 12.328 1.102 -5.610 1.00 1.95 11 CYS A CA 12
ATOM 14840 C C . CYS A 1 11 ? 11.559 2.138 -4.776 1.00 2.12 11 CYS A C 12
ATOM 14841 O O . CYS A 1 11 ? 10.599 1.795 -4.114 1.00 2.38 11 CYS A O 12
ATOM 14848 N N . PRO A 1 12 ? 11.993 3.387 -4.818 1.00 2.30 12 PRO A N 12
ATOM 14849 C CA . PRO A 1 12 ? 11.470 4.441 -3.916 1.00 2.45 12 PRO A CA 12
ATOM 14850 C C . PRO A 1 12 ? 9.948 4.347 -3.743 1.00 2.34 12 PRO A C 12
ATOM 14851 O O . PRO A 1 12 ? 9.465 4.096 -2.666 1.00 2.48 12 PRO A O 12
ATOM 14862 N N . TYR A 1 13 ? 9.231 4.549 -4.814 1.00 2.42 13 TYR A N 12
ATOM 14863 C CA . TYR A 1 13 ? 7.737 4.479 -4.737 1.00 2.51 13 TYR A CA 12
ATOM 14864 C C . TYR A 1 13 ? 7.244 3.239 -3.978 1.00 2.16 13 TYR A C 12
ATOM 14865 O O . TYR A 1 13 ? 6.314 3.337 -3.200 1.00 2.28 13 TYR A O 12
ATOM 14883 N N . CYS A 1 14 ? 7.905 2.135 -4.183 1.00 1.82 14 CYS A N 12
ATOM 14884 C CA . CYS A 1 14 ? 7.488 0.872 -3.516 1.00 1.59 14 CYS A CA 12
ATOM 14885 C C . CYS A 1 14 ? 7.897 0.919 -2.044 1.00 1.22 14 CYS A C 12
ATOM 14886 O O . CYS A 1 14 ? 7.074 0.814 -1.147 1.00 1.26 14 CYS A O 12
ATOM 14893 N N . VAL A 1 15 ? 9.176 1.094 -1.853 1.00 1.03 15 VAL A N 12
ATOM 14894 C CA . VAL A 1 15 ? 9.737 1.180 -0.476 1.00 0.77 15 VAL A CA 12
ATOM 14895 C C . VAL A 1 15 ? 8.877 2.139 0.348 1.00 0.84 15 VAL A C 12
ATOM 14896 O O . VAL A 1 15 ? 8.578 1.890 1.500 1.00 0.99 15 VAL A O 12
ATOM 14909 N N . ARG A 1 16 ? 8.496 3.234 -0.272 1.00 0.96 16 ARG A N 12
ATOM 14910 C CA . ARG A 1 16 ? 7.662 4.231 0.428 1.00 1.08 16 ARG A CA 12
ATOM 14911 C C . ARG A 1 16 ? 6.262 3.664 0.637 1.00 1.15 16 ARG A C 12
ATOM 14912 O O . ARG A 1 16 ? 5.839 3.561 1.751 1.00 1.83 16 ARG A O 12
ATOM 14933 N N . ALA A 1 17 ? 5.558 3.351 -0.428 1.00 0.81 17 ALA A N 12
ATOM 14934 C CA . ALA A 1 17 ? 4.182 2.772 -0.260 1.00 0.82 17 ALA A CA 12
ATOM 14935 C C . ALA A 1 17 ? 4.201 1.778 0.905 1.00 0.87 17 ALA A C 12
ATOM 14936 O O . ALA A 1 17 ? 3.326 1.762 1.746 1.00 0.97 17 ALA A O 12
ATOM 14943 N N . LYS A 1 18 ? 5.240 0.987 0.922 1.00 0.83 18 LYS A N 12
ATOM 14944 C CA . LYS A 1 18 ? 5.428 -0.013 1.992 1.00 0.89 18 LYS A CA 12
ATOM 14945 C C . LYS A 1 18 ? 5.505 0.750 3.324 1.00 0.91 18 LYS A C 12
ATOM 14946 O O . LYS A 1 18 ? 4.740 0.475 4.220 1.00 0.99 18 LYS A O 12
ATOM 14965 N N . ASP A 1 19 ? 6.452 1.655 3.435 1.00 0.90 19 ASP A N 12
ATOM 14966 C CA . ASP A 1 19 ? 6.560 2.471 4.686 1.00 0.95 19 ASP A CA 12
ATOM 14967 C C . ASP A 1 19 ? 5.182 3.034 5.055 1.00 0.87 19 ASP A C 12
ATOM 14968 O O . ASP A 1 19 ? 4.749 2.902 6.163 1.00 0.94 19 ASP A O 12
ATOM 14977 N N . LEU A 1 20 ? 4.538 3.664 4.106 1.00 0.76 20 LEU A N 12
ATOM 14978 C CA . LEU A 1 20 ? 3.185 4.248 4.365 1.00 0.70 20 LEU A CA 12
ATOM 14979 C C . LEU A 1 20 ? 2.277 3.161 4.969 1.00 0.68 20 LEU A C 12
ATOM 14980 O O . LEU A 1 20 ? 1.697 3.349 6.016 1.00 0.72 20 LEU A O 12
ATOM 14996 N N . ALA A 1 21 ? 2.170 2.045 4.303 1.00 0.67 21 ALA A N 12
ATOM 14997 C CA . ALA A 1 21 ? 1.321 0.947 4.850 1.00 0.69 21 ALA A CA 12
ATOM 14998 C C . ALA A 1 21 ? 1.785 0.600 6.273 1.00 0.72 21 ALA A C 12
ATOM 14999 O O . ALA A 1 21 ? 1.014 0.665 7.222 1.00 0.65 21 ALA A O 12
ATOM 15006 N N . GLU A 1 22 ? 3.040 0.255 6.379 1.00 0.90 22 GLU A N 12
ATOM 15007 C CA . GLU A 1 22 ? 3.628 -0.118 7.699 1.00 1.00 22 GLU A CA 12
ATOM 15008 C C . GLU A 1 22 ? 3.343 0.963 8.753 1.00 0.90 22 GLU A C 12
ATOM 15009 O O . GLU A 1 22 ? 3.089 0.668 9.906 1.00 0.93 22 GLU A O 12
ATOM 15021 N N . LYS A 1 23 ? 3.443 2.189 8.336 1.00 0.95 23 LYS A N 12
ATOM 15022 C CA . LYS A 1 23 ? 3.177 3.343 9.230 1.00 0.96 23 LYS A CA 12
ATOM 15023 C C . LYS A 1 23 ? 1.737 3.238 9.705 1.00 0.83 23 LYS A C 12
ATOM 15024 O O . LYS A 1 23 ? 1.475 3.112 10.887 1.00 1.02 23 LYS A O 12
ATOM 15043 N N . LEU A 1 24 ? 0.831 3.260 8.764 1.00 0.64 24 LEU A N 12
ATOM 15044 C CA . LEU A 1 24 ? -0.612 3.178 9.139 1.00 0.59 24 LEU A CA 12
ATOM 15045 C C . LEU A 1 24 ? -0.866 2.065 10.149 1.00 0.55 24 LEU A C 12
ATOM 15046 O O . LEU A 1 24 ? -1.486 2.295 11.165 1.00 0.63 24 LEU A O 12
ATOM 15062 N N . SER A 1 25 ? -0.411 0.890 9.824 1.00 0.55 25 SER A N 12
ATOM 15063 C CA . SER A 1 25 ? -0.584 -0.294 10.726 1.00 0.60 25 SER A CA 12
ATOM 15064 C C . SER A 1 25 ? -0.395 0.015 12.215 1.00 0.81 25 SER A C 12
ATOM 15065 O O . SER A 1 25 ? -0.897 -0.710 13.049 1.00 0.98 25 SER A O 12
ATOM 15073 N N . ASN A 1 26 ? 0.341 1.044 12.512 1.00 0.92 26 ASN A N 12
ATOM 15074 C CA . ASN A 1 26 ? 0.595 1.395 13.931 1.00 1.16 26 ASN A CA 12
ATOM 15075 C C . ASN A 1 26 ? 0.059 2.788 14.278 1.00 1.16 26 ASN A C 12
ATOM 15076 O O . ASN A 1 26 ? -0.329 3.026 15.406 1.00 1.66 26 ASN A O 12
ATOM 15087 N N . GLU A 1 27 ? 0.052 3.673 13.313 1.00 1.20 27 GLU A N 12
ATOM 15088 C CA . GLU A 1 27 ? -0.456 5.058 13.573 1.00 1.49 27 GLU A CA 12
ATOM 15089 C C . GLU A 1 27 ? -1.993 5.104 13.523 1.00 1.68 27 GLU A C 12
ATOM 15090 O O . GLU A 1 27 ? -2.615 6.038 14.003 1.00 2.17 27 GLU A O 12
ATOM 15102 N N . ARG A 1 28 ? -2.547 4.107 12.892 1.00 1.48 28 ARG A N 12
ATOM 15103 C CA . ARG A 1 28 ? -4.021 4.008 12.743 1.00 1.68 28 ARG A CA 12
ATOM 15104 C C . ARG A 1 28 ? -4.516 2.812 13.580 1.00 1.71 28 ARG A C 12
ATOM 15105 O O . ARG A 1 28 ? -3.840 2.444 14.521 1.00 2.28 28 ARG A O 12
ATOM 15126 N N . ASP A 1 29 ? -5.645 2.220 13.234 1.00 1.85 29 ASP A N 12
ATOM 15127 C CA . ASP A 1 29 ? -6.168 1.082 14.066 1.00 2.06 29 ASP A CA 12
ATOM 15128 C C . ASP A 1 29 ? -6.218 -0.270 13.321 1.00 1.53 29 ASP A C 12
ATOM 15129 O O . ASP A 1 29 ? -5.304 -1.065 13.435 1.00 1.97 29 ASP A O 12
ATOM 15138 N N . ASP A 1 30 ? -7.222 -0.472 12.497 1.00 1.27 30 ASP A N 12
ATOM 15139 C CA . ASP A 1 30 ? -7.345 -1.786 11.787 1.00 1.06 30 ASP A CA 12
ATOM 15140 C C . ASP A 1 30 ? -6.687 -1.727 10.405 1.00 0.98 30 ASP A C 12
ATOM 15141 O O . ASP A 1 30 ? -7.308 -1.974 9.393 1.00 1.63 30 ASP A O 12
ATOM 15150 N N . PHE A 1 31 ? -5.413 -1.465 10.391 1.00 0.84 31 PHE A N 12
ATOM 15151 C CA . PHE A 1 31 ? -4.709 -1.371 9.076 1.00 0.66 31 PHE A CA 12
ATOM 15152 C C . PHE A 1 31 ? -3.640 -2.458 8.916 1.00 0.61 31 PHE A C 12
ATOM 15153 O O . PHE A 1 31 ? -2.540 -2.338 9.423 1.00 0.71 31 PHE A O 12
ATOM 15170 N N . GLN A 1 32 ? -3.984 -3.490 8.203 1.00 0.67 32 GLN A N 12
ATOM 15171 C CA . GLN A 1 32 ? -3.013 -4.593 7.959 1.00 0.69 32 GLN A CA 12
ATOM 15172 C C . GLN A 1 32 ? -2.526 -4.457 6.520 1.00 0.69 32 GLN A C 12
ATOM 15173 O O . GLN A 1 32 ? -3.135 -3.761 5.730 1.00 1.17 32 GLN A O 12
ATOM 15187 N N . TYR A 1 33 ? -1.434 -5.069 6.193 1.00 0.70 33 TYR A N 12
ATOM 15188 C CA . TYR A 1 33 ? -0.952 -4.961 4.793 1.00 0.68 33 TYR A CA 12
ATOM 15189 C C . TYR A 1 33 ? -0.010 -6.113 4.498 1.00 0.75 33 TYR A C 12
ATOM 15190 O O . TYR A 1 33 ? 0.438 -6.794 5.396 1.00 0.93 33 TYR A O 12
ATOM 15208 N N . GLN A 1 34 ? 0.256 -6.282 3.244 1.00 0.65 34 GLN A N 12
ATOM 15209 C CA . GLN A 1 34 ? 1.170 -7.349 2.778 1.00 0.73 34 GLN A CA 12
ATOM 15210 C C . GLN A 1 34 ? 2.031 -6.739 1.669 1.00 0.67 34 GLN A C 12
ATOM 15211 O O . GLN A 1 34 ? 1.560 -5.900 0.912 1.00 0.64 34 GLN A O 12
ATOM 15225 N N . TYR A 1 35 ? 3.254 -7.165 1.569 1.00 0.72 35 TYR A N 12
ATOM 15226 C CA . TYR A 1 35 ? 4.109 -6.584 0.494 1.00 0.70 35 TYR A CA 12
ATOM 15227 C C . TYR A 1 35 ? 4.256 -7.623 -0.596 1.00 0.64 35 TYR A C 12
ATOM 15228 O O . TYR A 1 35 ? 4.472 -8.784 -0.315 1.00 0.68 35 TYR A O 12
ATOM 15246 N N . VAL A 1 36 ? 4.110 -7.192 -1.807 1.00 0.64 36 VAL A N 12
ATOM 15247 C CA . VAL A 1 36 ? 4.237 -8.112 -2.955 1.00 0.60 36 VAL A CA 12
ATOM 15248 C C . VAL A 1 36 ? 5.397 -7.572 -3.798 1.00 0.55 36 VAL A C 12
ATOM 15249 O O . VAL A 1 36 ? 5.554 -6.361 -3.900 1.00 0.62 36 VAL A O 12
ATOM 15262 N N . ASP A 1 37 ? 6.165 -8.454 -4.384 1.00 0.52 37 ASP A N 12
ATOM 15263 C CA . ASP A 1 37 ? 7.329 -7.988 -5.191 1.00 0.55 37 ASP A CA 12
ATOM 15264 C C . ASP A 1 37 ? 7.182 -8.387 -6.659 1.00 0.56 37 ASP A C 12
ATOM 15265 O O . ASP A 1 37 ? 7.439 -9.524 -7.049 1.00 0.92 37 ASP A O 12
ATOM 15274 N N . ILE A 1 38 ? 6.800 -7.424 -7.454 1.00 0.71 38 ILE A N 12
ATOM 15275 C CA . ILE A 1 38 ? 6.615 -7.687 -8.912 1.00 0.86 38 ILE A CA 12
ATOM 15276 C C . ILE A 1 38 ? 7.833 -8.393 -9.504 1.00 1.25 38 ILE A C 12
ATOM 15277 O O . ILE A 1 38 ? 7.722 -9.062 -10.519 1.00 1.62 38 ILE A O 12
ATOM 15293 N N . ARG A 1 39 ? 8.978 -8.240 -8.879 1.00 1.37 39 ARG A N 12
ATOM 15294 C CA . ARG A 1 39 ? 10.178 -8.920 -9.435 1.00 1.81 39 ARG A CA 12
ATOM 15295 C C . ARG A 1 39 ? 10.255 -10.329 -8.850 1.00 1.78 39 ARG A C 12
ATOM 15296 O O . ARG A 1 39 ? 10.146 -11.291 -9.583 1.00 1.96 39 ARG A O 12
ATOM 15317 N N . ALA A 1 40 ? 10.377 -10.415 -7.546 1.00 1.98 40 ALA A N 12
ATOM 15318 C CA . ALA A 1 40 ? 10.484 -11.759 -6.883 1.00 2.17 40 ALA A CA 12
ATOM 15319 C C . ALA A 1 40 ? 9.427 -12.754 -7.380 1.00 2.24 40 ALA A C 12
ATOM 15320 O O . ALA A 1 40 ? 9.742 -13.911 -7.596 1.00 2.60 40 ALA A O 12
ATOM 15327 N N . GLU A 1 41 ? 8.204 -12.298 -7.522 1.00 1.92 41 GLU A N 12
ATOM 15328 C CA . GLU A 1 41 ? 7.113 -13.217 -7.980 1.00 2.07 41 GLU A CA 12
ATOM 15329 C C . GLU A 1 41 ? 7.206 -13.517 -9.482 1.00 2.11 41 GLU A C 12
ATOM 15330 O O . GLU A 1 41 ? 6.884 -14.608 -9.905 1.00 2.39 41 GLU A O 12
ATOM 15342 N N . GLY A 1 42 ? 7.629 -12.553 -10.258 1.00 1.92 42 GLY A N 12
ATOM 15343 C CA . GLY A 1 42 ? 7.753 -12.783 -11.740 1.00 1.97 42 GLY A CA 12
ATOM 15344 C C . GLY A 1 42 ? 6.570 -12.162 -12.485 1.00 1.77 42 GLY A C 12
ATOM 15345 O O . GLY A 1 42 ? 5.973 -12.790 -13.343 1.00 1.92 42 GLY A O 12
ATOM 15349 N N . ILE A 1 43 ? 6.306 -10.919 -12.195 1.00 1.51 43 ILE A N 12
ATOM 15350 C CA . ILE A 1 43 ? 5.155 -10.229 -12.839 1.00 1.40 43 ILE A CA 12
ATOM 15351 C C . ILE A 1 43 ? 5.630 -9.164 -13.837 1.00 1.33 43 ILE A C 12
ATOM 15352 O O . ILE A 1 43 ? 6.637 -8.511 -13.600 1.00 1.40 43 ILE A O 12
ATOM 15368 N N . THR A 1 44 ? 4.924 -9.017 -14.930 1.00 1.43 44 THR A N 12
ATOM 15369 C CA . THR A 1 44 ? 5.315 -7.985 -15.937 1.00 1.52 44 THR A CA 12
ATOM 15370 C C . THR A 1 44 ? 4.252 -6.874 -15.934 1.00 1.63 44 THR A C 12
ATOM 15371 O O . THR A 1 44 ? 4.275 -6.003 -15.087 1.00 2.17 44 THR A O 12
ATOM 15382 N N . LYS A 1 45 ? 3.333 -6.950 -16.861 1.00 2.26 45 LYS A N 12
ATOM 15383 C CA . LYS A 1 45 ? 2.242 -5.928 -16.952 1.00 2.75 45 LYS A CA 12
ATOM 15384 C C . LYS A 1 45 ? 0.914 -6.650 -17.150 1.00 3.10 45 LYS A C 12
ATOM 15385 O O . LYS A 1 45 ? -0.041 -6.421 -16.429 1.00 3.62 45 LYS A O 12
ATOM 15404 N N . GLU A 1 46 ? 0.894 -7.476 -18.167 1.00 3.04 46 GLU A N 12
ATOM 15405 C CA . GLU A 1 46 ? -0.330 -8.260 -18.504 1.00 3.49 46 GLU A CA 12
ATOM 15406 C C . GLU A 1 46 ? -0.983 -8.831 -17.237 1.00 3.38 46 GLU A C 12
ATOM 15407 O O . GLU A 1 46 ? -2.166 -8.630 -17.026 1.00 3.77 46 GLU A O 12
ATOM 15419 N N . ASP A 1 47 ? -0.216 -9.531 -16.424 1.00 2.94 47 ASP A N 12
ATOM 15420 C CA . ASP A 1 47 ? -0.817 -10.099 -15.165 1.00 2.97 47 ASP A CA 12
ATOM 15421 C C . ASP A 1 47 ? -1.484 -8.970 -14.381 1.00 2.84 47 ASP A C 12
ATOM 15422 O O . ASP A 1 47 ? -2.692 -8.901 -14.327 1.00 2.97 47 ASP A O 12
ATOM 15431 N N . LEU A 1 48 ? -0.691 -8.115 -13.778 1.00 2.63 48 LEU A N 12
ATOM 15432 C CA . LEU A 1 48 ? -1.259 -6.966 -12.987 1.00 2.57 48 LEU A CA 12
ATOM 15433 C C . LEU A 1 48 ? -2.543 -6.407 -13.604 1.00 3.03 48 LEU A C 12
ATOM 15434 O O . LEU A 1 48 ? -3.529 -6.194 -12.908 1.00 3.22 48 LEU A O 12
ATOM 15450 N N . GLN A 1 49 ? -2.488 -6.136 -14.894 1.00 3.20 49 GLN A N 12
ATOM 15451 C CA . GLN A 1 49 ? -3.696 -5.583 -15.593 1.00 3.67 49 GLN A CA 12
ATOM 15452 C C . GLN A 1 49 ? -4.929 -6.388 -15.195 1.00 3.86 49 GLN A C 12
ATOM 15453 O O . GLN A 1 49 ? -5.931 -5.829 -14.806 1.00 4.00 49 GLN A O 12
ATOM 15467 N N . GLN A 1 50 ? -4.814 -7.683 -15.313 1.00 3.92 50 GLN A N 12
ATOM 15468 C CA . GLN A 1 50 ? -5.942 -8.601 -14.945 1.00 4.22 50 GLN A CA 12
ATOM 15469 C C . GLN A 1 50 ? -6.608 -8.178 -13.619 1.00 3.81 50 GLN A C 12
ATOM 15470 O O . GLN A 1 50 ? -7.810 -8.258 -13.457 1.00 4.10 50 GLN A O 12
ATOM 15484 N N . LYS A 1 51 ? -5.787 -7.711 -12.716 1.00 3.16 51 LYS A N 12
ATOM 15485 C CA . LYS A 1 51 ? -6.280 -7.296 -11.367 1.00 2.82 51 LYS A CA 12
ATOM 15486 C C . LYS A 1 51 ? -6.570 -5.789 -11.243 1.00 2.46 51 LYS A C 12
ATOM 15487 O O . LYS A 1 51 ? -7.130 -5.376 -10.241 1.00 2.27 51 LYS A O 12
ATOM 15506 N N . ALA A 1 52 ? -6.161 -4.998 -12.195 1.00 2.54 52 ALA A N 12
ATOM 15507 C CA . ALA A 1 52 ? -6.422 -3.519 -12.088 1.00 2.45 52 ALA A CA 12
ATOM 15508 C C . ALA A 1 52 ? -7.235 -2.971 -13.262 1.00 2.55 52 ALA A C 12
ATOM 15509 O O . ALA A 1 52 ? -8.181 -2.224 -13.084 1.00 2.67 52 ALA A O 12
ATOM 15516 N N . GLY A 1 53 ? -6.826 -3.344 -14.436 1.00 2.77 53 GLY A N 12
ATOM 15517 C CA . GLY A 1 53 ? -7.502 -2.831 -15.654 1.00 3.03 53 GLY A CA 12
ATOM 15518 C C . GLY A 1 53 ? -6.724 -1.589 -16.090 1.00 3.15 53 GLY A C 12
ATOM 15519 O O . GLY A 1 53 ? -7.292 -0.555 -16.356 1.00 2.98 53 GLY A O 12
ATOM 15523 N N . LYS A 1 54 ? -5.421 -1.729 -16.163 1.00 3.76 54 LYS A N 12
ATOM 15524 C CA . LYS A 1 54 ? -4.546 -0.570 -16.560 1.00 4.04 54 LYS A CA 12
ATOM 15525 C C . LYS A 1 54 ? -3.675 -0.893 -17.789 1.00 4.55 54 LYS A C 12
ATOM 15526 O O . LYS A 1 54 ? -2.482 -1.133 -17.663 1.00 4.79 54 LYS A O 12
ATOM 15545 N N . PRO A 1 55 ? -4.256 -0.845 -18.967 1.00 5.15 55 PRO A N 12
ATOM 15546 C CA . PRO A 1 55 ? -3.530 -1.207 -20.209 1.00 5.79 55 PRO A CA 12
ATOM 15547 C C . PRO A 1 55 ? -2.591 -0.082 -20.667 1.00 5.38 55 PRO A C 12
ATOM 15548 O O . PRO A 1 55 ? -2.357 0.095 -21.839 1.00 6.23 55 PRO A O 12
ATOM 15559 N N . VAL A 1 56 ? -2.038 0.618 -19.720 1.00 4.57 56 VAL A N 12
ATOM 15560 C CA . VAL A 1 56 ? -1.100 1.741 -20.051 1.00 4.56 56 VAL A CA 12
ATOM 15561 C C . VAL A 1 56 ? 0.157 1.608 -19.188 1.00 4.24 56 VAL A C 12
ATOM 15562 O O . VAL A 1 56 ? 1.129 1.035 -19.634 1.00 5.19 56 VAL A O 12
ATOM 15575 N N . GLU A 1 57 ? 0.101 2.070 -17.968 1.00 3.48 57 GLU A N 12
ATOM 15576 C CA . GLU A 1 57 ? 1.288 1.941 -17.074 1.00 3.54 57 GLU A CA 12
ATOM 15577 C C . GLU A 1 57 ? 1.053 0.695 -16.224 1.00 4.01 57 GLU A C 12
ATOM 15578 O O . GLU A 1 57 ? 0.168 -0.079 -16.569 1.00 5.04 57 GLU A O 12
ATOM 15590 N N . THR A 1 58 ? 1.806 0.520 -15.160 1.00 3.95 58 THR A N 12
ATOM 15591 C CA . THR A 1 58 ? 1.598 -0.706 -14.313 1.00 5.06 58 THR A CA 12
ATOM 15592 C C . THR A 1 58 ? 2.597 -0.797 -13.143 1.00 4.03 58 THR A C 12
ATOM 15593 O O . THR A 1 58 ? 2.325 -1.501 -12.183 1.00 3.93 58 THR A O 12
ATOM 15604 N N . VAL A 1 59 ? 3.750 -0.166 -13.260 1.00 3.69 59 VAL A N 12
ATOM 15605 C CA . VAL A 1 59 ? 4.746 -0.232 -12.138 1.00 2.96 59 VAL A CA 12
ATOM 15606 C C . VAL A 1 59 ? 5.000 1.175 -11.558 1.00 2.97 59 VAL A C 12
ATOM 15607 O O . VAL A 1 59 ? 5.130 2.134 -12.301 1.00 3.59 59 VAL A O 12
ATOM 15620 N N . PRO A 1 60 ? 5.095 1.276 -10.239 1.00 2.50 60 PRO A N 12
ATOM 15621 C CA . PRO A 1 60 ? 4.513 0.311 -9.260 1.00 1.86 60 PRO A CA 12
ATOM 15622 C C . PRO A 1 60 ? 3.060 0.691 -8.944 1.00 1.39 60 PRO A C 12
ATOM 15623 O O . PRO A 1 60 ? 2.629 1.781 -9.271 1.00 1.51 60 PRO A O 12
ATOM 15634 N N . GLN A 1 61 ? 2.340 -0.207 -8.314 1.00 0.94 61 GLN A N 12
ATOM 15635 C CA . GLN A 1 61 ? 0.915 0.103 -7.961 1.00 0.59 61 GLN A CA 12
ATOM 15636 C C . GLN A 1 61 ? 0.541 -0.438 -6.574 1.00 0.48 61 GLN A C 12
ATOM 15637 O O . GLN A 1 61 ? 1.230 -1.282 -6.011 1.00 0.52 61 GLN A O 12
ATOM 15651 N N . ILE A 1 62 ? -0.531 0.105 -6.060 1.00 0.51 62 ILE A N 12
ATOM 15652 C CA . ILE A 1 62 ? -1.051 -0.317 -4.736 1.00 0.53 62 ILE A CA 12
ATOM 15653 C C . ILE A 1 62 ? -2.488 -0.777 -4.914 1.00 0.54 62 ILE A C 12
ATOM 15654 O O . ILE A 1 62 ? -3.254 -0.222 -5.706 1.00 0.59 62 ILE A O 12
ATOM 15670 N N . PHE A 1 63 ? -2.810 -1.744 -4.123 1.00 0.51 63 PHE A N 12
ATOM 15671 C CA . PHE A 1 63 ? -4.177 -2.331 -4.119 1.00 0.56 63 PHE A CA 12
ATOM 15672 C C . PHE A 1 63 ? -4.692 -2.216 -2.692 1.00 0.50 63 PHE A C 12
ATOM 15673 O O . PHE A 1 63 ? -4.003 -2.644 -1.781 1.00 0.50 63 PHE A O 12
ATOM 15690 N N . VAL A 1 64 ? -5.848 -1.650 -2.497 1.00 0.52 64 VAL A N 12
ATOM 15691 C CA . VAL A 1 64 ? -6.351 -1.547 -1.093 1.00 0.55 64 VAL A CA 12
ATOM 15692 C C . VAL A 1 64 ? -7.528 -2.503 -0.947 1.00 0.68 64 VAL A C 12
ATOM 15693 O O . VAL A 1 64 ? -8.395 -2.552 -1.802 1.00 0.98 64 VAL A O 12
ATOM 15706 N N . ASP A 1 65 ? -7.532 -3.217 0.149 1.00 0.85 65 ASP A N 12
ATOM 15707 C CA . ASP A 1 65 ? -8.593 -4.230 0.420 1.00 1.07 65 ASP A CA 12
ATOM 15708 C C . ASP A 1 65 ? -8.679 -5.170 -0.780 1.00 1.10 65 ASP A C 12
ATOM 15709 O O . ASP A 1 65 ? -7.987 -6.166 -0.829 1.00 1.72 65 ASP A O 12
ATOM 15718 N N . GLN A 1 66 ? -9.493 -4.811 -1.724 1.00 1.14 66 GLN A N 12
ATOM 15719 C CA . GLN A 1 66 ? -9.646 -5.641 -2.958 1.00 1.33 66 GLN A CA 12
ATOM 15720 C C . GLN A 1 66 ? -9.809 -4.757 -4.204 1.00 1.08 66 GLN A C 12
ATOM 15721 O O . GLN A 1 66 ? -9.968 -5.266 -5.299 1.00 1.34 66 GLN A O 12
ATOM 15735 N N . GLN A 1 67 ? -9.714 -3.468 -4.039 1.00 0.83 67 GLN A N 12
ATOM 15736 C CA . GLN A 1 67 ? -9.899 -2.552 -5.176 1.00 0.86 67 GLN A CA 12
ATOM 15737 C C . GLN A 1 67 ? -8.563 -1.931 -5.610 1.00 0.75 67 GLN A C 12
ATOM 15738 O O . GLN A 1 67 ? -7.650 -1.771 -4.809 1.00 0.68 67 GLN A O 12
ATOM 15752 N N . HIS A 1 68 ? -8.486 -1.574 -6.869 1.00 0.90 68 HIS A N 12
ATOM 15753 C CA . HIS A 1 68 ? -7.234 -0.947 -7.376 1.00 0.88 68 HIS A CA 12
ATOM 15754 C C . HIS A 1 68 ? -7.257 0.495 -6.908 1.00 0.77 68 HIS A C 12
ATOM 15755 O O . HIS A 1 68 ? -8.310 1.106 -6.911 1.00 0.84 68 HIS A O 12
ATOM 15769 N N . ILE A 1 69 ? -6.135 1.010 -6.521 1.00 0.73 69 ILE A N 12
ATOM 15770 C CA . ILE A 1 69 ? -6.135 2.421 -6.042 1.00 0.74 69 ILE A CA 12
ATOM 15771 C C . ILE A 1 69 ? -5.303 3.268 -6.983 1.00 0.88 69 ILE A C 12
ATOM 15772 O O . ILE A 1 69 ? -5.755 4.291 -7.449 1.00 1.13 69 ILE A O 12
ATOM 15788 N N . GLY A 1 70 ? -4.153 2.765 -7.321 1.00 0.88 70 GLY A N 12
ATOM 15789 C CA . GLY A 1 70 ? -3.264 3.524 -8.247 1.00 1.12 70 GLY A CA 12
ATOM 15790 C C . GLY A 1 70 ? -1.818 3.435 -7.781 1.00 0.90 70 GLY A C 12
ATOM 15791 O O . GLY A 1 70 ? -1.374 2.383 -7.364 1.00 1.76 70 GLY A O 12
ATOM 15795 N N . GLY A 1 71 ? -1.128 4.543 -7.827 1.00 0.94 71 GLY A N 12
ATOM 15796 C CA . GLY A 1 71 ? 0.309 4.566 -7.417 1.00 0.93 71 GLY A CA 12
ATOM 15797 C C . GLY A 1 71 ? 0.502 5.295 -6.080 1.00 0.88 71 GLY A C 12
ATOM 15798 O O . GLY A 1 71 ? -0.438 5.565 -5.355 1.00 1.57 71 GLY A O 12
ATOM 15802 N N . TYR A 1 72 ? 1.740 5.595 -5.779 1.00 0.94 72 TYR A N 12
ATOM 15803 C CA . TYR A 1 72 ? 2.049 6.283 -4.491 1.00 0.81 72 TYR A CA 12
ATOM 15804 C C . TYR A 1 72 ? 1.260 7.585 -4.320 1.00 0.80 72 TYR A C 12
ATOM 15805 O O . TYR A 1 72 ? 0.448 7.684 -3.437 1.00 1.02 72 TYR A O 12
ATOM 15823 N N . THR A 1 73 ? 1.540 8.558 -5.139 1.00 0.90 73 THR A N 12
ATOM 15824 C CA . THR A 1 73 ? 0.835 9.874 -5.038 1.00 0.98 73 THR A CA 12
ATOM 15825 C C . THR A 1 73 ? -0.657 9.735 -4.660 1.00 0.90 73 THR A C 12
ATOM 15826 O O . THR A 1 73 ? -1.109 10.351 -3.713 1.00 1.12 73 THR A O 12
ATOM 15837 N N . ASP A 1 74 ? -1.392 8.911 -5.366 1.00 0.77 74 ASP A N 12
ATOM 15838 C CA . ASP A 1 74 ? -2.846 8.758 -5.031 1.00 0.79 74 ASP A CA 12
ATOM 15839 C C . ASP A 1 74 ? -3.036 7.926 -3.762 1.00 0.68 74 ASP A C 12
ATOM 15840 O O . ASP A 1 74 ? -3.726 8.359 -2.871 1.00 0.77 74 ASP A O 12
ATOM 15849 N N . PHE A 1 75 ? -2.459 6.755 -3.701 1.00 0.62 75 PHE A N 12
ATOM 15850 C CA . PHE A 1 75 ? -2.620 5.934 -2.457 1.00 0.61 75 PHE A CA 12
ATOM 15851 C C . PHE A 1 75 ? -2.296 6.811 -1.236 1.00 0.60 75 PHE A C 12
ATOM 15852 O O . PHE A 1 75 ? -2.923 6.728 -0.206 1.00 0.71 75 PHE A O 12
ATOM 15869 N N . ALA A 1 76 ? -1.302 7.636 -1.420 1.00 0.65 76 ALA A N 12
ATOM 15870 C CA . ALA A 1 76 ? -0.835 8.586 -0.371 1.00 0.78 76 ALA A CA 12
ATOM 15871 C C . ALA A 1 76 ? -1.975 9.519 0.047 1.00 0.80 76 ALA A C 12
ATOM 15872 O O . ALA A 1 76 ? -2.423 9.491 1.178 1.00 0.86 76 ALA A O 12
ATOM 15879 N N . ALA A 1 77 ? -2.413 10.347 -0.865 1.00 0.87 77 ALA A N 12
ATOM 15880 C CA . ALA A 1 77 ? -3.536 11.268 -0.523 1.00 1.03 77 ALA A CA 12
ATOM 15881 C C . ALA A 1 77 ? -4.719 10.424 -0.070 1.00 0.99 77 ALA A C 12
ATOM 15882 O O . ALA A 1 77 ? -5.232 10.609 1.015 1.00 1.06 77 ALA A O 12
ATOM 15889 N N . TRP A 1 78 ? -5.100 9.504 -0.917 1.00 0.93 78 TRP A N 12
ATOM 15890 C CA . TRP A 1 78 ? -6.235 8.588 -0.604 1.00 0.93 78 TRP A CA 12
ATOM 15891 C C . TRP A 1 78 ? -6.158 8.142 0.861 1.00 0.85 78 TRP A C 12
ATOM 15892 O O . TRP A 1 78 ? -7.140 8.198 1.589 1.00 0.91 78 TRP A O 12
ATOM 15913 N N . VAL A 1 79 ? -4.992 7.665 1.231 1.00 0.78 79 VAL A N 12
ATOM 15914 C CA . VAL A 1 79 ? -4.773 7.217 2.631 1.00 0.81 79 VAL A CA 12
ATOM 15915 C C . VAL A 1 79 ? -5.276 8.304 3.569 1.00 0.90 79 VAL A C 12
ATOM 15916 O O . VAL A 1 79 ? -6.197 8.081 4.323 1.00 0.98 79 VAL A O 12
ATOM 15929 N N . LYS A 1 80 ? -4.688 9.468 3.483 1.00 1.03 80 LYS A N 12
ATOM 15930 C CA . LYS A 1 80 ? -5.106 10.584 4.385 1.00 1.24 80 LYS A CA 12
ATOM 15931 C C . LYS A 1 80 ? -6.614 10.856 4.329 1.00 1.38 80 LYS A C 12
ATOM 15932 O O . LYS A 1 80 ? -7.257 11.075 5.358 1.00 1.88 80 LYS A O 12
ATOM 15951 N N . GLU A 1 81 ? -7.106 10.917 3.129 1.00 1.25 81 GLU A N 12
ATOM 15952 C CA . GLU A 1 81 ? -8.550 11.203 2.900 1.00 1.38 81 GLU A CA 12
ATOM 15953 C C . GLU A 1 81 ? -9.485 10.226 3.607 1.00 1.51 81 GLU A C 12
ATOM 15954 O O . GLU A 1 81 ? -10.294 10.615 4.423 1.00 2.27 81 GLU A O 12
ATOM 15966 N N . ASN A 1 82 ? -9.305 8.971 3.338 1.00 1.16 82 ASN A N 12
ATOM 15967 C CA . ASN A 1 82 ? -10.234 7.968 3.930 1.00 1.26 82 ASN A CA 12
ATOM 15968 C C . ASN A 1 82 ? -9.815 7.439 5.293 1.00 1.28 82 ASN A C 12
ATOM 15969 O O . ASN A 1 82 ? -10.667 7.060 6.068 1.00 1.48 82 ASN A O 12
ATOM 15980 N N . LEU A 1 83 ? -8.552 7.428 5.601 1.00 1.17 83 LEU A N 12
ATOM 15981 C CA . LEU A 1 83 ? -8.158 6.896 6.938 1.00 1.29 83 LEU A CA 12
ATOM 15982 C C . LEU A 1 83 ? -8.146 7.986 8.002 1.00 1.51 83 LEU A C 12
ATOM 15983 O O . LEU A 1 83 ? -8.170 7.667 9.176 1.00 1.58 83 LEU A O 12
ATOM 15999 N N . ASP A 1 84 ? -8.083 9.225 7.601 1.00 1.78 84 ASP A N 12
ATOM 16000 C CA . ASP A 1 84 ? -8.042 10.307 8.632 1.00 2.07 84 ASP A CA 12
ATOM 16001 C C . ASP A 1 84 ? -9.217 11.276 8.446 1.00 2.44 84 ASP A C 12
ATOM 16002 O O . ASP A 1 84 ? -9.898 11.595 9.407 1.00 2.87 84 ASP A O 12
ATOM 16011 N N . ALA A 1 85 ? -9.402 11.685 7.206 1.00 2.82 85 ALA A N 12
ATOM 16012 C CA . ALA A 1 85 ? -10.496 12.635 6.783 1.00 3.68 85 ALA A CA 12
ATOM 16013 C C . ALA A 1 85 ? -9.872 14.009 6.526 1.00 5.28 85 ALA A C 12
ATOM 16014 O O . ALA A 1 85 ? -9.585 14.271 5.376 1.00 6.17 85 ALA A O 12
ATOM 16021 N N . MET A 1 1 ? -8.378 -3.709 7.667 1.00 1.99 1 MET A N 13
ATOM 16022 C CA . MET A 1 1 ? -8.366 -3.835 6.184 1.00 1.37 1 MET A CA 13
ATOM 16023 C C . MET A 1 1 ? -7.077 -4.522 5.752 1.00 1.25 1 MET A C 13
ATOM 16024 O O . MET A 1 1 ? -6.190 -4.709 6.562 1.00 1.54 1 MET A O 13
ATOM 16038 N N . GLN A 1 2 ? -6.993 -4.830 4.483 1.00 0.98 2 GLN A N 13
ATOM 16039 C CA . GLN A 1 2 ? -5.800 -5.517 3.934 1.00 1.00 2 GLN A CA 13
ATOM 16040 C C . GLN A 1 2 ? -5.277 -4.697 2.744 1.00 0.92 2 GLN A C 13
ATOM 16041 O O . GLN A 1 2 ? -6.024 -4.414 1.842 1.00 1.24 2 GLN A O 13
ATOM 16055 N N . THR A 1 3 ? -4.044 -4.288 2.753 1.00 0.67 3 THR A N 13
ATOM 16056 C CA . THR A 1 3 ? -3.531 -3.496 1.577 1.00 0.66 3 THR A CA 13
ATOM 16057 C C . THR A 1 3 ? -2.349 -4.222 0.932 1.00 0.56 3 THR A C 13
ATOM 16058 O O . THR A 1 3 ? -1.510 -4.749 1.627 1.00 0.58 3 THR A O 13
ATOM 16069 N N . VAL A 1 4 ? -2.297 -4.232 -0.381 1.00 0.53 4 VAL A N 13
ATOM 16070 C CA . VAL A 1 4 ? -1.154 -4.918 -1.079 1.00 0.45 4 VAL A CA 13
ATOM 16071 C C . VAL A 1 4 ? -0.387 -3.894 -1.922 1.00 0.44 4 VAL A C 13
ATOM 16072 O O . VAL A 1 4 ? -0.982 -3.174 -2.718 1.00 0.55 4 VAL A O 13
ATOM 16085 N N . ILE A 1 5 ? 0.897 -3.833 -1.672 1.00 0.41 5 ILE A N 13
ATOM 16086 C CA . ILE A 1 5 ? 1.785 -2.887 -2.404 1.00 0.43 5 ILE A CA 13
ATOM 16087 C C . ILE A 1 5 ? 2.633 -3.702 -3.390 1.00 0.41 5 ILE A C 13
ATOM 16088 O O . ILE A 1 5 ? 3.400 -4.537 -2.969 1.00 0.48 5 ILE A O 13
ATOM 16104 N N . PHE A 1 6 ? 2.488 -3.444 -4.667 1.00 0.38 6 PHE A N 13
ATOM 16105 C CA . PHE A 1 6 ? 3.277 -4.200 -5.687 1.00 0.43 6 PHE A CA 13
ATOM 16106 C C . PHE A 1 6 ? 4.483 -3.340 -6.079 1.00 0.51 6 PHE A C 13
ATOM 16107 O O . PHE A 1 6 ? 4.364 -2.484 -6.938 1.00 0.63 6 PHE A O 13
ATOM 16124 N N . GLY A 1 7 ? 5.601 -3.547 -5.427 1.00 0.58 7 GLY A N 13
ATOM 16125 C CA . GLY A 1 7 ? 6.817 -2.721 -5.748 1.00 0.71 7 GLY A CA 13
ATOM 16126 C C . GLY A 1 7 ? 7.936 -3.595 -6.313 1.00 0.80 7 GLY A C 13
ATOM 16127 O O . GLY A 1 7 ? 7.709 -4.743 -6.643 1.00 0.93 7 GLY A O 13
ATOM 16131 N N . ARG A 1 8 ? 9.112 -3.031 -6.457 1.00 0.96 8 ARG A N 13
ATOM 16132 C CA . ARG A 1 8 ? 10.269 -3.827 -6.994 1.00 1.28 8 ARG A CA 13
ATOM 16133 C C . ARG A 1 8 ? 11.454 -3.714 -6.027 1.00 1.57 8 ARG A C 13
ATOM 16134 O O . ARG A 1 8 ? 12.591 -3.823 -6.454 1.00 2.63 8 ARG A O 13
ATOM 16155 N N . SER A 1 9 ? 11.171 -3.493 -4.767 1.00 2.02 9 SER A N 13
ATOM 16156 C CA . SER A 1 9 ? 12.271 -3.332 -3.749 1.00 2.33 9 SER A CA 13
ATOM 16157 C C . SER A 1 9 ? 13.496 -2.635 -4.363 1.00 2.25 9 SER A C 13
ATOM 16158 O O . SER A 1 9 ? 14.607 -3.115 -4.260 1.00 2.57 9 SER A O 13
ATOM 16166 N N . GLY A 1 10 ? 13.273 -1.507 -4.973 1.00 2.68 10 GLY A N 13
ATOM 16167 C CA . GLY A 1 10 ? 14.410 -0.776 -5.609 1.00 2.99 10 GLY A CA 13
ATOM 16168 C C . GLY A 1 10 ? 13.892 0.094 -6.747 1.00 2.96 10 GLY A C 13
ATOM 16169 O O . GLY A 1 10 ? 14.336 0.004 -7.880 1.00 3.58 10 GLY A O 13
ATOM 16173 N N . CYS A 1 11 ? 12.918 0.881 -6.411 1.00 2.56 11 CYS A N 13
ATOM 16174 C CA . CYS A 1 11 ? 12.298 1.813 -7.389 1.00 2.65 11 CYS A CA 13
ATOM 16175 C C . CYS A 1 11 ? 11.757 3.013 -6.607 1.00 2.76 11 CYS A C 13
ATOM 16176 O O . CYS A 1 11 ? 10.574 3.154 -6.425 1.00 3.30 11 CYS A O 13
ATOM 16183 N N . PRO A 1 12 ? 12.662 3.844 -6.133 1.00 2.44 12 PRO A N 13
ATOM 16184 C CA . PRO A 1 12 ? 12.571 4.465 -4.783 1.00 2.08 12 PRO A CA 13
ATOM 16185 C C . PRO A 1 12 ? 11.130 4.662 -4.287 1.00 1.75 12 PRO A C 13
ATOM 16186 O O . PRO A 1 12 ? 10.766 4.156 -3.241 1.00 1.84 12 PRO A O 13
ATOM 16197 N N . TYR A 1 13 ? 10.351 5.411 -5.033 1.00 1.86 13 TYR A N 13
ATOM 16198 C CA . TYR A 1 13 ? 8.921 5.667 -4.633 1.00 1.78 13 TYR A CA 13
ATOM 16199 C C . TYR A 1 13 ? 8.251 4.410 -4.054 1.00 1.50 13 TYR A C 13
ATOM 16200 O O . TYR A 1 13 ? 7.513 4.481 -3.088 1.00 1.54 13 TYR A O 13
ATOM 16218 N N . CYS A 1 14 ? 8.562 3.285 -4.650 1.00 1.39 14 CYS A N 13
ATOM 16219 C CA . CYS A 1 14 ? 7.991 1.977 -4.195 1.00 1.12 14 CYS A CA 13
ATOM 16220 C C . CYS A 1 14 ? 8.186 1.805 -2.691 1.00 0.84 14 CYS A C 13
ATOM 16221 O O . CYS A 1 14 ? 7.264 1.445 -1.985 1.00 0.76 14 CYS A O 13
ATOM 16228 N N . VAL A 1 15 ? 9.372 2.090 -2.231 1.00 0.85 15 VAL A N 13
ATOM 16229 C CA . VAL A 1 15 ? 9.656 1.935 -0.772 1.00 0.68 15 VAL A CA 13
ATOM 16230 C C . VAL A 1 15 ? 8.663 2.752 0.068 1.00 0.59 15 VAL A C 13
ATOM 16231 O O . VAL A 1 15 ? 8.108 2.243 1.021 1.00 0.67 15 VAL A O 13
ATOM 16244 N N . ARG A 1 16 ? 8.468 3.997 -0.293 1.00 0.73 16 ARG A N 13
ATOM 16245 C CA . ARG A 1 16 ? 7.515 4.858 0.487 1.00 0.91 16 ARG A CA 13
ATOM 16246 C C . ARG A 1 16 ? 6.236 4.089 0.834 1.00 1.02 16 ARG A C 13
ATOM 16247 O O . ARG A 1 16 ? 5.781 4.115 1.957 1.00 1.63 16 ARG A O 13
ATOM 16268 N N . ALA A 1 17 ? 5.673 3.453 -0.156 1.00 0.77 17 ALA A N 13
ATOM 16269 C CA . ALA A 1 17 ? 4.431 2.656 0.089 1.00 0.84 17 ALA A CA 13
ATOM 16270 C C . ALA A 1 17 ? 4.584 1.791 1.353 1.00 0.80 17 ALA A C 13
ATOM 16271 O O . ALA A 1 17 ? 3.702 1.763 2.185 1.00 0.90 17 ALA A O 13
ATOM 16278 N N . LYS A 1 18 ? 5.718 1.144 1.482 1.00 0.72 18 LYS A N 13
ATOM 16279 C CA . LYS A 1 18 ? 5.949 0.275 2.656 1.00 0.76 18 LYS A CA 13
ATOM 16280 C C . LYS A 1 18 ? 5.944 1.145 3.906 1.00 0.71 18 LYS A C 13
ATOM 16281 O O . LYS A 1 18 ? 5.211 0.896 4.821 1.00 0.74 18 LYS A O 13
ATOM 16300 N N . ASP A 1 19 ? 6.769 2.151 3.899 1.00 0.69 19 ASP A N 13
ATOM 16301 C CA . ASP A 1 19 ? 6.850 3.079 5.068 1.00 0.68 19 ASP A CA 13
ATOM 16302 C C . ASP A 1 19 ? 5.470 3.624 5.456 1.00 0.64 19 ASP A C 13
ATOM 16303 O O . ASP A 1 19 ? 5.130 3.713 6.617 1.00 0.71 19 ASP A O 13
ATOM 16312 N N . LEU A 1 20 ? 4.709 3.992 4.470 1.00 0.64 20 LEU A N 13
ATOM 16313 C CA . LEU A 1 20 ? 3.354 4.544 4.741 1.00 0.61 20 LEU A CA 13
ATOM 16314 C C . LEU A 1 20 ? 2.426 3.429 5.215 1.00 0.53 20 LEU A C 13
ATOM 16315 O O . LEU A 1 20 ? 1.738 3.586 6.203 1.00 0.59 20 LEU A O 13
ATOM 16331 N N . ALA A 1 21 ? 2.394 2.337 4.508 1.00 0.50 21 ALA A N 13
ATOM 16332 C CA . ALA A 1 21 ? 1.516 1.229 4.957 1.00 0.50 21 ALA A CA 13
ATOM 16333 C C . ALA A 1 21 ? 1.941 0.867 6.379 1.00 0.55 21 ALA A C 13
ATOM 16334 O O . ALA A 1 21 ? 1.112 0.672 7.244 1.00 0.61 21 ALA A O 13
ATOM 16341 N N . GLU A 1 22 ? 3.230 0.813 6.576 1.00 0.62 22 GLU A N 13
ATOM 16342 C CA . GLU A 1 22 ? 3.793 0.501 7.911 1.00 0.74 22 GLU A CA 13
ATOM 16343 C C . GLU A 1 22 ? 3.209 1.497 8.900 1.00 0.74 22 GLU A C 13
ATOM 16344 O O . GLU A 1 22 ? 2.606 1.127 9.895 1.00 0.82 22 GLU A O 13
ATOM 16356 N N . LYS A 1 23 ? 3.442 2.750 8.604 1.00 0.76 23 LYS A N 13
ATOM 16357 C CA . LYS A 1 23 ? 2.906 3.828 9.472 1.00 0.87 23 LYS A CA 13
ATOM 16358 C C . LYS A 1 23 ? 1.518 3.422 9.966 1.00 0.80 23 LYS A C 13
ATOM 16359 O O . LYS A 1 23 ? 1.318 3.213 11.141 1.00 1.00 23 LYS A O 13
ATOM 16378 N N . LEU A 1 24 ? 0.617 3.248 9.040 1.00 0.71 24 LEU A N 13
ATOM 16379 C CA . LEU A 1 24 ? -0.774 2.858 9.422 1.00 0.81 24 LEU A CA 13
ATOM 16380 C C . LEU A 1 24 ? -0.817 1.567 10.252 1.00 0.80 24 LEU A C 13
ATOM 16381 O O . LEU A 1 24 ? -1.373 1.553 11.324 1.00 0.99 24 LEU A O 13
ATOM 16397 N N . SER A 1 25 ? -0.281 0.496 9.729 1.00 0.72 25 SER A N 13
ATOM 16398 C CA . SER A 1 25 ? -0.314 -0.798 10.495 1.00 0.83 25 SER A CA 13
ATOM 16399 C C . SER A 1 25 ? 0.237 -0.691 11.938 1.00 1.15 25 SER A C 13
ATOM 16400 O O . SER A 1 25 ? 0.027 -1.593 12.729 1.00 1.55 25 SER A O 13
ATOM 16408 N N . ASN A 1 26 ? 0.945 0.372 12.254 1.00 1.11 26 ASN A N 13
ATOM 16409 C CA . ASN A 1 26 ? 1.491 0.522 13.653 1.00 1.47 26 ASN A CA 13
ATOM 16410 C C . ASN A 1 26 ? 0.718 1.601 14.418 1.00 1.62 26 ASN A C 13
ATOM 16411 O O . ASN A 1 26 ? 0.354 1.431 15.567 1.00 2.24 26 ASN A O 13
ATOM 16422 N N . GLU A 1 27 ? 0.502 2.679 13.731 1.00 1.51 27 GLU A N 13
ATOM 16423 C CA . GLU A 1 27 ? -0.209 3.856 14.307 1.00 1.74 27 GLU A CA 13
ATOM 16424 C C . GLU A 1 27 ? -1.737 3.681 14.320 1.00 1.74 27 GLU A C 13
ATOM 16425 O O . GLU A 1 27 ? -2.439 4.363 15.051 1.00 2.03 27 GLU A O 13
ATOM 16437 N N . ARG A 1 28 ? -2.211 2.777 13.510 1.00 1.61 28 ARG A N 13
ATOM 16438 C CA . ARG A 1 28 ? -3.678 2.506 13.416 1.00 1.66 28 ARG A CA 13
ATOM 16439 C C . ARG A 1 28 ? -3.971 1.044 13.820 1.00 1.70 28 ARG A C 13
ATOM 16440 O O . ARG A 1 28 ? -3.069 0.311 14.158 1.00 2.44 28 ARG A O 13
ATOM 16461 N N . ASP A 1 29 ? -5.219 0.637 13.758 1.00 1.64 29 ASP A N 13
ATOM 16462 C CA . ASP A 1 29 ? -5.587 -0.772 14.145 1.00 1.83 29 ASP A CA 13
ATOM 16463 C C . ASP A 1 29 ? -6.151 -1.596 12.965 1.00 1.41 29 ASP A C 13
ATOM 16464 O O . ASP A 1 29 ? -5.583 -2.601 12.572 1.00 1.94 29 ASP A O 13
ATOM 16473 N N . ASP A 1 30 ? -7.227 -1.153 12.381 1.00 1.15 30 ASP A N 13
ATOM 16474 C CA . ASP A 1 30 ? -7.825 -1.928 11.243 1.00 1.10 30 ASP A CA 13
ATOM 16475 C C . ASP A 1 30 ? -7.045 -1.703 9.920 1.00 1.08 30 ASP A C 13
ATOM 16476 O O . ASP A 1 30 ? -7.604 -1.355 8.894 1.00 1.95 30 ASP A O 13
ATOM 16485 N N . PHE A 1 31 ? -5.750 -1.905 9.955 1.00 0.88 31 PHE A N 13
ATOM 16486 C CA . PHE A 1 31 ? -4.941 -1.728 8.710 1.00 0.74 31 PHE A CA 13
ATOM 16487 C C . PHE A 1 31 ? -3.772 -2.726 8.650 1.00 0.70 31 PHE A C 13
ATOM 16488 O O . PHE A 1 31 ? -2.701 -2.487 9.193 1.00 0.76 31 PHE A O 13
ATOM 16505 N N . GLN A 1 32 ? -4.013 -3.842 8.028 1.00 0.79 32 GLN A N 13
ATOM 16506 C CA . GLN A 1 32 ? -2.949 -4.862 7.871 1.00 0.77 32 GLN A CA 13
ATOM 16507 C C . GLN A 1 32 ? -2.526 -4.754 6.413 1.00 0.79 32 GLN A C 13
ATOM 16508 O O . GLN A 1 32 ? -3.354 -4.789 5.525 1.00 1.44 32 GLN A O 13
ATOM 16522 N N . TYR A 1 33 ? -1.270 -4.588 6.174 1.00 0.49 33 TYR A N 13
ATOM 16523 C CA . TYR A 1 33 ? -0.820 -4.460 4.763 1.00 0.48 33 TYR A CA 13
ATOM 16524 C C . TYR A 1 33 ? 0.286 -5.462 4.490 1.00 0.51 33 TYR A C 13
ATOM 16525 O O . TYR A 1 33 ? 0.951 -5.911 5.403 1.00 0.63 33 TYR A O 13
ATOM 16543 N N . GLN A 1 34 ? 0.453 -5.778 3.242 1.00 0.49 34 GLN A N 13
ATOM 16544 C CA . GLN A 1 34 ? 1.527 -6.720 2.849 1.00 0.56 34 GLN A CA 13
ATOM 16545 C C . GLN A 1 34 ? 2.307 -6.108 1.686 1.00 0.55 34 GLN A C 13
ATOM 16546 O O . GLN A 1 34 ? 1.732 -5.495 0.790 1.00 0.52 34 GLN A O 13
ATOM 16560 N N . TYR A 1 35 ? 3.596 -6.285 1.717 1.00 0.72 35 TYR A N 13
ATOM 16561 C CA . TYR A 1 35 ? 4.423 -5.721 0.626 1.00 0.76 35 TYR A CA 13
ATOM 16562 C C . TYR A 1 35 ? 4.741 -6.842 -0.352 1.00 0.72 35 TYR A C 13
ATOM 16563 O O . TYR A 1 35 ? 5.159 -7.920 0.032 1.00 0.93 35 TYR A O 13
ATOM 16581 N N . VAL A 1 36 ? 4.519 -6.554 -1.597 1.00 0.58 36 VAL A N 13
ATOM 16582 C CA . VAL A 1 36 ? 4.758 -7.538 -2.672 1.00 0.59 36 VAL A CA 13
ATOM 16583 C C . VAL A 1 36 ? 5.850 -7.003 -3.601 1.00 0.65 36 VAL A C 13
ATOM 16584 O O . VAL A 1 36 ? 5.951 -5.808 -3.827 1.00 0.71 36 VAL A O 13
ATOM 16597 N N . ASP A 1 37 ? 6.641 -7.906 -4.108 1.00 0.67 37 ASP A N 13
ATOM 16598 C CA . ASP A 1 37 ? 7.749 -7.540 -5.036 1.00 0.74 37 ASP A CA 13
ATOM 16599 C C . ASP A 1 37 ? 7.454 -8.241 -6.358 1.00 0.73 37 ASP A C 13
ATOM 16600 O O . ASP A 1 37 ? 7.442 -9.463 -6.430 1.00 0.99 37 ASP A O 13
ATOM 16609 N N . ILE A 1 38 ? 7.236 -7.481 -7.387 1.00 0.72 38 ILE A N 13
ATOM 16610 C CA . ILE A 1 38 ? 6.909 -8.128 -8.685 1.00 0.75 38 ILE A CA 13
ATOM 16611 C C . ILE A 1 38 ? 7.926 -9.220 -9.070 1.00 0.87 38 ILE A C 13
ATOM 16612 O O . ILE A 1 38 ? 7.536 -10.186 -9.701 1.00 1.04 38 ILE A O 13
ATOM 16628 N N . ARG A 1 39 ? 9.164 -9.108 -8.617 1.00 0.92 39 ARG A N 13
ATOM 16629 C CA . ARG A 1 39 ? 10.185 -10.150 -9.007 1.00 1.07 39 ARG A CA 13
ATOM 16630 C C . ARG A 1 39 ? 10.171 -11.382 -8.086 1.00 1.17 39 ARG A C 13
ATOM 16631 O O . ARG A 1 39 ? 10.834 -12.361 -8.374 1.00 1.59 39 ARG A O 13
ATOM 16652 N N . ALA A 1 40 ? 9.439 -11.326 -7.007 1.00 1.04 40 ALA A N 13
ATOM 16653 C CA . ALA A 1 40 ? 9.398 -12.501 -6.088 1.00 1.20 40 ALA A CA 13
ATOM 16654 C C . ALA A 1 40 ? 8.209 -13.387 -6.469 1.00 1.26 40 ALA A C 13
ATOM 16655 O O . ALA A 1 40 ? 8.301 -14.602 -6.421 1.00 1.47 40 ALA A O 13
ATOM 16662 N N . GLU A 1 41 ? 7.124 -12.752 -6.846 1.00 1.13 41 GLU A N 13
ATOM 16663 C CA . GLU A 1 41 ? 5.907 -13.526 -7.255 1.00 1.28 41 GLU A CA 13
ATOM 16664 C C . GLU A 1 41 ? 5.964 -13.886 -8.755 1.00 1.30 41 GLU A C 13
ATOM 16665 O O . GLU A 1 41 ? 5.532 -14.956 -9.147 1.00 1.57 41 GLU A O 13
ATOM 16677 N N . GLY A 1 42 ? 6.472 -12.987 -9.569 1.00 1.17 42 GLY A N 13
ATOM 16678 C CA . GLY A 1 42 ? 6.566 -13.280 -11.042 1.00 1.25 42 GLY A CA 13
ATOM 16679 C C . GLY A 1 42 ? 5.589 -12.400 -11.815 1.00 1.28 42 GLY A C 13
ATOM 16680 O O . GLY A 1 42 ? 4.830 -12.874 -12.639 1.00 1.42 42 GLY A O 13
ATOM 16684 N N . ILE A 1 43 ? 5.677 -11.133 -11.560 1.00 1.21 43 ILE A N 13
ATOM 16685 C CA . ILE A 1 43 ? 4.772 -10.160 -12.217 1.00 1.30 43 ILE A CA 13
ATOM 16686 C C . ILE A 1 43 ? 5.583 -9.277 -13.174 1.00 1.38 43 ILE A C 13
ATOM 16687 O O . ILE A 1 43 ? 6.667 -8.827 -12.826 1.00 1.45 43 ILE A O 13
ATOM 16703 N N . THR A 1 44 ? 5.054 -9.033 -14.343 1.00 1.50 44 THR A N 13
ATOM 16704 C CA . THR A 1 44 ? 5.802 -8.169 -15.301 1.00 1.68 44 THR A CA 13
ATOM 16705 C C . THR A 1 44 ? 5.129 -6.786 -15.285 1.00 1.78 44 THR A C 13
ATOM 16706 O O . THR A 1 44 ? 5.360 -5.999 -14.384 1.00 2.67 44 THR A O 13
ATOM 16717 N N . LYS A 1 45 ? 4.332 -6.519 -16.270 1.00 1.69 45 LYS A N 13
ATOM 16718 C CA . LYS A 1 45 ? 3.585 -5.236 -16.330 1.00 1.84 45 LYS A CA 13
ATOM 16719 C C . LYS A 1 45 ? 2.187 -5.599 -16.823 1.00 2.05 45 LYS A C 13
ATOM 16720 O O . LYS A 1 45 ? 1.201 -5.181 -16.244 1.00 2.49 45 LYS A O 13
ATOM 16739 N N . GLU A 1 46 ? 2.131 -6.394 -17.873 1.00 2.01 46 GLU A N 13
ATOM 16740 C CA . GLU A 1 46 ? 0.802 -6.844 -18.396 1.00 2.27 46 GLU A CA 13
ATOM 16741 C C . GLU A 1 46 ? -0.047 -7.294 -17.206 1.00 2.14 46 GLU A C 13
ATOM 16742 O O . GLU A 1 46 ? -1.168 -6.856 -17.038 1.00 2.29 46 GLU A O 13
ATOM 16754 N N . ASP A 1 47 ? 0.533 -8.177 -16.417 1.00 1.98 47 ASP A N 13
ATOM 16755 C CA . ASP A 1 47 ? -0.151 -8.718 -15.194 1.00 2.07 47 ASP A CA 13
ATOM 16756 C C . ASP A 1 47 ? -0.819 -7.615 -14.393 1.00 1.87 47 ASP A C 13
ATOM 16757 O O . ASP A 1 47 ? -2.007 -7.653 -14.106 1.00 2.09 47 ASP A O 13
ATOM 16766 N N . LEU A 1 48 ? -0.007 -6.668 -14.015 1.00 1.52 48 LEU A N 13
ATOM 16767 C CA . LEU A 1 48 ? -0.530 -5.538 -13.209 1.00 1.42 48 LEU A CA 13
ATOM 16768 C C . LEU A 1 48 ? -1.677 -4.861 -13.933 1.00 1.64 48 LEU A C 13
ATOM 16769 O O . LEU A 1 48 ? -2.760 -4.742 -13.378 1.00 1.86 48 LEU A O 13
ATOM 16785 N N . GLN A 1 49 ? -1.435 -4.470 -15.155 1.00 1.71 49 GLN A N 13
ATOM 16786 C CA . GLN A 1 49 ? -2.516 -3.796 -15.924 1.00 1.98 49 GLN A CA 13
ATOM 16787 C C . GLN A 1 49 ? -3.780 -4.652 -15.861 1.00 2.15 49 GLN A C 13
ATOM 16788 O O . GLN A 1 49 ? -4.851 -4.139 -15.631 1.00 2.29 49 GLN A O 13
ATOM 16802 N N . GLN A 1 50 ? -3.629 -5.928 -16.098 1.00 2.22 50 GLN A N 13
ATOM 16803 C CA . GLN A 1 50 ? -4.802 -6.839 -16.018 1.00 2.47 50 GLN A CA 13
ATOM 16804 C C . GLN A 1 50 ? -5.507 -6.628 -14.673 1.00 2.19 50 GLN A C 13
ATOM 16805 O O . GLN A 1 50 ? -6.709 -6.520 -14.599 1.00 2.32 50 GLN A O 13
ATOM 16819 N N . LYS A 1 51 ? -4.714 -6.564 -13.644 1.00 1.86 51 LYS A N 13
ATOM 16820 C CA . LYS A 1 51 ? -5.265 -6.362 -12.264 1.00 1.68 51 LYS A CA 13
ATOM 16821 C C . LYS A 1 51 ? -5.880 -4.966 -12.047 1.00 1.51 51 LYS A C 13
ATOM 16822 O O . LYS A 1 51 ? -6.341 -4.695 -10.956 1.00 1.43 51 LYS A O 13
ATOM 16841 N N . ALA A 1 52 ? -5.888 -4.120 -13.033 1.00 1.86 52 ALA A N 13
ATOM 16842 C CA . ALA A 1 52 ? -6.465 -2.753 -12.812 1.00 2.15 52 ALA A CA 13
ATOM 16843 C C . ALA A 1 52 ? -7.479 -2.370 -13.892 1.00 2.49 52 ALA A C 13
ATOM 16844 O O . ALA A 1 52 ? -8.526 -1.826 -13.597 1.00 2.83 52 ALA A O 13
ATOM 16851 N N . GLY A 1 53 ? -7.124 -2.635 -15.117 1.00 2.57 53 GLY A N 13
ATOM 16852 C CA . GLY A 1 53 ? -8.028 -2.294 -16.252 1.00 3.01 53 GLY A CA 13
ATOM 16853 C C . GLY A 1 53 ? -7.261 -1.512 -17.318 1.00 3.68 53 GLY A C 13
ATOM 16854 O O . GLY A 1 53 ? -7.191 -1.934 -18.453 1.00 4.76 53 GLY A O 13
ATOM 16858 N N . LYS A 1 54 ? -6.704 -0.382 -16.944 1.00 3.42 54 LYS A N 13
ATOM 16859 C CA . LYS A 1 54 ? -5.937 0.427 -17.953 1.00 4.15 54 LYS A CA 13
ATOM 16860 C C . LYS A 1 54 ? -5.050 1.514 -17.302 1.00 3.04 54 LYS A C 13
ATOM 16861 O O . LYS A 1 54 ? -5.246 2.694 -17.543 1.00 3.69 54 LYS A O 13
ATOM 16880 N N . PRO A 1 55 ? -4.080 1.124 -16.501 1.00 3.23 55 PRO A N 13
ATOM 16881 C CA . PRO A 1 55 ? -3.087 2.087 -15.976 1.00 3.34 55 PRO A CA 13
ATOM 16882 C C . PRO A 1 55 ? -1.798 2.096 -16.808 1.00 2.81 55 PRO A C 13
ATOM 16883 O O . PRO A 1 55 ? -1.495 1.143 -17.503 1.00 3.72 55 PRO A O 13
ATOM 16894 N N . VAL A 1 56 ? -1.067 3.169 -16.681 1.00 2.49 56 VAL A N 13
ATOM 16895 C CA . VAL A 1 56 ? 0.233 3.326 -17.402 1.00 2.67 56 VAL A CA 13
ATOM 16896 C C . VAL A 1 56 ? 1.369 3.325 -16.371 1.00 2.46 56 VAL A C 13
ATOM 16897 O O . VAL A 1 56 ? 2.524 3.085 -16.681 1.00 3.37 56 VAL A O 13
ATOM 16910 N N . GLU A 1 57 ? 0.998 3.620 -15.158 1.00 2.37 57 GLU A N 13
ATOM 16911 C CA . GLU A 1 57 ? 1.985 3.652 -14.042 1.00 2.92 57 GLU A CA 13
ATOM 16912 C C . GLU A 1 57 ? 2.372 2.207 -13.706 1.00 2.74 57 GLU A C 13
ATOM 16913 O O . GLU A 1 57 ? 1.989 1.668 -12.687 1.00 4.04 57 GLU A O 13
ATOM 16925 N N . THR A 1 58 ? 3.103 1.599 -14.604 1.00 2.77 58 THR A N 13
ATOM 16926 C CA . THR A 1 58 ? 3.541 0.190 -14.386 1.00 3.79 58 THR A CA 13
ATOM 16927 C C . THR A 1 58 ? 3.997 -0.011 -12.938 1.00 3.07 58 THR A C 13
ATOM 16928 O O . THR A 1 58 ? 3.661 -1.003 -12.320 1.00 3.41 58 THR A O 13
ATOM 16939 N N . VAL A 1 59 ? 4.785 0.909 -12.449 1.00 2.45 59 VAL A N 13
ATOM 16940 C CA . VAL A 1 59 ? 5.276 0.795 -11.049 1.00 1.85 59 VAL A CA 13
ATOM 16941 C C . VAL A 1 59 ? 5.325 2.198 -10.423 1.00 1.88 59 VAL A C 13
ATOM 16942 O O . VAL A 1 59 ? 5.510 3.176 -11.135 1.00 2.48 59 VAL A O 13
ATOM 16955 N N . PRO A 1 60 ? 5.184 2.269 -9.110 1.00 1.59 60 PRO A N 13
ATOM 16956 C CA . PRO A 1 60 ? 4.617 1.184 -8.268 1.00 1.22 60 PRO A CA 13
ATOM 16957 C C . PRO A 1 60 ? 3.088 1.275 -8.261 1.00 0.98 60 PRO A C 13
ATOM 16958 O O . PRO A 1 60 ? 2.540 2.255 -8.727 1.00 1.17 60 PRO A O 13
ATOM 16969 N N . GLN A 1 61 ? 2.436 0.238 -7.786 1.00 0.72 61 GLN A N 13
ATOM 16970 C CA . GLN A 1 61 ? 0.937 0.274 -7.749 1.00 0.58 61 GLN A CA 13
ATOM 16971 C C . GLN A 1 61 ? 0.394 -0.342 -6.456 1.00 0.48 61 GLN A C 13
ATOM 16972 O O . GLN A 1 61 ? 1.039 -1.185 -5.828 1.00 0.48 61 GLN A O 13
ATOM 16986 N N . ILE A 1 62 ? -0.788 0.102 -6.085 1.00 0.63 62 ILE A N 13
ATOM 16987 C CA . ILE A 1 62 ? -1.425 -0.408 -4.831 1.00 0.74 62 ILE A CA 13
ATOM 16988 C C . ILE A 1 62 ? -2.894 -0.772 -5.025 1.00 0.73 62 ILE A C 13
ATOM 16989 O O . ILE A 1 62 ? -3.620 -0.196 -5.833 1.00 0.75 62 ILE A O 13
ATOM 17005 N N . PHE A 1 63 ? -3.285 -1.718 -4.223 1.00 0.74 63 PHE A N 13
ATOM 17006 C CA . PHE A 1 63 ? -4.691 -2.208 -4.225 1.00 0.76 63 PHE A CA 13
ATOM 17007 C C . PHE A 1 63 ? -5.165 -2.359 -2.775 1.00 0.79 63 PHE A C 13
ATOM 17008 O O . PHE A 1 63 ? -4.476 -2.993 -1.985 1.00 0.88 63 PHE A O 13
ATOM 17025 N N . VAL A 1 64 ? -6.274 -1.754 -2.427 1.00 0.73 64 VAL A N 13
ATOM 17026 C CA . VAL A 1 64 ? -6.773 -1.928 -1.023 1.00 0.82 64 VAL A CA 13
ATOM 17027 C C . VAL A 1 64 ? -7.815 -3.047 -1.084 1.00 0.96 64 VAL A C 13
ATOM 17028 O O . VAL A 1 64 ? -8.778 -2.949 -1.828 1.00 1.19 64 VAL A O 13
ATOM 17041 N N . ASP A 1 65 ? -7.577 -4.087 -0.337 1.00 1.14 65 ASP A N 13
ATOM 17042 C CA . ASP A 1 65 ? -8.482 -5.267 -0.309 1.00 1.42 65 ASP A CA 13
ATOM 17043 C C . ASP A 1 65 ? -8.745 -5.811 -1.715 1.00 1.45 65 ASP A C 13
ATOM 17044 O O . ASP A 1 65 ? -8.026 -6.676 -2.188 1.00 2.03 65 ASP A O 13
ATOM 17053 N N . GLN A 1 66 ? -9.736 -5.282 -2.369 1.00 1.45 66 GLN A N 13
ATOM 17054 C CA . GLN A 1 66 ? -10.047 -5.773 -3.745 1.00 1.57 66 GLN A CA 13
ATOM 17055 C C . GLN A 1 66 ? -10.283 -4.635 -4.746 1.00 1.31 66 GLN A C 13
ATOM 17056 O O . GLN A 1 66 ? -10.736 -4.888 -5.840 1.00 1.73 66 GLN A O 13
ATOM 17070 N N . GLN A 1 67 ? -9.949 -3.421 -4.392 1.00 0.94 67 GLN A N 13
ATOM 17071 C CA . GLN A 1 67 ? -10.155 -2.303 -5.325 1.00 0.99 67 GLN A CA 13
ATOM 17072 C C . GLN A 1 67 ? -8.794 -1.760 -5.792 1.00 0.91 67 GLN A C 13
ATOM 17073 O O . GLN A 1 67 ? -7.792 -1.926 -5.111 1.00 0.87 67 GLN A O 13
ATOM 17087 N N . HIS A 1 68 ? -8.787 -1.118 -6.934 1.00 1.08 68 HIS A N 13
ATOM 17088 C CA . HIS A 1 68 ? -7.506 -0.556 -7.464 1.00 1.06 68 HIS A CA 13
ATOM 17089 C C . HIS A 1 68 ? -7.371 0.868 -6.954 1.00 0.82 68 HIS A C 13
ATOM 17090 O O . HIS A 1 68 ? -8.351 1.594 -6.946 1.00 0.86 68 HIS A O 13
ATOM 17104 N N . ILE A 1 69 ? -6.193 1.249 -6.547 1.00 0.73 69 ILE A N 13
ATOM 17105 C CA . ILE A 1 69 ? -6.033 2.641 -6.029 1.00 0.65 69 ILE A CA 13
ATOM 17106 C C . ILE A 1 69 ? -5.199 3.476 -6.990 1.00 0.81 69 ILE A C 13
ATOM 17107 O O . ILE A 1 69 ? -5.380 4.679 -7.078 1.00 0.90 69 ILE A O 13
ATOM 17123 N N . GLY A 1 70 ? -4.287 2.831 -7.654 1.00 1.07 70 GLY A N 13
ATOM 17124 C CA . GLY A 1 70 ? -3.422 3.573 -8.613 1.00 1.31 70 GLY A CA 13
ATOM 17125 C C . GLY A 1 70 ? -1.953 3.262 -8.331 1.00 1.22 70 GLY A C 13
ATOM 17126 O O . GLY A 1 70 ? -1.607 2.132 -8.004 1.00 1.96 70 GLY A O 13
ATOM 17130 N N . GLY A 1 71 ? -1.129 4.273 -8.390 1.00 1.27 71 GLY A N 13
ATOM 17131 C CA . GLY A 1 71 ? 0.324 4.051 -8.158 1.00 1.45 71 GLY A CA 13
ATOM 17132 C C . GLY A 1 71 ? 0.703 4.304 -6.698 1.00 1.54 71 GLY A C 13
ATOM 17133 O O . GLY A 1 71 ? 0.689 3.393 -5.885 1.00 2.41 71 GLY A O 13
ATOM 17137 N N . TYR A 1 72 ? 1.041 5.523 -6.383 1.00 1.37 72 TYR A N 13
ATOM 17138 C CA . TYR A 1 72 ? 1.424 5.822 -4.973 1.00 1.34 72 TYR A CA 13
ATOM 17139 C C . TYR A 1 72 ? 0.806 7.146 -4.549 1.00 1.16 72 TYR A C 13
ATOM 17140 O O . TYR A 1 72 ? 0.162 7.218 -3.535 1.00 1.32 72 TYR A O 13
ATOM 17158 N N . THR A 1 73 ? 1.079 8.177 -5.304 1.00 1.02 73 THR A N 13
ATOM 17159 C CA . THR A 1 73 ? 0.499 9.516 -4.993 1.00 0.96 73 THR A CA 13
ATOM 17160 C C . THR A 1 73 ? -0.976 9.326 -4.619 1.00 0.85 73 THR A C 13
ATOM 17161 O O . THR A 1 73 ? -1.457 9.819 -3.620 1.00 1.02 73 THR A O 13
ATOM 17172 N N . ASP A 1 74 ? -1.627 8.580 -5.456 1.00 0.81 74 ASP A N 13
ATOM 17173 C CA . ASP A 1 74 ? -3.066 8.251 -5.258 1.00 0.76 74 ASP A CA 13
ATOM 17174 C C . ASP A 1 74 ? -3.286 7.644 -3.869 1.00 0.65 74 ASP A C 13
ATOM 17175 O O . ASP A 1 74 ? -3.961 8.224 -3.051 1.00 0.67 74 ASP A O 13
ATOM 17184 N N . PHE A 1 75 ? -2.723 6.487 -3.629 1.00 0.67 75 PHE A N 13
ATOM 17185 C CA . PHE A 1 75 ? -2.900 5.852 -2.284 1.00 0.63 75 PHE A CA 13
ATOM 17186 C C . PHE A 1 75 ? -2.533 6.865 -1.195 1.00 0.56 75 PHE A C 13
ATOM 17187 O O . PHE A 1 75 ? -3.257 7.025 -0.249 1.00 0.57 75 PHE A O 13
ATOM 17204 N N . ALA A 1 76 ? -1.429 7.542 -1.355 1.00 0.62 76 ALA A N 13
ATOM 17205 C CA . ALA A 1 76 ? -1.027 8.565 -0.334 1.00 0.70 76 ALA A CA 13
ATOM 17206 C C . ALA A 1 76 ? -2.224 9.495 -0.086 1.00 0.71 76 ALA A C 13
ATOM 17207 O O . ALA A 1 76 ? -2.657 9.702 1.034 1.00 0.76 76 ALA A O 13
ATOM 17214 N N . ALA A 1 77 ? -2.736 10.041 -1.151 1.00 0.77 77 ALA A N 13
ATOM 17215 C CA . ALA A 1 77 ? -3.919 10.931 -1.017 1.00 0.85 77 ALA A CA 13
ATOM 17216 C C . ALA A 1 77 ? -5.016 10.150 -0.294 1.00 0.77 77 ALA A C 13
ATOM 17217 O O . ALA A 1 77 ? -5.469 10.568 0.733 1.00 0.88 77 ALA A O 13
ATOM 17224 N N . TRP A 1 78 ? -5.381 9.015 -0.834 1.00 0.77 78 TRP A N 13
ATOM 17225 C CA . TRP A 1 78 ? -6.442 8.147 -0.196 1.00 0.90 78 TRP A CA 13
ATOM 17226 C C . TRP A 1 78 ? -6.136 7.924 1.290 1.00 0.94 78 TRP A C 13
ATOM 17227 O O . TRP A 1 78 ? -7.035 7.794 2.093 1.00 1.13 78 TRP A O 13
ATOM 17248 N N . VAL A 1 79 ? -4.882 7.841 1.623 1.00 0.96 79 VAL A N 13
ATOM 17249 C CA . VAL A 1 79 ? -4.511 7.638 3.045 1.00 1.13 79 VAL A CA 13
ATOM 17250 C C . VAL A 1 79 ? -4.793 8.926 3.804 1.00 1.40 79 VAL A C 13
ATOM 17251 O O . VAL A 1 79 ? -5.349 8.912 4.880 1.00 1.80 79 VAL A O 13
ATOM 17264 N N . LYS A 1 80 ? -4.414 10.018 3.222 1.00 1.30 80 LYS A N 13
ATOM 17265 C CA . LYS A 1 80 ? -4.648 11.308 3.918 1.00 1.59 80 LYS A CA 13
ATOM 17266 C C . LYS A 1 80 ? -6.083 11.812 3.707 1.00 1.81 80 LYS A C 13
ATOM 17267 O O . LYS A 1 80 ? -6.870 11.840 4.626 1.00 1.95 80 LYS A O 13
ATOM 17286 N N . GLU A 1 81 ? -6.386 12.136 2.493 1.00 2.18 81 GLU A N 13
ATOM 17287 C CA . GLU A 1 81 ? -7.720 12.698 2.114 1.00 2.52 81 GLU A CA 13
ATOM 17288 C C . GLU A 1 81 ? -8.948 11.811 2.348 1.00 2.55 81 GLU A C 13
ATOM 17289 O O . GLU A 1 81 ? -10.037 12.208 1.974 1.00 2.97 81 GLU A O 13
ATOM 17301 N N . ASN A 1 82 ? -8.787 10.638 2.869 1.00 2.34 82 ASN A N 13
ATOM 17302 C CA . ASN A 1 82 ? -9.970 9.781 3.104 1.00 2.49 82 ASN A CA 13
ATOM 17303 C C . ASN A 1 82 ? -9.949 9.131 4.493 1.00 2.30 82 ASN A C 13
ATOM 17304 O O . ASN A 1 82 ? -10.994 8.853 5.052 1.00 2.56 82 ASN A O 13
ATOM 17315 N N . LEU A 1 83 ? -8.776 8.934 5.042 1.00 1.95 83 LEU A N 13
ATOM 17316 C CA . LEU A 1 83 ? -8.725 8.308 6.401 1.00 1.86 83 LEU A CA 13
ATOM 17317 C C . LEU A 1 83 ? -8.874 9.337 7.535 1.00 1.86 83 LEU A C 13
ATOM 17318 O O . LEU A 1 83 ? -9.214 8.938 8.633 1.00 1.81 83 LEU A O 13
ATOM 17334 N N . ASP A 1 84 ? -8.592 10.614 7.305 1.00 2.15 84 ASP A N 13
ATOM 17335 C CA . ASP A 1 84 ? -8.748 11.571 8.460 1.00 2.19 84 ASP A CA 13
ATOM 17336 C C . ASP A 1 84 ? -9.820 12.640 8.192 1.00 2.87 84 ASP A C 13
ATOM 17337 O O . ASP A 1 84 ? -9.681 13.786 8.589 1.00 3.82 84 ASP A O 13
ATOM 17346 N N . ALA A 1 85 ? -10.895 12.213 7.580 1.00 2.83 85 ALA A N 13
ATOM 17347 C CA . ALA A 1 85 ? -12.024 13.143 7.263 1.00 3.81 85 ALA A CA 13
ATOM 17348 C C . ALA A 1 85 ? -13.355 12.548 7.763 1.00 4.96 85 ALA A C 13
ATOM 17349 O O . ALA A 1 85 ? -13.284 11.464 8.325 1.00 5.52 85 ALA A O 13
ATOM 17356 N N . MET A 1 1 ? -9.341 -2.203 5.113 1.00 2.82 1 MET A N 14
ATOM 17357 C CA . MET A 1 1 ? -8.175 -1.406 5.595 1.00 2.29 1 MET A CA 14
ATOM 17358 C C . MET A 1 1 ? -6.908 -2.278 5.536 1.00 1.95 1 MET A C 14
ATOM 17359 O O . MET A 1 1 ? -6.034 -2.229 6.375 1.00 1.99 1 MET A O 14
ATOM 17373 N N . GLN A 1 2 ? -6.835 -3.012 4.467 1.00 1.74 2 GLN A N 14
ATOM 17374 C CA . GLN A 1 2 ? -5.710 -3.943 4.198 1.00 1.46 2 GLN A CA 14
ATOM 17375 C C . GLN A 1 2 ? -5.095 -3.483 2.876 1.00 1.17 2 GLN A C 14
ATOM 17376 O O . GLN A 1 2 ? -5.814 -3.326 1.907 1.00 1.42 2 GLN A O 14
ATOM 17390 N N . THR A 1 3 ? -3.811 -3.241 2.840 1.00 0.85 3 THR A N 14
ATOM 17391 C CA . THR A 1 3 ? -3.219 -2.760 1.560 1.00 0.65 3 THR A CA 14
ATOM 17392 C C . THR A 1 3 ? -2.269 -3.772 0.918 1.00 0.55 3 THR A C 14
ATOM 17393 O O . THR A 1 3 ? -1.546 -4.495 1.585 1.00 0.62 3 THR A O 14
ATOM 17404 N N . VAL A 1 4 ? -2.300 -3.787 -0.387 1.00 0.55 4 VAL A N 14
ATOM 17405 C CA . VAL A 1 4 ? -1.421 -4.692 -1.171 1.00 0.65 4 VAL A CA 14
ATOM 17406 C C . VAL A 1 4 ? -0.614 -3.790 -2.102 1.00 0.67 4 VAL A C 14
ATOM 17407 O O . VAL A 1 4 ? -1.188 -3.040 -2.889 1.00 0.74 4 VAL A O 14
ATOM 17420 N N . ILE A 1 5 ? 0.676 -3.815 -1.910 1.00 0.63 5 ILE A N 14
ATOM 17421 C CA . ILE A 1 5 ? 1.577 -2.989 -2.751 1.00 0.63 5 ILE A CA 14
ATOM 17422 C C . ILE A 1 5 ? 2.310 -3.941 -3.702 1.00 0.62 5 ILE A C 14
ATOM 17423 O O . ILE A 1 5 ? 2.922 -4.892 -3.245 1.00 0.76 5 ILE A O 14
ATOM 17439 N N . PHE A 1 6 ? 2.203 -3.679 -4.984 1.00 0.57 6 PHE A N 14
ATOM 17440 C CA . PHE A 1 6 ? 2.881 -4.527 -6.009 1.00 0.60 6 PHE A CA 14
ATOM 17441 C C . PHE A 1 6 ? 4.085 -3.724 -6.503 1.00 0.65 6 PHE A C 14
ATOM 17442 O O . PHE A 1 6 ? 3.930 -2.848 -7.340 1.00 0.74 6 PHE A O 14
ATOM 17459 N N . GLY A 1 7 ? 5.239 -3.989 -5.938 1.00 0.71 7 GLY A N 14
ATOM 17460 C CA . GLY A 1 7 ? 6.463 -3.225 -6.355 1.00 0.80 7 GLY A CA 14
ATOM 17461 C C . GLY A 1 7 ? 7.708 -4.121 -6.379 1.00 0.76 7 GLY A C 14
ATOM 17462 O O . GLY A 1 7 ? 7.610 -5.300 -6.640 1.00 0.90 7 GLY A O 14
ATOM 17466 N N . ARG A 1 8 ? 8.855 -3.522 -6.176 1.00 0.84 8 ARG A N 14
ATOM 17467 C CA . ARG A 1 8 ? 10.138 -4.293 -6.164 1.00 1.12 8 ARG A CA 14
ATOM 17468 C C . ARG A 1 8 ? 10.989 -3.832 -4.965 1.00 1.51 8 ARG A C 14
ATOM 17469 O O . ARG A 1 8 ? 12.093 -4.301 -4.762 1.00 2.14 8 ARG A O 14
ATOM 17490 N N . SER A 1 9 ? 10.395 -2.998 -4.149 1.00 2.72 9 SER A N 14
ATOM 17491 C CA . SER A 1 9 ? 11.105 -2.432 -2.956 1.00 3.38 9 SER A CA 14
ATOM 17492 C C . SER A 1 9 ? 12.539 -1.944 -3.287 1.00 2.94 9 SER A C 14
ATOM 17493 O O . SER A 1 9 ? 12.975 -1.912 -4.425 1.00 3.30 9 SER A O 14
ATOM 17501 N N . GLY A 1 10 ? 13.210 -1.482 -2.265 1.00 3.13 10 GLY A N 14
ATOM 17502 C CA . GLY A 1 10 ? 14.615 -0.993 -2.440 1.00 3.13 10 GLY A CA 14
ATOM 17503 C C . GLY A 1 10 ? 14.647 0.476 -2.862 1.00 3.31 10 GLY A C 14
ATOM 17504 O O . GLY A 1 10 ? 15.071 1.333 -2.111 1.00 4.65 10 GLY A O 14
ATOM 17508 N N . CYS A 1 11 ? 14.165 0.739 -4.047 1.00 2.40 11 CYS A N 14
ATOM 17509 C CA . CYS A 1 11 ? 14.168 2.146 -4.558 1.00 2.66 11 CYS A CA 14
ATOM 17510 C C . CYS A 1 11 ? 13.362 3.074 -3.633 1.00 2.50 11 CYS A C 14
ATOM 17511 O O . CYS A 1 11 ? 12.293 2.722 -3.197 1.00 2.50 11 CYS A O 14
ATOM 17518 N N . PRO A 1 12 ? 13.884 4.267 -3.379 1.00 2.66 12 PRO A N 14
ATOM 17519 C CA . PRO A 1 12 ? 13.328 5.173 -2.335 1.00 2.65 12 PRO A CA 14
ATOM 17520 C C . PRO A 1 12 ? 11.826 5.399 -2.546 1.00 2.33 12 PRO A C 14
ATOM 17521 O O . PRO A 1 12 ? 11.014 5.081 -1.695 1.00 2.45 12 PRO A O 14
ATOM 17532 N N . TYR A 1 13 ? 11.495 5.964 -3.679 1.00 2.26 13 TYR A N 14
ATOM 17533 C CA . TYR A 1 13 ? 10.051 6.211 -3.987 1.00 2.06 13 TYR A CA 14
ATOM 17534 C C . TYR A 1 13 ? 9.248 4.932 -3.726 1.00 1.73 13 TYR A C 14
ATOM 17535 O O . TYR A 1 13 ? 8.247 4.944 -3.036 1.00 1.70 13 TYR A O 14
ATOM 17553 N N . CYS A 1 14 ? 9.718 3.848 -4.281 1.00 1.64 14 CYS A N 14
ATOM 17554 C CA . CYS A 1 14 ? 9.010 2.545 -4.098 1.00 1.44 14 CYS A CA 14
ATOM 17555 C C . CYS A 1 14 ? 8.809 2.260 -2.607 1.00 1.05 14 CYS A C 14
ATOM 17556 O O . CYS A 1 14 ? 7.713 1.985 -2.150 1.00 0.99 14 CYS A O 14
ATOM 17563 N N . VAL A 1 15 ? 9.898 2.314 -1.895 1.00 0.90 15 VAL A N 14
ATOM 17564 C CA . VAL A 1 15 ? 9.876 2.063 -0.430 1.00 0.66 15 VAL A CA 14
ATOM 17565 C C . VAL A 1 15 ? 8.821 2.938 0.268 1.00 0.61 15 VAL A C 14
ATOM 17566 O O . VAL A 1 15 ? 8.152 2.473 1.171 1.00 0.63 15 VAL A O 14
ATOM 17579 N N . ARG A 1 16 ? 8.736 4.194 -0.096 1.00 0.77 16 ARG A N 14
ATOM 17580 C CA . ARG A 1 16 ? 7.707 5.070 0.565 1.00 0.88 16 ARG A CA 14
ATOM 17581 C C . ARG A 1 16 ? 6.375 4.340 0.777 1.00 0.89 16 ARG A C 14
ATOM 17582 O O . ARG A 1 16 ? 5.844 4.370 1.862 1.00 1.50 16 ARG A O 14
ATOM 17603 N N . ALA A 1 17 ? 5.843 3.727 -0.253 1.00 0.64 17 ALA A N 14
ATOM 17604 C CA . ALA A 1 17 ? 4.549 2.991 -0.065 1.00 0.62 17 ALA A CA 14
ATOM 17605 C C . ALA A 1 17 ? 4.638 2.131 1.199 1.00 0.61 17 ALA A C 14
ATOM 17606 O O . ALA A 1 17 ? 3.822 2.207 2.100 1.00 0.69 17 ALA A O 14
ATOM 17613 N N . LYS A 1 18 ? 5.679 1.346 1.234 1.00 0.56 18 LYS A N 14
ATOM 17614 C CA . LYS A 1 18 ? 5.908 0.451 2.395 1.00 0.60 18 LYS A CA 14
ATOM 17615 C C . LYS A 1 18 ? 6.014 1.269 3.692 1.00 0.61 18 LYS A C 14
ATOM 17616 O O . LYS A 1 18 ? 5.438 0.903 4.692 1.00 0.72 18 LYS A O 14
ATOM 17635 N N . ASP A 1 19 ? 6.767 2.335 3.668 1.00 0.56 19 ASP A N 14
ATOM 17636 C CA . ASP A 1 19 ? 6.903 3.170 4.909 1.00 0.62 19 ASP A CA 14
ATOM 17637 C C . ASP A 1 19 ? 5.531 3.739 5.306 1.00 0.59 19 ASP A C 14
ATOM 17638 O O . ASP A 1 19 ? 5.167 3.688 6.457 1.00 0.63 19 ASP A O 14
ATOM 17647 N N . LEU A 1 20 ? 4.786 4.240 4.348 1.00 0.56 20 LEU A N 14
ATOM 17648 C CA . LEU A 1 20 ? 3.429 4.795 4.676 1.00 0.58 20 LEU A CA 14
ATOM 17649 C C . LEU A 1 20 ? 2.553 3.677 5.221 1.00 0.52 20 LEU A C 14
ATOM 17650 O O . LEU A 1 20 ? 2.070 3.763 6.331 1.00 0.58 20 LEU A O 14
ATOM 17666 N N . ALA A 1 21 ? 2.364 2.650 4.439 1.00 0.48 21 ALA A N 14
ATOM 17667 C CA . ALA A 1 21 ? 1.513 1.522 4.916 1.00 0.51 21 ALA A CA 14
ATOM 17668 C C . ALA A 1 21 ? 2.021 1.053 6.278 1.00 0.53 21 ALA A C 14
ATOM 17669 O O . ALA A 1 21 ? 1.256 0.937 7.214 1.00 0.56 21 ALA A O 14
ATOM 17676 N N . GLU A 1 22 ? 3.300 0.782 6.341 1.00 0.61 22 GLU A N 14
ATOM 17677 C CA . GLU A 1 22 ? 3.923 0.337 7.620 1.00 0.76 22 GLU A CA 14
ATOM 17678 C C . GLU A 1 22 ? 3.459 1.228 8.754 1.00 0.76 22 GLU A C 14
ATOM 17679 O O . GLU A 1 22 ? 2.887 0.756 9.728 1.00 0.86 22 GLU A O 14
ATOM 17691 N N . LYS A 1 23 ? 3.751 2.493 8.579 1.00 0.79 23 LYS A N 14
ATOM 17692 C CA . LYS A 1 23 ? 3.390 3.493 9.587 1.00 0.91 23 LYS A CA 14
ATOM 17693 C C . LYS A 1 23 ? 1.936 3.256 9.977 1.00 0.86 23 LYS A C 14
ATOM 17694 O O . LYS A 1 23 ? 1.657 2.896 11.094 1.00 1.16 23 LYS A O 14
ATOM 17713 N N . LEU A 1 24 ? 1.052 3.359 9.026 1.00 0.63 24 LEU A N 14
ATOM 17714 C CA . LEU A 1 24 ? -0.380 3.148 9.370 1.00 0.64 24 LEU A CA 14
ATOM 17715 C C . LEU A 1 24 ? -0.604 1.843 10.136 1.00 0.63 24 LEU A C 14
ATOM 17716 O O . LEU A 1 24 ? -1.210 1.855 11.174 1.00 0.79 24 LEU A O 14
ATOM 17732 N N . SER A 1 25 ? -0.115 0.743 9.634 1.00 0.58 25 SER A N 14
ATOM 17733 C CA . SER A 1 25 ? -0.366 -0.548 10.356 1.00 0.70 25 SER A CA 14
ATOM 17734 C C . SER A 1 25 ? 0.322 -0.653 11.730 1.00 1.19 25 SER A C 14
ATOM 17735 O O . SER A 1 25 ? 0.326 -1.711 12.330 1.00 1.86 25 SER A O 14
ATOM 17743 N N . ASN A 1 26 ? 0.883 0.437 12.180 1.00 1.06 26 ASN A N 14
ATOM 17744 C CA . ASN A 1 26 ? 1.553 0.481 13.517 1.00 1.53 26 ASN A CA 14
ATOM 17745 C C . ASN A 1 26 ? 0.932 1.641 14.313 1.00 1.65 26 ASN A C 14
ATOM 17746 O O . ASN A 1 26 ? 0.715 1.545 15.506 1.00 2.19 26 ASN A O 14
ATOM 17757 N N . GLU A 1 27 ? 0.689 2.719 13.607 1.00 1.58 27 GLU A N 14
ATOM 17758 C CA . GLU A 1 27 ? 0.057 3.940 14.204 1.00 1.83 27 GLU A CA 14
ATOM 17759 C C . GLU A 1 27 ? -1.441 3.677 14.414 1.00 1.93 27 GLU A C 14
ATOM 17760 O O . GLU A 1 27 ? -2.076 4.208 15.308 1.00 2.32 27 GLU A O 14
ATOM 17772 N N . ARG A 1 28 ? -1.975 2.872 13.533 1.00 1.71 28 ARG A N 14
ATOM 17773 C CA . ARG A 1 28 ? -3.431 2.524 13.580 1.00 1.83 28 ARG A CA 14
ATOM 17774 C C . ARG A 1 28 ? -3.655 1.051 13.977 1.00 1.90 28 ARG A C 14
ATOM 17775 O O . ARG A 1 28 ? -2.738 0.371 14.399 1.00 2.64 28 ARG A O 14
ATOM 17796 N N . ASP A 1 29 ? -4.894 0.622 13.861 1.00 1.73 29 ASP A N 14
ATOM 17797 C CA . ASP A 1 29 ? -5.274 -0.784 14.205 1.00 1.90 29 ASP A CA 14
ATOM 17798 C C . ASP A 1 29 ? -5.994 -1.485 13.033 1.00 1.37 29 ASP A C 14
ATOM 17799 O O . ASP A 1 29 ? -5.626 -2.580 12.647 1.00 1.90 29 ASP A O 14
ATOM 17808 N N . ASP A 1 30 ? -6.979 -0.847 12.456 1.00 1.12 30 ASP A N 14
ATOM 17809 C CA . ASP A 1 30 ? -7.704 -1.510 11.330 1.00 1.13 30 ASP A CA 14
ATOM 17810 C C . ASP A 1 30 ? -6.831 -1.536 10.077 1.00 1.02 30 ASP A C 14
ATOM 17811 O O . ASP A 1 30 ? -7.038 -2.363 9.207 1.00 1.57 30 ASP A O 14
ATOM 17820 N N . PHE A 1 31 ? -5.859 -0.663 10.021 1.00 1.13 31 PHE A N 14
ATOM 17821 C CA . PHE A 1 31 ? -4.980 -0.648 8.824 1.00 0.95 31 PHE A CA 14
ATOM 17822 C C . PHE A 1 31 ? -3.842 -1.655 8.929 1.00 0.98 31 PHE A C 14
ATOM 17823 O O . PHE A 1 31 ? -3.052 -1.634 9.846 1.00 1.12 31 PHE A O 14
ATOM 17840 N N . GLN A 1 32 ? -3.793 -2.492 7.934 1.00 1.11 32 GLN A N 14
ATOM 17841 C CA . GLN A 1 32 ? -2.738 -3.544 7.830 1.00 1.13 32 GLN A CA 14
ATOM 17842 C C . GLN A 1 32 ? -2.308 -3.599 6.352 1.00 1.01 32 GLN A C 14
ATOM 17843 O O . GLN A 1 32 ? -3.011 -3.074 5.508 1.00 1.48 32 GLN A O 14
ATOM 17857 N N . TYR A 1 33 ? -1.180 -4.188 6.035 1.00 0.68 33 TYR A N 14
ATOM 17858 C CA . TYR A 1 33 ? -0.791 -4.261 4.589 1.00 0.59 33 TYR A CA 14
ATOM 17859 C C . TYR A 1 33 ? 0.219 -5.381 4.361 1.00 0.60 33 TYR A C 14
ATOM 17860 O O . TYR A 1 33 ? 0.828 -5.863 5.292 1.00 0.68 33 TYR A O 14
ATOM 17878 N N . GLN A 1 34 ? 0.361 -5.752 3.122 1.00 0.56 34 GLN A N 14
ATOM 17879 C CA . GLN A 1 34 ? 1.339 -6.796 2.738 1.00 0.59 34 GLN A CA 14
ATOM 17880 C C . GLN A 1 34 ? 2.190 -6.231 1.594 1.00 0.55 34 GLN A C 14
ATOM 17881 O O . GLN A 1 34 ? 1.741 -5.350 0.869 1.00 0.58 34 GLN A O 14
ATOM 17895 N N . TYR A 1 35 ? 3.365 -6.761 1.408 1.00 0.62 35 TYR A N 14
ATOM 17896 C CA . TYR A 1 35 ? 4.198 -6.242 0.289 1.00 0.64 35 TYR A CA 14
ATOM 17897 C C . TYR A 1 35 ? 4.383 -7.366 -0.710 1.00 0.55 35 TYR A C 14
ATOM 17898 O O . TYR A 1 35 ? 4.799 -8.451 -0.355 1.00 0.56 35 TYR A O 14
ATOM 17916 N N . VAL A 1 36 ? 4.065 -7.058 -1.931 1.00 0.67 36 VAL A N 14
ATOM 17917 C CA . VAL A 1 36 ? 4.196 -8.031 -3.032 1.00 0.63 36 VAL A CA 14
ATOM 17918 C C . VAL A 1 36 ? 5.295 -7.496 -3.954 1.00 0.62 36 VAL A C 14
ATOM 17919 O O . VAL A 1 36 ? 5.287 -6.324 -4.315 1.00 0.82 36 VAL A O 14
ATOM 17932 N N . ASP A 1 37 ? 6.207 -8.360 -4.309 1.00 0.49 37 ASP A N 14
ATOM 17933 C CA . ASP A 1 37 ? 7.351 -7.950 -5.188 1.00 0.54 37 ASP A CA 14
ATOM 17934 C C . ASP A 1 37 ? 7.143 -8.564 -6.568 1.00 0.55 37 ASP A C 14
ATOM 17935 O O . ASP A 1 37 ? 7.255 -9.764 -6.727 1.00 0.86 37 ASP A O 14
ATOM 17944 N N . ILE A 1 38 ? 6.854 -7.741 -7.543 1.00 0.58 38 ILE A N 14
ATOM 17945 C CA . ILE A 1 38 ? 6.606 -8.269 -8.921 1.00 0.64 38 ILE A CA 14
ATOM 17946 C C . ILE A 1 38 ? 7.624 -9.328 -9.368 1.00 0.70 38 ILE A C 14
ATOM 17947 O O . ILE A 1 38 ? 7.301 -10.161 -10.202 1.00 0.88 38 ILE A O 14
ATOM 17963 N N . ARG A 1 39 ? 8.815 -9.308 -8.817 1.00 0.71 39 ARG A N 14
ATOM 17964 C CA . ARG A 1 39 ? 9.807 -10.329 -9.255 1.00 0.85 39 ARG A CA 14
ATOM 17965 C C . ARG A 1 39 ? 9.719 -11.550 -8.346 1.00 0.86 39 ARG A C 14
ATOM 17966 O O . ARG A 1 39 ? 9.667 -12.664 -8.839 1.00 1.16 39 ARG A O 14
ATOM 17987 N N . ALA A 1 40 ? 9.726 -11.331 -7.054 1.00 1.14 40 ALA A N 14
ATOM 17988 C CA . ALA A 1 40 ? 9.622 -12.491 -6.111 1.00 1.29 40 ALA A CA 14
ATOM 17989 C C . ALA A 1 40 ? 8.404 -13.324 -6.504 1.00 1.34 40 ALA A C 14
ATOM 17990 O O . ALA A 1 40 ? 8.444 -14.537 -6.526 1.00 1.48 40 ALA A O 14
ATOM 17997 N N . GLU A 1 41 ? 7.357 -12.618 -6.843 1.00 1.25 41 GLU A N 14
ATOM 17998 C CA . GLU A 1 41 ? 6.082 -13.270 -7.246 1.00 1.35 41 GLU A CA 14
ATOM 17999 C C . GLU A 1 41 ? 6.091 -13.593 -8.747 1.00 1.34 41 GLU A C 14
ATOM 18000 O O . GLU A 1 41 ? 5.051 -13.720 -9.348 1.00 1.65 41 GLU A O 14
ATOM 18012 N N . GLY A 1 42 ? 7.268 -13.774 -9.295 1.00 1.89 42 GLY A N 14
ATOM 18013 C CA . GLY A 1 42 ? 7.426 -14.095 -10.756 1.00 1.97 42 GLY A CA 14
ATOM 18014 C C . GLY A 1 42 ? 6.257 -13.608 -11.626 1.00 2.04 42 GLY A C 14
ATOM 18015 O O . GLY A 1 42 ? 5.635 -14.391 -12.317 1.00 2.39 42 GLY A O 14
ATOM 18019 N N . ILE A 1 43 ? 6.025 -12.315 -11.608 1.00 1.80 43 ILE A N 14
ATOM 18020 C CA . ILE A 1 43 ? 4.909 -11.754 -12.430 1.00 2.01 43 ILE A CA 14
ATOM 18021 C C . ILE A 1 43 ? 5.504 -11.075 -13.658 1.00 2.14 43 ILE A C 14
ATOM 18022 O O . ILE A 1 43 ? 6.685 -10.761 -13.685 1.00 2.13 43 ILE A O 14
ATOM 18038 N N . THR A 1 44 ? 4.696 -10.861 -14.641 1.00 2.37 44 THR A N 14
ATOM 18039 C CA . THR A 1 44 ? 5.202 -10.178 -15.858 1.00 2.59 44 THR A CA 14
ATOM 18040 C C . THR A 1 44 ? 4.513 -8.811 -15.945 1.00 2.64 44 THR A C 14
ATOM 18041 O O . THR A 1 44 ? 3.870 -8.385 -15.005 1.00 2.89 44 THR A O 14
ATOM 18052 N N . LYS A 1 45 ? 4.634 -8.154 -17.055 1.00 2.80 45 LYS A N 14
ATOM 18053 C CA . LYS A 1 45 ? 3.974 -6.817 -17.174 1.00 2.88 45 LYS A CA 14
ATOM 18054 C C . LYS A 1 45 ? 2.494 -6.996 -17.536 1.00 2.93 45 LYS A C 14
ATOM 18055 O O . LYS A 1 45 ? 1.629 -6.365 -16.955 1.00 3.08 45 LYS A O 14
ATOM 18074 N N . GLU A 1 46 ? 2.246 -7.844 -18.491 1.00 3.00 46 GLU A N 14
ATOM 18075 C CA . GLU A 1 46 ? 0.834 -8.097 -18.942 1.00 3.09 46 GLU A CA 14
ATOM 18076 C C . GLU A 1 46 ? -0.095 -8.252 -17.725 1.00 2.73 46 GLU A C 14
ATOM 18077 O O . GLU A 1 46 ? -1.136 -7.621 -17.623 1.00 2.73 46 GLU A O 14
ATOM 18089 N N . ASP A 1 47 ? 0.314 -9.122 -16.842 1.00 2.51 47 ASP A N 14
ATOM 18090 C CA . ASP A 1 47 ? -0.470 -9.395 -15.594 1.00 2.32 47 ASP A CA 14
ATOM 18091 C C . ASP A 1 47 ? -0.919 -8.090 -14.915 1.00 2.03 47 ASP A C 14
ATOM 18092 O O . ASP A 1 47 ? -2.099 -7.820 -14.758 1.00 2.04 47 ASP A O 14
ATOM 18101 N N . LEU A 1 48 ? 0.049 -7.313 -14.521 1.00 1.84 48 LEU A N 14
ATOM 18102 C CA . LEU A 1 48 ? -0.234 -6.011 -13.835 1.00 1.68 48 LEU A CA 14
ATOM 18103 C C . LEU A 1 48 ? -1.417 -5.242 -14.444 1.00 1.86 48 LEU A C 14
ATOM 18104 O O . LEU A 1 48 ? -2.325 -4.828 -13.735 1.00 1.88 48 LEU A O 14
ATOM 18120 N N . GLN A 1 49 ? -1.370 -5.040 -15.734 1.00 2.07 49 GLN A N 14
ATOM 18121 C CA . GLN A 1 49 ? -2.482 -4.291 -16.400 1.00 2.31 49 GLN A CA 14
ATOM 18122 C C . GLN A 1 49 ? -3.844 -4.769 -15.906 1.00 2.22 49 GLN A C 14
ATOM 18123 O O . GLN A 1 49 ? -4.679 -3.965 -15.578 1.00 2.14 49 GLN A O 14
ATOM 18137 N N . GLN A 1 50 ? -4.019 -6.061 -15.849 1.00 2.35 50 GLN A N 14
ATOM 18138 C CA . GLN A 1 50 ? -5.326 -6.632 -15.400 1.00 2.47 50 GLN A CA 14
ATOM 18139 C C . GLN A 1 50 ? -5.707 -6.119 -14.004 1.00 2.05 50 GLN A C 14
ATOM 18140 O O . GLN A 1 50 ? -6.800 -5.636 -13.784 1.00 2.01 50 GLN A O 14
ATOM 18154 N N . LYS A 1 51 ? -4.772 -6.253 -13.105 1.00 1.85 51 LYS A N 14
ATOM 18155 C CA . LYS A 1 51 ? -4.981 -5.815 -11.694 1.00 1.68 51 LYS A CA 14
ATOM 18156 C C . LYS A 1 51 ? -5.605 -4.420 -11.590 1.00 1.28 51 LYS A C 14
ATOM 18157 O O . LYS A 1 51 ? -6.397 -4.183 -10.693 1.00 1.31 51 LYS A O 14
ATOM 18176 N N . ALA A 1 52 ? -5.206 -3.541 -12.468 1.00 1.25 52 ALA A N 14
ATOM 18177 C CA . ALA A 1 52 ? -5.742 -2.139 -12.443 1.00 1.39 52 ALA A CA 14
ATOM 18178 C C . ALA A 1 52 ? -6.831 -1.932 -13.505 1.00 1.79 52 ALA A C 14
ATOM 18179 O O . ALA A 1 52 ? -7.703 -1.085 -13.353 1.00 2.00 52 ALA A O 14
ATOM 18186 N N . GLY A 1 53 ? -6.709 -2.660 -14.573 1.00 2.24 53 GLY A N 14
ATOM 18187 C CA . GLY A 1 53 ? -7.690 -2.578 -15.692 1.00 2.88 53 GLY A CA 14
ATOM 18188 C C . GLY A 1 53 ? -7.512 -1.272 -16.456 1.00 3.17 53 GLY A C 14
ATOM 18189 O O . GLY A 1 53 ? -8.477 -0.561 -16.664 1.00 3.34 53 GLY A O 14
ATOM 18193 N N . LYS A 1 54 ? -6.291 -0.954 -16.842 1.00 3.55 54 LYS A N 14
ATOM 18194 C CA . LYS A 1 54 ? -6.083 0.335 -17.583 1.00 4.00 54 LYS A CA 14
ATOM 18195 C C . LYS A 1 54 ? -5.023 0.198 -18.694 1.00 4.36 54 LYS A C 14
ATOM 18196 O O . LYS A 1 54 ? -4.137 -0.627 -18.598 1.00 4.82 54 LYS A O 14
ATOM 18215 N N . PRO A 1 55 ? -5.089 1.072 -19.694 1.00 4.53 55 PRO A N 14
ATOM 18216 C CA . PRO A 1 55 ? -4.121 1.063 -20.823 1.00 4.92 55 PRO A CA 14
ATOM 18217 C C . PRO A 1 55 ? -2.813 1.775 -20.439 1.00 4.31 55 PRO A C 14
ATOM 18218 O O . PRO A 1 55 ? -2.214 2.490 -21.221 1.00 4.79 55 PRO A O 14
ATOM 18229 N N . VAL A 1 56 ? -2.409 1.546 -19.226 1.00 3.90 56 VAL A N 14
ATOM 18230 C CA . VAL A 1 56 ? -1.148 2.142 -18.694 1.00 3.61 56 VAL A CA 14
ATOM 18231 C C . VAL A 1 56 ? -0.504 1.044 -17.838 1.00 4.05 56 VAL A C 14
ATOM 18232 O O . VAL A 1 56 ? -1.146 0.500 -16.956 1.00 5.02 56 VAL A O 14
ATOM 18245 N N . GLU A 1 57 ? 0.732 0.728 -18.123 1.00 4.23 57 GLU A N 14
ATOM 18246 C CA . GLU A 1 57 ? 1.419 -0.372 -17.377 1.00 5.19 57 GLU A CA 14
ATOM 18247 C C . GLU A 1 57 ? 2.698 0.086 -16.665 1.00 4.16 57 GLU A C 14
ATOM 18248 O O . GLU A 1 57 ? 3.770 -0.431 -16.927 1.00 4.39 57 GLU A O 14
ATOM 18260 N N . THR A 1 58 ? 2.572 0.974 -15.716 1.00 3.63 58 THR A N 14
ATOM 18261 C CA . THR A 1 58 ? 3.809 1.444 -15.020 1.00 3.25 58 THR A CA 14
ATOM 18262 C C . THR A 1 58 ? 3.956 0.846 -13.608 1.00 2.79 58 THR A C 14
ATOM 18263 O O . THR A 1 58 ? 3.024 0.294 -13.047 1.00 2.77 58 THR A O 14
ATOM 18274 N N . VAL A 1 59 ? 5.139 0.998 -13.061 1.00 2.64 59 VAL A N 14
ATOM 18275 C CA . VAL A 1 59 ? 5.440 0.470 -11.689 1.00 2.26 59 VAL A CA 14
ATOM 18276 C C . VAL A 1 59 ? 5.689 1.675 -10.770 1.00 2.17 59 VAL A C 14
ATOM 18277 O O . VAL A 1 59 ? 6.115 2.714 -11.242 1.00 2.55 59 VAL A O 14
ATOM 18290 N N . PRO A 1 60 ? 5.425 1.534 -9.479 1.00 1.85 60 PRO A N 14
ATOM 18291 C CA . PRO A 1 60 ? 4.668 0.411 -8.871 1.00 1.55 60 PRO A CA 14
ATOM 18292 C C . PRO A 1 60 ? 3.161 0.708 -8.864 1.00 1.32 60 PRO A C 14
ATOM 18293 O O . PRO A 1 60 ? 2.736 1.786 -9.249 1.00 1.49 60 PRO A O 14
ATOM 18304 N N . GLN A 1 61 ? 2.395 -0.251 -8.401 1.00 1.00 61 GLN A N 14
ATOM 18305 C CA . GLN A 1 61 ? 0.908 -0.061 -8.353 1.00 0.84 61 GLN A CA 14
ATOM 18306 C C . GLN A 1 61 ? 0.379 -0.468 -6.965 1.00 0.75 61 GLN A C 14
ATOM 18307 O O . GLN A 1 61 ? 0.872 -1.423 -6.380 1.00 0.79 61 GLN A O 14
ATOM 18321 N N . ILE A 1 62 ? -0.594 0.260 -6.454 1.00 0.71 62 ILE A N 14
ATOM 18322 C CA . ILE A 1 62 ? -1.161 -0.084 -5.106 1.00 0.68 62 ILE A CA 14
ATOM 18323 C C . ILE A 1 62 ? -2.649 -0.407 -5.187 1.00 0.65 62 ILE A C 14
ATOM 18324 O O . ILE A 1 62 ? -3.413 0.236 -5.901 1.00 0.66 62 ILE A O 14
ATOM 18340 N N . PHE A 1 63 ? -3.015 -1.360 -4.383 1.00 0.63 63 PHE A N 14
ATOM 18341 C CA . PHE A 1 63 ? -4.431 -1.804 -4.289 1.00 0.66 63 PHE A CA 14
ATOM 18342 C C . PHE A 1 63 ? -4.846 -1.809 -2.824 1.00 0.63 63 PHE A C 14
ATOM 18343 O O . PHE A 1 63 ? -4.074 -2.241 -1.982 1.00 0.67 63 PHE A O 14
ATOM 18360 N N . VAL A 1 64 ? -6.025 -1.318 -2.536 1.00 0.61 64 VAL A N 14
ATOM 18361 C CA . VAL A 1 64 ? -6.477 -1.337 -1.110 1.00 0.64 64 VAL A CA 14
ATOM 18362 C C . VAL A 1 64 ? -7.802 -2.100 -1.009 1.00 0.93 64 VAL A C 14
ATOM 18363 O O . VAL A 1 64 ? -8.710 -1.925 -1.820 1.00 1.25 64 VAL A O 14
ATOM 18376 N N . ASP A 1 65 ? -7.864 -2.915 0.018 1.00 1.10 65 ASP A N 14
ATOM 18377 C CA . ASP A 1 65 ? -9.062 -3.756 0.299 1.00 1.43 65 ASP A CA 14
ATOM 18378 C C . ASP A 1 65 ? -9.437 -4.605 -0.913 1.00 1.40 65 ASP A C 14
ATOM 18379 O O . ASP A 1 65 ? -9.125 -5.775 -0.989 1.00 1.71 65 ASP A O 14
ATOM 18388 N N . GLN A 1 66 ? -10.106 -3.991 -1.831 1.00 1.58 66 GLN A N 14
ATOM 18389 C CA . GLN A 1 66 ? -10.524 -4.710 -3.046 1.00 1.69 66 GLN A CA 14
ATOM 18390 C C . GLN A 1 66 ? -10.351 -3.857 -4.310 1.00 1.40 66 GLN A C 14
ATOM 18391 O O . GLN A 1 66 ? -10.255 -4.407 -5.395 1.00 1.48 66 GLN A O 14
ATOM 18405 N N . GLN A 1 67 ? -10.260 -2.557 -4.163 1.00 1.29 67 GLN A N 14
ATOM 18406 C CA . GLN A 1 67 ? -10.161 -1.699 -5.365 1.00 1.21 67 GLN A CA 14
ATOM 18407 C C . GLN A 1 67 ? -8.742 -1.210 -5.664 1.00 1.02 67 GLN A C 14
ATOM 18408 O O . GLN A 1 67 ? -7.847 -1.248 -4.827 1.00 0.92 67 GLN A O 14
ATOM 18422 N N . HIS A 1 68 ? -8.607 -0.749 -6.881 1.00 1.10 68 HIS A N 14
ATOM 18423 C CA . HIS A 1 68 ? -7.314 -0.203 -7.359 1.00 1.01 68 HIS A CA 14
ATOM 18424 C C . HIS A 1 68 ? -7.221 1.211 -6.828 1.00 0.83 68 HIS A C 14
ATOM 18425 O O . HIS A 1 68 ? -8.202 1.932 -6.861 1.00 0.94 68 HIS A O 14
ATOM 18439 N N . ILE A 1 69 ? -6.072 1.587 -6.361 1.00 0.67 69 ILE A N 14
ATOM 18440 C CA . ILE A 1 69 ? -5.950 2.962 -5.810 1.00 0.65 69 ILE A CA 14
ATOM 18441 C C . ILE A 1 69 ? -5.085 3.813 -6.736 1.00 0.79 69 ILE A C 14
ATOM 18442 O O . ILE A 1 69 ? -5.508 4.869 -7.161 1.00 0.97 69 ILE A O 14
ATOM 18458 N N . GLY A 1 70 ? -3.930 3.310 -7.093 1.00 0.84 70 GLY A N 14
ATOM 18459 C CA . GLY A 1 70 ? -3.033 4.095 -8.002 1.00 1.10 70 GLY A CA 14
ATOM 18460 C C . GLY A 1 70 ? -1.572 3.943 -7.586 1.00 0.79 70 GLY A C 14
ATOM 18461 O O . GLY A 1 70 ? -1.160 2.860 -7.213 1.00 1.60 70 GLY A O 14
ATOM 18465 N N . GLY A 1 71 ? -0.821 5.013 -7.669 1.00 0.96 71 GLY A N 14
ATOM 18466 C CA . GLY A 1 71 ? 0.628 4.944 -7.295 1.00 0.91 71 GLY A CA 14
ATOM 18467 C C . GLY A 1 71 ? 0.813 5.444 -5.864 1.00 0.85 71 GLY A C 14
ATOM 18468 O O . GLY A 1 71 ? -0.158 5.645 -5.152 1.00 1.49 71 GLY A O 14
ATOM 18472 N N . TYR A 1 72 ? 2.046 5.676 -5.463 1.00 1.02 72 TYR A N 14
ATOM 18473 C CA . TYR A 1 72 ? 2.272 6.157 -4.064 1.00 0.91 72 TYR A CA 14
ATOM 18474 C C . TYR A 1 72 ? 1.475 7.447 -3.835 1.00 0.84 72 TYR A C 14
ATOM 18475 O O . TYR A 1 72 ? 1.099 7.755 -2.728 1.00 1.08 72 TYR A O 14
ATOM 18493 N N . THR A 1 73 ? 1.172 8.127 -4.901 1.00 0.93 73 THR A N 14
ATOM 18494 C CA . THR A 1 73 ? 0.405 9.399 -4.794 1.00 0.97 73 THR A CA 14
ATOM 18495 C C . THR A 1 73 ? -1.077 9.125 -4.507 1.00 0.93 73 THR A C 14
ATOM 18496 O O . THR A 1 73 ? -1.583 9.464 -3.454 1.00 1.18 73 THR A O 14
ATOM 18507 N N . ASP A 1 74 ? -1.737 8.521 -5.449 1.00 0.85 74 ASP A N 14
ATOM 18508 C CA . ASP A 1 74 ? -3.185 8.213 -5.263 1.00 0.80 74 ASP A CA 14
ATOM 18509 C C . ASP A 1 74 ? -3.351 7.439 -3.970 1.00 0.74 74 ASP A C 14
ATOM 18510 O O . ASP A 1 74 ? -4.247 7.703 -3.195 1.00 0.88 74 ASP A O 14
ATOM 18519 N N . PHE A 1 75 ? -2.464 6.502 -3.764 1.00 0.67 75 PHE A N 14
ATOM 18520 C CA . PHE A 1 75 ? -2.534 5.717 -2.513 1.00 0.70 75 PHE A CA 14
ATOM 18521 C C . PHE A 1 75 ? -2.393 6.699 -1.358 1.00 0.66 75 PHE A C 14
ATOM 18522 O O . PHE A 1 75 ? -3.234 6.735 -0.501 1.00 0.69 75 PHE A O 14
ATOM 18539 N N . ALA A 1 76 ? -1.357 7.496 -1.373 1.00 0.65 76 ALA A N 14
ATOM 18540 C CA . ALA A 1 76 ? -1.174 8.491 -0.269 1.00 0.69 76 ALA A CA 14
ATOM 18541 C C . ALA A 1 76 ? -2.475 9.280 -0.013 1.00 0.73 76 ALA A C 14
ATOM 18542 O O . ALA A 1 76 ? -2.989 9.317 1.095 1.00 0.77 76 ALA A O 14
ATOM 18549 N N . ALA A 1 77 ? -2.988 9.894 -1.040 1.00 0.78 77 ALA A N 14
ATOM 18550 C CA . ALA A 1 77 ? -4.251 10.682 -0.866 1.00 0.87 77 ALA A CA 14
ATOM 18551 C C . ALA A 1 77 ? -5.378 9.765 -0.390 1.00 0.86 77 ALA A C 14
ATOM 18552 O O . ALA A 1 77 ? -5.922 9.960 0.682 1.00 0.92 77 ALA A O 14
ATOM 18559 N N . TRP A 1 78 ? -5.684 8.775 -1.195 1.00 0.84 78 TRP A N 14
ATOM 18560 C CA . TRP A 1 78 ? -6.767 7.813 -0.834 1.00 0.87 78 TRP A CA 14
ATOM 18561 C C . TRP A 1 78 ? -6.666 7.462 0.644 1.00 0.85 78 TRP A C 14
ATOM 18562 O O . TRP A 1 78 ? -7.651 7.489 1.357 1.00 0.98 78 TRP A O 14
ATOM 18583 N N . VAL A 1 79 ? -5.469 7.109 1.052 1.00 0.77 79 VAL A N 14
ATOM 18584 C CA . VAL A 1 79 ? -5.234 6.755 2.479 1.00 0.81 79 VAL A CA 14
ATOM 18585 C C . VAL A 1 79 ? -5.816 7.831 3.389 1.00 0.92 79 VAL A C 14
ATOM 18586 O O . VAL A 1 79 ? -6.723 7.575 4.154 1.00 1.12 79 VAL A O 14
ATOM 18599 N N . LYS A 1 80 ? -5.308 9.020 3.252 1.00 0.93 80 LYS A N 14
ATOM 18600 C CA . LYS A 1 80 ? -5.794 10.134 4.115 1.00 1.14 80 LYS A CA 14
ATOM 18601 C C . LYS A 1 80 ? -7.329 10.236 4.093 1.00 1.37 80 LYS A C 14
ATOM 18602 O O . LYS A 1 80 ? -7.973 10.260 5.136 1.00 1.98 80 LYS A O 14
ATOM 18621 N N . GLU A 1 81 ? -7.853 10.261 2.897 1.00 1.16 81 GLU A N 14
ATOM 18622 C CA . GLU A 1 81 ? -9.327 10.425 2.685 1.00 1.34 81 GLU A CA 14
ATOM 18623 C C . GLU A 1 81 ? -10.215 9.277 3.192 1.00 1.38 81 GLU A C 14
ATOM 18624 O O . GLU A 1 81 ? -11.283 9.533 3.719 1.00 1.75 81 GLU A O 14
ATOM 18636 N N . ASN A 1 82 ? -9.802 8.053 3.025 1.00 1.31 82 ASN A N 14
ATOM 18637 C CA . ASN A 1 82 ? -10.689 6.932 3.474 1.00 1.34 82 ASN A CA 14
ATOM 18638 C C . ASN A 1 82 ? -10.242 6.243 4.750 1.00 1.43 82 ASN A C 14
ATOM 18639 O O . ASN A 1 82 ? -11.034 5.546 5.357 1.00 1.65 82 ASN A O 14
ATOM 18650 N N . LEU A 1 83 ? -9.016 6.417 5.147 1.00 1.36 83 LEU A N 14
ATOM 18651 C CA . LEU A 1 83 ? -8.585 5.734 6.397 1.00 1.59 83 LEU A CA 14
ATOM 18652 C C . LEU A 1 83 ? -8.662 6.682 7.577 1.00 1.81 83 LEU A C 14
ATOM 18653 O O . LEU A 1 83 ? -8.742 6.216 8.710 1.00 2.06 83 LEU A O 14
ATOM 18669 N N . ASP A 1 84 ? -8.644 7.970 7.303 1.00 1.88 84 ASP A N 14
ATOM 18670 C CA . ASP A 1 84 ? -8.708 8.930 8.440 1.00 2.18 84 ASP A CA 14
ATOM 18671 C C . ASP A 1 84 ? -9.619 10.113 8.119 1.00 2.36 84 ASP A C 14
ATOM 18672 O O . ASP A 1 84 ? -9.352 11.206 8.577 1.00 2.97 84 ASP A O 14
ATOM 18681 N N . ALA A 1 85 ? -10.645 9.880 7.334 1.00 2.56 85 ALA A N 14
ATOM 18682 C CA . ALA A 1 85 ? -11.597 10.986 6.970 1.00 3.29 85 ALA A CA 14
ATOM 18683 C C . ALA A 1 85 ? -10.831 12.213 6.427 1.00 4.37 85 ALA A C 14
ATOM 18684 O O . ALA A 1 85 ? -10.633 13.146 7.191 1.00 5.34 85 ALA A O 14
ATOM 18691 N N . MET A 1 1 ? -8.285 -2.080 7.102 1.00 2.39 1 MET A N 15
ATOM 18692 C CA . MET A 1 1 ? -8.558 -3.189 6.144 1.00 1.24 1 MET A CA 15
ATOM 18693 C C . MET A 1 1 ? -7.216 -3.839 5.775 1.00 1.08 1 MET A C 15
ATOM 18694 O O . MET A 1 1 ? -6.250 -3.693 6.517 1.00 1.20 1 MET A O 15
ATOM 18708 N N . GLN A 1 2 ? -7.179 -4.497 4.624 1.00 0.99 2 GLN A N 15
ATOM 18709 C CA . GLN A 1 2 ? -5.933 -5.165 4.154 1.00 0.96 2 GLN A CA 15
ATOM 18710 C C . GLN A 1 2 ? -5.341 -4.323 3.008 1.00 0.89 2 GLN A C 15
ATOM 18711 O O . GLN A 1 2 ? -6.052 -3.552 2.401 1.00 1.47 2 GLN A O 15
ATOM 18725 N N . THR A 1 3 ? -4.070 -4.432 2.720 1.00 0.79 3 THR A N 15
ATOM 18726 C CA . THR A 1 3 ? -3.504 -3.621 1.587 1.00 0.72 3 THR A CA 15
ATOM 18727 C C . THR A 1 3 ? -2.342 -4.380 0.933 1.00 0.64 3 THR A C 15
ATOM 18728 O O . THR A 1 3 ? -1.639 -5.111 1.603 1.00 0.82 3 THR A O 15
ATOM 18739 N N . VAL A 1 4 ? -2.137 -4.173 -0.354 1.00 0.44 4 VAL A N 15
ATOM 18740 C CA . VAL A 1 4 ? -1.031 -4.903 -1.066 1.00 0.41 4 VAL A CA 15
ATOM 18741 C C . VAL A 1 4 ? -0.183 -3.940 -1.909 1.00 0.40 4 VAL A C 15
ATOM 18742 O O . VAL A 1 4 ? -0.714 -3.089 -2.613 1.00 0.42 4 VAL A O 15
ATOM 18755 N N . ILE A 1 5 ? 1.111 -4.090 -1.809 1.00 0.41 5 ILE A N 15
ATOM 18756 C CA . ILE A 1 5 ? 2.020 -3.217 -2.616 1.00 0.43 5 ILE A CA 15
ATOM 18757 C C . ILE A 1 5 ? 2.755 -4.128 -3.602 1.00 0.45 5 ILE A C 15
ATOM 18758 O O . ILE A 1 5 ? 3.462 -5.010 -3.173 1.00 0.51 5 ILE A O 15
ATOM 18774 N N . PHE A 1 6 ? 2.590 -3.894 -4.880 1.00 0.48 6 PHE A N 15
ATOM 18775 C CA . PHE A 1 6 ? 3.264 -4.754 -5.895 1.00 0.54 6 PHE A CA 15
ATOM 18776 C C . PHE A 1 6 ? 4.464 -3.997 -6.448 1.00 0.63 6 PHE A C 15
ATOM 18777 O O . PHE A 1 6 ? 4.281 -3.075 -7.226 1.00 0.63 6 PHE A O 15
ATOM 18794 N N . GLY A 1 7 ? 5.648 -4.357 -6.020 1.00 0.87 7 GLY A N 15
ATOM 18795 C CA . GLY A 1 7 ? 6.866 -3.647 -6.537 1.00 1.02 7 GLY A CA 15
ATOM 18796 C C . GLY A 1 7 ? 8.012 -4.635 -6.785 1.00 1.11 7 GLY A C 15
ATOM 18797 O O . GLY A 1 7 ? 7.770 -5.780 -7.088 1.00 1.24 7 GLY A O 15
ATOM 18801 N N . ARG A 1 8 ? 9.236 -4.180 -6.648 1.00 1.14 8 ARG A N 15
ATOM 18802 C CA . ARG A 1 8 ? 10.414 -5.081 -6.885 1.00 1.34 8 ARG A CA 15
ATOM 18803 C C . ARG A 1 8 ? 11.281 -5.135 -5.605 1.00 1.61 8 ARG A C 15
ATOM 18804 O O . ARG A 1 8 ? 10.744 -5.066 -4.516 1.00 2.54 8 ARG A O 15
ATOM 18825 N N . SER A 1 9 ? 12.588 -5.227 -5.743 1.00 2.19 9 SER A N 15
ATOM 18826 C CA . SER A 1 9 ? 13.470 -5.283 -4.526 1.00 2.45 9 SER A CA 15
ATOM 18827 C C . SER A 1 9 ? 14.435 -4.093 -4.458 1.00 2.29 9 SER A C 15
ATOM 18828 O O . SER A 1 9 ? 15.602 -4.229 -4.787 1.00 2.97 9 SER A O 15
ATOM 18836 N N . GLY A 1 10 ? 13.933 -2.963 -4.055 1.00 2.14 10 GLY A N 15
ATOM 18837 C CA . GLY A 1 10 ? 14.824 -1.768 -3.950 1.00 2.40 10 GLY A CA 15
ATOM 18838 C C . GLY A 1 10 ? 14.395 -0.680 -4.922 1.00 2.15 10 GLY A C 15
ATOM 18839 O O . GLY A 1 10 ? 15.223 -0.084 -5.592 1.00 2.48 10 GLY A O 15
ATOM 18843 N N . CYS A 1 11 ? 13.114 -0.456 -4.978 1.00 1.86 11 CYS A N 15
ATOM 18844 C CA . CYS A 1 11 ? 12.575 0.600 -5.871 1.00 1.84 11 CYS A CA 15
ATOM 18845 C C . CYS A 1 11 ? 12.059 1.739 -4.978 1.00 1.84 11 CYS A C 15
ATOM 18846 O O . CYS A 1 11 ? 11.012 1.616 -4.378 1.00 2.13 11 CYS A O 15
ATOM 18853 N N . PRO A 1 12 ? 12.836 2.809 -4.859 1.00 1.83 12 PRO A N 15
ATOM 18854 C CA . PRO A 1 12 ? 12.507 3.959 -3.968 1.00 1.82 12 PRO A CA 15
ATOM 18855 C C . PRO A 1 12 ? 10.997 4.212 -3.852 1.00 1.68 12 PRO A C 15
ATOM 18856 O O . PRO A 1 12 ? 10.503 4.579 -2.806 1.00 1.96 12 PRO A O 15
ATOM 18867 N N . TYR A 1 13 ? 10.304 3.979 -4.937 1.00 1.81 13 TYR A N 15
ATOM 18868 C CA . TYR A 1 13 ? 8.825 4.184 -4.948 1.00 1.85 13 TYR A CA 15
ATOM 18869 C C . TYR A 1 13 ? 8.132 3.031 -4.201 1.00 1.62 13 TYR A C 15
ATOM 18870 O O . TYR A 1 13 ? 7.373 3.269 -3.280 1.00 1.64 13 TYR A O 15
ATOM 18888 N N . CYS A 1 14 ? 8.391 1.802 -4.608 1.00 1.59 14 CYS A N 15
ATOM 18889 C CA . CYS A 1 14 ? 7.742 0.655 -3.897 1.00 1.46 14 CYS A CA 15
ATOM 18890 C C . CYS A 1 14 ? 8.069 0.806 -2.413 1.00 1.09 14 CYS A C 15
ATOM 18891 O O . CYS A 1 14 ? 7.226 0.629 -1.544 1.00 1.11 14 CYS A O 15
ATOM 18898 N N . VAL A 1 15 ? 9.293 1.184 -2.172 1.00 0.90 15 VAL A N 15
ATOM 18899 C CA . VAL A 1 15 ? 9.744 1.413 -0.777 1.00 0.64 15 VAL A CA 15
ATOM 18900 C C . VAL A 1 15 ? 8.871 2.525 -0.181 1.00 0.60 15 VAL A C 15
ATOM 18901 O O . VAL A 1 15 ? 8.250 2.352 0.839 1.00 0.64 15 VAL A O 15
ATOM 18914 N N . ARG A 1 16 ? 8.829 3.647 -0.856 1.00 0.67 16 ARG A N 15
ATOM 18915 C CA . ARG A 1 16 ? 8.007 4.785 -0.389 1.00 0.77 16 ARG A CA 15
ATOM 18916 C C . ARG A 1 16 ? 6.607 4.301 0.016 1.00 0.74 16 ARG A C 15
ATOM 18917 O O . ARG A 1 16 ? 6.114 4.615 1.089 1.00 1.21 16 ARG A O 15
ATOM 18938 N N . ALA A 1 17 ? 5.971 3.583 -0.865 1.00 0.70 17 ALA A N 15
ATOM 18939 C CA . ALA A 1 17 ? 4.611 3.064 -0.534 1.00 0.62 17 ALA A CA 15
ATOM 18940 C C . ALA A 1 17 ? 4.710 2.207 0.733 1.00 0.60 17 ALA A C 15
ATOM 18941 O O . ALA A 1 17 ? 3.879 2.305 1.615 1.00 0.65 17 ALA A O 15
ATOM 18948 N N . LYS A 1 18 ? 5.722 1.377 0.797 1.00 0.58 18 LYS A N 15
ATOM 18949 C CA . LYS A 1 18 ? 5.888 0.546 2.022 1.00 0.60 18 LYS A CA 15
ATOM 18950 C C . LYS A 1 18 ? 5.872 1.496 3.218 1.00 0.65 18 LYS A C 15
ATOM 18951 O O . LYS A 1 18 ? 5.191 1.236 4.181 1.00 0.73 18 LYS A O 15
ATOM 18970 N N . ASP A 1 19 ? 6.629 2.563 3.147 1.00 0.68 19 ASP A N 15
ATOM 18971 C CA . ASP A 1 19 ? 6.621 3.526 4.279 1.00 0.82 19 ASP A CA 15
ATOM 18972 C C . ASP A 1 19 ? 5.183 3.931 4.570 1.00 0.82 19 ASP A C 15
ATOM 18973 O O . ASP A 1 19 ? 4.753 3.851 5.690 1.00 0.85 19 ASP A O 15
ATOM 18982 N N . LEU A 1 20 ? 4.464 4.338 3.553 1.00 0.83 20 LEU A N 15
ATOM 18983 C CA . LEU A 1 20 ? 3.034 4.732 3.783 1.00 0.88 20 LEU A CA 15
ATOM 18984 C C . LEU A 1 20 ? 2.275 3.598 4.486 1.00 0.77 20 LEU A C 15
ATOM 18985 O O . LEU A 1 20 ? 1.753 3.787 5.570 1.00 0.81 20 LEU A O 15
ATOM 19001 N N . ALA A 1 21 ? 2.244 2.439 3.882 1.00 0.68 21 ALA A N 15
ATOM 19002 C CA . ALA A 1 21 ? 1.510 1.308 4.525 1.00 0.63 21 ALA A CA 15
ATOM 19003 C C . ALA A 1 21 ? 1.993 1.131 5.967 1.00 0.64 21 ALA A C 15
ATOM 19004 O O . ALA A 1 21 ? 1.191 1.121 6.889 1.00 0.69 21 ALA A O 15
ATOM 19011 N N . GLU A 1 22 ? 3.287 1.018 6.138 1.00 0.70 22 GLU A N 15
ATOM 19012 C CA . GLU A 1 22 ? 3.852 0.848 7.500 1.00 0.85 22 GLU A CA 15
ATOM 19013 C C . GLU A 1 22 ? 3.334 1.952 8.426 1.00 0.94 22 GLU A C 15
ATOM 19014 O O . GLU A 1 22 ? 2.910 1.696 9.545 1.00 1.00 22 GLU A O 15
ATOM 19026 N N . LYS A 1 23 ? 3.425 3.172 7.966 1.00 1.04 23 LYS A N 15
ATOM 19027 C CA . LYS A 1 23 ? 2.929 4.305 8.800 1.00 1.20 23 LYS A CA 15
ATOM 19028 C C . LYS A 1 23 ? 1.529 3.969 9.306 1.00 1.01 23 LYS A C 15
ATOM 19029 O O . LYS A 1 23 ? 1.312 3.869 10.494 1.00 1.10 23 LYS A O 15
ATOM 19048 N N . LEU A 1 24 ? 0.623 3.774 8.387 1.00 0.86 24 LEU A N 15
ATOM 19049 C CA . LEU A 1 24 ? -0.774 3.444 8.784 1.00 0.75 24 LEU A CA 15
ATOM 19050 C C . LEU A 1 24 ? -0.811 2.337 9.824 1.00 0.64 24 LEU A C 15
ATOM 19051 O O . LEU A 1 24 ? -1.353 2.519 10.890 1.00 0.71 24 LEU A O 15
ATOM 19067 N N . SER A 1 25 ? -0.259 1.209 9.483 1.00 0.60 25 SER A N 15
ATOM 19068 C CA . SER A 1 25 ? -0.252 0.069 10.446 1.00 0.63 25 SER A CA 15
ATOM 19069 C C . SER A 1 25 ? 0.054 0.557 11.871 1.00 0.89 25 SER A C 15
ATOM 19070 O O . SER A 1 25 ? -0.470 0.026 12.827 1.00 1.08 25 SER A O 15
ATOM 19078 N N . ASN A 1 26 ? 0.884 1.568 11.971 1.00 1.04 26 ASN A N 15
ATOM 19079 C CA . ASN A 1 26 ? 1.235 2.129 13.312 1.00 1.35 26 ASN A CA 15
ATOM 19080 C C . ASN A 1 26 ? 0.231 3.215 13.720 1.00 1.34 26 ASN A C 15
ATOM 19081 O O . ASN A 1 26 ? -0.098 3.331 14.886 1.00 1.64 26 ASN A O 15
ATOM 19092 N N . GLU A 1 27 ? -0.230 3.981 12.757 1.00 1.46 27 GLU A N 15
ATOM 19093 C CA . GLU A 1 27 ? -1.208 5.072 13.055 1.00 1.56 27 GLU A CA 15
ATOM 19094 C C . GLU A 1 27 ? -2.647 4.657 12.733 1.00 1.75 27 GLU A C 15
ATOM 19095 O O . GLU A 1 27 ? -3.498 5.480 12.442 1.00 2.71 27 GLU A O 15
ATOM 19107 N N . ARG A 1 28 ? -2.877 3.391 12.726 1.00 1.23 28 ARG A N 15
ATOM 19108 C CA . ARG A 1 28 ? -4.249 2.889 12.446 1.00 1.43 28 ARG A CA 15
ATOM 19109 C C . ARG A 1 28 ? -4.566 1.770 13.416 1.00 1.31 28 ARG A C 15
ATOM 19110 O O . ARG A 1 28 ? -3.723 1.355 14.182 1.00 1.91 28 ARG A O 15
ATOM 19131 N N . ASP A 1 29 ? -5.759 1.290 13.309 1.00 1.54 29 ASP A N 15
ATOM 19132 C CA . ASP A 1 29 ? -6.207 0.187 14.195 1.00 1.72 29 ASP A CA 15
ATOM 19133 C C . ASP A 1 29 ? -6.483 -1.044 13.338 1.00 1.34 29 ASP A C 15
ATOM 19134 O O . ASP A 1 29 ? -6.123 -2.155 13.673 1.00 1.87 29 ASP A O 15
ATOM 19143 N N . ASP A 1 30 ? -7.047 -0.774 12.196 1.00 1.14 30 ASP A N 15
ATOM 19144 C CA . ASP A 1 30 ? -7.425 -1.846 11.248 1.00 1.01 30 ASP A CA 15
ATOM 19145 C C . ASP A 1 30 ? -6.563 -1.869 9.977 1.00 0.95 30 ASP A C 15
ATOM 19146 O O . ASP A 1 30 ? -6.986 -2.473 9.019 1.00 1.62 30 ASP A O 15
ATOM 19155 N N . PHE A 1 31 ? -5.377 -1.322 9.980 1.00 0.76 31 PHE A N 15
ATOM 19156 C CA . PHE A 1 31 ? -4.593 -1.317 8.695 1.00 0.62 31 PHE A CA 15
ATOM 19157 C C . PHE A 1 31 ? -3.476 -2.369 8.629 1.00 0.62 31 PHE A C 15
ATOM 19158 O O . PHE A 1 31 ? -2.369 -2.164 9.113 1.00 0.81 31 PHE A O 15
ATOM 19175 N N . GLN A 1 32 ? -3.783 -3.452 7.964 1.00 0.62 32 GLN A N 15
ATOM 19176 C CA . GLN A 1 32 ? -2.793 -4.555 7.800 1.00 0.65 32 GLN A CA 15
ATOM 19177 C C . GLN A 1 32 ? -2.408 -4.589 6.317 1.00 0.70 32 GLN A C 15
ATOM 19178 O O . GLN A 1 32 ? -3.275 -4.641 5.471 1.00 1.36 32 GLN A O 15
ATOM 19192 N N . TYR A 1 33 ? -1.142 -4.559 6.019 1.00 0.51 33 TYR A N 15
ATOM 19193 C CA . TYR A 1 33 ? -0.721 -4.565 4.588 1.00 0.48 33 TYR A CA 15
ATOM 19194 C C . TYR A 1 33 ? 0.334 -5.643 4.350 1.00 0.50 33 TYR A C 15
ATOM 19195 O O . TYR A 1 33 ? 0.948 -6.114 5.285 1.00 0.57 33 TYR A O 15
ATOM 19213 N N . GLN A 1 34 ? 0.516 -5.994 3.109 1.00 0.48 34 GLN A N 15
ATOM 19214 C CA . GLN A 1 34 ? 1.545 -7.008 2.743 1.00 0.50 34 GLN A CA 15
ATOM 19215 C C . GLN A 1 34 ? 2.376 -6.466 1.579 1.00 0.47 34 GLN A C 15
ATOM 19216 O O . GLN A 1 34 ? 1.860 -5.763 0.717 1.00 0.51 34 GLN A O 15
ATOM 19230 N N . TYR A 1 35 ? 3.632 -6.820 1.552 1.00 0.49 35 TYR A N 15
ATOM 19231 C CA . TYR A 1 35 ? 4.471 -6.337 0.428 1.00 0.51 35 TYR A CA 15
ATOM 19232 C C . TYR A 1 35 ? 4.569 -7.481 -0.571 1.00 0.47 35 TYR A C 15
ATOM 19233 O O . TYR A 1 35 ? 4.757 -8.624 -0.193 1.00 0.54 35 TYR A O 15
ATOM 19251 N N . VAL A 1 36 ? 4.406 -7.151 -1.814 1.00 0.48 36 VAL A N 15
ATOM 19252 C CA . VAL A 1 36 ? 4.476 -8.168 -2.883 1.00 0.51 36 VAL A CA 15
ATOM 19253 C C . VAL A 1 36 ? 5.583 -7.778 -3.862 1.00 0.59 36 VAL A C 15
ATOM 19254 O O . VAL A 1 36 ? 5.717 -6.620 -4.234 1.00 0.71 36 VAL A O 15
ATOM 19267 N N . ASP A 1 37 ? 6.327 -8.769 -4.264 1.00 0.64 37 ASP A N 15
ATOM 19268 C CA . ASP A 1 37 ? 7.464 -8.562 -5.210 1.00 0.81 37 ASP A CA 15
ATOM 19269 C C . ASP A 1 37 ? 7.112 -9.205 -6.542 1.00 0.88 37 ASP A C 15
ATOM 19270 O O . ASP A 1 37 ? 7.077 -10.419 -6.670 1.00 1.17 37 ASP A O 15
ATOM 19279 N N . ILE A 1 38 ? 6.873 -8.369 -7.507 1.00 0.84 38 ILE A N 15
ATOM 19280 C CA . ILE A 1 38 ? 6.512 -8.869 -8.857 1.00 0.91 38 ILE A CA 15
ATOM 19281 C C . ILE A 1 38 ? 7.540 -9.909 -9.305 1.00 0.90 38 ILE A C 15
ATOM 19282 O O . ILE A 1 38 ? 7.230 -10.760 -10.104 1.00 1.04 38 ILE A O 15
ATOM 19298 N N . ARG A 1 39 ? 8.743 -9.817 -8.780 1.00 0.86 39 ARG A N 15
ATOM 19299 C CA . ARG A 1 39 ? 9.780 -10.812 -9.171 1.00 0.96 39 ARG A CA 15
ATOM 19300 C C . ARG A 1 39 ? 9.532 -12.098 -8.383 1.00 0.95 39 ARG A C 15
ATOM 19301 O O . ARG A 1 39 ? 9.243 -13.113 -8.977 1.00 1.40 39 ARG A O 15
ATOM 19322 N N . ALA A 1 40 ? 9.649 -12.027 -7.074 1.00 1.17 40 ALA A N 15
ATOM 19323 C CA . ALA A 1 40 ? 9.416 -13.245 -6.215 1.00 1.23 40 ALA A CA 15
ATOM 19324 C C . ALA A 1 40 ? 8.255 -14.094 -6.750 1.00 1.31 40 ALA A C 15
ATOM 19325 O O . ALA A 1 40 ? 8.318 -15.317 -6.748 1.00 1.47 40 ALA A O 15
ATOM 19332 N N . GLU A 1 41 ? 7.212 -13.411 -7.148 1.00 1.26 41 GLU A N 15
ATOM 19333 C CA . GLU A 1 41 ? 6.017 -14.116 -7.694 1.00 1.42 41 GLU A CA 15
ATOM 19334 C C . GLU A 1 41 ? 6.224 -14.490 -9.168 1.00 1.53 41 GLU A C 15
ATOM 19335 O O . GLU A 1 41 ? 5.946 -15.604 -9.557 1.00 1.92 41 GLU A O 15
ATOM 19347 N N . GLY A 1 42 ? 6.697 -13.565 -9.958 1.00 1.33 42 GLY A N 15
ATOM 19348 C CA . GLY A 1 42 ? 6.930 -13.877 -11.405 1.00 1.47 42 GLY A CA 15
ATOM 19349 C C . GLY A 1 42 ? 5.854 -13.219 -12.254 1.00 1.54 42 GLY A C 15
ATOM 19350 O O . GLY A 1 42 ? 5.242 -13.857 -13.091 1.00 1.76 42 GLY A O 15
ATOM 19354 N N . ILE A 1 43 ? 5.685 -11.949 -12.038 1.00 1.40 43 ILE A N 15
ATOM 19355 C CA . ILE A 1 43 ? 4.655 -11.177 -12.784 1.00 1.51 43 ILE A CA 15
ATOM 19356 C C . ILE A 1 43 ? 5.327 -10.400 -13.923 1.00 1.62 43 ILE A C 15
ATOM 19357 O O . ILE A 1 43 ? 6.539 -10.357 -14.016 1.00 1.85 43 ILE A O 15
ATOM 19373 N N . THR A 1 44 ? 4.527 -9.800 -14.760 1.00 1.58 44 THR A N 15
ATOM 19374 C CA . THR A 1 44 ? 5.060 -9.004 -15.909 1.00 1.74 44 THR A CA 15
ATOM 19375 C C . THR A 1 44 ? 4.933 -7.513 -15.572 1.00 1.82 44 THR A C 15
ATOM 19376 O O . THR A 1 44 ? 4.618 -7.165 -14.446 1.00 2.41 44 THR A O 15
ATOM 19387 N N . LYS A 1 45 ? 5.180 -6.646 -16.526 1.00 1.85 45 LYS A N 15
ATOM 19388 C CA . LYS A 1 45 ? 5.020 -5.185 -16.240 1.00 2.16 45 LYS A CA 15
ATOM 19389 C C . LYS A 1 45 ? 3.933 -4.655 -17.177 1.00 2.34 45 LYS A C 15
ATOM 19390 O O . LYS A 1 45 ? 3.945 -3.513 -17.626 1.00 3.32 45 LYS A O 15
ATOM 19409 N N . GLU A 1 46 ? 3.070 -5.596 -17.449 1.00 2.02 46 GLU A N 15
ATOM 19410 C CA . GLU A 1 46 ? 1.850 -5.442 -18.298 1.00 2.17 46 GLU A CA 15
ATOM 19411 C C . GLU A 1 46 ? 0.697 -5.774 -17.355 1.00 2.01 46 GLU A C 15
ATOM 19412 O O . GLU A 1 46 ? -0.226 -5.000 -17.138 1.00 2.19 46 GLU A O 15
ATOM 19424 N N . ASP A 1 47 ? 0.827 -6.957 -16.801 1.00 1.76 47 ASP A N 15
ATOM 19425 C CA . ASP A 1 47 ? -0.164 -7.477 -15.831 1.00 1.69 47 ASP A CA 15
ATOM 19426 C C . ASP A 1 47 ? -0.481 -6.434 -14.792 1.00 1.62 47 ASP A C 15
ATOM 19427 O O . ASP A 1 47 ? -1.618 -6.222 -14.463 1.00 1.73 47 ASP A O 15
ATOM 19436 N N . LEU A 1 48 ? 0.552 -5.860 -14.263 1.00 1.51 48 LEU A N 15
ATOM 19437 C CA . LEU A 1 48 ? 0.377 -4.825 -13.209 1.00 1.58 48 LEU A CA 15
ATOM 19438 C C . LEU A 1 48 ? -0.570 -3.703 -13.662 1.00 1.78 48 LEU A C 15
ATOM 19439 O O . LEU A 1 48 ? -1.402 -3.264 -12.883 1.00 1.98 48 LEU A O 15
ATOM 19455 N N . GLN A 1 49 ? -0.494 -3.320 -14.910 1.00 1.77 49 GLN A N 15
ATOM 19456 C CA . GLN A 1 49 ? -1.401 -2.235 -15.389 1.00 2.02 49 GLN A CA 15
ATOM 19457 C C . GLN A 1 49 ? -2.793 -2.820 -15.621 1.00 1.93 49 GLN A C 15
ATOM 19458 O O . GLN A 1 49 ? -3.797 -2.293 -15.167 1.00 1.90 49 GLN A O 15
ATOM 19472 N N . GLN A 1 50 ? -2.815 -3.908 -16.338 1.00 2.03 50 GLN A N 15
ATOM 19473 C CA . GLN A 1 50 ? -4.103 -4.589 -16.631 1.00 2.16 50 GLN A CA 15
ATOM 19474 C C . GLN A 1 50 ? -4.868 -4.847 -15.331 1.00 1.86 50 GLN A C 15
ATOM 19475 O O . GLN A 1 50 ? -6.064 -4.664 -15.261 1.00 1.94 50 GLN A O 15
ATOM 19489 N N . LYS A 1 51 ? -4.145 -5.305 -14.351 1.00 1.63 51 LYS A N 15
ATOM 19490 C CA . LYS A 1 51 ? -4.760 -5.615 -13.026 1.00 1.54 51 LYS A CA 15
ATOM 19491 C C . LYS A 1 51 ? -5.392 -4.380 -12.396 1.00 1.26 51 LYS A C 15
ATOM 19492 O O . LYS A 1 51 ? -6.150 -4.495 -11.454 1.00 1.36 51 LYS A O 15
ATOM 19511 N N . ALA A 1 52 ? -5.041 -3.231 -12.888 1.00 1.21 52 ALA A N 15
ATOM 19512 C CA . ALA A 1 52 ? -5.642 -1.994 -12.341 1.00 1.29 52 ALA A CA 15
ATOM 19513 C C . ALA A 1 52 ? -6.898 -1.733 -13.162 1.00 1.63 52 ALA A C 15
ATOM 19514 O O . ALA A 1 52 ? -7.977 -1.489 -12.619 1.00 2.05 52 ALA A O 15
ATOM 19521 N N . GLY A 1 53 ? -6.708 -1.739 -14.455 1.00 1.71 53 GLY A N 15
ATOM 19522 C CA . GLY A 1 53 ? -7.859 -1.516 -15.376 1.00 2.18 53 GLY A CA 15
ATOM 19523 C C . GLY A 1 53 ? -8.198 -0.034 -15.459 1.00 2.64 53 GLY A C 15
ATOM 19524 O O . GLY A 1 53 ? -8.758 0.413 -16.427 1.00 2.98 53 GLY A O 15
ATOM 19528 N N . LYS A 1 54 ? -7.857 0.692 -14.432 1.00 3.18 54 LYS A N 15
ATOM 19529 C CA . LYS A 1 54 ? -8.152 2.153 -14.407 1.00 4.08 54 LYS A CA 15
ATOM 19530 C C . LYS A 1 54 ? -6.838 2.930 -14.544 1.00 4.09 54 LYS A C 15
ATOM 19531 O O . LYS A 1 54 ? -5.791 2.416 -14.197 1.00 4.13 54 LYS A O 15
ATOM 19550 N N . PRO A 1 55 ? -6.927 4.154 -15.026 1.00 4.67 55 PRO A N 15
ATOM 19551 C CA . PRO A 1 55 ? -5.840 4.797 -15.818 1.00 4.90 55 PRO A CA 15
ATOM 19552 C C . PRO A 1 55 ? -4.523 4.922 -15.031 1.00 4.85 55 PRO A C 15
ATOM 19553 O O . PRO A 1 55 ? -4.156 5.995 -14.591 1.00 5.74 55 PRO A O 15
ATOM 19564 N N . VAL A 1 56 ? -3.837 3.819 -14.874 1.00 4.44 56 VAL A N 15
ATOM 19565 C CA . VAL A 1 56 ? -2.549 3.849 -14.134 1.00 4.78 56 VAL A CA 15
ATOM 19566 C C . VAL A 1 56 ? -1.403 3.950 -15.143 1.00 3.67 56 VAL A C 15
ATOM 19567 O O . VAL A 1 56 ? -1.569 3.644 -16.314 1.00 4.25 56 VAL A O 15
ATOM 19580 N N . GLU A 1 57 ? -0.267 4.335 -14.644 1.00 3.15 57 GLU A N 15
ATOM 19581 C CA . GLU A 1 57 ? 0.932 4.487 -15.508 1.00 2.98 57 GLU A CA 15
ATOM 19582 C C . GLU A 1 57 ? 1.726 3.174 -15.564 1.00 2.57 57 GLU A C 15
ATOM 19583 O O . GLU A 1 57 ? 1.370 2.267 -16.306 1.00 3.34 57 GLU A O 15
ATOM 19595 N N . THR A 1 58 ? 2.770 3.095 -14.781 1.00 2.30 58 THR A N 15
ATOM 19596 C CA . THR A 1 58 ? 3.606 1.866 -14.773 1.00 2.97 58 THR A CA 15
ATOM 19597 C C . THR A 1 58 ? 3.841 1.406 -13.328 1.00 2.43 58 THR A C 15
ATOM 19598 O O . THR A 1 58 ? 3.175 1.847 -12.414 1.00 2.16 58 THR A O 15
ATOM 19609 N N . VAL A 1 59 ? 4.830 0.578 -13.169 1.00 2.90 59 VAL A N 15
ATOM 19610 C CA . VAL A 1 59 ? 5.191 0.018 -11.830 1.00 2.56 59 VAL A CA 15
ATOM 19611 C C . VAL A 1 59 ? 6.097 1.009 -11.083 1.00 2.68 59 VAL A C 15
ATOM 19612 O O . VAL A 1 59 ? 7.011 1.569 -11.665 1.00 3.42 59 VAL A O 15
ATOM 19625 N N . PRO A 1 60 ? 5.875 1.147 -9.787 1.00 2.24 60 PRO A N 15
ATOM 19626 C CA . PRO A 1 60 ? 5.064 0.222 -8.957 1.00 1.70 60 PRO A CA 15
ATOM 19627 C C . PRO A 1 60 ? 3.596 0.635 -8.881 1.00 1.40 60 PRO A C 15
ATOM 19628 O O . PRO A 1 60 ? 3.237 1.759 -9.170 1.00 1.53 60 PRO A O 15
ATOM 19639 N N . GLN A 1 61 ? 2.789 -0.290 -8.433 1.00 1.05 61 GLN A N 15
ATOM 19640 C CA . GLN A 1 61 ? 1.331 -0.011 -8.315 1.00 0.82 61 GLN A CA 15
ATOM 19641 C C . GLN A 1 61 ? 0.829 -0.445 -6.933 1.00 0.75 61 GLN A C 15
ATOM 19642 O O . GLN A 1 61 ? 1.420 -1.310 -6.285 1.00 0.74 61 GLN A O 15
ATOM 19656 N N . ILE A 1 62 ? -0.256 0.156 -6.513 1.00 0.78 62 ILE A N 15
ATOM 19657 C CA . ILE A 1 62 ? -0.815 -0.164 -5.171 1.00 0.75 62 ILE A CA 15
ATOM 19658 C C . ILE A 1 62 ? -2.271 -0.578 -5.253 1.00 0.69 62 ILE A C 15
ATOM 19659 O O . ILE A 1 62 ? -3.051 -0.029 -6.020 1.00 0.72 62 ILE A O 15
ATOM 19675 N N . PHE A 1 63 ? -2.597 -1.501 -4.404 1.00 0.62 63 PHE A N 15
ATOM 19676 C CA . PHE A 1 63 ? -3.986 -2.025 -4.339 1.00 0.61 63 PHE A CA 15
ATOM 19677 C C . PHE A 1 63 ? -4.464 -1.976 -2.900 1.00 0.61 63 PHE A C 15
ATOM 19678 O O . PHE A 1 63 ? -3.826 -2.560 -2.035 1.00 0.59 63 PHE A O 15
ATOM 19695 N N . VAL A 1 64 ? -5.548 -1.298 -2.648 1.00 0.68 64 VAL A N 15
ATOM 19696 C CA . VAL A 1 64 ? -6.038 -1.283 -1.247 1.00 0.74 64 VAL A CA 15
ATOM 19697 C C . VAL A 1 64 ? -7.015 -2.438 -1.151 1.00 0.86 64 VAL A C 15
ATOM 19698 O O . VAL A 1 64 ? -7.964 -2.514 -1.923 1.00 1.08 64 VAL A O 15
ATOM 19711 N N . ASP A 1 65 ? -6.726 -3.315 -0.230 1.00 1.06 65 ASP A N 15
ATOM 19712 C CA . ASP A 1 65 ? -7.569 -4.517 -0.015 1.00 1.33 65 ASP A CA 15
ATOM 19713 C C . ASP A 1 65 ? -7.514 -5.401 -1.271 1.00 1.71 65 ASP A C 15
ATOM 19714 O O . ASP A 1 65 ? -6.866 -6.431 -1.278 1.00 2.38 65 ASP A O 15
ATOM 19723 N N . GLN A 1 66 ? -8.194 -4.978 -2.293 1.00 1.66 66 GLN A N 15
ATOM 19724 C CA . GLN A 1 66 ? -8.196 -5.740 -3.575 1.00 2.08 66 GLN A CA 15
ATOM 19725 C C . GLN A 1 66 ? -8.331 -4.807 -4.785 1.00 1.81 66 GLN A C 15
ATOM 19726 O O . GLN A 1 66 ? -8.218 -5.255 -5.912 1.00 2.12 66 GLN A O 15
ATOM 19740 N N . GLN A 1 67 ? -8.533 -3.539 -4.547 1.00 1.39 67 GLN A N 15
ATOM 19741 C CA . GLN A 1 67 ? -8.719 -2.606 -5.651 1.00 1.24 67 GLN A CA 15
ATOM 19742 C C . GLN A 1 67 ? -7.484 -1.741 -5.902 1.00 1.03 67 GLN A C 15
ATOM 19743 O O . GLN A 1 67 ? -6.893 -1.236 -4.966 1.00 0.94 67 GLN A O 15
ATOM 19757 N N . HIS A 1 68 ? -7.142 -1.562 -7.157 1.00 1.27 68 HIS A N 15
ATOM 19758 C CA . HIS A 1 68 ? -5.958 -0.713 -7.469 1.00 1.11 68 HIS A CA 15
ATOM 19759 C C . HIS A 1 68 ? -6.338 0.722 -7.110 1.00 0.85 68 HIS A C 15
ATOM 19760 O O . HIS A 1 68 ? -7.378 1.197 -7.531 1.00 1.10 68 HIS A O 15
ATOM 19774 N N . ILE A 1 69 ? -5.507 1.386 -6.362 1.00 0.58 69 ILE A N 15
ATOM 19775 C CA . ILE A 1 69 ? -5.860 2.780 -5.960 1.00 0.58 69 ILE A CA 15
ATOM 19776 C C . ILE A 1 69 ? -5.019 3.800 -6.717 1.00 0.77 69 ILE A C 15
ATOM 19777 O O . ILE A 1 69 ? -5.544 4.812 -7.125 1.00 0.96 69 ILE A O 15
ATOM 19793 N N . GLY A 1 70 ? -3.775 3.494 -6.961 1.00 0.94 70 GLY A N 15
ATOM 19794 C CA . GLY A 1 70 ? -2.927 4.476 -7.698 1.00 1.33 70 GLY A CA 15
ATOM 19795 C C . GLY A 1 70 ? -1.483 4.410 -7.221 1.00 1.10 70 GLY A C 15
ATOM 19796 O O . GLY A 1 70 ? -0.936 3.330 -7.079 1.00 1.63 70 GLY A O 15
ATOM 19800 N N . GLY A 1 71 ? -0.918 5.550 -6.952 1.00 1.47 71 GLY A N 15
ATOM 19801 C CA . GLY A 1 71 ? 0.500 5.605 -6.502 1.00 1.49 71 GLY A CA 15
ATOM 19802 C C . GLY A 1 71 ? 0.592 6.001 -5.025 1.00 1.47 71 GLY A C 15
ATOM 19803 O O . GLY A 1 71 ? -0.264 5.677 -4.229 1.00 1.85 71 GLY A O 15
ATOM 19807 N N . TYR A 1 72 ? 1.658 6.673 -4.700 1.00 1.52 72 TYR A N 15
ATOM 19808 C CA . TYR A 1 72 ? 1.883 7.110 -3.293 1.00 1.47 72 TYR A CA 15
ATOM 19809 C C . TYR A 1 72 ? 1.046 8.350 -2.979 1.00 1.47 72 TYR A C 15
ATOM 19810 O O . TYR A 1 72 ? 0.246 8.340 -2.082 1.00 1.50 72 TYR A O 15
ATOM 19828 N N . THR A 1 73 ? 1.235 9.379 -3.746 1.00 1.60 73 THR A N 15
ATOM 19829 C CA . THR A 1 73 ? 0.483 10.654 -3.531 1.00 1.64 73 THR A CA 15
ATOM 19830 C C . THR A 1 73 ? -1.031 10.439 -3.337 1.00 1.62 73 THR A C 15
ATOM 19831 O O . THR A 1 73 ? -1.573 10.723 -2.282 1.00 1.76 73 THR A O 15
ATOM 19842 N N . ASP A 1 74 ? -1.684 9.961 -4.358 1.00 1.65 74 ASP A N 15
ATOM 19843 C CA . ASP A 1 74 ? -3.153 9.716 -4.262 1.00 1.72 74 ASP A CA 15
ATOM 19844 C C . ASP A 1 74 ? -3.451 8.827 -3.054 1.00 1.49 74 ASP A C 15
ATOM 19845 O O . ASP A 1 74 ? -4.186 9.218 -2.183 1.00 1.52 74 ASP A O 15
ATOM 19854 N N . PHE A 1 75 ? -2.899 7.645 -3.050 1.00 1.31 75 PHE A N 15
ATOM 19855 C CA . PHE A 1 75 ? -3.105 6.707 -1.907 1.00 1.11 75 PHE A CA 15
ATOM 19856 C C . PHE A 1 75 ? -2.967 7.470 -0.578 1.00 1.07 75 PHE A C 15
ATOM 19857 O O . PHE A 1 75 ? -3.800 7.359 0.283 1.00 1.02 75 PHE A O 15
ATOM 19874 N N . ALA A 1 76 ? -1.913 8.239 -0.464 1.00 1.18 76 ALA A N 15
ATOM 19875 C CA . ALA A 1 76 ? -1.662 9.054 0.766 1.00 1.26 76 ALA A CA 15
ATOM 19876 C C . ALA A 1 76 ? -2.861 9.977 1.036 1.00 1.29 76 ALA A C 15
ATOM 19877 O O . ALA A 1 76 ? -3.479 9.917 2.085 1.00 1.29 76 ALA A O 15
ATOM 19884 N N . ALA A 1 77 ? -3.145 10.818 0.077 1.00 1.40 77 ALA A N 15
ATOM 19885 C CA . ALA A 1 77 ? -4.297 11.749 0.214 1.00 1.46 77 ALA A CA 15
ATOM 19886 C C . ALA A 1 77 ? -5.538 10.928 0.554 1.00 1.40 77 ALA A C 15
ATOM 19887 O O . ALA A 1 77 ? -6.106 11.069 1.613 1.00 1.38 77 ALA A O 15
ATOM 19894 N N . TRP A 1 78 ? -5.902 10.069 -0.357 1.00 1.42 78 TRP A N 15
ATOM 19895 C CA . TRP A 1 78 ? -7.088 9.177 -0.164 1.00 1.40 78 TRP A CA 15
ATOM 19896 C C . TRP A 1 78 ? -7.108 8.650 1.275 1.00 1.24 78 TRP A C 15
ATOM 19897 O O . TRP A 1 78 ? -8.059 8.868 2.000 1.00 1.34 78 TRP A O 15
ATOM 19918 N N . VAL A 1 79 ? -6.051 7.946 1.618 1.00 1.05 79 VAL A N 15
ATOM 19919 C CA . VAL A 1 79 ? -5.903 7.381 2.989 1.00 0.98 79 VAL A CA 15
ATOM 19920 C C . VAL A 1 79 ? -6.391 8.430 3.964 1.00 1.08 79 VAL A C 15
ATOM 19921 O O . VAL A 1 79 ? -7.368 8.228 4.657 1.00 1.22 79 VAL A O 15
ATOM 19934 N N . LYS A 1 80 ? -5.684 9.532 3.965 1.00 1.17 80 LYS A N 15
ATOM 19935 C CA . LYS A 1 80 ? -6.047 10.657 4.865 1.00 1.39 80 LYS A CA 15
ATOM 19936 C C . LYS A 1 80 ? -7.563 10.889 4.821 1.00 1.59 80 LYS A C 15
ATOM 19937 O O . LYS A 1 80 ? -8.240 10.836 5.833 1.00 2.16 80 LYS A O 15
ATOM 19956 N N . GLU A 1 81 ? -8.064 11.085 3.638 1.00 1.41 81 GLU A N 15
ATOM 19957 C CA . GLU A 1 81 ? -9.522 11.366 3.472 1.00 1.60 81 GLU A CA 15
ATOM 19958 C C . GLU A 1 81 ? -10.393 10.099 3.523 1.00 1.35 81 GLU A C 15
ATOM 19959 O O . GLU A 1 81 ? -11.421 10.050 2.875 1.00 1.49 81 GLU A O 15
ATOM 19971 N N . ASN A 1 82 ? -9.937 9.084 4.200 1.00 1.60 82 ASN A N 15
ATOM 19972 C CA . ASN A 1 82 ? -10.754 7.831 4.321 1.00 1.41 82 ASN A CA 15
ATOM 19973 C C . ASN A 1 82 ? -10.618 7.206 5.707 1.00 1.40 82 ASN A C 15
ATOM 19974 O O . ASN A 1 82 ? -11.582 6.778 6.296 1.00 1.50 82 ASN A O 15
ATOM 19985 N N . LEU A 1 83 ? -9.419 7.162 6.198 1.00 1.36 83 LEU A N 15
ATOM 19986 C CA . LEU A 1 83 ? -9.195 6.523 7.533 1.00 1.44 83 LEU A CA 15
ATOM 19987 C C . LEU A 1 83 ? -9.216 7.548 8.662 1.00 1.64 83 LEU A C 15
ATOM 19988 O O . LEU A 1 83 ? -9.105 7.190 9.826 1.00 1.77 83 LEU A O 15
ATOM 20004 N N . ASP A 1 84 ? -9.335 8.793 8.282 1.00 1.80 84 ASP A N 15
ATOM 20005 C CA . ASP A 1 84 ? -9.387 9.896 9.292 1.00 2.02 84 ASP A CA 15
ATOM 20006 C C . ASP A 1 84 ? -10.736 10.602 9.173 1.00 2.52 84 ASP A C 15
ATOM 20007 O O . ASP A 1 84 ? -11.397 10.854 10.157 1.00 3.25 84 ASP A O 15
ATOM 20016 N N . ALA A 1 85 ? -11.074 10.936 7.953 1.00 2.55 85 ALA A N 15
ATOM 20017 C CA . ALA A 1 85 ? -12.371 11.618 7.662 1.00 3.48 85 ALA A CA 15
ATOM 20018 C C . ALA A 1 85 ? -13.150 10.779 6.641 1.00 4.59 85 ALA A C 15
ATOM 20019 O O . ALA A 1 85 ? -14.295 10.466 6.944 1.00 5.72 85 ALA A O 15
ATOM 20026 N N . MET A 1 1 ? -8.193 -4.146 7.270 1.00 1.93 1 MET A N 16
ATOM 20027 C CA . MET A 1 1 ? -7.977 -4.065 5.804 1.00 1.45 1 MET A CA 16
ATOM 20028 C C . MET A 1 1 ? -6.579 -4.605 5.510 1.00 1.34 1 MET A C 16
ATOM 20029 O O . MET A 1 1 ? -5.717 -4.544 6.377 1.00 1.48 1 MET A O 16
ATOM 20043 N N . GLN A 1 2 ? -6.388 -5.056 4.294 1.00 1.17 2 GLN A N 16
ATOM 20044 C CA . GLN A 1 2 ? -5.087 -5.602 3.862 1.00 1.14 2 GLN A CA 16
ATOM 20045 C C . GLN A 1 2 ? -4.582 -4.733 2.713 1.00 0.96 2 GLN A C 16
ATOM 20046 O O . GLN A 1 2 ? -5.239 -4.634 1.689 1.00 1.27 2 GLN A O 16
ATOM 20060 N N . THR A 1 3 ? -3.477 -4.085 2.910 1.00 0.63 3 THR A N 16
ATOM 20061 C CA . THR A 1 3 ? -2.945 -3.240 1.810 1.00 0.52 3 THR A CA 16
ATOM 20062 C C . THR A 1 3 ? -1.839 -4.017 1.096 1.00 0.48 3 THR A C 16
ATOM 20063 O O . THR A 1 3 ? -0.979 -4.589 1.740 1.00 0.62 3 THR A O 16
ATOM 20074 N N . VAL A 1 4 ? -1.902 -4.049 -0.205 1.00 0.37 4 VAL A N 16
ATOM 20075 C CA . VAL A 1 4 ? -0.871 -4.780 -0.990 1.00 0.38 4 VAL A CA 16
ATOM 20076 C C . VAL A 1 4 ? -0.164 -3.771 -1.886 1.00 0.36 4 VAL A C 16
ATOM 20077 O O . VAL A 1 4 ? -0.806 -2.981 -2.575 1.00 0.40 4 VAL A O 16
ATOM 20090 N N . ILE A 1 5 ? 1.131 -3.798 -1.811 1.00 0.38 5 ILE A N 16
ATOM 20091 C CA . ILE A 1 5 ? 1.950 -2.875 -2.642 1.00 0.42 5 ILE A CA 16
ATOM 20092 C C . ILE A 1 5 ? 2.644 -3.737 -3.700 1.00 0.44 5 ILE A C 16
ATOM 20093 O O . ILE A 1 5 ? 3.509 -4.522 -3.361 1.00 0.53 5 ILE A O 16
ATOM 20109 N N . PHE A 1 6 ? 2.227 -3.605 -4.938 1.00 0.52 6 PHE A N 16
ATOM 20110 C CA . PHE A 1 6 ? 2.842 -4.412 -6.038 1.00 0.61 6 PHE A CA 16
ATOM 20111 C C . PHE A 1 6 ? 3.950 -3.558 -6.656 1.00 0.79 6 PHE A C 16
ATOM 20112 O O . PHE A 1 6 ? 3.663 -2.540 -7.277 1.00 0.94 6 PHE A O 16
ATOM 20129 N N . GLY A 1 7 ? 5.169 -3.926 -6.390 1.00 1.02 7 GLY A N 16
ATOM 20130 C CA . GLY A 1 7 ? 6.324 -3.157 -6.935 1.00 1.23 7 GLY A CA 16
ATOM 20131 C C . GLY A 1 7 ? 7.461 -4.094 -7.341 1.00 1.36 7 GLY A C 16
ATOM 20132 O O . GLY A 1 7 ? 7.235 -5.234 -7.713 1.00 1.51 7 GLY A O 16
ATOM 20136 N N . ARG A 1 8 ? 8.659 -3.564 -7.274 1.00 1.40 8 ARG A N 16
ATOM 20137 C CA . ARG A 1 8 ? 9.889 -4.341 -7.627 1.00 1.58 8 ARG A CA 16
ATOM 20138 C C . ARG A 1 8 ? 10.901 -4.172 -6.477 1.00 1.71 8 ARG A C 16
ATOM 20139 O O . ARG A 1 8 ? 10.507 -3.775 -5.394 1.00 2.30 8 ARG A O 16
ATOM 20160 N N . SER A 1 9 ? 12.160 -4.466 -6.697 1.00 2.47 9 SER A N 16
ATOM 20161 C CA . SER A 1 9 ? 13.151 -4.313 -5.584 1.00 2.70 9 SER A CA 16
ATOM 20162 C C . SER A 1 9 ? 14.397 -3.566 -6.060 1.00 2.95 9 SER A C 16
ATOM 20163 O O . SER A 1 9 ? 14.878 -3.835 -7.146 1.00 3.89 9 SER A O 16
ATOM 20171 N N . GLY A 1 10 ? 14.913 -2.694 -5.223 1.00 2.70 10 GLY A N 16
ATOM 20172 C CA . GLY A 1 10 ? 16.135 -1.913 -5.604 1.00 3.11 10 GLY A CA 16
ATOM 20173 C C . GLY A 1 10 ? 15.834 -0.415 -5.732 1.00 2.63 10 GLY A C 16
ATOM 20174 O O . GLY A 1 10 ? 16.733 0.364 -5.986 1.00 2.98 10 GLY A O 16
ATOM 20178 N N . CYS A 1 11 ? 14.595 -0.040 -5.539 1.00 2.15 11 CYS A N 16
ATOM 20179 C CA . CYS A 1 11 ? 14.222 1.400 -5.666 1.00 2.03 11 CYS A CA 16
ATOM 20180 C C . CYS A 1 11 ? 13.858 2.010 -4.300 1.00 2.11 11 CYS A C 16
ATOM 20181 O O . CYS A 1 11 ? 12.736 1.902 -3.840 1.00 2.16 11 CYS A O 16
ATOM 20188 N N . PRO A 1 12 ? 14.819 2.655 -3.660 1.00 2.57 12 PRO A N 16
ATOM 20189 C CA . PRO A 1 12 ? 14.553 3.492 -2.463 1.00 2.74 12 PRO A CA 16
ATOM 20190 C C . PRO A 1 12 ? 13.203 4.216 -2.552 1.00 2.56 12 PRO A C 16
ATOM 20191 O O . PRO A 1 12 ? 12.504 4.349 -1.570 1.00 2.75 12 PRO A O 16
ATOM 20202 N N . TYR A 1 13 ? 12.855 4.682 -3.722 1.00 2.50 13 TYR A N 16
ATOM 20203 C CA . TYR A 1 13 ? 11.542 5.382 -3.827 1.00 2.55 13 TYR A CA 16
ATOM 20204 C C . TYR A 1 13 ? 10.413 4.373 -3.597 1.00 2.11 13 TYR A C 16
ATOM 20205 O O . TYR A 1 13 ? 9.497 4.651 -2.851 1.00 2.22 13 TYR A O 16
ATOM 20223 N N . CYS A 1 14 ? 10.498 3.215 -4.210 1.00 1.73 14 CYS A N 16
ATOM 20224 C CA . CYS A 1 14 ? 9.412 2.207 -3.997 1.00 1.43 14 CYS A CA 16
ATOM 20225 C C . CYS A 1 14 ? 9.248 2.007 -2.502 1.00 1.10 14 CYS A C 16
ATOM 20226 O O . CYS A 1 14 ? 8.151 1.959 -1.990 1.00 1.11 14 CYS A O 16
ATOM 20233 N N . VAL A 1 15 ? 10.359 1.938 -1.823 1.00 0.95 15 VAL A N 16
ATOM 20234 C CA . VAL A 1 15 ? 10.304 1.766 -0.334 1.00 0.73 15 VAL A CA 16
ATOM 20235 C C . VAL A 1 15 ? 9.312 2.773 0.310 1.00 0.69 15 VAL A C 16
ATOM 20236 O O . VAL A 1 15 ? 8.600 2.426 1.235 1.00 0.69 15 VAL A O 16
ATOM 20249 N N . ARG A 1 16 ? 9.279 3.995 -0.185 1.00 0.78 16 ARG A N 16
ATOM 20250 C CA . ARG A 1 16 ? 8.347 5.041 0.389 1.00 0.83 16 ARG A CA 16
ATOM 20251 C C . ARG A 1 16 ? 6.906 4.547 0.514 1.00 0.83 16 ARG A C 16
ATOM 20252 O O . ARG A 1 16 ? 6.136 5.095 1.286 1.00 1.29 16 ARG A O 16
ATOM 20273 N N . ALA A 1 17 ? 6.559 3.535 -0.227 1.00 0.83 17 ALA A N 16
ATOM 20274 C CA . ALA A 1 17 ? 5.178 2.998 -0.101 1.00 0.79 17 ALA A CA 16
ATOM 20275 C C . ALA A 1 17 ? 5.160 2.118 1.146 1.00 0.76 17 ALA A C 16
ATOM 20276 O O . ALA A 1 17 ? 4.258 2.201 1.959 1.00 0.78 17 ALA A O 16
ATOM 20283 N N . LYS A 1 18 ? 6.189 1.321 1.285 1.00 0.77 18 LYS A N 16
ATOM 20284 C CA . LYS A 1 18 ? 6.270 0.431 2.467 1.00 0.77 18 LYS A CA 16
ATOM 20285 C C . LYS A 1 18 ? 6.200 1.288 3.727 1.00 0.68 18 LYS A C 16
ATOM 20286 O O . LYS A 1 18 ? 5.461 0.987 4.626 1.00 0.70 18 LYS A O 16
ATOM 20305 N N . ASP A 1 19 ? 6.955 2.342 3.753 1.00 0.64 19 ASP A N 16
ATOM 20306 C CA . ASP A 1 19 ? 6.940 3.203 4.963 1.00 0.64 19 ASP A CA 16
ATOM 20307 C C . ASP A 1 19 ? 5.522 3.619 5.319 1.00 0.58 19 ASP A C 16
ATOM 20308 O O . ASP A 1 19 ? 5.136 3.554 6.465 1.00 0.62 19 ASP A O 16
ATOM 20317 N N . LEU A 1 20 ? 4.764 4.001 4.328 1.00 0.58 20 LEU A N 16
ATOM 20318 C CA . LEU A 1 20 ? 3.367 4.435 4.608 1.00 0.59 20 LEU A CA 16
ATOM 20319 C C . LEU A 1 20 ? 2.516 3.217 4.969 1.00 0.61 20 LEU A C 16
ATOM 20320 O O . LEU A 1 20 ? 1.970 3.168 6.053 1.00 0.78 20 LEU A O 16
ATOM 20336 N N . ALA A 1 21 ? 2.450 2.247 4.086 1.00 0.59 21 ALA A N 16
ATOM 20337 C CA . ALA A 1 21 ? 1.626 1.030 4.399 1.00 0.79 21 ALA A CA 16
ATOM 20338 C C . ALA A 1 21 ? 1.982 0.530 5.796 1.00 0.89 21 ALA A C 16
ATOM 20339 O O . ALA A 1 21 ? 1.112 0.192 6.577 1.00 1.13 21 ALA A O 16
ATOM 20346 N N . GLU A 1 22 ? 3.256 0.514 6.079 1.00 0.78 22 GLU A N 16
ATOM 20347 C CA . GLU A 1 22 ? 3.696 0.062 7.416 1.00 0.93 22 GLU A CA 16
ATOM 20348 C C . GLU A 1 22 ? 3.206 1.041 8.469 1.00 0.93 22 GLU A C 16
ATOM 20349 O O . GLU A 1 22 ? 2.401 0.669 9.288 1.00 1.17 22 GLU A O 16
ATOM 20361 N N . LYS A 1 23 ? 3.702 2.256 8.422 1.00 0.88 23 LYS A N 16
ATOM 20362 C CA . LYS A 1 23 ? 3.296 3.297 9.417 1.00 0.97 23 LYS A CA 16
ATOM 20363 C C . LYS A 1 23 ? 1.817 3.170 9.795 1.00 0.86 23 LYS A C 16
ATOM 20364 O O . LYS A 1 23 ? 1.445 3.168 10.958 1.00 0.99 23 LYS A O 16
ATOM 20383 N N . LEU A 1 24 ? 1.004 3.107 8.792 1.00 0.71 24 LEU A N 16
ATOM 20384 C CA . LEU A 1 24 ? -0.459 2.999 9.034 1.00 0.67 24 LEU A CA 16
ATOM 20385 C C . LEU A 1 24 ? -0.800 1.897 10.031 1.00 0.59 24 LEU A C 16
ATOM 20386 O O . LEU A 1 24 ? -1.663 2.086 10.858 1.00 0.69 24 LEU A O 16
ATOM 20402 N N . SER A 1 25 ? -0.127 0.790 9.935 1.00 0.57 25 SER A N 16
ATOM 20403 C CA . SER A 1 25 ? -0.401 -0.349 10.872 1.00 0.62 25 SER A CA 16
ATOM 20404 C C . SER A 1 25 ? -0.396 0.111 12.340 1.00 0.83 25 SER A C 16
ATOM 20405 O O . SER A 1 25 ? -0.807 -0.622 13.220 1.00 0.97 25 SER A O 16
ATOM 20413 N N . ASN A 1 26 ? 0.084 1.306 12.561 1.00 1.08 26 ASN A N 16
ATOM 20414 C CA . ASN A 1 26 ? 0.130 1.881 13.932 1.00 1.49 26 ASN A CA 16
ATOM 20415 C C . ASN A 1 26 ? -0.788 3.098 14.048 1.00 1.65 26 ASN A C 16
ATOM 20416 O O . ASN A 1 26 ? -1.477 3.248 15.040 1.00 2.37 26 ASN A O 16
ATOM 20427 N N . GLU A 1 27 ? -0.784 3.944 13.035 1.00 1.43 27 GLU A N 16
ATOM 20428 C CA . GLU A 1 27 ? -1.634 5.175 13.109 1.00 1.69 27 GLU A CA 16
ATOM 20429 C C . GLU A 1 27 ? -3.101 4.926 12.737 1.00 1.93 27 GLU A C 16
ATOM 20430 O O . GLU A 1 27 ? -3.943 5.787 12.935 1.00 2.58 27 GLU A O 16
ATOM 20442 N N . ARG A 1 28 ? -3.381 3.772 12.210 1.00 1.57 28 ARG A N 16
ATOM 20443 C CA . ARG A 1 28 ? -4.790 3.465 11.834 1.00 1.83 28 ARG A CA 16
ATOM 20444 C C . ARG A 1 28 ? -5.415 2.488 12.820 1.00 1.81 28 ARG A C 16
ATOM 20445 O O . ARG A 1 28 ? -4.787 2.052 13.759 1.00 2.01 28 ARG A O 16
ATOM 20466 N N . ASP A 1 29 ? -6.631 2.130 12.527 1.00 2.35 29 ASP A N 16
ATOM 20467 C CA . ASP A 1 29 ? -7.402 1.206 13.406 1.00 2.71 29 ASP A CA 16
ATOM 20468 C C . ASP A 1 29 ? -6.884 -0.241 13.318 1.00 1.69 29 ASP A C 16
ATOM 20469 O O . ASP A 1 29 ? -6.430 -0.788 14.304 1.00 2.47 29 ASP A O 16
ATOM 20478 N N . ASP A 1 30 ? -6.982 -0.835 12.161 1.00 1.13 30 ASP A N 16
ATOM 20479 C CA . ASP A 1 30 ? -6.481 -2.246 11.973 1.00 1.50 30 ASP A CA 16
ATOM 20480 C C . ASP A 1 30 ? -5.376 -2.258 10.917 1.00 1.78 30 ASP A C 16
ATOM 20481 O O . ASP A 1 30 ? -4.360 -2.907 11.074 1.00 3.55 30 ASP A O 16
ATOM 20490 N N . PHE A 1 31 ? -5.652 -1.528 9.868 1.00 0.75 31 PHE A N 16
ATOM 20491 C CA . PHE A 1 31 ? -4.725 -1.379 8.699 1.00 0.60 31 PHE A CA 16
ATOM 20492 C C . PHE A 1 31 ? -3.503 -2.308 8.714 1.00 0.61 31 PHE A C 16
ATOM 20493 O O . PHE A 1 31 ? -2.496 -2.011 9.326 1.00 0.76 31 PHE A O 16
ATOM 20510 N N . GLN A 1 32 ? -3.617 -3.410 8.021 1.00 0.66 32 GLN A N 16
ATOM 20511 C CA . GLN A 1 32 ? -2.4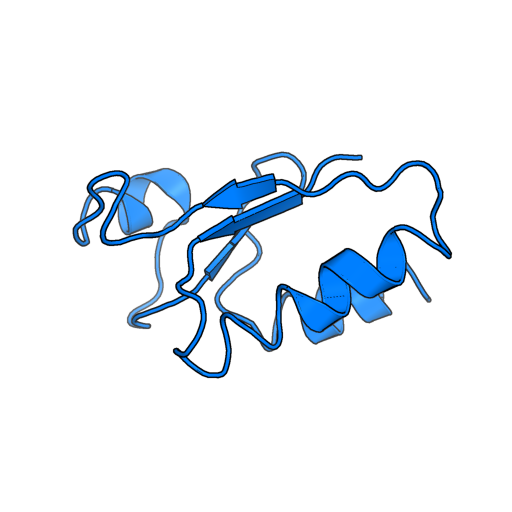71 -4.353 7.932 1.00 0.74 32 GLN A CA 16
ATOM 20512 C C . GLN A 1 32 ? -2.014 -4.312 6.473 1.00 0.69 32 GLN A C 16
ATOM 20513 O O . GLN A 1 32 ? -2.768 -3.904 5.603 1.00 1.11 32 GLN A O 16
ATOM 20527 N N . TYR A 1 33 ? -0.808 -4.698 6.201 1.00 0.61 33 TYR A N 16
ATOM 20528 C CA . TYR A 1 33 ? -0.358 -4.646 4.788 1.00 0.53 33 TYR A CA 16
ATOM 20529 C C . TYR A 1 33 ? 0.693 -5.709 4.520 1.00 0.57 33 TYR A C 16
ATOM 20530 O O . TYR A 1 33 ? 1.252 -6.284 5.436 1.00 0.64 33 TYR A O 16
ATOM 20548 N N . GLN A 1 34 ? 0.911 -5.942 3.262 1.00 0.57 34 GLN A N 16
ATOM 20549 C CA . GLN A 1 34 ? 1.940 -6.920 2.827 1.00 0.64 34 GLN A CA 16
ATOM 20550 C C . GLN A 1 34 ? 2.577 -6.374 1.543 1.00 0.52 34 GLN A C 16
ATOM 20551 O O . GLN A 1 34 ? 1.945 -5.613 0.823 1.00 0.46 34 GLN A O 16
ATOM 20565 N N . TYR A 1 35 ? 3.792 -6.766 1.262 1.00 0.65 35 TYR A N 16
ATOM 20566 C CA . TYR A 1 35 ? 4.431 -6.242 0.016 1.00 0.75 35 TYR A CA 16
ATOM 20567 C C . TYR A 1 35 ? 4.478 -7.352 -1.023 1.00 0.71 35 TYR A C 16
ATOM 20568 O O . TYR A 1 35 ? 4.595 -8.515 -0.681 1.00 0.75 35 TYR A O 16
ATOM 20586 N N . VAL A 1 36 ? 4.382 -6.955 -2.259 1.00 0.71 36 VAL A N 16
ATOM 20587 C CA . VAL A 1 36 ? 4.411 -7.920 -3.374 1.00 0.70 36 VAL A CA 16
ATOM 20588 C C . VAL A 1 36 ? 5.421 -7.427 -4.424 1.00 0.82 36 VAL A C 16
ATOM 20589 O O . VAL A 1 36 ? 5.343 -6.294 -4.874 1.00 1.13 36 VAL A O 16
ATOM 20602 N N . ASP A 1 37 ? 6.351 -8.279 -4.767 1.00 0.62 37 ASP A N 16
ATOM 20603 C CA . ASP A 1 37 ? 7.400 -7.917 -5.777 1.00 0.73 37 ASP A CA 16
ATOM 20604 C C . ASP A 1 37 ? 7.109 -8.711 -7.048 1.00 0.71 37 ASP A C 16
ATOM 20605 O O . ASP A 1 37 ? 7.053 -9.929 -7.019 1.00 0.93 37 ASP A O 16
ATOM 20614 N N . ILE A 1 38 ? 6.933 -8.020 -8.134 1.00 0.85 38 ILE A N 16
ATOM 20615 C CA . ILE A 1 38 ? 6.631 -8.722 -9.412 1.00 0.94 38 ILE A CA 16
ATOM 20616 C C . ILE A 1 38 ? 7.649 -9.833 -9.707 1.00 0.92 38 ILE A C 16
ATOM 20617 O O . ILE A 1 38 ? 7.277 -10.862 -10.244 1.00 1.12 38 ILE A O 16
ATOM 20633 N N . ARG A 1 39 ? 8.871 -9.644 -9.275 1.00 0.84 39 ARG A N 16
ATOM 20634 C CA . ARG A 1 39 ? 9.938 -10.653 -9.546 1.00 0.93 39 ARG A CA 16
ATOM 20635 C C . ARG A 1 39 ? 9.944 -11.799 -8.520 1.00 0.93 39 ARG A C 16
ATOM 20636 O O . ARG A 1 39 ? 10.666 -12.763 -8.683 1.00 1.39 39 ARG A O 16
ATOM 20657 N N . ALA A 1 40 ? 9.135 -11.703 -7.505 1.00 0.82 40 ALA A N 16
ATOM 20658 C CA . ALA A 1 40 ? 9.110 -12.781 -6.471 1.00 0.93 40 ALA A CA 16
ATOM 20659 C C . ALA A 1 40 ? 7.870 -13.656 -6.651 1.00 1.05 40 ALA A C 16
ATOM 20660 O O . ALA A 1 40 ? 7.939 -14.864 -6.491 1.00 1.30 40 ALA A O 16
ATOM 20667 N N . GLU A 1 41 ? 6.768 -13.024 -6.972 1.00 0.98 41 GLU A N 16
ATOM 20668 C CA . GLU A 1 41 ? 5.506 -13.801 -7.169 1.00 1.26 41 GLU A CA 16
ATOM 20669 C C . GLU A 1 41 ? 5.462 -14.386 -8.584 1.00 1.43 41 GLU A C 16
ATOM 20670 O O . GLU A 1 41 ? 4.944 -15.463 -8.790 1.00 1.79 41 GLU A O 16
ATOM 20682 N N . GLY A 1 42 ? 5.989 -13.654 -9.529 1.00 1.33 42 GLY A N 16
ATOM 20683 C CA . GLY A 1 42 ? 5.988 -14.147 -10.940 1.00 1.58 42 GLY A CA 16
ATOM 20684 C C . GLY A 1 42 ? 4.955 -13.365 -11.742 1.00 1.65 42 GLY A C 16
ATOM 20685 O O . GLY A 1 42 ? 4.111 -13.939 -12.405 1.00 1.91 42 GLY A O 16
ATOM 20689 N N . ILE A 1 43 ? 5.076 -12.066 -11.694 1.00 1.47 43 ILE A N 16
ATOM 20690 C CA . ILE A 1 43 ? 4.102 -11.205 -12.433 1.00 1.55 43 ILE A CA 16
ATOM 20691 C C . ILE A 1 43 ? 4.797 -10.646 -13.685 1.00 1.80 43 ILE A C 16
ATOM 20692 O O . ILE A 1 43 ? 5.932 -10.196 -13.604 1.00 1.68 43 ILE A O 16
ATOM 20708 N N . THR A 1 44 ? 4.107 -10.632 -14.804 1.00 2.21 44 THR A N 16
ATOM 20709 C CA . THR A 1 44 ? 4.773 -10.132 -16.057 1.00 2.60 44 THR A CA 16
ATOM 20710 C C . THR A 1 44 ? 4.115 -8.879 -16.654 1.00 2.88 44 THR A C 16
ATOM 20711 O O . THR A 1 44 ? 3.779 -8.858 -17.825 1.00 4.28 44 THR A O 16
ATOM 20722 N N . LYS A 1 45 ? 3.977 -7.860 -15.841 1.00 2.58 45 LYS A N 16
ATOM 20723 C CA . LYS A 1 45 ? 3.370 -6.561 -16.296 1.00 2.61 45 LYS A CA 16
ATOM 20724 C C . LYS A 1 45 ? 1.904 -6.669 -16.745 1.00 2.73 45 LYS A C 16
ATOM 20725 O O . LYS A 1 45 ? 1.052 -6.049 -16.146 1.00 3.00 45 LYS A O 16
ATOM 20744 N N . GLU A 1 46 ? 1.639 -7.385 -17.804 1.00 2.68 46 GLU A N 16
ATOM 20745 C CA . GLU A 1 46 ? 0.227 -7.519 -18.294 1.00 2.79 46 GLU A CA 16
ATOM 20746 C C . GLU A 1 46 ? -0.781 -7.779 -17.161 1.00 2.57 46 GLU A C 16
ATOM 20747 O O . GLU A 1 46 ? -1.790 -7.085 -17.072 1.00 2.53 46 GLU A O 16
ATOM 20759 N N . ASP A 1 47 ? -0.513 -8.771 -16.333 1.00 2.50 47 ASP A N 16
ATOM 20760 C CA . ASP A 1 47 ? -1.467 -9.053 -15.214 1.00 2.37 47 ASP A CA 16
ATOM 20761 C C . ASP A 1 47 ? -1.732 -7.777 -14.420 1.00 2.04 47 ASP A C 16
ATOM 20762 O O . ASP A 1 47 ? -2.839 -7.551 -13.985 1.00 2.15 47 ASP A O 16
ATOM 20771 N N . LEU A 1 48 ? -0.716 -6.978 -14.235 1.00 1.73 48 LEU A N 16
ATOM 20772 C CA . LEU A 1 48 ? -0.913 -5.710 -13.473 1.00 1.51 48 LEU A CA 16
ATOM 20773 C C . LEU A 1 48 ? -1.713 -4.744 -14.339 1.00 1.57 48 LEU A C 16
ATOM 20774 O O . LEU A 1 48 ? -2.703 -4.199 -13.887 1.00 1.60 48 LEU A O 16
ATOM 20790 N N . GLN A 1 49 ? -1.260 -4.536 -15.558 1.00 1.73 49 GLN A N 16
ATOM 20791 C CA . GLN A 1 49 ? -1.998 -3.635 -16.497 1.00 1.94 49 GLN A CA 16
ATOM 20792 C C . GLN A 1 49 ? -3.494 -3.893 -16.328 1.00 1.78 49 GLN A C 16
ATOM 20793 O O . GLN A 1 49 ? -4.289 -2.969 -16.242 1.00 1.83 49 GLN A O 16
ATOM 20807 N N . GLN A 1 50 ? -3.789 -5.171 -16.286 1.00 1.80 50 GLN A N 16
ATOM 20808 C CA . GLN A 1 50 ? -5.176 -5.667 -16.104 1.00 1.85 50 GLN A CA 16
ATOM 20809 C C . GLN A 1 50 ? -5.676 -5.352 -14.691 1.00 1.61 50 GLN A C 16
ATOM 20810 O O . GLN A 1 50 ? -6.677 -4.697 -14.523 1.00 1.69 50 GLN A O 16
ATOM 20824 N N . LYS A 1 51 ? -4.960 -5.841 -13.716 1.00 1.50 51 LYS A N 16
ATOM 20825 C CA . LYS A 1 51 ? -5.328 -5.635 -12.288 1.00 1.40 51 LYS A CA 16
ATOM 20826 C C . LYS A 1 51 ? -5.763 -4.190 -12.000 1.00 1.19 51 LYS A C 16
ATOM 20827 O O . LYS A 1 51 ? -6.630 -3.965 -11.174 1.00 1.29 51 LYS A O 16
ATOM 20846 N N . ALA A 1 52 ? -5.101 -3.257 -12.643 1.00 1.18 52 ALA A N 16
ATOM 20847 C CA . ALA A 1 52 ? -5.447 -1.811 -12.444 1.00 1.25 52 ALA A CA 16
ATOM 20848 C C . ALA A 1 52 ? -6.223 -1.254 -13.642 1.00 1.52 52 ALA A C 16
ATOM 20849 O O . ALA A 1 52 ? -6.725 -0.150 -13.568 1.00 1.96 52 ALA A O 16
ATOM 20856 N N . GLY A 1 53 ? -6.318 -2.011 -14.704 1.00 1.82 53 GLY A N 16
ATOM 20857 C CA . GLY A 1 53 ? -7.055 -1.501 -15.909 1.00 2.21 53 GLY A CA 16
ATOM 20858 C C . GLY A 1 53 ? -6.482 -0.137 -16.307 1.00 2.33 53 GLY A C 16
ATOM 20859 O O . GLY A 1 53 ? -7.202 0.821 -16.535 1.00 2.40 53 GLY A O 16
ATOM 20863 N N . LYS A 1 54 ? -5.180 -0.106 -16.403 1.00 2.79 54 LYS A N 16
ATOM 20864 C CA . LYS A 1 54 ? -4.474 1.166 -16.765 1.00 3.04 54 LYS A CA 16
ATOM 20865 C C . LYS A 1 54 ? -3.613 0.971 -18.014 1.00 3.46 54 LYS A C 16
ATOM 20866 O O . LYS A 1 54 ? -3.108 -0.105 -18.252 1.00 4.28 54 LYS A O 16
ATOM 20885 N N . PRO A 1 55 ? -3.370 2.044 -18.733 1.00 3.39 55 PRO A N 16
ATOM 20886 C CA . PRO A 1 55 ? -2.138 2.161 -19.549 1.00 3.58 55 PRO A CA 16
ATOM 20887 C C . PRO A 1 55 ? -0.929 2.520 -18.666 1.00 2.94 55 PRO A C 16
ATOM 20888 O O . PRO A 1 55 ? -0.022 3.190 -19.112 1.00 3.58 55 PRO A O 16
ATOM 20899 N N . VAL A 1 56 ? -0.928 1.970 -17.479 1.00 2.80 56 VAL A N 16
ATOM 20900 C CA . VAL A 1 56 ? 0.168 2.219 -16.481 1.00 3.04 56 VAL A CA 16
ATOM 20901 C C . VAL A 1 56 ? 0.349 3.719 -16.154 1.00 2.51 56 VAL A C 16
ATOM 20902 O O . VAL A 1 56 ? 0.029 4.592 -16.939 1.00 3.61 56 VAL A O 16
ATOM 20915 N N . GLU A 1 57 ? 0.821 3.967 -14.959 1.00 2.52 57 GLU A N 16
ATOM 20916 C CA . GLU A 1 57 ? 1.080 5.364 -14.503 1.00 3.48 57 GLU A CA 16
ATOM 20917 C C . GLU A 1 57 ? 2.490 5.401 -13.905 1.00 3.43 57 GLU A C 16
ATOM 20918 O O . GLU A 1 57 ? 3.462 5.323 -14.621 1.00 3.87 57 GLU A O 16
ATOM 20930 N N . THR A 1 58 ? 2.563 5.477 -12.609 1.00 3.57 58 THR A N 16
ATOM 20931 C CA . THR A 1 58 ? 3.879 5.495 -11.928 1.00 4.07 58 THR A CA 16
ATOM 20932 C C . THR A 1 58 ? 3.934 4.272 -11.011 1.00 3.31 58 THR A C 16
ATOM 20933 O O . THR A 1 58 ? 2.954 3.562 -10.887 1.00 3.09 58 THR A O 16
ATOM 20944 N N . VAL A 1 59 ? 5.053 4.062 -10.389 1.00 3.14 59 VAL A N 16
ATOM 20945 C CA . VAL A 1 59 ? 5.201 2.898 -9.466 1.00 2.48 59 VAL A CA 16
ATOM 20946 C C . VAL A 1 59 ? 5.352 3.400 -8.022 1.00 2.46 59 VAL A C 16
ATOM 20947 O O . VAL A 1 59 ? 5.674 4.552 -7.803 1.00 3.12 59 VAL A O 16
ATOM 20960 N N . PRO A 1 60 ? 5.178 2.509 -7.072 1.00 1.95 60 PRO A N 16
ATOM 20961 C CA . PRO A 1 60 ? 4.625 1.155 -7.295 1.00 1.35 60 PRO A CA 16
ATOM 20962 C C . PRO A 1 60 ? 3.112 1.225 -7.509 1.00 1.05 60 PRO A C 16
ATOM 20963 O O . PRO A 1 60 ? 2.541 2.297 -7.617 1.00 1.23 60 PRO A O 16
ATOM 20974 N N . GLN A 1 61 ? 2.509 0.079 -7.562 1.00 0.71 61 GLN A N 16
ATOM 20975 C CA . GLN A 1 61 ? 1.045 0.026 -7.765 1.00 0.54 61 GLN A CA 16
ATOM 20976 C C . GLN A 1 61 ? 0.429 -0.279 -6.411 1.00 0.48 61 GLN A C 16
ATOM 20977 O O . GLN A 1 61 ? 0.869 -1.195 -5.731 1.00 0.55 61 GLN A O 16
ATOM 20991 N N . ILE A 1 62 ? -0.572 0.475 -6.051 1.00 0.52 62 ILE A N 16
ATOM 20992 C CA . ILE A 1 62 ? -1.202 0.262 -4.729 1.00 0.61 62 ILE A CA 16
ATOM 20993 C C . ILE A 1 62 ? -2.589 -0.359 -4.882 1.00 0.50 62 ILE A C 16
ATOM 20994 O O . ILE A 1 62 ? -3.452 0.183 -5.573 1.00 0.56 62 ILE A O 16
ATOM 21010 N N . PHE A 1 63 ? -2.773 -1.460 -4.200 1.00 0.48 63 PHE A N 16
ATOM 21011 C CA . PHE A 1 63 ? -4.069 -2.183 -4.233 1.00 0.55 63 PHE A CA 16
ATOM 21012 C C . PHE A 1 63 ? -4.552 -2.323 -2.789 1.00 0.58 63 PHE A C 16
ATOM 21013 O O . PHE A 1 63 ? -3.817 -2.823 -1.947 1.00 0.60 63 PHE A O 16
ATOM 21030 N N . VAL A 1 64 ? -5.738 -1.855 -2.505 1.00 0.61 64 VAL A N 16
ATOM 21031 C CA . VAL A 1 64 ? -6.248 -1.974 -1.111 1.00 0.70 64 VAL A CA 16
ATOM 21032 C C . VAL A 1 64 ? -7.485 -2.866 -1.113 1.00 0.80 64 VAL A C 16
ATOM 21033 O O . VAL A 1 64 ? -8.425 -2.600 -1.846 1.00 1.00 64 VAL A O 16
ATOM 21046 N N . ASP A 1 65 ? -7.441 -3.936 -0.333 1.00 1.04 65 ASP A N 16
ATOM 21047 C CA . ASP A 1 65 ? -8.620 -4.862 -0.278 1.00 1.23 65 ASP A CA 16
ATOM 21048 C C . ASP A 1 65 ? -9.026 -5.229 -1.707 1.00 1.31 65 ASP A C 16
ATOM 21049 O O . ASP A 1 65 ? -10.181 -5.342 -2.080 1.00 2.53 65 ASP A O 16
ATOM 21058 N N . GLN A 1 66 ? -7.995 -5.257 -2.461 1.00 1.92 66 GLN A N 16
ATOM 21059 C CA . GLN A 1 66 ? -8.003 -5.564 -3.919 1.00 2.29 66 GLN A CA 16
ATOM 21060 C C . GLN A 1 66 ? -8.366 -4.310 -4.708 1.00 1.71 66 GLN A C 16
ATOM 21061 O O . GLN A 1 66 ? -7.865 -4.099 -5.795 1.00 2.45 66 GLN A O 16
ATOM 21075 N N . GLN A 1 67 ? -9.223 -3.511 -4.133 1.00 0.90 67 GLN A N 16
ATOM 21076 C CA . GLN A 1 67 ? -9.662 -2.269 -4.795 1.00 0.92 67 GLN A CA 16
ATOM 21077 C C . GLN A 1 67 ? -8.442 -1.542 -5.323 1.00 0.77 67 GLN A C 16
ATOM 21078 O O . GLN A 1 67 ? -7.584 -1.148 -4.547 1.00 0.88 67 GLN A O 16
ATOM 21092 N N . HIS A 1 68 ? -8.331 -1.468 -6.610 1.00 0.83 68 HIS A N 16
ATOM 21093 C CA . HIS A 1 68 ? -7.170 -0.736 -7.162 1.00 0.79 68 HIS A CA 16
ATOM 21094 C C . HIS A 1 68 ? -7.234 0.680 -6.604 1.00 0.73 68 HIS A C 16
ATOM 21095 O O . HIS A 1 68 ? -8.286 1.300 -6.627 1.00 0.83 68 HIS A O 16
ATOM 21109 N N . ILE A 1 69 ? -6.144 1.157 -6.097 1.00 0.68 69 ILE A N 16
ATOM 21110 C CA . ILE A 1 69 ? -6.163 2.536 -5.549 1.00 0.76 69 ILE A CA 16
ATOM 21111 C C . ILE A 1 69 ? -5.433 3.424 -6.542 1.00 0.92 69 ILE A C 16
ATOM 21112 O O . ILE A 1 69 ? -5.897 4.485 -6.898 1.00 1.13 69 ILE A O 16
ATOM 21128 N N . GLY A 1 70 ? -4.334 2.929 -7.034 1.00 0.94 70 GLY A N 16
ATOM 21129 C CA . GLY A 1 70 ? -3.562 3.731 -8.024 1.00 1.22 70 GLY A CA 16
ATOM 21130 C C . GLY A 1 70 ? -2.091 3.780 -7.659 1.00 0.92 70 GLY A C 16
ATOM 21131 O O . GLY A 1 70 ? -1.467 2.746 -7.465 1.00 1.59 70 GLY A O 16
ATOM 21135 N N . GLY A 1 71 ? -1.575 4.977 -7.546 1.00 1.23 71 GLY A N 16
ATOM 21136 C CA . GLY A 1 71 ? -0.129 5.128 -7.218 1.00 1.14 71 GLY A CA 16
ATOM 21137 C C . GLY A 1 71 ? 0.091 5.719 -5.824 1.00 1.18 71 GLY A C 16
ATOM 21138 O O . GLY A 1 71 ? -0.840 5.974 -5.073 1.00 1.94 71 GLY A O 16
ATOM 21142 N N . TYR A 1 72 ? 1.344 5.959 -5.537 1.00 0.93 72 TYR A N 16
ATOM 21143 C CA . TYR A 1 72 ? 1.744 6.521 -4.211 1.00 0.82 72 TYR A CA 16
ATOM 21144 C C . TYR A 1 72 ? 0.961 7.792 -3.869 1.00 0.80 72 TYR A C 16
ATOM 21145 O O . TYR A 1 72 ? 0.488 7.924 -2.768 1.00 0.97 72 TYR A O 16
ATOM 21163 N N . THR A 1 73 ? 0.817 8.693 -4.807 1.00 0.90 73 THR A N 16
ATOM 21164 C CA . THR A 1 73 ? 0.069 9.952 -4.504 1.00 0.95 73 THR A CA 16
ATOM 21165 C C . THR A 1 73 ? -1.398 9.646 -4.160 1.00 0.93 73 THR A C 16
ATOM 21166 O O . THR A 1 73 ? -1.875 9.999 -3.096 1.00 1.14 73 THR A O 16
ATOM 21177 N N . ASP A 1 74 ? -2.085 9.024 -5.087 1.00 0.95 74 ASP A N 16
ATOM 21178 C CA . ASP A 1 74 ? -3.519 8.664 -4.845 1.00 0.96 74 ASP A CA 16
ATOM 21179 C C . ASP A 1 74 ? -3.648 7.974 -3.486 1.00 0.85 74 ASP A C 16
ATOM 21180 O O . ASP A 1 74 ? -4.358 8.435 -2.611 1.00 0.89 74 ASP A O 16
ATOM 21189 N N . PHE A 1 75 ? -2.903 6.909 -3.329 1.00 0.78 75 PHE A N 16
ATOM 21190 C CA . PHE A 1 75 ? -2.951 6.167 -2.043 1.00 0.70 75 PHE A CA 16
ATOM 21191 C C . PHE A 1 75 ? -2.637 7.125 -0.889 1.00 0.64 75 PHE A C 16
ATOM 21192 O O . PHE A 1 75 ? -3.305 7.103 0.111 1.00 0.67 75 PHE A O 16
ATOM 21209 N N . ALA A 1 76 ? -1.621 7.936 -1.039 1.00 0.66 76 ALA A N 16
ATOM 21210 C CA . ALA A 1 76 ? -1.275 8.901 0.051 1.00 0.69 76 ALA A CA 16
ATOM 21211 C C . ALA A 1 76 ? -2.496 9.758 0.412 1.00 0.74 76 ALA A C 16
ATOM 21212 O O . ALA A 1 76 ? -2.872 9.816 1.565 1.00 0.78 76 ALA A O 16
ATOM 21219 N N . ALA A 1 77 ? -3.071 10.417 -0.566 1.00 0.83 77 ALA A N 16
ATOM 21220 C CA . ALA A 1 77 ? -4.280 11.255 -0.282 1.00 0.95 77 ALA A CA 16
ATOM 21221 C C . ALA A 1 77 ? -5.330 10.354 0.348 1.00 0.99 77 ALA A C 16
ATOM 21222 O O . ALA A 1 77 ? -5.848 10.651 1.391 1.00 1.05 77 ALA A O 16
ATOM 21229 N N . TRP A 1 78 ? -5.610 9.269 -0.315 1.00 1.03 78 TRP A N 16
ATOM 21230 C CA . TRP A 1 78 ? -6.599 8.258 0.188 1.00 1.13 78 TRP A CA 16
ATOM 21231 C C . TRP A 1 78 ? -6.395 8.027 1.692 1.00 1.13 78 TRP A C 16
ATOM 21232 O O . TRP A 1 78 ? -7.299 8.225 2.491 1.00 1.29 78 TRP A O 16
ATOM 21253 N N . VAL A 1 79 ? -5.209 7.607 2.035 1.00 1.02 79 VAL A N 16
ATOM 21254 C CA . VAL A 1 79 ? -4.865 7.350 3.460 1.00 1.08 79 VAL A CA 16
ATOM 21255 C C . VAL A 1 79 ? -5.331 8.493 4.367 1.00 1.23 79 VAL A C 16
ATOM 21256 O O . VAL A 1 79 ? -5.512 8.294 5.553 1.00 1.89 79 VAL A O 16
ATOM 21269 N N . LYS A 1 80 ? -5.496 9.655 3.798 1.00 1.02 80 LYS A N 16
ATOM 21270 C CA . LYS A 1 80 ? -5.941 10.835 4.584 1.00 1.20 80 LYS A CA 16
ATOM 21271 C C . LYS A 1 80 ? -7.409 11.169 4.281 1.00 1.27 80 LYS A C 16
ATOM 21272 O O . LYS A 1 80 ? -8.264 11.037 5.127 1.00 1.79 80 LYS A O 16
ATOM 21291 N N . GLU A 1 81 ? -7.672 11.611 3.090 1.00 1.33 81 GLU A N 16
ATOM 21292 C CA . GLU A 1 81 ? -9.069 11.989 2.696 1.00 1.50 81 GLU A CA 16
ATOM 21293 C C . GLU A 1 81 ? -10.092 10.871 2.899 1.00 1.47 81 GLU A C 16
ATOM 21294 O O . GLU A 1 81 ? -11.280 11.128 2.991 1.00 1.77 81 GLU A O 16
ATOM 21306 N N . ASN A 1 82 ? -9.622 9.667 2.940 1.00 1.38 82 ASN A N 16
ATOM 21307 C CA . ASN A 1 82 ? -10.521 8.507 3.093 1.00 1.41 82 ASN A CA 16
ATOM 21308 C C . ASN A 1 82 ? -10.376 7.768 4.429 1.00 1.28 82 ASN A C 16
ATOM 21309 O O . ASN A 1 82 ? -11.349 7.237 4.926 1.00 1.42 82 ASN A O 16
ATOM 21320 N N . LEU A 1 83 ? -9.202 7.738 4.993 1.00 1.11 83 LEU A N 16
ATOM 21321 C CA . LEU A 1 83 ? -9.084 7.020 6.312 1.00 1.15 83 LEU A CA 16
ATOM 21322 C C . LEU A 1 83 ? -9.172 8.004 7.486 1.00 1.24 83 LEU A C 16
ATOM 21323 O O . LEU A 1 83 ? -9.229 7.578 8.630 1.00 1.36 83 LEU A O 16
ATOM 21339 N N . ASP A 1 84 ? -9.138 9.283 7.186 1.00 1.42 84 ASP A N 16
ATOM 21340 C CA . ASP A 1 84 ? -9.241 10.330 8.254 1.00 1.63 84 ASP A CA 16
ATOM 21341 C C . ASP A 1 84 ? -10.457 11.198 7.959 1.00 2.23 84 ASP A C 16
ATOM 21342 O O . ASP A 1 84 ? -11.350 11.345 8.772 1.00 2.91 84 ASP A O 16
ATOM 21351 N N . ALA A 1 85 ? -10.397 11.710 6.754 1.00 2.59 85 ALA A N 16
ATOM 21352 C CA . ALA A 1 85 ? -11.398 12.640 6.147 1.00 3.62 85 ALA A CA 16
ATOM 21353 C C . ALA A 1 85 ? -10.635 13.933 5.816 1.00 5.10 85 ALA A C 16
ATOM 21354 O O . ALA A 1 85 ? -9.986 14.436 6.718 1.00 6.03 85 ALA A O 16
ATOM 21361 N N . MET A 1 1 ? -8.822 -4.404 5.725 1.00 2.09 1 MET A N 17
ATOM 21362 C CA . MET A 1 1 ? -8.032 -3.407 4.972 1.00 1.42 1 MET A CA 17
ATOM 21363 C C . MET A 1 1 ? -6.670 -4.030 4.663 1.00 1.35 1 MET A C 17
ATOM 21364 O O . MET A 1 1 ? -5.710 -3.790 5.369 1.00 1.54 1 MET A O 17
ATOM 21378 N N . GLN A 1 2 ? -6.637 -4.844 3.640 1.00 1.21 2 GLN A N 17
ATOM 21379 C CA . GLN A 1 2 ? -5.360 -5.517 3.241 1.00 1.26 2 GLN A CA 17
ATOM 21380 C C . GLN A 1 2 ? -4.718 -4.675 2.147 1.00 1.11 2 GLN A C 17
ATOM 21381 O O . GLN A 1 2 ? -5.109 -4.727 1.001 1.00 1.59 2 GLN A O 17
ATOM 21395 N N . THR A 1 3 ? -3.760 -3.892 2.526 1.00 0.61 3 THR A N 17
ATOM 21396 C CA . THR A 1 3 ? -3.099 -3.014 1.529 1.00 0.53 3 THR A CA 17
ATOM 21397 C C . THR A 1 3 ? -1.946 -3.776 0.872 1.00 0.55 3 THR A C 17
ATOM 21398 O O . THR A 1 3 ? -1.025 -4.211 1.528 1.00 0.78 3 THR A O 17
ATOM 21409 N N . VAL A 1 4 ? -2.019 -3.913 -0.419 1.00 0.44 4 VAL A N 17
ATOM 21410 C CA . VAL A 1 4 ? -0.955 -4.669 -1.161 1.00 0.46 4 VAL A CA 17
ATOM 21411 C C . VAL A 1 4 ? -0.108 -3.694 -1.964 1.00 0.42 4 VAL A C 17
ATOM 21412 O O . VAL A 1 4 ? -0.640 -2.812 -2.617 1.00 0.46 4 VAL A O 17
ATOM 21425 N N . ILE A 1 5 ? 1.179 -3.889 -1.890 1.00 0.41 5 ILE A N 17
ATOM 21426 C CA . ILE A 1 5 ? 2.130 -2.997 -2.613 1.00 0.40 5 ILE A CA 17
ATOM 21427 C C . ILE A 1 5 ? 2.935 -3.825 -3.627 1.00 0.42 5 ILE A C 17
ATOM 21428 O O . ILE A 1 5 ? 3.718 -4.647 -3.221 1.00 0.49 5 ILE A O 17
ATOM 21444 N N . PHE A 1 6 ? 2.710 -3.621 -4.904 1.00 0.41 6 PHE A N 17
ATOM 21445 C CA . PHE A 1 6 ? 3.468 -4.396 -5.946 1.00 0.45 6 PHE A CA 17
ATOM 21446 C C . PHE A 1 6 ? 4.708 -3.608 -6.406 1.00 0.51 6 PHE A C 17
ATOM 21447 O O . PHE A 1 6 ? 4.582 -2.723 -7.238 1.00 0.58 6 PHE A O 17
ATOM 21464 N N . GLY A 1 7 ? 5.861 -3.925 -5.859 1.00 0.64 7 GLY A N 17
ATOM 21465 C CA . GLY A 1 7 ? 7.123 -3.195 -6.260 1.00 0.75 7 GLY A CA 17
ATOM 21466 C C . GLY A 1 7 ? 8.206 -4.180 -6.737 1.00 0.92 7 GLY A C 17
ATOM 21467 O O . GLY A 1 7 ? 7.892 -5.307 -7.082 1.00 1.06 7 GLY A O 17
ATOM 21471 N N . ARG A 1 8 ? 9.454 -3.745 -6.792 1.00 1.07 8 ARG A N 17
ATOM 21472 C CA . ARG A 1 8 ? 10.540 -4.684 -7.254 1.00 1.37 8 ARG A CA 17
ATOM 21473 C C . ARG A 1 8 ? 11.753 -4.722 -6.273 1.00 1.72 8 ARG A C 17
ATOM 21474 O O . ARG A 1 8 ? 12.849 -5.150 -6.634 1.00 3.09 8 ARG A O 17
ATOM 21495 N N . SER A 1 9 ? 11.522 -4.274 -5.059 1.00 1.66 9 SER A N 17
ATOM 21496 C CA . SER A 1 9 ? 12.564 -4.249 -3.965 1.00 2.01 9 SER A CA 17
ATOM 21497 C C . SER A 1 9 ? 13.638 -3.184 -4.163 1.00 2.05 9 SER A C 17
ATOM 21498 O O . SER A 1 9 ? 13.793 -2.322 -3.329 1.00 3.03 9 SER A O 17
ATOM 21506 N N . GLY A 1 10 ? 14.336 -3.229 -5.266 1.00 2.57 10 GLY A N 17
ATOM 21507 C CA . GLY A 1 10 ? 15.421 -2.218 -5.484 1.00 2.82 10 GLY A CA 17
ATOM 21508 C C . GLY A 1 10 ? 14.867 -0.956 -6.136 1.00 2.45 10 GLY A C 17
ATOM 21509 O O . GLY A 1 10 ? 15.538 -0.316 -6.923 1.00 2.84 10 GLY A O 17
ATOM 21513 N N . CYS A 1 11 ? 13.670 -0.615 -5.758 1.00 1.96 11 CYS A N 17
ATOM 21514 C CA . CYS A 1 11 ? 13.015 0.598 -6.326 1.00 1.79 11 CYS A CA 17
ATOM 21515 C C . CYS A 1 11 ? 12.667 1.584 -5.201 1.00 1.72 11 CYS A C 17
ATOM 21516 O O . CYS A 1 11 ? 11.594 1.526 -4.637 1.00 1.95 11 CYS A O 17
ATOM 21523 N N . PRO A 1 12 ? 13.599 2.466 -4.874 1.00 1.81 12 PRO A N 17
ATOM 21524 C CA . PRO A 1 12 ? 13.399 3.491 -3.817 1.00 1.81 12 PRO A CA 17
ATOM 21525 C C . PRO A 1 12 ? 11.969 4.048 -3.805 1.00 1.58 12 PRO A C 17
ATOM 21526 O O . PRO A 1 12 ? 11.316 4.044 -2.783 1.00 1.82 12 PRO A O 17
ATOM 21537 N N . TYR A 1 13 ? 11.504 4.521 -4.933 1.00 1.51 13 TYR A N 17
ATOM 21538 C CA . TYR A 1 13 ? 10.107 5.066 -4.966 1.00 1.48 13 TYR A CA 17
ATOM 21539 C C . TYR A 1 13 ? 9.132 3.991 -4.471 1.00 1.24 13 TYR A C 17
ATOM 21540 O O . TYR A 1 13 ? 8.317 4.243 -3.605 1.00 1.36 13 TYR A O 17
ATOM 21558 N N . CYS A 1 14 ? 9.243 2.804 -5.013 1.00 1.11 14 CYS A N 17
ATOM 21559 C CA . CYS A 1 14 ? 8.327 1.708 -4.566 1.00 1.04 14 CYS A CA 17
ATOM 21560 C C . CYS A 1 14 ? 8.474 1.502 -3.062 1.00 0.85 14 CYS A C 17
ATOM 21561 O O . CYS A 1 14 ? 7.506 1.264 -2.363 1.00 0.84 14 CYS A O 17
ATOM 21568 N N . VAL A 1 15 ? 9.687 1.590 -2.598 1.00 0.85 15 VAL A N 17
ATOM 21569 C CA . VAL A 1 15 ? 9.914 1.414 -1.136 1.00 0.84 15 VAL A CA 17
ATOM 21570 C C . VAL A 1 15 ? 9.138 2.478 -0.339 1.00 0.74 15 VAL A C 17
ATOM 21571 O O . VAL A 1 15 ? 8.394 2.123 0.545 1.00 0.86 15 VAL A O 17
ATOM 21584 N N . ARG A 1 16 ? 9.326 3.749 -0.648 1.00 0.75 16 ARG A N 17
ATOM 21585 C CA . ARG A 1 16 ? 8.590 4.840 0.098 1.00 0.90 16 ARG A CA 17
ATOM 21586 C C . ARG A 1 16 ? 7.168 4.384 0.465 1.00 0.96 16 ARG A C 17
ATOM 21587 O O . ARG A 1 16 ? 6.729 4.539 1.589 1.00 1.53 16 ARG A O 17
ATOM 21608 N N . ALA A 1 17 ? 6.454 3.899 -0.522 1.00 0.76 17 ALA A N 17
ATOM 21609 C CA . ALA A 1 17 ? 5.053 3.403 -0.285 1.00 0.76 17 ALA A CA 17
ATOM 21610 C C . ALA A 1 17 ? 4.956 2.615 1.033 1.00 0.76 17 ALA A C 17
ATOM 21611 O O . ALA A 1 17 ? 4.106 2.879 1.863 1.00 0.92 17 ALA A O 17
ATOM 21618 N N . LYS A 1 18 ? 5.874 1.707 1.214 1.00 0.67 18 LYS A N 17
ATOM 21619 C CA . LYS A 1 18 ? 5.871 0.864 2.442 1.00 0.72 18 LYS A CA 17
ATOM 21620 C C . LYS A 1 18 ? 5.804 1.714 3.723 1.00 0.74 18 LYS A C 17
ATOM 21621 O O . LYS A 1 18 ? 5.099 1.353 4.640 1.00 0.77 18 LYS A O 17
ATOM 21640 N N . ASP A 1 19 ? 6.523 2.805 3.779 1.00 0.79 19 ASP A N 17
ATOM 21641 C CA . ASP A 1 19 ? 6.480 3.640 5.025 1.00 0.86 19 ASP A CA 17
ATOM 21642 C C . ASP A 1 19 ? 5.035 3.976 5.381 1.00 0.76 19 ASP A C 17
ATOM 21643 O O . ASP A 1 19 ? 4.598 3.821 6.500 1.00 0.78 19 ASP A O 17
ATOM 21652 N N . LEU A 1 20 ? 4.345 4.454 4.384 1.00 0.72 20 LEU A N 17
ATOM 21653 C CA . LEU A 1 20 ? 2.913 4.846 4.564 1.00 0.68 20 LEU A CA 17
ATOM 21654 C C . LEU A 1 20 ? 2.209 3.749 5.373 1.00 0.66 20 LEU A C 17
ATOM 21655 O O . LEU A 1 20 ? 1.654 3.975 6.443 1.00 0.73 20 LEU A O 17
ATOM 21671 N N . ALA A 1 21 ? 2.318 2.563 4.835 1.00 0.67 21 ALA A N 17
ATOM 21672 C CA . ALA A 1 21 ? 1.690 1.373 5.480 1.00 0.77 21 ALA A CA 17
ATOM 21673 C C . ALA A 1 21 ? 2.270 1.176 6.883 1.00 0.85 21 ALA A C 17
ATOM 21674 O O . ALA A 1 21 ? 1.529 0.985 7.833 1.00 0.90 21 ALA A O 17
ATOM 21681 N N . GLU A 1 22 ? 3.578 1.197 6.948 1.00 0.92 22 GLU A N 17
ATOM 21682 C CA . GLU A 1 22 ? 4.302 1.040 8.242 1.00 1.13 22 GLU A CA 17
ATOM 21683 C C . GLU A 1 22 ? 3.652 1.923 9.310 1.00 1.02 22 GLU A C 17
ATOM 21684 O O . GLU A 1 22 ? 3.299 1.452 10.378 1.00 1.09 22 GLU A O 17
ATOM 21696 N N . LYS A 1 23 ? 3.519 3.186 8.995 1.00 1.01 23 LYS A N 17
ATOM 21697 C CA . LYS A 1 23 ? 2.913 4.140 9.901 1.00 1.06 23 LYS A CA 17
ATOM 21698 C C . LYS A 1 23 ? 1.504 3.676 10.275 1.00 0.91 23 LYS A C 17
ATOM 21699 O O . LYS A 1 23 ? 1.231 3.319 11.403 1.00 1.07 23 LYS A O 17
ATOM 21718 N N . LEU A 1 24 ? 0.659 3.629 9.283 1.00 0.77 24 LEU A N 17
ATOM 21719 C CA . LEU A 1 24 ? -0.755 3.212 9.517 1.00 0.71 24 LEU A CA 17
ATOM 21720 C C . LEU A 1 24 ? -0.881 1.983 10.423 1.00 0.66 24 LEU A C 17
ATOM 21721 O O . LEU A 1 24 ? -1.526 2.053 11.447 1.00 0.76 24 LEU A O 17
ATOM 21737 N N . SER A 1 25 ? -0.251 0.905 10.036 1.00 0.57 25 SER A N 17
ATOM 21738 C CA . SER A 1 25 ? -0.335 -0.369 10.832 1.00 0.61 25 SER A CA 17
ATOM 21739 C C . SER A 1 25 ? -0.093 -0.210 12.343 1.00 0.83 25 SER A C 17
ATOM 21740 O O . SER A 1 25 ? -0.332 -1.136 13.090 1.00 1.13 25 SER A O 17
ATOM 21748 N N . ASN A 1 26 ? 0.392 0.928 12.758 1.00 0.98 26 ASN A N 17
ATOM 21749 C CA . ASN A 1 26 ? 0.662 1.153 14.211 1.00 1.25 26 ASN A CA 17
ATOM 21750 C C . ASN A 1 26 ? -0.100 2.389 14.713 1.00 1.34 26 ASN A C 17
ATOM 21751 O O . ASN A 1 26 ? -0.575 2.424 15.838 1.00 1.97 26 ASN A O 17
ATOM 21762 N N . GLU A 1 27 ? -0.190 3.371 13.851 1.00 1.17 27 GLU A N 17
ATOM 21763 C CA . GLU A 1 27 ? -0.907 4.642 14.188 1.00 1.34 27 GLU A CA 17
ATOM 21764 C C . GLU A 1 27 ? -2.435 4.418 14.177 1.00 1.41 27 GLU A C 17
ATOM 21765 O O . GLU A 1 27 ? -3.167 5.070 14.906 1.00 1.79 27 GLU A O 17
ATOM 21777 N N . ARG A 1 28 ? -2.880 3.515 13.338 1.00 1.22 28 ARG A N 17
ATOM 21778 C CA . ARG A 1 28 ? -4.346 3.222 13.260 1.00 1.34 28 ARG A CA 17
ATOM 21779 C C . ARG A 1 28 ? -4.642 1.836 13.844 1.00 1.34 28 ARG A C 17
ATOM 21780 O O . ARG A 1 28 ? -3.782 1.220 14.441 1.00 1.94 28 ARG A O 17
ATOM 21801 N N . ASP A 1 29 ? -5.831 1.355 13.583 1.00 1.54 29 ASP A N 17
ATOM 21802 C CA . ASP A 1 29 ? -6.281 0.046 14.148 1.00 1.71 29 ASP A CA 17
ATOM 21803 C C . ASP A 1 29 ? -6.130 -1.189 13.235 1.00 1.30 29 ASP A C 17
ATOM 21804 O O . ASP A 1 29 ? -5.204 -1.959 13.399 1.00 1.84 29 ASP A O 17
ATOM 21813 N N . ASP A 1 30 ? -7.020 -1.343 12.285 1.00 1.16 30 ASP A N 17
ATOM 21814 C CA . ASP A 1 30 ? -6.982 -2.543 11.385 1.00 1.24 30 ASP A CA 17
ATOM 21815 C C . ASP A 1 30 ? -5.862 -2.492 10.353 1.00 1.37 30 ASP A C 17
ATOM 21816 O O . ASP A 1 30 ? -5.025 -3.367 10.328 1.00 2.90 30 ASP A O 17
ATOM 21825 N N . PHE A 1 31 ? -5.892 -1.474 9.533 1.00 0.93 31 PHE A N 17
ATOM 21826 C CA . PHE A 1 31 ? -4.874 -1.295 8.440 1.00 0.70 31 PHE A CA 17
ATOM 21827 C C . PHE A 1 31 ? -3.807 -2.404 8.372 1.00 0.71 31 PHE A C 17
ATOM 21828 O O . PHE A 1 31 ? -2.810 -2.369 9.075 1.00 0.79 31 PHE A O 17
ATOM 21845 N N . GLN A 1 32 ? -4.035 -3.351 7.501 1.00 0.81 32 GLN A N 17
ATOM 21846 C CA . GLN A 1 32 ? -3.058 -4.459 7.324 1.00 0.87 32 GLN A CA 17
ATOM 21847 C C . GLN A 1 32 ? -2.355 -4.179 5.997 1.00 0.80 32 GLN A C 17
ATOM 21848 O O . GLN A 1 32 ? -2.890 -3.456 5.164 1.00 1.33 32 GLN A O 17
ATOM 21862 N N . TYR A 1 33 ? -1.198 -4.735 5.783 1.00 0.62 33 TYR A N 17
ATOM 21863 C CA . TYR A 1 33 ? -0.519 -4.484 4.483 1.00 0.55 33 TYR A CA 17
ATOM 21864 C C . TYR A 1 33 ? 0.539 -5.545 4.211 1.00 0.60 33 TYR A C 17
ATOM 21865 O O . TYR A 1 33 ? 1.070 -6.146 5.129 1.00 0.65 33 TYR A O 17
ATOM 21883 N N . GLN A 1 34 ? 0.807 -5.745 2.956 1.00 0.64 34 GLN A N 17
ATOM 21884 C CA . GLN A 1 34 ? 1.853 -6.731 2.568 1.00 0.71 34 GLN A CA 17
ATOM 21885 C C . GLN A 1 34 ? 2.655 -6.197 1.381 1.00 0.67 34 GLN A C 17
ATOM 21886 O O . GLN A 1 34 ? 2.082 -5.701 0.416 1.00 0.71 34 GLN A O 17
ATOM 21900 N N . TYR A 1 35 ? 3.959 -6.294 1.462 1.00 0.82 35 TYR A N 17
ATOM 21901 C CA . TYR A 1 35 ? 4.765 -5.817 0.309 1.00 0.78 35 TYR A CA 17
ATOM 21902 C C . TYR A 1 35 ? 4.863 -7.015 -0.619 1.00 0.64 35 TYR A C 17
ATOM 21903 O O . TYR A 1 35 ? 5.041 -8.135 -0.170 1.00 0.71 35 TYR A O 17
ATOM 21921 N N . VAL A 1 36 ? 4.689 -6.762 -1.876 1.00 0.52 36 VAL A N 17
ATOM 21922 C CA . VAL A 1 36 ? 4.743 -7.843 -2.888 1.00 0.43 36 VAL A CA 17
ATOM 21923 C C . VAL A 1 36 ? 5.751 -7.430 -3.963 1.00 0.47 36 VAL A C 17
ATOM 21924 O O . VAL A 1 36 ? 5.864 -6.256 -4.269 1.00 0.59 36 VAL A O 17
ATOM 21937 N N . ASP A 1 37 ? 6.430 -8.390 -4.532 1.00 0.48 37 ASP A N 17
ATOM 21938 C CA . ASP A 1 37 ? 7.449 -8.068 -5.574 1.00 0.61 37 ASP A CA 17
ATOM 21939 C C . ASP A 1 37 ? 7.125 -8.785 -6.887 1.00 0.66 37 ASP A C 17
ATOM 21940 O O . ASP A 1 37 ? 6.851 -9.976 -6.903 1.00 0.98 37 ASP A O 17
ATOM 21949 N N . ILE A 1 38 ? 7.228 -8.084 -7.982 1.00 0.82 38 ILE A N 17
ATOM 21950 C CA . ILE A 1 38 ? 6.904 -8.744 -9.286 1.00 0.93 38 ILE A CA 17
ATOM 21951 C C . ILE A 1 38 ? 7.780 -9.988 -9.501 1.00 0.98 38 ILE A C 17
ATOM 21952 O O . ILE A 1 38 ? 7.395 -10.905 -10.201 1.00 1.15 38 ILE A O 17
ATOM 21968 N N . ARG A 1 39 ? 8.922 -10.002 -8.848 1.00 0.98 39 ARG A N 17
ATOM 21969 C CA . ARG A 1 39 ? 9.883 -11.148 -8.996 1.00 1.20 39 ARG A CA 17
ATOM 21970 C C . ARG A 1 39 ? 9.616 -12.282 -7.983 1.00 1.18 39 ARG A C 17
ATOM 21971 O O . ARG A 1 39 ? 10.251 -13.323 -8.021 1.00 1.61 39 ARG A O 17
ATOM 21992 N N . ALA A 1 40 ? 8.673 -12.064 -7.120 1.00 1.07 40 ALA A N 17
ATOM 21993 C CA . ALA A 1 40 ? 8.318 -13.096 -6.100 1.00 1.20 40 ALA A CA 17
ATOM 21994 C C . ALA A 1 40 ? 7.095 -13.853 -6.609 1.00 1.21 40 ALA A C 17
ATOM 21995 O O . ALA A 1 40 ? 7.003 -15.065 -6.499 1.00 1.44 40 ALA A O 17
ATOM 22002 N N . GLU A 1 41 ? 6.187 -13.094 -7.154 1.00 1.03 41 GLU A N 17
ATOM 22003 C CA . GLU A 1 41 ? 4.945 -13.705 -7.700 1.00 1.13 41 GLU A CA 17
ATOM 22004 C C . GLU A 1 41 ? 5.225 -14.213 -9.118 1.00 1.20 41 GLU A C 17
ATOM 22005 O O . GLU A 1 41 ? 4.740 -15.254 -9.516 1.00 1.45 41 GLU A O 17
ATOM 22017 N N . GLY A 1 42 ? 5.985 -13.443 -9.857 1.00 1.14 42 GLY A N 17
ATOM 22018 C CA . GLY A 1 42 ? 6.319 -13.844 -11.259 1.00 1.30 42 GLY A CA 17
ATOM 22019 C C . GLY A 1 42 ? 5.465 -13.022 -12.211 1.00 1.32 42 GLY A C 17
ATOM 22020 O O . GLY A 1 42 ? 4.866 -13.547 -13.128 1.00 1.49 42 GLY A O 17
ATOM 22024 N N . ILE A 1 43 ? 5.467 -11.740 -11.990 1.00 1.23 43 ILE A N 17
ATOM 22025 C CA . ILE A 1 43 ? 4.643 -10.832 -12.834 1.00 1.32 43 ILE A CA 17
ATOM 22026 C C . ILE A 1 43 ? 5.528 -9.926 -13.694 1.00 1.37 43 ILE A C 17
ATOM 22027 O O . ILE A 1 43 ? 6.664 -9.638 -13.351 1.00 1.37 43 ILE A O 17
ATOM 22043 N N . THR A 1 44 ? 4.963 -9.450 -14.765 1.00 1.50 44 THR A N 17
ATOM 22044 C CA . THR A 1 44 ? 5.722 -8.559 -15.683 1.00 1.65 44 THR A CA 17
ATOM 22045 C C . THR A 1 44 ? 5.132 -7.156 -15.584 1.00 1.77 44 THR A C 17
ATOM 22046 O O . THR A 1 44 ? 4.192 -6.939 -14.844 1.00 2.17 44 THR A O 17
ATOM 22057 N N . LYS A 1 45 ? 5.651 -6.217 -16.331 1.00 1.98 45 LYS A N 17
ATOM 22058 C CA . LYS A 1 45 ? 5.065 -4.834 -16.261 1.00 2.12 45 LYS A CA 17
ATOM 22059 C C . LYS A 1 45 ? 3.889 -4.809 -17.249 1.00 2.30 45 LYS A C 17
ATOM 22060 O O . LYS A 1 45 ? 3.748 -3.924 -18.071 1.00 3.26 45 LYS A O 17
ATOM 22079 N N . GLU A 1 46 ? 3.104 -5.838 -17.148 1.00 2.13 46 GLU A N 17
ATOM 22080 C CA . GLU A 1 46 ? 1.892 -5.997 -18.010 1.00 2.21 46 GLU A CA 17
ATOM 22081 C C . GLU A 1 46 ? 0.682 -6.121 -17.076 1.00 2.00 46 GLU A C 17
ATOM 22082 O O . GLU A 1 46 ? -0.219 -5.293 -17.075 1.00 2.12 46 GLU A O 17
ATOM 22094 N N . ASP A 1 47 ? 0.711 -7.157 -16.270 1.00 1.82 47 ASP A N 17
ATOM 22095 C CA . ASP A 1 47 ? -0.393 -7.381 -15.282 1.00 1.80 47 ASP A CA 17
ATOM 22096 C C . ASP A 1 47 ? -0.649 -6.096 -14.504 1.00 1.73 47 ASP A C 17
ATOM 22097 O O . ASP A 1 47 ? -1.768 -5.672 -14.341 1.00 1.89 47 ASP A O 17
ATOM 22106 N N . LEU A 1 48 ? 0.413 -5.492 -14.063 1.00 1.58 48 LEU A N 17
ATOM 22107 C CA . LEU A 1 48 ? 0.269 -4.246 -13.261 1.00 1.67 48 LEU A CA 17
ATOM 22108 C C . LEU A 1 48 ? -0.599 -3.163 -13.943 1.00 1.89 48 LEU A C 17
ATOM 22109 O O . LEU A 1 48 ? -0.792 -2.102 -13.374 1.00 2.76 48 LEU A O 17
ATOM 22125 N N . GLN A 1 49 ? -1.031 -3.402 -15.160 1.00 1.52 49 GLN A N 17
ATOM 22126 C CA . GLN A 1 49 ? -1.932 -2.418 -15.840 1.00 1.70 49 GLN A CA 17
ATOM 22127 C C . GLN A 1 49 ? -3.323 -3.043 -15.897 1.00 1.68 49 GLN A C 17
ATOM 22128 O O . GLN A 1 49 ? -4.292 -2.463 -15.450 1.00 1.68 49 GLN A O 17
ATOM 22142 N N . GLN A 1 50 ? -3.377 -4.233 -16.425 1.00 1.74 50 GLN A N 17
ATOM 22143 C CA . GLN A 1 50 ? -4.692 -4.945 -16.541 1.00 1.85 50 GLN A CA 17
ATOM 22144 C C . GLN A 1 50 ? -5.317 -5.156 -15.162 1.00 1.64 50 GLN A C 17
ATOM 22145 O O . GLN A 1 50 ? -6.521 -5.112 -14.985 1.00 1.71 50 GLN A O 17
ATOM 22159 N N . LYS A 1 51 ? -4.460 -5.347 -14.210 1.00 1.48 51 LYS A N 17
ATOM 22160 C CA . LYS A 1 51 ? -4.903 -5.573 -12.812 1.00 1.43 51 LYS A CA 17
ATOM 22161 C C . LYS A 1 51 ? -4.958 -4.237 -12.077 1.00 1.30 51 LYS A C 17
ATOM 22162 O O . LYS A 1 51 ? -5.038 -4.218 -10.861 1.00 1.72 51 LYS A O 17
ATOM 22181 N N . ALA A 1 52 ? -4.913 -3.169 -12.829 1.00 1.19 52 ALA A N 17
ATOM 22182 C CA . ALA A 1 52 ? -4.934 -1.804 -12.226 1.00 1.19 52 ALA A CA 17
ATOM 22183 C C . ALA A 1 52 ? -6.093 -0.955 -12.766 1.00 1.33 52 ALA A C 17
ATOM 22184 O O . ALA A 1 52 ? -6.917 -0.472 -12.000 1.00 1.56 52 ALA A O 17
ATOM 22191 N N . GLY A 1 53 ? -6.095 -0.751 -14.064 1.00 1.53 53 GLY A N 17
ATOM 22192 C CA . GLY A 1 53 ? -7.188 0.059 -14.699 1.00 1.86 53 GLY A CA 17
ATOM 22193 C C . GLY A 1 53 ? -6.757 1.503 -15.010 1.00 2.13 53 GLY A C 17
ATOM 22194 O O . GLY A 1 53 ? -7.369 2.158 -15.823 1.00 2.47 53 GLY A O 17
ATOM 22198 N N . LYS A 1 54 ? -5.727 1.967 -14.355 1.00 2.30 54 LYS A N 17
ATOM 22199 C CA . LYS A 1 54 ? -5.252 3.380 -14.568 1.00 2.68 54 LYS A CA 17
ATOM 22200 C C . LYS A 1 54 ? -3.729 3.447 -14.810 1.00 2.94 54 LYS A C 17
ATOM 22201 O O . LYS A 1 54 ? -2.988 2.588 -14.368 1.00 3.35 54 LYS A O 17
ATOM 22220 N N . PRO A 1 55 ? -3.296 4.566 -15.367 1.00 3.49 55 PRO A N 17
ATOM 22221 C CA . PRO A 1 55 ? -2.508 4.651 -16.625 1.00 3.43 55 PRO A CA 17
ATOM 22222 C C . PRO A 1 55 ? -1.913 3.332 -17.160 1.00 2.48 55 PRO A C 17
ATOM 22223 O O . PRO A 1 55 ? -2.513 2.271 -17.065 1.00 3.34 55 PRO A O 17
ATOM 22234 N N . VAL A 1 56 ? -0.765 3.466 -17.779 1.00 2.52 56 VAL A N 17
ATOM 22235 C CA . VAL A 1 56 ? -0.075 2.283 -18.378 1.00 3.21 56 VAL A CA 17
ATOM 22236 C C . VAL A 1 56 ? 1.354 2.150 -17.835 1.00 3.15 56 VAL A C 17
ATOM 22237 O O . VAL A 1 56 ? 1.733 1.111 -17.334 1.00 4.05 56 VAL A O 17
ATOM 22250 N N . GLU A 1 57 ? 2.102 3.209 -17.893 1.00 2.96 57 GLU A N 17
ATOM 22251 C CA . GLU A 1 57 ? 3.516 3.163 -17.403 1.00 3.47 57 GLU A CA 17
ATOM 22252 C C . GLU A 1 57 ? 3.616 3.278 -15.871 1.00 2.47 57 GLU A C 17
ATOM 22253 O O . GLU A 1 57 ? 4.451 2.622 -15.276 1.00 2.85 57 GLU A O 17
ATOM 22265 N N . THR A 1 58 ? 2.799 4.108 -15.284 1.00 2.67 58 THR A N 17
ATOM 22266 C CA . THR A 1 58 ? 2.816 4.313 -13.791 1.00 3.19 58 THR A CA 17
ATOM 22267 C C . THR A 1 58 ? 3.218 3.079 -12.948 1.00 2.58 58 THR A C 17
ATOM 22268 O O . THR A 1 58 ? 2.888 1.937 -13.260 1.00 2.59 58 THR A O 17
ATOM 22279 N N . VAL A 1 59 ? 3.921 3.367 -11.882 1.00 2.68 59 VAL A N 17
ATOM 22280 C CA . VAL A 1 59 ? 4.382 2.321 -10.922 1.00 2.18 59 VAL A CA 17
ATOM 22281 C C . VAL A 1 59 ? 4.604 3.025 -9.563 1.00 2.03 59 VAL A C 17
ATOM 22282 O O . VAL A 1 59 ? 4.756 4.228 -9.531 1.00 2.57 59 VAL A O 17
ATOM 22295 N N . PRO A 1 60 ? 4.609 2.279 -8.481 1.00 1.60 60 PRO A N 17
ATOM 22296 C CA . PRO A 1 60 ? 4.055 0.911 -8.420 1.00 1.41 60 PRO A CA 17
ATOM 22297 C C . PRO A 1 60 ? 2.534 0.971 -8.281 1.00 1.20 60 PRO A C 17
ATOM 22298 O O . PRO A 1 60 ? 1.946 2.039 -8.184 1.00 1.31 60 PRO A O 17
ATOM 22309 N N . GLN A 1 61 ? 1.938 -0.179 -8.209 1.00 1.06 61 GLN A N 17
ATOM 22310 C CA . GLN A 1 61 ? 0.465 -0.217 -8.065 1.00 0.95 61 GLN A CA 17
ATOM 22311 C C . GLN A 1 61 ? 0.135 -0.586 -6.625 1.00 0.71 61 GLN A C 17
ATOM 22312 O O . GLN A 1 61 ? 0.615 -1.586 -6.110 1.00 0.81 61 GLN A O 17
ATOM 22326 N N . ILE A 1 62 ? -0.652 0.246 -6.007 1.00 0.51 62 ILE A N 17
ATOM 22327 C CA . ILE A 1 62 ? -1.052 0.001 -4.596 1.00 0.47 62 ILE A CA 17
ATOM 22328 C C . ILE A 1 62 ? -2.500 -0.468 -4.624 1.00 0.49 62 ILE A C 17
ATOM 22329 O O . ILE A 1 62 ? -3.285 0.067 -5.385 1.00 0.53 62 ILE A O 17
ATOM 22345 N N . PHE A 1 63 ? -2.814 -1.462 -3.852 1.00 0.48 63 PHE A N 17
ATOM 22346 C CA . PHE A 1 63 ? -4.219 -1.964 -3.813 1.00 0.54 63 PHE A CA 17
ATOM 22347 C C . PHE A 1 63 ? -4.707 -1.869 -2.383 1.00 0.56 63 PHE A C 17
ATOM 22348 O O . PHE A 1 63 ? -4.073 -2.417 -1.510 1.00 0.59 63 PHE A O 17
ATOM 22365 N N . VAL A 1 64 ? -5.794 -1.195 -2.159 1.00 0.61 64 VAL A N 17
ATOM 22366 C CA . VAL A 1 64 ? -6.277 -1.112 -0.756 1.00 0.72 64 VAL A CA 17
ATOM 22367 C C . VAL A 1 64 ? -7.364 -2.146 -0.565 1.00 0.84 64 VAL A C 17
ATOM 22368 O O . VAL A 1 64 ? -8.420 -2.049 -1.157 1.00 1.15 64 VAL A O 17
ATOM 22381 N N . ASP A 1 65 ? -7.051 -3.134 0.225 1.00 0.93 65 ASP A N 17
ATOM 22382 C CA . ASP A 1 65 ? -8.018 -4.222 0.530 1.00 1.14 65 ASP A CA 17
ATOM 22383 C C . ASP A 1 65 ? -8.472 -4.948 -0.739 1.00 1.17 65 ASP A C 17
ATOM 22384 O O . ASP A 1 65 ? -8.021 -6.046 -1.004 1.00 1.68 65 ASP A O 17
ATOM 22393 N N . GLN A 1 66 ? -9.354 -4.338 -1.488 1.00 1.23 66 GLN A N 17
ATOM 22394 C CA . GLN A 1 66 ? -9.848 -4.983 -2.740 1.00 1.40 66 GLN A CA 17
ATOM 22395 C C . GLN A 1 66 ? -9.867 -4.024 -3.939 1.00 1.19 66 GLN A C 17
ATOM 22396 O O . GLN A 1 66 ? -10.070 -4.473 -5.047 1.00 1.42 66 GLN A O 17
ATOM 22410 N N . GLN A 1 67 ? -9.639 -2.748 -3.742 1.00 1.02 67 GLN A N 17
ATOM 22411 C CA . GLN A 1 67 ? -9.684 -1.810 -4.891 1.00 1.03 67 GLN A CA 17
ATOM 22412 C C . GLN A 1 67 ? -8.271 -1.407 -5.336 1.00 0.78 67 GLN A C 17
ATOM 22413 O O . GLN A 1 67 ? -7.358 -1.365 -4.526 1.00 0.74 67 GLN A O 17
ATOM 22427 N N . HIS A 1 68 ? -8.133 -1.062 -6.595 1.00 0.80 68 HIS A N 17
ATOM 22428 C CA . HIS A 1 68 ? -6.792 -0.640 -7.098 1.00 0.68 68 HIS A CA 17
ATOM 22429 C C . HIS A 1 68 ? -6.651 0.862 -6.849 1.00 0.61 68 HIS A C 17
ATOM 22430 O O . HIS A 1 68 ? -7.551 1.621 -7.171 1.00 0.83 68 HIS A O 17
ATOM 22444 N N . ILE A 1 69 ? -5.528 1.263 -6.328 1.00 0.55 69 ILE A N 17
ATOM 22445 C CA . ILE A 1 69 ? -5.296 2.709 -6.026 1.00 0.76 69 ILE A CA 17
ATOM 22446 C C . ILE A 1 69 ? -4.136 3.230 -6.902 1.00 1.12 69 ILE A C 17
ATOM 22447 O O . ILE A 1 69 ? -4.087 4.404 -7.234 1.00 1.52 69 ILE A O 17
ATOM 22463 N N . GLY A 1 70 ? -3.234 2.325 -7.223 1.00 1.19 70 GLY A N 17
ATOM 22464 C CA . GLY A 1 70 ? -2.036 2.625 -8.105 1.00 1.78 70 GLY A CA 17
ATOM 22465 C C . GLY A 1 70 ? -1.500 4.061 -8.063 1.00 0.87 70 GLY A C 17
ATOM 22466 O O . GLY A 1 70 ? -2.043 4.937 -8.700 1.00 2.59 70 GLY A O 17
ATOM 22470 N N . GLY A 1 71 ? -0.351 4.230 -7.453 1.00 1.08 71 GLY A N 17
ATOM 22471 C CA . GLY A 1 71 ? 0.246 5.601 -7.345 1.00 1.23 71 GLY A CA 17
ATOM 22472 C C . GLY A 1 71 ? 0.457 5.976 -5.874 1.00 1.13 71 GLY A C 17
ATOM 22473 O O . GLY A 1 71 ? -0.487 6.006 -5.101 1.00 1.77 71 GLY A O 17
ATOM 22477 N N . TYR A 1 72 ? 1.686 6.267 -5.515 1.00 0.95 72 TYR A N 17
ATOM 22478 C CA . TYR A 1 72 ? 1.955 6.643 -4.097 1.00 0.83 72 TYR A CA 17
ATOM 22479 C C . TYR A 1 72 ? 1.132 7.877 -3.750 1.00 0.81 72 TYR A C 17
ATOM 22480 O O . TYR A 1 72 ? 0.549 7.961 -2.699 1.00 0.99 72 TYR A O 17
ATOM 22498 N N . THR A 1 73 ? 1.147 8.823 -4.641 1.00 0.85 73 THR A N 17
ATOM 22499 C CA . THR A 1 73 ? 0.368 10.072 -4.412 1.00 0.90 73 THR A CA 17
ATOM 22500 C C . THR A 1 73 ? -1.093 9.734 -4.111 1.00 0.87 73 THR A C 17
ATOM 22501 O O . THR A 1 73 ? -1.632 10.125 -3.100 1.00 1.09 73 THR A O 17
ATOM 22512 N N . ASP A 1 74 ? -1.672 8.988 -5.002 1.00 0.79 74 ASP A N 17
ATOM 22513 C CA . ASP A 1 74 ? -3.095 8.580 -4.858 1.00 0.77 74 ASP A CA 17
ATOM 22514 C C . ASP A 1 74 ? -3.300 7.826 -3.547 1.00 0.67 74 ASP A C 17
ATOM 22515 O O . ASP A 1 74 ? -4.129 8.193 -2.754 1.00 0.72 74 ASP A O 17
ATOM 22524 N N . PHE A 1 75 ? -2.536 6.784 -3.355 1.00 0.62 75 PHE A N 17
ATOM 22525 C CA . PHE A 1 75 ? -2.674 6.001 -2.092 1.00 0.60 75 PHE A CA 17
ATOM 22526 C C . PHE A 1 75 ? -2.505 6.951 -0.904 1.00 0.58 75 PHE A C 17
ATOM 22527 O O . PHE A 1 75 ? -3.280 6.933 0.024 1.00 0.62 75 PHE A O 17
ATOM 22544 N N . ALA A 1 76 ? -1.509 7.779 -0.976 1.00 0.62 76 ALA A N 17
ATOM 22545 C CA . ALA A 1 76 ? -1.269 8.755 0.122 1.00 0.69 76 ALA A CA 17
ATOM 22546 C C . ALA A 1 76 ? -2.528 9.611 0.333 1.00 0.69 76 ALA A C 17
ATOM 22547 O O . ALA A 1 76 ? -3.110 9.612 1.402 1.00 0.73 76 ALA A O 17
ATOM 22554 N N . ALA A 1 77 ? -2.939 10.305 -0.697 1.00 0.74 77 ALA A N 17
ATOM 22555 C CA . ALA A 1 77 ? -4.158 11.162 -0.574 1.00 0.81 77 ALA A CA 17
ATOM 22556 C C . ALA A 1 77 ? -5.340 10.296 -0.130 1.00 0.77 77 ALA A C 17
ATOM 22557 O O . ALA A 1 77 ? -5.880 10.495 0.934 1.00 0.81 77 ALA A O 17
ATOM 22564 N N . TRP A 1 78 ? -5.671 9.334 -0.957 1.00 0.76 78 TRP A N 17
ATOM 22565 C CA . TRP A 1 78 ? -6.799 8.405 -0.656 1.00 0.78 78 TRP A CA 17
ATOM 22566 C C . TRP A 1 78 ? -6.790 8.045 0.821 1.00 0.73 78 TRP A C 17
ATOM 22567 O O . TRP A 1 78 ? -7.804 8.130 1.495 1.00 0.82 78 TRP A O 17
ATOM 22588 N N . VAL A 1 79 ? -5.640 7.611 1.282 1.00 0.66 79 VAL A N 17
ATOM 22589 C CA . VAL A 1 79 ? -5.500 7.247 2.717 1.00 0.68 79 VAL A CA 17
ATOM 22590 C C . VAL A 1 79 ? -5.935 8.435 3.557 1.00 0.76 79 VAL A C 17
ATOM 22591 O O . VAL A 1 79 ? -6.794 8.316 4.405 1.00 0.91 79 VAL A O 17
ATOM 22604 N N . LYS A 1 80 ? -5.370 9.562 3.236 1.00 0.80 80 LYS A N 17
ATOM 22605 C CA . LYS A 1 80 ? -5.667 10.804 3.970 1.00 0.99 80 LYS A CA 17
ATOM 22606 C C . LYS A 1 80 ? -7.074 11.342 3.652 1.00 1.20 80 LYS A C 17
ATOM 22607 O O . LYS A 1 80 ? -7.349 12.503 3.902 1.00 2.22 80 LYS A O 17
ATOM 22626 N N . GLU A 1 81 ? -7.911 10.509 3.078 1.00 1.11 81 GLU A N 17
ATOM 22627 C CA . GLU A 1 81 ? -9.305 10.937 2.747 1.00 1.19 81 GLU A CA 17
ATOM 22628 C C . GLU A 1 81 ? -10.321 9.942 3.311 1.00 1.25 81 GLU A C 17
ATOM 22629 O O . GLU A 1 81 ? -11.085 10.254 4.206 1.00 1.91 81 GLU A O 17
ATOM 22641 N N . ASN A 1 82 ? -10.198 8.725 2.858 1.00 1.20 82 ASN A N 17
ATOM 22642 C CA . ASN A 1 82 ? -11.167 7.665 3.264 1.00 1.27 82 ASN A CA 17
ATOM 22643 C C . ASN A 1 82 ? -10.816 7.021 4.602 1.00 1.22 82 ASN A C 17
ATOM 22644 O O . ASN A 1 82 ? -11.637 6.331 5.171 1.00 1.34 82 ASN A O 17
ATOM 22655 N N . LEU A 1 83 ? -9.618 7.212 5.093 1.00 1.13 83 LEU A N 17
ATOM 22656 C CA . LEU A 1 83 ? -9.310 6.585 6.417 1.00 1.20 83 LEU A CA 17
ATOM 22657 C C . LEU A 1 83 ? -9.455 7.643 7.504 1.00 1.35 83 LEU A C 17
ATOM 22658 O O . LEU A 1 83 ? -9.189 7.383 8.678 1.00 1.39 83 LEU A O 17
ATOM 22674 N N . ASP A 1 84 ? -9.902 8.794 7.061 1.00 1.68 84 ASP A N 17
ATOM 22675 C CA . ASP A 1 84 ? -10.137 9.944 7.970 1.00 1.91 84 ASP A CA 17
ATOM 22676 C C . ASP A 1 84 ? -11.645 10.194 8.018 1.00 2.74 84 ASP A C 17
ATOM 22677 O O . ASP A 1 84 ? -12.230 10.237 9.087 1.00 3.50 84 ASP A O 17
ATOM 22686 N N . ALA A 1 85 ? -12.228 10.366 6.856 1.00 2.95 85 ALA A N 17
ATOM 22687 C CA . ALA A 1 85 ? -13.700 10.588 6.774 1.00 4.05 85 ALA A CA 17
ATOM 22688 C C . ALA A 1 85 ? -14.278 9.576 5.774 1.00 5.48 85 ALA A C 17
ATOM 22689 O O . ALA A 1 85 ? -14.847 8.614 6.255 1.00 6.55 85 ALA A O 17
ATOM 22696 N N . MET A 1 1 ? -9.168 -4.004 4.986 1.00 2.48 1 MET A N 18
ATOM 22697 C CA . MET A 1 1 ? -8.062 -3.099 5.399 1.00 1.25 1 MET A CA 18
ATOM 22698 C C . MET A 1 1 ? -6.724 -3.797 5.153 1.00 1.10 1 MET A C 18
ATOM 22699 O O . MET A 1 1 ? -5.818 -3.672 5.959 1.00 1.25 1 MET A O 18
ATOM 22713 N N . GLN A 1 2 ? -6.616 -4.497 4.050 1.00 0.95 2 GLN A N 18
ATOM 22714 C CA . GLN A 1 2 ? -5.358 -5.207 3.738 1.00 0.92 2 GLN A CA 18
ATOM 22715 C C . GLN A 1 2 ? -4.713 -4.540 2.527 1.00 0.88 2 GLN A C 18
ATOM 22716 O O . GLN A 1 2 ? -5.080 -4.787 1.391 1.00 1.45 2 GLN A O 18
ATOM 22730 N N . THR A 1 3 ? -3.780 -3.688 2.816 1.00 0.55 3 THR A N 18
ATOM 22731 C CA . THR A 1 3 ? -3.068 -2.951 1.743 1.00 0.51 3 THR A CA 18
ATOM 22732 C C . THR A 1 3 ? -1.959 -3.826 1.165 1.00 0.47 3 THR A C 18
ATOM 22733 O O . THR A 1 3 ? -1.239 -4.474 1.904 1.00 0.55 3 THR A O 18
ATOM 22744 N N . VAL A 1 4 ? -1.850 -3.856 -0.132 1.00 0.42 4 VAL A N 18
ATOM 22745 C CA . VAL A 1 4 ? -0.770 -4.662 -0.760 1.00 0.45 4 VAL A CA 18
ATOM 22746 C C . VAL A 1 4 ? -0.001 -3.729 -1.696 1.00 0.40 4 VAL A C 18
ATOM 22747 O O . VAL A 1 4 ? -0.609 -2.993 -2.464 1.00 0.40 4 VAL A O 18
ATOM 22760 N N . ILE A 1 5 ? 1.297 -3.737 -1.563 1.00 0.43 5 ILE A N 18
ATOM 22761 C CA . ILE A 1 5 ? 2.138 -2.872 -2.437 1.00 0.40 5 ILE A CA 18
ATOM 22762 C C . ILE A 1 5 ? 2.788 -3.784 -3.474 1.00 0.35 5 ILE A C 18
ATOM 22763 O O . ILE A 1 5 ? 3.370 -4.786 -3.096 1.00 0.44 5 ILE A O 18
ATOM 22779 N N . PHE A 1 6 ? 2.667 -3.439 -4.732 1.00 0.39 6 PHE A N 18
ATOM 22780 C CA . PHE A 1 6 ? 3.267 -4.283 -5.802 1.00 0.38 6 PHE A CA 18
ATOM 22781 C C . PHE A 1 6 ? 4.506 -3.554 -6.316 1.00 0.43 6 PHE A C 18
ATOM 22782 O O . PHE A 1 6 ? 4.388 -2.679 -7.155 1.00 0.53 6 PHE A O 18
ATOM 22799 N N . GLY A 1 7 ? 5.642 -3.885 -5.774 1.00 0.53 7 GLY A N 18
ATOM 22800 C CA . GLY A 1 7 ? 6.900 -3.214 -6.226 1.00 0.67 7 GLY A CA 18
ATOM 22801 C C . GLY A 1 7 ? 7.881 -4.298 -6.633 1.00 0.86 7 GLY A C 18
ATOM 22802 O O . GLY A 1 7 ? 7.465 -5.414 -6.881 1.00 1.00 7 GLY A O 18
ATOM 22806 N N . ARG A 1 8 ? 9.139 -3.971 -6.766 1.00 1.08 8 ARG A N 18
ATOM 22807 C CA . ARG A 1 8 ? 10.102 -5.046 -7.141 1.00 1.42 8 ARG A CA 18
ATOM 22808 C C . ARG A 1 8 ? 11.455 -4.870 -6.437 1.00 1.79 8 ARG A C 18
ATOM 22809 O O . ARG A 1 8 ? 12.006 -3.779 -6.384 1.00 2.41 8 ARG A O 18
ATOM 22830 N N . SER A 1 9 ? 12.003 -5.959 -5.962 1.00 2.47 9 SER A N 18
ATOM 22831 C CA . SER A 1 9 ? 13.321 -5.842 -5.268 1.00 2.94 9 SER A CA 18
ATOM 22832 C C . SER A 1 9 ? 14.288 -5.111 -6.191 1.00 3.43 9 SER A C 18
ATOM 22833 O O . SER A 1 9 ? 14.489 -5.530 -7.322 1.00 4.45 9 SER A O 18
ATOM 22841 N N . GLY A 1 10 ? 14.868 -4.052 -5.713 1.00 3.24 10 GLY A N 18
ATOM 22842 C CA . GLY A 1 10 ? 15.823 -3.300 -6.574 1.00 3.87 10 GLY A CA 18
ATOM 22843 C C . GLY A 1 10 ? 15.412 -1.837 -6.677 1.00 3.10 10 GLY A C 18
ATOM 22844 O O . GLY A 1 10 ? 16.265 -0.973 -6.752 1.00 3.00 10 GLY A O 18
ATOM 22848 N N . CYS A 1 11 ? 14.126 -1.577 -6.709 1.00 2.88 11 CYS A N 18
ATOM 22849 C CA . CYS A 1 11 ? 13.707 -0.152 -6.806 1.00 2.29 11 CYS A CA 18
ATOM 22850 C C . CYS A 1 11 ? 14.003 0.536 -5.468 1.00 2.59 11 CYS A C 18
ATOM 22851 O O . CYS A 1 11 ? 14.240 -0.120 -4.470 1.00 3.66 11 CYS A O 18
ATOM 22858 N N . PRO A 1 12 ? 14.054 1.849 -5.491 1.00 2.27 12 PRO A N 18
ATOM 22859 C CA . PRO A 1 12 ? 13.987 2.646 -4.249 1.00 2.40 12 PRO A CA 18
ATOM 22860 C C . PRO A 1 12 ? 12.583 3.199 -3.984 1.00 2.12 12 PRO A C 18
ATOM 22861 O O . PRO A 1 12 ? 11.995 2.925 -2.961 1.00 2.37 12 PRO A O 18
ATOM 22872 N N . TYR A 1 13 ? 12.070 3.953 -4.923 1.00 1.89 13 TYR A N 18
ATOM 22873 C CA . TYR A 1 13 ? 10.713 4.562 -4.740 1.00 1.79 13 TYR A CA 18
ATOM 22874 C C . TYR A 1 13 ? 9.678 3.566 -4.207 1.00 1.44 13 TYR A C 18
ATOM 22875 O O . TYR A 1 13 ? 8.784 3.958 -3.492 1.00 1.53 13 TYR A O 18
ATOM 22893 N N . CYS A 1 14 ? 9.794 2.307 -4.553 1.00 1.19 14 CYS A N 18
ATOM 22894 C CA . CYS A 1 14 ? 8.775 1.335 -4.030 1.00 0.90 14 CYS A CA 18
ATOM 22895 C C . CYS A 1 14 ? 8.674 1.424 -2.505 1.00 0.66 14 CYS A C 18
ATOM 22896 O O . CYS A 1 14 ? 7.613 1.203 -1.942 1.00 0.69 14 CYS A O 18
ATOM 22903 N N . VAL A 1 15 ? 9.770 1.746 -1.867 1.00 0.62 15 VAL A N 18
ATOM 22904 C CA . VAL A 1 15 ? 9.756 1.885 -0.377 1.00 0.60 15 VAL A CA 18
ATOM 22905 C C . VAL A 1 15 ? 8.686 2.909 0.026 1.00 0.60 15 VAL A C 18
ATOM 22906 O O . VAL A 1 15 ? 7.902 2.668 0.916 1.00 0.78 15 VAL A O 18
ATOM 22919 N N . ARG A 1 16 ? 8.713 4.027 -0.659 1.00 0.60 16 ARG A N 18
ATOM 22920 C CA . ARG A 1 16 ? 7.747 5.145 -0.397 1.00 0.83 16 ARG A CA 18
ATOM 22921 C C . ARG A 1 16 ? 6.342 4.652 -0.056 1.00 0.83 16 ARG A C 18
ATOM 22922 O O . ARG A 1 16 ? 5.748 5.109 0.899 1.00 1.30 16 ARG A O 18
ATOM 22943 N N . ALA A 1 17 ? 5.823 3.753 -0.839 1.00 0.72 17 ALA A N 18
ATOM 22944 C CA . ALA A 1 17 ? 4.454 3.247 -0.526 1.00 0.68 17 ALA A CA 18
ATOM 22945 C C . ALA A 1 17 ? 4.507 2.393 0.741 1.00 0.66 17 ALA A C 18
ATOM 22946 O O . ALA A 1 17 ? 3.631 2.466 1.591 1.00 0.71 17 ALA A O 18
ATOM 22953 N N . LYS A 1 18 ? 5.562 1.631 0.860 1.00 0.63 18 LYS A N 18
ATOM 22954 C CA . LYS A 1 18 ? 5.716 0.751 2.048 1.00 0.66 18 LYS A CA 18
ATOM 22955 C C . LYS A 1 18 ? 5.802 1.566 3.341 1.00 0.64 18 LYS A C 18
ATOM 22956 O O . LYS A 1 18 ? 5.056 1.295 4.250 1.00 0.75 18 LYS A O 18
ATOM 22975 N N . ASP A 1 19 ? 6.694 2.532 3.418 1.00 0.57 19 ASP A N 18
ATOM 22976 C CA . ASP A 1 19 ? 6.786 3.313 4.692 1.00 0.59 19 ASP A CA 18
ATOM 22977 C C . ASP A 1 19 ? 5.413 3.829 5.074 1.00 0.54 19 ASP A C 18
ATOM 22978 O O . ASP A 1 19 ? 4.991 3.688 6.209 1.00 0.56 19 ASP A O 18
ATOM 22987 N N . LEU A 1 20 ? 4.756 4.422 4.116 1.00 0.57 20 LEU A N 18
ATOM 22988 C CA . LEU A 1 20 ? 3.391 4.942 4.379 1.00 0.57 20 LEU A CA 18
ATOM 22989 C C . LEU A 1 20 ? 2.482 3.836 4.937 1.00 0.55 20 LEU A C 18
ATOM 22990 O O . LEU A 1 20 ? 1.999 3.957 6.052 1.00 0.58 20 LEU A O 18
ATOM 23006 N N . ALA A 1 21 ? 2.252 2.791 4.171 1.00 0.59 21 ALA A N 18
ATOM 23007 C CA . ALA A 1 21 ? 1.362 1.701 4.688 1.00 0.66 21 ALA A CA 18
ATOM 23008 C C . ALA A 1 21 ? 1.860 1.205 6.050 1.00 0.64 21 ALA A C 18
ATOM 23009 O O . ALA A 1 21 ? 1.082 1.016 6.965 1.00 0.65 21 ALA A O 18
ATOM 23016 N N . GLU A 1 22 ? 3.138 0.981 6.132 1.00 0.71 22 GLU A N 18
ATOM 23017 C CA . GLU A 1 22 ? 3.757 0.500 7.396 1.00 0.82 22 GLU A CA 18
ATOM 23018 C C . GLU A 1 22 ? 3.285 1.347 8.578 1.00 0.77 22 GLU A C 18
ATOM 23019 O O . GLU A 1 22 ? 2.604 0.850 9.447 1.00 0.96 22 GLU A O 18
ATOM 23031 N N . LYS A 1 23 ? 3.652 2.600 8.561 1.00 0.75 23 LYS A N 18
ATOM 23032 C CA . LYS A 1 23 ? 3.276 3.533 9.661 1.00 0.90 23 LYS A CA 18
ATOM 23033 C C . LYS A 1 23 ? 1.848 3.297 10.174 1.00 0.89 23 LYS A C 18
ATOM 23034 O O . LYS A 1 23 ? 1.662 3.015 11.334 1.00 1.16 23 LYS A O 18
ATOM 23053 N N . LEU A 1 24 ? 0.892 3.445 9.296 1.00 0.73 24 LEU A N 18
ATOM 23054 C CA . LEU A 1 24 ? -0.557 3.263 9.660 1.00 0.76 24 LEU A CA 18
ATOM 23055 C C . LEU A 1 24 ? -0.828 2.176 10.699 1.00 0.82 24 LEU A C 18
ATOM 23056 O O . LEU A 1 24 ? -1.627 2.369 11.601 1.00 0.85 24 LEU A O 18
ATOM 23072 N N . SER A 1 25 ? -0.200 1.058 10.511 1.00 0.91 25 SER A N 18
ATOM 23073 C CA . SER A 1 25 ? -0.404 -0.073 11.465 1.00 1.02 25 SER A CA 18
ATOM 23074 C C . SER A 1 25 ? -0.249 0.412 12.917 1.00 1.17 25 SER A C 18
ATOM 23075 O O . SER A 1 25 ? -0.989 0.006 13.780 1.00 1.44 25 SER A O 18
ATOM 23083 N N . ASN A 1 26 ? 0.700 1.293 13.141 1.00 1.18 26 ASN A N 18
ATOM 23084 C CA . ASN A 1 26 ? 0.944 1.821 14.528 1.00 1.39 26 ASN A CA 18
ATOM 23085 C C . ASN A 1 26 ? 0.354 3.226 14.671 1.00 1.35 26 ASN A C 18
ATOM 23086 O O . ASN A 1 26 ? 0.788 4.002 15.506 1.00 1.94 26 ASN A O 18
ATOM 23097 N N . GLU A 1 27 ? -0.611 3.531 13.854 1.00 1.23 27 GLU A N 18
ATOM 23098 C CA . GLU A 1 27 ? -1.223 4.885 13.910 1.00 1.32 27 GLU A CA 18
ATOM 23099 C C . GLU A 1 27 ? -2.755 4.826 13.970 1.00 1.48 27 GLU A C 18
ATOM 23100 O O . GLU A 1 27 ? -3.352 5.529 14.766 1.00 1.87 27 GLU A O 18
ATOM 23112 N N . ARG A 1 28 ? -3.359 3.987 13.166 1.00 1.39 28 ARG A N 18
ATOM 23113 C CA . ARG A 1 28 ? -4.854 3.931 13.188 1.00 1.65 28 ARG A CA 18
ATOM 23114 C C . ARG A 1 28 ? -5.372 2.657 13.857 1.00 1.75 28 ARG A C 18
ATOM 23115 O O . ARG A 1 28 ? -6.505 2.622 14.263 1.00 3.16 28 ARG A O 18
ATOM 23136 N N . ASP A 1 29 ? -4.562 1.626 13.858 1.00 1.83 29 ASP A N 18
ATOM 23137 C CA . ASP A 1 29 ? -4.933 0.316 14.510 1.00 2.00 29 ASP A CA 18
ATOM 23138 C C . ASP A 1 29 ? -5.770 -0.574 13.571 1.00 1.53 29 ASP A C 18
ATOM 23139 O O . ASP A 1 29 ? -5.690 -1.781 13.649 1.00 1.80 29 ASP A O 18
ATOM 23148 N N . ASP A 1 30 ? -6.502 0.022 12.654 1.00 1.62 30 ASP A N 18
ATOM 23149 C CA . ASP A 1 30 ? -7.350 -0.798 11.708 1.00 1.54 30 ASP A CA 18
ATOM 23150 C C . ASP A 1 30 ? -6.669 -0.940 10.340 1.00 1.33 30 ASP A C 18
ATOM 23151 O O . ASP A 1 30 ? -7.308 -1.311 9.364 1.00 1.82 30 ASP A O 18
ATOM 23160 N N . PHE A 1 31 ? -5.398 -0.673 10.288 1.00 1.13 31 PHE A N 18
ATOM 23161 C CA . PHE A 1 31 ? -4.702 -0.756 8.980 1.00 0.86 31 PHE A CA 18
ATOM 23162 C C . PHE A 1 31 ? -3.692 -1.898 8.939 1.00 0.78 31 PHE A C 18
ATOM 23163 O O . PHE A 1 31 ? -2.734 -1.918 9.694 1.00 0.83 31 PHE A O 18
ATOM 23180 N N . GLN A 1 32 ? -3.916 -2.815 8.032 1.00 0.85 32 GLN A N 18
ATOM 23181 C CA . GLN A 1 32 ? -2.991 -3.970 7.887 1.00 0.82 32 GLN A CA 18
ATOM 23182 C C . GLN A 1 32 ? -2.419 -3.916 6.472 1.00 0.79 32 GLN A C 18
ATOM 23183 O O . GLN A 1 32 ? -3.070 -3.434 5.556 1.00 1.27 32 GLN A O 18
ATOM 23197 N N . TYR A 1 33 ? -1.209 -4.365 6.304 1.00 0.58 33 TYR A N 18
ATOM 23198 C CA . TYR A 1 33 ? -0.613 -4.338 4.943 1.00 0.52 33 TYR A CA 18
ATOM 23199 C C . TYR A 1 33 ? 0.369 -5.493 4.757 1.00 0.55 33 TYR A C 18
ATOM 23200 O O . TYR A 1 33 ? 0.856 -6.071 5.710 1.00 0.63 33 TYR A O 18
ATOM 23218 N N . GLN A 1 34 ? 0.577 -5.816 3.521 1.00 0.53 34 GLN A N 18
ATOM 23219 C CA . GLN A 1 34 ? 1.534 -6.895 3.153 1.00 0.58 34 GLN A CA 18
ATOM 23220 C C . GLN A 1 34 ? 2.357 -6.381 1.962 1.00 0.51 34 GLN A C 18
ATOM 23221 O O . GLN A 1 34 ? 1.916 -5.490 1.250 1.00 0.58 34 GLN A O 18
ATOM 23235 N N . TYR A 1 35 ? 3.527 -6.917 1.751 1.00 0.51 35 TYR A N 18
ATOM 23236 C CA . TYR A 1 35 ? 4.323 -6.416 0.587 1.00 0.53 35 TYR A CA 18
ATOM 23237 C C . TYR A 1 35 ? 4.340 -7.484 -0.500 1.00 0.54 35 TYR A C 18
ATOM 23238 O O . TYR A 1 35 ? 4.373 -8.662 -0.196 1.00 0.68 35 TYR A O 18
ATOM 23256 N N . VAL A 1 36 ? 4.318 -7.048 -1.732 1.00 0.47 36 VAL A N 18
ATOM 23257 C CA . VAL A 1 36 ? 4.334 -7.988 -2.880 1.00 0.50 36 VAL A CA 18
ATOM 23258 C C . VAL A 1 36 ? 5.425 -7.537 -3.858 1.00 0.54 36 VAL A C 18
ATOM 23259 O O . VAL A 1 36 ? 5.508 -6.365 -4.201 1.00 0.66 36 VAL A O 18
ATOM 23272 N N . ASP A 1 37 ? 6.260 -8.465 -4.243 1.00 0.49 37 ASP A N 18
ATOM 23273 C CA . ASP A 1 37 ? 7.362 -8.155 -5.199 1.00 0.58 37 ASP A CA 18
ATOM 23274 C C . ASP A 1 37 ? 6.987 -8.825 -6.514 1.00 0.68 37 ASP A C 18
ATOM 23275 O O . ASP A 1 37 ? 6.912 -10.035 -6.604 1.00 1.01 37 ASP A O 18
ATOM 23284 N N . ILE A 1 38 ? 6.771 -8.043 -7.522 1.00 0.68 38 ILE A N 18
ATOM 23285 C CA . ILE A 1 38 ? 6.373 -8.656 -8.822 1.00 0.82 38 ILE A CA 18
ATOM 23286 C C . ILE A 1 38 ? 7.465 -9.586 -9.376 1.00 0.75 38 ILE A C 18
ATOM 23287 O O . ILE A 1 38 ? 7.229 -10.274 -10.348 1.00 0.92 38 ILE A O 18
ATOM 23303 N N . ARG A 1 39 ? 8.618 -9.604 -8.737 1.00 0.80 39 ARG A N 18
ATOM 23304 C CA . ARG A 1 39 ? 9.729 -10.500 -9.192 1.00 0.87 39 ARG A CA 18
ATOM 23305 C C . ARG A 1 39 ? 9.626 -11.840 -8.440 1.00 0.86 39 ARG A C 18
ATOM 23306 O O . ARG A 1 39 ? 10.330 -12.780 -8.747 1.00 1.22 39 ARG A O 18
ATOM 23327 N N . ALA A 1 40 ? 8.773 -11.883 -7.452 1.00 0.91 40 ALA A N 18
ATOM 23328 C CA . ALA A 1 40 ? 8.572 -13.128 -6.658 1.00 1.02 40 ALA A CA 18
ATOM 23329 C C . ALA A 1 40 ? 7.326 -13.804 -7.200 1.00 1.05 40 ALA A C 18
ATOM 23330 O O . ALA A 1 40 ? 7.295 -15.005 -7.397 1.00 1.21 40 ALA A O 18
ATOM 23337 N N . GLU A 1 41 ? 6.323 -12.996 -7.420 1.00 0.95 41 GLU A N 18
ATOM 23338 C CA . GLU A 1 41 ? 5.054 -13.545 -7.978 1.00 1.07 41 GLU A CA 18
ATOM 23339 C C . GLU A 1 41 ? 5.303 -13.842 -9.454 1.00 1.10 41 GLU A C 18
ATOM 23340 O O . GLU A 1 41 ? 4.861 -14.844 -9.973 1.00 1.35 41 GLU A O 18
ATOM 23352 N N . GLY A 1 42 ? 5.996 -12.937 -10.098 1.00 1.03 42 GLY A N 18
ATOM 23353 C CA . GLY A 1 42 ? 6.306 -13.130 -11.544 1.00 1.15 42 GLY A CA 18
ATOM 23354 C C . GLY A 1 42 ? 5.299 -12.349 -12.373 1.00 1.17 42 GLY A C 18
ATOM 23355 O O . GLY A 1 42 ? 4.650 -12.897 -13.241 1.00 1.32 42 GLY A O 18
ATOM 23359 N N . ILE A 1 43 ? 5.214 -11.077 -12.092 1.00 1.07 43 ILE A N 18
ATOM 23360 C CA . ILE A 1 43 ? 4.242 -10.207 -12.828 1.00 1.15 43 ILE A CA 18
ATOM 23361 C C . ILE A 1 43 ? 4.993 -9.176 -13.670 1.00 1.23 43 ILE A C 18
ATOM 23362 O O . ILE A 1 43 ? 6.107 -8.790 -13.339 1.00 1.26 43 ILE A O 18
ATOM 23378 N N . THR A 1 44 ? 4.349 -8.730 -14.713 1.00 1.36 44 THR A N 18
ATOM 23379 C CA . THR A 1 44 ? 4.964 -7.726 -15.621 1.00 1.54 44 THR A CA 18
ATOM 23380 C C . THR A 1 44 ? 4.159 -6.429 -15.557 1.00 1.67 44 THR A C 18
ATOM 23381 O O . THR A 1 44 ? 2.964 -6.448 -15.297 1.00 2.33 44 THR A O 18
ATOM 23392 N N . LYS A 1 45 ? 4.805 -5.315 -15.796 1.00 1.87 45 LYS A N 18
ATOM 23393 C CA . LYS A 1 45 ? 4.043 -4.038 -15.751 1.00 1.98 45 LYS A CA 18
ATOM 23394 C C . LYS A 1 45 ? 2.869 -4.148 -16.721 1.00 2.01 45 LYS A C 18
ATOM 23395 O O . LYS A 1 45 ? 1.750 -3.850 -16.368 1.00 2.20 45 LYS A O 18
ATOM 23414 N N . GLU A 1 46 ? 3.183 -4.549 -17.921 1.00 2.27 46 GLU A N 18
ATOM 23415 C CA . GLU A 1 46 ? 2.160 -4.721 -18.993 1.00 2.54 46 GLU A CA 18
ATOM 23416 C C . GLU A 1 46 ? 0.879 -5.339 -18.416 1.00 2.35 46 GLU A C 18
ATOM 23417 O O . GLU A 1 46 ? -0.159 -4.704 -18.410 1.00 2.47 46 GLU A O 18
ATOM 23429 N N . ASP A 1 47 ? 0.983 -6.545 -17.934 1.00 2.18 47 ASP A N 18
ATOM 23430 C CA . ASP A 1 47 ? -0.205 -7.218 -17.334 1.00 2.25 47 ASP A CA 18
ATOM 23431 C C . ASP A 1 47 ? -0.930 -6.296 -16.357 1.00 2.04 47 ASP A C 18
ATOM 23432 O O . ASP A 1 47 ? -2.126 -6.050 -16.472 1.00 2.32 47 ASP A O 18
ATOM 23441 N N . LEU A 1 48 ? -0.192 -5.817 -15.396 1.00 1.64 48 LEU A N 18
ATOM 23442 C CA . LEU A 1 48 ? -0.798 -4.902 -14.388 1.00 1.56 48 LEU A CA 18
ATOM 23443 C C . LEU A 1 48 ? -1.556 -3.762 -15.071 1.00 1.68 48 LEU A C 18
ATOM 23444 O O . LEU A 1 48 ? -2.593 -3.341 -14.590 1.00 1.83 48 LEU A O 18
ATOM 23460 N N . GLN A 1 49 ? -0.998 -3.228 -16.134 1.00 1.76 49 GLN A N 18
ATOM 23461 C CA . GLN A 1 49 ? -1.697 -2.112 -16.865 1.00 2.04 49 GLN A CA 18
ATOM 23462 C C . GLN A 1 49 ? -3.204 -2.405 -16.953 1.00 2.19 49 GLN A C 18
ATOM 23463 O O . GLN A 1 49 ? -4.020 -1.525 -16.757 1.00 2.41 49 GLN A O 18
ATOM 23477 N N . GLN A 1 50 ? -3.511 -3.649 -17.215 1.00 2.15 50 GLN A N 18
ATOM 23478 C CA . GLN A 1 50 ? -4.933 -4.093 -17.348 1.00 2.41 50 GLN A CA 18
ATOM 23479 C C . GLN A 1 50 ? -5.728 -3.924 -16.036 1.00 2.39 50 GLN A C 18
ATOM 23480 O O . GLN A 1 50 ? -6.886 -3.556 -16.037 1.00 2.62 50 GLN A O 18
ATOM 23494 N N . LYS A 1 51 ? -5.080 -4.199 -14.943 1.00 2.19 51 LYS A N 18
ATOM 23495 C CA . LYS A 1 51 ? -5.762 -4.116 -13.612 1.00 2.29 51 LYS A CA 18
ATOM 23496 C C . LYS A 1 51 ? -5.742 -2.720 -12.976 1.00 2.11 51 LYS A C 18
ATOM 23497 O O . LYS A 1 51 ? -6.623 -2.396 -12.193 1.00 2.37 51 LYS A O 18
ATOM 23516 N N . ALA A 1 52 ? -4.723 -1.961 -13.267 1.00 1.87 52 ALA A N 18
ATOM 23517 C CA . ALA A 1 52 ? -4.628 -0.590 -12.673 1.00 1.90 52 ALA A CA 18
ATOM 23518 C C . ALA A 1 52 ? -5.108 0.498 -13.642 1.00 2.52 52 ALA A C 18
ATOM 23519 O O . ALA A 1 52 ? -5.616 1.513 -13.209 1.00 3.06 52 ALA A O 18
ATOM 23526 N N . GLY A 1 53 ? -4.901 0.292 -14.916 1.00 2.59 53 GLY A N 18
ATOM 23527 C CA . GLY A 1 53 ? -5.356 1.301 -15.925 1.00 3.26 53 GLY A CA 18
ATOM 23528 C C . GLY A 1 53 ? -4.596 2.628 -15.809 1.00 3.46 53 GLY A C 18
ATOM 23529 O O . GLY A 1 53 ? -5.209 3.674 -15.734 1.00 3.92 53 GLY A O 18
ATOM 23533 N N . LYS A 1 54 ? -3.285 2.567 -15.796 1.00 3.49 54 LYS A N 18
ATOM 23534 C CA . LYS A 1 54 ? -2.486 3.841 -15.703 1.00 3.80 54 LYS A CA 18
ATOM 23535 C C . LYS A 1 54 ? -1.774 4.102 -17.041 1.00 3.82 54 LYS A C 18
ATOM 23536 O O . LYS A 1 54 ? -1.908 3.330 -17.972 1.00 3.92 54 LYS A O 18
ATOM 23555 N N . PRO A 1 55 ? -1.028 5.190 -17.105 1.00 4.53 55 PRO A N 18
ATOM 23556 C CA . PRO A 1 55 ? 0.186 5.269 -17.954 1.00 4.79 55 PRO A CA 18
ATOM 23557 C C . PRO A 1 55 ? 1.030 3.996 -17.830 1.00 3.84 55 PRO A C 18
ATOM 23558 O O . PRO A 1 55 ? 0.818 3.192 -16.926 1.00 3.82 55 PRO A O 18
ATOM 23569 N N . VAL A 1 56 ? 2.026 3.861 -18.667 1.00 4.32 56 VAL A N 18
ATOM 23570 C CA . VAL A 1 56 ? 2.848 2.617 -18.590 1.00 4.35 56 VAL A CA 18
ATOM 23571 C C . VAL A 1 56 ? 4.016 2.804 -17.624 1.00 4.22 56 VAL A C 18
ATOM 23572 O O . VAL A 1 56 ? 4.070 2.103 -16.622 1.00 4.43 56 VAL A O 18
ATOM 23585 N N . GLU A 1 57 ? 4.875 3.752 -17.915 1.00 4.65 57 GLU A N 18
ATOM 23586 C CA . GLU A 1 57 ? 6.062 4.031 -17.039 1.00 4.96 57 GLU A CA 18
ATOM 23587 C C . GLU A 1 57 ? 5.644 3.908 -15.569 1.00 3.67 57 GLU A C 18
ATOM 23588 O O . GLU A 1 57 ? 6.021 2.970 -14.886 1.00 3.89 57 GLU A O 18
ATOM 23600 N N . THR A 1 58 ? 4.847 4.861 -15.170 1.00 3.36 58 THR A N 18
ATOM 23601 C CA . THR A 1 58 ? 4.284 4.963 -13.785 1.00 3.37 58 THR A CA 18
ATOM 23602 C C . THR A 1 58 ? 4.408 3.666 -12.963 1.00 2.72 58 THR A C 18
ATOM 23603 O O . THR A 1 58 ? 3.738 2.668 -13.238 1.00 2.77 58 THR A O 18
ATOM 23614 N N . VAL A 1 59 ? 5.305 3.719 -11.998 1.00 2.59 59 VAL A N 18
ATOM 23615 C CA . VAL A 1 59 ? 5.564 2.563 -11.082 1.00 2.09 59 VAL A CA 18
ATOM 23616 C C . VAL A 1 59 ? 5.885 3.169 -9.682 1.00 1.80 59 VAL A C 18
ATOM 23617 O O . VAL A 1 59 ? 6.284 4.321 -9.618 1.00 2.21 59 VAL A O 18
ATOM 23630 N N . PRO A 1 60 ? 5.733 2.425 -8.596 1.00 1.46 60 PRO A N 18
ATOM 23631 C CA . PRO A 1 60 ? 5.072 1.099 -8.538 1.00 1.34 60 PRO A CA 18
ATOM 23632 C C . PRO A 1 60 ? 3.569 1.293 -8.397 1.00 1.07 60 PRO A C 18
ATOM 23633 O O . PRO A 1 60 ? 3.071 2.365 -8.692 1.00 1.20 60 PRO A O 18
ATOM 23644 N N . GLN A 1 61 ? 2.862 0.262 -7.997 1.00 0.82 61 GLN A N 18
ATOM 23645 C CA . GLN A 1 61 ? 1.386 0.443 -7.846 1.00 0.71 61 GLN A CA 18
ATOM 23646 C C . GLN A 1 61 ? 0.919 -0.155 -6.508 1.00 0.61 61 GLN A C 18
ATOM 23647 O O . GLN A 1 61 ? 1.546 -1.060 -5.966 1.00 0.70 61 GLN A O 18
ATOM 23661 N N . ILE A 1 62 ? -0.149 0.406 -5.994 1.00 0.56 62 ILE A N 18
ATOM 23662 C CA . ILE A 1 62 ? -0.727 -0.078 -4.703 1.00 0.55 62 ILE A CA 18
ATOM 23663 C C . ILE A 1 62 ? -2.153 -0.542 -4.972 1.00 0.58 62 ILE A C 18
ATOM 23664 O O . ILE A 1 62 ? -2.868 0.031 -5.793 1.00 0.65 62 ILE A O 18
ATOM 23680 N N . PHE A 1 63 ? -2.516 -1.547 -4.251 1.00 0.57 63 PHE A N 18
ATOM 23681 C CA . PHE A 1 63 ? -3.883 -2.127 -4.349 1.00 0.65 63 PHE A CA 18
ATOM 23682 C C . PHE A 1 63 ? -4.394 -2.318 -2.924 1.00 0.68 63 PHE A C 18
ATOM 23683 O O . PHE A 1 63 ? -3.662 -2.838 -2.103 1.00 0.72 63 PHE A O 18
ATOM 23700 N N . VAL A 1 64 ? -5.559 -1.838 -2.615 1.00 0.68 64 VAL A N 18
ATOM 23701 C CA . VAL A 1 64 ? -6.074 -2.081 -1.224 1.00 0.83 64 VAL A CA 18
ATOM 23702 C C . VAL A 1 64 ? -7.195 -3.137 -1.352 1.00 1.06 64 VAL A C 18
ATOM 23703 O O . VAL A 1 64 ? -7.337 -3.727 -2.411 1.00 2.03 64 VAL A O 18
ATOM 23716 N N . ASP A 1 65 ? -7.983 -3.335 -0.330 1.00 1.10 65 ASP A N 18
ATOM 23717 C CA . ASP A 1 65 ? -9.063 -4.377 -0.390 1.00 1.39 65 ASP A CA 18
ATOM 23718 C C . ASP A 1 65 ? -9.878 -4.320 -1.692 1.00 1.91 65 ASP A C 18
ATOM 23719 O O . ASP A 1 65 ? -10.868 -3.626 -1.840 1.00 3.81 65 ASP A O 18
ATOM 23728 N N . GLN A 1 66 ? -9.365 -5.095 -2.569 1.00 1.39 66 GLN A N 18
ATOM 23729 C CA . GLN A 1 66 ? -9.898 -5.298 -3.961 1.00 1.57 66 GLN A CA 18
ATOM 23730 C C . GLN A 1 66 ? -10.124 -3.982 -4.726 1.00 1.31 66 GLN A C 18
ATOM 23731 O O . GLN A 1 66 ? -11.029 -3.887 -5.529 1.00 2.15 66 GLN A O 18
ATOM 23745 N N . GLN A 1 67 ? -9.276 -3.019 -4.511 1.00 0.92 67 GLN A N 18
ATOM 23746 C CA . GLN A 1 67 ? -9.431 -1.723 -5.216 1.00 1.01 67 GLN A CA 18
ATOM 23747 C C . GLN A 1 67 ? -8.079 -1.186 -5.715 1.00 0.88 67 GLN A C 18
ATOM 23748 O O . GLN A 1 67 ? -7.102 -1.229 -4.977 1.00 0.85 67 GLN A O 18
ATOM 23762 N N . HIS A 1 68 ? -8.038 -0.686 -6.935 1.00 0.98 68 HIS A N 18
ATOM 23763 C CA . HIS A 1 68 ? -6.741 -0.126 -7.419 1.00 0.91 68 HIS A CA 18
ATOM 23764 C C . HIS A 1 68 ? -6.644 1.263 -6.799 1.00 0.78 68 HIS A C 18
ATOM 23765 O O . HIS A 1 68 ? -7.635 1.968 -6.698 1.00 0.93 68 HIS A O 18
ATOM 23779 N N . ILE A 1 69 ? -5.472 1.626 -6.401 1.00 0.69 69 ILE A N 18
ATOM 23780 C CA . ILE A 1 69 ? -5.305 2.956 -5.770 1.00 0.78 69 ILE A CA 18
ATOM 23781 C C . ILE A 1 69 ? -4.578 3.898 -6.711 1.00 0.88 69 ILE A C 18
ATOM 23782 O O . ILE A 1 69 ? -5.016 5.001 -6.951 1.00 1.03 69 ILE A O 18
ATOM 23798 N N . GLY A 1 70 ? -3.478 3.426 -7.210 1.00 0.96 70 GLY A N 18
ATOM 23799 C CA . GLY A 1 70 ? -2.648 4.249 -8.136 1.00 1.20 70 GLY A CA 18
ATOM 23800 C C . GLY A 1 70 ? -1.169 3.937 -7.898 1.00 0.91 70 GLY A C 18
ATOM 23801 O O . GLY A 1 70 ? -0.809 2.789 -7.645 1.00 1.66 70 GLY A O 18
ATOM 23805 N N . GLY A 1 71 ? -0.344 4.956 -7.942 1.00 1.11 71 GLY A N 18
ATOM 23806 C CA . GLY A 1 71 ? 1.127 4.750 -7.744 1.00 1.17 71 GLY A CA 18
ATOM 23807 C C . GLY A 1 71 ? 1.585 5.141 -6.332 1.00 1.25 71 GLY A C 18
ATOM 23808 O O . GLY A 1 71 ? 2.226 4.357 -5.663 1.00 2.61 71 GLY A O 18
ATOM 23812 N N . TYR A 1 72 ? 1.308 6.339 -5.902 1.00 1.06 72 TYR A N 18
ATOM 23813 C CA . TYR A 1 72 ? 1.759 6.715 -4.517 1.00 0.88 72 TYR A CA 18
ATOM 23814 C C . TYR A 1 72 ? 0.931 7.889 -4.012 1.00 0.81 72 TYR A C 18
ATOM 23815 O O . TYR A 1 72 ? 0.252 7.789 -3.012 1.00 0.99 72 TYR A O 18
ATOM 23833 N N . THR A 1 73 ? 1.040 8.989 -4.702 1.00 0.91 73 THR A N 18
ATOM 23834 C CA . THR A 1 73 ? 0.250 10.199 -4.332 1.00 0.98 73 THR A CA 18
ATOM 23835 C C . THR A 1 73 ? -1.179 9.739 -4.046 1.00 0.91 73 THR A C 18
ATOM 23836 O O . THR A 1 73 ? -1.846 10.153 -3.118 1.00 1.12 73 THR A O 18
ATOM 23847 N N . ASP A 1 74 ? -1.568 8.840 -4.892 1.00 0.80 74 ASP A N 18
ATOM 23848 C CA . ASP A 1 74 ? -2.909 8.213 -4.832 1.00 0.79 74 ASP A CA 18
ATOM 23849 C C . ASP A 1 74 ? -3.082 7.474 -3.503 1.00 0.75 74 ASP A C 18
ATOM 23850 O O . ASP A 1 74 ? -4.012 7.735 -2.788 1.00 0.83 74 ASP A O 18
ATOM 23859 N N . PHE A 1 75 ? -2.174 6.586 -3.175 1.00 0.78 75 PHE A N 18
ATOM 23860 C CA . PHE A 1 75 ? -2.345 5.868 -1.876 1.00 0.78 75 PHE A CA 18
ATOM 23861 C C . PHE A 1 75 ? -2.299 6.897 -0.748 1.00 0.68 75 PHE A C 18
ATOM 23862 O O . PHE A 1 75 ? -3.019 6.781 0.212 1.00 0.78 75 PHE A O 18
ATOM 23879 N N . ALA A 1 76 ? -1.449 7.876 -0.865 1.00 0.68 76 ALA A N 18
ATOM 23880 C CA . ALA A 1 76 ? -1.403 8.928 0.193 1.00 0.78 76 ALA A CA 18
ATOM 23881 C C . ALA A 1 76 ? -2.829 9.470 0.376 1.00 0.82 76 ALA A C 18
ATOM 23882 O O . ALA A 1 76 ? -3.375 9.461 1.461 1.00 0.88 76 ALA A O 18
ATOM 23889 N N . ALA A 1 77 ? -3.410 9.909 -0.710 1.00 0.94 77 ALA A N 18
ATOM 23890 C CA . ALA A 1 77 ? -4.801 10.441 -0.634 1.00 1.22 77 ALA A CA 18
ATOM 23891 C C . ALA A 1 77 ? -5.740 9.347 -0.110 1.00 1.23 77 ALA A C 18
ATOM 23892 O O . ALA A 1 77 ? -6.477 9.585 0.815 1.00 1.33 77 ALA A O 18
ATOM 23899 N N . TRP A 1 78 ? -5.690 8.179 -0.720 1.00 1.27 78 TRP A N 18
ATOM 23900 C CA . TRP A 1 78 ? -6.563 7.048 -0.255 1.00 1.46 78 TRP A CA 18
ATOM 23901 C C . TRP A 1 78 ? -6.472 6.951 1.260 1.00 1.28 78 TRP A C 18
ATOM 23902 O O . TRP A 1 78 ? -7.462 6.807 1.948 1.00 1.54 78 TRP A O 18
ATOM 23923 N N . VAL A 1 79 ? -5.260 6.971 1.746 1.00 0.97 79 VAL A N 18
ATOM 23924 C CA . VAL A 1 79 ? -5.059 6.918 3.211 1.00 0.89 79 VAL A CA 18
ATOM 23925 C C . VAL A 1 79 ? -5.841 8.083 3.801 1.00 0.85 79 VAL A C 18
ATOM 23926 O O . VAL A 1 79 ? -6.680 7.893 4.656 1.00 1.00 79 VAL A O 18
ATOM 23939 N N . LYS A 1 80 ? -5.620 9.255 3.276 1.00 0.90 80 LYS A N 18
ATOM 23940 C CA . LYS A 1 80 ? -6.358 10.440 3.799 1.00 1.22 80 LYS A CA 18
ATOM 23941 C C . LYS A 1 80 ? -7.761 10.525 3.168 1.00 1.46 80 LYS A C 18
ATOM 23942 O O . LYS A 1 80 ? -8.277 11.610 2.946 1.00 2.38 80 LYS A O 18
ATOM 23961 N N . GLU A 1 81 ? -8.330 9.388 2.892 1.00 1.87 81 GLU A N 18
ATOM 23962 C CA . GLU A 1 81 ? -9.678 9.322 2.290 1.00 2.19 81 GLU A CA 18
ATOM 23963 C C . GLU A 1 81 ? -10.519 8.293 3.044 1.00 2.10 81 GLU A C 18
ATOM 23964 O O . GLU A 1 81 ? -11.640 8.550 3.437 1.00 2.30 81 GLU A O 18
ATOM 23976 N N . ASN A 1 82 ? -9.931 7.135 3.212 1.00 2.03 82 ASN A N 18
ATOM 23977 C CA . ASN A 1 82 ? -10.620 6.018 3.919 1.00 2.08 82 ASN A CA 18
ATOM 23978 C C . ASN A 1 82 ? -10.109 5.853 5.346 1.00 1.81 82 ASN A C 18
ATOM 23979 O O . ASN A 1 82 ? -10.743 5.172 6.133 1.00 2.10 82 ASN A O 18
ATOM 23990 N N . LEU A 1 83 ? -8.979 6.439 5.670 1.00 1.39 83 LEU A N 18
ATOM 23991 C CA . LEU A 1 83 ? -8.475 6.259 7.065 1.00 1.33 83 LEU A CA 18
ATOM 23992 C C . LEU A 1 83 ? -8.622 7.533 7.912 1.00 1.36 83 LEU A C 18
ATOM 23993 O O . LEU A 1 83 ? -8.217 7.534 9.064 1.00 1.56 83 LEU A O 18
ATOM 24009 N N . ASP A 1 84 ? -9.183 8.587 7.371 1.00 1.52 84 ASP A N 18
ATOM 24010 C CA . ASP A 1 84 ? -9.365 9.803 8.236 1.00 1.70 84 ASP A CA 18
ATOM 24011 C C . ASP A 1 84 ? -10.848 9.867 8.637 1.00 2.56 84 ASP A C 18
ATOM 24012 O O . ASP A 1 84 ? -11.345 10.868 9.127 1.00 2.96 84 ASP A O 18
ATOM 24021 N N . ALA A 1 85 ? -11.494 8.747 8.408 1.00 3.54 85 ALA A N 18
ATOM 24022 C CA . ALA A 1 85 ? -12.936 8.584 8.738 1.00 4.92 85 ALA A CA 18
ATOM 24023 C C . ALA A 1 85 ? -13.134 7.211 9.406 1.00 6.88 85 ALA A C 18
ATOM 24024 O O . ALA A 1 85 ? -12.313 6.340 9.121 1.00 7.53 85 ALA A O 18
ATOM 24031 N N . MET A 1 1 ? -8.556 -4.267 6.997 1.00 1.81 1 MET A N 19
ATOM 24032 C CA . MET A 1 1 ? -8.181 -3.813 5.627 1.00 1.27 1 MET A CA 19
ATOM 24033 C C . MET A 1 1 ? -6.778 -4.362 5.339 1.00 1.15 1 MET A C 19
ATOM 24034 O O . MET A 1 1 ? -5.855 -4.037 6.059 1.00 1.24 1 MET A O 19
ATOM 24048 N N . GLN A 1 2 ? -6.621 -5.159 4.313 1.00 1.15 2 GLN A N 19
ATOM 24049 C CA . GLN A 1 2 ? -5.264 -5.728 4.040 1.00 1.13 2 GLN A CA 19
ATOM 24050 C C . GLN A 1 2 ? -4.678 -5.106 2.773 1.00 1.14 2 GLN A C 19
ATOM 24051 O O . GLN A 1 2 ? -5.099 -5.426 1.687 1.00 1.79 2 GLN A O 19
ATOM 24065 N N . THR A 1 3 ? -3.733 -4.221 2.924 1.00 0.58 3 THR A N 19
ATOM 24066 C CA . THR A 1 3 ? -3.149 -3.578 1.711 1.00 0.60 3 THR A CA 19
ATOM 24067 C C . THR A 1 3 ? -1.985 -4.401 1.153 1.00 0.57 3 THR A C 19
ATOM 24068 O O . THR A 1 3 ? -1.233 -5.018 1.874 1.00 0.65 3 THR A O 19
ATOM 24079 N N . VAL A 1 4 ? -1.869 -4.369 -0.142 1.00 0.53 4 VAL A N 19
ATOM 24080 C CA . VAL A 1 4 ? -0.785 -5.091 -0.859 1.00 0.51 4 VAL A CA 19
ATOM 24081 C C . VAL A 1 4 ? 0.016 -4.045 -1.631 1.00 0.48 4 VAL A C 19
ATOM 24082 O O . VAL A 1 4 ? -0.573 -3.149 -2.215 1.00 0.51 4 VAL A O 19
ATOM 24095 N N . ILE A 1 5 ? 1.318 -4.160 -1.587 1.00 0.48 5 ILE A N 19
ATOM 24096 C CA . ILE A 1 5 ? 2.186 -3.184 -2.313 1.00 0.46 5 ILE A CA 19
ATOM 24097 C C . ILE A 1 5 ? 2.912 -3.924 -3.441 1.00 0.39 5 ILE A C 19
ATOM 24098 O O . ILE A 1 5 ? 3.791 -4.706 -3.155 1.00 0.51 5 ILE A O 19
ATOM 24114 N N . PHE A 1 6 ? 2.546 -3.687 -4.681 1.00 0.36 6 PHE A N 19
ATOM 24115 C CA . PHE A 1 6 ? 3.232 -4.391 -5.811 1.00 0.37 6 PHE A CA 19
ATOM 24116 C C . PHE A 1 6 ? 4.357 -3.497 -6.337 1.00 0.45 6 PHE A C 19
ATOM 24117 O O . PHE A 1 6 ? 4.079 -2.490 -6.977 1.00 0.68 6 PHE A O 19
ATOM 24134 N N . GLY A 1 7 ? 5.571 -3.837 -5.987 1.00 0.62 7 GLY A N 19
ATOM 24135 C CA . GLY A 1 7 ? 6.763 -3.050 -6.446 1.00 0.74 7 GLY A CA 19
ATOM 24136 C C . GLY A 1 7 ? 7.750 -4.025 -7.091 1.00 1.08 7 GLY A C 19
ATOM 24137 O O . GLY A 1 7 ? 7.363 -5.117 -7.434 1.00 1.25 7 GLY A O 19
ATOM 24141 N N . ARG A 1 8 ? 8.999 -3.657 -7.237 1.00 1.30 8 ARG A N 19
ATOM 24142 C CA . ARG A 1 8 ? 9.954 -4.625 -7.882 1.00 1.78 8 ARG A CA 19
ATOM 24143 C C . ARG A 1 8 ? 11.199 -4.900 -7.021 1.00 2.16 8 ARG A C 19
ATOM 24144 O O . ARG A 1 8 ? 12.269 -5.198 -7.538 1.00 3.47 8 ARG A O 19
ATOM 24165 N N . SER A 1 9 ? 11.006 -4.836 -5.729 1.00 1.95 9 SER A N 19
ATOM 24166 C CA . SER A 1 9 ? 12.119 -5.088 -4.758 1.00 2.32 9 SER A CA 19
ATOM 24167 C C . SER A 1 9 ? 13.161 -3.970 -4.856 1.00 2.24 9 SER A C 19
ATOM 24168 O O . SER A 1 9 ? 13.057 -3.124 -5.698 1.00 3.15 9 SER A O 19
ATOM 24176 N N . GLY A 1 10 ? 14.132 -4.017 -3.984 1.00 2.53 10 GLY A N 19
ATOM 24177 C CA . GLY A 1 10 ? 15.246 -2.998 -3.930 1.00 2.74 10 GLY A CA 19
ATOM 24178 C C . GLY A 1 10 ? 15.023 -1.708 -4.747 1.00 2.45 10 GLY A C 19
ATOM 24179 O O . GLY A 1 10 ? 15.861 -1.340 -5.556 1.00 2.75 10 GLY A O 19
ATOM 24183 N N . CYS A 1 11 ? 13.906 -1.061 -4.556 1.00 2.13 11 CYS A N 19
ATOM 24184 C CA . CYS A 1 11 ? 13.645 0.219 -5.285 1.00 1.99 11 CYS A CA 19
ATOM 24185 C C . CYS A 1 11 ? 13.189 1.253 -4.258 1.00 2.04 11 CYS A C 19
ATOM 24186 O O . CYS A 1 11 ? 12.068 1.202 -3.799 1.00 2.16 11 CYS A O 19
ATOM 24193 N N . PRO A 1 12 ? 14.081 2.142 -3.863 1.00 2.30 12 PRO A N 19
ATOM 24194 C CA . PRO A 1 12 ? 13.760 3.169 -2.845 1.00 2.30 12 PRO A CA 19
ATOM 24195 C C . PRO A 1 12 ? 12.360 3.743 -3.080 1.00 1.95 12 PRO A C 19
ATOM 24196 O O . PRO A 1 12 ? 11.556 3.833 -2.173 1.00 2.07 12 PRO A O 19
ATOM 24207 N N . TYR A 1 13 ? 12.089 4.083 -4.316 1.00 1.89 13 TYR A N 19
ATOM 24208 C CA . TYR A 1 13 ? 10.742 4.653 -4.637 1.00 1.79 13 TYR A CA 19
ATOM 24209 C C . TYR A 1 13 ? 9.650 3.659 -4.206 1.00 1.41 13 TYR A C 19
ATOM 24210 O O . TYR A 1 13 ? 8.660 4.048 -3.615 1.00 1.47 13 TYR A O 19
ATOM 24228 N N . CYS A 1 14 ? 9.842 2.397 -4.512 1.00 1.18 14 CYS A N 19
ATOM 24229 C CA . CYS A 1 14 ? 8.814 1.395 -4.100 1.00 0.90 14 CYS A CA 19
ATOM 24230 C C . CYS A 1 14 ? 8.736 1.409 -2.581 1.00 0.68 14 CYS A C 19
ATOM 24231 O O . CYS A 1 14 ? 7.679 1.583 -2.009 1.00 0.74 14 CYS A O 19
ATOM 24238 N N . VAL A 1 15 ? 9.890 1.286 -1.977 1.00 0.75 15 VAL A N 19
ATOM 24239 C CA . VAL A 1 15 ? 9.978 1.275 -0.482 1.00 0.69 15 VAL A CA 19
ATOM 24240 C C . VAL A 1 15 ? 9.085 2.366 0.134 1.00 0.65 15 VAL A C 19
ATOM 24241 O O . VAL A 1 15 ? 8.358 2.098 1.067 1.00 0.70 15 VAL A O 19
ATOM 24254 N N . ARG A 1 16 ? 9.187 3.574 -0.366 1.00 0.73 16 ARG A N 19
ATOM 24255 C CA . ARG A 1 16 ? 8.330 4.694 0.179 1.00 0.78 16 ARG A CA 19
ATOM 24256 C C . ARG A 1 16 ? 6.926 4.205 0.579 1.00 0.88 16 ARG A C 19
ATOM 24257 O O . ARG A 1 16 ? 6.349 4.675 1.547 1.00 1.35 16 ARG A O 19
ATOM 24278 N N . ALA A 1 17 ? 6.371 3.316 -0.222 1.00 0.79 17 ALA A N 19
ATOM 24279 C CA . ALA A 1 17 ? 5.003 2.777 0.077 1.00 0.82 17 ALA A CA 19
ATOM 24280 C C . ALA A 1 17 ? 5.070 1.938 1.339 1.00 0.83 17 ALA A C 19
ATOM 24281 O O . ALA A 1 17 ? 4.255 2.088 2.222 1.00 0.89 17 ALA A O 19
ATOM 24288 N N . LYS A 1 18 ? 6.065 1.095 1.394 1.00 0.79 18 LYS A N 19
ATOM 24289 C CA . LYS A 1 18 ? 6.236 0.232 2.584 1.00 0.84 18 LYS A CA 19
ATOM 24290 C C . LYS A 1 18 ? 6.263 1.135 3.810 1.00 0.77 18 LYS A C 19
ATOM 24291 O O . LYS A 1 18 ? 5.621 0.851 4.794 1.00 0.84 18 LYS A O 19
ATOM 24310 N N . ASP A 1 19 ? 6.996 2.206 3.709 1.00 0.66 19 ASP A N 19
ATOM 24311 C CA . ASP A 1 19 ? 7.074 3.148 4.857 1.00 0.66 19 ASP A CA 19
ATOM 24312 C C . ASP A 1 19 ? 5.680 3.635 5.204 1.00 0.61 19 ASP A C 19
ATOM 24313 O O . ASP A 1 19 ? 5.254 3.527 6.329 1.00 0.62 19 ASP A O 19
ATOM 24322 N N . LEU A 1 20 ? 4.999 4.171 4.232 1.00 0.61 20 LEU A N 19
ATOM 24323 C CA . LEU A 1 20 ? 3.619 4.649 4.509 1.00 0.59 20 LEU A CA 19
ATOM 24324 C C . LEU A 1 20 ? 2.774 3.516 5.130 1.00 0.58 20 LEU A C 19
ATOM 24325 O O . LEU A 1 20 ? 2.298 3.658 6.242 1.00 0.65 20 LEU A O 19
ATOM 24341 N N . ALA A 1 21 ? 2.625 2.410 4.428 1.00 0.53 21 ALA A N 19
ATOM 24342 C CA . ALA A 1 21 ? 1.805 1.277 4.980 1.00 0.56 21 ALA A CA 19
ATOM 24343 C C . ALA A 1 21 ? 2.295 0.890 6.380 1.00 0.60 21 ALA A C 19
ATOM 24344 O O . ALA A 1 21 ? 1.497 0.640 7.268 1.00 0.67 21 ALA A O 19
ATOM 24351 N N . GLU A 1 22 ? 3.588 0.803 6.510 1.00 0.67 22 GLU A N 19
ATOM 24352 C CA . GLU A 1 22 ? 4.213 0.453 7.817 1.00 0.80 22 GLU A CA 19
ATOM 24353 C C . GLU A 1 22 ? 3.743 1.431 8.889 1.00 0.79 22 GLU A C 19
ATOM 24354 O O . GLU A 1 22 ? 3.196 1.031 9.893 1.00 0.83 22 GLU A O 19
ATOM 24366 N N . LYS A 1 23 ? 3.974 2.686 8.648 1.00 0.84 23 LYS A N 19
ATOM 24367 C CA . LYS A 1 23 ? 3.566 3.741 9.627 1.00 0.93 23 LYS A CA 19
ATOM 24368 C C . LYS A 1 23 ? 2.062 3.674 9.920 1.00 0.82 23 LYS A C 19
ATOM 24369 O O . LYS A 1 23 ? 1.644 3.577 11.067 1.00 0.96 23 LYS A O 19
ATOM 24388 N N . LEU A 1 24 ? 1.276 3.723 8.879 1.00 0.73 24 LEU A N 19
ATOM 24389 C CA . LEU A 1 24 ? -0.209 3.682 9.071 1.00 0.76 24 LEU A CA 19
ATOM 24390 C C . LEU A 1 24 ? -0.626 2.551 10.013 1.00 0.70 24 LEU A C 19
ATOM 24391 O O . LEU A 1 24 ? -1.292 2.800 10.991 1.00 0.85 24 LEU A O 19
ATOM 24407 N N . SER A 1 25 ? -0.261 1.339 9.672 1.00 0.59 25 SER A N 19
ATOM 24408 C CA . SER A 1 25 ? -0.616 0.146 10.525 1.00 0.68 25 SER A CA 19
ATOM 24409 C C . SER A 1 25 ? -0.616 0.435 12.042 1.00 0.96 25 SER A C 19
ATOM 24410 O O . SER A 1 25 ? -1.291 -0.246 12.787 1.00 1.20 25 SER A O 19
ATOM 24418 N N . ASN A 1 26 ? 0.152 1.408 12.465 1.00 1.06 26 ASN A N 19
ATOM 24419 C CA . ASN A 1 26 ? 0.205 1.762 13.915 1.00 1.41 26 ASN A CA 19
ATOM 24420 C C . ASN A 1 26 ? -0.599 3.049 14.143 1.00 1.51 26 ASN A C 19
ATOM 24421 O O . ASN A 1 26 ? -1.500 3.092 14.957 1.00 2.39 26 ASN A O 19
ATOM 24432 N N . GLU A 1 27 ? -0.301 4.031 13.338 1.00 1.32 27 GLU A N 19
ATOM 24433 C CA . GLU A 1 27 ? -0.983 5.357 13.454 1.00 1.55 27 GLU A CA 19
ATOM 24434 C C . GLU A 1 27 ? -2.284 5.388 12.636 1.00 2.12 27 GLU A C 19
ATOM 24435 O O . GLU A 1 27 ? -2.605 6.385 11.992 1.00 3.40 27 GLU A O 19
ATOM 24447 N N . ARG A 1 28 ? -3.022 4.313 12.670 1.00 1.58 28 ARG A N 19
ATOM 24448 C CA . ARG A 1 28 ? -4.293 4.284 11.887 1.00 2.13 28 ARG A CA 19
ATOM 24449 C C . ARG A 1 28 ? -5.375 3.428 12.567 1.00 2.47 28 ARG A C 19
ATOM 24450 O O . ARG A 1 28 ? -5.410 3.300 13.775 1.00 2.96 28 ARG A O 19
ATOM 24471 N N . ASP A 1 29 ? -6.226 2.862 11.751 1.00 2.99 29 ASP A N 19
ATOM 24472 C CA . ASP A 1 29 ? -7.355 2.032 12.256 1.00 3.61 29 ASP A CA 19
ATOM 24473 C C . ASP A 1 29 ? -7.141 0.563 11.879 1.00 2.61 29 ASP A C 19
ATOM 24474 O O . ASP A 1 29 ? -6.087 0.021 12.139 1.00 2.71 29 ASP A O 19
ATOM 24483 N N . ASP A 1 30 ? -8.123 -0.047 11.254 1.00 2.20 30 ASP A N 19
ATOM 24484 C CA . ASP A 1 30 ? -7.978 -1.487 10.850 1.00 1.38 30 ASP A CA 19
ATOM 24485 C C . ASP A 1 30 ? -7.142 -1.528 9.576 1.00 1.29 30 ASP A C 19
ATOM 24486 O O . ASP A 1 30 ? -7.628 -1.853 8.507 1.00 1.96 30 ASP A O 19
ATOM 24495 N N . PHE A 1 31 ? -5.904 -1.164 9.722 1.00 0.90 31 PHE A N 19
ATOM 24496 C CA . PHE A 1 31 ? -4.987 -1.159 8.548 1.00 0.70 31 PHE A CA 19
ATOM 24497 C C . PHE A 1 31 ? -3.895 -2.228 8.681 1.00 0.65 31 PHE A C 19
ATOM 24498 O O . PHE A 1 31 ? -3.068 -2.164 9.570 1.00 0.83 31 PHE A O 19
ATOM 24515 N N . GLN A 1 32 ? -3.944 -3.191 7.798 1.00 0.68 32 GLN A N 19
ATOM 24516 C CA . GLN A 1 32 ? -2.930 -4.284 7.778 1.00 0.66 32 GLN A CA 19
ATOM 24517 C C . GLN A 1 32 ? -2.263 -4.209 6.398 1.00 0.64 32 GLN A C 19
ATOM 24518 O O . GLN A 1 32 ? -2.840 -3.646 5.488 1.00 1.17 32 GLN A O 19
ATOM 24532 N N . TYR A 1 33 ? -1.083 -4.740 6.220 1.00 0.49 33 TYR A N 19
ATOM 24533 C CA . TYR A 1 33 ? -0.474 -4.648 4.854 1.00 0.47 33 TYR A CA 19
ATOM 24534 C C . TYR A 1 33 ? 0.639 -5.671 4.628 1.00 0.54 33 TYR A C 19
ATOM 24535 O O . TYR A 1 33 ? 1.293 -6.108 5.555 1.00 0.68 33 TYR A O 19
ATOM 24553 N N . GLN A 1 34 ? 0.808 -6.019 3.382 1.00 0.52 34 GLN A N 19
ATOM 24554 C CA . GLN A 1 34 ? 1.870 -6.973 2.973 1.00 0.60 34 GLN A CA 19
ATOM 24555 C C . GLN A 1 34 ? 2.636 -6.365 1.787 1.00 0.50 34 GLN A C 19
ATOM 24556 O O . GLN A 1 34 ? 2.135 -5.472 1.120 1.00 0.56 34 GLN A O 19
ATOM 24570 N N . TYR A 1 35 ? 3.792 -6.897 1.497 1.00 0.54 35 TYR A N 19
ATOM 24571 C CA . TYR A 1 35 ? 4.569 -6.361 0.343 1.00 0.55 35 TYR A CA 19
ATOM 24572 C C . TYR A 1 35 ? 4.620 -7.447 -0.729 1.00 0.51 35 TYR A C 19
ATOM 24573 O O . TYR A 1 35 ? 4.717 -8.616 -0.409 1.00 0.58 35 TYR A O 19
ATOM 24591 N N . VAL A 1 36 ? 4.551 -7.041 -1.971 1.00 0.50 36 VAL A N 19
ATOM 24592 C CA . VAL A 1 36 ? 4.591 -8.005 -3.103 1.00 0.50 36 VAL A CA 19
ATOM 24593 C C . VAL A 1 36 ? 5.590 -7.487 -4.144 1.00 0.58 36 VAL A C 19
ATOM 24594 O O . VAL A 1 36 ? 5.685 -6.296 -4.373 1.00 0.66 36 VAL A O 19
ATOM 24607 N N . ASP A 1 37 ? 6.299 -8.380 -4.771 1.00 0.63 37 ASP A N 19
ATOM 24608 C CA . ASP A 1 37 ? 7.317 -7.966 -5.793 1.00 0.76 37 ASP A CA 19
ATOM 24609 C C . ASP A 1 37 ? 6.952 -8.557 -7.158 1.00 0.81 37 ASP A C 19
ATOM 24610 O O . ASP A 1 37 ? 6.715 -9.747 -7.290 1.00 1.10 37 ASP A O 19
ATOM 24619 N N . ILE A 1 38 ? 6.932 -7.716 -8.157 1.00 0.83 38 ILE A N 19
ATOM 24620 C CA . ILE A 1 38 ? 6.569 -8.209 -9.514 1.00 0.88 38 ILE A CA 19
ATOM 24621 C C . ILE A 1 38 ? 7.517 -9.318 -9.963 1.00 0.93 38 ILE A C 19
ATOM 24622 O O . ILE A 1 38 ? 7.130 -10.123 -10.779 1.00 1.12 38 ILE A O 19
ATOM 24638 N N . ARG A 1 39 ? 8.709 -9.361 -9.424 1.00 0.87 39 ARG A N 19
ATOM 24639 C CA . ARG A 1 39 ? 9.654 -10.442 -9.842 1.00 0.98 39 ARG A CA 19
ATOM 24640 C C . ARG A 1 39 ? 9.359 -11.721 -9.047 1.00 1.01 39 ARG A C 19
ATOM 24641 O O . ARG A 1 39 ? 9.539 -12.816 -9.542 1.00 1.39 39 ARG A O 19
ATOM 24662 N N . ALA A 1 40 ? 8.958 -11.547 -7.823 1.00 0.90 40 ALA A N 19
ATOM 24663 C CA . ALA A 1 40 ? 8.645 -12.713 -6.952 1.00 1.00 40 ALA A CA 19
ATOM 24664 C C . ALA A 1 40 ? 7.450 -13.483 -7.511 1.00 1.07 40 ALA A C 19
ATOM 24665 O O . ALA A 1 40 ? 7.469 -14.702 -7.570 1.00 1.19 40 ALA A O 19
ATOM 24672 N N . GLU A 1 41 ? 6.439 -12.749 -7.895 1.00 1.06 41 GLU A N 19
ATOM 24673 C CA . GLU A 1 41 ? 5.230 -13.417 -8.456 1.00 1.22 41 GLU A CA 19
ATOM 24674 C C . GLU A 1 41 ? 5.408 -13.649 -9.969 1.00 1.29 41 GLU A C 19
ATOM 24675 O O . GLU A 1 41 ? 5.075 -14.702 -10.471 1.00 1.53 41 GLU A O 19
ATOM 24687 N N . GLY A 1 42 ? 5.915 -12.656 -10.668 1.00 1.29 42 GLY A N 19
ATOM 24688 C CA . GLY A 1 42 ? 6.112 -12.796 -12.154 1.00 1.43 42 GLY A CA 19
ATOM 24689 C C . GLY A 1 42 ? 5.040 -11.975 -12.871 1.00 1.42 42 GLY A C 19
ATOM 24690 O O . GLY A 1 42 ? 4.340 -12.469 -13.732 1.00 1.56 42 GLY A O 19
ATOM 24694 N N . ILE A 1 43 ? 4.982 -10.720 -12.519 1.00 1.31 43 ILE A N 19
ATOM 24695 C CA . ILE A 1 43 ? 3.952 -9.813 -13.102 1.00 1.36 43 ILE A CA 19
ATOM 24696 C C . ILE A 1 43 ? 4.618 -8.711 -13.928 1.00 1.50 43 ILE A C 19
ATOM 24697 O O . ILE A 1 43 ? 5.784 -8.400 -13.723 1.00 1.51 43 ILE A O 19
ATOM 24713 N N . THR A 1 44 ? 3.862 -8.132 -14.824 1.00 1.71 44 THR A N 19
ATOM 24714 C CA . THR A 1 44 ? 4.407 -7.033 -15.673 1.00 1.98 44 THR A CA 19
ATOM 24715 C C . THR A 1 44 ? 3.619 -5.746 -15.392 1.00 2.12 44 THR A C 19
ATOM 24716 O O . THR A 1 44 ? 2.582 -5.786 -14.741 1.00 2.63 44 THR A O 19
ATOM 24727 N N . LYS A 1 45 ? 4.065 -4.623 -15.912 1.00 2.24 45 LYS A N 19
ATOM 24728 C CA . LYS A 1 45 ? 3.304 -3.368 -15.624 1.00 2.42 45 LYS A CA 19
ATOM 24729 C C . LYS A 1 45 ? 1.966 -3.431 -16.349 1.00 2.50 45 LYS A C 19
ATOM 24730 O O . LYS A 1 45 ? 0.958 -3.074 -15.792 1.00 2.75 45 LYS A O 19
ATOM 24749 N N . GLU A 1 46 ? 1.988 -3.875 -17.572 1.00 2.57 46 GLU A N 19
ATOM 24750 C CA . GLU A 1 46 ? 0.714 -3.979 -18.354 1.00 2.75 46 GLU A CA 19
ATOM 24751 C C . GLU A 1 46 ? -0.283 -4.853 -17.576 1.00 2.33 46 GLU A C 19
ATOM 24752 O O . GLU A 1 46 ? -1.424 -4.476 -17.388 1.00 2.29 46 GLU A O 19
ATOM 24764 N N . ASP A 1 47 ? 0.146 -6.022 -17.162 1.00 2.12 47 ASP A N 19
ATOM 24765 C CA . ASP A 1 47 ? -0.786 -6.903 -16.387 1.00 1.91 47 ASP A CA 19
ATOM 24766 C C . ASP A 1 47 ? -1.349 -6.117 -15.204 1.00 1.62 47 ASP A C 19
ATOM 24767 O O . ASP A 1 47 ? -2.550 -6.146 -14.945 1.00 1.61 47 ASP A O 19
ATOM 24776 N N . LEU A 1 48 ? -0.465 -5.521 -14.442 1.00 1.45 48 LEU A N 19
ATOM 24777 C CA . LEU A 1 48 ? -0.950 -4.709 -13.300 1.00 1.37 48 LEU A CA 19
ATOM 24778 C C . LEU A 1 48 ? -1.969 -3.713 -13.840 1.00 1.52 48 LEU A C 19
ATOM 24779 O O . LEU A 1 48 ? -3.064 -3.634 -13.344 1.00 1.59 48 LEU A O 19
ATOM 24795 N N . GLN A 1 49 ? -1.578 -2.999 -14.860 1.00 1.72 49 GLN A N 19
ATOM 24796 C CA . GLN A 1 49 ? -2.489 -2.008 -15.489 1.00 1.91 49 GLN A CA 19
ATOM 24797 C C . GLN A 1 49 ? -3.878 -2.635 -15.702 1.00 1.81 49 GLN A C 19
ATOM 24798 O O . GLN A 1 49 ? -4.870 -2.018 -15.355 1.00 1.83 49 GLN A O 19
ATOM 24812 N N . GLN A 1 50 ? -3.914 -3.827 -16.264 1.00 1.84 50 GLN A N 19
ATOM 24813 C CA . GLN A 1 50 ? -5.232 -4.514 -16.483 1.00 1.95 50 GLN A CA 19
ATOM 24814 C C . GLN A 1 50 ? -5.922 -4.712 -15.132 1.00 1.72 50 GLN A C 19
ATOM 24815 O O . GLN A 1 50 ? -7.121 -4.578 -15.004 1.00 1.79 50 GLN A O 19
ATOM 24829 N N . LYS A 1 51 ? -5.132 -5.072 -14.164 1.00 1.53 51 LYS A N 19
ATOM 24830 C CA . LYS A 1 51 ? -5.686 -5.298 -12.796 1.00 1.47 51 LYS A CA 19
ATOM 24831 C C . LYS A 1 51 ? -5.791 -3.984 -12.006 1.00 1.21 51 LYS A C 19
ATOM 24832 O O . LYS A 1 51 ? -6.376 -3.964 -10.945 1.00 1.24 51 LYS A O 19
ATOM 24851 N N . ALA A 1 52 ? -5.245 -2.926 -12.544 1.00 1.23 52 ALA A N 19
ATOM 24852 C CA . ALA A 1 52 ? -5.252 -1.610 -11.830 1.00 1.23 52 ALA A CA 19
ATOM 24853 C C . ALA A 1 52 ? -6.429 -0.731 -12.238 1.00 1.55 52 ALA A C 19
ATOM 24854 O O . ALA A 1 52 ? -7.088 -0.140 -11.393 1.00 1.88 52 ALA A O 19
ATOM 24861 N N . GLY A 1 53 ? -6.602 -0.582 -13.523 1.00 1.78 53 GLY A N 19
ATOM 24862 C CA . GLY A 1 53 ? -7.733 0.252 -14.025 1.00 2.24 53 GLY A CA 19
ATOM 24863 C C . GLY A 1 53 ? -7.268 1.658 -14.406 1.00 2.48 53 GLY A C 19
ATOM 24864 O O . GLY A 1 53 ? -7.861 2.289 -15.255 1.00 2.72 53 GLY A O 19
ATOM 24868 N N . LYS A 1 54 ? -6.232 2.132 -13.765 1.00 2.70 54 LYS A N 19
ATOM 24869 C CA . LYS A 1 54 ? -5.721 3.510 -14.067 1.00 3.02 54 LYS A CA 19
ATOM 24870 C C . LYS A 1 54 ? -4.348 3.459 -14.771 1.00 2.97 54 LYS A C 19
ATOM 24871 O O . LYS A 1 54 ? -3.334 3.754 -14.168 1.00 3.76 54 LYS A O 19
ATOM 24890 N N . PRO A 1 55 ? -4.335 3.094 -16.038 1.00 2.78 55 PRO A N 19
ATOM 24891 C CA . PRO A 1 55 ? -3.076 3.048 -16.820 1.00 2.88 55 PRO A CA 19
ATOM 24892 C C . PRO A 1 55 ? -2.289 4.360 -16.702 1.00 2.89 55 PRO A C 19
ATOM 24893 O O . PRO A 1 55 ? -2.874 5.425 -16.711 1.00 3.97 55 PRO A O 19
ATOM 24904 N N . VAL A 1 56 ? -0.986 4.230 -16.598 1.00 2.69 56 VAL A N 19
ATOM 24905 C CA . VAL A 1 56 ? -0.074 5.420 -16.502 1.00 3.31 56 VAL A CA 19
ATOM 24906 C C . VAL A 1 56 ? -0.138 6.024 -15.094 1.00 3.95 56 VAL A C 19
ATOM 24907 O O . VAL A 1 56 ? -0.477 7.176 -14.902 1.00 5.47 56 VAL A O 19
ATOM 24920 N N . GLU A 1 57 ? 0.214 5.214 -14.141 1.00 3.55 57 GLU A N 19
ATOM 24921 C CA . GLU A 1 57 ? 0.215 5.662 -12.718 1.00 4.82 57 GLU A CA 19
ATOM 24922 C C . GLU A 1 57 ? 1.680 5.760 -12.249 1.00 4.66 57 GLU A C 19
ATOM 24923 O O . GLU A 1 57 ? 2.575 5.550 -13.043 1.00 4.66 57 GLU A O 19
ATOM 24935 N N . THR A 1 58 ? 1.919 6.063 -10.996 1.00 5.01 58 THR A N 19
ATOM 24936 C CA . THR A 1 58 ? 3.354 6.148 -10.543 1.00 5.27 58 THR A CA 19
ATOM 24937 C C . THR A 1 58 ? 3.705 4.849 -9.801 1.00 4.35 58 THR A C 19
ATOM 24938 O O . THR A 1 58 ? 2.996 3.869 -9.919 1.00 3.72 58 THR A O 19
ATOM 24949 N N . VAL A 1 59 ? 4.754 4.872 -9.032 1.00 4.46 59 VAL A N 19
ATOM 24950 C CA . VAL A 1 59 ? 5.173 3.637 -8.298 1.00 3.62 59 VAL A CA 19
ATOM 24951 C C . VAL A 1 59 ? 4.830 3.762 -6.800 1.00 3.61 59 VAL A C 19
ATOM 24952 O O . VAL A 1 59 ? 4.569 4.834 -6.297 1.00 4.63 59 VAL A O 19
ATOM 24965 N N . PRO A 1 60 ? 4.817 2.647 -6.112 1.00 2.81 60 PRO A N 19
ATOM 24966 C CA . PRO A 1 60 ? 4.482 1.320 -6.678 1.00 1.80 60 PRO A CA 19
ATOM 24967 C C . PRO A 1 60 ? 2.966 1.216 -6.860 1.00 1.51 60 PRO A C 19
ATOM 24968 O O . PRO A 1 60 ? 2.253 2.206 -6.782 1.00 1.88 60 PRO A O 19
ATOM 24979 N N . GLN A 1 61 ? 2.488 0.032 -7.088 1.00 0.97 61 GLN A N 19
ATOM 24980 C CA . GLN A 1 61 ? 1.020 -0.121 -7.273 1.00 0.78 61 GLN A CA 19
ATOM 24981 C C . GLN A 1 61 ? 0.444 -0.536 -5.922 1.00 0.71 61 GLN A C 19
ATOM 24982 O O . GLN A 1 61 ? 0.824 -1.567 -5.401 1.00 0.77 61 GLN A O 19
ATOM 24996 N N . ILE A 1 62 ? -0.431 0.264 -5.372 1.00 0.75 62 ILE A N 19
ATOM 24997 C CA . ILE A 1 62 ? -0.987 -0.090 -4.040 1.00 0.77 62 ILE A CA 19
ATOM 24998 C C . ILE A 1 62 ? -2.396 -0.638 -4.212 1.00 0.76 62 ILE A C 19
ATOM 24999 O O . ILE A 1 62 ? -3.188 -0.087 -4.958 1.00 0.80 62 ILE A O 19
ATOM 25015 N N . PHE A 1 63 ? -2.646 -1.715 -3.545 1.00 0.72 63 PHE A N 19
ATOM 25016 C CA . PHE A 1 63 ? -3.984 -2.365 -3.572 1.00 0.77 63 PHE A CA 19
ATOM 25017 C C . PHE A 1 63 ? -4.482 -2.319 -2.139 1.00 0.72 63 PHE A C 19
ATOM 25018 O O . PHE A 1 63 ? -3.873 -2.943 -1.305 1.00 0.76 63 PHE A O 19
ATOM 25035 N N . VAL A 1 64 ? -5.526 -1.594 -1.851 1.00 0.73 64 VAL A N 19
ATOM 25036 C CA . VAL A 1 64 ? -5.968 -1.569 -0.421 1.00 0.79 64 VAL A CA 19
ATOM 25037 C C . VAL A 1 64 ? -7.091 -2.562 -0.176 1.00 1.00 64 VAL A C 19
ATOM 25038 O O . VAL A 1 64 ? -8.192 -2.379 -0.669 1.00 1.31 64 VAL A O 19
ATOM 25051 N N . ASP A 1 65 ? -6.779 -3.596 0.560 1.00 1.15 65 ASP A N 19
ATOM 25052 C CA . ASP A 1 65 ? -7.804 -4.618 0.916 1.00 1.37 65 ASP A CA 19
ATOM 25053 C C . ASP A 1 65 ? -8.407 -5.331 -0.299 1.00 1.37 65 ASP A C 19
ATOM 25054 O O . ASP A 1 65 ? -8.053 -6.462 -0.589 1.00 1.83 65 ASP A O 19
ATOM 25063 N N . GLN A 1 66 ? -9.298 -4.655 -0.975 1.00 1.43 66 GLN A N 19
ATOM 25064 C CA . GLN A 1 66 ? -9.970 -5.259 -2.158 1.00 1.65 66 GLN A CA 19
ATOM 25065 C C . GLN A 1 66 ? -9.963 -4.365 -3.409 1.00 1.41 66 GLN A C 19
ATOM 25066 O O . GLN A 1 66 ? -10.151 -4.873 -4.492 1.00 1.59 66 GLN A O 19
ATOM 25080 N N . GLN A 1 67 ? -9.738 -3.080 -3.282 1.00 1.21 67 GLN A N 19
ATOM 25081 C CA . GLN A 1 67 ? -9.764 -2.223 -4.503 1.00 1.12 67 GLN A CA 19
ATOM 25082 C C . GLN A 1 67 ? -8.356 -1.755 -4.884 1.00 0.97 67 GLN A C 19
ATOM 25083 O O . GLN A 1 67 ? -7.478 -1.672 -4.037 1.00 0.97 67 GLN A O 19
ATOM 25097 N N . HIS A 1 68 ? -8.177 -1.418 -6.140 1.00 0.99 68 HIS A N 19
ATOM 25098 C CA . HIS A 1 68 ? -6.831 -0.954 -6.573 1.00 0.96 68 HIS A CA 19
ATOM 25099 C C . HIS A 1 68 ? -6.711 0.547 -6.355 1.00 0.73 68 HIS A C 19
ATOM 25100 O O . HIS A 1 68 ? -7.635 1.308 -6.602 1.00 0.74 68 HIS A O 19
ATOM 25114 N N . ILE A 1 69 ? -5.560 0.949 -5.933 1.00 0.73 69 ILE A N 19
ATOM 25115 C CA . ILE A 1 69 ? -5.332 2.389 -5.690 1.00 0.78 69 ILE A CA 19
ATOM 25116 C C . ILE A 1 69 ? -4.292 2.854 -6.706 1.00 1.17 69 ILE A C 19
ATOM 25117 O O . ILE A 1 69 ? -4.566 3.736 -7.480 1.00 1.51 69 ILE A O 19
ATOM 25133 N N . GLY A 1 70 ? -3.167 2.180 -6.716 1.00 1.38 70 GLY A N 19
ATOM 25134 C CA . GLY A 1 70 ? -2.059 2.514 -7.672 1.00 1.87 70 GLY A CA 19
ATOM 25135 C C . GLY A 1 70 ? -1.549 3.947 -7.540 1.00 0.80 70 GLY A C 19
ATOM 25136 O O . GLY A 1 70 ? -2.305 4.894 -7.655 1.00 2.40 70 GLY A O 19
ATOM 25140 N N . GLY A 1 71 ? -0.268 4.087 -7.298 1.00 1.21 71 GLY A N 19
ATOM 25141 C CA . GLY A 1 71 ? 0.321 5.452 -7.181 1.00 1.13 71 GLY A CA 19
ATOM 25142 C C . GLY A 1 71 ? 0.612 5.844 -5.730 1.00 1.04 71 GLY A C 19
ATOM 25143 O O . GLY A 1 71 ? -0.185 5.615 -4.843 1.00 1.54 71 GLY A O 19
ATOM 25147 N N . TYR A 1 72 ? 1.720 6.512 -5.546 1.00 1.07 72 TYR A N 19
ATOM 25148 C CA . TYR A 1 72 ? 2.093 6.948 -4.171 1.00 0.95 72 TYR A CA 19
ATOM 25149 C C . TYR A 1 72 ? 1.368 8.242 -3.843 1.00 0.95 72 TYR A C 19
ATOM 25150 O O . TYR A 1 72 ? 0.664 8.303 -2.862 1.00 1.05 72 TYR A O 19
ATOM 25168 N N . THR A 1 73 ? 1.524 9.238 -4.689 1.00 1.08 73 THR A N 19
ATOM 25169 C CA . THR A 1 73 ? 0.824 10.535 -4.426 1.00 1.15 73 THR A CA 19
ATOM 25170 C C . THR A 1 73 ? -0.688 10.325 -4.580 1.00 1.14 73 THR A C 19
ATOM 25171 O O . THR A 1 73 ? -1.473 11.245 -4.457 1.00 1.80 73 THR A O 19
ATOM 25182 N N . ASP A 1 74 ? -1.031 9.097 -4.859 1.00 1.02 74 ASP A N 19
ATOM 25183 C CA . ASP A 1 74 ? -2.444 8.689 -5.025 1.00 0.93 74 ASP A CA 19
ATOM 25184 C C . ASP A 1 74 ? -2.871 8.017 -3.716 1.00 0.77 74 ASP A C 19
ATOM 25185 O O . ASP A 1 74 ? -3.704 8.519 -2.986 1.00 0.83 74 ASP A O 19
ATOM 25194 N N . PHE A 1 75 ? -2.230 6.914 -3.419 1.00 0.70 75 PHE A N 19
ATOM 25195 C CA . PHE A 1 75 ? -2.548 6.181 -2.163 1.00 0.63 75 PHE A CA 19
ATOM 25196 C C . PHE A 1 75 ? -2.392 7.134 -0.980 1.00 0.60 75 PHE A C 19
ATOM 25197 O O . PHE A 1 75 ? -3.242 7.202 -0.127 1.00 0.62 75 PHE A O 19
ATOM 25214 N N . ALA A 1 76 ? -1.314 7.873 -0.975 1.00 0.65 76 ALA A N 19
ATOM 25215 C CA . ALA A 1 76 ? -1.066 8.846 0.130 1.00 0.71 76 ALA A CA 19
ATOM 25216 C C . ALA A 1 76 ? -2.323 9.667 0.408 1.00 0.72 76 ALA A C 19
ATOM 25217 O O . ALA A 1 76 ? -2.628 9.959 1.541 1.00 0.88 76 ALA A O 19
ATOM 25224 N N . ALA A 1 77 ? -3.027 10.026 -0.629 1.00 0.77 77 ALA A N 19
ATOM 25225 C CA . ALA A 1 77 ? -4.283 10.814 -0.417 1.00 0.89 77 ALA A CA 19
ATOM 25226 C C . ALA A 1 77 ? -5.386 9.831 -0.041 1.00 0.86 77 ALA A C 19
ATOM 25227 O O . ALA A 1 77 ? -6.070 10.018 0.946 1.00 0.94 77 ALA A O 19
ATOM 25234 N N . TRP A 1 78 ? -5.517 8.804 -0.841 1.00 0.82 78 TRP A N 19
ATOM 25235 C CA . TRP A 1 78 ? -6.553 7.758 -0.567 1.00 0.88 78 TRP A CA 19
ATOM 25236 C C . TRP A 1 78 ? -6.622 7.519 0.943 1.00 0.81 78 TRP A C 19
ATOM 25237 O O . TRP A 1 78 ? -7.676 7.603 1.547 1.00 0.90 78 TRP A O 19
ATOM 25258 N N . VAL A 1 79 ? -5.464 7.242 1.501 1.00 0.71 79 VAL A N 19
ATOM 25259 C CA . VAL A 1 79 ? -5.352 6.991 2.964 1.00 0.72 79 VAL A CA 19
ATOM 25260 C C . VAL A 1 79 ? -6.169 8.021 3.749 1.00 0.94 79 VAL A C 19
ATOM 25261 O O . VAL A 1 79 ? -6.925 7.671 4.636 1.00 1.13 79 VAL A O 19
ATOM 25274 N N . LYS A 1 80 ? -6.026 9.263 3.389 1.00 1.13 80 LYS A N 19
ATOM 25275 C CA . LYS A 1 80 ? -6.762 10.336 4.114 1.00 1.50 80 LYS A CA 19
ATOM 25276 C C . LYS A 1 80 ? -8.258 10.332 3.768 1.00 1.68 80 LYS A C 19
ATOM 25277 O O . LYS A 1 80 ? -9.103 10.217 4.644 1.00 2.33 80 LYS A O 19
ATOM 25296 N N . GLU A 1 81 ? -8.569 10.485 2.514 1.00 1.37 81 GLU A N 19
ATOM 25297 C CA . GLU A 1 81 ? -10.011 10.518 2.098 1.00 1.59 81 GLU A CA 19
ATOM 25298 C C . GLU A 1 81 ? -10.786 9.257 2.508 1.00 1.57 81 GLU A C 19
ATOM 25299 O O . GLU A 1 81 ? -11.994 9.303 2.640 1.00 1.95 81 GLU A O 19
ATOM 25311 N N . ASN A 1 82 ? -10.092 8.164 2.683 1.00 1.37 82 ASN A N 19
ATOM 25312 C CA . ASN A 1 82 ? -10.798 6.893 3.057 1.00 1.44 82 ASN A CA 19
ATOM 25313 C C . ASN A 1 82 ? -10.712 6.537 4.543 1.00 1.35 82 ASN A C 19
ATOM 25314 O O . ASN A 1 82 ? -11.647 5.963 5.071 1.00 1.51 82 ASN A O 19
ATOM 25325 N N . LEU A 1 83 ? -9.622 6.839 5.197 1.00 1.21 83 LEU A N 19
ATOM 25326 C CA . LEU A 1 83 ? -9.530 6.453 6.647 1.00 1.31 83 LEU A CA 19
ATOM 25327 C C . LEU A 1 83 ? -9.923 7.611 7.566 1.00 1.59 83 LEU A C 19
ATOM 25328 O O . LEU A 1 83 ? -10.085 7.421 8.763 1.00 1.77 83 LEU A O 19
ATOM 25344 N N . ASP A 1 84 ? -10.035 8.779 6.982 1.00 1.77 84 ASP A N 19
ATOM 25345 C CA . ASP A 1 84 ? -10.434 9.990 7.769 1.00 2.11 84 ASP A CA 19
ATOM 25346 C C . ASP A 1 84 ? -11.695 10.612 7.167 1.00 2.86 84 ASP A C 19
ATOM 25347 O O . ASP A 1 84 ? -12.662 10.864 7.864 1.00 3.74 84 ASP A O 19
ATOM 25356 N N . ALA A 1 85 ? -11.602 10.806 5.874 1.00 2.90 85 ALA A N 19
ATOM 25357 C CA . ALA A 1 85 ? -12.673 11.426 5.023 1.00 3.99 85 ALA A CA 19
ATOM 25358 C C . ALA A 1 85 ? -12.108 12.739 4.474 1.00 4.97 85 ALA A C 19
ATOM 25359 O O . ALA A 1 85 ? -12.139 12.896 3.276 1.00 6.15 85 ALA A O 19
ATOM 25366 N N . MET A 1 1 ? -9.590 -4.899 4.872 1.00 2.95 1 MET A N 20
ATOM 25367 C CA . MET A 1 1 ? -8.537 -3.846 4.843 1.00 1.57 1 MET A CA 20
ATOM 25368 C C . MET A 1 1 ? -7.159 -4.521 4.785 1.00 1.40 1 MET A C 20
ATOM 25369 O O . MET A 1 1 ? -6.353 -4.405 5.697 1.00 1.46 1 MET A O 20
ATOM 25383 N N . GLN A 1 2 ? -6.941 -5.213 3.701 1.00 1.35 2 GLN A N 20
ATOM 25384 C CA . GLN A 1 2 ? -5.654 -5.923 3.487 1.00 1.35 2 GLN A CA 20
ATOM 25385 C C . GLN A 1 2 ? -4.925 -5.183 2.371 1.00 1.26 2 GLN A C 20
ATOM 25386 O O . GLN A 1 2 ? -5.216 -5.374 1.206 1.00 1.84 2 GLN A O 20
ATOM 25400 N N . THR A 1 3 ? -4.021 -4.333 2.753 1.00 0.70 3 THR A N 20
ATOM 25401 C CA . THR A 1 3 ? -3.289 -3.542 1.734 1.00 0.58 3 THR A CA 20
ATOM 25402 C C . THR A 1 3 ? -2.128 -4.331 1.123 1.00 0.52 3 THR A C 20
ATOM 25403 O O . THR A 1 3 ? -1.421 -5.042 1.807 1.00 0.68 3 THR A O 20
ATOM 25414 N N . VAL A 1 4 ? -1.942 -4.159 -0.161 1.00 0.39 4 VAL A N 20
ATOM 25415 C CA . VAL A 1 4 ? -0.841 -4.874 -0.870 1.00 0.39 4 VAL A CA 20
ATOM 25416 C C . VAL A 1 4 ? -0.080 -3.901 -1.778 1.00 0.37 4 VAL A C 20
ATOM 25417 O O . VAL A 1 4 ? -0.679 -3.036 -2.412 1.00 0.38 4 VAL A O 20
ATOM 25430 N N . ILE A 1 5 ? 1.217 -4.048 -1.773 1.00 0.39 5 ILE A N 20
ATOM 25431 C CA . ILE A 1 5 ? 2.084 -3.201 -2.638 1.00 0.44 5 ILE A CA 20
ATOM 25432 C C . ILE A 1 5 ? 2.800 -4.180 -3.574 1.00 0.48 5 ILE A C 20
ATOM 25433 O O . ILE A 1 5 ? 3.445 -5.088 -3.087 1.00 0.55 5 ILE A O 20
ATOM 25449 N N . PHE A 1 6 ? 2.660 -3.991 -4.861 1.00 0.55 6 PHE A N 20
ATOM 25450 C CA . PHE A 1 6 ? 3.311 -4.898 -5.854 1.00 0.65 6 PHE A CA 20
ATOM 25451 C C . PHE A 1 6 ? 4.523 -4.171 -6.436 1.00 0.77 6 PHE A C 20
ATOM 25452 O O . PHE A 1 6 ? 4.465 -3.684 -7.551 1.00 1.17 6 PHE A O 20
ATOM 25469 N N . GLY A 1 7 ? 5.596 -4.146 -5.689 1.00 0.62 7 GLY A N 20
ATOM 25470 C CA . GLY A 1 7 ? 6.816 -3.422 -6.173 1.00 0.73 7 GLY A CA 20
ATOM 25471 C C . GLY A 1 7 ? 7.974 -4.389 -6.369 1.00 0.84 7 GLY A C 20
ATOM 25472 O O . GLY A 1 7 ? 7.773 -5.536 -6.694 1.00 1.00 7 GLY A O 20
ATOM 25476 N N . ARG A 1 8 ? 9.170 -3.899 -6.212 1.00 0.90 8 ARG A N 20
ATOM 25477 C CA . ARG A 1 8 ? 10.365 -4.782 -6.374 1.00 1.15 8 ARG A CA 20
ATOM 25478 C C . ARG A 1 8 ? 11.136 -4.799 -5.048 1.00 1.50 8 ARG A C 20
ATOM 25479 O O . ARG A 1 8 ? 10.716 -4.195 -4.078 1.00 2.46 8 ARG A O 20
ATOM 25500 N N . SER A 1 9 ? 12.225 -5.495 -5.026 1.00 2.02 9 SER A N 20
ATOM 25501 C CA . SER A 1 9 ? 13.058 -5.574 -3.788 1.00 2.37 9 SER A CA 20
ATOM 25502 C C . SER A 1 9 ? 13.791 -4.242 -3.495 1.00 2.25 9 SER A C 20
ATOM 25503 O O . SER A 1 9 ? 15.012 -4.191 -3.490 1.00 2.82 9 SER A O 20
ATOM 25511 N N . GLY A 1 10 ? 13.060 -3.166 -3.317 1.00 2.41 10 GLY A N 20
ATOM 25512 C CA . GLY A 1 10 ? 13.739 -1.863 -3.012 1.00 2.89 10 GLY A CA 20
ATOM 25513 C C . GLY A 1 10 ? 13.766 -0.927 -4.224 1.00 2.45 10 GLY A C 20
ATOM 25514 O O . GLY A 1 10 ? 14.798 -0.777 -4.863 1.00 2.68 10 GLY A O 20
ATOM 25518 N N . CYS A 1 11 ? 12.624 -0.398 -4.575 1.00 2.10 11 CYS A N 20
ATOM 25519 C CA . CYS A 1 11 ? 12.564 0.547 -5.732 1.00 1.87 11 CYS A CA 20
ATOM 25520 C C . CYS A 1 11 ? 11.829 1.827 -5.316 1.00 1.96 11 CYS A C 20
ATOM 25521 O O . CYS A 1 11 ? 10.956 1.786 -4.467 1.00 2.14 11 CYS A O 20
ATOM 25528 N N . PRO A 1 12 ? 12.198 2.937 -5.928 1.00 2.38 12 PRO A N 20
ATOM 25529 C CA . PRO A 1 12 ? 11.749 4.277 -5.478 1.00 2.74 12 PRO A CA 20
ATOM 25530 C C . PRO A 1 12 ? 10.238 4.345 -5.188 1.00 2.52 12 PRO A C 20
ATOM 25531 O O . PRO A 1 12 ? 9.837 4.453 -4.040 1.00 2.46 12 PRO A O 20
ATOM 25542 N N . TYR A 1 13 ? 9.425 4.186 -6.207 1.00 2.76 13 TYR A N 20
ATOM 25543 C CA . TYR A 1 13 ? 7.940 4.278 -5.980 1.00 2.71 13 TYR A CA 20
ATOM 25544 C C . TYR A 1 13 ? 7.353 3.009 -5.357 1.00 2.44 13 TYR A C 20
ATOM 25545 O O . TYR A 1 13 ? 6.147 2.839 -5.351 1.00 3.20 13 TYR A O 20
ATOM 25563 N N . CYS A 1 14 ? 8.209 2.180 -4.820 1.00 1.57 14 CYS A N 20
ATOM 25564 C CA . CYS A 1 14 ? 7.741 0.927 -4.162 1.00 1.30 14 CYS A CA 20
ATOM 25565 C C . CYS A 1 14 ? 7.906 1.135 -2.660 1.00 1.01 14 CYS A C 20
ATOM 25566 O O . CYS A 1 14 ? 7.000 0.912 -1.866 1.00 0.99 14 CYS A O 20
ATOM 25573 N N . VAL A 1 15 ? 9.079 1.595 -2.314 1.00 0.93 15 VAL A N 20
ATOM 25574 C CA . VAL A 1 15 ? 9.376 1.860 -0.889 1.00 0.82 15 VAL A CA 20
ATOM 25575 C C . VAL A 1 15 ? 8.639 3.125 -0.468 1.00 0.91 15 VAL A C 20
ATOM 25576 O O . VAL A 1 15 ? 8.101 3.173 0.617 1.00 1.08 15 VAL A O 20
ATOM 25589 N N . ARG A 1 16 ? 8.580 4.106 -1.347 1.00 1.08 16 ARG A N 20
ATOM 25590 C CA . ARG A 1 16 ? 7.865 5.372 -1.003 1.00 1.32 16 ARG A CA 20
ATOM 25591 C C . ARG A 1 16 ? 6.350 5.169 -1.185 1.00 1.82 16 ARG A C 20
ATOM 25592 O O . ARG A 1 16 ? 5.638 6.023 -1.665 1.00 3.35 16 ARG A O 20
ATOM 25613 N N . ALA A 1 17 ? 5.925 4.011 -0.806 1.00 0.77 17 ALA A N 20
ATOM 25614 C CA . ALA A 1 17 ? 4.491 3.614 -0.871 1.00 1.01 17 ALA A CA 20
ATOM 25615 C C . ALA A 1 17 ? 4.227 2.783 0.376 1.00 1.12 17 ALA A C 20
ATOM 25616 O O . ALA A 1 17 ? 3.249 2.965 1.085 1.00 1.33 17 ALA A O 20
ATOM 25623 N N . LYS A 1 18 ? 5.105 1.830 0.575 1.00 1.05 18 LYS A N 20
ATOM 25624 C CA . LYS A 1 18 ? 5.016 0.948 1.747 1.00 1.21 18 LYS A CA 20
ATOM 25625 C C . LYS A 1 18 ? 5.046 1.780 3.036 1.00 1.23 18 LYS A C 20
ATOM 25626 O O . LYS A 1 18 ? 4.373 1.446 3.990 1.00 1.27 18 LYS A O 20
ATOM 25645 N N . ASP A 1 19 ? 5.859 2.812 3.049 1.00 1.21 19 ASP A N 20
ATOM 25646 C CA . ASP A 1 19 ? 5.939 3.689 4.254 1.00 1.26 19 ASP A CA 20
ATOM 25647 C C . ASP A 1 19 ? 4.544 3.983 4.792 1.00 1.11 19 ASP A C 20
ATOM 25648 O O . ASP A 1 19 ? 4.287 3.874 5.969 1.00 1.00 19 ASP A O 20
ATOM 25657 N N . LEU A 1 20 ? 3.669 4.349 3.903 1.00 1.20 20 LEU A N 20
ATOM 25658 C CA . LEU A 1 20 ? 2.278 4.666 4.324 1.00 1.19 20 LEU A CA 20
ATOM 25659 C C . LEU A 1 20 ? 1.631 3.438 4.980 1.00 1.00 20 LEU A C 20
ATOM 25660 O O . LEU A 1 20 ? 0.987 3.550 6.008 1.00 1.15 20 LEU A O 20
ATOM 25676 N N . ALA A 1 21 ? 1.840 2.292 4.393 1.00 0.73 21 ALA A N 20
ATOM 25677 C CA . ALA A 1 21 ? 1.251 1.055 4.977 1.00 0.66 21 ALA A CA 20
ATOM 25678 C C . ALA A 1 21 ? 1.860 0.811 6.366 1.00 0.59 21 ALA A C 20
ATOM 25679 O O . ALA A 1 21 ? 1.143 0.757 7.352 1.00 0.60 21 ALA A O 20
ATOM 25686 N N . GLU A 1 22 ? 3.169 0.693 6.408 1.00 0.64 22 GLU A N 20
ATOM 25687 C CA . GLU A 1 22 ? 3.870 0.463 7.695 1.00 0.73 22 GLU A CA 20
ATOM 25688 C C . GLU A 1 22 ? 3.416 1.508 8.709 1.00 0.72 22 GLU A C 20
ATOM 25689 O O . GLU A 1 22 ? 3.011 1.197 9.811 1.00 0.78 22 GLU A O 20
ATOM 25701 N N . LYS A 1 23 ? 3.492 2.741 8.298 1.00 0.77 23 LYS A N 20
ATOM 25702 C CA . LYS A 1 23 ? 3.076 3.850 9.197 1.00 0.87 23 LYS A CA 20
ATOM 25703 C C . LYS A 1 23 ? 1.650 3.606 9.702 1.00 0.76 23 LYS A C 20
ATOM 25704 O O . LYS A 1 23 ? 1.440 3.483 10.888 1.00 0.93 23 LYS A O 20
ATOM 25723 N N . LEU A 1 24 ? 0.705 3.504 8.800 1.00 0.62 24 LEU A N 20
ATOM 25724 C CA . LEU A 1 24 ? -0.697 3.268 9.259 1.00 0.60 24 LEU A CA 20
ATOM 25725 C C . LEU A 1 24 ? -0.764 2.086 10.206 1.00 0.54 24 LEU A C 20
ATOM 25726 O O . LEU A 1 24 ? -1.327 2.193 11.260 1.00 0.67 24 LEU A O 20
ATOM 25742 N N . SER A 1 25 ? -0.245 0.971 9.793 1.00 0.49 25 SER A N 20
ATOM 25743 C CA . SER A 1 25 ? -0.286 -0.230 10.693 1.00 0.55 25 SER A CA 20
ATOM 25744 C C . SER A 1 25 ? 0.297 0.079 12.084 1.00 0.82 25 SER A C 20
ATOM 25745 O O . SER A 1 25 ? -0.122 -0.502 13.058 1.00 1.02 25 SER A O 20
ATOM 25753 N N . ASN A 1 26 ? 1.267 0.963 12.144 1.00 1.01 26 ASN A N 20
ATOM 25754 C CA . ASN A 1 26 ? 1.884 1.311 13.473 1.00 1.38 26 ASN A CA 20
ATOM 25755 C C . ASN A 1 26 ? 1.049 2.373 14.209 1.00 1.38 26 ASN A C 20
ATOM 25756 O O . ASN A 1 26 ? 0.936 2.337 15.418 1.00 1.81 26 ASN A O 20
ATOM 25767 N N . GLU A 1 27 ? 0.509 3.301 13.463 1.00 1.33 27 GLU A N 20
ATOM 25768 C CA . GLU A 1 27 ? -0.340 4.395 14.060 1.00 1.46 27 GLU A CA 20
ATOM 25769 C C . GLU A 1 27 ? -1.720 3.842 14.463 1.00 1.75 27 GLU A C 20
ATOM 25770 O O . GLU A 1 27 ? -2.284 4.193 15.482 1.00 2.32 27 GLU A O 20
ATOM 25782 N N . ARG A 1 28 ? -2.221 2.999 13.615 1.00 1.56 28 ARG A N 20
ATOM 25783 C CA . ARG A 1 28 ? -3.558 2.369 13.807 1.00 1.91 28 ARG A CA 20
ATOM 25784 C C . ARG A 1 28 ? -3.432 0.949 14.376 1.00 2.20 28 ARG A C 20
ATOM 25785 O O . ARG A 1 28 ? -2.351 0.459 14.616 1.00 2.92 28 ARG A O 20
ATOM 25806 N N . ASP A 1 29 ? -4.574 0.337 14.585 1.00 2.24 29 ASP A N 20
ATOM 25807 C CA . ASP A 1 29 ? -4.626 -1.061 15.131 1.00 2.57 29 ASP A CA 20
ATOM 25808 C C . ASP A 1 29 ? -5.380 -1.993 14.174 1.00 2.14 29 ASP A C 20
ATOM 25809 O O . ASP A 1 29 ? -5.286 -3.201 14.278 1.00 2.60 29 ASP A O 20
ATOM 25818 N N . ASP A 1 30 ? -6.052 -1.401 13.226 1.00 1.75 30 ASP A N 20
ATOM 25819 C CA . ASP A 1 30 ? -6.868 -2.189 12.252 1.00 1.42 30 ASP A CA 20
ATOM 25820 C C . ASP A 1 30 ? -6.213 -2.331 10.871 1.00 1.33 30 ASP A C 20
ATOM 25821 O O . ASP A 1 30 ? -6.223 -3.401 10.298 1.00 2.32 30 ASP A O 20
ATOM 25830 N N . PHE A 1 31 ? -5.711 -1.253 10.346 1.00 0.83 31 PHE A N 20
ATOM 25831 C CA . PHE A 1 31 ? -5.064 -1.273 8.996 1.00 0.70 31 PHE A CA 20
ATOM 25832 C C . PHE A 1 31 ? -4.043 -2.416 8.820 1.00 0.71 31 PHE A C 20
ATOM 25833 O O . PHE A 1 31 ? -2.958 -2.382 9.387 1.00 0.76 31 PHE A O 20
ATOM 25850 N N . GLN A 1 32 ? -4.380 -3.387 7.994 1.00 0.83 32 GLN A N 20
ATOM 25851 C CA . GLN A 1 32 ? -3.448 -4.522 7.747 1.00 0.92 32 GLN A CA 20
ATOM 25852 C C . GLN A 1 32 ? -2.783 -4.317 6.379 1.00 0.83 32 GLN A C 20
ATOM 25853 O O . GLN A 1 32 ? -3.323 -3.633 5.518 1.00 1.26 32 GLN A O 20
ATOM 25867 N N . TYR A 1 33 ? -1.630 -4.899 6.185 1.00 0.72 33 TYR A N 20
ATOM 25868 C CA . TYR A 1 33 ? -0.943 -4.746 4.872 1.00 0.58 33 TYR A CA 20
ATOM 25869 C C . TYR A 1 33 ? 0.166 -5.793 4.700 1.00 0.56 33 TYR A C 20
ATOM 25870 O O . TYR A 1 33 ? 0.690 -6.325 5.666 1.00 0.64 33 TYR A O 20
ATOM 25888 N N . GLN A 1 34 ? 0.483 -6.048 3.465 1.00 0.51 34 GLN A N 20
ATOM 25889 C CA . GLN A 1 34 ? 1.569 -7.006 3.122 1.00 0.56 34 GLN A CA 20
ATOM 25890 C C . GLN A 1 34 ? 2.385 -6.431 1.948 1.00 0.50 34 GLN A C 20
ATOM 25891 O O . GLN A 1 34 ? 1.862 -5.686 1.130 1.00 0.50 34 GLN A O 20
ATOM 25905 N N . TYR A 1 35 ? 3.636 -6.796 1.862 1.00 0.52 35 TYR A N 20
ATOM 25906 C CA . TYR A 1 35 ? 4.447 -6.265 0.730 1.00 0.51 35 TYR A CA 20
ATOM 25907 C C . TYR A 1 35 ? 4.673 -7.404 -0.246 1.00 0.52 35 TYR A C 20
ATOM 25908 O O . TYR A 1 35 ? 4.937 -8.518 0.164 1.00 0.66 35 TYR A O 20
ATOM 25926 N N . VAL A 1 36 ? 4.567 -7.095 -1.502 1.00 0.49 36 VAL A N 20
ATOM 25927 C CA . VAL A 1 36 ? 4.741 -8.116 -2.557 1.00 0.56 36 VAL A CA 20
ATOM 25928 C C . VAL A 1 36 ? 5.833 -7.642 -3.525 1.00 0.59 36 VAL A C 20
ATOM 25929 O O . VAL A 1 36 ? 5.927 -6.459 -3.818 1.00 0.63 36 VAL A O 20
ATOM 25942 N N . ASP A 1 37 ? 6.613 -8.578 -4.005 1.00 0.64 37 ASP A N 20
ATOM 25943 C CA . ASP A 1 37 ? 7.724 -8.244 -4.949 1.00 0.70 37 ASP A CA 20
ATOM 25944 C C . ASP A 1 37 ? 7.411 -8.951 -6.271 1.00 0.81 37 ASP A C 20
ATOM 25945 O O . ASP A 1 37 ? 7.341 -10.179 -6.335 1.00 1.13 37 ASP A O 20
ATOM 25954 N N . ILE A 1 38 ? 7.239 -8.169 -7.306 1.00 0.79 38 ILE A N 20
ATOM 25955 C CA . ILE A 1 38 ? 6.905 -8.764 -8.634 1.00 0.92 38 ILE A CA 20
ATOM 25956 C C . ILE A 1 38 ? 7.917 -9.847 -9.020 1.00 1.01 38 ILE A C 20
ATOM 25957 O O . ILE A 1 38 ? 7.640 -10.657 -9.885 1.00 1.13 38 ILE A O 20
ATOM 25973 N N . ARG A 1 39 ? 9.069 -9.820 -8.393 1.00 1.06 39 ARG A N 20
ATOM 25974 C CA . ARG A 1 39 ? 10.110 -10.840 -8.690 1.00 1.24 39 ARG A CA 20
ATOM 25975 C C . ARG A 1 39 ? 9.784 -12.179 -8.031 1.00 1.13 39 ARG A C 20
ATOM 25976 O O . ARG A 1 39 ? 10.039 -13.219 -8.613 1.00 1.30 39 ARG A O 20
ATOM 25997 N N . ALA A 1 40 ? 9.252 -12.136 -6.840 1.00 1.18 40 ALA A N 20
ATOM 25998 C CA . ALA A 1 40 ? 8.926 -13.405 -6.124 1.00 1.20 40 ALA A CA 20
ATOM 25999 C C . ALA A 1 40 ? 7.684 -14.029 -6.746 1.00 1.11 40 ALA A C 20
ATOM 26000 O O . ALA A 1 40 ? 7.626 -15.230 -6.953 1.00 1.20 40 ALA A O 20
ATOM 26007 N N . GLU A 1 41 ? 6.716 -13.193 -7.012 1.00 1.02 41 GLU A N 20
ATOM 26008 C CA . GLU A 1 41 ? 5.463 -13.693 -7.643 1.00 1.06 41 GLU A CA 20
ATOM 26009 C C . GLU A 1 41 ? 5.721 -13.976 -9.133 1.00 1.13 41 GLU A C 20
ATOM 26010 O O . GLU A 1 41 ? 5.282 -14.977 -9.657 1.00 1.39 41 GLU A O 20
ATOM 26022 N N . GLY A 1 42 ? 6.420 -13.081 -9.783 1.00 1.10 42 GLY A N 20
ATOM 26023 C CA . GLY A 1 42 ? 6.711 -13.270 -11.238 1.00 1.24 42 GLY A CA 20
ATOM 26024 C C . GLY A 1 42 ? 5.642 -12.537 -12.039 1.00 1.24 42 GLY A C 20
ATOM 26025 O O . GLY A 1 42 ? 4.939 -13.137 -12.822 1.00 1.41 42 GLY A O 20
ATOM 26029 N N . ILE A 1 43 ? 5.560 -11.245 -11.839 1.00 1.11 43 ILE A N 20
ATOM 26030 C CA . ILE A 1 43 ? 4.505 -10.451 -12.558 1.00 1.17 43 ILE A CA 20
ATOM 26031 C C . ILE A 1 43 ? 5.104 -9.451 -13.549 1.00 1.21 43 ILE A C 20
ATOM 26032 O O . ILE A 1 43 ? 6.264 -9.080 -13.452 1.00 1.20 43 ILE A O 20
ATOM 26048 N N . THR A 1 44 ? 4.274 -9.028 -14.464 1.00 1.37 44 THR A N 20
ATOM 26049 C CA . THR A 1 44 ? 4.690 -8.048 -15.505 1.00 1.55 44 THR A CA 20
ATOM 26050 C C . THR A 1 44 ? 3.801 -6.793 -15.424 1.00 1.75 44 THR A C 20
ATOM 26051 O O . THR A 1 44 ? 2.655 -6.871 -15.001 1.00 2.51 44 THR A O 20
ATOM 26062 N N . LYS A 1 45 ? 4.339 -5.656 -15.813 1.00 1.74 45 LYS A N 20
ATOM 26063 C CA . LYS A 1 45 ? 3.506 -4.413 -15.762 1.00 1.91 45 LYS A CA 20
ATOM 26064 C C . LYS A 1 45 ? 2.237 -4.609 -16.585 1.00 1.92 45 LYS A C 20
ATOM 26065 O O . LYS A 1 45 ? 1.173 -4.230 -16.163 1.00 2.29 45 LYS A O 20
ATOM 26084 N N . GLU A 1 46 ? 2.395 -5.135 -17.775 1.00 1.87 46 GLU A N 20
ATOM 26085 C CA . GLU A 1 46 ? 1.213 -5.362 -18.662 1.00 2.02 46 GLU A CA 20
ATOM 26086 C C . GLU A 1 46 ? 0.066 -5.991 -17.863 1.00 1.83 46 GLU A C 20
ATOM 26087 O O . GLU A 1 46 ? -1.019 -5.448 -17.793 1.00 1.90 46 GLU A O 20
ATOM 26099 N N . ASP A 1 47 ? 0.338 -7.109 -17.260 1.00 1.69 47 ASP A N 20
ATOM 26100 C CA . ASP A 1 47 ? -0.699 -7.792 -16.436 1.00 1.67 47 ASP A CA 20
ATOM 26101 C C . ASP A 1 47 ? -1.218 -6.848 -15.346 1.00 1.50 47 ASP A C 20
ATOM 26102 O O . ASP A 1 47 ? -2.404 -6.569 -15.246 1.00 1.59 47 ASP A O 20
ATOM 26111 N N . LEU A 1 48 ? -0.304 -6.361 -14.555 1.00 1.34 48 LEU A N 20
ATOM 26112 C CA . LEU A 1 48 ? -0.694 -5.427 -13.450 1.00 1.33 48 LEU A CA 20
ATOM 26113 C C . LEU A 1 48 ? -1.649 -4.347 -13.975 1.00 1.41 48 LEU A C 20
ATOM 26114 O O . LEU A 1 48 ? -2.680 -4.076 -13.380 1.00 1.52 48 LEU A O 20
ATOM 26130 N N . GLN A 1 49 ? -1.278 -3.788 -15.084 1.00 1.48 49 GLN A N 20
ATOM 26131 C CA . GLN A 1 49 ? -2.101 -2.736 -15.729 1.00 1.66 49 GLN A CA 20
ATOM 26132 C C . GLN A 1 49 ? -3.533 -3.239 -15.898 1.00 1.63 49 GLN A C 20
ATOM 26133 O O . GLN A 1 49 ? -4.475 -2.544 -15.568 1.00 1.65 49 GLN A O 20
ATOM 26147 N N . GLN A 1 50 ? -3.665 -4.416 -16.460 1.00 1.69 50 GLN A N 20
ATOM 26148 C CA . GLN A 1 50 ? -5.020 -5.010 -16.654 1.00 1.84 50 GLN A CA 20
ATOM 26149 C C . GLN A 1 50 ? -5.793 -5.011 -15.334 1.00 1.68 50 GLN A C 20
ATOM 26150 O O . GLN A 1 50 ? -7.010 -4.933 -15.300 1.00 1.80 50 GLN A O 20
ATOM 26164 N N . LYS A 1 51 ? -5.049 -5.157 -14.279 1.00 1.51 51 LYS A N 20
ATOM 26165 C CA . LYS A 1 51 ? -5.657 -5.175 -12.911 1.00 1.50 51 LYS A CA 20
ATOM 26166 C C . LYS A 1 51 ? -5.483 -3.825 -12.212 1.00 1.22 51 LYS A C 20
ATOM 26167 O O . LYS A 1 51 ? -5.601 -3.754 -11.003 1.00 1.38 51 LYS A O 20
ATOM 26186 N N . ALA A 1 52 ? -5.229 -2.806 -12.974 1.00 1.32 52 ALA A N 20
ATOM 26187 C CA . ALA A 1 52 ? -5.034 -1.448 -12.382 1.00 1.26 52 ALA A CA 20
ATOM 26188 C C . ALA A 1 52 ? -6.167 -0.514 -12.798 1.00 1.46 52 ALA A C 20
ATOM 26189 O O . ALA A 1 52 ? -6.618 0.319 -12.024 1.00 1.83 52 ALA A O 20
ATOM 26196 N N . GLY A 1 53 ? -6.536 -0.629 -14.045 1.00 1.63 53 GLY A N 20
ATOM 26197 C CA . GLY A 1 53 ? -7.641 0.217 -14.591 1.00 2.02 53 GLY A CA 20
ATOM 26198 C C . GLY A 1 53 ? -7.049 1.190 -15.600 1.00 2.06 53 GLY A C 20
ATOM 26199 O O . GLY A 1 53 ? -7.456 1.248 -16.746 1.00 2.44 53 GLY A O 20
ATOM 26203 N N . LYS A 1 54 ? -6.082 1.930 -15.143 1.00 2.22 54 LYS A N 20
ATOM 26204 C CA . LYS A 1 54 ? -5.404 2.907 -16.024 1.00 2.48 54 LYS A CA 20
ATOM 26205 C C . LYS A 1 54 ? -4.191 2.202 -16.652 1.00 2.46 54 LYS A C 20
ATOM 26206 O O . LYS A 1 54 ? -3.629 1.297 -16.067 1.00 2.92 54 LYS A O 20
ATOM 26225 N N . PRO A 1 55 ? -3.798 2.634 -17.829 1.00 2.79 55 PRO A N 20
ATOM 26226 C CA . PRO A 1 55 ? -2.428 2.391 -18.323 1.00 2.94 55 PRO A CA 20
ATOM 26227 C C . PRO A 1 55 ? -1.394 3.045 -17.397 1.00 2.48 55 PRO A C 20
ATOM 26228 O O . PRO A 1 55 ? -0.891 4.110 -17.688 1.00 3.05 55 PRO A O 20
ATOM 26239 N N . VAL A 1 56 ? -1.162 2.449 -16.260 1.00 2.75 56 VAL A N 20
ATOM 26240 C CA . VAL A 1 56 ? -0.147 3.017 -15.319 1.00 3.25 56 VAL A CA 20
ATOM 26241 C C . VAL A 1 56 ? 1.251 2.808 -15.924 1.00 2.60 56 VAL A C 20
ATOM 26242 O O . VAL A 1 56 ? 1.934 1.846 -15.647 1.00 3.63 56 VAL A O 20
ATOM 26255 N N . GLU A 1 57 ? 1.592 3.713 -16.806 1.00 2.28 57 GLU A N 20
ATOM 26256 C CA . GLU A 1 57 ? 2.909 3.682 -17.502 1.00 3.32 57 GLU A CA 20
ATOM 26257 C C . GLU A 1 57 ? 4.067 3.529 -16.510 1.00 2.96 57 GLU A C 20
ATOM 26258 O O . GLU A 1 57 ? 5.074 2.924 -16.824 1.00 3.56 57 GLU A O 20
ATOM 26270 N N . THR A 1 58 ? 3.882 4.069 -15.338 1.00 2.71 58 THR A N 20
ATOM 26271 C CA . THR A 1 58 ? 4.943 3.999 -14.291 1.00 3.07 58 THR A CA 20
ATOM 26272 C C . THR A 1 58 ? 4.708 2.801 -13.356 1.00 2.52 58 THR A C 20
ATOM 26273 O O . THR A 1 58 ? 3.669 2.169 -13.388 1.00 2.69 58 THR A O 20
ATOM 26284 N N . VAL A 1 59 ? 5.694 2.516 -12.545 1.00 2.24 59 VAL A N 20
ATOM 26285 C CA . VAL A 1 59 ? 5.592 1.381 -11.581 1.00 1.96 59 VAL A CA 20
ATOM 26286 C C . VAL A 1 59 ? 5.654 1.974 -10.161 1.00 1.76 59 VAL A C 20
ATOM 26287 O O . VAL A 1 59 ? 5.998 3.130 -9.996 1.00 1.98 59 VAL A O 20
ATOM 26300 N N . PRO A 1 60 ? 5.304 1.201 -9.160 1.00 1.80 60 PRO A N 20
ATOM 26301 C CA . PRO A 1 60 ? 4.512 -0.042 -9.274 1.00 2.01 60 PRO A CA 20
ATOM 26302 C C . PRO A 1 60 ? 3.027 0.276 -9.081 1.00 1.65 60 PRO A C 20
ATOM 26303 O O . PRO A 1 60 ? 2.566 1.352 -9.425 1.00 1.77 60 PRO A O 20
ATOM 26314 N N . GLN A 1 61 ? 2.301 -0.688 -8.580 1.00 1.33 61 GLN A N 20
ATOM 26315 C CA . GLN A 1 61 ? 0.858 -0.455 -8.318 1.00 0.99 61 GLN A CA 20
ATOM 26316 C C . GLN A 1 61 ? 0.580 -0.749 -6.851 1.00 0.74 61 GLN A C 20
ATOM 26317 O O . GLN A 1 61 ? 1.260 -1.557 -6.223 1.00 0.70 61 GLN A O 20
ATOM 26331 N N . ILE A 1 62 ? -0.447 -0.120 -6.366 1.00 0.75 62 ILE A N 20
ATOM 26332 C CA . ILE A 1 62 ? -0.838 -0.284 -4.941 1.00 0.63 62 ILE A CA 20
ATOM 26333 C C . ILE A 1 62 ? -2.299 -0.646 -4.900 1.00 0.52 62 ILE A C 20
ATOM 26334 O O . ILE A 1 62 ? -3.079 -0.109 -5.662 1.00 0.55 62 ILE A O 20
ATOM 26350 N N . PHE A 1 63 ? -2.631 -1.501 -3.998 1.00 0.48 63 PHE A N 20
ATOM 26351 C CA . PHE A 1 63 ? -4.042 -1.945 -3.865 1.00 0.54 63 PHE A CA 20
ATOM 26352 C C . PHE A 1 63 ? -4.384 -1.931 -2.387 1.00 0.60 63 PHE A C 20
ATOM 26353 O O . PHE A 1 63 ? -3.696 -2.582 -1.619 1.00 0.57 63 PHE A O 20
ATOM 26370 N N . VAL A 1 64 ? -5.395 -1.200 -1.993 1.00 0.78 64 VAL A N 20
ATOM 26371 C CA . VAL A 1 64 ? -5.727 -1.200 -0.542 1.00 0.94 64 VAL A CA 20
ATOM 26372 C C . VAL A 1 64 ? -6.996 -2.004 -0.314 1.00 1.10 64 VAL A C 20
ATOM 26373 O O . VAL A 1 64 ? -8.088 -1.531 -0.583 1.00 1.71 64 VAL A O 20
ATOM 26386 N N . ASP A 1 65 ? -6.803 -3.241 0.061 1.00 1.00 65 ASP A N 20
ATOM 26387 C CA . ASP A 1 65 ? -7.951 -4.141 0.372 1.00 1.15 65 ASP A CA 20
ATOM 26388 C C . ASP A 1 65 ? -8.596 -4.735 -0.873 1.00 1.17 65 ASP A C 20
ATOM 26389 O O . ASP A 1 65 ? -8.536 -5.930 -1.081 1.00 1.58 65 ASP A O 20
ATOM 26398 N N . GLN A 1 66 ? -9.178 -3.899 -1.689 1.00 1.38 66 GLN A N 20
ATOM 26399 C CA . GLN A 1 66 ? -9.869 -4.455 -2.894 1.00 1.58 66 GLN A CA 20
ATOM 26400 C C . GLN A 1 66 ? -9.723 -3.650 -4.192 1.00 1.31 66 GLN A C 20
ATOM 26401 O O . GLN A 1 66 ? -9.768 -4.238 -5.253 1.00 1.43 66 GLN A O 20
ATOM 26415 N N . GLN A 1 67 ? -9.569 -2.355 -4.128 1.00 1.18 67 GLN A N 20
ATOM 26416 C CA . GLN A 1 67 ? -9.457 -1.580 -5.393 1.00 1.11 67 GLN A CA 20
ATOM 26417 C C . GLN A 1 67 ? -7.996 -1.241 -5.725 1.00 0.86 67 GLN A C 20
ATOM 26418 O O . GLN A 1 67 ? -7.078 -1.699 -5.063 1.00 0.75 67 GLN A O 20
ATOM 26432 N N . HIS A 1 68 ? -7.820 -0.471 -6.770 1.00 1.14 68 HIS A N 20
ATOM 26433 C CA . HIS A 1 68 ? -6.449 -0.066 -7.193 1.00 0.96 68 HIS A CA 20
ATOM 26434 C C . HIS A 1 68 ? -6.233 1.382 -6.752 1.00 1.04 68 HIS A C 20
ATOM 26435 O O . HIS A 1 68 ? -7.120 2.206 -6.889 1.00 1.31 68 HIS A O 20
ATOM 26449 N N . ILE A 1 69 ? -5.062 1.649 -6.257 1.00 0.94 69 ILE A N 20
ATOM 26450 C CA . ILE A 1 69 ? -4.725 3.021 -5.775 1.00 1.25 69 ILE A CA 20
ATOM 26451 C C . ILE A 1 69 ? -3.480 3.549 -6.522 1.00 1.65 69 ILE A C 20
ATOM 26452 O O . ILE A 1 69 ? -3.429 4.703 -6.891 1.00 2.10 69 ILE A O 20
ATOM 26468 N N . GLY A 1 70 ? -2.513 2.684 -6.723 1.00 1.63 70 GLY A N 20
ATOM 26469 C CA . GLY A 1 70 ? -1.255 3.078 -7.457 1.00 2.18 70 GLY A CA 20
ATOM 26470 C C . GLY A 1 70 ? -0.536 4.333 -6.904 1.00 1.67 70 GLY A C 20
ATOM 26471 O O . GLY A 1 70 ? -0.918 4.907 -5.907 1.00 2.86 70 GLY A O 20
ATOM 26475 N N . GLY A 1 71 ? 0.513 4.701 -7.611 1.00 1.62 71 GLY A N 20
ATOM 26476 C CA . GLY A 1 71 ? 1.358 5.902 -7.270 1.00 1.69 71 GLY A CA 20
ATOM 26477 C C . GLY A 1 71 ? 1.546 6.121 -5.767 1.00 1.43 71 GLY A C 20
ATOM 26478 O O . GLY A 1 71 ? 1.467 5.205 -4.976 1.00 1.86 71 GLY A O 20
ATOM 26482 N N . TYR A 1 72 ? 1.911 7.325 -5.415 1.00 1.73 72 TYR A N 20
ATOM 26483 C CA . TYR A 1 72 ? 2.098 7.637 -3.966 1.00 1.51 72 TYR A CA 20
ATOM 26484 C C . TYR A 1 72 ? 1.166 8.777 -3.605 1.00 1.40 72 TYR A C 20
ATOM 26485 O O . TYR A 1 72 ? 0.371 8.648 -2.717 1.00 1.31 72 TYR A O 20
ATOM 26503 N N . THR A 1 73 ? 1.332 9.878 -4.280 1.00 1.65 73 THR A N 20
ATOM 26504 C CA . THR A 1 73 ? 0.462 11.068 -4.036 1.00 1.62 73 THR A CA 20
ATOM 26505 C C . THR A 1 73 ? -0.979 10.624 -3.804 1.00 1.46 73 THR A C 20
ATOM 26506 O O . THR A 1 73 ? -1.640 11.027 -2.863 1.00 1.55 73 THR A O 20
ATOM 26517 N N . ASP A 1 74 ? -1.382 9.766 -4.686 1.00 1.35 74 ASP A N 20
ATOM 26518 C CA . ASP A 1 74 ? -2.756 9.211 -4.653 1.00 1.17 74 ASP A CA 20
ATOM 26519 C C . ASP A 1 74 ? -2.917 8.383 -3.385 1.00 1.03 74 ASP A C 20
ATOM 26520 O O . ASP A 1 74 ? -3.718 8.720 -2.568 1.00 1.02 74 ASP A O 20
ATOM 26529 N N . PHE A 1 75 ? -2.165 7.324 -3.240 1.00 0.99 75 PHE A N 20
ATOM 26530 C CA . PHE A 1 75 ? -2.284 6.505 -1.984 1.00 0.93 75 PHE A CA 20
ATOM 26531 C C . PHE A 1 75 ? -2.341 7.435 -0.750 1.00 0.84 75 PHE A C 20
ATOM 26532 O O . PHE A 1 75 ? -3.211 7.331 0.086 1.00 0.74 75 PHE A O 20
ATOM 26549 N N . ALA A 1 76 ? -1.411 8.343 -0.711 1.00 0.99 76 ALA A N 20
ATOM 26550 C CA . ALA A 1 76 ? -1.300 9.336 0.398 1.00 1.06 76 ALA A CA 20
ATOM 26551 C C . ALA A 1 76 ? -2.597 10.139 0.577 1.00 1.01 76 ALA A C 20
ATOM 26552 O O . ALA A 1 76 ? -3.277 10.024 1.585 1.00 0.95 76 ALA A O 20
ATOM 26559 N N . ALA A 1 77 ? -2.917 10.926 -0.418 1.00 1.14 77 ALA A N 20
ATOM 26560 C CA . ALA A 1 77 ? -4.155 11.757 -0.349 1.00 1.15 77 ALA A CA 20
ATOM 26561 C C . ALA A 1 77 ? -5.349 10.843 -0.136 1.00 1.03 77 ALA A C 20
ATOM 26562 O O . ALA A 1 77 ? -6.129 11.037 0.770 1.00 1.04 77 ALA A O 20
ATOM 26569 N N . TRP A 1 78 ? -5.448 9.873 -0.993 1.00 1.04 78 TRP A N 20
ATOM 26570 C CA . TRP A 1 78 ? -6.556 8.880 -0.908 1.00 1.03 78 TRP A CA 20
ATOM 26571 C C . TRP A 1 78 ? -6.729 8.430 0.546 1.00 0.92 78 TRP A C 20
ATOM 26572 O O . TRP A 1 78 ? -7.807 8.535 1.097 1.00 1.06 78 TRP A O 20
ATOM 26593 N N . VAL A 1 79 ? -5.664 7.928 1.124 1.00 0.80 79 VAL A N 20
ATOM 26594 C CA . VAL A 1 79 ? -5.726 7.480 2.545 1.00 0.86 79 VAL A CA 20
ATOM 26595 C C . VAL A 1 79 ? -6.390 8.582 3.355 1.00 1.01 79 VAL A C 20
ATOM 26596 O O . VAL A 1 79 ? -7.452 8.386 3.914 1.00 1.33 79 VAL A O 20
ATOM 26609 N N . LYS A 1 80 ? -5.762 9.732 3.345 1.00 0.97 80 LYS A N 20
ATOM 26610 C CA . LYS A 1 80 ? -6.311 10.895 4.103 1.00 1.18 80 LYS A CA 20
ATOM 26611 C C . LYS A 1 80 ? -7.820 11.070 3.835 1.00 1.29 80 LYS A C 20
ATOM 26612 O O . LYS A 1 80 ? -8.599 11.198 4.748 1.00 1.81 80 LYS A O 20
ATOM 26631 N N . GLU A 1 81 ? -8.209 11.016 2.598 1.00 1.13 81 GLU A N 20
ATOM 26632 C CA . GLU A 1 81 ? -9.652 11.221 2.256 1.00 1.27 81 GLU A CA 20
ATOM 26633 C C . GLU A 1 81 ? -10.458 9.923 2.122 1.00 1.43 81 GLU A C 20
ATOM 26634 O O . GLU A 1 81 ? -11.491 9.909 1.484 1.00 2.18 81 GLU A O 20
ATOM 26646 N N . ASN A 1 82 ? -9.976 8.866 2.703 1.00 1.15 82 ASN A N 20
ATOM 26647 C CA . ASN A 1 82 ? -10.732 7.576 2.649 1.00 1.38 82 ASN A CA 20
ATOM 26648 C C . ASN A 1 82 ? -10.850 6.987 4.049 1.00 1.46 82 ASN A C 20
ATOM 26649 O O . ASN A 1 82 ? -11.836 6.357 4.367 1.00 1.78 82 ASN A O 20
ATOM 26660 N N . LEU A 1 83 ? -9.853 7.205 4.865 1.00 1.32 83 LEU A N 20
ATOM 26661 C CA . LEU A 1 83 ? -9.922 6.628 6.235 1.00 1.60 83 LEU A CA 20
ATOM 26662 C C . LEU A 1 83 ? -10.448 7.646 7.256 1.00 2.01 83 LEU A C 20
ATOM 26663 O O . LEU A 1 83 ? -10.054 7.631 8.409 1.00 1.77 83 LEU A O 20
ATOM 26679 N N . ASP A 1 84 ? -11.328 8.511 6.801 1.00 2.82 84 ASP A N 20
ATOM 26680 C CA . ASP A 1 84 ? -11.942 9.515 7.729 1.00 3.36 84 ASP A CA 20
ATOM 26681 C C . ASP A 1 84 ? -13.412 9.138 7.971 1.00 4.37 84 ASP A C 20
ATOM 26682 O O . ASP A 1 84 ? -13.820 8.883 9.091 1.00 5.10 84 ASP A O 20
ATOM 26691 N N . ALA A 1 85 ? -14.170 9.119 6.904 1.00 4.71 85 ALA A N 20
ATOM 26692 C CA . ALA A 1 85 ? -15.621 8.767 7.002 1.00 5.97 85 ALA A CA 20
ATOM 26693 C C . ALA A 1 85 ? -15.998 7.778 5.894 1.00 7.31 85 ALA A C 20
ATOM 26694 O O . ALA A 1 85 ? -16.841 6.938 6.174 1.00 8.59 85 ALA A O 20
#

Secondary structure (DSSP, 8-state):
-EEEEE--TTSTHHHHHHHHHHHHHHHHSS-EEEEE-HHHHT--SHHHHHHT---S--S-EEEETTEEEESSHHHHHHHHHHHH-

Organism: Escherichia coli (strain K12) (NCBI:txid83333)

CATH classification: 3.40.30.10

GO terms:
  GO:0034599 cellular response to oxidative stress (P, IEP)
  GO:0010134 sulfate assimilation via adenylyl sulfate reduction (P, IDA)
  GO:0015035 protein-disulfide reductase activity (F, IDA)
  GO:0015036 disulfide oxidoreductase activity (F, IDA)
  GO:0019153 protein-disulfide reductase (glutathione) activity (F, IDA)
  GO:0010134 sulfate assimilation via adenylyl sulfate reduction (P, IMP)
  GO:0009263 deoxyribonucleotide biosynthetic process (P, IMP)

Radius of gyration: 12.03 Å; Cα contacts (8 Å, |Δi|>4): 141; chains: 1; bounding box: 24×26×33 Å

InterPro domains:
  IPR002109 Glutaredoxin [PF00462] (4-69)
  IPR011767 Glutaredoxin active site [PS00195] (5-20)
  IPR011902 Glutaredoxin, GrxA [TIGR02183] (3-84)
  IPR014025 Glutaredoxin subgroup [PR00160] (3-21)
  IPR014025 Glutaredoxin subgroup [PR00160] (52-65)
  IPR014025 Glutaredoxin subgroup [PR00160] (66-79)
  IPR036249 Thioredoxin-like superfamily [SSF52833] (2-82)

Solvent-accessible surface area: 4920 Å² total; per-residue (Å²): 82,76,0,25,0,16,0,96,95,59,28,109,107,1,58,105,0,52,42,31,0,73,78,0,29,124,86,94,116,99,3,119,70,97,73,19,30,12,150,81,113,54,17,83,118,93,58,7,91,162,70,16,44,36,91,164,48,102,60,4,1,0,0,0,70,119,96,51,28,13,14,26,92,38,0,33,52,52,2,99,112,91,23,40,101

B-factor: mean 2.23, std 1.69, range [0.44, 10.95]